Protein 1TWY (pdb70)

Secondary structure (DSSP, 8-state):
-EEEEEE-HHHHH--HHHHHHHHH-TT-EEEEEES-HHHHHHHHHTTS-SB---SPPPTTT--TT-EEEEEEEEEEEEEE-TT----EE-HHHHHHHHHTS--BGGGGTS-S-B-EEEEE-TT-HHHHHHHH---EEEETTEEEE-S-TTSEEESS---HHHHH-TTEEEEEEGGG--TTSEE-EETTB---HHHHHTT-S--EEEEEEEE-TTT--HHHHHHHHHHHSHHHHHHHHHTT---/-EEEEE-HHHHH--HHHHHHHHH-TT--EEEEE--HHHHHHHHHTTS-SB---S---TTT--TTEEEEEEEEEEEEEEE-TT----EE-HHHHHHHHHTS--BGGGGTS-S-BPEEEEE-TT-HHHHHHHH---B----B-S-TTPEEESS---HHHHH-TTEEEEEEGGG--TTSEEEEETTB---HHHHHTT-SSSEEEEEEEEE-SS--HHHHHHHHHHTSHHHHHHHHHTT---/-EEEEEE-HHHHH--HHHHHHHHH-TT-EEEEEES-HHHHHHHHHTTS-SB---SPPPTTT--TTEEEEEEEEEEEEEEE-TT----EE-HHHHHHHHHTS--BGGGGTS-S-BPEEEEE-TT-HHHHHHHH---EEEETTEEEE-S-TT-EEESS---HHHHH-TTEEEEEEGGG--TTSEE-EETTB---HHHHHTT--S-EEEEEEEEESSS--HHHHHHHHHHTSHHHHHHHHHTT---/-EEEEEE-HHHHH--HHHHHHHHH-TTSEEEEEES-HHHHHHHHHTTS-SB---SPPPTTT--TT-EEEEEEEEEEEEEE-TT----EE-HHHHHHHHHTS--BGGGGTS-S-BPEEEEE-TT-HHHHHHHH---EEESSSSEEE-S-TTPEEESS---HHHHH-TTEEEEEEGGG--TTSEE-EETTB---HHHHHTTSS--EEEEEEEE-TTT--HHHHHHHHHHHSHHHHHHHHHTT---/-EEEEE-HHHHH--HHHHHHHHH-TTS-EEEEE--HHHHHHHHHTTS-SB---SPPPTTT--TT-EEEEEEEEEEEEEE-TT----EE-HHHHHHHHHTS--BGGGGTS-S-B-EEEEE-TT-HHHHHHHH---EEEETTEEEE-S-TTPEEESS---HHHHH-TTEEEEEEGGG--TTSEEEEETTB---HHHHHTTSS--EEEEEEEE-GGGS-HHHHHHHHHHTSHHHHHHHHHTT---/--EEEEE-HHHHH--HHHHHHHHH-TT--EEEEE--HHHHHHHHHTTS-SB---SPPPTTT--TTEEEEEEEEEEEEEEE-TT----EE-HHHHHHHHHTS--BGGGGTS-S-B-EEEEE-TT-HHHHHHHH---EE----EE-S-TT-EEESS---HHHHH-TTEEEEEEGGG--TTSEE-EETTB---HHHHHHT--S-EEEEEEEEETTTS-HHHHHHHHHHTSHHHHHHHHHTT---/-EEEEEE-HHHHH--HHHHHHHHH-TT-EEEEEES-HHHHHHHHHTTS-SB---SPPPTTT--TTEEEEEEEEEEEEEEE-TT----EE-HHHHHHHHHTS--BGGGGTS-S-B-EEEEE-TT-HHHHHHHH---EEE-SSSEEE-S-TTPEEESS---HHHHH-TTEEEEEEGGG--TTSEEEEETTB---HHHHHTT--S-EEEEEEEEETTT--HHHHHHHHHHTSHHHHHHHHHTT---/-EEEEEE-HHHHH--HHHHHHHHH-TT-EEEEEE--HHHHHHHHHTTS-SB---SPPPTTT--TT-EEEEEEEEEEEEEE-TT----EE-HHHHHHHHHTS--BGGGGTS-S-B-EEEEE-TT-HHHHHHHH---EEE-SS-EEE-S-TTPEEESS---HHHHT-TTEEEEEEGGG--TTSEE-EETTB---HHHHHHTSS--EEEEEEEE-STTS-HHHHHHHHHHHSHHHHHHHHHTT---

Sequence (1936 aa):
SEITISGSTSVARIDVLAEKYNQQHPETYVAVQGVGSTAGISLLKKGVADIATSRYLTESEAQNTLHTFTLAFDGLAIVVNQANPVTNLTREQLYGIYKGQITNWKQVGGNDQKIAVVTREASSGTRYSFESLGLTKTVKDREVSDVAPTALVVNSNSKTLVNHNTQAVGFISIGSVDKSVKAIQFEKADPTSDNIAKHTYQLSRPFLILHYSDNADEQTKEFIAFLKSESAKKLIVEYGYIPEITISGSTSVARIDVLAEKYNQQHPETYVAVQGVGSTAGISLLKKGVADIATSRYLTESEAQNTLHTFTLAFDGLAIVVNQANPVTNLTREQLYGIYKGQITNWKQVGGNDQKIAVVTREASSGTRYSFESLGLTKREVSDVAPTALVVNSNSKTLVNHNTQAVGFISIGSVDKSVKAIQFEKADPTSDNIAKHTYQLSRPFLILHYSDNADEQTKEFIAFLKSESAKKLIVEYGYIPSEITISGSTSVARIDVLAEKYNQQHPETYVAVQGVGSTAGISLLKKGVADIATSRYLTESEAQNTLHTFTLAFDGLAIVVNQANPVTNLTREQLYGIYKGQITNWKQVGGNDQKIAVVTREASSGTRYSFESLGLTKTVKDREVSDVAPTALVVNSNSKTLVNHNTQAVGFISIGSVDKSVKAIQFEKADPTSDNIAKHTYQLSRPFLILHYSDNADEQTKEFIAFLKSESAKKLIVEYGYIPSEITISGSTSVARIDVLAEKYNQQHPETYVAVQGVGSTAGISLLKKGVADIATSRYLTESEAQNTLHTFTLAFDGLAIVVNQANPVTNLTREQLYGIYKGQITNWKQVGGNDQKIAVVTREASSGTRYSFESLGLTKTVKDREVSDVAPTALVVNSNSKTLVNHNTQAVGFISIGSVDKSVKAIQFEKADPTSDNIAKHTYQLSRPFLILHYSDNADEQTKEFIAFLKSESAKKLIVEYGYIPEITISGSTSVARIDVLAEKYNQQHPETYVAVQGVGSTAGISLLKKGVADIATSRYLTESEAQNTLHTFTLAFDGLAIVVNQANPVTNLTREQLYGIYKGQITNWKQVGGNDQKIAVVTREASSGTRYSFESLGLTKTVKDREVSDVAPTALVVNSNSKTLVNHNTQAVGFISIGSVDKSVKAIQFEKADPTSDNIAKHTYQLSRPFLILHYSDNADEQTKEFIAFLKSESAKKLIVEYGYIPSEITISGSTSVARIDVLAEKYNQQHPETYVAVQGVGSTAGISLLKKGVADIATSRYLTESEAQNTLHTFTLAFDGLAIVVNQANPVTNLTREQLYGIYKGQITNWKQVGGNDQKIAVVTREASSGTRYSFESLGLTKTDREVSDVAPTALVVNSNSKTLVNHNTQAVGFISIGSVDKSVKAIQFEKADPTSDNIAKHTYQLSRPFLILHYSDNADEQTKEFIAFLKSESAKKLIVEYGYIPSEITISGSTSVARIDVLAEKYNQQHPETYVAVQGVGSTAGISLLKKGVADIATSRYLTESEAQNTLHTFTLAFDGLAIVVNQANPVTNLTREQLYGIYKGQITNWKQVGGNDQKIAVVTREASSGTRYSFESLGLTKTVKDREVSDVAPTALVVNSNSKTLVNHNTQAVGFISIGSVDKSVKAIQFEKADPTSDNIAKHTYQLSRPFLILHYSDNADEQTKEFIAFLKSESAKKLIVEYGYIPSEITISGSTSVARIDVLAEKYNQQHPETYVAVQGVGSTAGISLLKKGVADIATSRYLTESEAQNTLHTFTLAFDGLAIVVNQANPVTNLTREQLYGIYKGQITNWKQVGGNDQKIAVVTREASSGTRYSFESLGLTKTVKDREVSDVAPTALVVNSNSKTLVNHNTQAVGFISIGSVDKSVKAIQFEKADPTSDNIAKHTYQLSRPFLILHYSDNADEQTKEFIAFLKSESAKKLIVEYGYIP

Foldseek 3Di:
DEAEEEAAPVVLVLCVLQVVVCVVVVPYHYHYYHDHQVVRLVCQVVVNHQKYHFADDDPVSDDPLKDKDFLFKWFKFKWAAPPWPDFEDEPVRVLCVQLVNDFAVVVVPTDGDGAAEAAEDPPDPLRVLQCVLPQWDDDPHDTHGNGDPSHHYDHALPLPVRLVDNRYMYMHTLVSDDPSIDTHAYVPDGPDQVCVQVCVRPGMTTDMMIHRCPPHDDVSVVSVVSSVDPVNVVSCVVVPTHD/DAEEEAAPVVLVLCVLQVVVCVVDVVDHYHYYHQHQVVRLVCQVVVNHQKYAFADDDPVSDDPQKDKDFLFKWFKFKWAAPPWPDFEDEPVRVLCVQLCNDFAPVVVPTDGDGAAAEEEDPSHRSRVLVCRLPQWDVTHGNGHPSHHYDHDLPLVVRLVDNRYMYMDTPVSDDPSIDTHAYVPDDRDQVCQVVVVRSSMTTDMMIHRPVPRDVVRVVSVVSSVDPVVVVSCVVSPTHD/DEAEEEAAPVVLVLCVLQVVVCVVDVVYHYDYYHDHQVVFLVCQVVVNHQKYHFADDDPVSDDPQKDKDFLFKWFKFKWAEPPWPAFEDEPVRVVCVFLPNDQASVVVVTDGDGAAEEEEDQRHRLRVLVCVLPQWDDDVPDIGGSTPPRHHYDHDQPLPVRLPDNRYMYMHIPVPDDVSIRTHAYNPDGNDQVCVQVVNHSGMTTDMMIHRPPPDDDVRVVSVVSSVDPVVSVSCVVVPTHD/DEQEEEAAPVVLVLCVLQVVVCVVCVVYHYHYYHDHQVVRLVCQVVVNHFKYHFADDDPVSDDPLKDKDFLFKWFKFKWAAPVWPAFEDEPVRVQCLFLCNQFAPVVVPTDGDGAAEEAEDPPDVLRVLQCVLPQWDDDPRDTDGNGHPRHHYDHDQPLVVRLVDNRYIYMHTPVPDDPSIDTHAYVPDDPDLVCVVVCVRPRMTTDMMIHRPVPHDDVSVVSVVSSVDPVVSVSCVVVPTHD/DAEEEAAPVLLVLCVLQVVVCVVCVVDHYHYYHDHQVVFLVCQVVVNHFKYHFADDDPVSDDVLKDKDFLFKWFKFKWAEPPWPDFEDEPVRVVCVFLCNDFACVVVPTDGGGAAAEEEDPPDPLRVLVCVLPQFDDDPNDTHGNTHPRHHYDHDLPLVVRLVDNRYIYMHTPVPDDVSIGTHAYVPDDPDQVCVVVCVRPGMTTDMMIHSAPPGDPVSNVSVVSSVDPVNSVSCVVVPTHD/DEAEEEAAPVVLVLCVLQVVVCVVCVPYGYHYYHQHQVVRLVCQVVVNHFKYAFADDDPVSDDPLKDKDFLFKWFKFKWAAPVWPDAEDEPVRVLCVFLPNDFAVVVVPTDGDGAAEEEEDPSHRLRVQQCRLPQWDDVPTHGNTHPRHHYDHDQPLPVRLVDNRYMYMDTQVPDDPSIDTHAYVPDGGDLVCVQVVNGSRMTTDMMMHRPVPDDDVNVVSVVSSVDPVVVVSCVVVPTHD/DEAEEEAAPVVLVLCVLQVVVCVVDVVYHYHYYHQHQVVFLVCQVVVNHQKYAFADDDPLSDDPLKDKDFLFKWFKFKWAAPPWPDFEDEPVRVVCVQLVNDFAVVVRPTDGGGAAEEEEDPSHRQRVLQCRLPQWDDDDSDTDGNGHPSHHYDHDLPLPVRLVDNRYMYMDTPVSDDPSIDTHAYVPDGRDLVCVQVVVRSRMTTDMMIHRVVDDDPVNVVSVVSSVDVVVVVSCVVSPTHD/DEAEEEAAPVLLVLCVLQVVVCVVPVPYHYHYYHDHHVVFLVCQVVVNHQKYHFADDDPVSDDDLKDKDFLFKWFKFKWAAPPWPDFEDEPVRVLCQFLVNDFAPVVVPTDGDGAAEEEEDPVDPLRVLQCVLPQFDADPNDTHGNTHPRHHYDHAQPLPVRLVDNRYMYMDTPLSDDPSIDTHAYVPDDPDQVCVQVCVRPGITTDMMMHSVVDRDPVSVVSVVSSVDPVVVVSCVVSPTHD

Organism: Vibrio cholerae serotype O1 (strain ATCC 39315 / El Tor Inaba N16961) (NCBI:txid243277)

B-factor: mean 27.37, std 11.43, range [10.33, 90.45]

Radius of gyration: 48.94 Å; Cα contacts (8 Å, |Δi|>4): 3921; chains: 8; bounding box: 122×74×130 Å

CATH classification: 3.40.190.10 (+1 more: 3.40.190.10)

Solvent-accessible surface area: 88658 Å² total

Structure (mmCIF, N/CA/C/O backbone):
data_1TWY
#
_entry.id   1TWY
#
_cell.length_a   84.630
_cell.length_b   103.932
_cell.length_c   126.687
_cell.angle_alpha   90.00
_cell.angle_beta   102.35
_cell.angle_gamma   90.00
#
_symmetry.space_group_name_H-M   'P 1 21 1'
#
loop_
_entity.id
_entity.type
_entity.pdbx_description
1 polymer 'ABC transporter, periplasmic substrate-binding protein'
2 non-polymer 'PHOSPHATE ION'
3 non-polymer 'MAGNESIUM ION'
4 water water
#
loop_
_atom_site.group_PDB
_atom_site.id
_atom_site.type_symbol
_atom_site.label_atom_id
_atom_site.label_alt_id
_atom_site.label_comp_id
_atom_site.label_asym_id
_atom_site.label_entity_id
_atom_site.label_seq_id
_atom_site.pdbx_PDB_ins_code
_atom_site.Cartn_x
_atom_site.Cartn_y
_atom_site.Cartn_z
_atom_site.occupancy
_atom_site.B_iso_or_equiv
_atom_site.auth_seq_id
_atom_site.auth_comp_id
_atom_site.auth_asym_id
_atom_site.auth_atom_id
_atom_site.pdbx_PDB_model_num
ATOM 1 N N . SER A 1 28 ? 46.601 3.715 35.092 1.00 46.16 28 SER A N 1
ATOM 2 C CA . SER A 1 28 ? 47.138 4.707 36.057 1.00 46.60 28 SER A CA 1
ATOM 3 C C . SER A 1 28 ? 45.994 5.419 36.805 1.00 40.64 28 SER A C 1
ATOM 4 O O . SER A 1 28 ? 44.813 5.137 36.598 1.00 35.53 28 SER A O 1
ATOM 7 N N . GLU A 1 29 ? 46.344 6.319 37.704 1.00 36.75 29 GLU A N 1
ATOM 8 C CA . GLU A 1 29 ? 45.313 6.995 38.543 1.00 36.90 29 GLU A CA 1
ATOM 9 C C . GLU A 1 29 ? 45.646 8.501 38.542 1.00 31.66 29 GLU A C 1
ATOM 10 O O . GLU A 1 29 ? 46.782 8.828 38.561 1.00 32.95 29 GLU A O 1
ATOM 16 N N . ILE A 1 30 ? 44.637 9.369 38.434 1.00 30.77 30 ILE A N 1
ATOM 17 C CA . ILE A 1 30 ? 44.805 10.812 38.484 1.00 30.99 30 ILE A CA 1
ATOM 18 C C . ILE A 1 30 ? 43.876 11.191 39.624 1.00 29.34 30 ILE A C 1
ATOM 19 O O . ILE A 1 30 ? 42.787 10.725 39.685 1.00 31.28 30 ILE A O 1
ATOM 24 N N . THR A 1 31 ? 44.312 12.076 40.479 1.00 25.41 31 THR A N 1
ATOM 25 C CA . THR A 1 31 ? 43.477 12.486 41.634 1.00 25.80 31 THR A CA 1
ATOM 26 C C . THR A 1 31 ? 43.251 13.962 41.429 1.00 22.05 31 THR A C 1
ATOM 27 O O . THR A 1 31 ? 44.217 14.727 41.325 1.00 22.25 31 THR A O 1
ATOM 31 N N . ILE A 1 32 ? 41.989 14.395 41.333 1.00 22.83 32 ILE A N 1
ATOM 32 C CA . ILE A 1 32 ? 41.706 15.797 41.247 1.00 20.76 32 ILE A CA 1
ATOM 33 C C . ILE A 1 32 ? 40.886 16.136 42.506 1.00 20.22 32 ILE A C 1
ATOM 34 O O . ILE A 1 32 ? 39.826 15.556 42.715 1.00 19.70 32 ILE A O 1
ATOM 39 N N . SER A 1 33 ? 41.339 17.119 43.259 1.00 17.57 33 SER A N 1
ATOM 40 C CA . SER A 1 33 ? 40.808 17.406 44.590 1.00 16.21 33 SER A CA 1
ATOM 41 C C . SER A 1 33 ? 40.428 18.813 44.716 1.00 17.82 33 SER A C 1
ATOM 42 O O . SER A 1 33 ? 41.131 19.704 44.254 1.00 16.48 33 SER A O 1
ATOM 45 N N . GLY A 1 34 ? 39.369 19.050 45.507 1.00 16.47 34 GLY A N 1
ATOM 46 C CA . GLY A 1 34 ? 39.045 20.383 45.968 1.00 17.64 34 GLY A CA 1
ATOM 47 C C . GLY A 1 34 ? 37.550 20.651 46.014 1.00 15.19 34 GLY A C 1
ATOM 48 O O . GLY A 1 34 ? 36.769 19.845 46.496 1.00 16.34 34 GLY A O 1
ATOM 49 N N . SER A 1 35 ? 37.220 21.769 45.467 1.00 16.09 35 SER A N 1
ATOM 50 C CA . SER A 1 35 ? 35.889 22.286 45.410 1.00 14.46 35 SER A CA 1
ATOM 51 C C . SER A 1 35 ? 34.784 21.317 45.136 1.00 17.05 35 SER A C 1
ATOM 52 O O . SER A 1 35 ? 34.782 20.605 44.147 1.00 18.17 35 SER A O 1
ATOM 55 N N . THR A 1 36 ? 33.816 21.311 46.069 1.00 18.95 36 THR A N 1
ATOM 56 C CA . THR A 1 36 ? 32.651 20.500 45.887 1.00 18.76 36 THR A CA 1
ATOM 57 C C . THR A 1 36 ? 31.732 21.163 44.858 1.00 18.49 36 THR A C 1
ATOM 58 O O . THR A 1 36 ? 30.998 20.423 44.263 1.00 23.15 36 THR A O 1
ATOM 62 N N . SER A 1 37 ? 31.783 22.449 44.722 1.00 21.45 37 SER A N 1
ATOM 63 C CA . SER A 1 37 ? 31.052 23.165 43.616 1.00 21.49 37 SER A CA 1
ATOM 64 C C . SER A 1 37 ? 31.529 22.616 42.234 1.00 22.43 37 SER A C 1
ATOM 65 O O . SER A 1 37 ? 30.732 22.181 41.387 1.00 22.98 37 SER A O 1
ATOM 68 N N . VAL A 1 38 ? 32.827 22.597 42.025 1.00 19.43 38 VAL A N 1
ATOM 69 C CA . VAL A 1 38 ? 33.422 22.105 40.774 1.00 19.57 38 VAL A CA 1
ATOM 70 C C . VAL A 1 38 ? 33.241 20.649 40.658 1.00 19.92 38 VAL A C 1
ATOM 71 O O . VAL A 1 38 ? 33.093 20.085 39.558 1.00 19.03 38 VAL A O 1
ATOM 75 N N . ALA A 1 39 ? 33.182 19.882 41.736 1.00 17.90 39 ALA A N 1
ATOM 76 C CA . ALA A 1 39 ? 33.131 18.435 41.648 1.00 18.73 39 ALA A CA 1
ATOM 77 C C . ALA A 1 39 ? 31.802 17.950 40.972 1.00 19.06 39 ALA A C 1
ATOM 78 O O . ALA A 1 39 ? 31.788 16.911 40.414 1.00 24.98 39 ALA A O 1
ATOM 80 N N . ARG A 1 40 ? 30.744 18.689 41.107 1.00 25.51 40 ARG A N 1
ATOM 81 C CA . ARG A 1 40 ? 29.403 18.370 40.488 1.00 24.47 40 ARG A CA 1
ATOM 82 C C . ARG A 1 40 ? 29.635 18.198 38.953 1.00 22.50 40 ARG A C 1
ATOM 83 O O . ARG A 1 40 ? 29.415 17.142 38.377 1.00 31.25 40 ARG A O 1
ATOM 91 N N . ILE A 1 41 ? 30.323 19.126 38.327 1.00 21.33 41 ILE A N 1
ATOM 92 C CA . ILE A 1 41 ? 30.574 18.974 36.871 1.00 22.96 41 ILE A CA 1
ATOM 93 C C . ILE A 1 41 ? 31.766 18.089 36.598 1.00 25.13 41 ILE A C 1
ATOM 94 O O . ILE A 1 41 ? 31.771 17.337 35.652 1.00 20.35 41 ILE A O 1
ATOM 107 N N . ASP A 1 43 ? 32.616 15.382 38.113 1.00 22.71 43 ASP A N 1
ATOM 108 C CA . ASP A 1 43 ? 32.181 14.002 38.095 1.00 23.71 43 ASP A CA 1
ATOM 109 C C . ASP A 1 43 ? 31.701 13.530 36.684 1.00 27.11 43 ASP A C 1
ATOM 110 O O . ASP A 1 43 ? 32.052 12.476 36.176 1.00 26.35 43 ASP A O 1
ATOM 115 N N . VAL A 1 44 ? 30.954 14.386 36.037 1.00 25.06 44 VAL A N 1
ATOM 116 C CA . VAL A 1 44 ? 30.577 14.116 34.625 1.00 23.40 44 VAL A CA 1
ATOM 117 C C . VAL A 1 44 ? 31.737 14.117 33.640 1.00 26.82 44 VAL A C 1
ATOM 118 O O . VAL A 1 44 ? 31.835 13.237 32.772 1.00 27.51 44 VAL A O 1
ATOM 122 N N . LEU A 1 45 ? 32.643 15.053 33.769 1.00 22.53 45 LEU A N 1
ATOM 123 C CA . LEU A 1 45 ? 33.762 15.135 32.840 1.00 23.96 45 LEU A CA 1
ATOM 124 C C . LEU A 1 45 ? 34.627 13.892 32.981 1.00 24.99 45 LEU A C 1
ATOM 125 O O . LEU A 1 45 ? 35.155 13.372 32.018 1.00 28.29 45 LEU A O 1
ATOM 130 N N . ALA A 1 46 ? 34.876 13.511 34.225 1.00 24.42 46 ALA A N 1
ATOM 131 C CA . ALA A 1 46 ? 35.725 12.368 34.529 1.00 26.00 46 ALA A CA 1
ATOM 132 C C . ALA A 1 46 ? 35.101 11.073 33.906 1.00 33.28 46 ALA A C 1
ATOM 133 O O . ALA A 1 46 ? 35.780 10.322 33.194 1.00 33.81 46 ALA A O 1
ATOM 135 N N . GLU A 1 47 ? 33.824 10.846 34.195 1.00 34.94 47 GLU A N 1
ATOM 136 C CA . GLU A 1 47 ? 33.143 9.656 33.652 1.00 39.60 47 GLU A CA 1
ATOM 137 C C . GLU A 1 47 ? 33.242 9.656 32.109 1.00 36.40 47 GLU A C 1
ATOM 138 O O . GLU A 1 47 ? 33.560 8.641 31.504 1.00 35.78 47 GLU A O 1
ATOM 144 N N . LYS A 1 48 ? 33.085 10.808 31.458 1.00 35.02 48 LYS A N 1
ATOM 145 C CA . LYS A 1 48 ? 33.320 10.903 30.026 1.00 36.72 48 LYS A CA 1
ATOM 146 C C . LYS A 1 48 ? 34.754 10.516 29.637 1.00 38.21 48 LYS A C 1
ATOM 147 O O . LYS A 1 48 ? 34.973 9.783 28.674 1.00 39.20 48 LYS A O 1
ATOM 153 N N . TYR A 1 49 ? 35.743 11.037 30.345 1.00 37.64 49 TYR A N 1
ATOM 154 C CA . TYR A 1 49 ? 37.114 10.808 29.921 1.00 35.23 49 TYR A CA 1
ATOM 155 C C . TYR A 1 49 ? 37.467 9.308 30.099 1.00 39.55 49 TYR A C 1
ATOM 156 O O . TYR A 1 49 ? 38.253 8.764 29.298 1.00 39.13 49 TYR A O 1
ATOM 165 N N . ASN A 1 50 ? 36.863 8.671 31.106 1.00 41.25 50 ASN A N 1
ATOM 166 C CA . ASN A 1 50 ? 37.093 7.254 31.453 1.00 48.06 50 ASN A CA 1
ATOM 167 C C . ASN A 1 50 ? 36.537 6.320 30.367 1.00 52.58 50 ASN A C 1
ATOM 168 O O . ASN A 1 50 ? 37.223 5.401 29.946 1.00 55.53 50 ASN A O 1
ATOM 173 N N . GLN A 1 51 ? 35.332 6.591 29.869 1.00 57.01 51 GLN A N 1
ATOM 174 C CA . GLN A 1 51 ? 34.830 5.926 28.655 1.00 58.99 51 GLN A CA 1
ATOM 175 C C . GLN A 1 51 ? 35.903 5.813 27.544 1.00 58.00 51 GLN A C 1
ATOM 176 O O . GLN A 1 51 ? 36.090 4.743 26.964 1.00 59.85 51 GLN A O 1
ATOM 182 N N . GLN A 1 52 ? 36.600 6.899 27.245 1.00 52.24 52 GLN A N 1
ATOM 183 C CA . GLN A 1 52 ? 37.601 6.884 26.176 1.00 51.89 52 GLN A CA 1
ATOM 184 C C . GLN A 1 52 ? 38.975 6.388 26.659 1.00 48.97 52 GLN A C 1
ATOM 185 O O . GLN A 1 52 ? 39.793 5.972 25.837 1.00 51.20 52 GLN A O 1
ATOM 191 N N . HIS A 1 53 ? 39.234 6.404 27.979 1.00 41.20 53 HIS A N 1
ATOM 192 C CA . HIS A 1 53 ? 40.515 5.933 28.557 1.00 39.00 53 HIS A CA 1
ATOM 193 C C . HIS A 1 53 ? 40.272 4.968 29.751 1.00 37.41 53 HIS A C 1
ATOM 194 O O . HIS A 1 53 ? 40.458 5.372 30.952 1.00 35.02 53 HIS A O 1
ATOM 201 N N . PRO A 1 54 ? 39.755 3.768 29.479 1.00 38.14 54 PRO A N 1
ATOM 202 C CA . PRO A 1 54 ? 39.216 2.903 30.549 1.00 39.56 54 PRO A CA 1
ATOM 203 C C . PRO A 1 54 ? 40.240 2.437 31.561 1.00 41.78 54 PRO A C 1
ATOM 204 O O . PRO A 1 54 ? 39.884 2.196 32.702 1.00 44.29 54 PRO A O 1
ATOM 208 N N . GLU A 1 55 ? 41.513 2.433 31.198 1.00 43.91 55 GLU A N 1
ATOM 209 C CA . GLU A 1 55 ? 42.542 2.155 32.213 1.00 45.93 55 GLU A CA 1
ATOM 210 C C . GLU A 1 55 ? 43.047 3.341 33.104 1.00 44.33 55 GLU A C 1
ATOM 211 O O . GLU A 1 55 ? 44.022 3.165 33.889 1.00 45.39 55 GLU A O 1
ATOM 217 N N . THR A 1 56 ? 42.414 4.522 33.081 1.00 41.52 56 THR A N 1
ATOM 218 C CA . THR A 1 56 ? 42.881 5.543 34.042 1.00 37.46 56 THR A CA 1
ATOM 219 C C . THR A 1 56 ? 41.739 6.014 34.885 1.00 38.41 56 THR A C 1
ATOM 220 O O . THR A 1 56 ? 40.747 6.496 34.342 1.00 41.84 56 THR A O 1
ATOM 224 N N . TYR A 1 57 ? 41.807 5.737 36.185 1.00 37.33 57 TYR A N 1
ATOM 225 C CA . TYR A 1 57 ? 40.737 6.093 37.041 1.00 40.75 57 TYR A CA 1
ATOM 226 C C . TYR A 1 57 ? 41.024 7.575 37.442 1.00 37.14 57 TYR A C 1
ATOM 227 O O . TYR A 1 57 ? 42.140 7.914 37.869 1.00 38.40 57 TYR A O 1
ATOM 236 N N . VAL A 1 58 ? 40.038 8.442 37.226 1.00 34.68 58 VAL A N 1
ATOM 237 C CA . VAL A 1 58 ? 40.095 9.799 37.728 1.00 30.59 58 VAL A CA 1
ATOM 238 C C . VAL A 1 58 ? 39.292 9.840 39.024 1.00 32.17 58 VAL A C 1
ATOM 239 O O . VAL A 1 58 ? 38.068 9.744 39.045 1.00 35.75 58 VAL A O 1
ATOM 243 N N . ALA A 1 59 ? 39.991 10.018 40.102 1.00 30.56 59 ALA A N 1
ATOM 244 C CA . ALA A 1 59 ? 39.389 10.150 41.419 1.00 31.30 59 ALA A CA 1
ATOM 245 C C . ALA A 1 59 ? 39.031 11.620 41.693 1.00 28.87 59 ALA A C 1
ATOM 246 O O . ALA A 1 59 ? 39.953 12.441 41.853 1.00 27.82 59 ALA A O 1
ATOM 248 N N . VAL A 1 60 ? 37.745 11.92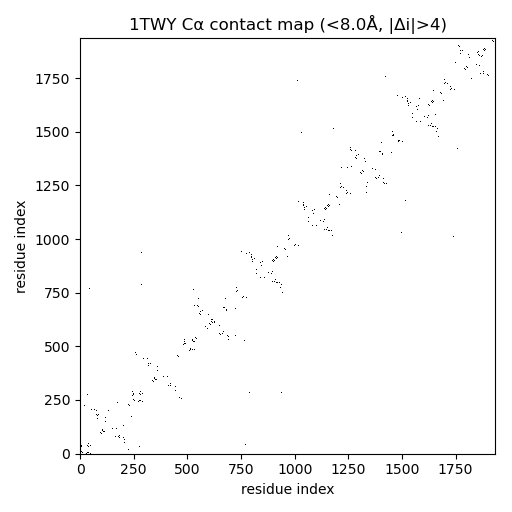2 41.824 1.00 26.34 60 VAL A N 1
ATOM 249 C CA . VAL A 1 60 ? 37.303 13.273 42.019 1.00 23.95 60 VAL A CA 1
ATOM 250 C C . VAL A 1 60 ? 37.027 13.363 43.499 1.00 24.73 60 VAL A C 1
ATOM 251 O O . VAL A 1 60 ? 36.132 12.701 43.993 1.00 24.44 60 VAL A O 1
ATOM 255 N N . GLN A 1 61 ? 37.699 14.260 44.180 1.00 21.01 61 GLN A N 1
ATOM 256 C CA . GLN A 1 61 ? 37.632 14.331 45.611 1.00 21.47 61 GLN A CA 1
ATOM 257 C C . GLN A 1 61 ? 37.080 15.653 46.033 1.00 21.81 61 GLN A C 1
ATOM 258 O O . GLN A 1 61 ? 37.778 16.645 46.035 1.00 21.79 61 GLN A O 1
ATOM 264 N N . GLY A 1 62 ? 35.843 15.643 46.500 1.00 20.32 62 GLY A N 1
ATOM 265 C CA . GLY A 1 62 ? 35.214 16.888 46.862 1.00 22.29 62 GLY A CA 1
ATOM 266 C C . GLY A 1 62 ? 35.456 17.142 48.326 1.00 21.36 62 GLY A C 1
ATOM 267 O O . GLY A 1 62 ? 34.763 16.560 49.238 1.00 22.58 62 GLY A O 1
ATOM 268 N N . VAL A 1 63 ? 36.456 17.993 48.611 1.00 21.43 63 VAL A N 1
ATOM 269 C CA . VAL A 1 63 ? 36.885 18.343 49.986 1.00 21.70 63 VAL A CA 1
ATOM 270 C C . VAL A 1 63 ? 36.930 19.822 50.259 1.00 18.28 63 VAL A C 1
ATOM 271 O O . VAL A 1 63 ? 37.467 20.229 51.340 1.00 20.25 63 VAL A O 1
ATOM 275 N N . GLY A 1 64 ? 36.477 20.640 49.315 1.00 15.45 64 GLY A N 1
ATOM 276 C CA . GLY A 1 64 ? 36.507 22.061 49.438 1.00 15.25 64 GLY A CA 1
ATOM 277 C C . GLY A 1 64 ? 37.771 22.679 48.827 1.00 17.93 64 GLY A C 1
ATOM 278 O O . GLY A 1 64 ? 38.774 21.971 48.768 1.00 18.53 64 GLY A O 1
ATOM 279 N N . SER A 1 65 ? 37.680 23.937 48.381 1.00 17.91 65 SER A N 1
ATOM 280 C CA . SER A 1 65 ? 38.720 24.611 47.554 1.00 17.47 65 SER A CA 1
ATOM 281 C C . SER A 1 65 ? 40.050 24.629 48.342 1.00 18.49 65 SER A C 1
ATOM 282 O O . SER A 1 65 ? 41.066 24.302 47.883 1.00 19.16 65 SER A O 1
ATOM 285 N N . THR A 1 66 ? 39.965 24.975 49.601 1.00 19.93 66 THR A N 1
ATOM 286 C CA . THR A 1 66 ? 41.155 25.108 50.412 1.00 21.71 66 THR A CA 1
ATOM 287 C C . THR A 1 66 ? 41.935 23.787 50.656 1.00 21.41 66 THR A C 1
ATOM 288 O O . THR A 1 66 ? 43.146 23.793 50.457 1.00 20.35 66 THR A O 1
ATOM 292 N N . ALA A 1 67 ? 41.248 22.666 50.972 1.00 18.28 67 ALA A N 1
ATOM 293 C CA . ALA A 1 67 ? 41.876 21.367 51.161 1.00 18.01 67 ALA A CA 1
ATOM 294 C C . ALA A 1 67 ? 42.451 20.927 49.828 1.00 22.85 67 ALA A C 1
ATOM 295 O O . ALA A 1 67 ? 43.476 20.320 49.770 1.00 21.82 67 ALA A O 1
ATOM 297 N N . GLY A 1 68 ? 41.725 21.209 48.730 1.00 18.82 68 GLY A N 1
ATOM 298 C CA . GLY A 1 68 ? 42.237 20.863 47.436 1.00 17.26 68 GLY A CA 1
ATOM 299 C C . GLY A 1 68 ? 43.598 21.492 47.137 1.00 19.46 68 GLY A C 1
ATOM 300 O O . GLY A 1 68 ? 44.441 20.732 46.652 1.00 21.98 68 GLY A O 1
ATOM 301 N N . ILE A 1 69 ? 43.727 22.785 47.340 1.00 20.47 69 ILE A N 1
ATOM 302 C CA . ILE A 1 69 ? 44.996 23.497 47.162 1.00 19.91 69 ILE A CA 1
ATOM 303 C C . ILE A 1 69 ? 46.054 22.800 48.015 1.00 22.39 69 ILE A C 1
ATOM 304 O O . ILE A 1 69 ? 47.141 22.533 47.525 1.00 23.51 69 ILE A O 1
ATOM 309 N N . SER A 1 70 ? 45.747 22.527 49.275 1.00 20.46 70 SER A N 1
ATOM 310 C CA . SER A 1 70 ? 46.730 21.897 50.163 1.00 22.74 70 SER A CA 1
ATOM 311 C C . SER A 1 70 ? 47.166 20.533 49.681 1.00 21.76 70 SER A C 1
ATOM 312 O O . SER A 1 70 ? 48.364 20.214 49.702 1.00 22.89 70 SER A O 1
ATOM 315 N N . LEU A 1 71 ? 46.211 19.706 49.255 1.00 20.12 71 LEU A N 1
ATOM 316 C CA . LEU A 1 71 ? 46.511 18.397 48.744 1.00 19.19 71 LEU A CA 1
ATOM 317 C C . LEU A 1 71 ? 47.405 18.413 47.514 1.00 22.72 71 LEU A C 1
ATOM 318 O O . LEU A 1 71 ? 48.227 17.550 47.320 1.00 22.47 71 LEU A O 1
ATOM 323 N N . LEU A 1 72 ? 47.155 19.348 46.621 1.00 20.77 72 LEU A N 1
ATOM 324 C CA . LEU A 1 72 ? 48.021 19.527 45.439 1.00 20.17 72 LEU A CA 1
ATOM 325 C C . LEU A 1 72 ? 49.420 19.986 45.840 1.00 21.28 72 LEU A C 1
ATOM 326 O O . LEU A 1 72 ? 50.398 19.440 45.282 1.00 23.20 72 LEU A O 1
ATOM 331 N N . LYS A 1 73 ? 49.501 20.907 46.811 1.00 22.78 73 LYS A N 1
ATOM 332 C CA . LYS A 1 73 ? 50.833 21.455 47.243 1.00 23.35 73 LYS A CA 1
ATOM 333 C C . LYS A 1 73 ? 51.618 20.400 48.002 1.00 28.70 73 LYS A C 1
ATOM 334 O O . LYS A 1 73 ? 52.869 20.367 47.897 1.00 30.00 73 LYS A O 1
ATOM 340 N N . LYS A 1 74 ? 50.934 19.433 48.605 1.00 27.21 74 LYS A N 1
ATOM 341 C CA . LYS A 1 74 ? 51.623 18.318 49.308 1.00 27.42 74 LYS A CA 1
ATOM 342 C C . LYS A 1 74 ? 51.914 17.200 48.336 1.00 28.59 74 LYS A C 1
ATOM 343 O O . LYS A 1 74 ? 52.440 16.131 48.687 1.00 27.43 74 LYS A O 1
ATOM 349 N N . GLY A 1 75 ? 51.531 17.347 47.084 1.00 28.77 75 GLY A N 1
ATOM 350 C CA . GLY A 1 75 ? 51.847 16.321 46.132 1.00 23.99 75 GLY A CA 1
ATOM 351 C C . GLY A 1 75 ? 51.049 15.070 46.195 1.00 28.86 75 GLY A C 1
ATOM 352 O O . GLY A 1 75 ? 51.375 14.069 45.574 1.00 31.24 75 GLY A O 1
ATOM 353 N N . VAL A 1 76 ? 49.899 15.137 46.895 1.00 23.57 76 VAL A N 1
ATOM 354 C CA . VAL A 1 76 ? 48.984 14.021 46.955 1.00 24.32 76 VAL A CA 1
ATOM 355 C C . VAL A 1 76 ? 47.671 14.178 46.212 1.00 30.93 76 VAL A C 1
ATOM 356 O O . VAL A 1 76 ? 46.762 13.373 46.485 1.00 39.21 76 VAL A O 1
ATOM 360 N N . ALA A 1 77 ? 47.483 15.303 45.494 1.00 21.25 77 ALA A N 1
ATOM 361 C CA . ALA A 1 77 ? 46.608 15.444 44.332 1.00 23.99 77 ALA A CA 1
ATOM 362 C C . ALA A 1 77 ? 47.436 15.811 43.088 1.00 25.84 77 ALA A C 1
ATOM 363 O O . ALA A 1 77 ? 48.434 16.479 43.231 1.00 26.27 77 ALA A O 1
ATOM 365 N N . ASP A 1 78 ? 47.008 15.393 41.886 1.00 20.93 78 ASP A N 1
ATOM 366 C CA . ASP A 1 78 ? 47.592 15.782 40.640 1.00 22.63 78 ASP A CA 1
ATOM 367 C C . ASP A 1 78 ? 47.047 17.112 40.133 1.00 24.79 78 ASP A C 1
ATOM 368 O O . ASP A 1 78 ? 47.745 17.858 39.445 1.00 21.90 78 ASP A O 1
ATOM 373 N N . ILE A 1 79 ? 45.766 17.371 40.467 1.00 20.70 79 ILE A N 1
ATOM 374 C CA . ILE A 1 79 ? 45.049 18.535 40.039 1.00 19.74 79 ILE A CA 1
ATOM 375 C C . ILE A 1 79 ? 44.266 19.101 41.175 1.00 18.74 79 ILE A C 1
ATOM 376 O O . ILE A 1 79 ? 43.706 18.314 41.863 1.00 19.46 79 ILE A O 1
ATOM 381 N N . ALA A 1 80 ? 44.153 20.400 41.368 1.00 17.38 80 ALA A N 1
ATOM 382 C CA . ALA A 1 80 ? 43.176 20.879 42.322 1.00 19.92 80 ALA A CA 1
ATOM 383 C C . ALA A 1 80 ? 42.063 21.612 41.532 1.00 19.75 80 ALA A C 1
ATOM 384 O O . ALA A 1 80 ? 42.237 22.130 40.433 1.00 17.68 80 ALA A O 1
ATOM 394 N N . THR A 1 82 ? 39.080 24.710 42.358 1.00 16.14 82 THR A N 1
ATOM 395 C CA . THR A 1 82 ? 38.573 25.704 43.299 1.00 16.60 82 THR A CA 1
ATOM 396 C C . THR A 1 82 ? 37.380 26.385 42.695 1.00 17.53 82 THR A C 1
ATOM 397 O O . THR A 1 82 ? 37.206 26.441 41.528 1.00 19.53 82 THR A O 1
ATOM 401 N N . SER A 1 83 ? 36.527 26.949 43.560 1.00 17.46 83 SER A N 1
ATOM 402 C CA . SER A 1 83 ? 35.468 27.832 43.171 1.00 16.44 83 SER A CA 1
ATOM 403 C C . SER A 1 83 ? 35.652 29.299 43.545 1.00 18.12 83 SER A C 1
ATOM 404 O O . SER A 1 83 ? 34.680 30.080 43.732 1.00 19.75 83 SER A O 1
ATOM 407 N N . ARG A 1 84 ? 36.891 29.710 43.681 1.00 19.40 84 ARG A N 1
ATOM 408 C CA . ARG A 1 84 ? 37.311 31.058 44.042 1.00 19.78 84 ARG A CA 1
ATOM 409 C C . ARG A 1 84 ? 38.687 31.281 43.548 1.00 19.61 84 ARG A C 1
ATOM 410 O O . ARG A 1 84 ? 39.414 30.321 43.264 1.00 21.11 84 ARG A O 1
ATOM 418 N N . TYR A 1 85 ? 39.053 32.538 43.330 1.00 22.85 85 TYR A N 1
ATOM 419 C CA . TYR A 1 85 ? 40.431 32.862 43.018 1.00 26.83 85 TYR A CA 1
ATOM 420 C C . TYR A 1 85 ? 41.313 32.579 44.253 1.00 24.03 85 TYR A C 1
ATOM 421 O O . TYR A 1 85 ? 40.849 32.502 45.400 1.00 22.71 85 TYR A O 1
ATOM 430 N N . LEU A 1 86 ? 42.583 32.383 43.968 1.00 30.04 86 LEU A N 1
ATOM 431 C CA . LEU A 1 86 ? 43.592 32.075 44.977 1.00 31.62 86 LEU A CA 1
ATOM 432 C C . LEU A 1 86 ? 43.984 33.426 45.609 1.00 34.76 86 LEU A C 1
ATOM 433 O O . LEU A 1 86 ? 43.906 34.503 44.978 1.00 31.44 86 LEU A O 1
ATOM 438 N N . THR A 1 87 ? 44.370 33.353 46.859 1.00 35.41 87 THR A N 1
ATOM 439 C CA . THR A 1 87 ? 44.954 34.532 47.549 1.00 37.39 87 THR A CA 1
ATOM 440 C C . THR A 1 87 ? 46.426 34.727 47.147 1.00 42.29 87 THR A C 1
ATOM 441 O O . THR A 1 87 ? 47.093 33.882 46.479 1.00 37.96 87 THR A O 1
ATOM 445 N N . GLU A 1 88 ? 46.930 35.878 47.561 1.00 46.36 88 GLU A N 1
ATOM 446 C CA . GLU A 1 88 ? 48.337 36.192 47.501 1.00 48.92 88 GLU A CA 1
ATOM 447 C C . GLU A 1 88 ? 49.161 35.054 48.045 1.00 45.63 88 GLU A C 1
ATOM 448 O O . GLU A 1 88 ? 50.058 34.566 47.367 1.00 44.27 88 GLU A O 1
ATOM 454 N N . SER A 1 89 ? 48.819 34.598 49.254 1.00 44.42 89 SER A N 1
ATOM 455 C CA . SER A 1 89 ? 49.594 33.560 49.965 1.00 45.66 89 SER A CA 1
ATOM 456 C C . SER A 1 89 ? 49.523 32.175 49.332 1.00 41.42 89 SER A C 1
ATOM 457 O O . SER A 1 89 ? 50.382 31.302 49.579 1.00 44.68 89 SER A O 1
ATOM 460 N N . GLU A 1 90 ? 48.481 31.944 48.525 1.00 34.09 90 GLU A N 1
ATOM 461 C CA . GLU A 1 90 ? 48.273 30.621 47.918 1.00 30.99 90 GLU A CA 1
ATOM 462 C C . GLU A 1 90 ? 48.994 30.521 46.583 1.00 30.00 90 GLU A C 1
ATOM 463 O O . GLU A 1 90 ? 49.301 29.431 46.105 1.00 33.16 90 GLU A O 1
ATOM 469 N N . ALA A 1 91 ? 49.213 31.672 45.971 1.00 36.85 91 ALA A N 1
ATOM 470 C CA . ALA A 1 91 ? 49.859 31.787 44.689 1.00 34.27 91 ALA A CA 1
ATOM 471 C C . ALA A 1 91 ? 51.244 31.254 44.815 1.00 31.85 91 ALA A C 1
ATOM 472 O O . ALA A 1 91 ? 51.865 31.365 45.870 1.00 30.45 91 ALA A O 1
ATOM 474 N N . GLN A 1 92 ? 51.625 30.451 43.865 1.00 30.57 92 GLN A N 1
ATOM 475 C CA . GLN A 1 92 ? 52.996 29.883 43.799 1.00 34.90 92 GLN A CA 1
ATOM 476 C C . GLN A 1 92 ? 53.492 30.037 42.391 1.00 35.36 92 GLN A C 1
ATOM 477 O O . GLN A 1 92 ? 52.758 29.937 41.419 1.00 35.53 92 GLN A O 1
ATOM 483 N N . ASN A 1 93 ? 54.774 30.330 42.256 1.00 39.25 93 ASN A N 1
ATOM 484 C CA . ASN A 1 93 ? 55.245 30.756 40.948 1.00 38.78 93 ASN A CA 1
ATOM 485 C C . ASN A 1 93 ? 55.079 29.670 39.844 1.00 33.29 93 ASN A C 1
ATOM 486 O O . ASN A 1 93 ? 54.821 29.992 38.676 1.00 38.91 93 ASN A O 1
ATOM 491 N N . THR A 1 94 ? 55.203 28.396 40.221 1.00 28.83 94 THR A N 1
ATOM 492 C CA . THR A 1 94 ? 55.126 27.269 39.262 1.00 24.93 94 THR A CA 1
ATOM 493 C C . THR A 1 94 ? 53.725 26.583 39.183 1.00 24.36 94 THR A C 1
ATOM 494 O O . THR A 1 94 ? 53.585 25.588 38.501 1.00 23.93 94 THR A O 1
ATOM 498 N N . LEU A 1 95 ? 52.824 27.073 40.003 1.00 29.58 95 LEU A N 1
ATOM 499 C CA . LEU A 1 95 ? 51.434 26.666 39.961 1.00 32.88 95 LEU A CA 1
ATOM 500 C C . LEU A 1 95 ? 50.840 27.292 38.759 1.00 32.79 95 LEU A C 1
ATOM 501 O O . LEU A 1 95 ? 50.985 28.480 38.573 1.00 37.87 95 LEU A O 1
ATOM 506 N N . HIS A 1 96 ? 50.205 26.515 37.924 1.00 27.68 96 HIS A N 1
ATOM 507 C CA . HIS A 1 96 ? 49.420 27.057 36.853 1.00 27.79 96 HIS A CA 1
ATOM 508 C C . HIS A 1 96 ? 47.905 26.895 37.107 1.00 22.13 96 HIS A C 1
ATOM 509 O O . HIS A 1 96 ? 47.457 25.893 37.691 1.00 23.49 96 HIS A O 1
ATOM 516 N N . THR A 1 97 ? 47.185 27.890 36.602 1.00 22.95 97 THR A N 1
ATOM 517 C CA . THR A 1 97 ? 45.753 28.019 36.802 1.00 22.91 97 THR A CA 1
ATOM 518 C C . THR A 1 97 ? 45.100 28.273 35.499 1.00 25.37 97 THR A C 1
ATOM 519 O O . THR A 1 97 ? 45.611 29.058 34.674 1.00 23.32 97 THR A O 1
ATOM 523 N N . PHE A 1 98 ? 43.956 27.666 35.246 1.00 20.52 98 PHE A N 1
ATOM 524 C CA . PHE A 1 98 ? 43.101 28.166 34.183 1.00 18.94 98 PHE A CA 1
ATOM 525 C C . PHE A 1 98 ? 41.663 28.080 34.578 1.00 21.32 98 PHE A C 1
ATOM 526 O O . PHE A 1 98 ? 41.330 27.390 35.537 1.00 19.67 98 PHE A O 1
ATOM 534 N N . THR A 1 99 ? 40.851 28.852 33.896 1.00 21.71 99 THR A N 1
ATOM 535 C CA . THR A 1 99 ? 39.435 28.964 34.276 1.00 21.90 99 THR A CA 1
ATOM 536 C C . THR A 1 99 ? 38.640 27.979 33.469 1.00 21.05 99 THR A C 1
ATOM 537 O O . THR A 1 99 ? 38.563 28.109 32.224 1.00 23.10 99 THR A O 1
ATOM 541 N N . LEU A 1 100 ? 38.052 26.985 34.122 1.00 17.44 100 LEU A N 1
ATOM 542 C CA . LEU A 1 100 ? 37.228 26.032 33.465 1.00 16.97 100 LEU A CA 1
ATOM 543 C C . LEU A 1 100 ? 35.883 26.601 33.036 1.00 19.61 100 LEU A C 1
ATOM 544 O O . LEU A 1 100 ? 35.344 26.257 31.962 1.00 20.77 100 LEU A O 1
ATOM 549 N N . ALA A 1 101 ? 35.301 27.423 33.903 1.00 18.15 101 ALA A N 1
ATOM 550 C CA . ALA A 1 101 ? 33.978 27.998 33.682 1.00 17.36 101 ALA A CA 1
ATOM 551 C C . ALA A 1 101 ? 33.687 29.057 34.686 1.00 18.50 101 ALA A C 1
ATOM 552 O O . ALA A 1 101 ? 34.426 29.201 35.630 1.00 17.41 101 ALA A O 1
ATOM 554 N N . PHE A 1 102 ? 32.599 29.799 34.509 1.00 18.60 102 PHE A N 1
ATOM 555 C CA . PHE A 1 102 ? 32.065 30.673 35.543 1.00 19.57 102 PHE A CA 1
ATOM 556 C C . PHE A 1 102 ? 30.744 30.124 35.955 1.00 22.04 102 PHE A C 1
ATOM 557 O O . PHE A 1 102 ? 30.067 29.436 35.235 1.00 17.98 102 PHE A O 1
ATOM 565 N N . ASP A 1 103 ? 30.393 30.367 37.218 1.00 17.47 103 ASP A N 1
ATOM 566 C CA . ASP A 1 103 ? 29.094 29.913 37.713 1.00 17.56 103 ASP A CA 1
ATOM 567 C C . ASP A 1 103 ? 28.414 31.114 38.331 1.00 20.74 103 ASP A C 1
ATOM 568 O O . ASP A 1 103 ? 29.025 31.900 38.987 1.00 23.99 103 ASP A O 1
ATOM 573 N N . GLY A 1 104 ? 27.201 31.403 38.000 1.00 19.66 104 GLY A N 1
ATOM 574 C CA . GLY A 1 104 ? 26.623 32.673 38.412 1.00 18.81 104 GLY A CA 1
ATOM 575 C C . GLY A 1 104 ? 25.553 32.453 39.522 1.00 21.86 104 GLY A C 1
ATOM 576 O O . GLY A 1 104 ? 25.084 31.308 39.738 1.00 19.47 104 GLY A O 1
ATOM 577 N N . LEU A 1 105 ? 25.296 33.507 40.283 1.00 16.08 105 LEU A N 1
ATOM 578 C CA . LEU A 1 105 ? 24.262 33.550 41.277 1.00 18.04 105 LEU A CA 1
ATOM 579 C C . LEU A 1 105 ? 23.248 34.588 40.879 1.00 20.71 105 LEU A C 1
ATOM 580 O O . LEU A 1 105 ? 23.637 35.659 40.405 1.00 19.76 105 LEU A O 1
ATOM 585 N N . ALA A 1 106 ? 21.978 34.317 41.149 1.00 16.06 106 ALA A N 1
ATOM 586 C CA . ALA A 1 106 ? 20.883 35.278 40.973 1.00 13.77 106 ALA A CA 1
ATOM 587 C C . ALA A 1 106 ? 20.299 35.671 42.278 1.00 14.49 106 ALA A C 1
ATOM 588 O O . ALA A 1 106 ? 20.213 34.873 43.185 1.00 15.81 106 ALA A O 1
ATOM 590 N N . ILE A 1 107 ? 19.956 36.916 42.377 1.00 14.25 107 ILE A N 1
ATOM 591 C CA . ILE A 1 107 ? 19.148 37.377 43.520 1.00 15.53 107 ILE A CA 1
ATOM 592 C C . ILE A 1 107 ? 17.692 37.332 43.140 1.00 14.36 107 ILE A C 1
ATOM 593 O O . ILE A 1 107 ? 17.269 37.848 42.100 1.00 14.68 107 ILE A O 1
ATOM 598 N N . VAL A 1 108 ? 16.888 36.729 44.000 1.00 14.70 108 VAL A N 1
ATOM 599 C CA . VAL A 1 108 ? 15.534 36.457 43.686 1.00 13.15 108 VAL A CA 1
ATOM 600 C C . VAL A 1 108 ? 14.586 37.091 44.691 1.00 16.60 108 VAL A C 1
ATOM 601 O O . VAL A 1 108 ? 14.876 37.055 45.885 1.00 17.58 108 VAL A O 1
ATOM 605 N N . VAL A 1 109 ? 13.488 37.660 44.206 1.00 16.74 109 VAL A N 1
ATOM 606 C CA . VAL A 1 109 ? 12.416 38.175 45.014 1.00 16.63 109 VAL A CA 1
ATOM 607 C C . VAL A 1 109 ? 11.073 37.627 44.583 1.00 16.91 109 VAL A C 1
ATOM 608 O O . VAL A 1 109 ? 10.979 37.013 43.498 1.00 15.42 109 VAL A O 1
ATOM 612 N N . ASN A 1 110 ? 10.070 37.871 45.385 1.00 16.65 110 ASN A N 1
ATOM 613 C CA . ASN A 1 110 ? 8.699 37.404 45.047 1.00 15.42 110 ASN A CA 1
ATOM 614 C C . ASN A 1 110 ? 8.193 38.219 43.843 1.00 18.78 110 ASN A C 1
ATOM 615 O O . ASN A 1 110 ? 8.506 39.420 43.661 1.00 20.18 110 ASN A O 1
ATOM 620 N N . GLN A 1 111 ? 7.498 37.506 42.915 1.00 19.07 111 GLN A N 1
ATOM 621 C CA . GLN A 1 111 ? 6.932 38.174 41.743 1.00 19.81 111 GLN A CA 1
ATOM 622 C C . GLN A 1 111 ? 6.221 39.529 42.010 1.00 18.04 111 GLN A C 1
ATOM 623 O O . GLN A 1 111 ? 6.246 40.355 41.123 1.00 24.01 111 GLN A O 1
ATOM 629 N N . ALA A 1 112 ? 5.578 39.662 43.142 1.00 22.50 112 ALA A N 1
ATOM 630 C CA . ALA A 1 112 ? 4.858 40.856 43.497 1.00 19.30 112 ALA A CA 1
ATOM 631 C C . ALA A 1 112 ? 5.762 42.013 43.859 1.00 24.13 112 ALA A C 1
ATOM 632 O O . ALA A 1 112 ? 5.356 43.188 43.817 1.00 25.08 112 ALA A O 1
ATOM 634 N N . ASN A 1 113 ? 6.981 41.715 44.248 1.00 20.23 113 ASN A N 1
ATOM 635 C CA . ASN A 1 113 ? 7.886 42.792 44.670 1.00 19.13 113 ASN A CA 1
ATOM 636 C C . ASN A 1 113 ? 8.253 43.734 43.514 1.00 19.79 113 ASN A C 1
ATOM 637 O O . ASN A 1 113 ? 8.757 43.356 42.497 1.00 19.26 113 ASN A O 1
ATOM 642 N N . PRO A 1 114 ? 7.965 45.057 43.636 1.00 19.13 114 PRO A N 1
ATOM 643 C CA . PRO A 1 114 ? 8.308 45.975 42.543 1.00 23.66 114 PRO A CA 1
ATOM 644 C C . PRO A 1 114 ? 9.764 46.227 42.259 1.00 22.63 114 PRO A C 1
ATOM 645 O O . PRO A 1 114 ? 10.083 46.766 41.189 1.00 24.19 114 PRO A O 1
ATOM 649 N N . VAL A 1 115 ? 10.637 45.893 43.204 1.00 22.67 115 VAL A N 1
ATOM 650 C CA . VAL A 1 115 ? 12.051 46.099 43.038 1.00 20.64 115 VAL A CA 1
ATOM 651 C C . VAL A 1 115 ? 12.545 45.306 41.829 1.00 25.04 115 VAL A C 1
ATOM 652 O O . VAL A 1 115 ? 12.159 44.139 41.593 1.00 23.17 115 VAL A O 1
ATOM 656 N N . THR A 1 116 ? 13.328 45.987 41.032 1.00 21.73 116 THR A N 1
ATOM 657 C CA . THR A 1 116 ? 13.922 45.408 39.848 1.00 22.31 116 THR A CA 1
ATOM 658 C C . THR A 1 116 ? 15.449 45.274 39.862 1.00 19.56 116 THR A C 1
ATOM 659 O O . THR A 1 116 ? 16.025 44.778 38.880 1.00 20.86 116 THR A O 1
ATOM 663 N N . ASN A 1 117 ? 16.121 45.887 40.869 1.00 18.23 117 ASN A N 1
ATOM 664 C CA . ASN A 1 117 ? 17.527 46.046 40.888 1.00 19.01 117 ASN A CA 1
ATOM 665 C C . ASN A 1 117 ? 17.968 46.290 42.318 1.00 19.56 117 ASN A C 1
ATOM 666 O O . ASN A 1 117 ? 17.201 46.851 43.085 1.00 23.07 117 ASN A O 1
ATOM 671 N N . LEU A 1 118 ? 19.141 45.785 42.699 1.00 17.36 118 LEU A N 1
ATOM 672 C CA . LEU A 1 118 ? 19.781 46.217 43.943 1.00 19.24 118 LEU A CA 1
ATOM 673 C C . LEU A 1 118 ? 21.182 46.496 43.664 1.00 21.58 118 LEU A C 1
ATOM 674 O O . LEU A 1 118 ? 21.775 45.833 42.786 1.00 24.01 118 LEU A O 1
ATOM 679 N N . THR A 1 119 ? 21.724 47.537 44.318 1.00 24.67 119 THR A N 1
ATOM 680 C CA . THR A 1 119 ? 23.170 47.745 44.250 1.00 25.66 119 THR A CA 1
ATOM 681 C C . THR A 1 119 ? 23.873 46.883 45.269 1.00 23.14 119 THR A C 1
ATOM 682 O O . THR A 1 119 ? 23.269 46.296 46.152 1.00 22.14 119 THR A O 1
ATOM 686 N N . ARG A 1 120 ? 25.194 46.855 45.153 1.00 26.55 120 ARG A N 1
ATOM 687 C CA . ARG A 1 120 ? 26.031 46.195 46.157 1.00 25.04 120 ARG A CA 1
ATOM 688 C C . ARG A 1 120 ? 25.775 46.705 47.562 1.00 19.44 120 ARG A C 1
ATOM 689 O O . ARG A 1 120 ? 25.595 45.907 48.501 1.00 20.16 120 ARG A O 1
ATOM 697 N N . GLU A 1 121 ? 25.765 48.033 47.773 1.00 23.78 121 GLU A N 1
ATOM 698 C CA . GLU A 1 121 ? 25.520 48.489 49.093 1.00 26.34 121 GLU A CA 1
ATOM 699 C C . GLU A 1 121 ? 24.179 48.205 49.630 1.00 23.11 121 GLU A C 1
ATOM 700 O O . GLU A 1 121 ? 24.055 47.932 50.814 1.00 21.16 121 GLU A O 1
ATOM 706 N N . GLN A 1 122 ? 23.139 48.246 48.798 1.00 22.47 122 GLN A N 1
ATOM 707 C CA . GLN A 1 122 ? 21.823 47.836 49.252 1.00 20.70 122 GLN A CA 1
ATOM 708 C C . GLN A 1 122 ? 21.779 46.404 49.671 1.00 18.39 122 GLN A C 1
ATOM 709 O O . GLN A 1 122 ? 21.310 46.066 50.710 1.00 18.48 122 GLN A O 1
ATOM 715 N N . LEU A 1 123 ? 22.247 45.520 48.807 1.00 18.72 123 LEU A N 1
ATOM 716 C CA . LEU A 1 123 ? 22.235 44.100 49.201 1.00 16.95 123 LEU A CA 1
ATOM 717 C C . LEU A 1 123 ? 23.073 43.813 50.357 1.00 16.74 123 LEU A C 1
ATOM 718 O O . LEU A 1 123 ? 22.701 43.026 51.203 1.00 18.53 123 LEU A O 1
ATOM 723 N N . TYR A 1 124 ? 24.238 44.417 50.471 1.00 18.63 124 TYR A N 1
ATOM 724 C CA . TYR A 1 124 ? 25.045 44.238 51.663 1.00 17.98 124 TYR A CA 1
ATOM 725 C C . TYR A 1 124 ? 24.309 44.677 52.909 1.00 16.96 124 TYR A C 1
ATOM 726 O O . TYR A 1 124 ? 24.241 43.978 53.939 1.00 15.36 124 TYR A O 1
ATOM 735 N N . GLY A 1 125 ? 23.788 45.898 52.853 1.00 17.11 125 GLY A N 1
ATOM 736 C CA . GLY A 1 125 ? 22.960 46.343 53.947 1.00 14.92 125 GLY A CA 1
ATOM 737 C C . GLY A 1 125 ? 21.773 45.566 54.390 1.00 16.44 125 GLY A C 1
ATOM 738 O O . GLY A 1 125 ? 21.504 45.356 55.614 1.00 16.27 125 GLY A O 1
ATOM 739 N N . ILE A 1 126 ? 21.107 44.963 53.390 1.00 19.02 126 ILE A N 1
ATOM 740 C CA . ILE A 1 126 ? 20.029 44.047 53.731 1.00 18.74 126 ILE A CA 1
ATOM 741 C C . ILE A 1 126 ? 20.492 42.759 54.457 1.00 16.81 126 ILE A C 1
ATOM 742 O O . ILE A 1 126 ? 20.018 42.395 55.518 1.00 17.55 126 ILE A O 1
ATOM 747 N N . TYR A 1 127 ? 21.540 42.132 53.934 1.00 18.78 127 TYR A N 1
ATOM 748 C CA . TYR A 1 127 ? 22.092 40.915 54.544 1.00 18.81 127 TYR A CA 1
ATOM 749 C C . TYR A 1 127 ? 22.741 41.176 55.880 1.00 21.00 127 TYR A C 1
ATOM 750 O O . TYR A 1 127 ? 22.746 40.309 56.719 1.00 20.03 127 TYR A O 1
ATOM 759 N N . LYS A 1 128 ? 23.194 42.434 56.130 1.00 18.29 128 LYS A N 1
ATOM 760 C CA . LYS A 1 128 ? 23.735 42.763 57.427 1.00 19.66 128 LYS A CA 1
ATOM 761 C C . LYS A 1 128 ? 22.697 43.073 58.460 1.00 19.95 128 LYS A C 1
ATOM 762 O O . LYS A 1 128 ? 23.050 43.102 59.626 1.00 26.90 128 LYS A O 1
ATOM 768 N N . GLY A 1 129 ? 21.486 43.319 58.074 1.00 18.38 129 GLY A N 1
ATOM 769 C CA . GLY A 1 129 ? 20.405 43.656 58.921 1.00 21.02 129 GLY A CA 1
ATOM 770 C C . GLY A 1 129 ? 20.354 45.182 59.160 1.00 19.85 129 GLY A C 1
ATOM 771 O O . GLY A 1 129 ? 19.526 45.624 59.980 1.00 22.51 129 GLY A O 1
ATOM 772 N N . GLN A 1 130 ? 21.109 45.940 58.400 1.00 21.76 130 GLN A N 1
ATOM 773 C CA . GLN A 1 130 ? 21.107 47.405 58.489 1.00 23.10 130 GLN A CA 1
ATOM 774 C C . GLN A 1 130 ? 19.928 48.020 57.759 1.00 21.91 130 GLN A C 1
ATOM 775 O O . GLN A 1 130 ? 19.326 49.012 58.202 1.00 22.89 130 GLN A O 1
ATOM 781 N N . ILE A 1 131 ? 19.520 47.400 56.670 1.00 21.76 131 ILE A N 1
ATOM 782 C CA . ILE A 1 131 ? 18.369 47.816 55.898 1.00 22.11 131 ILE A CA 1
ATOM 783 C C . ILE A 1 131 ? 17.276 46.787 56.133 1.00 24.16 131 ILE A C 1
ATOM 784 O O . ILE A 1 131 ? 17.471 45.618 55.824 1.00 21.75 131 ILE A O 1
ATOM 789 N N . THR A 1 132 ? 16.142 47.165 56.729 1.00 17.09 132 THR A N 1
ATOM 790 C CA . THR A 1 132 ? 15.177 46.188 57.210 1.00 16.24 132 THR A CA 1
ATOM 791 C C . THR A 1 132 ? 13.745 46.282 56.570 1.00 17.21 132 THR A C 1
ATOM 792 O O . THR A 1 132 ? 12.917 45.401 56.840 1.00 20.83 132 THR A O 1
ATOM 796 N N . ASN A 1 133 ? 13.527 47.283 55.738 1.00 17.76 133 ASN A N 1
ATOM 797 C CA . ASN A 1 133 ? 12.219 47.485 55.075 1.00 20.29 133 ASN A CA 1
ATOM 798 C C . ASN A 1 133 ? 12.427 47.734 53.655 1.00 17.13 133 ASN A C 1
ATOM 799 O O . ASN A 1 133 ? 13.331 48.475 53.203 1.00 20.91 133 ASN A O 1
ATOM 804 N N . TRP A 1 134 ? 11.619 47.101 52.778 1.00 18.99 134 TRP A N 1
ATOM 805 C CA . TRP A 1 134 ? 11.709 47.250 51.360 1.00 18.55 134 TRP A CA 1
ATOM 806 C C . TRP A 1 134 ? 11.567 48.681 50.855 1.00 17.32 134 TRP A C 1
ATOM 807 O O . TRP A 1 134 ? 12.078 49.003 49.874 1.00 20.19 134 TRP A O 1
ATOM 818 N N . LYS A 1 135 ? 10.887 49.517 51.614 1.00 21.68 135 LYS A N 1
ATOM 819 C CA . LYS A 1 135 ? 10.700 50.928 51.218 1.00 24.44 135 LYS A CA 1
ATOM 820 C C . LYS A 1 135 ? 12.032 51.644 51.121 1.00 20.70 135 LYS A C 1
ATOM 821 O O . LYS A 1 135 ? 12.210 52.526 50.301 1.00 23.97 135 LYS A O 1
ATOM 827 N N . GLN A 1 136 ? 12.982 51.211 51.935 1.00 22.24 136 GLN A N 1
ATOM 828 C CA . GLN A 1 136 ? 14.334 51.753 51.903 1.00 24.56 136 GLN A CA 1
ATOM 829 C C . GLN A 1 136 ? 15.081 51.545 50.573 1.00 27.86 136 GLN A C 1
ATOM 830 O O . GLN A 1 136 ? 16.021 52.310 50.226 1.00 28.43 136 GLN A O 1
ATOM 836 N N . VAL A 1 137 ? 14.684 50.522 49.786 1.00 25.52 137 VAL A N 1
ATOM 837 C CA . VAL A 1 137 ? 15.379 50.249 48.526 1.00 23.84 137 VAL A CA 1
ATOM 838 C C . VAL A 1 137 ? 14.427 50.283 47.340 1.00 28.83 137 VAL A C 1
ATOM 839 O O . VAL A 1 137 ? 14.588 49.521 46.369 1.00 26.51 137 VAL A O 1
ATOM 843 N N . GLY A 1 138 ? 13.390 51.114 47.490 1.00 30.40 138 GLY A N 1
ATOM 844 C CA . GLY A 1 138 ? 12.469 51.468 46.408 1.00 33.63 138 GLY A CA 1
ATOM 845 C C . GLY A 1 138 ? 11.272 50.547 46.248 1.00 31.81 138 GLY A C 1
ATOM 846 O O . GLY A 1 138 ? 10.569 50.584 45.226 1.00 33.73 138 GLY A O 1
ATOM 847 N N . GLY A 1 139 ? 11.037 49.719 47.255 1.00 25.58 139 GLY A N 1
ATOM 848 C CA . GLY A 1 139 ? 9.886 48.820 47.347 1.00 22.46 139 GLY A CA 1
ATOM 849 C C . GLY A 1 139 ? 8.715 49.253 48.180 1.00 26.96 139 GLY A C 1
ATOM 850 O O . GLY A 1 139 ? 8.601 50.455 48.539 1.00 26.59 139 GLY A O 1
ATOM 851 N N . ASN A 1 140 ? 7.874 48.285 48.516 1.00 26.93 140 ASN A N 1
ATOM 852 C CA . ASN A 1 140 ? 6.749 48.466 49.428 1.00 24.71 140 ASN A CA 1
ATOM 853 C C . ASN A 1 140 ? 7.202 48.688 50.846 1.00 28.22 140 ASN A C 1
ATOM 854 O O . ASN A 1 140 ? 8.298 48.299 51.240 1.00 24.62 140 ASN A O 1
ATOM 859 N N . ASP A 1 141 ? 6.315 49.279 51.629 1.00 24.82 141 ASP A N 1
ATOM 860 C CA . ASP A 1 141 ? 6.477 49.285 53.061 1.00 21.63 141 ASP A CA 1
ATOM 861 C C . ASP A 1 141 ? 6.208 47.933 53.735 1.00 27.33 141 ASP A C 1
ATOM 862 O O . ASP A 1 141 ? 5.092 47.514 54.116 1.00 28.08 141 ASP A O 1
ATOM 867 N N . GLN A 1 142 ? 7.275 47.185 53.911 1.00 22.17 142 GLN A N 1
ATOM 868 C CA . GLN A 1 142 ? 7.156 45.826 54.411 1.00 22.56 142 GLN A CA 1
ATOM 869 C C . GLN A 1 142 ? 8.560 45.376 54.855 1.00 19.08 142 GLN A C 1
ATOM 870 O O . GLN A 1 142 ? 9.507 45.629 54.179 1.00 20.13 142 GLN A O 1
ATOM 876 N N . LYS A 1 143 ? 8.603 44.773 56.024 1.00 21.41 143 LYS A N 1
ATOM 877 C CA . LYS A 1 143 ? 9.772 44.225 56.653 1.00 19.80 143 LYS A CA 1
ATOM 878 C C . LYS A 1 143 ? 10.350 43.151 55.733 1.00 16.70 143 LYS A C 1
ATOM 879 O O . LYS A 1 143 ? 9.631 42.226 55.245 1.00 19.83 143 LYS A O 1
ATOM 885 N N . ILE A 1 144 ? 11.649 43.269 55.526 1.00 18.24 144 ILE A N 1
ATOM 886 C CA . ILE A 1 144 ? 12.409 42.253 54.729 1.00 18.63 144 ILE A CA 1
ATOM 887 C C . ILE A 1 144 ? 12.599 40.924 55.461 1.00 19.35 144 ILE A C 1
ATOM 888 O O . ILE A 1 144 ? 12.999 40.873 56.637 1.00 22.74 144 ILE A O 1
ATOM 893 N N . ALA A 1 145 ? 12.300 39.799 54.793 1.00 15.72 145 ALA A N 1
ATOM 894 C CA . ALA A 1 145 ? 12.740 38.468 55.358 1.00 14.81 145 ALA A CA 1
ATOM 895 C C . ALA A 1 145 ? 13.982 38.064 54.511 1.00 17.20 145 ALA A C 1
ATOM 896 O O . ALA A 1 145 ? 13.868 37.933 53.271 1.00 18.43 145 ALA A O 1
ATOM 898 N N . VAL A 1 146 ? 15.117 38.037 55.130 1.00 17.22 146 VAL A N 1
ATOM 899 C CA . VAL A 1 146 ? 16.388 37.692 54.458 1.00 14.99 146 VAL A CA 1
ATOM 900 C C . VAL A 1 146 ? 16.491 36.219 54.538 1.00 15.53 146 VAL A C 1
ATOM 901 O O . VAL A 1 146 ? 16.470 35.664 55.557 1.00 16.29 146 VAL A O 1
ATOM 905 N N . VAL A 1 147 ? 16.744 35.557 53.412 1.00 15.43 147 VAL A N 1
ATOM 906 C CA . VAL A 1 147 ? 16.895 34.106 53.295 1.00 17.39 147 VAL A CA 1
ATOM 907 C C . VAL A 1 147 ? 18.298 33.775 52.773 1.00 13.83 147 VAL A C 1
ATOM 908 O O . VAL A 1 147 ? 18.823 34.396 51.862 1.00 14.56 147 VAL A O 1
ATOM 912 N N . THR A 1 148 ? 18.914 32.754 53.405 1.00 13.03 148 THR A N 1
ATOM 913 C CA . THR A 1 148 ? 20.189 32.297 53.134 1.00 15.34 148 THR A CA 1
ATOM 914 C C . THR A 1 148 ? 20.217 30.754 53.028 1.00 14.42 148 THR A C 1
ATOM 915 O O . THR A 1 148 ? 19.149 30.131 53.201 1.00 13.19 148 THR A O 1
ATOM 919 N N . ARG A 1 149 ? 21.330 30.149 52.855 1.00 15.21 149 ARG A N 1
ATOM 920 C CA . ARG A 1 149 ? 21.493 28.710 52.783 1.00 15.81 149 ARG A CA 1
ATOM 921 C C . ARG A 1 149 ? 22.206 28.229 54.072 1.00 16.10 149 ARG A C 1
ATOM 922 O O . ARG A 1 149 ? 22.639 29.031 54.928 1.00 17.34 149 ARG A O 1
ATOM 930 N N . GLU A 1 150 ? 22.288 26.909 54.177 1.00 14.97 150 GLU A N 1
ATOM 931 C CA . GLU A 1 150 ? 22.945 26.282 55.273 1.00 17.33 150 GLU A CA 1
ATOM 932 C C . GLU A 1 150 ? 24.433 26.668 55.339 1.00 15.06 150 GLU A C 1
ATOM 933 O O . GLU A 1 150 ? 25.069 26.963 54.324 1.00 15.80 150 GLU A O 1
ATOM 939 N N . ALA A 1 151 ? 25.013 26.425 56.522 1.00 18.46 151 ALA A N 1
ATOM 940 C CA . ALA A 1 151 ? 26.334 26.820 56.847 1.00 19.74 151 ALA A CA 1
ATOM 941 C C . ALA A 1 151 ? 27.378 26.198 55.985 1.00 21.49 151 ALA A C 1
ATOM 942 O O . ALA A 1 151 ? 28.349 26.862 55.604 1.00 26.14 151 ALA A O 1
ATOM 944 N N . SER A 1 152 ? 27.120 24.956 55.590 1.00 20.18 152 SER A N 1
ATOM 945 C CA . SER A 1 152 ? 28.044 24.153 54.758 1.00 24.08 152 SER A CA 1
ATOM 946 C C . SER A 1 152 ? 27.880 24.429 53.263 1.00 21.71 152 SER A C 1
ATOM 947 O O . SER A 1 152 ? 28.606 23.912 52.431 1.00 25.39 152 SER A O 1
ATOM 950 N N . SER A 1 153 ? 26.938 25.251 52.877 1.00 19.53 153 SER A N 1
ATOM 951 C CA . SER A 1 153 ? 26.707 25.523 51.431 1.00 18.08 153 SER A CA 1
ATOM 952 C C . SER A 1 153 ? 27.752 26.288 50.730 1.00 17.70 153 SER A C 1
ATOM 953 O O . SER A 1 153 ? 28.122 27.398 51.137 1.00 19.13 153 SER A O 1
ATOM 956 N N . GLY A 1 154 ? 28.251 25.684 49.630 1.00 19.35 154 GLY A N 1
ATOM 957 C CA . GLY A 1 154 ? 29.132 26.393 48.728 1.00 19.80 154 GLY A CA 1
ATOM 958 C C . GLY A 1 154 ? 28.593 27.660 48.124 1.00 17.25 154 GLY A C 1
ATOM 959 O O . GLY A 1 154 ? 29.345 28.652 47.879 1.00 19.78 154 GLY A O 1
ATOM 960 N N . THR A 1 155 ? 27.297 27.639 47.793 1.00 18.10 155 THR A N 1
ATOM 961 C CA . THR A 1 155 ? 26.662 28.763 47.208 1.00 17.97 155 THR A CA 1
ATOM 962 C C . THR A 1 155 ? 26.646 29.932 48.210 1.00 16.71 155 THR A C 1
ATOM 963 O O . THR A 1 155 ? 26.955 31.062 47.849 1.00 19.82 155 THR A O 1
ATOM 967 N N . ARG A 1 156 ? 26.353 29.569 49.422 1.00 16.19 156 ARG A N 1
ATOM 968 C CA . ARG A 1 156 ? 26.377 30.601 50.552 1.00 14.16 156 ARG A CA 1
ATOM 969 C C . ARG A 1 156 ? 27.771 31.184 50.705 1.00 19.14 156 ARG A C 1
ATOM 970 O O . ARG A 1 156 ? 27.908 32.435 50.852 1.00 18.52 156 ARG A O 1
ATOM 978 N N . TYR A 1 157 ? 28.803 30.338 50.681 1.00 18.98 157 TYR A N 1
ATOM 979 C CA . TYR A 1 157 ? 30.153 30.817 50.893 1.00 19.90 157 TYR A CA 1
ATOM 980 C C . TYR A 1 157 ? 30.522 31.805 49.788 1.00 17.37 157 TYR A C 1
ATOM 981 O O . TYR A 1 157 ? 31.075 32.864 50.056 1.00 18.07 157 TYR A O 1
ATOM 990 N N . SER A 1 158 ? 30.244 31.473 48.537 1.00 17.79 158 SER A N 1
ATOM 991 C CA . SER A 1 158 ? 30.534 32.362 47.394 1.00 18.23 158 SER A CA 1
ATOM 992 C C . SER A 1 158 ? 29.694 33.606 47.471 1.00 16.08 158 SER A C 1
ATOM 993 O O . SER A 1 158 ? 30.204 34.620 47.220 1.00 19.25 158 SER A O 1
ATOM 996 N N . PHE A 1 159 ? 28.440 33.530 47.852 1.00 16.74 159 PHE A N 1
ATOM 997 C CA . PHE A 1 159 ? 27.603 34.767 47.924 1.00 14.92 159 PHE A CA 1
ATOM 998 C C . PHE A 1 159 ? 28.223 35.740 48.982 1.00 16.97 159 PHE A C 1
ATOM 999 O O . PHE A 1 159 ? 28.382 36.917 48.729 1.00 18.95 159 PHE A O 1
ATOM 1007 N N . GLU A 1 160 ? 28.549 35.166 50.090 1.00 17.93 160 GLU A N 1
ATOM 1008 C CA . GLU A 1 160 ? 29.155 35.974 51.163 1.00 16.79 160 GLU A CA 1
ATOM 1009 C C . GLU A 1 160 ? 30.508 36.475 50.831 1.00 17.55 160 GLU A C 1
ATOM 1010 O O . GLU A 1 160 ? 30.783 37.687 51.064 1.00 20.10 160 GLU A O 1
ATOM 1016 N N . SER A 1 161 ? 31.301 35.691 50.120 1.00 17.81 161 SER A N 1
ATOM 1017 C CA . SER A 1 161 ? 32.598 36.194 49.690 1.00 20.39 161 SER A CA 1
ATOM 1018 C C . SER A 1 161 ? 32.482 37.329 48.665 1.00 18.63 161 SER A C 1
ATOM 1019 O O . SER A 1 161 ? 33.082 38.427 48.818 1.00 19.59 161 SER A O 1
ATOM 1022 N N . LEU A 1 162 ? 31.577 37.167 47.715 1.00 18.93 162 LEU A N 1
ATOM 1023 C CA . LEU A 1 162 ? 31.350 38.179 46.691 1.00 22.35 162 LEU A CA 1
ATOM 1024 C C . LEU A 1 162 ? 30.820 39.509 47.298 1.00 22.84 162 LEU A C 1
ATOM 1025 O O . LEU A 1 162 ? 31.184 40.589 46.826 1.00 22.93 162 LEU A O 1
ATOM 1038 N N . GLY A 1 164 ? 31.237 40.611 50.488 1.00 19.29 164 GLY A N 1
ATOM 1039 C CA . GLY A 1 164 ? 32.019 41.102 51.620 1.00 17.91 164 GLY A CA 1
ATOM 1040 C C . GLY A 1 164 ? 31.297 40.878 52.945 1.00 17.37 164 GLY A C 1
ATOM 1041 O O . GLY A 1 164 ? 31.472 41.589 53.975 1.00 19.00 164 GLY A O 1
ATOM 1042 N N . LEU A 1 165 ? 30.489 39.857 52.991 1.00 14.92 165 LEU A N 1
ATOM 1043 C CA . LEU A 1 165 ? 29.671 39.499 54.126 1.00 15.73 165 LEU A CA 1
ATOM 1044 C C . LEU A 1 165 ? 30.306 38.457 55.056 1.00 18.62 165 LEU A C 1
ATOM 1045 O O . LEU A 1 165 ? 29.593 37.726 55.701 1.00 21.52 165 LEU A O 1
ATOM 1050 N N . THR A 1 166 ? 31.610 38.383 55.129 1.00 16.09 166 THR A N 1
ATOM 1051 C CA . THR A 1 166 ? 32.251 37.645 56.160 1.00 18.02 166 THR A CA 1
ATOM 1052 C C . THR A 1 166 ? 33.089 38.665 56.962 1.00 20.48 166 THR A C 1
ATOM 1053 O O . THR A 1 166 ? 33.239 39.790 56.554 1.00 19.50 166 THR A O 1
ATOM 1057 N N . 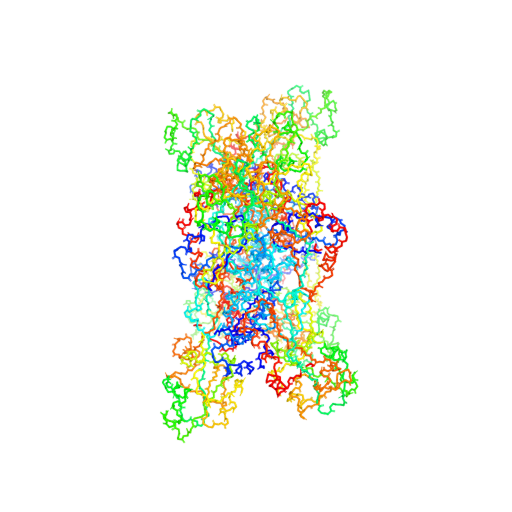LYS A 1 167 ? 33.515 38.191 58.101 1.00 19.57 167 LYS A N 1
ATOM 1058 C CA . LYS A 1 167 ? 34.407 39.017 58.957 1.00 21.59 167 LYS A CA 1
ATOM 1059 C C . LYS A 1 167 ? 35.508 38.144 59.485 1.00 23.60 167 LYS A C 1
ATOM 1060 O O . LYS A 1 167 ? 35.295 36.960 59.787 1.00 20.91 167 LYS A O 1
ATOM 1066 N N . THR A 1 168 ? 36.680 38.740 59.669 1.00 17.20 168 THR A N 1
ATOM 1067 C CA . THR A 1 168 ? 37.794 38.044 60.220 1.00 18.43 168 THR A CA 1
ATOM 1068 C C . THR A 1 168 ? 37.677 37.909 61.729 1.00 21.91 168 THR A C 1
ATOM 1069 O O . THR A 1 168 ? 37.460 38.885 62.487 1.00 18.22 168 THR A O 1
ATOM 1073 N N . VAL A 1 169 ? 37.828 36.684 62.233 1.00 19.34 169 VAL A N 1
ATOM 1074 C CA . VAL A 1 169 ? 37.783 36.402 63.663 1.00 20.78 169 VAL A CA 1
ATOM 1075 C C . VAL A 1 169 ? 39.031 35.557 63.896 1.00 29.53 169 VAL A C 1
ATOM 1076 O O . VAL A 1 169 ? 39.079 34.360 63.511 1.00 29.67 169 VAL A O 1
ATOM 1080 N N . LYS A 1 170 ? 40.033 36.168 64.545 1.00 25.73 170 LYS A N 1
ATOM 1081 C CA . LYS A 1 170 ? 41.326 35.533 64.702 1.00 30.67 170 LYS A CA 1
ATOM 1082 C C . LYS A 1 170 ? 41.840 35.055 63.359 1.00 30.31 170 LYS A C 1
ATOM 1083 O O . LYS A 1 170 ? 42.256 35.837 62.467 1.00 34.13 170 LYS A O 1
ATOM 1089 N N . ASP A 1 171 ? 41.853 33.729 63.150 1.00 37.47 171 ASP A N 1
ATOM 1090 C CA . ASP A 1 171 ? 42.519 33.195 61.973 1.00 39.76 171 ASP A CA 1
ATOM 1091 C C . ASP A 1 171 ? 41.563 32.711 60.888 1.00 33.27 171 ASP A C 1
ATOM 1092 O O . ASP A 1 171 ? 42.014 32.118 59.908 1.00 35.67 171 ASP A O 1
ATOM 1097 N N . ARG A 1 172 ? 40.276 32.999 60.998 1.00 30.64 172 ARG A N 1
ATOM 1098 C CA . ARG A 1 172 ? 39.310 32.538 59.939 1.00 32.37 172 ARG A CA 1
ATOM 1099 C C . ARG A 1 172 ? 38.303 33.588 59.574 1.00 31.00 172 ARG A C 1
ATOM 1100 O O . ARG A 1 172 ? 38.170 34.568 60.342 1.00 27.56 172 ARG A O 1
ATOM 1108 N N . GLU A 1 173 ? 37.523 33.360 58.506 1.00 25.88 173 GLU A N 1
ATOM 1109 C CA . GLU A 1 173 ? 36.415 34.191 58.112 1.00 27.52 173 GLU A CA 1
ATOM 1110 C C . GLU A 1 173 ? 35.223 33.539 58.759 1.00 27.73 173 GLU A C 1
ATOM 1111 O O . GLU A 1 173 ? 35.130 32.286 58.797 1.00 32.93 173 GLU A O 1
ATOM 1117 N N . VAL A 1 174 ? 34.324 34.321 59.309 1.00 20.03 174 VAL A N 1
ATOM 1118 C CA . VAL A 1 174 ? 33.090 33.901 59.864 1.00 22.58 174 VAL A CA 1
ATOM 1119 C C . VAL A 1 174 ? 31.970 34.640 59.136 1.00 24.67 174 VAL A C 1
ATOM 1120 O O . VAL A 1 174 ? 32.119 35.822 58.755 1.00 21.96 174 VAL A O 1
ATOM 1124 N N . SER A 1 175 ? 30.819 34.003 58.953 1.00 21.04 175 SER A N 1
ATOM 1125 C CA . SER A 1 175 ? 29.720 34.704 58.318 1.00 20.53 175 SER A CA 1
ATOM 1126 C C . SER A 1 175 ? 29.310 35.947 59.128 1.00 22.19 175 SER A C 1
ATOM 1127 O O . SER A 1 175 ? 29.124 35.879 60.343 1.00 20.84 175 SER A O 1
ATOM 1130 N N . ASP A 1 176 ? 29.051 37.038 58.394 1.00 17.07 176 ASP A N 1
ATOM 1131 C CA . ASP A 1 176 ? 28.685 38.323 59.030 1.00 18.13 176 ASP A CA 1
ATOM 1132 C C . ASP A 1 176 ? 27.241 38.698 58.655 1.00 18.54 176 ASP A C 1
ATOM 1133 O O . ASP A 1 176 ? 26.761 39.829 58.887 1.00 20.66 176 ASP A O 1
ATOM 1138 N N . VAL A 1 177 ? 26.489 37.745 58.146 1.00 19.32 177 VAL A N 1
ATOM 1139 C CA . VAL A 1 177 ? 25.074 37.905 57.863 1.00 20.29 177 VAL A CA 1
ATOM 1140 C C . VAL A 1 177 ? 24.346 37.891 59.181 1.00 17.27 177 VAL A C 1
ATOM 1141 O O . VAL A 1 177 ? 24.609 37.093 60.086 1.00 22.59 177 VAL A O 1
ATOM 1145 N N . ALA A 1 178 ? 23.431 38.784 59.251 1.00 21.69 178 ALA A N 1
ATOM 1146 C CA . ALA A 1 178 ? 22.636 38.901 60.479 1.00 25.45 178 ALA A CA 1
ATOM 1147 C C . ALA A 1 178 ? 21.975 37.593 60.854 1.00 29.38 178 ALA A C 1
ATOM 1148 O O . ALA A 1 178 ? 21.377 36.975 60.051 1.00 21.94 178 ALA A O 1
ATOM 1150 N N . PRO A 1 179 ? 22.062 37.138 62.072 1.00 27.32 179 PRO A N 1
ATOM 1151 C CA . PRO A 1 179 ? 21.592 35.790 62.357 1.00 28.90 179 PRO A CA 1
ATOM 1152 C C . PRO A 1 179 ? 20.048 35.716 62.423 1.00 25.63 179 PRO A C 1
ATOM 1153 O O . PRO A 1 179 ? 19.533 34.640 62.604 1.00 27.65 179 PRO A O 1
ATOM 1157 N N . THR A 1 180 ? 19.346 36.814 62.215 1.00 24.62 180 THR A N 1
ATOM 1158 C CA . THR A 1 180 ? 17.915 36.778 61.911 1.00 24.29 180 THR A CA 1
ATOM 1159 C C . THR A 1 180 ? 17.571 36.249 60.482 1.00 21.29 180 THR A C 1
ATOM 1160 O O . THR A 1 180 ? 16.391 35.986 60.173 1.00 23.79 180 THR A O 1
ATOM 1164 N N . ALA A 1 181 ? 18.588 36.063 59.652 1.00 17.36 181 ALA A N 1
ATOM 1165 C CA . ALA A 1 181 ? 18.330 35.447 58.332 1.00 17.37 181 ALA A CA 1
ATOM 1166 C C . ALA A 1 181 ? 17.756 34.045 58.493 1.00 16.47 181 ALA A C 1
ATOM 1167 O O . ALA A 1 181 ? 18.088 33.315 59.413 1.00 22.78 181 ALA A O 1
ATOM 1169 N N . LEU A 1 182 ? 16.897 33.646 57.562 1.00 15.57 182 LEU A N 1
ATOM 1170 C CA . LEU A 1 182 ? 16.296 32.298 57.609 1.00 16.14 182 LEU A CA 1
ATOM 1171 C C . LEU A 1 182 ? 17.095 31.406 56.701 1.00 19.14 182 LEU A C 1
ATOM 1172 O O . LEU A 1 182 ? 17.548 31.779 55.639 1.00 18.74 182 LEU A O 1
ATOM 1177 N N . VAL A 1 183 ? 17.293 30.204 57.153 1.00 16.29 183 VAL A N 1
ATOM 1178 C CA . VAL A 1 183 ? 18.079 29.239 56.386 1.00 14.40 183 VAL A CA 1
ATOM 1179 C C . VAL A 1 183 ? 17.151 28.239 55.717 1.00 14.33 183 VAL A C 1
ATOM 1180 O O . VAL A 1 183 ? 16.264 27.653 56.340 1.00 16.47 183 VAL A O 1
ATOM 1184 N N . VAL A 1 184 ? 17.452 28.014 54.455 1.00 14.85 184 VAL A N 1
ATOM 1185 C CA . VAL A 1 184 ? 16.895 26.904 53.653 1.00 13.73 184 VAL A CA 1
ATOM 1186 C C . VAL A 1 184 ? 18.035 26.067 53.093 1.00 14.08 184 VAL A C 1
ATOM 1187 O O . VAL A 1 184 ? 19.185 26.470 53.102 1.00 15.40 184 VAL A O 1
ATOM 1191 N N . ASN A 1 185 ? 17.703 24.857 52.613 1.00 18.15 185 ASN A N 1
ATOM 1192 C CA . ASN A 1 185 ? 18.714 23.847 52.346 1.00 16.56 185 ASN A CA 1
ATOM 1193 C C . ASN A 1 185 ? 18.827 23.376 50.877 1.00 16.54 185 ASN A C 1
ATOM 1194 O O . ASN A 1 185 ? 19.549 22.387 50.629 1.00 18.20 185 ASN A O 1
ATOM 1199 N N . SER A 1 186 ? 18.266 24.143 49.958 1.00 16.01 186 SER A N 1
ATOM 1200 C CA . SER A 1 186 ? 18.430 23.900 48.524 1.00 17.70 186 SER A CA 1
ATOM 1201 C C . SER A 1 186 ? 17.944 25.054 47.733 1.00 17.78 186 SER A C 1
ATOM 1202 O O . SER A 1 186 ? 17.108 25.893 48.192 1.00 14.41 186 SER A O 1
ATOM 1205 N N . ASN A 1 187 ? 18.316 25.116 46.434 1.00 14.70 187 ASN A N 1
ATOM 1206 C CA . ASN A 1 187 ? 17.741 26.044 45.509 1.00 18.56 187 ASN A CA 1
ATOM 1207 C C . ASN A 1 187 ? 16.264 25.898 45.410 1.00 17.62 187 ASN A C 1
ATOM 1208 O O . ASN A 1 187 ? 15.516 26.863 45.295 1.00 16.66 187 ASN A O 1
ATOM 1213 N N . SER A 1 188 ? 15.779 24.618 45.411 1.00 15.20 188 SER A N 1
ATOM 1214 C CA . SER A 1 188 ? 14.392 24.389 45.258 1.00 16.39 188 SER A CA 1
ATOM 1215 C C . SER A 1 188 ? 13.546 25.011 46.394 1.00 13.92 188 SER A C 1
ATOM 1216 O O . SER A 1 188 ? 12.516 25.615 46.170 1.00 16.75 188 SER A O 1
ATOM 1236 N N . LYS A 1 191 ? 13.515 28.866 46.201 1.00 13.80 191 LYS A N 1
ATOM 1237 C CA . LYS A 1 191 ? 12.497 29.347 45.339 1.00 17.66 191 LYS A CA 1
ATOM 1238 C C . LYS A 1 191 ? 11.083 29.184 45.908 1.00 14.37 191 LYS A C 1
ATOM 1239 O O . LYS A 1 191 ? 10.372 30.127 45.793 1.00 16.40 191 LYS A O 1
ATOM 1245 N N . THR A 1 192 ? 10.767 28.044 46.497 1.00 16.74 192 THR A N 1
ATOM 1246 C CA . THR A 1 192 ? 9.448 27.859 47.094 1.00 15.61 192 THR A CA 1
ATOM 1247 C C . THR A 1 192 ? 9.224 28.886 48.193 1.00 14.47 192 THR A C 1
ATOM 1248 O O . THR A 1 192 ? 8.114 29.461 48.265 1.00 15.83 192 THR A O 1
ATOM 1252 N N . LEU A 1 193 ? 10.215 29.114 49.030 1.00 16.31 193 LEU A N 1
ATOM 1253 C CA . LEU A 1 193 ? 10.067 30.132 50.083 1.00 17.65 193 LEU A CA 1
ATOM 1254 C C . LEU A 1 193 ? 9.832 31.483 49.560 1.00 15.78 193 LEU A C 1
ATOM 1255 O O . LEU A 1 193 ? 8.877 32.211 49.961 1.00 18.86 193 LEU A O 1
ATOM 1260 N N . VAL A 1 194 ? 10.631 31.919 48.583 1.00 14.27 194 VAL A N 1
ATOM 1261 C CA . VAL A 1 194 ? 10.479 33.213 47.954 1.00 15.22 194 VAL A CA 1
ATOM 1262 C C . VAL A 1 194 ? 9.106 33.334 47.304 1.00 15.79 194 VAL A C 1
ATOM 1263 O O . VAL A 1 194 ? 8.439 34.331 47.351 1.00 15.02 194 VAL A O 1
ATOM 1267 N N . ASN A 1 195 ? 8.725 32.296 46.506 1.00 13.85 195 ASN A N 1
ATOM 1268 C CA . ASN A 1 195 ? 7.433 32.230 45.813 1.00 13.60 195 ASN A CA 1
ATOM 1269 C C . ASN A 1 195 ? 6.203 32.420 46.658 1.00 13.70 195 ASN A C 1
ATOM 1270 O O . ASN A 1 195 ? 5.245 32.975 46.276 1.00 16.65 195 ASN A O 1
ATOM 1275 N N . HIS A 1 196 ? 6.341 32.047 47.905 1.00 15.72 196 HIS A N 1
ATOM 1276 C CA . HIS A 1 196 ? 5.241 32.087 48.872 1.00 17.95 196 HIS A CA 1
ATOM 1277 C C . HIS A 1 196 ? 5.274 33.218 49.896 1.00 21.20 196 HIS A C 1
ATOM 1278 O O . HIS A 1 196 ? 4.339 33.304 50.693 1.00 20.68 196 HIS A O 1
ATOM 1285 N N . ASN A 1 197 ? 6.288 34.088 49.792 1.00 15.32 197 ASN A N 1
ATOM 1286 C CA . ASN A 1 197 ? 6.460 35.191 50.737 1.00 14.21 197 ASN A CA 1
ATOM 1287 C C . ASN A 1 197 ? 6.857 36.424 50.033 1.00 13.43 197 ASN A C 1
ATOM 1288 O O . ASN A 1 197 ? 8.011 36.608 49.679 1.00 15.24 197 ASN A O 1
ATOM 1293 N N . THR A 1 198 ? 5.917 37.344 49.880 1.00 16.95 198 THR A N 1
ATOM 1294 C CA . THR A 1 198 ? 6.111 38.662 49.256 1.00 16.43 198 THR A CA 1
ATOM 1295 C C . THR A 1 198 ? 7.322 39.451 49.818 1.00 19.55 198 THR A C 1
ATOM 1296 O O . THR A 1 198 ? 7.947 40.198 49.116 1.00 20.54 198 THR A O 1
ATOM 1300 N N . GLN A 1 199 ? 7.619 39.208 51.114 1.00 18.08 199 GLN A N 1
ATOM 1301 C CA . GLN A 1 199 ? 8.680 39.921 51.819 1.00 19.42 199 GLN A CA 1
ATOM 1302 C C . GLN A 1 199 ? 10.082 39.372 51.601 1.00 20.61 199 GLN A C 1
ATOM 1303 O O . GLN A 1 199 ? 11.019 39.991 52.035 1.00 17.71 199 GLN A O 1
ATOM 1309 N N . ALA A 1 200 ? 10.239 38.178 50.992 1.00 16.84 200 ALA A N 1
ATOM 1310 C CA . ALA A 1 200 ? 11.509 37.519 51.047 1.00 15.26 200 ALA A CA 1
ATOM 1311 C C . ALA A 1 200 ? 12.462 37.888 49.907 1.00 16.47 200 ALA A C 1
ATOM 1312 O O . ALA A 1 200 ? 12.088 38.290 48.817 1.00 16.46 200 ALA A O 1
ATOM 1314 N N . VAL A 1 201 ? 13.746 37.823 50.240 1.00 15.81 201 VAL A N 1
ATOM 1315 C CA . VAL A 1 201 ? 14.836 37.883 49.293 1.00 17.27 201 VAL A CA 1
ATOM 1316 C C . VAL A 1 201 ? 15.769 36.802 49.553 1.00 16.59 201 VAL A C 1
ATOM 1317 O O . VAL A 1 201 ? 16.030 36.337 50.707 1.00 15.61 201 VAL A O 1
ATOM 1321 N N . GLY A 1 202 ? 16.285 36.280 48.441 1.00 13.45 202 GLY A N 1
ATOM 1322 C CA . GLY A 1 202 ? 17.242 35.223 48.551 1.00 18.52 202 GLY A CA 1
ATOM 1323 C C . GLY A 1 202 ? 18.148 35.159 47.328 1.00 13.93 202 GLY A C 1
ATOM 1324 O O . GLY A 1 202 ? 18.154 36.053 46.512 1.00 16.73 202 GLY A O 1
ATOM 1325 N N . PHE A 1 203 ? 18.979 34.128 47.304 1.00 16.54 203 PHE A N 1
ATOM 1326 C CA . PHE A 1 203 ? 19.979 33.887 46.197 1.00 13.85 203 PHE A CA 1
ATOM 1327 C C . PHE A 1 203 ? 19.892 32.413 45.819 1.00 14.10 203 PHE A C 1
ATOM 1328 O O . PHE A 1 203 ? 19.676 31.523 46.667 1.00 15.52 203 PHE A O 1
ATOM 1336 N N . ILE A 1 204 ? 20.108 32.134 44.559 1.00 15.97 204 ILE A N 1
ATOM 1337 C CA . ILE A 1 204 ? 20.103 30.770 43.992 1.00 17.85 204 ILE A CA 1
ATOM 1338 C C . ILE A 1 204 ? 21.110 30.735 42.854 1.00 16.14 204 ILE A C 1
ATOM 1339 O O . ILE A 1 204 ? 21.511 31.745 42.271 1.00 17.55 204 ILE A O 1
ATOM 1344 N N . SER A 1 205 ? 21.583 29.542 42.547 1.00 17.35 205 SER A N 1
ATOM 1345 C CA . SER A 1 205 ? 22.376 29.347 41.334 1.00 19.33 205 SER A CA 1
ATOM 1346 C C . SER A 1 205 ? 21.603 29.848 40.095 1.00 17.48 205 SER A C 1
ATOM 1347 O O . SER A 1 205 ? 20.401 29.656 39.958 1.00 18.46 205 SER A O 1
ATOM 1350 N N . ILE A 1 206 ? 22.304 30.546 39.180 1.00 17.78 206 ILE A N 1
ATOM 1351 C CA . ILE A 1 206 ? 21.643 31.211 38.108 1.00 19.18 206 ILE A CA 1
ATOM 1352 C C . ILE A 1 206 ? 20.878 30.250 37.194 1.00 18.30 206 ILE A C 1
ATOM 1353 O O . ILE A 1 206 ? 19.768 30.572 36.733 1.00 21.39 206 ILE A O 1
ATOM 1358 N N . GLY A 1 207 ? 21.390 29.032 37.093 1.00 20.64 207 GLY A N 1
ATOM 1359 C CA . GLY A 1 207 ? 20.744 27.960 36.328 1.00 22.47 207 GLY A CA 1
ATOM 1360 C C . GLY A 1 207 ? 19.437 27.477 36.892 1.00 21.61 207 GLY A C 1
ATOM 1361 O O . GLY A 1 207 ? 18.584 26.989 36.136 1.00 23.25 207 GLY A O 1
ATOM 1362 N N . SER A 1 208 ? 19.229 27.679 38.198 1.00 20.29 208 SER A N 1
ATOM 1363 C CA . SER A 1 208 ? 17.989 27.255 38.861 1.00 17.49 208 SER A CA 1
ATOM 1364 C C . SER A 1 208 ? 16.893 28.234 38.714 1.00 15.73 208 SER A C 1
ATOM 1365 O O . SER A 1 208 ? 15.779 27.932 39.090 1.00 18.21 208 SER A O 1
ATOM 1368 N N . VAL A 1 209 ? 17.118 29.455 38.186 1.00 17.70 209 VAL A N 1
ATOM 1369 C CA . VAL A 1 209 ? 16.060 30.392 37.967 1.00 19.28 209 VAL A CA 1
ATOM 1370 C C . VAL A 1 209 ? 14.909 29.852 37.183 1.00 18.67 209 VAL A C 1
ATOM 1371 O O . VAL A 1 209 ? 15.149 29.257 36.105 1.00 19.41 209 VAL A O 1
ATOM 1375 N N . ASP A 1 210 ? 13.710 30.011 37.672 1.00 17.48 210 ASP A N 1
ATOM 1376 C CA . ASP A 1 210 ? 12.515 29.673 36.870 1.00 20.54 210 ASP A CA 1
ATOM 1377 C C . ASP A 1 210 ? 11.435 30.668 37.102 1.00 20.08 210 ASP A C 1
ATOM 1378 O O . ASP A 1 210 ? 11.670 31.695 37.784 1.00 18.49 210 ASP A O 1
ATOM 1383 N N . LYS A 1 211 ? 10.265 30.470 36.524 1.00 17.85 211 LYS A N 1
ATOM 1384 C CA . LYS A 1 211 ? 9.239 31.499 36.597 1.00 18.52 211 LYS A CA 1
ATOM 1385 C C . LYS A 1 211 ? 8.541 31.635 37.930 1.00 18.23 211 LYS A C 1
ATOM 1386 O O . LYS A 1 211 ? 7.690 32.514 38.017 1.00 21.67 211 LYS A O 1
ATOM 1392 N N . SER A 1 212 ? 8.950 30.792 38.889 1.00 15.92 212 SER A N 1
ATOM 1393 C CA . SER A 1 212 ? 8.250 30.872 40.210 1.00 21.22 212 SER A CA 1
ATOM 1394 C C . SER A 1 212 ? 8.757 32.077 41.048 1.00 18.90 212 SER A C 1
ATOM 1395 O O . SER A 1 212 ? 8.181 32.370 42.051 1.00 19.41 212 SER A O 1
ATOM 1398 N N . VAL A 1 213 ? 9.860 32.637 40.642 1.00 18.41 213 VAL A N 1
ATOM 1399 C CA . VAL A 1 213 ? 10.547 33.747 41.336 1.00 18.53 213 VAL A CA 1
ATOM 1400 C C . VAL A 1 213 ? 10.961 34.814 40.309 1.00 18.67 213 VAL A C 1
ATOM 1401 O O . VAL A 1 213 ? 10.961 34.529 39.101 1.00 21.73 213 VAL A O 1
ATOM 1405 N N . LYS A 1 214 ? 11.253 36.016 40.795 1.00 17.35 214 LYS A N 1
ATOM 1406 C CA . LYS A 1 214 ? 11.726 37.099 39.926 1.00 19.59 214 LYS A CA 1
ATOM 1407 C C . LYS A 1 214 ? 13.244 37.309 40.227 1.00 19.18 214 LYS A C 1
ATOM 1408 O O . LYS A 1 214 ? 13.572 37.726 41.353 1.00 17.76 214 LYS A O 1
ATOM 1414 N N . ALA A 1 215 ? 14.099 37.053 39.277 1.00 19.34 215 ALA A N 1
ATOM 1415 C CA . ALA A 1 215 ? 15.484 37.325 39.382 1.00 17.62 215 ALA A CA 1
ATOM 1416 C C . ALA A 1 215 ? 15.693 38.785 39.055 1.00 19.61 215 ALA A C 1
ATOM 1417 O O . ALA A 1 215 ? 15.146 39.259 38.075 1.00 22.04 215 ALA A O 1
ATOM 1419 N N . ILE A 1 216 ? 16.375 39.532 39.893 1.00 19.93 216 ILE A N 1
ATOM 1420 C CA . ILE A 1 216 ? 16.535 40.971 39.672 1.00 16.49 216 ILE A CA 1
ATOM 1421 C C . ILE A 1 216 ? 17.941 41.323 39.203 1.00 19.73 216 ILE A C 1
ATOM 1422 O O . ILE A 1 216 ? 18.870 40.493 39.161 1.00 18.69 216 ILE A O 1
ATOM 1427 N N . GLN A 1 217 ? 18.118 42.553 38.729 1.00 20.90 217 GLN A N 1
ATOM 1428 C CA . GLN A 1 217 ? 19.451 43.018 38.383 1.00 19.19 217 GLN A CA 1
ATOM 1429 C C . GLN A 1 217 ? 20.306 43.220 39.614 1.00 17.04 217 GLN A C 1
ATOM 1430 O O . GLN A 1 217 ? 19.815 43.480 40.707 1.00 18.07 217 GLN A O 1
ATOM 1436 N N . PHE A 1 218 ? 21.599 43.162 39.396 1.00 21.81 218 PHE A N 1
ATOM 1437 C CA . PHE A 1 218 ? 22.619 43.565 40.348 1.00 20.45 218 PHE A CA 1
ATOM 1438 C C . PHE A 1 218 ? 23.468 44.651 39.712 1.00 21.84 218 PHE A C 1
ATOM 1439 O O . PHE A 1 218 ? 24.099 44.426 38.646 1.00 22.50 218 PHE A O 1
ATOM 1447 N N . GLU A 1 219 ? 23.499 45.824 40.357 1.00 24.22 219 GLU A N 1
ATOM 1448 C CA . GLU A 1 219 ? 24.157 47.035 39.802 1.00 28.10 219 GLU A CA 1
ATOM 1449 C C . GLU A 1 219 ? 23.700 47.256 38.369 1.00 23.14 219 GLU A C 1
ATOM 1450 O O . GLU A 1 219 ? 24.495 47.513 37.483 1.00 26.41 219 GLU A O 1
ATOM 1456 N N . LYS A 1 220 ? 22.387 47.142 38.161 1.00 24.06 220 LYS A N 1
ATOM 1457 C CA . LYS A 1 220 ? 21.718 47.400 36.894 1.00 26.86 220 LYS A CA 1
ATOM 1458 C C . LYS A 1 220 ? 22.077 46.434 35.738 1.00 27.76 220 LYS A C 1
ATOM 1459 O O . LYS A 1 220 ? 21.531 46.580 34.617 1.00 29.88 220 LYS A O 1
ATOM 1465 N N . ALA A 1 221 ? 22.794 45.354 36.039 1.00 22.33 221 ALA A N 1
ATOM 1466 C CA . ALA A 1 221 ? 23.120 44.350 35.026 1.00 25.21 221 ALA A CA 1
ATOM 1467 C C . ALA A 1 221 ? 22.160 43.185 35.187 1.00 24.90 221 ALA A C 1
ATOM 1468 O O . ALA A 1 221 ? 21.936 42.695 36.323 1.00 20.42 221 ALA A O 1
ATOM 1470 N N . ASP A 1 222 ? 21.645 42.690 34.059 1.00 23.79 222 ASP A N 1
ATOM 1471 C CA . ASP A 1 222 ? 20.738 41.555 34.113 1.00 22.49 222 ASP A CA 1
ATOM 1472 C C . ASP A 1 222 ? 21.546 40.282 34.372 1.00 24.91 222 ASP A C 1
ATOM 1473 O O . ASP A 1 222 ? 22.688 40.169 33.931 1.00 24.26 222 ASP A O 1
ATOM 1478 N N . PRO A 1 223 ? 20.939 39.340 35.091 1.00 25.06 223 PRO A N 1
ATOM 1479 C CA . PRO A 1 223 ? 21.574 38.045 35.362 1.00 27.38 223 PRO A CA 1
ATOM 1480 C C . PRO A 1 223 ? 21.482 37.063 34.217 1.00 29.13 223 PRO A C 1
ATOM 1481 O O . PRO A 1 223 ? 20.539 36.229 34.172 1.00 33.49 223 PRO A O 1
ATOM 1485 N N . THR A 1 224 ? 22.413 37.234 33.301 1.00 28.03 224 THR A N 1
ATOM 1486 C CA . THR A 1 224 ? 22.510 36.464 32.042 1.00 29.04 224 THR A CA 1
ATOM 1487 C C . THR A 1 224 ? 23.864 35.851 31.855 1.00 28.93 224 THR A C 1
ATOM 1488 O O . THR A 1 224 ? 24.851 36.369 32.343 1.00 25.27 224 THR A O 1
ATOM 1492 N N . SER A 1 225 ? 23.865 34.783 31.040 1.00 32.01 225 SER A N 1
ATOM 1493 C CA . SER A 1 225 ? 25.084 34.097 30.658 1.00 30.87 225 SER A CA 1
ATOM 1494 C C . SER A 1 225 ? 26.062 35.042 29.991 1.00 27.20 225 SER A C 1
ATOM 1495 O O . SER A 1 225 ? 27.195 35.164 30.425 1.00 25.79 225 SER A O 1
ATOM 1498 N N . ASP A 1 226 ? 25.575 35.762 28.975 1.00 28.19 226 ASP A N 1
ATOM 1499 C CA . ASP A 1 226 ? 26.385 36.787 28.351 1.00 31.38 226 ASP A CA 1
ATOM 1500 C C . ASP A 1 226 ? 26.986 37.855 29.239 1.00 25.37 226 ASP A C 1
ATOM 1501 O O . ASP A 1 226 ? 28.173 38.133 29.152 1.00 28.13 226 ASP A O 1
ATOM 1506 N N . ASN A 1 227 ? 26.207 38.354 30.213 1.00 25.76 227 ASN A N 1
ATOM 1507 C CA . ASN A 1 227 ? 26.726 39.375 31.137 1.00 25.10 227 ASN A CA 1
ATOM 1508 C C . ASN A 1 227 ? 27.751 38.806 32.141 1.00 20.91 227 ASN A C 1
ATOM 1509 O O . ASN A 1 227 ? 28.670 39.490 32.561 1.00 25.00 227 ASN A O 1
ATOM 1514 N N . ILE A 1 228 ? 27.655 37.494 32.425 1.00 24.57 228 ILE A N 1
ATOM 1515 C CA . ILE A 1 228 ? 28.593 36.901 33.288 1.00 23.68 228 ILE A CA 1
ATOM 1516 C C . ILE A 1 228 ? 29.931 36.754 32.541 1.00 27.71 228 ILE A C 1
ATOM 1517 O O . ILE A 1 228 ? 30.947 37.049 33.091 1.00 30.84 228 ILE A O 1
ATOM 1522 N N . ALA A 1 229 ? 29.833 36.390 31.272 1.00 31.31 229 ALA A N 1
ATOM 1523 C CA . ALA A 1 229 ? 30.961 35.982 30.413 1.00 33.37 229 ALA A CA 1
ATOM 1524 C C . ALA A 1 229 ? 31.788 37.199 30.114 1.00 40.26 229 ALA A C 1
ATOM 1525 O O . ALA A 1 229 ? 32.984 37.066 29.883 1.00 43.66 229 ALA A O 1
ATOM 1527 N N . LYS A 1 230 ? 31.130 38.364 30.106 1.00 41.47 230 LYS A N 1
ATOM 1528 C CA . LYS A 1 230 ? 31.728 39.701 29.902 1.00 43.51 230 LYS A CA 1
ATOM 1529 C C . LYS A 1 230 ? 32.022 40.448 31.218 1.00 42.71 230 LYS A C 1
ATOM 1530 O O . LYS A 1 230 ? 32.539 41.596 31.239 1.00 39.42 230 LYS A O 1
ATOM 1536 N N . HIS A 1 231 ? 31.690 39.818 32.333 1.00 37.17 231 HIS A N 1
ATOM 1537 C CA . HIS A 1 231 ? 31.868 40.435 33.636 1.00 40.77 231 HIS A CA 1
ATOM 1538 C C . HIS A 1 231 ? 31.084 41.744 33.840 1.00 33.72 231 HIS A C 1
ATOM 1539 O O . HIS A 1 231 ? 31.430 42.515 34.713 1.00 35.69 231 HIS A O 1
ATOM 1546 N N . THR A 1 232 ? 29.993 41.953 33.132 1.00 31.17 232 THR A N 1
ATOM 1547 C CA . THR A 1 232 ? 29.147 43.097 33.453 1.00 31.53 232 THR A CA 1
ATOM 1548 C C . THR A 1 232 ? 28.242 42.750 34.622 1.00 30.75 232 THR A C 1
ATOM 1549 O O . THR A 1 232 ? 27.916 43.588 35.407 1.00 30.03 232 THR A O 1
ATOM 1553 N N . TYR A 1 233 ? 27.858 41.480 34.730 1.00 28.40 233 TYR A N 1
ATOM 1554 C CA . TYR A 1 233 ? 27.158 41.005 35.936 1.00 23.03 233 TYR A CA 1
ATOM 1555 C C . TYR A 1 233 ? 28.161 40.464 36.957 1.00 20.08 233 TYR A C 1
ATOM 1556 O O . TYR A 1 233 ? 28.887 39.542 36.676 1.00 24.87 233 TYR A O 1
ATOM 1565 N N . GLN A 1 234 ? 28.191 41.045 38.139 1.00 20.63 234 GLN A N 1
ATOM 1566 C CA . GLN A 1 234 ? 29.258 40.836 39.073 1.00 20.13 234 GLN A CA 1
ATOM 1567 C C . GLN A 1 234 ? 29.136 39.499 39.881 1.00 21.43 234 GLN A C 1
ATOM 1568 O O . GLN A 1 234 ? 30.143 39.094 40.439 1.00 23.53 234 GLN A O 1
ATOM 1574 N N . LEU A 1 235 ? 27.924 38.884 40.042 1.00 19.70 235 LEU A N 1
ATOM 1575 C CA . LEU A 1 235 ? 27.734 37.858 40.980 1.00 17.93 235 LEU A CA 1
ATOM 1576 C C . LEU A 1 235 ? 28.007 36.495 40.337 1.00 16.81 235 LEU A C 1
ATOM 1577 O O . LEU A 1 235 ? 27.153 35.741 39.907 1.00 17.82 235 LEU A O 1
ATOM 1582 N N . SER A 1 236 ? 29.283 36.243 40.165 1.00 17.59 236 SER A N 1
ATOM 1583 C CA . SER A 1 236 ? 29.702 34.996 39.590 1.00 18.12 236 SER A CA 1
ATOM 1584 C C . SER A 1 236 ? 31.008 34.591 40.242 1.00 19.12 236 SER A C 1
ATOM 1585 O O . SER A 1 236 ? 31.725 35.373 40.840 1.00 23.01 236 SER A O 1
ATOM 1588 N N . ARG A 1 237 ? 31.314 33.331 40.137 1.00 18.98 237 ARG A N 1
ATOM 1589 C CA . ARG A 1 237 ? 32.530 32.835 40.734 1.00 19.16 237 ARG A CA 1
ATOM 1590 C C . ARG A 1 237 ? 33.204 31.945 39.694 1.00 18.43 237 ARG A C 1
ATOM 1591 O O . ARG A 1 237 ? 32.528 31.371 38.856 1.00 20.21 237 ARG A O 1
ATOM 1599 N N . PRO A 1 238 ? 34.533 31.895 39.718 1.00 19.75 238 PRO A N 1
ATOM 1600 C CA . PRO A 1 238 ? 35.274 31.053 38.811 1.00 17.84 238 PRO A CA 1
ATOM 1601 C C . PRO A 1 238 ? 35.342 29.601 39.232 1.00 18.82 238 PRO A C 1
ATOM 1602 O O . PRO A 1 238 ? 35.434 29.370 40.476 1.00 18.00 238 PRO A O 1
ATOM 1606 N N . PHE A 1 239 ? 35.336 28.642 38.300 1.00 16.58 239 PHE A N 1
ATOM 1607 C CA . PHE A 1 239 ? 35.755 27.290 38.586 1.00 15.80 239 PHE A CA 1
ATOM 1608 C C . PHE A 1 239 ? 37.173 27.202 38.015 1.00 19.30 239 PHE A C 1
ATOM 1609 O O . PHE A 1 239 ? 37.322 27.245 36.815 1.00 19.24 239 PHE A O 1
ATOM 1617 N N . LEU A 1 240 ? 38.201 27.192 38.860 1.00 16.89 240 LEU A N 1
ATOM 1618 C CA . LEU A 1 240 ? 39.593 27.090 38.452 1.00 15.81 240 LEU A CA 1
ATOM 1619 C C . LEU A 1 240 ? 40.118 25.730 38.592 1.00 16.90 240 LEU A C 1
ATOM 1620 O O . LEU A 1 240 ? 39.803 24.895 39.493 1.00 19.06 240 LEU A O 1
ATOM 1625 N N . ILE A 1 241 ? 41.031 25.399 37.698 1.00 16.14 241 ILE A N 1
ATOM 1626 C CA . ILE A 1 241 ? 41.776 24.169 37.660 1.00 16.83 241 ILE A CA 1
ATOM 1627 C C . ILE A 1 241 ? 43.285 24.553 37.822 1.00 16.36 241 ILE A C 1
ATOM 1628 O O . ILE A 1 241 ? 43.779 25.405 37.085 1.00 19.19 241 ILE A O 1
ATOM 1633 N N . LEU A 1 242 ? 43.896 23.920 38.813 1.00 17.18 242 LEU A N 1
ATOM 1634 C CA . LEU A 1 242 ? 45.292 24.181 39.231 1.00 19.46 242 LEU A CA 1
ATOM 1635 C C . LEU A 1 242 ? 46.095 22.909 39.011 1.00 16.95 242 LEU A C 1
ATOM 1636 O O . LEU A 1 242 ? 45.703 21.812 39.347 1.00 17.61 242 LEU A O 1
ATOM 1641 N N . HIS A 1 243 ? 47.333 23.074 38.510 1.00 18.62 243 HIS A N 1
ATOM 1642 C CA . HIS A 1 243 ? 48.218 21.910 38.279 1.00 20.93 243 HIS A CA 1
ATOM 1643 C C . HIS A 1 243 ? 49.616 22.443 37.999 1.00 23.29 243 HIS A C 1
ATOM 1644 O O . HIS A 1 243 ? 49.768 23.618 37.813 1.00 20.15 243 HIS A O 1
ATOM 1651 N N . TYR A 1 244 ? 50.617 21.585 38.090 1.00 29.75 244 TYR A N 1
ATOM 1652 C CA . TYR A 1 244 ? 52.027 22.023 37.835 1.00 30.50 244 TYR A CA 1
ATOM 1653 C C . TYR A 1 244 ? 52.392 21.750 36.389 1.00 39.47 244 TYR A C 1
ATOM 1654 O O . TYR A 1 244 ? 52.863 20.704 36.079 1.00 45.48 244 TYR A O 1
ATOM 1663 N N . SER A 1 245 ? 52.106 22.693 35.502 1.00 48.36 245 SER A N 1
ATOM 1664 C CA . SER A 1 245 ? 52.114 22.401 34.039 1.00 54.56 245 SER A CA 1
ATOM 1665 C C . SER A 1 245 ? 53.429 21.733 33.601 1.00 61.18 245 SER A C 1
ATOM 1666 O O . SER A 1 245 ? 53.444 20.785 32.777 1.00 63.88 245 SER A O 1
ATOM 1669 N N . ASP A 1 246 ? 54.509 22.218 34.209 1.00 63.53 246 ASP A N 1
ATOM 1670 C CA . ASP A 1 246 ? 55.852 21.757 33.907 1.00 65.94 246 ASP A CA 1
ATOM 1671 C C . ASP A 1 246 ? 56.075 20.357 34.518 1.00 65.15 246 ASP A C 1
ATOM 1672 O O . ASP A 1 246 ? 56.205 19.355 33.766 1.00 67.82 246 ASP A O 1
ATOM 1677 N N . ASN A 1 247 ? 56.025 20.274 35.851 1.00 60.31 247 ASN A N 1
ATOM 1678 C CA . ASN A 1 247 ? 56.438 19.077 36.564 1.00 59.18 247 ASN A CA 1
ATOM 1679 C C . ASN A 1 247 ? 55.326 18.008 36.597 1.00 54.44 247 ASN A C 1
ATOM 1680 O O . ASN A 1 247 ? 55.388 17.100 37.398 1.00 55.34 247 ASN A O 1
ATOM 1685 N N . ALA A 1 248 ? 54.355 18.072 35.683 1.00 54.30 248 ALA A N 1
ATOM 1686 C CA . ALA A 1 248 ? 53.282 17.053 35.655 1.00 51.59 248 ALA A CA 1
ATOM 1687 C C . ALA A 1 248 ? 53.569 15.868 34.698 1.00 49.33 248 ALA A C 1
ATOM 1688 O O . ALA A 1 248 ? 54.178 16.019 33.623 1.00 46.83 248 ALA A O 1
ATOM 1690 N N . ASP A 1 249 ? 53.120 14.690 35.120 1.00 49.34 249 ASP A N 1
ATOM 1691 C CA . ASP A 1 249 ? 53.234 13.480 34.302 1.00 48.66 249 ASP A CA 1
ATOM 1692 C C . ASP A 1 249 ? 52.280 13.532 33.108 1.00 51.00 249 ASP A C 1
ATOM 1693 O O . ASP A 1 249 ? 51.368 14.409 33.035 1.00 45.32 249 ASP A O 1
ATOM 1698 N N . GLU A 1 250 ? 52.451 12.608 32.165 1.00 47.90 250 GLU A N 1
ATOM 1699 C CA . GLU A 1 250 ? 51.665 12.645 30.935 1.00 49.39 250 GLU A CA 1
ATOM 1700 C C . GLU A 1 250 ? 50.156 12.375 31.112 1.00 45.00 250 GLU A C 1
ATOM 1701 O O . GLU A 1 250 ? 49.340 12.939 30.376 1.00 45.44 250 GLU A O 1
ATOM 1707 N N . GLN A 1 251 ? 49.769 11.480 32.021 1.00 43.32 251 GLN A N 1
ATOM 1708 C CA . GLN A 1 251 ? 48.338 11.181 32.198 1.00 43.69 251 GLN A CA 1
ATOM 1709 C C . GLN A 1 251 ? 47.633 12.500 32.673 1.00 35.70 251 GLN A C 1
ATOM 1710 O O . GLN A 1 251 ? 46.590 12.838 32.152 1.00 36.00 251 GLN A O 1
ATOM 1716 N N . THR A 1 252 ? 48.215 13.201 33.637 1.00 35.21 252 THR A N 1
ATOM 1717 C CA . THR A 1 252 ? 47.756 14.537 34.050 1.00 33.42 252 THR A CA 1
ATOM 1718 C C . THR A 1 252 ? 47.650 15.509 32.827 1.00 30.68 252 THR A C 1
ATOM 1719 O O . THR A 1 252 ? 46.587 16.118 32.588 1.00 25.94 252 THR A O 1
ATOM 1723 N N . LYS A 1 253 ? 48.694 15.625 32.002 1.00 32.11 253 LYS A N 1
ATOM 1724 C CA . LYS A 1 253 ? 48.625 16.533 30.855 1.00 33.34 253 LYS A CA 1
ATOM 1725 C C . LYS A 1 253 ? 47.490 16.158 29.877 1.00 32.47 253 LYS A C 1
ATOM 1726 O O . LYS A 1 253 ? 46.762 16.993 29.380 1.00 30.12 253 LYS A O 1
ATOM 1732 N N . GLU A 1 254 ? 47.290 14.877 29.641 1.00 29.61 254 GLU A N 1
ATOM 1733 C CA . GLU A 1 254 ? 46.211 14.409 28.832 1.00 31.38 254 GLU A CA 1
ATOM 1734 C C . GLU A 1 254 ? 44.794 14.737 29.410 1.00 26.57 254 GLU A C 1
ATOM 1735 O O . GLU A 1 254 ? 43.893 15.111 28.659 1.00 29.60 254 GLU A O 1
ATOM 1741 N N . PHE A 1 255 ? 44.626 14.601 30.707 1.00 26.78 255 PHE A N 1
ATOM 1742 C CA . PHE A 1 255 ? 43.333 14.987 31.292 1.00 27.56 255 PHE A CA 1
ATOM 1743 C C . PHE A 1 255 ? 43.123 16.526 31.206 1.00 21.23 255 PHE A C 1
ATOM 1744 O O . PHE A 1 255 ? 41.988 17.015 30.865 1.00 23.95 255 PHE A O 1
ATOM 1752 N N . ILE A 1 256 ? 44.150 17.284 31.490 1.00 24.00 256 ILE A N 1
ATOM 1753 C CA . ILE A 1 256 ? 44.089 18.751 31.355 1.00 23.29 256 ILE A CA 1
ATOM 1754 C C . ILE A 1 256 ? 43.720 19.187 29.934 1.00 23.10 256 ILE A C 1
ATOM 1755 O O . ILE A 1 256 ? 42.754 19.990 29.707 1.00 23.04 256 ILE A O 1
ATOM 1760 N N . ALA A 1 257 ? 44.389 18.609 28.927 1.00 25.00 257 ALA A N 1
ATOM 1761 C CA . ALA A 1 257 ? 43.915 18.808 27.562 1.00 24.99 257 ALA A CA 1
ATOM 1762 C C . ALA A 1 257 ? 42.438 18.551 27.244 1.00 24.60 257 ALA A C 1
ATOM 1763 O O . ALA A 1 257 ? 41.766 19.351 26.574 1.00 24.98 257 ALA A O 1
ATOM 1765 N N . PHE A 1 258 ? 41.968 17.428 27.703 1.00 24.42 258 PHE A N 1
ATOM 1766 C CA . PHE A 1 258 ? 40.560 17.108 27.583 1.00 24.59 258 PHE A CA 1
ATOM 1767 C C . PHE A 1 258 ? 39.643 18.205 28.223 1.00 20.85 258 PHE A C 1
ATOM 1768 O O . PHE A 1 258 ? 38.596 18.529 27.714 1.00 19.41 258 PHE A O 1
ATOM 1776 N N . LEU A 1 259 ? 40.076 18.771 29.367 1.00 21.50 259 LEU A N 1
ATOM 1777 C CA . LEU A 1 259 ? 39.285 19.761 30.057 1.00 20.25 259 LEU A CA 1
ATOM 1778 C C . LEU A 1 259 ? 39.169 21.023 29.254 1.00 22.23 259 LEU A C 1
ATOM 1779 O O . LEU A 1 259 ? 38.248 21.785 29.397 1.00 24.86 259 LEU A O 1
ATOM 1784 N N . LYS A 1 260 ? 40.091 21.198 28.313 1.00 22.50 260 LYS A N 1
ATOM 1785 C CA . LYS A 1 260 ? 40.147 22.329 27.431 1.00 18.29 260 LYS A CA 1
ATOM 1786 C C . LYS A 1 260 ? 39.535 22.104 26.040 1.00 20.88 260 LYS A C 1
ATOM 1787 O O . LYS A 1 260 ? 39.370 23.009 25.272 1.00 24.97 260 LYS A O 1
ATOM 1793 N N . SER A 1 261 ? 39.077 20.881 25.838 1.00 19.39 261 SER A N 1
ATOM 1794 C CA . SER A 1 261 ? 38.536 20.411 24.580 1.00 21.26 261 SER A CA 1
ATOM 1795 C C . SER A 1 261 ? 37.043 20.794 24.393 1.00 22.83 261 SER A C 1
ATOM 1796 O O . SER A 1 261 ? 36.246 21.042 25.331 1.00 21.36 261 SER A O 1
ATOM 1799 N N . GLU A 1 262 ? 36.607 20.817 23.138 1.00 17.99 262 GLU A N 1
ATOM 1800 C CA . GLU A 1 262 ? 35.245 21.124 22.877 1.00 20.97 262 GLU A CA 1
ATOM 1801 C C . GLU A 1 262 ? 34.278 20.170 23.501 1.00 18.71 262 GLU A C 1
ATOM 1802 O O . GLU A 1 262 ? 33.198 20.584 23.869 1.00 18.24 262 GLU A O 1
ATOM 1808 N N . SER A 1 263 ? 34.625 18.866 23.543 1.00 18.17 263 SER A N 1
ATOM 1809 C CA . SER A 1 263 ? 33.765 17.833 24.090 1.00 21.43 263 SER A CA 1
ATOM 1810 C C . SER A 1 263 ? 33.455 18.087 25.589 1.00 16.92 263 SER A C 1
ATOM 1811 O O . SER A 1 263 ? 32.314 18.042 26.003 1.00 19.44 263 SER A O 1
ATOM 1814 N N . ALA A 1 264 ? 34.484 18.560 26.248 1.00 19.41 264 ALA A N 1
ATOM 1815 C CA . ALA A 1 264 ? 34.328 18.953 27.647 1.00 19.57 264 ALA A CA 1
ATOM 1816 C C . ALA A 1 264 ? 33.520 20.260 27.793 1.00 21.36 264 ALA A C 1
ATOM 1817 O O . ALA A 1 264 ? 32.580 20.390 28.580 1.00 17.93 264 ALA A O 1
ATOM 1819 N N . LYS A 1 265 ? 33.859 21.255 27.008 1.00 17.37 265 LYS A N 1
ATOM 1820 C CA . LYS A 1 265 ? 33.120 22.551 27.040 1.00 15.39 265 LYS A CA 1
ATOM 1821 C C . LYS A 1 265 ? 31.582 22.459 26.752 1.00 15.57 265 LYS A C 1
ATOM 1822 O O . LYS A 1 265 ? 30.754 23.076 27.394 1.00 19.71 265 LYS A O 1
ATOM 1828 N N . LYS A 1 266 ? 31.262 21.555 25.785 1.00 17.41 266 LYS A N 1
ATOM 1829 C CA . LYS A 1 266 ? 29.892 21.292 25.367 1.00 15.98 266 LYS A CA 1
ATOM 1830 C C . LYS A 1 266 ? 29.140 20.820 26.692 1.00 14.45 266 LYS A C 1
ATOM 1831 O O . LYS A 1 266 ? 28.002 21.283 26.953 1.00 18.35 266 LYS A O 1
ATOM 1837 N N . LEU A 1 267 ? 29.832 19.898 27.375 1.00 17.30 267 LEU A N 1
ATOM 1838 C CA . LEU A 1 267 ? 29.221 19.332 28.606 1.00 20.89 267 LEU A CA 1
ATOM 1839 C C . LEU A 1 267 ? 29.100 20.394 29.658 1.00 20.07 267 LEU A C 1
ATOM 1840 O O . LEU A 1 267 ? 28.011 20.585 30.296 1.00 19.22 267 LEU A O 1
ATOM 1845 N N . ILE A 1 268 ? 30.140 21.174 29.824 1.00 18.10 268 ILE A N 1
ATOM 1846 C CA . ILE A 1 268 ? 30.126 22.299 30.816 1.00 18.93 268 ILE A CA 1
ATOM 1847 C C . ILE A 1 268 ? 28.957 23.265 30.587 1.00 19.70 268 ILE A C 1
ATOM 1848 O O . ILE A 1 268 ? 28.212 23.566 31.527 1.00 18.62 268 ILE A O 1
ATOM 1853 N N . VAL A 1 269 ? 28.782 23.744 29.337 1.00 17.43 269 VAL A N 1
ATOM 1854 C CA . VAL A 1 269 ? 27.746 24.643 28.913 1.00 17.68 269 VAL A CA 1
ATOM 1855 C C . VAL A 1 269 ? 26.344 24.043 29.120 1.00 18.51 269 VAL A C 1
ATOM 1856 O O . VAL A 1 269 ? 25.394 24.721 29.546 1.00 22.10 269 VAL A O 1
ATOM 1860 N N . GLU A 1 270 ? 26.210 22.796 28.743 1.00 18.98 270 GLU A N 1
ATOM 1861 C CA . GLU A 1 270 ? 24.933 22.188 28.817 1.00 18.55 270 GLU A CA 1
ATOM 1862 C C . GLU A 1 270 ? 24.434 22.063 30.215 1.00 19.86 270 GLU A C 1
ATOM 1863 O O . GLU A 1 270 ? 23.213 22.097 30.421 1.00 22.35 270 GLU A O 1
ATOM 1869 N N . TYR A 1 271 ? 25.349 21.932 31.166 1.00 18.92 271 TYR A N 1
ATOM 1870 C CA . TYR A 1 271 ? 24.935 21.940 32.610 1.00 18.86 271 TYR A CA 1
ATOM 1871 C C . TYR A 1 271 ? 24.715 23.315 33.238 1.00 22.02 271 TYR A C 1
ATOM 1872 O O . TYR A 1 271 ? 24.380 23.461 34.452 1.00 23.98 271 TYR A O 1
ATOM 1881 N N . GLY A 1 272 ? 24.771 24.354 32.458 1.00 23.86 272 GLY A N 1
ATOM 1882 C CA . GLY A 1 272 ? 24.451 25.724 32.900 1.00 23.03 272 GLY A CA 1
ATOM 1883 C C . GLY A 1 272 ? 25.641 26.493 33.375 1.00 21.79 272 GLY A C 1
ATOM 1884 O O . GLY A 1 272 ? 25.435 27.599 33.850 1.00 25.41 272 GLY A O 1
ATOM 1885 N N . TYR A 1 273 ? 26.888 26.036 33.105 1.00 17.12 273 TYR A N 1
ATOM 1886 C CA . TYR A 1 273 ? 28.010 26.863 33.493 1.00 17.52 273 TYR A CA 1
ATOM 1887 C C . TYR A 1 273 ? 28.422 27.699 32.292 1.00 22.02 273 TYR A C 1
ATOM 1888 O O . TYR A 1 273 ? 27.960 27.428 31.170 1.00 24.10 273 TYR A O 1
ATOM 1897 N N . ILE A 1 274 ? 29.235 28.693 32.491 1.00 18.62 274 ILE A N 1
ATOM 1898 C CA . ILE A 1 274 ? 29.443 29.791 31.494 1.00 18.22 274 ILE A CA 1
ATOM 1899 C C . ILE A 1 274 ? 30.880 29.852 31.037 1.00 19.28 274 ILE A C 1
ATOM 1900 O O . ILE A 1 274 ? 31.840 29.874 31.814 1.00 18.94 274 ILE A O 1
ATOM 1913 N N . PRO A 1 276 ? 34.211 31.496 29.842 1.00 28.35 276 PRO A N 1
ATOM 1914 C CA . PRO A 1 276 ? 34.874 32.817 29.927 1.00 33.36 276 PRO A CA 1
ATOM 1915 C C . PRO A 1 276 ? 34.875 33.615 28.594 1.00 31.88 276 PRO A C 1
ATOM 1916 O O . PRO A 1 276 ? 35.150 32.766 27.737 1.00 31.26 276 PRO A O 1
ATOM 1920 N N . GLU B 1 29 ? 43.148 26.217 65.107 1.00 37.60 29 GLU B N 1
ATOM 1921 C CA . GLU B 1 29 ? 41.923 25.512 64.588 1.00 41.79 29 GLU B CA 1
ATOM 1922 C C . GLU B 1 29 ? 42.052 23.984 64.793 1.00 39.21 29 GLU B C 1
ATOM 1923 O O . GLU B 1 29 ? 43.090 23.436 64.480 1.00 42.74 29 GLU B O 1
ATOM 1929 N N . ILE B 1 30 ? 41.029 23.302 65.327 1.00 26.66 30 ILE B N 1
ATOM 1930 C CA . ILE B 1 30 ? 40.940 21.829 65.243 1.00 25.41 30 ILE B CA 1
ATOM 1931 C C . ILE B 1 30 ? 40.027 21.446 64.089 1.00 23.81 30 ILE B C 1
ATOM 1932 O O . ILE B 1 30 ? 38.884 21.851 64.092 1.00 27.67 30 ILE B O 1
ATOM 1937 N N . THR B 1 31 ? 40.486 20.608 63.163 1.00 23.00 31 THR B N 1
ATOM 1938 C CA . THR B 1 31 ? 39.761 20.322 61.934 1.00 22.32 31 THR B CA 1
ATOM 1939 C C . THR B 1 31 ? 39.266 18.876 62.127 1.00 21.79 31 THR B C 1
ATOM 1940 O O . THR B 1 31 ? 40.115 17.974 62.264 1.00 21.87 31 THR B O 1
ATOM 1944 N N . ILE B 1 32 ? 37.944 18.701 62.145 1.00 18.43 32 ILE B N 1
ATOM 1945 C CA . ILE B 1 32 ? 37.381 17.314 62.198 1.00 17.47 32 ILE B CA 1
ATOM 1946 C C . ILE B 1 32 ? 36.553 17.065 60.951 1.00 19.19 32 ILE B C 1
ATOM 1947 O O . ILE B 1 32 ? 35.661 17.856 60.668 1.00 19.61 32 ILE B O 1
ATOM 1952 N N . SER B 1 33 ? 36.911 16.024 60.201 1.00 16.74 33 SER B N 1
ATOM 1953 C CA . SER B 1 33 ? 36.467 15.790 58.874 1.00 18.88 33 SER B CA 1
ATOM 1954 C C . SER B 1 33 ? 36.019 14.385 58.673 1.00 17.97 33 SER B C 1
ATOM 1955 O O . SER B 1 33 ? 36.637 13.398 59.201 1.00 18.32 33 SER B O 1
ATOM 1958 N N . GLY B 1 34 ? 34.919 14.221 57.958 1.00 15.68 34 GLY B N 1
ATOM 1959 C CA . GLY B 1 34 ? 34.494 12.898 57.596 1.00 14.64 34 GLY B CA 1
ATOM 1960 C C . GLY B 1 34 ? 33.036 12.787 57.322 1.00 16.87 34 GLY B C 1
ATOM 1961 O O . GLY B 1 34 ? 32.391 13.650 56.719 1.00 16.26 34 GLY B O 1
ATOM 1962 N N . SER B 1 35 ? 32.483 11.618 57.664 1.00 15.80 35 SER B N 1
ATOM 1963 C CA . SER B 1 35 ? 31.128 11.311 57.361 1.00 15.73 35 SER B CA 1
ATOM 1964 C C . SER B 1 35 ? 30.131 12.437 57.584 1.00 14.22 35 SER B C 1
ATOM 1965 O O . SER B 1 35 ? 30.094 13.054 58.645 1.00 15.66 35 SER B O 1
ATOM 1968 N N . THR B 1 36 ? 29.277 12.701 56.591 1.00 17.21 36 THR B N 1
ATOM 1969 C CA . THR B 1 36 ? 28.230 13.678 56.698 1.00 15.82 36 THR B CA 1
ATOM 1970 C C . THR B 1 36 ? 27.145 13.340 57.714 1.00 13.22 36 THR B C 1
ATOM 1971 O O . THR B 1 36 ? 26.535 14.205 58.316 1.00 22.10 36 THR B O 1
ATOM 1975 N N . SER B 1 37 ? 26.972 12.045 57.940 1.00 17.26 37 SER B N 1
ATOM 1976 C CA . SER B 1 37 ? 25.972 11.623 58.945 1.00 15.92 37 SER B CA 1
ATOM 1977 C C . SER B 1 37 ? 26.476 11.965 60.297 1.00 16.93 37 SER B C 1
ATOM 1978 O O . SER B 1 37 ? 25.697 12.367 61.131 1.00 19.87 37 SER B O 1
ATOM 1981 N N . VAL B 1 38 ? 27.787 11.856 60.508 1.00 16.45 38 VAL B N 1
ATOM 1982 C CA . VAL B 1 38 ? 28.313 12.247 61.792 1.00 16.28 38 VAL B CA 1
ATOM 1983 C C . VAL B 1 38 ? 28.422 13.763 61.920 1.00 17.92 38 VAL B C 1
ATOM 1984 O O . VAL B 1 38 ? 28.219 14.327 62.949 1.00 15.57 38 VAL B O 1
ATOM 1988 N N . ALA B 1 39 ? 28.740 14.421 60.804 1.00 20.19 39 ALA B N 1
ATOM 1989 C CA . ALA B 1 39 ? 28.932 15.865 60.798 1.00 20.47 39 ALA B CA 1
ATOM 1990 C C . ALA B 1 39 ? 27.686 16.570 61.214 1.00 20.42 39 ALA B C 1
ATOM 1991 O O . ALA B 1 39 ? 27.761 17.554 61.848 1.00 21.38 39 ALA B O 1
ATOM 1993 N N . ARG B 1 40 ? 26.521 15.960 60.937 1.00 20.18 40 ARG B N 1
ATOM 1994 C CA . ARG B 1 40 ? 25.259 16.570 61.274 1.00 21.04 40 ARG B CA 1
ATOM 1995 C C . ARG B 1 40 ? 25.140 16.777 62.735 1.00 20.08 40 ARG B C 1
ATOM 1996 O O . ARG B 1 40 ? 24.707 17.802 63.115 1.00 25.00 40 ARG B O 1
ATOM 2004 N N . ILE B 1 41 ? 25.473 15.784 63.578 1.00 21.29 41 ILE B N 1
ATOM 2005 C CA . ILE B 1 41 ? 25.490 15.937 65.029 1.00 19.22 41 ILE B CA 1
ATOM 2006 C C . ILE B 1 41 ? 26.765 16.672 65.531 1.00 19.45 41 ILE B C 1
ATOM 2007 O O . ILE B 1 41 ? 26.744 17.398 66.507 1.00 21.92 41 ILE B O 1
ATOM 2020 N N . ASP B 1 43 ? 28.179 19.150 64.188 1.00 20.87 43 ASP B N 1
ATOM 2021 C CA . ASP B 1 43 ? 27.967 20.658 64.135 1.00 21.88 43 ASP B CA 1
ATOM 2022 C C . ASP B 1 43 ? 27.418 21.173 65.447 1.00 27.89 43 ASP B C 1
ATOM 2023 O O . ASP B 1 43 ? 27.847 22.224 65.970 1.00 24.44 43 ASP B O 1
ATOM 2028 N N . VAL B 1 44 ? 26.464 20.427 66.019 1.00 23.48 44 VAL B N 1
ATOM 2029 C CA . VAL B 1 44 ? 25.872 20.785 67.297 1.00 25.09 44 VAL B CA 1
ATOM 2030 C C . VAL B 1 44 ? 26.902 20.712 68.447 1.00 25.76 44 VAL B C 1
ATOM 2031 O O . VAL B 1 44 ? 26.977 21.645 69.319 1.00 25.46 44 VAL B O 1
ATOM 2035 N N . LEU B 1 45 ? 27.706 19.646 68.497 1.00 22.14 45 LEU B N 1
ATOM 2036 C CA . LEU B 1 45 ? 28.656 19.463 69.567 1.00 23.87 45 LEU B CA 1
ATOM 2037 C C . LEU B 1 45 ? 29.734 20.526 69.499 1.00 25.03 45 LEU B C 1
ATOM 2038 O O . LEU B 1 45 ? 30.170 21.087 70.484 1.00 25.89 45 LEU B O 1
ATOM 2043 N N . ALA B 1 46 ? 30.153 20.842 68.283 1.00 22.36 46 ALA B N 1
ATOM 2044 C CA . ALA B 1 46 ? 31.230 21.749 68.111 1.00 28.18 46 ALA B CA 1
ATOM 2045 C C . ALA B 1 46 ? 30.733 23.178 68.472 1.00 29.39 46 ALA B C 1
ATOM 2046 O O . ALA B 1 46 ? 31.509 23.932 69.099 1.00 29.51 46 ALA B O 1
ATOM 2048 N N . GLU B 1 47 ? 29.524 23.541 68.063 1.00 29.21 47 GLU B N 1
ATOM 2049 C CA . GLU B 1 47 ? 29.009 24.862 68.423 1.00 32.23 47 GLU B CA 1
ATOM 2050 C C . GLU B 1 47 ? 28.966 24.999 69.969 1.00 35.48 47 GLU B C 1
ATOM 2051 O O . GLU B 1 47 ? 29.387 26.021 70.508 1.00 34.59 47 GLU B O 1
ATOM 2057 N N . LYS B 1 48 ? 28.525 23.973 70.686 1.00 32.55 48 LYS B N 1
ATOM 2058 C CA . LYS B 1 48 ? 28.564 23.998 72.165 1.00 36.00 48 LYS B CA 1
ATOM 2059 C C . LYS B 1 48 ? 29.983 24.223 72.655 1.00 37.65 48 LYS B C 1
ATOM 2060 O O . LYS B 1 48 ? 30.260 25.159 73.415 1.00 34.94 48 LYS B O 1
ATOM 2066 N N . TYR B 1 49 ? 30.898 23.357 72.226 1.00 33.52 49 TYR B N 1
ATOM 2067 C CA . TYR B 1 49 ? 32.256 23.417 72.662 1.00 29.29 49 TYR B CA 1
ATOM 2068 C C . TYR B 1 49 ? 32.865 24.794 72.367 1.00 35.40 49 TYR B C 1
ATOM 2069 O O . TYR B 1 49 ? 33.468 25.384 73.242 1.00 39.23 49 TYR B O 1
ATOM 2078 N N . ASN B 1 50 ? 32.787 25.236 71.127 1.00 37.59 50 ASN B N 1
ATOM 2079 C CA . ASN B 1 50 ? 33.344 26.515 70.679 1.00 39.97 50 ASN B CA 1
ATOM 2080 C C . ASN B 1 50 ? 32.888 27.649 71.625 1.00 46.67 50 ASN B C 1
ATOM 2081 O O . ASN B 1 50 ? 33.674 28.518 71.980 1.00 43.62 50 ASN B O 1
ATOM 2086 N N . GLN B 1 51 ? 31.653 27.571 72.091 1.00 49.73 51 GLN B N 1
ATOM 2087 C CA . GLN B 1 51 ? 31.167 28.575 73.020 1.00 55.71 51 GLN B CA 1
ATOM 2088 C C . GLN B 1 51 ? 31.906 28.560 74.379 1.00 57.48 51 GLN B C 1
ATOM 2089 O O . GLN B 1 51 ? 32.330 29.601 74.844 1.00 59.85 51 GLN B O 1
ATOM 2095 N N . GLN B 1 52 ? 32.101 27.392 74.984 1.00 58.76 52 GLN B N 1
ATOM 2096 C CA . GLN B 1 52 ? 32.804 27.255 76.271 1.00 59.86 52 GLN B CA 1
ATOM 2097 C C . GLN B 1 52 ? 34.366 27.271 76.176 1.00 57.90 52 GLN B C 1
ATOM 2098 O O . GLN B 1 52 ? 35.064 27.227 77.209 1.00 59.65 52 GLN B O 1
ATOM 2104 N N . HIS B 1 53 ? 34.921 27.333 74.968 1.00 51.85 53 HIS B N 1
ATOM 2105 C CA . HIS B 1 53 ? 36.381 27.351 74.796 1.00 50.18 53 HIS B CA 1
ATOM 2106 C C . HIS B 1 53 ? 36.734 28.328 73.688 1.00 46.80 53 HIS B C 1
ATOM 2107 O O . HIS B 1 53 ? 37.142 27.928 72.587 1.00 41.84 53 HIS B O 1
ATOM 2114 N N . PRO B 1 54 ? 36.563 29.618 73.972 1.00 48.81 54 PRO B N 1
ATOM 2115 C CA . PRO B 1 54 ? 37.015 30.694 73.052 1.00 45.66 54 PRO B CA 1
ATOM 2116 C C . PRO B 1 54 ? 38.482 30.650 72.594 1.00 44.79 54 PRO B C 1
ATOM 2117 O O . PRO B 1 54 ? 38.845 31.267 71.601 1.00 40.09 54 PRO B O 1
ATOM 2121 N N . GLU B 1 55 ? 39.343 29.947 73.309 1.00 43.04 55 GLU B N 1
ATOM 2122 C CA . GLU B 1 55 ? 40.763 29.961 72.938 1.00 48.10 55 GLU B CA 1
ATOM 2123 C C . GLU B 1 55 ? 41.003 29.257 71.588 1.00 46.16 55 GLU B C 1
ATOM 2124 O O . GLU B 1 55 ? 41.989 29.516 70.895 1.00 48.15 55 GLU B O 1
ATOM 2130 N N . THR B 1 56 ? 40.075 28.371 71.224 1.00 45.70 56 THR B N 1
ATOM 2131 C CA . THR B 1 56 ? 40.226 27.553 70.039 1.00 42.83 56 THR B CA 1
ATOM 2132 C C . THR B 1 56 ? 38.978 27.608 69.135 1.00 39.91 56 THR B C 1
ATOM 2133 O O . THR B 1 56 ? 38.011 28.331 69.421 1.00 41.99 56 THR B O 1
ATOM 2137 N N . TYR B 1 57 ? 39.029 26.909 68.004 1.00 32.43 57 TYR B N 1
ATOM 2138 C CA . TYR B 1 57 ? 37.841 26.787 67.169 1.00 29.01 57 TYR B CA 1
ATOM 2139 C C . TYR B 1 57 ? 37.836 25.400 66.554 1.00 27.46 57 TYR B C 1
ATOM 2140 O O . TYR B 1 57 ? 38.859 25.013 65.935 1.00 29.38 57 TYR B O 1
ATOM 2149 N N . VAL B 1 58 ? 36.708 24.702 66.715 1.00 26.65 58 VAL B N 1
ATOM 2150 C CA . VAL B 1 58 ? 36.519 23.414 66.024 1.00 24.44 58 VAL B CA 1
ATOM 2151 C C . VAL B 1 58 ? 35.759 23.599 64.742 1.00 24.24 58 VAL B C 1
ATOM 2152 O O . VAL B 1 58 ? 34.610 24.063 64.727 1.00 25.69 58 VAL B O 1
ATOM 2156 N N . ALA B 1 59 ? 36.359 23.202 63.660 1.00 19.41 59 ALA B N 1
ATOM 2157 C CA . ALA B 1 59 ? 35.776 23.284 62.356 1.00 22.88 59 ALA B CA 1
ATOM 2158 C C . ALA B 1 59 ? 35.393 21.855 61.886 1.00 21.05 59 ALA B C 1
ATOM 2159 O O . ALA B 1 59 ? 36.242 20.993 61.801 1.00 22.21 59 ALA B O 1
ATOM 2161 N N . VAL B 1 60 ? 34.167 21.720 61.495 1.00 17.74 60 VAL B N 1
ATOM 2162 C CA . VAL B 1 60 ? 33.579 20.440 61.088 1.00 19.11 60 VAL B CA 1
ATOM 2163 C C . VAL B 1 60 ? 33.379 20.409 59.612 1.00 20.16 60 VAL B C 1
ATOM 2164 O O . VAL B 1 60 ? 32.661 21.313 59.051 1.00 21.19 60 VAL B O 1
ATOM 2168 N N . GLN B 1 61 ? 33.915 19.385 58.915 1.00 17.93 61 GLN B N 1
ATOM 2169 C CA . GLN B 1 61 ? 33.872 19.236 57.483 1.00 19.05 61 GLN B CA 1
ATOM 2170 C C . GLN B 1 61 ? 33.138 17.916 57.168 1.00 20.94 61 GLN B C 1
ATOM 2171 O O . GLN B 1 61 ? 33.693 16.803 57.390 1.00 19.70 61 GLN B O 1
ATOM 2177 N N . GLY B 1 62 ? 31.958 17.992 56.537 1.00 17.04 62 GLY B N 1
ATOM 2178 C CA . GLY B 1 62 ? 31.306 16.779 56.113 1.00 18.00 62 GLY B CA 1
ATOM 2179 C C . GLY B 1 62 ? 31.707 16.423 54.679 1.00 20.64 62 GLY B C 1
ATOM 2180 O O . GLY B 1 62 ? 31.156 17.031 53.709 1.00 22.61 62 GLY B O 1
ATOM 2181 N N . VAL B 1 63 ? 32.590 15.461 54.568 1.00 16.89 63 VAL B N 1
ATOM 2182 C CA . VAL B 1 63 ? 33.174 15.062 53.254 1.00 14.31 63 VAL B CA 1
ATOM 2183 C C . VAL B 1 63 ? 33.061 13.591 52.938 1.00 20.30 63 VAL B C 1
ATOM 2184 O O . VAL B 1 63 ? 33.563 13.115 51.913 1.00 20.96 63 VAL B O 1
ATOM 2188 N N . GLY B 1 64 ? 32.452 12.801 53.877 1.00 18.72 64 GLY B N 1
ATOM 2189 C CA . GLY B 1 64 ? 32.476 11.360 53.749 1.00 19.23 64 GLY B CA 1
ATOM 2190 C C . GLY B 1 64 ? 33.552 10.668 54.531 1.00 18.45 64 GLY B C 1
ATOM 2191 O O . GLY B 1 64 ? 34.637 11.188 54.782 1.00 18.45 64 GLY B O 1
ATOM 2192 N N . SER B 1 65 ? 33.222 9.445 55.001 1.00 16.88 65 SER B N 1
ATOM 2193 C CA . SER B 1 65 ? 34.141 8.653 55.847 1.00 18.01 65 SER B CA 1
ATOM 2194 C C . SER B 1 65 ? 35.458 8.426 55.178 1.00 18.48 65 SER B C 1
ATOM 2195 O O . SER B 1 65 ? 36.498 8.591 55.823 1.00 19.51 65 SER B O 1
ATOM 2198 N N . THR B 1 66 ? 35.411 8.007 53.924 1.00 18.40 66 THR B N 1
ATOM 2199 C CA . THR B 1 66 ? 36.634 7.659 53.196 1.00 20.99 66 THR B CA 1
ATOM 2200 C C . THR B 1 66 ? 37.595 8.869 53.095 1.00 20.95 66 THR B C 1
ATOM 2201 O O . THR B 1 66 ? 38.772 8.732 53.404 1.00 24.84 66 THR B O 1
ATOM 2205 N N . ALA B 1 67 ? 37.015 9.985 52.655 1.00 20.50 67 ALA B N 1
ATOM 2206 C CA . ALA B 1 67 ? 37.791 11.212 52.530 1.00 23.75 67 ALA B CA 1
ATOM 2207 C C . ALA B 1 67 ? 38.282 11.651 53.880 1.00 19.63 67 ALA B C 1
ATOM 2208 O O . ALA B 1 67 ? 39.425 12.133 54.011 1.00 22.43 67 ALA B O 1
ATOM 2210 N N . GLY B 1 68 ? 37.500 11.510 54.934 1.00 19.76 68 GLY B N 1
ATOM 2211 C CA . GLY B 1 68 ? 37.899 11.962 56.232 1.00 16.02 68 GLY B CA 1
ATOM 2212 C C . GLY B 1 68 ? 39.122 11.178 56.797 1.00 19.19 68 GLY B C 1
ATOM 2213 O O . GLY B 1 68 ? 40.124 11.761 57.297 1.00 19.12 68 GLY B O 1
ATOM 2214 N N . ILE B 1 69 ? 39.126 9.878 56.528 1.00 18.84 69 ILE B N 1
ATOM 2215 C CA . ILE B 1 69 ? 40.260 9.047 56.896 1.00 22.88 69 ILE B CA 1
ATOM 2216 C C . ILE B 1 69 ? 41.516 9.518 56.125 1.00 21.27 69 ILE B C 1
ATOM 2217 O O . ILE B 1 69 ? 42.613 9.589 56.711 1.00 26.08 69 ILE B O 1
ATOM 2222 N N . SER B 1 70 ? 41.317 9.825 54.833 1.00 22.00 70 SER B N 1
ATOM 2223 C CA . SER B 1 70 ? 42.433 10.216 53.947 1.00 28.17 70 SER B CA 1
ATOM 2224 C C . SER B 1 70 ? 42.980 11.558 54.378 1.00 22.24 70 SER B C 1
ATOM 2225 O O . SER B 1 70 ? 44.233 11.736 54.467 1.00 23.68 70 SER B O 1
ATOM 2228 N N . LEU B 1 71 ? 42.095 12.490 54.725 1.00 22.17 71 LEU B N 1
ATOM 2229 C CA . LEU B 1 71 ? 42.515 13.841 55.127 1.00 23.56 71 LEU B CA 1
ATOM 2230 C C . LEU B 1 71 ? 43.275 13.781 56.449 1.00 22.93 71 LEU B C 1
ATOM 2231 O O . LEU B 1 71 ? 44.208 14.561 56.724 1.00 21.24 71 LEU B O 1
ATOM 2236 N N . LEU B 1 72 ? 42.851 12.871 57.332 1.00 20.64 72 LEU B N 1
ATOM 2237 C CA . LEU B 1 72 ? 43.596 12.584 58.555 1.00 20.86 72 LEU B CA 1
ATOM 2238 C C . LEU B 1 72 ? 44.981 12.054 58.273 1.00 22.70 72 LEU B C 1
ATOM 2239 O O . LEU B 1 72 ? 45.954 12.590 58.841 1.00 20.15 72 LEU B O 1
ATOM 2244 N N . LYS B 1 73 ? 45.100 11.068 57.431 1.00 22.49 73 LYS B N 1
ATOM 2245 C CA . LYS B 1 73 ? 46.434 10.451 57.191 1.00 23.23 73 LYS B CA 1
ATOM 2246 C C . LYS B 1 73 ? 47.389 11.387 56.459 1.00 28.99 73 LYS B C 1
ATOM 2247 O O . LYS B 1 73 ? 48.621 11.305 56.732 1.00 26.03 73 LYS B O 1
ATOM 2253 N N . LYS B 1 74 ? 46.823 12.302 55.663 1.00 23.10 74 LYS B N 1
ATOM 2254 C CA . LYS B 1 74 ? 47.630 13.251 54.878 1.00 22.63 74 LYS B CA 1
ATOM 2255 C C . LYS B 1 74 ? 47.903 14.529 55.656 1.00 23.46 74 LYS B C 1
ATOM 2256 O O . LYS B 1 74 ? 48.560 15.403 55.156 1.00 30.07 74 LYS B O 1
ATOM 2262 N N . GLY B 1 75 ? 47.426 14.649 56.898 1.00 22.19 75 GLY B N 1
ATOM 2263 C CA . GLY B 1 75 ? 47.687 15.802 57.773 1.00 23.28 75 GLY B CA 1
ATOM 2264 C C . GLY B 1 75 ? 46.853 17.052 57.515 1.00 25.14 75 GLY B C 1
ATOM 2265 O O . GLY B 1 75 ? 47.121 18.129 58.073 1.00 30.57 75 GLY B O 1
ATOM 2266 N N . VAL B 1 76 ? 45.747 16.874 56.804 1.00 22.28 76 VAL B N 1
ATOM 2267 C CA . VAL B 1 76 ? 44.842 17.940 56.473 1.00 19.45 76 VAL B CA 1
ATOM 2268 C C . VAL B 1 76 ? 43.733 18.125 57.560 1.00 23.96 76 VAL B C 1
ATOM 2269 O O . VAL B 1 76 ? 43.292 19.230 57.794 1.00 29.19 76 VAL B O 1
ATOM 2273 N N . ALA B 1 77 ? 43.337 17.023 58.245 1.00 20.19 77 ALA B N 1
ATOM 2274 C CA . ALA B 1 77 ? 42.380 17.063 59.316 1.00 19.83 77 ALA B CA 1
ATOM 2275 C C . ALA B 1 77 ? 43.115 16.545 60.510 1.00 17.15 77 ALA B C 1
ATOM 2276 O O . ALA B 1 77 ? 44.057 15.739 60.349 1.00 21.11 77 ALA B O 1
ATOM 2278 N N . ASP B 1 78 ? 42.729 17.000 61.655 1.00 18.57 78 ASP B N 1
ATOM 2279 C CA . ASP B 1 78 ? 43.256 16.578 62.961 1.00 17.91 78 ASP B CA 1
ATOM 2280 C C . ASP B 1 78 ? 42.513 15.328 63.519 1.00 20.68 78 ASP B C 1
ATOM 2281 O O . ASP B 1 78 ? 43.083 14.529 64.270 1.00 19.62 78 ASP B O 1
ATOM 2286 N N . ILE B 1 79 ? 41.224 15.226 63.142 1.00 21.37 79 ILE B N 1
ATOM 2287 C CA . ILE B 1 79 ? 40.339 14.155 63.652 1.00 20.81 79 ILE B CA 1
ATOM 2288 C C . ILE B 1 79 ? 39.478 13.718 62.479 1.00 18.86 79 ILE B C 1
ATOM 2289 O O . ILE B 1 79 ? 38.982 14.559 61.751 1.00 20.10 79 ILE B O 1
ATOM 2294 N N . ALA B 1 80 ? 39.273 12.414 62.284 1.00 15.49 80 ALA B N 1
ATOM 2295 C CA . ALA B 1 80 ? 38.319 11.861 61.309 1.00 19.00 80 ALA B CA 1
ATOM 2296 C C . ALA B 1 80 ? 37.055 11.388 62.018 1.00 14.88 80 ALA B C 1
ATOM 2297 O O . ALA B 1 80 ? 37.089 11.006 63.185 1.00 16.08 80 ALA B O 1
ATOM 2307 N N . THR B 1 82 ? 33.813 8.733 61.024 1.00 16.86 82 THR B N 1
ATOM 2308 C CA . THR B 1 82 ? 33.221 7.817 60.048 1.00 13.45 82 THR B CA 1
ATOM 2309 C C . THR B 1 82 ? 31.870 7.264 60.563 1.00 16.92 82 THR B C 1
ATOM 2310 O O . THR B 1 82 ? 31.592 7.370 61.750 1.00 17.00 82 THR B O 1
ATOM 2314 N N . SER B 1 83 ? 31.151 6.629 59.667 1.00 17.24 83 SER B N 1
ATOM 2315 C CA . SER B 1 83 ? 29.862 6.010 59.948 1.00 16.34 83 SER B CA 1
ATOM 2316 C C . SER B 1 83 ? 29.927 4.551 59.508 1.00 17.28 83 SER B C 1
ATOM 2317 O O . SER B 1 83 ? 28.922 3.889 59.123 1.00 23.20 83 SER B O 1
ATOM 2320 N N . ARG B 1 84 ? 31.105 4.060 59.611 1.00 17.64 84 ARG B N 1
ATOM 2321 C CA . ARG B 1 84 ? 31.430 2.680 59.277 1.00 22.14 84 ARG B CA 1
ATOM 2322 C C . ARG B 1 84 ? 32.723 2.257 59.921 1.00 22.55 84 ARG B C 1
ATOM 2323 O O . ARG B 1 84 ? 33.561 3.067 60.289 1.00 19.57 84 ARG B O 1
ATOM 2331 N N . TYR B 1 85 ? 32.971 0.937 60.076 1.00 22.07 85 TYR B N 1
ATOM 2332 C CA . TYR B 1 85 ? 34.299 0.515 60.499 1.00 21.63 85 TYR B CA 1
ATOM 2333 C C . TYR B 1 85 ? 35.398 0.648 59.438 1.00 22.58 85 TYR B C 1
ATOM 2334 O O . TYR B 1 85 ? 35.094 0.650 58.256 1.00 28.17 85 TYR B O 1
ATOM 2343 N N . LEU B 1 86 ? 36.593 0.821 59.904 1.00 28.28 86 LEU B N 1
ATOM 2344 C CA . LEU B 1 86 ? 37.771 0.969 59.011 1.00 27.13 86 LEU B CA 1
ATOM 2345 C C . LEU B 1 86 ? 38.044 -0.334 58.356 1.00 35.28 86 LEU B C 1
ATOM 2346 O O . LEU B 1 86 ? 37.941 -1.377 59.034 1.00 36.28 86 LEU B O 1
ATOM 2351 N N . THR B 1 87 ? 38.395 -0.311 57.072 1.00 38.18 87 THR B N 1
ATOM 2352 C CA . THR B 1 87 ? 38.888 -1.554 56.456 1.00 41.31 87 THR B CA 1
ATOM 2353 C C . THR B 1 87 ? 40.306 -1.884 56.902 1.00 38.28 87 THR B C 1
ATOM 2354 O O . THR B 1 87 ? 41.007 -1.129 57.641 1.00 37.45 87 THR B O 1
ATOM 2358 N N . GLU B 1 88 ? 40.799 -3.050 56.492 1.00 44.13 88 GLU B N 1
ATOM 2359 C CA . GLU B 1 88 ? 42.136 -3.442 56.939 1.00 45.54 88 GLU B CA 1
ATOM 2360 C C . GLU B 1 88 ? 43.300 -2.499 56.454 1.00 42.99 88 GLU B C 1
ATOM 2361 O O . GLU B 1 88 ? 44.227 -2.196 57.239 1.00 43.94 88 GLU B O 1
ATOM 2367 N N . SER B 1 89 ? 43.229 -2.000 55.213 1.00 46.10 89 SER B N 1
ATOM 2368 C CA . SER B 1 89 ? 44.233 -1.006 54.706 1.00 45.12 89 SER B CA 1
ATOM 2369 C C . SER B 1 89 ? 44.200 0.301 55.474 1.00 42.24 89 SER B C 1
ATOM 2370 O O . SER B 1 89 ? 45.221 0.952 55.664 1.00 42.84 89 SER B O 1
ATOM 2373 N N . GLU B 1 90 ? 43.013 0.693 55.931 1.00 42.17 90 GLU B N 1
ATOM 2374 C CA . GLU B 1 90 ? 42.880 1.964 56.668 1.00 35.33 90 GLU B CA 1
ATOM 2375 C C . GLU B 1 90 ? 43.373 1.899 58.104 1.00 32.37 90 GLU B C 1
ATOM 2376 O O . GLU B 1 90 ? 43.932 2.862 58.652 1.00 29.74 90 GLU B O 1
ATOM 2382 N N . ALA B 1 91 ? 43.232 0.727 58.762 1.00 32.06 91 ALA B N 1
ATOM 2383 C CA . ALA B 1 91 ? 43.621 0.639 60.194 1.00 37.30 91 ALA B CA 1
ATOM 2384 C C . ALA B 1 91 ? 45.109 0.902 60.416 1.00 32.29 91 ALA B C 1
ATOM 2385 O O . ALA B 1 91 ? 45.905 0.546 59.584 1.00 37.74 91 ALA B O 1
ATOM 2387 N N . GLN B 1 92 ? 45.456 1.604 61.483 1.00 32.30 92 GLN B N 1
ATOM 2388 C CA . GLN B 1 92 ? 46.817 1.767 61.927 1.00 30.23 92 GLN B CA 1
ATOM 2389 C C . GLN B 1 92 ? 46.951 1.622 63.428 1.00 34.32 92 GLN B C 1
ATOM 2390 O O . GLN B 1 92 ? 46.144 2.163 64.226 1.00 34.47 92 GLN B O 1
ATOM 2396 N N . ASN B 1 93 ? 48.069 1.022 63.821 1.00 33.44 93 ASN B N 1
ATOM 2397 C CA . ASN B 1 93 ? 48.437 0.929 65.209 1.00 34.55 93 ASN B CA 1
ATOM 2398 C C . ASN B 1 93 ? 48.492 2.199 65.991 1.00 31.30 93 ASN B C 1
ATOM 2399 O O . ASN B 1 93 ? 48.202 2.167 67.177 1.00 29.89 93 ASN B O 1
ATOM 2404 N N . THR B 1 94 ? 48.876 3.319 65.341 1.00 28.79 94 THR B N 1
ATOM 2405 C CA . THR B 1 94 ? 48.961 4.608 65.949 1.00 31.95 94 THR B CA 1
ATOM 2406 C C . THR B 1 94 ? 47.599 5.387 65.901 1.00 24.71 94 THR B C 1
ATOM 2407 O O . THR B 1 94 ? 47.476 6.374 66.628 1.00 27.15 94 THR B O 1
ATOM 2411 N N . LEU B 1 95 ? 46.586 4.858 65.222 1.00 24.91 95 LEU B N 1
ATOM 2412 C CA . LEU B 1 95 ? 45.212 5.562 65.245 1.00 22.57 95 LEU B CA 1
ATOM 2413 C C . LEU B 1 95 ? 44.483 5.116 66.493 1.00 26.37 95 LEU B C 1
ATOM 2414 O O . LEU B 1 95 ? 44.512 3.926 66.787 1.00 27.11 95 LEU B O 1
ATOM 2419 N N . HIS B 1 96 ? 43.994 6.055 67.257 1.00 23.58 96 HIS B N 1
ATOM 2420 C CA . HIS B 1 96 ? 43.040 5.852 68.332 1.00 22.83 96 HIS B CA 1
ATOM 2421 C C . HIS B 1 96 ? 41.600 5.948 67.679 1.00 25.05 96 HIS B C 1
ATOM 2422 O O . HIS B 1 96 ? 41.352 6.815 66.826 1.00 21.98 96 HIS B O 1
ATOM 2429 N N . THR B 1 97 ? 40.734 5.038 68.098 1.00 19.95 97 THR B N 1
ATOM 2430 C CA . THR B 1 97 ? 39.318 5.016 67.681 1.00 20.55 97 THR B CA 1
ATOM 2431 C C . THR B 1 97 ? 38.501 4.959 68.919 1.00 21.13 97 THR B C 1
ATOM 2432 O O . THR B 1 97 ? 38.794 4.148 69.803 1.00 23.31 97 THR B O 1
ATOM 2436 N N . PHE B 1 98 ? 37.435 5.761 69.018 1.00 16.65 98 PHE B N 1
ATOM 2437 C CA . PHE B 1 98 ? 36.378 5.496 69.937 1.00 15.49 98 PHE B CA 1
ATOM 2438 C C . PHE B 1 98 ? 35.048 5.675 69.221 1.00 19.76 98 PHE B C 1
ATOM 2439 O O . PHE B 1 98 ? 34.978 6.255 68.142 1.00 20.06 98 PHE B O 1
ATOM 2447 N N . THR B 1 99 ? 34.010 5.122 69.823 1.00 17.47 99 THR B N 1
ATOM 2448 C CA . THR B 1 99 ? 32.654 5.223 69.298 1.00 16.54 99 THR B CA 1
ATOM 2449 C C . THR B 1 99 ? 31.896 6.319 69.967 1.00 18.07 99 THR B C 1
ATOM 2450 O O . THR B 1 99 ? 31.654 6.305 71.139 1.00 19.38 99 THR B O 1
ATOM 2454 N N . LEU B 1 100 ? 31.577 7.392 69.186 1.00 17.34 100 LEU B N 1
ATOM 2455 C CA . LEU B 1 100 ? 30.725 8.463 69.630 1.00 18.53 100 LEU B CA 1
ATOM 2456 C C . LEU B 1 100 ? 29.289 8.115 70.010 1.00 15.56 100 LEU B C 1
ATOM 2457 O O . LEU B 1 100 ? 28.748 8.581 71.024 1.00 18.10 100 LEU B O 1
ATOM 2462 N N . ALA B 1 101 ? 28.749 7.241 69.185 1.00 16.00 101 ALA B N 1
ATOM 2463 C CA . ALA B 1 101 ? 27.380 6.823 69.221 1.00 18.37 101 ALA B CA 1
ATOM 2464 C C . ALA B 1 101 ? 27.160 5.747 68.227 1.00 14.58 101 ALA B C 1
ATOM 2465 O O . ALA B 1 101 ? 28.004 5.488 67.358 1.00 17.09 101 ALA B O 1
ATOM 2467 N N . PHE B 1 102 ? 25.964 5.163 68.296 1.00 16.16 102 PHE B N 1
ATOM 2468 C CA . PHE B 1 102 ? 25.431 4.287 67.282 1.00 16.97 102 PHE B CA 1
ATOM 2469 C C . PHE B 1 102 ? 24.177 4.838 66.628 1.00 16.21 102 PHE B C 1
ATOM 2470 O O . PHE B 1 102 ? 23.557 5.714 67.238 1.00 16.86 102 PHE B O 1
ATOM 2478 N N . ASP B 1 103 ? 23.925 4.440 65.382 1.00 14.56 103 ASP B N 1
ATOM 2479 C CA . ASP B 1 103 ? 22.652 4.769 64.723 1.00 17.25 103 ASP B CA 1
ATOM 2480 C C . ASP B 1 103 ? 22.135 3.550 64.045 1.00 17.57 103 ASP B C 1
ATOM 2481 O O . ASP B 1 103 ? 22.873 2.516 63.914 1.00 21.02 103 ASP B O 1
ATOM 2486 N N . GLY B 1 104 ? 20.832 3.569 63.849 1.00 17.03 104 GLY B N 1
ATOM 2487 C CA . GLY B 1 104 ? 20.168 2.458 63.188 1.00 18.01 104 GLY B CA 1
ATOM 2488 C C . GLY B 1 104 ? 19.637 2.889 61.824 1.00 18.65 104 GLY B C 1
ATOM 2489 O O . GLY B 1 104 ? 19.116 4.008 61.752 1.00 19.12 104 GLY B O 1
ATOM 2490 N N . LEU B 1 105 ? 19.728 2.023 60.831 1.00 17.29 105 LEU B N 1
ATOM 2491 C CA . LEU B 1 105 ? 19.060 2.226 59.504 1.00 17.22 105 LEU B CA 1
ATOM 2492 C C . LEU B 1 105 ? 17.787 1.375 59.438 1.00 18.61 105 LEU B C 1
ATOM 2493 O O . LEU B 1 105 ? 17.838 0.172 59.613 1.00 17.90 105 LEU B O 1
ATOM 2498 N N . ALA B 1 106 ? 16.638 2.011 59.289 1.00 14.80 106 ALA B N 1
ATOM 2499 C CA . ALA B 1 106 ? 15.347 1.349 59.142 1.00 14.52 106 ALA B CA 1
ATOM 2500 C C . ALA B 1 106 ? 15.149 1.036 57.667 1.00 15.55 106 ALA B C 1
ATOM 2501 O O . ALA B 1 106 ? 15.511 1.839 56.763 1.00 15.74 106 ALA B O 1
ATOM 2503 N N . ILE B 1 107 ? 14.571 -0.143 57.348 1.00 14.79 107 ILE B N 1
ATOM 2504 C CA . ILE B 1 107 ? 14.009 -0.390 56.095 1.00 12.48 107 ILE B CA 1
ATOM 2505 C C . ILE B 1 107 ? 12.541 0.015 56.067 1.00 15.84 107 ILE B C 1
ATOM 2506 O O . ILE B 1 107 ? 11.787 -0.342 56.953 1.00 14.30 107 ILE B O 1
ATOM 2511 N N . VAL B 1 108 ? 12.146 0.827 55.045 1.00 14.23 108 VAL B N 1
ATOM 2512 C CA . VAL B 1 108 ? 10.801 1.359 55.012 1.00 15.05 108 VAL B CA 1
ATOM 2513 C C . VAL B 1 108 ? 10.106 0.961 53.729 1.00 13.95 108 VAL B C 1
ATOM 2514 O O . VAL B 1 108 ? 10.705 0.841 52.660 1.00 17.12 108 VAL B O 1
ATOM 2518 N N . VAL B 1 109 ? 8.789 0.704 53.858 1.00 17.18 109 VAL B N 1
ATOM 2519 C CA . VAL B 1 109 ? 7.919 0.368 52.771 1.00 16.90 109 VAL B CA 1
ATOM 2520 C C . VAL B 1 109 ? 6.677 1.235 52.914 1.00 15.97 109 VAL B C 1
ATOM 2521 O O . VAL B 1 109 ? 6.465 1.922 53.903 1.00 16.09 109 VAL B O 1
ATOM 2525 N N . ASN B 1 110 ? 5.859 1.138 51.844 1.00 18.60 110 ASN B N 1
ATOM 2526 C CA . ASN B 1 110 ? 4.572 1.812 51.882 1.00 17.19 110 ASN B CA 1
ATOM 2527 C C . ASN B 1 110 ? 3.636 1.140 52.893 1.00 18.93 110 ASN B C 1
ATOM 2528 O O . ASN B 1 110 ? 3.722 -0.016 53.167 1.00 19.18 110 ASN B O 1
ATOM 2533 N N . GLN B 1 111 ? 2.861 1.955 53.502 1.00 19.14 111 GLN B N 1
ATOM 2534 C CA . GLN B 1 111 ? 1.931 1.487 54.524 1.00 22.11 111 GLN B CA 1
ATOM 2535 C C . GLN B 1 111 ? 1.038 0.318 54.098 1.00 21.62 111 GLN B C 1
ATOM 2536 O O . GLN B 1 111 ? 0.692 -0.476 54.971 1.00 22.95 111 GLN B O 1
ATOM 2542 N N . ALA B 1 112 ? 0.736 0.195 52.807 1.00 22.15 112 ALA B N 1
ATOM 2543 C CA . ALA B 1 112 ? -0.136 -0.837 52.327 1.00 24.11 112 ALA B CA 1
ATOM 2544 C C . ALA B 1 112 ? 0.616 -2.146 52.081 1.00 30.32 112 ALA B C 1
ATOM 2545 O O . ALA B 1 112 ? 0.016 -3.171 51.648 1.00 25.86 112 ALA B O 1
ATOM 2547 N N . ASN B 1 113 ? 1.957 -2.138 52.248 1.00 24.02 113 ASN B N 1
ATOM 2548 C CA . ASN B 1 113 ? 2.714 -3.318 51.916 1.00 21.60 113 ASN B CA 1
ATOM 2549 C C . ASN B 1 113 ? 2.589 -4.326 53.059 1.00 20.67 113 ASN B C 1
ATOM 2550 O O . ASN B 1 113 ? 2.838 -3.961 54.212 1.00 20.16 113 ASN B O 1
ATOM 2555 N N . PRO B 1 114 ? 2.109 -5.553 52.755 1.00 23.04 114 PRO B N 1
ATOM 2556 C CA . PRO B 1 114 ? 1.863 -6.462 53.893 1.00 26.97 114 PRO B CA 1
ATOM 2557 C C . PRO B 1 114 ? 3.172 -7.064 54.465 1.00 27.62 114 PRO B C 1
ATOM 2558 O O . PRO B 1 114 ? 3.077 -7.603 55.533 1.00 24.46 114 PRO B O 1
ATOM 2562 N N . VAL B 1 115 ? 4.323 -6.933 53.803 1.00 22.50 115 VAL B N 1
ATOM 2563 C CA . VAL B 1 115 ? 5.597 -7.431 54.340 1.00 27.01 115 VAL B CA 1
ATOM 2564 C C . VAL B 1 115 ? 5.941 -6.767 55.678 1.00 23.36 115 VAL B C 1
ATOM 2565 O O . VAL B 1 115 ? 5.608 -5.567 55.909 1.00 21.45 115 VAL B O 1
ATOM 2569 N N . THR B 1 116 ? 6.386 -7.591 56.640 1.00 21.43 116 THR B N 1
ATOM 2570 C CA . THR B 1 116 ? 6.656 -7.091 58.012 1.00 23.03 116 THR B CA 1
ATOM 2571 C C . THR B 1 116 ? 8.146 -7.267 58.407 1.00 18.23 116 THR B C 1
ATOM 2572 O O . THR B 1 116 ? 8.542 -6.808 59.449 1.00 21.46 116 THR B O 1
ATOM 2576 N N . ASN B 1 117 ? 8.834 -8.019 57.579 1.00 19.31 117 ASN B N 1
ATOM 2577 C CA . ASN B 1 117 ? 10.196 -8.500 57.770 1.00 17.99 117 ASN B CA 1
ATOM 2578 C C . ASN B 1 117 ? 10.881 -8.825 56.503 1.00 22.34 117 ASN B C 1
ATOM 2579 O O . ASN B 1 117 ? 10.297 -9.392 55.538 1.00 21.83 117 ASN B O 1
ATOM 2584 N N . LEU B 1 118 ? 12.163 -8.545 56.508 1.00 18.91 118 LEU B N 1
ATOM 2585 C CA . LEU B 1 118 ? 13.076 -9.098 55.513 1.00 17.54 118 LEU B CA 1
ATOM 2586 C C . LEU B 1 118 ? 14.344 -9.681 56.089 1.00 17.69 118 LEU B C 1
ATOM 2587 O O . LEU B 1 118 ? 14.875 -9.064 57.053 1.00 19.04 118 LEU B O 1
ATOM 2592 N N . THR B 1 119 ? 14.905 -10.752 55.466 1.00 19.76 119 THR B N 1
ATOM 2593 C CA . THR B 1 119 ? 16.171 -11.270 55.952 1.00 21.22 119 THR B CA 1
ATOM 2594 C C . THR B 1 119 ? 17.288 -10.575 55.206 1.00 20.22 119 THR B C 1
ATOM 2595 O O . THR B 1 119 ? 17.035 -9.789 54.244 1.00 21.25 119 THR B O 1
ATOM 2599 N N . ARG B 1 120 ? 18.571 -10.752 55.587 1.00 19.35 120 ARG B N 1
ATOM 2600 C CA . ARG B 1 120 ? 19.667 -10.256 54.818 1.00 19.71 120 ARG B CA 1
ATOM 2601 C C . ARG B 1 120 ? 19.672 -10.773 53.401 1.00 23.39 120 ARG B C 1
ATOM 2602 O O . ARG B 1 120 ? 19.834 -10.001 52.468 1.00 20.50 120 ARG B O 1
ATOM 2610 N N . GLU B 1 121 ? 19.465 -12.076 53.219 1.00 22.99 121 GLU B N 1
ATOM 2611 C CA . GLU B 1 121 ? 19.473 -12.608 51.856 1.00 26.55 121 GLU B CA 1
ATOM 2612 C C . GLU B 1 121 ? 18.426 -11.920 50.948 1.00 20.89 121 GLU B C 1
ATOM 2613 O O . GLU B 1 121 ? 18.726 -11.612 49.789 1.00 24.27 121 GLU B O 1
ATOM 2624 N N . GLN B 1 122 ? 17.242 -11.742 51.482 1.00 19.38 122 GLN B N 1
ATOM 2625 C CA . GLN B 1 122 ? 16.169 -11.115 50.751 1.00 18.07 122 GLN B CA 1
ATOM 2626 C C . GLN B 1 122 ? 16.463 -9.646 50.442 1.00 24.39 122 GLN B C 1
ATOM 2627 O O . GLN B 1 122 ? 16.353 -9.229 49.286 1.00 21.72 122 GLN B O 1
ATOM 2633 N N . LEU B 1 123 ? 16.830 -8.874 51.457 1.00 19.59 123 LEU B N 1
ATOM 2634 C CA . LEU B 1 123 ? 17.191 -7.448 51.149 1.00 19.88 123 LEU B CA 1
ATOM 2635 C C . LEU B 1 123 ? 18.355 -7.273 50.250 1.00 22.73 123 LEU B C 1
ATOM 2636 O O . LEU B 1 123 ? 18.351 -6.406 49.397 1.00 20.33 123 LEU B O 1
ATOM 2641 N N . TYR B 1 124 ? 19.374 -8.098 50.369 1.00 19.39 124 TYR B N 1
ATOM 2642 C CA . TYR B 1 124 ? 20.538 -8.050 49.460 1.00 21.14 124 TYR B CA 1
ATOM 2643 C C . TYR B 1 124 ? 20.101 -8.360 47.993 1.00 21.96 124 TYR B C 1
ATOM 2644 O O . TYR B 1 124 ? 20.457 -7.660 47.066 1.00 22.33 124 TYR B O 1
ATOM 2653 N N . GLY B 1 125 ? 19.258 -9.348 47.848 1.00 20.74 125 GLY B N 1
ATOM 2654 C CA . GLY B 1 125 ? 18.723 -9.833 46.569 1.00 26.47 125 GLY B CA 1
ATOM 2655 C C . GLY B 1 125 ? 17.876 -8.727 45.917 1.00 26.10 125 GLY B C 1
ATOM 2656 O O . GLY B 1 125 ? 17.996 -8.427 44.760 1.00 20.17 125 GLY B O 1
ATOM 2657 N N . ILE B 1 126 ? 17.100 -8.054 46.743 1.00 21.87 126 ILE B N 1
ATOM 2658 C CA . ILE B 1 126 ? 16.324 -6.867 46.261 1.00 22.61 126 ILE B CA 1
ATOM 2659 C C . ILE B 1 126 ? 17.248 -5.774 45.801 1.00 21.08 126 ILE B C 1
ATOM 2660 O O . ILE B 1 126 ? 17.059 -5.304 44.708 1.00 21.35 126 ILE B O 1
ATOM 2665 N N . TYR B 1 127 ? 18.239 -5.331 46.581 1.00 19.37 127 TYR B N 1
ATOM 2666 C CA . TYR B 1 127 ? 19.086 -4.158 46.256 1.00 20.29 127 TYR B CA 1
ATOM 2667 C C . TYR B 1 127 ? 20.077 -4.458 45.150 1.00 20.35 127 TYR B C 1
ATOM 2668 O O . TYR B 1 127 ? 20.495 -3.614 44.457 1.00 23.82 127 TYR B O 1
ATOM 2677 N N . LYS B 1 128 ? 20.392 -5.759 44.954 1.00 20.86 128 LYS B N 1
ATOM 2678 C CA . LYS B 1 128 ? 21.148 -6.210 43.813 1.00 22.60 128 LYS B CA 1
ATOM 2679 C C . LYS B 1 128 ? 20.328 -6.297 42.519 1.00 20.66 128 LYS B C 1
ATOM 2680 O O . LYS B 1 128 ? 20.892 -6.440 41.460 1.00 27.45 128 LYS B O 1
ATOM 2686 N N . GLY B 1 129 ? 19.033 -6.321 42.586 1.00 23.08 129 GLY B N 1
ATOM 2687 C CA . GLY B 1 129 ? 18.217 -6.394 41.433 1.00 22.59 129 GLY B CA 1
ATOM 2688 C C . GLY B 1 129 ? 17.851 -7.826 41.038 1.00 29.62 129 GLY B C 1
ATOM 2689 O O . GLY B 1 129 ? 17.142 -7.996 40.030 1.00 29.82 129 GLY B O 1
ATOM 2690 N N . GLN B 1 130 ? 18.323 -8.828 41.809 1.00 24.53 130 GLN B N 1
ATOM 2691 C CA . GLN B 1 130 ? 18.032 -10.252 41.647 1.00 26.64 130 GLN B CA 1
ATOM 2692 C C . GLN B 1 130 ? 16.594 -10.621 41.961 1.00 29.46 130 GLN B C 1
ATOM 2693 O O . GLN B 1 130 ? 16.001 -11.396 41.224 1.00 31.67 130 GLN B O 1
ATOM 2699 N N . ILE B 1 131 ? 16.005 -10.089 43.044 1.00 25.20 131 ILE B N 1
ATOM 2700 C CA . ILE B 1 131 ? 14.677 -10.357 43.439 1.00 22.46 131 ILE B CA 1
ATOM 2701 C C . ILE B 1 131 ? 13.839 -9.171 42.982 1.00 26.36 131 ILE B C 1
ATOM 2702 O O . ILE B 1 131 ? 14.113 -8.069 43.430 1.00 25.08 131 ILE B O 1
ATOM 2707 N N . THR B 1 132 ? 12.892 -9.368 42.080 1.00 27.19 132 THR B N 1
ATOM 2708 C CA . THR B 1 132 ? 12.275 -8.229 41.375 1.00 26.69 132 THR B CA 1
ATOM 2709 C C . THR B 1 132 ? 10.835 -7.989 41.736 1.00 25.31 132 THR B C 1
ATOM 2710 O O . THR B 1 132 ? 10.250 -6.973 41.331 1.00 25.52 132 THR B O 1
ATOM 2714 N N . ASN B 1 133 ? 10.200 -8.914 42.420 1.00 25.48 133 ASN B N 1
ATOM 2715 C CA . ASN B 1 133 ? 8.828 -8.880 42.767 1.00 25.86 133 ASN B CA 1
ATOM 2716 C C . ASN B 1 133 ? 8.551 -9.151 44.217 1.00 26.35 133 ASN B C 1
ATOM 2717 O O . ASN B 1 133 ? 9.090 -10.083 44.796 1.00 24.82 133 ASN B O 1
ATOM 2722 N N . TRP B 1 134 ? 7.749 -8.315 44.824 1.00 24.79 134 TRP B N 1
ATOM 2723 C CA . TRP B 1 134 ? 7.281 -8.480 46.221 1.00 24.42 134 TRP B CA 1
ATOM 2724 C C . TRP B 1 134 ? 6.797 -9.931 46.509 1.00 27.19 134 TRP B C 1
ATOM 2725 O O . TRP B 1 134 ? 6.952 -10.391 47.628 1.00 21.93 134 TRP B O 1
ATOM 2736 N N . LYS B 1 135 ? 6.195 -10.616 45.514 1.00 25.80 135 LYS B N 1
ATOM 2737 C CA . LYS B 1 135 ? 5.673 -11.971 45.775 1.00 29.51 135 LYS B CA 1
ATOM 2738 C C . LYS B 1 135 ? 6.840 -12.893 46.234 1.00 24.84 135 LYS B C 1
ATOM 2739 O O . LYS B 1 135 ? 6.637 -13.868 46.982 1.00 30.43 135 LYS B O 1
ATOM 2745 N N . GLN B 1 136 ? 8.050 -12.630 45.804 1.00 24.44 136 GLN B N 1
ATOM 2746 C CA . GLN B 1 136 ? 9.166 -13.510 46.079 1.00 28.84 136 GLN B CA 1
ATOM 2747 C C . GLN B 1 136 ? 9.641 -13.468 47.534 1.00 26.82 136 GLN B C 1
ATOM 2748 O O . GLN B 1 136 ? 10.445 -14.337 47.969 1.00 24.63 136 GLN B O 1
ATOM 2754 N N . VAL B 1 137 ? 9.243 -12.413 48.228 1.00 23.44 137 VAL B N 1
ATOM 2755 C CA . VAL B 1 137 ? 9.417 -12.289 49.663 1.00 23.49 137 VAL B CA 1
ATOM 2756 C C . VAL B 1 137 ? 8.154 -12.187 50.493 1.00 30.11 137 VAL B C 1
ATOM 2757 O O . VAL B 1 137 ? 8.162 -11.593 51.569 1.00 32.92 137 VAL B O 1
ATOM 2761 N N . GLY B 1 138 ? 7.035 -12.797 50.059 1.00 33.44 138 GLY B N 1
ATOM 2762 C CA . GLY B 1 138 ? 5.819 -12.885 50.844 1.00 35.63 138 GLY B CA 1
ATOM 2763 C C . GLY B 1 138 ? 4.802 -11.777 50.710 1.00 33.77 138 GLY B C 1
ATOM 2764 O O . GLY B 1 138 ? 3.902 -11.678 51.519 1.00 36.37 138 GLY B O 1
ATOM 2765 N N . GLY B 1 139 ? 5.022 -10.857 49.761 1.00 27.16 139 GLY B N 1
ATOM 2766 C CA . GLY B 1 139 ? 4.108 -9.725 49.643 1.00 26.59 139 GLY B CA 1
ATOM 2767 C C . GLY B 1 139 ? 3.212 -9.924 48.420 1.00 29.81 139 GLY B C 1
ATOM 2768 O O . GLY B 1 139 ? 2.984 -11.053 47.917 1.00 31.31 139 GLY B O 1
ATOM 2769 N N . ASN B 1 140 ? 2.769 -8.806 47.893 1.00 26.98 140 ASN B N 1
ATOM 2770 C CA . ASN B 1 140 ? 1.808 -8.817 46.778 1.00 27.27 140 ASN B CA 1
ATOM 2771 C C . ASN B 1 140 ? 2.534 -9.032 45.491 1.00 26.05 140 ASN B C 1
ATOM 2772 O O . ASN B 1 140 ? 3.711 -8.907 45.377 1.00 29.65 140 ASN B O 1
ATOM 2777 N N . ASP B 1 141 ? 1.797 -9.482 44.479 1.00 28.34 141 ASP B N 1
ATOM 2778 C CA . ASP B 1 141 ? 2.378 -9.653 43.216 1.00 22.07 141 ASP B CA 1
ATOM 2779 C C . ASP B 1 141 ? 2.534 -8.286 42.465 1.00 27.02 141 ASP B C 1
ATOM 2780 O O . ASP B 1 141 ? 1.580 -7.678 41.915 1.00 27.55 141 ASP B O 1
ATOM 2785 N N . GLN B 1 142 ? 3.742 -7.758 42.570 1.00 24.79 142 GLN B N 1
ATOM 2786 C CA . GLN B 1 142 ? 4.080 -6.380 42.075 1.00 26.71 142 GLN B CA 1
ATOM 2787 C C . GLN B 1 142 ? 5.582 -6.157 41.989 1.00 24.35 142 GLN B C 1
ATOM 2788 O O . GLN B 1 142 ? 6.328 -6.546 42.949 1.00 25.54 142 GLN B O 1
ATOM 2794 N N . LYS B 1 143 ? 6.053 -5.566 40.898 1.00 23.65 143 LYS B N 1
ATOM 2795 C CA . LYS B 1 143 ? 7.481 -5.324 40.674 1.00 19.63 143 LYS B CA 1
ATOM 2796 C C . LYS B 1 143 ? 7.965 -4.326 41.716 1.00 18.28 143 LYS B C 1
ATOM 2797 O O . LYS B 1 143 ? 7.261 -3.416 42.019 1.00 21.29 143 LYS B O 1
ATOM 2803 N N . ILE B 1 144 ? 9.104 -4.612 42.299 1.00 19.96 144 ILE B N 1
ATOM 2804 C CA . ILE B 1 144 ? 9.662 -3.744 43.361 1.00 20.45 144 ILE B CA 1
ATOM 2805 C C . ILE B 1 144 ? 10.328 -2.480 42.672 1.00 18.30 144 ILE B C 1
ATOM 2806 O O . ILE B 1 144 ? 11.035 -2.616 41.717 1.00 22.13 144 ILE B O 1
ATOM 2811 N N . ALA B 1 145 ? 10.138 -1.292 43.296 1.00 18.09 145 ALA B N 1
ATOM 2812 C CA . ALA B 1 145 ? 10.979 -0.143 43.002 1.00 19.54 145 ALA B CA 1
ATOM 2813 C C . ALA B 1 145 ? 11.994 0.018 44.153 1.00 16.64 145 ALA B C 1
ATOM 2814 O O . ALA B 1 145 ? 11.546 0.146 45.313 1.00 17.92 145 ALA B O 1
ATOM 2816 N N . VAL B 1 146 ? 13.251 -0.138 43.817 1.00 16.14 146 VAL B N 1
ATOM 2817 C CA . VAL B 1 146 ? 14.404 -0.049 44.754 1.00 13.11 146 VAL B CA 1
ATOM 2818 C C . VAL B 1 146 ? 14.793 1.408 44.904 1.00 15.32 146 VAL B C 1
ATOM 2819 O O . VAL B 1 146 ? 15.190 2.018 43.910 1.00 19.37 146 VAL B O 1
ATOM 2823 N N . VAL B 1 147 ? 14.692 1.978 46.073 1.00 16.37 147 VAL B N 1
ATOM 2824 C CA . VAL B 1 147 ? 15.081 3.381 46.231 1.00 16.77 147 VAL B CA 1
ATOM 2825 C C . VAL B 1 147 ? 16.347 3.485 47.111 1.00 17.99 147 VAL B C 1
ATOM 2826 O O . VAL B 1 147 ? 16.512 2.753 48.106 1.00 16.08 147 VAL B O 1
ATOM 2830 N N . THR B 1 148 ? 17.234 4.361 46.712 1.00 16.43 148 THR B N 1
ATOM 2831 C CA . THR B 1 148 ? 18.472 4.615 47.435 1.00 15.76 148 THR B CA 1
ATOM 2832 C C . THR B 1 148 ? 18.718 6.093 47.551 1.00 14.40 148 THR B C 1
ATOM 2833 O O . THR B 1 148 ? 17.882 6.860 47.154 1.00 15.75 148 THR B O 1
ATOM 2837 N N . ARG B 1 149 ? 19.846 6.509 48.133 1.00 14.47 149 ARG B N 1
ATOM 2838 C CA . ARG B 1 149 ? 20.249 7.863 48.271 1.00 12.89 149 ARG B CA 1
ATOM 2839 C C . ARG B 1 149 ? 21.317 8.249 47.265 1.00 15.48 149 ARG B C 1
ATOM 2840 O O . ARG B 1 149 ? 21.791 7.450 46.552 1.00 18.10 149 ARG B O 1
ATOM 2848 N N . GLU B 1 150 ? 21.597 9.532 47.217 1.00 19.61 150 GLU B N 1
ATOM 2849 C CA . GLU B 1 150 ? 22.588 10.102 46.373 1.00 19.18 150 GLU B CA 1
ATOM 2850 C C . GLU B 1 150 ? 23.950 9.528 46.672 1.00 21.90 150 GLU B C 1
ATOM 2851 O O . GLU B 1 150 ? 24.279 9.037 47.753 1.00 19.95 150 GLU B O 1
ATOM 2857 N N . ALA B 1 151 ? 24.831 9.712 45.717 1.00 20.39 151 ALA B N 1
ATOM 2858 C CA . ALA B 1 151 ? 26.185 9.142 45.751 1.00 25.26 151 ALA B CA 1
ATOM 2859 C C . ALA B 1 151 ? 27.050 9.547 46.975 1.00 23.75 151 ALA B C 1
ATOM 2860 O O . ALA B 1 151 ? 27.853 8.768 47.485 1.00 28.32 151 ALA B O 1
ATOM 2862 N N . SER B 1 152 ? 26.814 10.730 47.469 1.00 21.10 152 SER B N 1
ATOM 2863 C CA . SER B 1 152 ? 27.527 11.338 48.628 1.00 22.65 152 SER B CA 1
ATOM 2864 C C . SER B 1 152 ? 26.880 11.057 49.968 1.00 21.79 152 SER B C 1
ATOM 2865 O O . SER B 1 152 ? 27.275 11.579 51.000 1.00 22.47 152 SER B O 1
ATOM 2868 N N . SER B 1 153 ? 25.771 10.312 49.977 1.00 19.53 153 SER B N 1
ATOM 2869 C CA . SER B 1 153 ? 25.033 10.162 51.235 1.00 17.99 153 SER B CA 1
ATOM 2870 C C . SER B 1 153 ? 25.741 9.190 52.160 1.00 17.84 153 SER B C 1
ATOM 2871 O O . SER B 1 153 ? 26.057 8.068 51.744 1.00 17.49 153 SER B O 1
ATOM 2874 N N . GLY B 1 154 ? 25.933 9.609 53.392 1.00 16.37 154 GLY B N 1
ATOM 2875 C CA . GLY B 1 154 ? 26.504 8.794 54.494 1.00 17.77 154 GLY B CA 1
ATOM 2876 C C . GLY B 1 154 ? 25.566 7.632 54.793 1.00 16.45 154 GLY B C 1
ATOM 2877 O O . GLY B 1 154 ? 26.050 6.557 55.066 1.00 18.62 154 GLY B O 1
ATOM 2878 N N . THR B 1 155 ? 24.247 7.880 54.771 1.00 17.11 155 THR B N 1
ATOM 2879 C CA . THR B 1 155 ? 23.284 6.808 54.958 1.00 14.39 155 THR B CA 1
ATOM 2880 C C . THR B 1 155 ? 23.559 5.672 53.961 1.00 16.45 155 THR B C 1
ATOM 2881 O O . THR B 1 155 ? 23.580 4.483 54.278 1.00 17.58 155 THR B O 1
ATOM 2885 N N . ARG B 1 156 ? 23.726 6.043 52.692 1.00 16.10 156 ARG B N 1
ATOM 2886 C CA . ARG B 1 156 ? 23.912 5.076 51.679 1.00 16.31 156 ARG B CA 1
ATOM 2887 C C . ARG B 1 156 ? 25.252 4.371 51.823 1.00 16.12 156 ARG B C 1
ATOM 2888 O O . ARG B 1 156 ? 25.362 3.142 51.607 1.00 15.62 156 ARG B O 1
ATOM 2896 N N . TYR B 1 157 ? 26.312 5.117 52.098 1.00 17.92 157 TYR B N 1
ATOM 2897 C CA . TYR B 1 157 ? 27.641 4.468 52.324 1.00 20.41 157 TYR B CA 1
ATOM 2898 C C . TYR B 1 157 ? 27.506 3.422 53.457 1.00 18.56 157 TYR B C 1
ATOM 2899 O O . TYR B 1 157 ? 27.990 2.288 53.318 1.00 21.21 157 TYR B O 1
ATOM 2908 N N . SER B 1 158 ? 26.820 3.793 54.572 1.00 19.14 158 SER B N 1
ATOM 2909 C CA . SER B 1 158 ? 26.685 2.857 55.707 1.00 22.37 158 SER B CA 1
ATOM 2910 C C . SER B 1 158 ? 25.885 1.660 55.354 1.00 22.88 158 SER B C 1
ATOM 2911 O O . SER B 1 158 ? 26.257 0.543 55.649 1.00 23.33 158 SER B O 1
ATOM 2914 N N . PHE B 1 159 ? 24.745 1.875 54.695 1.00 18.25 159 PHE B N 1
ATOM 2915 C CA . PHE B 1 159 ? 23.898 0.791 54.195 1.00 16.72 159 PHE B CA 1
ATOM 2916 C C . PHE B 1 159 ? 24.606 -0.172 53.320 1.00 20.61 159 PHE B C 1
ATOM 2917 O O . PHE B 1 159 ? 24.543 -1.398 53.570 1.00 18.40 159 PHE B O 1
ATOM 2925 N N . GLU B 1 160 ? 25.343 0.349 52.344 1.00 19.05 160 GLU B N 1
ATOM 2926 C CA . GLU B 1 160 ? 25.987 -0.574 51.382 1.00 18.61 160 GLU B CA 1
ATOM 2927 C C . GLU B 1 160 ? 27.130 -1.346 52.124 1.00 18.52 160 GLU B C 1
ATOM 2928 O O . GLU B 1 160 ? 27.300 -2.510 51.870 1.00 23.60 160 GLU B O 1
ATOM 2934 N N . SER B 1 161 ? 27.773 -0.705 53.081 1.00 20.23 161 SER B N 1
ATOM 2935 C CA . SER B 1 161 ? 28.796 -1.405 53.877 1.00 21.85 161 SER B CA 1
ATOM 2936 C C . SER B 1 161 ? 28.197 -2.560 54.696 1.00 24.17 161 SER B C 1
ATOM 2937 O O . SER B 1 161 ? 28.615 -3.754 54.614 1.00 26.62 161 SER B O 1
ATOM 2940 N N . LEU B 1 162 ? 27.144 -2.243 55.426 1.00 22.42 162 LEU B N 1
ATOM 2941 C CA . LEU B 1 162 ? 26.448 -3.263 56.254 1.00 21.72 162 LEU B CA 1
ATOM 2942 C C . LEU B 1 162 ? 25.934 -4.430 55.447 1.00 24.75 162 LEU B C 1
ATOM 2943 O O . LEU B 1 162 ? 25.966 -5.573 55.864 1.00 24.60 162 LEU B O 1
ATOM 2956 N N . GLY B 1 164 ? 27.032 -5.456 52.353 1.00 27.01 164 GLY B N 1
ATOM 2957 C CA . GLY B 1 164 ? 27.927 -6.034 51.370 1.00 25.76 164 GLY B CA 1
ATOM 2958 C C . GLY B 1 164 ? 27.587 -5.703 49.944 1.00 26.19 164 GLY B C 1
ATOM 2959 O O . GLY B 1 164 ? 27.750 -6.526 49.008 1.00 27.22 164 GLY B O 1
ATOM 2960 N N . LEU B 1 165 ? 27.023 -4.498 49.776 1.00 26.46 165 LEU B N 1
ATOM 2961 C CA . LEU B 1 165 ? 26.622 -4.049 48.427 1.00 29.60 165 LEU B CA 1
ATOM 2962 C C . LEU B 1 165 ? 27.687 -3.261 47.694 1.00 34.16 165 LEU B C 1
ATOM 2963 O O . LEU B 1 165 ? 27.363 -2.437 46.839 1.00 34.08 165 LEU B O 1
ATOM 2968 N N . THR B 1 166 ? 28.956 -3.471 48.010 1.00 33.67 166 THR B N 1
ATOM 2969 C CA . THR B 1 166 ? 30.055 -2.872 47.227 1.00 33.81 166 THR B CA 1
ATOM 2970 C C . THR B 1 166 ? 30.958 -3.977 46.698 1.00 39.03 166 THR B C 1
ATOM 2971 O O . THR B 1 166 ? 30.873 -5.102 47.153 1.00 39.85 166 THR B O 1
ATOM 2975 N N . LYS B 1 167 ? 31.830 -3.607 45.748 1.00 39.81 167 LYS B N 1
ATOM 2976 C CA . LYS B 1 167 ? 32.993 -4.395 45.319 1.00 44.22 167 LYS B CA 1
ATOM 2977 C C . LYS B 1 167 ? 34.275 -3.630 45.681 1.00 50.25 167 LYS B C 1
ATOM 2978 O O . LYS B 1 167 ? 34.408 -2.441 45.326 1.00 46.22 167 LYS B O 1
ATOM 2984 N N . ARG B 1 172 ? 39.734 0.778 47.219 1.00 54.35 172 ARG B N 1
ATOM 2985 C CA . ARG B 1 172 ? 38.545 1.476 46.721 1.00 54.63 172 ARG B CA 1
ATOM 2986 C C . ARG B 1 172 ? 37.298 0.559 46.654 1.00 52.37 172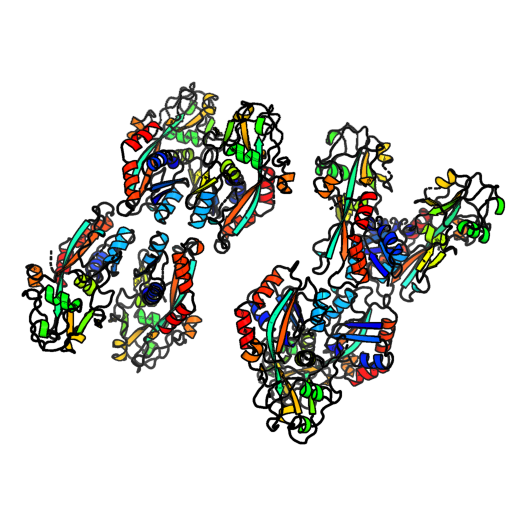 ARG B C 1
ATOM 2987 O O . ARG B 1 172 ? 37.307 -0.475 45.956 1.00 53.78 172 ARG B O 1
ATOM 2995 N N . GLU B 1 173 ? 36.237 0.914 47.405 1.00 43.71 173 GLU B N 1
ATOM 2996 C CA . GLU B 1 173 ? 34.937 0.230 47.331 1.00 38.45 173 GLU B CA 1
ATOM 2997 C C . GLU B 1 173 ? 34.018 0.976 46.375 1.00 36.95 173 GLU B C 1
ATOM 2998 O O . GLU B 1 173 ? 33.918 2.203 46.469 1.00 34.92 173 GLU B O 1
ATOM 3004 N N . VAL B 1 174 ? 33.350 0.257 45.480 1.00 33.36 174 VAL B N 1
ATOM 3005 C CA . VAL B 1 174 ? 32.470 0.858 44.488 1.00 37.11 174 VAL B CA 1
ATOM 3006 C C . VAL B 1 174 ? 31.035 0.315 44.695 1.00 36.76 174 VAL B C 1
ATOM 3007 O O . VAL B 1 174 ? 30.882 -0.909 44.809 1.00 36.97 174 VAL B O 1
ATOM 3011 N N . SER B 1 175 ? 29.987 1.168 44.658 1.00 34.32 175 SER B N 1
ATOM 3012 C CA . SER B 1 175 ? 28.577 0.667 44.764 1.00 33.15 175 SER B CA 1
ATOM 3013 C C . SER B 1 175 ? 28.219 -0.443 43.777 1.00 31.13 175 SER B C 1
ATOM 3014 O O . SER B 1 175 ? 28.460 -0.275 42.558 1.00 32.10 175 SER B O 1
ATOM 3017 N N . ASP B 1 176 ? 27.666 -1.540 44.253 1.00 27.61 176 ASP B N 1
ATOM 3018 C CA . ASP B 1 176 ? 27.171 -2.675 43.505 1.00 29.28 176 ASP B CA 1
ATOM 3019 C C . ASP B 1 176 ? 25.600 -2.908 43.510 1.00 32.36 176 ASP B C 1
ATOM 3020 O O . ASP B 1 176 ? 25.071 -3.970 43.195 1.00 30.79 176 ASP B O 1
ATOM 3025 N N . VAL B 1 177 ? 24.861 -1.863 43.858 1.00 30.85 177 VAL B N 1
ATOM 3026 C CA . VAL B 1 177 ? 23.404 -1.850 43.863 1.00 27.22 177 VAL B CA 1
ATOM 3027 C C . VAL B 1 177 ? 22.903 -1.830 42.413 1.00 23.53 177 VAL B C 1
ATOM 3028 O O . VAL B 1 177 ? 23.588 -1.280 41.570 1.00 27.20 177 VAL B O 1
ATOM 3032 N N . ALA B 1 178 ? 21.826 -2.526 42.141 1.00 28.46 178 ALA B N 1
ATOM 3033 C CA . ALA B 1 178 ? 21.097 -2.553 40.830 1.00 30.14 178 ALA B CA 1
ATOM 3034 C C . ALA B 1 178 ? 21.132 -1.188 40.129 1.00 30.56 178 ALA B C 1
ATOM 3035 O O . ALA B 1 178 ? 20.693 -0.245 40.718 1.00 24.83 178 ALA B O 1
ATOM 3037 N N . PRO B 1 179 ? 21.602 -1.047 38.890 1.00 34.92 179 PRO B N 1
ATOM 3038 C CA . PRO B 1 179 ? 21.587 0.282 38.280 1.00 33.83 179 PRO B CA 1
ATOM 3039 C C . PRO B 1 179 ? 20.146 0.700 37.998 1.00 30.71 179 PRO B C 1
ATOM 3040 O O . PRO B 1 179 ? 19.971 1.876 37.711 1.00 33.76 179 PRO B O 1
ATOM 3044 N N . THR B 1 180 ? 19.137 -0.159 38.149 1.00 27.03 180 THR B N 1
ATOM 3045 C CA . THR B 1 180 ? 17.748 0.344 38.090 1.00 23.00 180 THR B CA 1
ATOM 3046 C C . THR B 1 180 ? 17.183 0.986 39.380 1.00 20.24 180 THR B C 1
ATOM 3047 O O . THR B 1 180 ? 16.004 1.426 39.440 1.00 19.87 180 THR B O 1
ATOM 3051 N N . ALA B 1 181 ? 17.955 0.961 40.459 1.00 21.97 181 ALA B N 1
ATOM 3052 C CA . ALA B 1 181 ? 17.611 1.694 41.707 1.00 20.18 181 ALA B CA 1
ATOM 3053 C C . ALA B 1 181 ? 17.341 3.187 41.396 1.00 20.24 181 ALA B C 1
ATOM 3054 O O . ALA B 1 181 ? 17.878 3.775 40.448 1.00 24.71 181 ALA B O 1
ATOM 3056 N N . LEU B 1 182 ? 16.371 3.702 42.103 1.00 18.37 182 LEU B N 1
ATOM 3057 C CA . LEU B 1 182 ? 16.015 5.123 42.006 1.00 18.85 182 LEU B CA 1
ATOM 3058 C C . LEU B 1 182 ? 16.689 5.899 43.086 1.00 18.38 182 LEU B C 1
ATOM 3059 O O . LEU B 1 182 ? 16.606 5.562 44.241 1.00 20.13 182 LEU B O 1
ATOM 3064 N N . VAL B 1 183 ? 17.242 7.025 42.725 1.00 14.14 183 VAL B N 1
ATOM 3065 C CA . VAL B 1 183 ? 17.911 7.868 43.688 1.00 14.49 183 VAL B CA 1
ATOM 3066 C C . VAL B 1 183 ? 17.029 9.014 44.129 1.00 14.93 183 VAL B C 1
ATOM 3067 O O . VAL B 1 183 ? 16.422 9.695 43.315 1.00 15.76 183 VAL B O 1
ATOM 3071 N N . VAL B 1 184 ? 16.922 9.210 45.462 1.00 13.05 184 VAL B N 1
ATOM 3072 C CA . VAL B 1 184 ? 16.437 10.406 46.090 1.00 15.84 184 VAL B CA 1
ATOM 3073 C C . VAL B 1 184 ? 17.536 11.011 46.971 1.00 14.49 184 VAL B C 1
ATOM 3074 O O . VAL B 1 184 ? 18.550 10.448 47.210 1.00 14.81 184 VAL B O 1
ATOM 3078 N N . ASN B 1 185 ? 17.366 12.278 47.299 1.00 16.03 185 ASN B N 1
ATOM 3079 C CA . ASN B 1 185 ? 18.427 13.079 47.866 1.00 14.11 185 ASN B CA 1
ATOM 3080 C C . ASN B 1 185 ? 18.208 13.625 49.243 1.00 15.29 185 ASN B C 1
ATOM 3081 O O . ASN B 1 185 ? 19.007 14.518 49.688 1.00 16.31 185 ASN B O 1
ATOM 3086 N N . SER B 1 186 ? 17.251 12.993 49.994 1.00 14.68 186 SER B N 1
ATOM 3087 C CA . SER B 1 186 ? 16.980 13.434 51.374 1.00 15.95 186 SER B CA 1
ATOM 3088 C C . SER B 1 186 ? 16.098 12.413 51.991 1.00 17.24 186 SER B C 1
ATOM 3089 O O . SER B 1 186 ? 15.444 11.646 51.263 1.00 15.85 186 SER B O 1
ATOM 3092 N N . ASN B 1 187 ? 16.134 12.346 53.309 1.00 16.95 187 ASN B N 1
ATOM 3093 C CA . ASN B 1 187 ? 15.156 11.573 54.066 1.00 16.03 187 ASN B CA 1
ATOM 3094 C C . ASN B 1 187 ? 13.758 11.985 53.728 1.00 14.82 187 ASN B C 1
ATOM 3095 O O . ASN B 1 187 ? 12.864 11.153 53.662 1.00 16.04 187 ASN B O 1
ATOM 3100 N N . SER B 1 188 ? 13.498 13.277 53.636 1.00 14.23 188 SER B N 1
ATOM 3101 C CA . SER B 1 188 ? 12.160 13.822 53.376 1.00 14.81 188 SER B CA 1
ATOM 3102 C C . SER B 1 188 ? 11.621 13.273 52.078 1.00 14.07 188 SER B C 1
ATOM 3103 O O . SER B 1 188 ? 10.538 12.773 51.989 1.00 16.95 188 SER B O 1
ATOM 3122 N N . LYS B 1 191 ? 10.925 9.401 52.149 1.00 13.97 191 LYS B N 1
ATOM 3123 C CA . LYS B 1 191 ? 9.655 9.134 52.752 1.00 15.04 191 LYS B CA 1
ATOM 3124 C C . LYS B 1 191 ? 8.504 9.509 51.778 1.00 12.95 191 LYS B C 1
ATOM 3125 O O . LYS B 1 191 ? 7.565 8.763 51.670 1.00 14.64 191 LYS B O 1
ATOM 3131 N N . THR B 1 192 ? 8.591 10.686 51.129 1.00 14.79 192 THR B N 1
ATOM 3132 C CA . THR B 1 192 ? 7.542 11.042 50.246 1.00 15.55 192 THR B CA 1
ATOM 3133 C C . THR B 1 192 ? 7.465 10.109 49.079 1.00 14.97 192 THR B C 1
ATOM 3134 O O . THR B 1 192 ? 6.338 9.692 48.699 1.00 17.67 192 THR B O 1
ATOM 3138 N N . LEU B 1 193 ? 8.565 9.645 48.554 1.00 14.50 193 LEU B N 1
ATOM 3139 C CA . LEU B 1 193 ? 8.494 8.660 47.436 1.00 15.01 193 LEU B CA 1
ATOM 3140 C C . LEU B 1 193 ? 7.884 7.309 47.838 1.00 15.77 193 LEU B C 1
ATOM 3141 O O . LEU B 1 193 ? 7.007 6.769 47.184 1.00 16.60 193 LEU B O 1
ATOM 3146 N N . VAL B 1 194 ? 8.310 6.801 49.008 1.00 15.09 194 VAL B N 1
ATOM 3147 C CA . VAL B 1 194 ? 7.759 5.585 49.528 1.00 14.62 194 VAL B CA 1
ATOM 3148 C C . VAL B 1 194 ? 6.258 5.762 49.842 1.00 16.40 194 VAL B C 1
ATOM 3149 O O . VAL B 1 194 ? 5.483 4.912 49.466 1.00 17.10 194 VAL B O 1
ATOM 3153 N N . ASN B 1 195 ? 5.876 6.847 50.493 1.00 16.40 195 ASN B N 1
ATOM 3154 C CA . ASN B 1 195 ? 4.493 7.154 50.815 1.00 15.36 195 ASN B CA 1
ATOM 3155 C C . ASN B 1 195 ? 3.645 7.137 49.582 1.00 18.66 195 ASN B C 1
ATOM 3156 O O . ASN B 1 195 ? 2.485 6.703 49.662 1.00 18.98 195 ASN B O 1
ATOM 3161 N N . HIS B 1 196 ? 4.198 7.583 48.437 1.00 15.68 196 HIS B N 1
ATOM 3162 C CA . HIS B 1 196 ? 3.355 7.659 47.244 1.00 17.19 196 HIS B CA 1
ATOM 3163 C C . HIS B 1 196 ? 3.417 6.464 46.268 1.00 16.38 196 HIS B C 1
ATOM 3164 O O . HIS B 1 196 ? 2.777 6.467 45.193 1.00 20.39 196 HIS B O 1
ATOM 3171 N N . ASN B 1 197 ? 4.210 5.437 46.559 1.00 15.33 197 ASN B N 1
ATOM 3172 C CA . ASN B 1 197 ? 4.458 4.350 45.644 1.00 17.27 197 ASN B CA 1
ATOM 3173 C C . ASN B 1 197 ? 4.347 3.030 46.422 1.00 19.59 197 ASN B C 1
ATOM 3174 O O . ASN B 1 197 ? 5.265 2.656 47.196 1.00 18.62 197 ASN B O 1
ATOM 3179 N N . THR B 1 198 ? 3.201 2.340 46.213 1.00 20.14 198 THR B N 1
ATOM 3180 C CA . THR B 1 198 ? 3.004 1.125 46.921 1.00 20.83 198 THR B CA 1
ATOM 3181 C C . THR B 1 198 ? 4.090 0.151 46.679 1.00 17.25 198 THR B C 1
ATOM 3182 O O . THR B 1 198 ? 4.293 -0.718 47.605 1.00 20.79 198 THR B O 1
ATOM 3186 N N . GLN B 1 199 ? 4.782 0.169 45.576 1.00 15.41 199 GLN B N 1
ATOM 3187 C CA . GLN B 1 199 ? 5.857 -0.791 45.209 1.00 17.24 199 GLN B CA 1
ATOM 3188 C C . GLN B 1 199 ? 7.262 -0.558 45.836 1.00 17.22 199 GLN B C 1
ATOM 3189 O O . GLN B 1 199 ? 8.198 -1.346 45.602 1.00 18.86 199 GLN B O 1
ATOM 3195 N N . ALA B 1 200 ? 7.455 0.607 46.479 1.00 15.48 200 ALA B N 1
ATOM 3196 C CA . ALA B 1 200 ? 8.777 1.016 46.791 1.00 13.72 200 ALA B CA 1
ATOM 3197 C C . ALA B 1 200 ? 9.316 0.490 48.113 1.00 16.05 200 ALA B C 1
ATOM 3198 O O . ALA B 1 200 ? 8.576 0.235 49.039 1.00 16.92 200 ALA B O 1
ATOM 3200 N N . VAL B 1 201 ? 10.622 0.324 48.140 1.00 14.19 201 VAL B N 1
ATOM 3201 C CA . VAL B 1 201 ? 11.357 0.019 49.381 1.00 14.40 201 VAL B CA 1
ATOM 3202 C C . VAL B 1 201 ? 12.523 1.018 49.481 1.00 14.92 201 VAL B C 1
ATOM 3203 O O . VAL B 1 201 ? 13.135 1.345 48.465 1.00 15.45 201 VAL B O 1
ATOM 3207 N N . GLY B 1 202 ? 12.834 1.478 50.650 1.00 16.62 202 GLY B N 1
ATOM 3208 C CA . GLY B 1 202 ? 14.024 2.303 50.935 1.00 14.89 202 GLY B CA 1
ATOM 3209 C C . GLY B 1 202 ? 14.607 2.144 52.286 1.00 18.03 202 GLY B C 1
ATOM 3210 O O . GLY B 1 202 ? 14.208 1.223 52.987 1.00 15.08 202 GLY B O 1
ATOM 3211 N N . PHE B 1 203 ? 15.548 2.966 52.670 1.00 14.33 203 PHE B N 1
ATOM 3212 C CA . PHE B 1 203 ? 16.210 2.894 53.952 1.00 13.84 203 PHE B CA 1
ATOM 3213 C C . PHE B 1 203 ? 16.386 4.355 54.412 1.00 14.61 203 PHE B C 1
ATOM 3214 O O . PHE B 1 203 ? 16.564 5.288 53.629 1.00 15.63 203 PHE B O 1
ATOM 3222 N N . ILE B 1 204 ? 16.477 4.486 55.683 1.00 16.93 204 ILE B N 1
ATOM 3223 C CA . ILE B 1 204 ? 16.473 5.777 56.354 1.00 15.34 204 ILE B CA 1
ATOM 3224 C C . ILE B 1 204 ? 16.984 5.580 57.790 1.00 14.80 204 ILE B C 1
ATOM 3225 O O . ILE B 1 204 ? 16.707 4.575 58.503 1.00 15.76 204 ILE B O 1
ATOM 3230 N N . SER B 1 205 ? 17.730 6.588 58.307 1.00 15.64 205 SER B N 1
ATOM 3231 C CA . SER B 1 205 ? 18.113 6.610 59.695 1.00 17.58 205 SER B CA 1
ATOM 3232 C C . SER B 1 205 ? 16.910 6.606 60.585 1.00 17.50 205 SER B C 1
ATOM 3233 O O . SER B 1 205 ? 15.908 7.301 60.358 1.00 15.92 205 SER B O 1
ATOM 3236 N N . ILE B 1 206 ? 16.929 5.785 61.618 1.00 17.57 206 ILE B N 1
ATOM 3237 C CA . ILE B 1 206 ? 15.746 5.594 62.330 1.00 16.78 206 ILE B CA 1
ATOM 3238 C C . ILE B 1 206 ? 15.091 6.813 62.944 1.00 14.60 206 ILE B C 1
ATOM 3239 O O . ILE B 1 206 ? 13.820 6.845 63.131 1.00 15.97 206 ILE B O 1
ATOM 3244 N N . GLY B 1 207 ? 15.887 7.734 63.422 1.00 18.97 207 GLY B N 1
ATOM 3245 C CA . GLY B 1 207 ? 15.341 8.937 64.021 1.00 21.76 207 GLY B CA 1
ATOM 3246 C C . GLY B 1 207 ? 14.502 9.757 63.062 1.00 18.74 207 GLY B C 1
ATOM 3247 O O . GLY B 1 207 ? 13.633 10.474 63.483 1.00 18.07 207 GLY B O 1
ATOM 3248 N N . SER B 1 208 ? 14.623 9.469 61.767 1.00 18.34 208 SER B N 1
ATOM 3249 C CA . SER B 1 208 ? 13.916 10.245 60.776 1.00 17.69 208 SER B CA 1
ATOM 3250 C C . SER B 1 208 ? 12.718 9.492 60.239 1.00 16.63 208 SER B C 1
ATOM 3251 O O . SER B 1 208 ? 11.970 10.021 59.412 1.00 18.57 208 SER B O 1
ATOM 3254 N N . VAL B 1 209 ? 12.406 8.289 60.749 1.00 16.13 209 VAL B N 1
ATOM 3255 C CA . VAL B 1 209 ? 11.129 7.613 60.497 1.00 15.02 209 VAL B CA 1
ATOM 3256 C C . VAL B 1 209 ? 9.928 8.354 61.042 1.00 14.24 209 VAL B C 1
ATOM 3257 O O . VAL B 1 209 ? 10.036 8.973 62.139 1.00 20.59 209 VAL B O 1
ATOM 3261 N N . ASP B 1 210 ? 8.862 8.481 60.247 1.00 15.73 210 ASP B N 1
ATOM 3262 C CA . ASP B 1 210 ? 7.596 9.021 60.729 1.00 17.04 210 ASP B CA 1
ATOM 3263 C C . ASP B 1 210 ? 6.460 8.150 60.192 1.00 15.51 210 ASP B C 1
ATOM 3264 O O . ASP B 1 210 ? 6.724 7.115 59.544 1.00 17.42 210 ASP B O 1
ATOM 3269 N N . LYS B 1 211 ? 5.216 8.500 60.446 1.00 20.86 211 LYS B N 1
ATOM 3270 C CA . LYS B 1 211 ? 4.092 7.644 60.101 1.00 20.52 211 LYS B CA 1
ATOM 3271 C C . LYS B 1 211 ? 3.712 7.659 58.646 1.00 18.99 211 LYS B C 1
ATOM 3272 O O . LYS B 1 211 ? 2.725 6.948 58.157 1.00 21.42 211 LYS B O 1
ATOM 3278 N N . SER B 1 212 ? 4.450 8.435 57.825 1.00 16.86 212 SER B N 1
ATOM 3279 C CA . SER B 1 212 ? 4.154 8.418 56.366 1.00 17.13 212 SER B CA 1
ATOM 3280 C C . SER B 1 212 ? 4.639 7.136 55.692 1.00 17.73 212 SER B C 1
ATOM 3281 O O . SER B 1 212 ? 4.326 6.899 54.549 1.00 18.16 212 SER B O 1
ATOM 3284 N N . VAL B 1 213 ? 5.529 6.415 56.384 1.00 17.48 213 VAL B N 1
ATOM 3285 C CA . VAL B 1 213 ? 6.045 5.141 55.861 1.00 15.69 213 VAL B CA 1
ATOM 3286 C C . VAL B 1 213 ? 5.977 4.105 56.940 1.00 18.36 213 VAL B C 1
ATOM 3287 O O . VAL B 1 213 ? 5.692 4.441 58.064 1.00 16.37 213 VAL B O 1
ATOM 3291 N N . LYS B 1 214 ? 6.168 2.884 56.583 1.00 18.39 214 LYS B N 1
ATOM 3292 C CA . LYS B 1 214 ? 6.156 1.712 57.513 1.00 17.76 214 LYS B CA 1
ATOM 3293 C C . LYS B 1 214 ? 7.534 1.090 57.586 1.00 18.45 214 LYS B C 1
ATOM 3294 O O . LYS B 1 214 ? 8.055 0.603 56.603 1.00 18.45 214 LYS B O 1
ATOM 3300 N N . ALA B 1 215 ? 8.098 1.180 58.768 1.00 18.15 215 ALA B N 1
ATOM 3301 C CA . ALA B 1 215 ? 9.363 0.546 59.069 1.00 17.08 215 ALA B CA 1
ATOM 3302 C C . ALA B 1 215 ? 9.040 -0.960 59.341 1.00 17.18 215 ALA B C 1
ATOM 3303 O O . ALA B 1 215 ? 8.099 -1.279 60.004 1.00 23.79 215 ALA B O 1
ATOM 3305 N N . ILE B 1 216 ? 9.812 -1.829 58.721 1.00 16.18 216 ILE B N 1
ATOM 3306 C CA . ILE B 1 216 ? 9.703 -3.234 58.959 1.00 15.48 216 ILE B CA 1
ATOM 3307 C C . ILE B 1 216 ? 10.885 -3.792 59.763 1.00 18.09 216 ILE B C 1
ATOM 3308 O O . ILE B 1 216 ? 11.904 -3.130 60.007 1.00 17.07 216 ILE B O 1
ATOM 3313 N N . GLN B 1 217 ? 10.742 -5.041 60.183 1.00 18.82 217 GLN B N 1
ATOM 3314 C CA . GLN B 1 217 ? 11.847 -5.710 60.777 1.00 18.13 217 GLN B CA 1
ATOM 3315 C C . GLN B 1 217 ? 12.913 -6.148 59.811 1.00 15.06 217 GLN B C 1
ATOM 3316 O O . GLN B 1 217 ? 12.684 -6.357 58.612 1.00 18.10 217 GLN B O 1
ATOM 3322 N N . PHE B 1 218 ? 14.180 -6.205 60.283 1.00 16.78 218 PHE B N 1
ATOM 3323 C CA . PHE B 1 218 ? 15.275 -6.807 59.559 1.00 14.28 218 PHE B CA 1
ATOM 3324 C C . PHE B 1 218 ? 15.736 -8.029 60.414 1.00 15.28 218 PHE B C 1
ATOM 3325 O O . PHE B 1 218 ? 16.023 -7.888 61.577 1.00 17.62 218 PHE B O 1
ATOM 3333 N N . GLU B 1 219 ? 15.669 -9.195 59.793 1.00 17.03 219 GLU B N 1
ATOM 3334 C CA . GLU B 1 219 ? 15.985 -10.468 60.511 1.00 17.72 219 GLU B CA 1
ATOM 3335 C C . GLU B 1 219 ? 15.268 -10.529 61.827 1.00 19.17 219 GLU B C 1
ATOM 3336 O O . GLU B 1 219 ? 15.814 -10.873 62.895 1.00 18.84 219 GLU B O 1
ATOM 3342 N N . LYS B 1 220 ? 13.967 -10.223 61.785 1.00 17.43 220 LYS B N 1
ATOM 3343 C CA . LYS B 1 220 ? 13.065 -10.321 62.894 1.00 20.03 220 LYS B CA 1
ATOM 3344 C C . LYS B 1 220 ? 13.275 -9.385 64.057 1.00 21.23 220 LYS B C 1
ATOM 3345 O O . LYS B 1 220 ? 12.659 -9.525 65.120 1.00 25.88 220 LYS B O 1
ATOM 3351 N N . ALA B 1 221 ? 14.115 -8.340 63.862 1.00 16.64 221 ALA B N 1
ATOM 3352 C CA . ALA B 1 221 ? 14.289 -7.340 64.864 1.00 15.79 221 ALA B CA 1
ATOM 3353 C C . ALA B 1 221 ? 13.843 -5.966 64.392 1.00 15.08 221 ALA B C 1
ATOM 3354 O O . ALA B 1 221 ? 14.069 -5.610 63.298 1.00 18.36 221 ALA B O 1
ATOM 3356 N N . ASP B 1 222 ? 13.221 -5.262 65.303 1.00 19.31 222 ASP B N 1
ATOM 3357 C CA . ASP B 1 222 ? 12.958 -3.865 65.054 1.00 22.92 222 ASP B CA 1
ATOM 3358 C C . ASP B 1 222 ? 14.108 -2.937 65.421 1.00 21.89 222 ASP B C 1
ATOM 3359 O O . ASP B 1 222 ? 14.975 -3.205 66.258 1.00 20.95 222 ASP B O 1
ATOM 3364 N N . PRO B 1 223 ? 14.208 -1.751 64.762 1.00 27.57 223 PRO B N 1
ATOM 3365 C CA . PRO B 1 223 ? 15.270 -0.810 65.052 1.00 27.44 223 PRO B CA 1
ATOM 3366 C C . PRO B 1 223 ? 15.105 0.019 66.316 1.00 22.31 223 PRO B C 1
ATOM 3367 O O . PRO B 1 223 ? 15.154 1.246 66.323 1.00 30.06 223 PRO B O 1
ATOM 3371 N N . THR B 1 224 ? 14.827 -0.610 67.427 1.00 23.62 224 THR B N 1
ATOM 3372 C CA . THR B 1 224 ? 14.680 0.107 68.653 1.00 23.24 224 THR B CA 1
ATOM 3373 C C . THR B 1 224 ? 16.072 0.466 69.223 1.00 26.43 224 THR B C 1
ATOM 3374 O O . THR B 1 224 ? 17.067 -0.167 68.900 1.00 25.02 224 THR B O 1
ATOM 3378 N N . SER B 1 225 ? 16.109 1.419 70.141 1.00 25.23 225 SER B N 1
ATOM 3379 C CA . SER B 1 225 ? 17.296 1.810 70.841 1.00 22.37 225 SER B CA 1
ATOM 3380 C C . SER B 1 225 ? 17.966 0.619 71.532 1.00 23.92 225 SER B C 1
ATOM 3381 O O . SER B 1 225 ? 19.179 0.422 71.347 1.00 25.33 225 SER B O 1
ATOM 3384 N N . ASP B 1 226 ? 17.133 -0.205 72.147 1.00 21.81 226 ASP B N 1
ATOM 3385 C CA . ASP B 1 226 ? 17.650 -1.274 72.950 1.00 22.89 226 ASP B CA 1
ATOM 3386 C C . ASP B 1 226 ? 18.241 -2.295 71.974 1.00 20.47 226 ASP B C 1
ATOM 3387 O O . ASP B 1 226 ? 19.299 -2.797 72.208 1.00 23.67 226 ASP B O 1
ATOM 3392 N N . ASN B 1 227 ? 17.589 -2.542 70.848 1.00 23.16 227 ASN B N 1
ATOM 3393 C CA . ASN B 1 227 ? 18.080 -3.547 69.932 1.00 19.40 227 ASN B CA 1
ATOM 3394 C C . ASN B 1 227 ? 19.361 -3.103 69.302 1.00 21.13 227 ASN B C 1
ATOM 3395 O O . ASN B 1 227 ? 20.256 -3.924 69.017 1.00 20.67 227 ASN B O 1
ATOM 3400 N N . ILE B 1 228 ? 19.460 -1.762 69.069 1.00 19.95 228 ILE B N 1
ATOM 3401 C CA . ILE B 1 228 ? 20.742 -1.196 68.567 1.00 18.64 228 ILE B CA 1
ATOM 3402 C C . ILE B 1 228 ? 21.862 -1.277 69.581 1.00 20.00 228 ILE B C 1
ATOM 3403 O O . ILE B 1 228 ? 22.945 -1.803 69.267 1.00 19.74 228 ILE B O 1
ATOM 3408 N N . ALA B 1 229 ? 21.602 -0.791 70.770 1.00 19.40 229 ALA B N 1
ATOM 3409 C CA . ALA B 1 229 ? 22.582 -0.778 71.846 1.00 19.76 229 ALA B CA 1
ATOM 3410 C C . ALA B 1 229 ? 23.129 -2.160 72.156 1.00 24.42 229 ALA B C 1
ATOM 3411 O O . ALA B 1 229 ? 24.339 -2.284 72.353 1.00 27.84 229 ALA B O 1
ATOM 3413 N N . LYS B 1 230 ? 22.240 -3.147 72.173 1.00 22.13 230 LYS B N 1
ATOM 3414 C CA . LYS B 1 230 ? 22.541 -4.539 72.532 1.00 24.72 230 LYS B CA 1
ATOM 3415 C C . LYS B 1 230 ? 23.162 -5.375 71.386 1.00 21.20 230 LYS B C 1
ATOM 3416 O O . LYS B 1 230 ? 23.539 -6.527 71.606 1.00 23.21 230 LYS B O 1
ATOM 3422 N N . HIS B 1 231 ? 23.232 -4.781 70.197 1.00 20.06 231 HIS B N 1
ATOM 3423 C CA . HIS B 1 231 ? 23.795 -5.356 68.998 1.00 21.74 231 HIS B CA 1
ATOM 3424 C C . HIS B 1 231 ? 22.925 -6.534 68.484 1.00 21.54 231 HIS B C 1
ATOM 3425 O O . HIS B 1 231 ? 23.464 -7.480 67.938 1.00 25.08 231 HIS B O 1
ATOM 3432 N N . THR B 1 232 ? 21.610 -6.486 68.702 1.00 19.00 232 THR B N 1
ATOM 3433 C CA . THR B 1 232 ? 20.633 -7.398 68.077 1.00 17.74 232 THR B CA 1
ATOM 3434 C C . THR B 1 232 ? 20.201 -6.971 66.660 1.00 19.16 232 THR B C 1
ATOM 3435 O O . THR B 1 232 ? 20.074 -7.735 65.734 1.00 20.22 232 THR B O 1
ATOM 3439 N N . TYR B 1 233 ? 20.060 -5.647 66.522 1.00 17.75 233 TYR B N 1
ATOM 3440 C CA . TYR B 1 233 ? 19.608 -5.067 65.235 1.00 17.17 233 TYR B CA 1
ATOM 3441 C C . TYR B 1 233 ? 20.796 -4.913 64.345 1.00 17.29 233 TYR B C 1
ATOM 3442 O O . TYR B 1 233 ? 21.763 -4.273 64.709 1.00 17.85 233 TYR B O 1
ATOM 3451 N N . GLN B 1 234 ? 20.749 -5.582 63.208 1.00 13.34 234 GLN B N 1
ATOM 3452 C CA . GLN B 1 234 ? 21.863 -5.894 62.368 1.00 13.62 234 GLN B CA 1
ATOM 3453 C C . GLN B 1 234 ? 22.118 -4.740 61.380 1.00 18.41 234 GLN B C 1
ATOM 3454 O O . GLN B 1 234 ? 22.978 -4.850 60.512 1.00 25.27 234 GLN B O 1
ATOM 3460 N N . LEU B 1 235 ? 21.255 -3.766 61.334 1.00 16.06 235 LEU B N 1
ATOM 3461 C CA . LEU B 1 235 ? 21.588 -2.580 60.421 1.00 16.66 235 LEU B CA 1
ATOM 3462 C C . LEU B 1 235 ? 21.909 -1.384 61.283 1.00 16.13 235 LEU B C 1
ATOM 3463 O O . LEU B 1 235 ? 21.325 -0.259 61.144 1.00 16.58 235 LEU B O 1
ATOM 3468 N N . SER B 1 236 ? 22.787 -1.598 62.260 1.00 17.23 236 SER B N 1
ATOM 3469 C CA . SER B 1 236 ? 23.310 -0.575 63.116 1.00 16.36 236 SER B CA 1
ATOM 3470 C C . SER B 1 236 ? 24.629 -0.171 62.596 1.00 18.55 236 SER B C 1
ATOM 3471 O O . SER B 1 236 ? 25.358 -0.983 62.194 1.00 23.21 236 SER B O 1
ATOM 3474 N N . ARG B 1 237 ? 24.942 1.127 62.668 1.00 18.72 237 ARG B N 1
ATOM 3475 C CA . ARG B 1 237 ? 26.191 1.678 62.239 1.00 18.49 237 ARG B CA 1
ATOM 3476 C C . ARG B 1 237 ? 26.816 2.404 63.383 1.00 16.93 237 ARG B C 1
ATOM 3477 O O . ARG B 1 237 ? 26.147 3.060 64.161 1.00 17.03 237 ARG B O 1
ATOM 3485 N N . PRO B 1 238 ? 28.126 2.345 63.449 1.00 15.98 238 PRO B N 1
ATOM 3486 C CA . PRO B 1 238 ? 28.847 3.122 64.447 1.00 15.34 238 PRO B CA 1
ATOM 3487 C C . PRO B 1 238 ? 29.053 4.552 63.928 1.00 18.51 238 PRO B C 1
ATOM 3488 O O . PRO B 1 238 ? 29.198 4.764 62.713 1.00 17.72 238 PRO B O 1
ATOM 3492 N N . PHE B 1 239 ? 29.145 5.483 64.817 1.00 16.86 239 PHE B N 1
ATOM 3493 C CA . PHE B 1 239 ? 29.792 6.800 64.534 1.00 16.57 239 PHE B CA 1
ATOM 3494 C C . PHE B 1 239 ? 31.173 6.780 65.230 1.00 16.49 239 PHE B C 1
ATOM 3495 O O . PHE B 1 239 ? 31.199 6.921 66.415 1.00 16.35 239 PHE B O 1
ATOM 3503 N N . LEU B 1 240 ? 32.257 6.669 64.472 1.00 16.02 240 LEU B N 1
ATOM 3504 C CA . LEU B 1 240 ? 33.612 6.538 65.025 1.00 15.61 240 LEU B CA 1
ATOM 3505 C C . LEU B 1 240 ? 34.315 7.917 64.946 1.00 19.29 240 LEU B C 1
ATOM 3506 O O . LEU B 1 240 ? 34.138 8.654 63.931 1.00 16.03 240 LEU B O 1
ATOM 3511 N N . ILE B 1 241 ? 35.156 8.139 65.919 1.00 16.92 241 ILE B N 1
ATOM 3512 C CA . ILE B 1 241 ? 36.116 9.268 65.975 1.00 16.68 241 ILE B CA 1
ATOM 3513 C C . ILE B 1 241 ? 37.496 8.757 66.007 1.00 22.46 241 ILE B C 1
ATOM 3514 O O . ILE B 1 241 ? 37.802 7.881 66.771 1.00 17.64 241 ILE B O 1
ATOM 3519 N N . LEU B 1 242 ? 38.329 9.168 65.059 1.00 15.66 242 LEU B N 1
ATOM 3520 C CA . LEU B 1 242 ? 39.758 8.699 64.976 1.00 17.29 242 LEU B CA 1
ATOM 3521 C C . LEU B 1 242 ? 40.732 9.844 65.045 1.00 20.42 242 LEU B C 1
ATOM 3522 O O . LEU B 1 242 ? 40.492 10.938 64.512 1.00 20.51 242 LEU B O 1
ATOM 3527 N N . HIS B 1 243 ? 41.839 9.621 65.713 1.00 19.83 243 HIS B N 1
ATOM 3528 C CA . HIS B 1 243 ? 42.915 10.608 65.686 1.00 19.63 243 HIS B CA 1
ATOM 3529 C C . HIS B 1 243 ? 44.223 9.963 66.123 1.00 25.20 243 HIS B C 1
ATOM 3530 O O . HIS B 1 243 ? 44.240 8.825 66.573 1.00 19.33 243 HIS B O 1
ATOM 3537 N N . TYR B 1 244 ? 45.322 10.655 65.874 1.00 26.32 244 TYR B N 1
ATOM 3538 C CA . TYR B 1 244 ? 46.682 10.121 66.247 1.00 24.92 244 TYR B CA 1
ATOM 3539 C C . TYR B 1 244 ? 46.951 10.544 67.664 1.00 27.01 244 TYR B C 1
ATOM 3540 O O . TYR B 1 244 ? 47.252 11.660 67.948 1.00 28.60 244 TYR B O 1
ATOM 3549 N N . SER B 1 245 ? 46.662 9.624 68.582 1.00 33.03 245 SER B N 1
ATOM 3550 C CA . SER B 1 245 ? 46.752 9.803 70.009 1.00 38.28 245 SER B CA 1
ATOM 3551 C C . SER B 1 245 ? 48.216 10.063 70.442 1.00 42.97 245 SER B C 1
ATOM 3552 O O . SER B 1 245 ? 48.435 10.927 71.237 1.00 46.76 245 SER B O 1
ATOM 3555 N N . ASP B 1 246 ? 49.187 9.333 69.892 1.00 49.34 246 ASP B N 1
ATOM 3556 C CA . ASP B 1 246 ? 50.612 9.623 70.224 1.00 57.42 246 ASP B CA 1
ATOM 3557 C C . ASP B 1 246 ? 50.836 11.056 69.698 1.00 59.37 246 ASP B C 1
ATOM 3558 O O . ASP B 1 246 ? 50.376 11.381 68.605 1.00 62.61 246 ASP B O 1
ATOM 3563 N N . ASN B 1 247 ? 51.540 11.906 70.433 1.00 63.65 247 ASN B N 1
ATOM 3564 C CA . ASN B 1 247 ? 51.702 13.315 70.017 1.00 66.02 247 ASN B CA 1
ATOM 3565 C C . ASN B 1 247 ? 50.361 13.975 69.502 1.00 65.48 247 ASN B C 1
ATOM 3566 O O . ASN B 1 247 ? 50.128 14.210 68.289 1.00 67.05 247 ASN B O 1
ATOM 3571 N N . ALA B 1 248 ? 49.465 14.221 70.453 1.00 59.98 248 ALA B N 1
ATOM 3572 C CA . ALA B 1 248 ? 48.249 14.958 70.189 1.00 54.89 248 ALA B CA 1
ATOM 3573 C C . ALA B 1 248 ? 48.412 16.229 70.971 1.00 53.42 248 ALA B C 1
ATOM 3574 O O . ALA B 1 248 ? 48.674 16.155 72.150 1.00 51.59 248 ALA B O 1
ATOM 3576 N N . ASP B 1 249 ? 48.352 17.363 70.267 1.00 54.52 249 ASP B N 1
ATOM 3577 C CA . ASP B 1 249 ? 48.171 18.716 70.823 1.00 55.60 249 ASP B CA 1
ATOM 3578 C C . ASP B 1 249 ? 47.291 18.663 72.065 1.00 53.00 249 ASP B C 1
ATOM 3579 O O . ASP B 1 249 ? 46.445 17.791 72.174 1.00 52.74 249 ASP B O 1
ATOM 3584 N N . GLU B 1 250 ? 47.418 19.601 72.990 1.00 52.56 250 GLU B N 1
ATOM 3585 C CA . GLU B 1 250 ? 46.557 19.561 74.197 1.00 52.81 250 GLU B CA 1
ATOM 3586 C C . GLU B 1 250 ? 45.140 20.052 73.878 1.00 50.88 250 GLU B C 1
ATOM 3587 O O . GLU B 1 250 ? 44.178 19.779 74.621 1.00 47.06 250 GLU B O 1
ATOM 3593 N N . GLN B 1 251 ? 45.033 20.828 72.808 1.00 51.48 251 GLN B N 1
ATOM 3594 C CA . GLN B 1 251 ? 43.746 21.351 72.349 1.00 50.61 251 GLN B CA 1
ATOM 3595 C C . GLN B 1 251 ? 42.881 20.182 71.858 1.00 44.42 251 GLN B C 1
ATOM 3596 O O . GLN B 1 251 ? 41.680 20.127 72.178 1.00 44.73 251 GLN B O 1
ATOM 3602 N N . THR B 1 252 ? 43.511 19.306 71.066 1.00 43.01 252 THR B N 1
ATOM 3603 C CA . THR B 1 252 ? 42.871 18.100 70.511 1.00 38.42 252 THR B CA 1
ATOM 3604 C C . THR B 1 252 ? 42.362 17.177 71.668 1.00 40.42 252 THR B C 1
ATOM 3605 O O . THR B 1 252 ? 41.201 16.672 71.633 1.00 33.08 252 THR B O 1
ATOM 3609 N N . LYS B 1 253 ? 43.165 17.023 72.731 1.00 36.24 253 LYS B N 1
ATOM 3610 C CA . LYS B 1 253 ? 42.773 16.174 73.856 1.00 34.01 253 LYS B CA 1
ATOM 3611 C C . LYS B 1 253 ? 41.585 16.725 74.575 1.00 34.30 253 LYS B C 1
ATOM 3612 O O . LYS B 1 253 ? 40.646 15.996 74.924 1.00 34.06 253 LYS B O 1
ATOM 3618 N N . GLU B 1 254 ? 41.592 18.020 74.790 1.00 33.79 254 GLU B N 1
ATOM 3619 C CA . GLU B 1 254 ? 40.532 18.592 75.549 1.00 35.00 254 GLU B CA 1
ATOM 3620 C C . GLU B 1 254 ? 39.184 18.381 74.789 1.00 32.19 254 GLU B C 1
ATOM 3621 O O . GLU B 1 254 ? 38.168 18.118 75.446 1.00 29.74 254 GLU B O 1
ATOM 3627 N N . PHE B 1 255 ? 39.236 18.533 73.472 1.00 31.08 255 PHE B N 1
ATOM 3628 C CA . PHE B 1 255 ? 38.057 18.330 72.598 1.00 31.91 255 PHE B CA 1
ATOM 3629 C C . PHE B 1 255 ? 37.613 16.877 72.559 1.00 27.90 255 PHE B C 1
ATOM 3630 O O . PHE B 1 255 ? 36.395 16.629 72.728 1.00 27.63 255 PHE B O 1
ATOM 3638 N N . ILE B 1 256 ? 38.551 15.967 72.347 1.00 32.21 256 ILE B N 1
ATOM 3639 C CA . ILE B 1 256 ? 38.286 14.521 72.356 1.00 26.85 256 ILE B CA 1
ATOM 3640 C C . ILE B 1 256 ? 37.602 14.213 73.694 1.00 23.60 256 ILE B C 1
ATOM 3641 O O . ILE B 1 256 ? 36.565 13.519 73.765 1.00 23.00 256 ILE B O 1
ATOM 3646 N N . ALA B 1 257 ? 38.104 14.779 74.792 1.00 29.51 257 ALA B N 1
ATOM 3647 C CA . ALA B 1 257 ? 37.516 14.515 76.113 1.00 32.16 257 ALA B CA 1
ATOM 3648 C C . ALA B 1 257 ? 36.114 14.967 76.229 1.00 26.03 257 ALA B C 1
ATOM 3649 O O . ALA B 1 257 ? 35.248 14.289 76.757 1.00 31.20 257 ALA B O 1
ATOM 3651 N N . PHE B 1 258 ? 35.847 16.147 75.694 1.00 27.75 258 PHE B N 1
ATOM 3652 C CA . PHE B 1 258 ? 34.486 16.627 75.593 1.00 24.72 258 PHE B CA 1
ATOM 3653 C C . PHE B 1 258 ? 33.527 15.659 74.800 1.00 23.60 258 PHE B C 1
ATOM 3654 O O . PHE B 1 258 ? 32.388 15.486 75.184 1.00 26.49 258 PHE B O 1
ATOM 3662 N N . LEU B 1 259 ? 33.983 15.128 73.668 1.00 22.80 259 LEU B N 1
ATOM 3663 C CA . LEU B 1 259 ? 33.143 14.264 72.866 1.00 25.65 259 LEU B CA 1
ATOM 3664 C C . LEU B 1 259 ? 32.699 12.992 73.657 1.00 27.53 259 LEU B C 1
ATOM 3665 O O . LEU B 1 259 ? 31.655 12.371 73.333 1.00 27.46 259 LEU B O 1
ATOM 3670 N N . LYS B 1 260 ? 33.499 12.624 74.658 1.00 29.46 260 LYS B N 1
ATOM 3671 C CA . LYS B 1 260 ? 33.202 11.491 75.574 1.00 30.55 260 LYS B CA 1
ATOM 3672 C C . LYS B 1 260 ? 32.410 11.898 76.864 1.00 32.70 260 LYS B C 1
ATOM 3673 O O . LYS B 1 260 ? 31.982 11.022 77.659 1.00 34.02 260 LYS B O 1
ATOM 3679 N N . SER B 1 261 ? 32.188 13.193 77.078 1.00 32.68 261 SER B N 1
ATOM 3680 C CA . SER B 1 261 ? 31.556 13.690 78.303 1.00 32.22 261 SER B CA 1
ATOM 3681 C C . SER B 1 261 ? 30.097 13.425 78.385 1.00 32.47 261 SER B C 1
ATOM 3682 O O . SER B 1 261 ? 29.421 13.264 77.368 1.00 28.76 261 SER B O 1
ATOM 3685 N N . GLU B 1 262 ? 29.542 13.589 79.584 1.00 34.38 262 GLU B N 1
ATOM 3686 C CA . GLU B 1 262 ? 28.074 13.456 79.753 1.00 38.03 262 GLU B CA 1
ATOM 3687 C C . GLU B 1 262 ? 27.310 14.549 79.054 1.00 34.43 262 GLU B C 1
ATOM 3688 O O . GLU B 1 262 ? 26.204 14.291 78.558 1.00 31.66 262 GLU B O 1
ATOM 3694 N N . SER B 1 263 ? 27.877 15.741 78.956 1.00 31.23 263 SER B N 1
ATOM 3695 C CA . SER B 1 263 ? 27.170 16.818 78.243 1.00 36.43 263 SER B CA 1
ATOM 3696 C C . SER B 1 263 ? 27.045 16.502 76.740 1.00 31.98 263 SER B C 1
ATOM 3697 O O . SER B 1 263 ? 25.975 16.747 76.136 1.00 33.96 263 SER B O 1
ATOM 3700 N N . ALA B 1 264 ? 28.125 15.981 76.151 1.00 32.56 264 ALA B N 1
ATOM 3701 C CA . ALA B 1 264 ? 28.035 15.538 74.735 1.00 28.00 264 ALA B CA 1
ATOM 3702 C C . ALA B 1 264 ? 27.026 14.411 74.537 1.00 25.70 264 ALA B C 1
ATOM 3703 O O . ALA B 1 264 ? 26.176 14.486 73.653 1.00 25.73 264 ALA B O 1
ATOM 3705 N N . LYS B 1 265 ? 27.090 13.383 75.412 1.00 26.43 265 LYS B N 1
ATOM 3706 C CA . LYS B 1 265 ? 26.190 12.241 75.378 1.00 27.52 265 LYS B CA 1
ATOM 3707 C C . LYS B 1 265 ? 24.725 12.643 75.497 1.00 26.21 265 LYS B C 1
ATOM 3708 O O . LYS B 1 265 ? 23.871 12.124 74.789 1.00 29.94 265 LYS B O 1
ATOM 3714 N N . LYS B 1 266 ? 24.440 13.641 76.303 1.00 25.60 266 LYS B N 1
ATOM 3715 C CA . LYS B 1 266 ? 23.090 14.117 76.460 1.00 30.23 266 LYS B CA 1
ATOM 3716 C C . LYS B 1 266 ? 22.567 14.662 75.138 1.00 27.22 266 LYS B C 1
ATOM 3717 O O . LYS B 1 266 ? 21.436 14.376 74.731 1.00 26.41 266 LYS B O 1
ATOM 3723 N N . LEU B 1 267 ? 23.409 15.405 74.438 1.00 25.39 267 LEU B N 1
ATOM 3724 C CA . LEU B 1 267 ? 22.969 15.953 73.193 1.00 23.67 267 LEU B CA 1
ATOM 3725 C C . LEU B 1 267 ? 22.767 14.921 72.119 1.00 24.03 267 LEU B C 1
ATOM 3726 O O . LEU B 1 267 ? 21.791 14.953 71.398 1.00 24.16 267 LEU B O 1
ATOM 3731 N N . ILE B 1 268 ? 23.745 14.036 72.006 1.00 23.32 268 ILE B N 1
ATOM 3732 C CA . ILE B 1 268 ? 23.732 12.985 71.008 1.00 22.96 268 ILE B CA 1
ATOM 3733 C C . ILE B 1 268 ? 22.401 12.207 71.116 1.00 17.27 268 ILE B C 1
ATOM 3734 O O . ILE B 1 268 ? 21.769 11.848 70.142 1.00 20.25 268 ILE B O 1
ATOM 3739 N N . VAL B 1 269 ? 22.020 11.890 72.342 1.00 22.95 269 VAL B N 1
ATOM 3740 C CA . VAL B 1 269 ? 20.811 11.110 72.559 1.00 23.98 269 VAL B CA 1
ATOM 3741 C C . VAL B 1 269 ? 19.570 11.957 72.315 1.00 24.10 269 VAL B C 1
ATOM 3742 O O . VAL B 1 269 ? 18.636 11.459 71.678 1.00 23.52 269 VAL B O 1
ATOM 3746 N N . GLU B 1 270 ? 19.587 13.253 72.687 1.00 23.68 270 GLU B N 1
ATOM 3747 C CA . GLU B 1 270 ? 18.463 14.215 72.369 1.00 30.03 270 GLU B CA 1
ATOM 3748 C C . GLU B 1 270 ? 18.188 14.261 70.887 1.00 28.52 270 GLU B C 1
ATOM 3749 O O . GLU B 1 270 ? 17.008 14.330 70.442 1.00 28.56 270 GLU B O 1
ATOM 3759 N N . TYR B 1 271 ? 19.280 14.191 70.118 1.00 24.29 271 TYR B N 1
ATOM 3760 C CA . TYR B 1 271 ? 19.197 14.221 68.663 1.00 23.32 271 TYR B CA 1
ATOM 3761 C C . TYR B 1 271 ? 18.876 12.878 67.954 1.00 20.33 271 TYR B C 1
ATOM 3762 O O . TYR B 1 271 ? 18.695 12.780 66.717 1.00 22.34 271 TYR B O 1
ATOM 3771 N N . GLY B 1 272 ? 18.695 11.819 68.723 1.00 21.55 272 GLY B N 1
ATOM 3772 C CA . GLY B 1 272 ? 18.179 10.579 68.159 1.00 26.50 272 GLY B CA 1
ATOM 3773 C C . GLY B 1 272 ? 19.158 9.410 68.017 1.00 23.26 272 GLY B C 1
ATOM 3774 O O . GLY B 1 272 ? 18.791 8.326 67.474 1.00 22.81 272 GLY B O 1
ATOM 3775 N N . TYR B 1 273 ? 20.392 9.639 68.427 1.00 19.56 273 TYR B N 1
ATOM 3776 C CA . TYR B 1 273 ? 21.404 8.605 68.368 1.00 22.70 273 TYR B CA 1
ATOM 3777 C C . TYR B 1 273 ? 21.473 7.821 69.670 1.00 22.79 273 TYR B C 1
ATOM 3778 O O . TYR B 1 273 ? 20.828 8.161 70.713 1.00 26.10 273 TYR B O 1
ATOM 3787 N N . ILE B 1 274 ? 22.187 6.711 69.565 1.00 20.46 274 ILE B N 1
ATOM 3788 C CA . ILE B 1 274 ? 22.177 5.659 70.594 1.00 22.04 274 ILE B CA 1
ATOM 3789 C C . ILE B 1 274 ? 23.492 5.489 71.296 1.00 23.11 274 ILE B C 1
ATOM 3790 O O . ILE B 1 274 ? 24.533 5.341 70.699 1.00 19.80 274 ILE B O 1
ATOM 3803 N N . PRO B 1 276 ? 26.118 3.201 73.572 1.00 38.20 276 PRO B N 1
ATOM 3804 C CA . PRO B 1 276 ? 26.508 1.809 73.794 1.00 41.90 276 PRO B CA 1
ATOM 3805 C C . PRO B 1 276 ? 25.700 0.879 74.762 1.00 43.04 276 PRO B C 1
ATOM 3806 O O . PRO B 1 276 ? 25.228 1.112 75.891 1.00 42.32 276 PRO B O 1
ATOM 3810 N N . SER C 1 28 ? 63.391 40.270 49.019 1.00 52.71 28 SER C N 1
ATOM 3811 C CA . SER C 1 28 ? 63.400 38.902 49.636 1.00 51.70 28 SER C CA 1
ATOM 3812 C C . SER C 1 28 ? 64.482 38.059 48.914 1.00 48.24 28 SER C C 1
ATOM 3813 O O . SER C 1 28 ? 65.258 38.631 48.124 1.00 49.01 28 SER C O 1
ATOM 3816 N N . GLU C 1 29 ? 64.472 36.742 49.153 1.00 46.47 29 GLU C N 1
ATOM 3817 C CA . GLU C 1 29 ? 65.497 35.778 48.687 1.00 43.73 29 GLU C CA 1
ATOM 3818 C C . GLU C 1 29 ? 65.224 35.237 47.278 1.00 40.40 29 GLU C C 1
ATOM 3819 O O . GLU C 1 29 ? 64.148 34.744 47.028 1.00 43.84 29 GLU C O 1
ATOM 3825 N N . ILE C 1 30 ? 66.196 35.391 46.377 1.00 32.10 30 ILE C N 1
ATOM 3826 C CA . ILE C 1 30 ? 66.169 34.909 44.979 1.00 33.82 30 ILE C CA 1
ATOM 3827 C C . ILE C 1 30 ? 67.146 33.743 45.094 1.00 32.40 30 ILE C C 1
ATOM 3828 O O . ILE C 1 30 ? 68.269 33.970 45.444 1.00 36.36 30 ILE C O 1
ATOM 3833 N N . THR C 1 31 ? 66.712 32.549 44.778 1.00 25.24 31 THR C N 1
ATOM 3834 C CA . THR C 1 31 ? 67.538 31.352 44.831 1.00 30.33 31 THR C CA 1
ATOM 3835 C C . THR C 1 31 ? 67.986 30.928 43.421 1.00 22.12 31 THR C C 1
ATOM 3836 O O . THR C 1 31 ? 67.124 30.692 42.524 1.00 24.99 31 THR C O 1
ATOM 3840 N N . ILE C 1 32 ? 69.308 30.850 43.241 1.00 21.95 32 ILE C N 1
ATOM 3841 C CA . ILE C 1 32 ? 69.880 30.373 41.973 1.00 20.22 32 ILE C CA 1
ATOM 3842 C C . ILE C 1 32 ? 70.626 29.132 42.327 1.00 21.20 32 ILE C C 1
ATOM 3843 O O . ILE C 1 32 ? 71.506 29.147 43.191 1.00 23.17 32 ILE C O 1
ATOM 3848 N N . SER C 1 33 ? 70.275 28.050 41.713 1.00 20.70 33 SER C N 1
ATOM 3849 C CA . SER C 1 33 ? 70.822 26.718 42.106 1.00 21.35 33 SER C CA 1
ATOM 3850 C C . SER C 1 33 ? 71.285 25.922 40.893 1.00 23.16 33 SER C C 1
ATOM 3851 O O . SER C 1 33 ? 70.628 25.959 39.807 1.00 19.84 33 SER C O 1
ATOM 3854 N N . GLY C 1 34 ? 72.337 25.089 41.085 1.00 23.06 34 GLY C N 1
ATOM 3855 C CA . GLY C 1 34 ? 72.806 24.290 39.980 1.00 20.65 34 GLY C CA 1
ATOM 3856 C C . GLY C 1 34 ? 74.293 23.961 39.991 1.00 21.98 34 GLY C C 1
ATOM 3857 O O . GLY C 1 34 ? 74.868 23.778 41.027 1.00 20.03 34 GLY C O 1
ATOM 3858 N N . SER C 1 35 ? 74.846 23.898 38.823 1.00 23.27 35 SER C N 1
ATOM 3859 C CA . SER C 1 35 ? 76.264 23.527 38.609 1.00 20.42 35 SER C CA 1
ATOM 3860 C C . SER C 1 35 ? 77.203 24.212 39.544 1.00 20.30 35 SER C C 1
ATOM 3861 O O . SER C 1 35 ? 77.179 25.414 39.668 1.00 18.83 35 SER C O 1
ATOM 3864 N N . THR C 1 36 ? 78.087 23.399 40.162 1.00 21.94 36 THR C N 1
ATOM 3865 C CA . THR C 1 36 ? 79.066 23.975 41.101 1.00 23.39 36 THR C CA 1
ATOM 3866 C C . THR C 1 36 ? 80.176 24.763 40.388 1.00 24.87 36 THR C C 1
ATOM 3867 O O . THR C 1 36 ? 80.687 25.749 40.944 1.00 25.70 36 THR C O 1
ATOM 3874 N N . SER C 1 37 ? 80.471 24.432 39.087 1.00 22.36 37 SER C N 1
ATOM 3875 C CA . SER C 1 37 ? 81.356 25.302 38.318 1.00 22.64 37 SER C CA 1
ATOM 3876 C C . SER C 1 37 ? 80.833 26.701 38.041 1.00 23.57 37 SER C C 1
ATOM 3877 O O . SER C 1 37 ? 81.517 27.698 38.178 1.00 27.14 37 SER C O 1
ATOM 3880 N N . VAL C 1 38 ? 79.554 26.768 37.728 1.00 21.63 38 VAL C N 1
ATOM 3881 C CA . VAL C 1 38 ? 78.921 28.059 37.533 1.00 21.57 38 VAL C CA 1
ATOM 3882 C C . VAL C 1 38 ? 78.832 28.769 38.873 1.00 18.06 38 VAL C C 1
ATOM 3883 O O . VAL C 1 38 ? 78.943 29.943 38.956 1.00 21.35 38 VAL C O 1
ATOM 3887 N N . ALA C 1 39 ? 78.488 28.022 39.893 1.00 22.27 39 ALA C N 1
ATOM 3888 C CA . ALA C 1 39 ? 78.419 28.658 41.225 1.00 25.40 39 ALA C CA 1
ATOM 3889 C C . ALA C 1 39 ? 79.661 29.453 41.609 1.00 24.79 39 ALA C C 1
ATOM 3890 O O . ALA C 1 39 ? 79.549 30.491 42.321 1.00 27.35 39 ALA C O 1
ATOM 3892 N N . ARG C 1 40 ? 80.825 28.928 41.286 1.00 28.09 40 ARG C N 1
ATOM 3893 C CA . ARG C 1 40 ? 82.090 29.624 41.577 1.00 27.89 40 ARG C CA 1
ATOM 3894 C C . ARG C 1 40 ? 82.114 31.090 41.116 1.00 29.15 40 ARG C C 1
ATOM 3895 O O . ARG C 1 40 ? 82.501 31.992 41.853 1.00 26.65 40 ARG C O 1
ATOM 3903 N N . ILE C 1 41 ? 81.718 31.345 39.886 1.00 22.73 41 ILE C N 1
ATOM 3904 C CA . ILE C 1 41 ? 81.690 32.712 39.385 1.00 24.85 41 ILE C CA 1
ATOM 3905 C C . ILE C 1 41 ? 80.400 33.433 39.800 1.00 22.09 41 ILE C C 1
ATOM 3906 O O . ILE C 1 41 ? 80.442 34.611 40.100 1.00 22.34 41 ILE C O 1
ATOM 3919 N N . ASP C 1 43 ? 78.962 33.220 42.647 1.00 23.63 43 ASP C N 1
ATOM 3920 C CA . ASP C 1 43 ? 79.270 33.845 43.961 1.00 23.85 43 ASP C CA 1
ATOM 3921 C C . ASP C 1 43 ? 79.785 35.281 43.857 1.00 23.21 43 ASP C C 1
ATOM 3922 O O . ASP C 1 43 ? 79.402 36.169 44.566 1.00 23.22 43 ASP C O 1
ATOM 3927 N N . VAL C 1 44 ? 80.627 35.503 42.896 1.00 24.52 44 VAL C N 1
ATOM 3928 C CA . VAL C 1 44 ? 81.266 36.813 42.727 1.00 24.31 44 VAL C CA 1
ATOM 3929 C C . VAL C 1 44 ? 80.221 37.799 42.187 1.00 29.28 44 VAL C C 1
ATOM 3930 O O . VAL C 1 44 ? 80.137 38.959 42.590 1.00 29.38 44 VAL C O 1
ATOM 3934 N N . LEU C 1 45 ? 79.527 37.375 41.150 1.00 28.38 45 LEU C N 1
ATOM 3935 C CA . LEU C 1 45 ? 78.424 38.139 40.570 1.00 23.59 45 LEU C CA 1
ATOM 3936 C C . LEU C 1 45 ? 77.355 38.507 41.619 1.00 28.47 45 LEU C C 1
ATOM 3937 O O . LEU C 1 45 ? 76.960 39.686 41.745 1.00 27.95 45 LEU C O 1
ATOM 3942 N N . ALA C 1 46 ? 76.879 37.529 42.340 1.00 28.08 46 ALA C N 1
ATOM 3943 C CA . ALA C 1 46 ? 75.843 37.753 43.362 1.00 30.48 46 ALA C CA 1
ATOM 3944 C C . ALA C 1 46 ? 76.325 38.676 44.489 1.00 32.97 46 ALA C C 1
ATOM 3945 O O . ALA C 1 46 ? 75.565 39.519 45.025 1.00 33.78 46 ALA C O 1
ATOM 3947 N N . GLU C 1 47 ? 77.586 38.581 44.864 1.00 31.21 47 GLU C N 1
ATOM 3948 C CA . GLU C 1 47 ? 78.070 39.377 46.016 1.00 32.54 47 GLU C CA 1
ATOM 3949 C C . GLU C 1 47 ? 78.031 40.871 45.589 1.00 34.18 47 GLU C C 1
ATOM 3950 O O . GLU C 1 47 ? 77.635 41.739 46.359 1.00 35.88 47 GLU C O 1
ATOM 3956 N N . LYS C 1 48 ? 78.409 41.133 44.346 1.00 38.79 48 LYS C N 1
ATOM 3957 C CA . LYS C 1 48 ? 78.350 42.468 43.739 1.00 42.19 48 LYS C CA 1
ATOM 3958 C C . LYS C 1 48 ? 76.895 42.973 43.708 1.00 39.01 48 LYS C C 1
ATOM 3959 O O . LYS C 1 48 ? 76.626 44.073 44.198 1.00 37.71 48 LYS C O 1
ATOM 3965 N N . TYR C 1 49 ? 75.970 42.179 43.189 1.00 33.92 49 TYR C N 1
ATOM 3966 C CA . TYR C 1 49 ? 74.570 42.571 43.100 1.00 32.58 49 TYR C CA 1
ATOM 3967 C C . TYR C 1 49 ? 73.977 42.842 44.480 1.00 35.58 49 TYR C C 1
ATOM 3968 O O . TYR C 1 49 ? 73.325 43.884 44.730 1.00 33.11 49 TYR C O 1
ATOM 3977 N N . ASN C 1 50 ? 74.177 41.891 45.377 1.00 32.22 50 ASN C N 1
ATOM 3978 C CA . ASN C 1 50 ? 73.749 42.041 46.758 1.00 34.58 50 ASN C CA 1
ATOM 3979 C C . ASN C 1 50 ? 74.270 43.303 47.436 1.00 39.07 50 ASN C C 1
ATOM 3980 O O . ASN C 1 50 ? 73.565 43.867 48.298 1.00 41.84 50 ASN C O 1
ATOM 3985 N N . GLN C 1 51 ? 75.478 43.731 47.092 1.00 41.84 51 GLN C N 1
ATOM 3986 C CA . GLN C 1 51 ? 76.078 44.941 47.690 1.00 45.79 51 GLN C CA 1
ATOM 3987 C C . GLN C 1 51 ? 75.276 46.159 47.244 1.00 46.74 51 GLN C C 1
ATOM 3988 O O . GLN C 1 51 ? 74.974 47.044 48.023 1.00 42.99 51 GLN C O 1
ATOM 3994 N N . GLN C 1 52 ? 74.939 46.148 45.964 1.00 46.09 52 GLN C N 1
ATOM 3995 C CA . GLN C 1 52 ? 74.242 47.218 45.302 1.00 47.41 52 GLN C CA 1
ATOM 3996 C C . GLN C 1 52 ? 72.695 47.110 45.452 1.00 48.94 52 GLN C C 1
ATOM 3997 O O . GLN C 1 52 ? 72.010 48.041 45.078 1.00 51.39 52 GLN C O 1
ATOM 4003 N N . HIS C 1 53 ? 72.139 46.035 46.032 1.00 49.34 53 HIS C N 1
ATOM 4004 C CA . HIS C 1 53 ? 70.672 45.878 46.161 1.00 51.47 53 HIS C CA 1
ATOM 4005 C C . HIS C 1 53 ? 70.209 45.395 47.539 1.00 56.06 53 HIS C C 1
ATOM 4006 O O . HIS C 1 53 ? 69.898 44.204 47.715 1.00 55.03 53 HIS C O 1
ATOM 4013 N N . PRO C 1 54 ? 70.098 46.300 48.509 1.00 58.34 54 PRO C N 1
ATOM 4014 C CA . PRO C 1 54 ? 69.606 45.919 49.850 1.00 59.49 54 PRO C CA 1
ATOM 4015 C C . PRO C 1 54 ? 68.133 45.407 49.908 1.00 58.73 54 PRO C C 1
ATOM 4016 O O . PRO C 1 54 ? 67.752 44.794 50.883 1.00 60.87 54 PRO C O 1
ATOM 4020 N N . GLU C 1 55 ? 67.316 45.640 48.890 1.00 58.24 55 GLU C N 1
ATOM 4021 C CA . GLU C 1 55 ? 65.931 45.099 48.888 1.00 58.76 55 GLU C CA 1
ATOM 4022 C C . GLU C 1 55 ? 65.850 43.560 48.675 1.00 55.22 55 GLU C C 1
ATOM 4023 O O . GLU C 1 55 ? 64.883 42.891 49.055 1.00 52.99 55 GLU C O 1
ATOM 4029 N N . THR C 1 56 ? 66.887 42.995 48.067 1.00 52.12 56 THR C N 1
ATOM 4030 C CA . THR C 1 56 ? 66.882 41.568 47.723 1.00 49.65 56 THR C CA 1
ATOM 4031 C C . THR C 1 56 ? 68.162 40.911 48.245 1.00 43.84 56 THR C C 1
ATOM 4032 O O . THR C 1 56 ? 69.109 41.626 48.620 1.00 39.87 56 THR C O 1
ATOM 4036 N N . TYR C 1 57 ? 68.167 39.585 48.292 1.00 39.77 57 TYR C N 1
ATOM 4037 C CA . TYR C 1 57 ? 69.357 38.767 48.540 1.00 37.94 57 TYR C CA 1
ATOM 4038 C C . TYR C 1 57 ? 69.322 37.636 47.554 1.00 32.27 57 TYR C C 1
ATOM 4039 O O . TYR C 1 57 ? 68.367 36.856 47.578 1.00 32.21 57 TYR C O 1
ATOM 4048 N N . VAL C 1 58 ? 70.361 37.529 46.701 1.00 31.07 58 VAL C N 1
ATOM 4049 C CA . VAL C 1 58 ? 70.622 36.315 45.890 1.00 30.51 58 VAL C CA 1
ATOM 4050 C C . VAL C 1 58 ? 71.438 35.226 46.651 1.00 26.36 58 VAL C C 1
ATOM 4051 O O . VAL C 1 58 ? 72.567 35.499 47.120 1.00 31.30 58 VAL C O 1
ATOM 4055 N N . ALA C 1 59 ? 70.816 34.058 46.822 1.00 24.31 59 ALA C N 1
ATOM 4056 C CA . ALA C 1 59 ? 71.404 32.866 47.447 1.00 25.17 59 ALA C CA 1
ATOM 4057 C C . ALA C 1 59 ? 71.833 31.886 46.311 1.00 23.44 59 ALA C C 1
ATOM 4058 O O . ALA C 1 59 ? 70.999 31.465 45.577 1.00 25.53 59 ALA C O 1
ATOM 4060 N N . VAL C 1 60 ? 73.103 31.487 46.323 1.00 23.98 60 VAL C N 1
ATOM 4061 C CA . VAL C 1 60 ? 73.758 30.715 45.255 1.00 21.76 60 VAL C CA 1
ATOM 4062 C C . VAL C 1 60 ? 74.005 29.344 45.816 1.00 21.41 60 VAL C C 1
ATOM 4063 O O . VAL C 1 60 ? 74.640 29.209 46.885 1.00 24.75 60 VAL C O 1
ATOM 4067 N N . GLN C 1 61 ? 73.484 28.307 45.157 1.00 18.90 61 GLN C N 1
ATOM 4068 C CA . GLN C 1 61 ? 73.549 26.960 45.677 1.00 22.36 61 GLN C CA 1
ATOM 4069 C C . GLN C 1 61 ? 74.222 26.066 44.614 1.00 22.24 61 GLN C C 1
ATOM 4070 O O . GLN C 1 61 ? 73.625 25.771 43.588 1.00 21.65 61 GLN C O 1
ATOM 4081 N N . GLY C 1 62 ? 75.431 25.592 44.935 1.00 19.74 62 GLY C N 1
ATOM 4082 C CA . GLY C 1 62 ? 76.118 24.650 44.112 1.00 20.22 62 GLY C CA 1
ATOM 4083 C C . GLY C 1 62 ? 75.786 23.240 44.358 1.00 18.72 62 GLY C C 1
ATOM 4084 O O . GLY C 1 62 ? 76.385 22.613 45.276 1.00 23.35 62 GLY C O 1
ATOM 4085 N N . VAL C 1 63 ? 74.834 22.690 43.613 1.00 20.42 63 VAL C N 1
ATOM 4086 C CA . VAL C 1 63 ? 74.330 21.314 43.825 1.00 19.38 63 VAL C CA 1
ATOM 4087 C C . VAL C 1 63 ? 74.383 20.401 42.619 1.00 21.57 63 VAL C C 1
ATOM 4088 O O . VAL C 1 63 ? 73.927 19.238 42.668 1.00 22.14 63 VAL C O 1
ATOM 4092 N N . GLY C 1 64 ? 74.988 20.903 41.527 1.00 21.65 64 GLY C N 1
ATOM 4093 C CA . GLY C 1 64 ? 75.026 20.171 40.261 1.00 18.67 64 GLY C CA 1
ATOM 4094 C C . GLY C 1 64 ? 73.906 20.561 39.339 1.00 22.86 64 GLY C C 1
ATOM 4095 O O . GLY C 1 64 ? 72.843 21.020 39.742 1.00 22.33 64 GLY C O 1
ATOM 4096 N N . SER C 1 65 ? 74.176 20.511 38.041 1.00 25.09 65 SER C N 1
ATOM 4097 C CA . SER C 1 65 ? 73.197 20.998 37.037 1.00 20.05 65 SER C CA 1
ATOM 4098 C C . SER C 1 65 ? 71.848 20.242 37.130 1.00 20.55 65 SER C C 1
ATOM 4099 O O . SER C 1 65 ? 70.830 20.862 36.996 1.00 23.30 65 SER C O 1
ATOM 4102 N N . THR C 1 66 ? 71.914 18.940 37.228 1.00 23.36 66 THR C N 1
ATOM 4103 C CA . THR C 1 66 ? 70.698 18.088 37.200 1.00 28.12 66 THR C CA 1
ATOM 4104 C C . THR C 1 66 ? 69.821 18.444 38.406 1.00 31.32 66 THR C C 1
ATOM 4105 O O . THR C 1 66 ? 68.642 18.704 38.184 1.00 27.69 66 THR C O 1
ATOM 4109 N N . ALA C 1 67 ? 70.406 18.571 39.600 1.00 29.65 67 ALA C N 1
ATOM 4110 C CA . ALA C 1 67 ? 69.669 19.045 40.768 1.00 27.42 67 ALA C CA 1
ATOM 4111 C C . ALA C 1 67 ? 69.100 20.435 40.628 1.00 28.61 67 ALA C C 1
ATOM 4112 O O . ALA C 1 67 ? 68.014 20.711 41.091 1.00 30.07 67 ALA C O 1
ATOM 4114 N N . GLY C 1 68 ? 69.852 21.341 40.054 1.00 21.73 68 GLY C N 1
ATOM 4115 C CA . GLY C 1 68 ? 69.430 22.701 39.834 1.00 20.95 68 GLY C CA 1
ATOM 4116 C C . GLY C 1 68 ? 68.149 22.747 38.924 1.00 27.18 68 GLY C C 1
ATOM 4117 O O . GLY C 1 68 ? 67.176 23.453 39.238 1.00 27.73 68 GLY C O 1
ATOM 4118 N N . ILE C 1 69 ? 68.181 22.046 37.787 1.00 25.86 69 ILE C N 1
ATOM 4119 C CA . ILE C 1 69 ? 67.030 21.932 36.938 1.00 24.98 69 ILE C CA 1
ATOM 4120 C C . ILE C 1 69 ? 65.796 21.403 37.716 1.00 29.94 69 ILE C C 1
ATOM 4121 O O . ILE C 1 69 ? 64.726 22.018 37.605 1.00 30.13 69 ILE C O 1
ATOM 4126 N N . SER C 1 70 ? 65.985 20.342 38.533 1.00 23.08 70 SER C N 1
ATOM 4127 C CA . SER C 1 70 ? 64.933 19.692 39.251 1.00 28.00 70 SER C CA 1
ATOM 4128 C C . SER C 1 70 ? 64.402 20.636 40.361 1.00 31.59 70 SER C C 1
ATOM 4129 O O . SER C 1 70 ? 63.189 20.734 40.563 1.00 31.02 70 SER C O 1
ATOM 4132 N N . LEU C 1 71 ? 65.270 21.346 41.056 1.00 28.47 71 LEU C N 1
ATOM 4133 C CA . LEU C 1 71 ? 64.799 22.363 42.020 1.00 28.57 71 LEU C CA 1
ATOM 4134 C C . LEU C 1 71 ? 64.039 23.528 41.353 1.00 28.79 71 LEU C C 1
ATOM 4135 O O . LEU C 1 71 ? 63.113 24.126 41.963 1.00 26.69 71 LEU C O 1
ATOM 4140 N N . LEU C 1 72 ? 64.494 23.955 40.181 1.00 25.92 72 LEU C N 1
ATOM 4141 C CA . LEU C 1 72 ? 63.787 24.990 39.459 1.00 27.21 72 LEU C CA 1
ATOM 4142 C C . LEU C 1 72 ? 62.361 24.483 39.157 1.00 28.92 72 LEU C C 1
ATOM 4143 O O . LEU C 1 72 ? 61.386 25.217 39.396 1.00 29.16 72 LEU C O 1
ATOM 4148 N N . LYS C 1 73 ? 62.283 23.240 38.706 1.00 24.45 73 LYS C N 1
ATOM 4149 C CA . LYS C 1 73 ? 60.991 22.737 38.145 1.00 26.71 73 LYS C CA 1
ATOM 4150 C C . LYS C 1 73 ? 60.079 22.487 39.305 1.00 27.16 73 LYS C C 1
ATOM 4151 O O . LYS C 1 73 ? 58.827 22.506 39.132 1.00 29.01 73 LYS C O 1
ATOM 4157 N N . LYS C 1 74 ? 60.646 22.329 40.489 1.00 26.22 74 LYS C N 1
ATOM 4158 C CA . LYS C 1 74 ? 59.799 21.937 41.635 1.00 27.62 74 LYS C CA 1
ATOM 4159 C C . LYS C 1 74 ? 59.467 23.130 42.477 1.00 27.31 74 LYS C C 1
ATOM 4160 O O . LYS C 1 74 ? 58.909 22.979 43.552 1.00 31.92 74 LYS C O 1
ATOM 4166 N N . GLY C 1 75 ? 59.827 24.331 42.024 1.00 25.93 75 GLY C N 1
ATOM 4167 C CA . GLY C 1 75 ? 59.510 25.539 42.748 1.00 29.88 75 GLY C CA 1
ATOM 4168 C C . GLY C 1 75 ? 60.419 25.864 43.918 1.00 31.93 75 GLY C C 1
ATOM 4169 O O . GLY C 1 75 ? 60.200 26.839 44.657 1.00 33.98 75 GLY C O 1
ATOM 4170 N N . VAL C 1 76 ? 61.513 25.097 44.068 1.00 27.68 76 VAL C N 1
ATOM 4171 C CA . VAL C 1 76 ? 62.454 25.374 45.118 1.00 27.73 76 VAL C CA 1
ATOM 4172 C C . VAL C 1 76 ? 63.457 26.454 44.749 1.00 26.00 76 VAL C C 1
ATOM 4173 O O . VAL C 1 76 ? 63.715 27.318 45.512 1.00 29.81 76 VAL C O 1
ATOM 4177 N N . ALA C 1 77 ? 64.007 26.429 43.523 1.00 24.41 77 ALA C N 1
ATOM 4178 C CA . ALA C 1 77 ? 64.803 27.525 43.025 1.00 24.12 77 ALA C CA 1
ATOM 4179 C C . ALA C 1 77 ? 64.054 28.390 42.024 1.00 23.05 77 ALA C C 1
ATOM 4180 O O . ALA C 1 77 ? 63.162 27.877 41.326 1.00 28.16 77 ALA C O 1
ATOM 4182 N N . ASP C 1 78 ? 64.474 29.663 41.977 1.00 22.60 78 ASP C N 1
ATOM 4183 C CA . ASP C 1 78 ? 63.967 30.687 41.102 1.00 25.54 78 ASP C CA 1
ATOM 4184 C C . ASP C 1 78 ? 64.693 30.633 39.800 1.00 24.35 78 ASP C C 1
ATOM 4185 O O . ASP C 1 78 ? 64.154 31.029 38.736 1.00 25.36 78 ASP C O 1
ATOM 4190 N N . ILE C 1 79 ? 65.947 30.144 39.850 1.00 23.70 79 ILE C N 1
ATOM 4191 C CA . ILE C 1 79 ? 66.800 30.253 38.607 1.00 24.80 79 ILE C CA 1
ATOM 4192 C C . ILE C 1 79 ? 67.707 29.072 38.712 1.00 22.30 79 ILE C C 1
ATOM 4193 O O . ILE C 1 79 ? 68.182 28.759 39.807 1.00 22.42 79 ILE C O 1
ATOM 4198 N N . ALA C 1 80 ? 67.904 28.375 37.615 1.00 21.03 80 ALA C N 1
ATOM 4199 C CA . ALA C 1 80 ? 68.861 27.258 37.565 1.00 21.42 80 ALA C CA 1
ATOM 4200 C C . ALA C 1 80 ? 70.105 27.610 36.744 1.00 21.15 80 ALA C C 1
ATOM 4201 O O . ALA C 1 80 ? 70.109 28.447 35.844 1.00 22.68 80 ALA C O 1
ATOM 4211 N N . THR C 1 82 ? 73.448 25.694 34.818 1.00 22.07 82 THR C N 1
ATOM 4212 C CA . THR C 1 82 ? 73.971 24.424 34.384 1.00 19.85 82 THR C CA 1
ATOM 4213 C C . THR C 1 82 ? 75.301 24.687 33.650 1.00 20.63 82 THR C C 1
ATOM 4214 O O . THR C 1 82 ? 75.637 25.833 33.189 1.00 18.16 82 THR C O 1
ATOM 4218 N N . SER C 1 83 ? 76.039 23.588 33.566 1.00 21.75 83 SER C N 1
ATOM 4219 C CA . SER C 1 83 ? 77.291 23.564 32.824 1.00 20.81 83 SER C CA 1
ATOM 4220 C C . SER C 1 83 ? 77.207 22.581 31.695 1.00 25.94 83 SER C C 1
ATOM 4221 O O . SER C 1 83 ? 78.202 21.896 31.334 1.00 24.48 83 SER C O 1
ATOM 4224 N N . ARG C 1 84 ? 75.996 22.534 31.132 1.00 26.77 84 ARG C N 1
ATOM 4225 C CA . ARG C 1 84 ? 75.667 21.604 30.065 1.00 30.49 84 ARG C CA 1
ATOM 4226 C C . ARG C 1 84 ? 74.325 21.974 29.479 1.00 33.83 84 ARG C C 1
ATOM 4227 O O . ARG C 1 84 ? 73.525 22.645 30.090 1.00 26.88 84 ARG C O 1
ATOM 4235 N N . TYR C 1 85 ? 74.123 21.590 28.214 1.00 33.52 85 TYR C N 1
ATOM 4236 C CA . TYR C 1 85 ? 72.868 21.840 27.540 1.00 34.45 85 TYR C CA 1
ATOM 4237 C C . TYR C 1 85 ? 71.801 20.903 28.062 1.00 34.75 85 TYR C C 1
ATOM 4238 O O . TYR C 1 85 ? 72.105 19.867 28.592 1.00 27.44 85 TYR C O 1
ATOM 4247 N N . LEU C 1 86 ? 70.555 21.337 27.954 1.00 38.25 86 LEU C N 1
ATOM 4248 C CA . LEU C 1 86 ? 69.429 20.538 28.427 1.00 40.38 86 LEU C CA 1
ATOM 4249 C C . LEU C 1 86 ? 69.172 19.421 27.427 1.00 39.40 86 LEU C C 1
ATOM 4250 O O . LEU C 1 86 ? 69.276 19.632 26.211 1.00 36.29 86 LEU C O 1
ATOM 4255 N N . THR C 1 87 ? 68.851 18.256 27.965 1.00 38.39 87 THR C N 1
ATOM 4256 C CA . THR C 1 87 ? 68.323 17.116 27.200 1.00 44.63 87 THR C CA 1
ATOM 4257 C C . THR C 1 87 ? 66.911 17.413 26.670 1.00 42.60 87 THR C C 1
ATOM 4258 O O . THR C 1 87 ? 66.225 18.336 27.152 1.00 38.35 87 THR C O 1
ATOM 4262 N N . GLU C 1 88 ? 66.479 16.618 25.689 1.00 47.36 88 GLU C N 1
ATOM 4263 C CA . GLU C 1 88 ? 65.099 16.715 25.137 1.00 51.09 88 GLU C CA 1
ATOM 4264 C C . GLU C 1 88 ? 64.055 16.695 26.256 1.00 46.09 88 GLU C C 1
ATOM 4265 O O . GLU C 1 88 ? 63.155 17.498 26.254 1.00 47.78 88 GLU C O 1
ATOM 4271 N N . SER C 1 89 ? 64.203 15.800 27.221 1.00 46.02 89 SER C N 1
ATOM 4272 C CA . SER C 1 89 ? 63.216 15.633 28.284 1.00 44.97 89 SER C CA 1
ATOM 4273 C C . SER C 1 89 ? 63.162 16.814 29.294 1.00 45.47 89 SER C C 1
ATOM 4274 O O . SER C 1 89 ? 62.073 17.242 29.714 1.00 46.01 89 SER C O 1
ATOM 4277 N N . GLU C 1 90 ? 64.321 17.353 29.671 1.00 40.01 90 GLU C N 1
ATOM 4278 C CA . GLU C 1 90 ? 64.404 18.583 30.450 1.00 40.72 90 GLU C CA 1
ATOM 4279 C C . GLU C 1 90 ? 63.856 19.851 29.755 1.00 38.88 90 GLU C C 1
ATOM 4280 O O . GLU C 1 90 ? 63.381 20.762 30.422 1.00 42.51 90 GLU C O 1
ATOM 4286 N N . ALA C 1 91 ? 63.900 19.904 28.420 1.00 42.17 91 ALA C N 1
ATOM 4287 C CA . ALA C 1 91 ? 63.506 21.111 27.679 1.00 44.30 91 ALA C CA 1
ATOM 4288 C C . ALA C 1 91 ? 62.014 21.448 27.816 1.00 41.97 91 ALA C C 1
ATOM 4289 O O . ALA C 1 91 ? 61.210 20.561 28.022 1.00 46.38 91 ALA C O 1
ATOM 4291 N N . GLN C 1 92 ? 61.672 22.730 27.730 1.00 43.09 92 GLN C N 1
ATOM 4292 C CA . GLN C 1 92 ? 60.300 23.234 27.886 1.00 46.53 92 GLN C CA 1
ATOM 4293 C C . GLN C 1 92 ? 60.199 24.543 27.159 1.00 47.56 92 GLN C C 1
ATOM 4294 O O . GLN C 1 92 ? 61.120 25.356 27.306 1.00 45.54 92 GLN C O 1
ATOM 4300 N N . ASN C 1 93 ? 59.088 24.821 26.433 1.00 50.40 93 ASN C N 1
ATOM 4301 C CA . ASN C 1 93 ? 59.040 26.076 25.629 1.00 50.40 93 ASN C CA 1
ATOM 4302 C C . ASN C 1 93 ? 58.957 27.273 26.569 1.00 46.10 93 ASN C C 1
ATOM 4303 O O . ASN C 1 93 ? 59.426 28.368 26.209 1.00 46.02 93 ASN C O 1
ATOM 4308 N N . THR C 1 94 ? 58.415 27.045 27.774 1.00 40.31 94 THR C N 1
ATOM 4309 C CA . THR C 1 94 ? 58.333 28.086 28.837 1.00 39.94 94 THR C CA 1
ATOM 4310 C C . THR C 1 94 ? 59.614 28.400 29.684 1.00 37.81 94 THR C C 1
ATOM 4311 O O . THR C 1 94 ? 59.668 29.422 30.445 1.00 37.76 94 THR C O 1
ATOM 4315 N N . LEU C 1 95 ? 60.622 27.553 29.592 1.00 39.88 95 LEU C N 1
ATOM 4316 C CA . LEU C 1 95 ? 61.936 27.882 30.262 1.00 40.58 95 LEU C CA 1
ATOM 4317 C C . LEU C 1 95 ? 62.730 28.863 29.396 1.00 37.12 95 LEU C C 1
ATOM 4318 O O . LEU C 1 95 ? 62.953 28.583 28.236 1.00 44.34 95 LEU C O 1
ATOM 4323 N N . HIS C 1 96 ? 63.075 30.051 29.867 1.00 33.83 96 HIS C N 1
ATOM 4324 C CA . HIS C 1 96 ? 63.968 30.918 29.096 1.00 29.58 96 HIS C CA 1
ATOM 4325 C C . HIS C 1 96 ? 65.387 30.423 29.432 1.00 32.61 96 HIS C C 1
ATOM 4326 O O . HIS C 1 96 ? 65.631 30.084 30.613 1.00 30.77 96 HIS C O 1
ATOM 4333 N N . THR C 1 97 ? 66.215 30.214 28.402 1.00 29.93 97 THR C N 1
ATOM 4334 C CA . THR C 1 97 ? 67.666 29.864 28.650 1.00 30.19 97 THR C CA 1
ATOM 4335 C C . THR C 1 97 ? 68.532 30.848 27.935 1.00 32.83 97 THR C C 1
ATOM 4336 O O . THR C 1 97 ? 68.239 31.175 26.773 1.00 34.31 97 THR C O 1
ATOM 4340 N N . PHE C 1 98 ? 69.583 31.338 28.586 1.00 30.14 98 PHE C N 1
ATOM 4341 C CA . PHE C 1 98 ? 70.602 32.081 27.860 1.00 29.12 98 PHE C CA 1
ATOM 4342 C C . PHE C 1 98 ? 71.994 31.538 28.287 1.00 35.24 98 PHE C C 1
ATOM 4343 O O . PHE C 1 98 ? 72.147 30.844 29.329 1.00 26.11 98 PHE C O 1
ATOM 4351 N N . THR C 1 99 ? 72.999 31.792 27.458 1.00 27.64 99 THR C N 1
ATOM 4352 C CA . THR C 1 99 ? 74.361 31.407 27.791 1.00 27.09 99 THR C CA 1
ATOM 4353 C C . THR C 1 99 ? 75.108 32.583 28.440 1.00 24.25 99 THR C C 1
ATOM 4354 O O . THR C 1 99 ? 75.191 33.734 27.903 1.00 28.01 99 THR C O 1
ATOM 4358 N N . LEU C 1 100 ? 75.526 32.339 29.685 1.00 28.96 100 LEU C N 1
ATOM 4359 C CA . LEU C 1 100 ? 76.258 33.336 30.431 1.00 23.44 100 LEU C CA 1
ATOM 4360 C C . LEU C 1 100 ? 77.716 33.392 29.987 1.00 24.54 100 LEU C C 1
ATOM 4361 O O . LEU C 1 100 ? 78.325 34.472 29.981 1.00 24.24 100 LEU C O 1
ATOM 4366 N N . ALA C 1 101 ? 78.246 32.200 29.728 1.00 23.25 101 ALA C N 1
ATOM 4367 C CA . ALA C 1 101 ? 79.698 32.018 29.447 1.00 24.92 101 ALA C CA 1
ATOM 4368 C C . ALA C 1 101 ? 79.984 30.630 28.952 1.00 23.07 101 ALA C C 1
ATOM 4369 O O . ALA C 1 101 ? 79.156 29.703 29.011 1.00 20.71 101 ALA C O 1
ATOM 4371 N N . PHE C 1 102 ? 81.253 30.441 28.550 1.00 22.34 102 PHE C N 1
ATOM 4372 C CA . PHE C 1 102 ? 81.758 29.115 28.283 1.00 18.67 102 PHE C CA 1
ATOM 4373 C C . PHE C 1 102 ? 83.013 28.857 29.198 1.00 16.94 102 PHE C C 1
ATOM 4374 O O . PHE C 1 102 ? 83.749 29.784 29.589 1.00 20.36 102 PHE C O 1
ATOM 4382 N N . ASP C 1 103 ? 83.309 27.602 29.483 1.00 18.21 103 ASP C N 1
ATOM 4383 C CA . ASP C 1 103 ? 84.623 27.220 29.961 1.00 19.68 103 ASP C CA 1
ATOM 4384 C C . ASP C 1 103 ? 85.072 26.036 29.164 1.00 19.31 103 ASP C C 1
ATOM 4385 O O . ASP C 1 103 ? 84.428 25.671 28.149 1.00 21.38 103 ASP C O 1
ATOM 4394 N N . GLY C 1 104 ? 86.193 25.446 29.518 1.00 17.40 104 GLY C N 1
ATOM 4395 C CA . GLY C 1 104 ? 86.604 24.236 28.824 1.00 21.54 104 GLY C CA 1
ATOM 4396 C C . GLY C 1 104 ? 87.548 23.386 29.662 1.00 14.83 104 GLY C C 1
ATOM 4397 O O . GLY C 1 104 ? 87.884 23.751 30.797 1.00 16.41 104 GLY C O 1
ATOM 4398 N N . LEU C 1 105 ? 87.815 22.233 29.117 1.00 14.01 105 LEU C N 1
ATOM 4399 C CA . LEU C 1 105 ? 88.567 21.160 29.747 1.00 12.97 105 LEU C CA 1
ATOM 4400 C C . LEU C 1 105 ? 89.800 20.876 28.948 1.00 14.10 105 LEU C C 1
ATOM 4401 O O . LEU C 1 105 ? 89.759 20.983 27.711 1.00 17.49 105 LEU C O 1
ATOM 4406 N N . ALA C 1 106 ? 90.894 20.632 29.623 1.00 11.56 106 ALA C N 1
ATOM 4407 C CA . ALA C 1 106 ? 92.137 20.191 29.073 1.00 10.38 106 ALA C CA 1
ATOM 4408 C C . ALA C 1 106 ? 92.423 18.785 29.492 1.00 14.93 106 ALA C C 1
ATOM 4409 O O . ALA C 1 106 ? 92.352 18.422 30.648 1.00 13.39 106 ALA C O 1
ATOM 4411 N N . ILE C 1 107 ? 92.796 17.892 28.566 1.00 13.09 107 ILE C N 1
ATOM 4412 C CA . ILE C 1 107 ? 93.365 16.614 28.892 1.00 12.97 107 ILE C CA 1
ATOM 4413 C C . ILE C 1 107 ? 94.839 16.769 29.186 1.00 13.31 107 ILE C C 1
ATOM 4414 O O . ILE C 1 107 ? 95.557 17.484 28.517 1.00 13.63 107 ILE C O 1
ATOM 4419 N N . VAL C 1 108 ? 95.253 16.260 30.320 1.00 12.85 108 VAL C N 1
ATOM 4420 C CA . VAL C 1 108 ? 96.607 16.364 30.811 1.00 13.02 108 VAL C CA 1
ATOM 4421 C C . VAL C 1 108 ? 97.328 15.041 31.011 1.00 13.19 108 VAL C C 1
ATOM 4422 O O . VAL C 1 108 ? 96.701 14.070 31.398 1.00 13.84 108 VAL C O 1
ATOM 4426 N N . VAL C 1 109 ? 98.600 15.075 30.717 1.00 12.07 109 VAL C N 1
ATOM 4427 C CA . VAL C 1 109 ? 99.498 13.967 30.930 1.00 14.66 109 VAL C CA 1
ATOM 4428 C C . VAL C 1 109 ? 100.734 14.459 31.733 1.00 11.80 109 VAL C C 1
ATOM 4429 O O . VAL C 1 109 ? 100.968 15.646 31.922 1.00 15.14 109 VAL C O 1
ATOM 4433 N N . ASN C 1 110 ? 101.554 13.490 32.120 1.00 14.63 110 ASN C N 1
ATOM 4434 C CA . ASN C 1 110 ? 102.817 13.786 32.684 1.00 14.44 110 ASN C CA 1
ATOM 4435 C C . ASN C 1 110 ? 103.804 14.362 31.689 1.00 15.82 110 ASN C C 1
ATOM 4436 O O . ASN C 1 110 ? 103.759 13.971 30.564 1.00 15.53 110 ASN C O 1
ATOM 4441 N N . GLN C 1 111 ? 104.613 15.287 32.134 1.00 15.70 111 GLN C N 1
ATOM 4442 C CA . GLN C 1 111 ? 105.555 15.998 31.228 1.00 16.08 111 GLN C CA 1
ATOM 4443 C C . GLN C 1 111 ? 106.494 15.038 30.575 1.00 17.36 111 GLN C C 1
ATOM 4444 O O . GLN C 1 111 ? 106.985 15.345 29.465 1.00 19.38 111 GLN C O 1
ATOM 4450 N N . ALA C 1 112 ? 106.743 13.870 31.170 1.00 15.70 112 ALA C N 1
ATOM 4451 C CA . ALA C 1 112 ? 107.595 12.857 30.498 1.00 18.56 112 ALA C CA 1
ATOM 4452 C C . ALA C 1 112 ? 106.898 12.133 29.340 1.00 20.37 112 ALA C C 1
ATOM 4453 O O . ALA C 1 112 ? 107.503 11.368 28.545 1.00 23.85 112 ALA C O 1
ATOM 4455 N N . ASN C 1 113 ? 105.573 12.227 29.243 1.00 18.86 113 ASN C N 1
ATOM 4456 C CA . ASN C 1 113 ? 104.832 11.467 28.226 1.00 17.37 113 ASN C CA 1
ATOM 4457 C C . ASN C 1 113 ? 104.984 12.223 26.868 1.00 19.72 113 ASN C C 1
ATOM 4458 O O . ASN C 1 113 ? 104.718 13.376 26.794 1.00 18.39 113 ASN C O 1
ATOM 4463 N N . PRO C 1 114 ? 105.501 11.572 25.854 1.00 18.17 114 PRO C N 1
ATOM 4464 C CA . PRO C 1 114 ? 105.730 12.262 24.591 1.00 20.62 114 PRO C CA 1
ATOM 4465 C C . PRO C 1 114 ? 104.495 12.638 23.792 1.00 24.16 114 PRO C C 1
ATOM 4466 O O . PRO C 1 114 ? 104.673 13.520 22.964 1.00 21.89 114 PRO C O 1
ATOM 4470 N N . VAL C 1 115 ? 103.344 12.096 24.159 1.00 21.32 115 VAL C N 1
ATOM 4471 C CA . VAL C 1 115 ? 102.042 12.339 23.450 1.00 22.04 115 VAL C CA 1
ATOM 4472 C C . VAL C 1 115 ? 101.733 13.794 23.511 1.00 25.75 115 VAL C C 1
ATOM 4473 O O . VAL C 1 115 ? 101.884 14.424 24.565 1.00 20.34 115 VAL C O 1
ATOM 4477 N N . THR C 1 116 ? 101.371 14.388 22.348 1.00 23.06 116 THR C N 1
ATOM 4478 C CA . THR C 1 116 ? 101.009 15.823 22.263 1.00 18.62 116 THR C CA 1
ATOM 4479 C C . THR C 1 116 ? 99.548 16.110 21.854 1.00 16.98 116 THR C C 1
ATOM 4480 O O . THR C 1 116 ? 99.206 17.324 21.770 1.00 21.17 116 THR C O 1
ATOM 4484 N N . ASN C 1 117 ? 98.861 15.077 21.575 1.00 18.23 117 ASN C N 1
ATOM 4485 C CA . ASN C 1 117 ? 97.535 15.066 20.948 1.00 23.35 117 ASN C CA 1
ATOM 4486 C C . ASN C 1 117 ? 96.889 13.773 21.060 1.00 21.04 117 ASN C C 1
ATOM 4487 O O . ASN C 1 117 ? 97.533 12.718 21.033 1.00 26.63 117 ASN C O 1
ATOM 4492 N N . LEU C 1 118 ? 95.577 13.767 21.236 1.00 19.69 118 LEU C N 1
ATOM 4493 C CA . LEU C 1 118 ? 94.704 12.646 21.169 1.00 17.19 118 LEU C CA 1
ATOM 4494 C C . LEU C 1 118 ? 93.513 12.887 20.249 1.00 26.07 118 LEU C C 1
ATOM 4495 O O . LEU C 1 118 ? 92.822 13.909 20.305 1.00 22.37 118 LEU C O 1
ATOM 4500 N N . THR C 1 119 ? 93.275 11.930 19.350 1.00 23.68 119 THR C N 1
ATOM 4501 C CA . THR C 1 119 ? 92.080 12.036 18.536 1.00 26.72 119 THR C CA 1
ATOM 4502 C C . THR C 1 119 ? 90.956 11.661 19.413 1.00 21.97 119 THR C C 1
ATOM 4503 O O . THR C 1 119 ? 91.130 11.115 20.519 1.00 28.78 119 THR C O 1
ATOM 4507 N N . ARG C 1 120 ? 89.781 12.064 19.022 1.00 25.49 120 ARG C N 1
ATOM 4508 C CA . ARG C 1 120 ? 88.598 11.604 19.700 1.00 17.35 120 ARG C CA 1
ATOM 4509 C C . ARG C 1 120 ? 88.473 10.023 19.969 1.00 27.05 120 ARG C C 1
ATOM 4510 O O . ARG C 1 120 ? 88.074 9.594 21.042 1.00 24.67 120 ARG C O 1
ATOM 4518 N N . GLU C 1 121 ? 88.792 9.203 18.964 1.00 25.52 121 GLU C N 1
ATOM 4519 C CA . GLU C 1 121 ? 88.769 7.776 19.151 1.00 29.20 121 GLU C CA 1
ATOM 4520 C C . GLU C 1 121 ? 89.819 7.324 20.182 1.00 23.19 121 GLU C C 1
ATOM 4521 O O . GLU C 1 121 ? 89.498 6.380 20.870 1.00 26.88 121 GLU C O 1
ATOM 4527 N N . GLN C 1 122 ? 91.047 7.912 20.153 1.00 25.01 122 GLN C N 1
ATOM 4528 C CA . GLN C 1 122 ? 92.181 7.628 21.114 1.00 17.20 122 GLN C CA 1
ATOM 4529 C C . GLN C 1 122 ? 91.726 7.925 22.525 1.00 22.79 122 GLN C C 1
ATOM 4530 O O . GLN C 1 122 ? 91.641 7.049 23.455 1.00 21.80 122 GLN C O 1
ATOM 4536 N N . LEU C 1 123 ? 91.227 9.126 22.702 1.00 22.13 123 LEU C N 1
ATOM 4537 C CA . LEU C 1 123 ? 90.727 9.498 24.058 1.00 21.38 123 LEU C CA 1
ATOM 4538 C C . LEU C 1 123 ? 89.595 8.731 24.571 1.00 23.17 123 LEU C C 1
ATOM 4539 O O . LEU C 1 123 ? 89.485 8.284 25.723 1.00 22.22 123 LEU C O 1
ATOM 4544 N N . TYR C 1 124 ? 88.661 8.466 23.685 1.00 24.66 124 TYR C N 1
ATOM 4545 C CA . TYR C 1 124 ? 87.622 7.648 24.130 1.00 15.60 124 TYR C CA 1
ATOM 4546 C C . TYR C 1 124 ? 88.032 6.174 24.481 1.00 20.87 124 TYR C C 1
ATOM 4547 O O . TYR C 1 124 ? 87.507 5.600 25.409 1.00 23.14 124 TYR C O 1
ATOM 4556 N N . GLY C 1 125 ? 88.880 5.596 23.604 1.00 23.66 125 GLY C N 1
ATOM 4557 C CA . GLY C 1 125 ? 89.448 4.288 23.821 1.00 21.22 125 GLY C CA 1
ATOM 4558 C C . GLY C 1 125 ? 90.178 4.184 25.177 1.00 23.40 125 GLY C C 1
ATOM 4559 O O . GLY C 1 125 ? 90.080 3.182 25.882 1.00 24.33 125 GLY C O 1
ATOM 4560 N N . ILE C 1 126 ? 90.896 5.239 25.473 1.00 23.20 126 ILE C N 1
ATOM 4561 C CA . ILE C 1 126 ? 91.616 5.270 26.789 1.00 23.22 126 ILE C CA 1
ATOM 4562 C C . ILE C 1 126 ? 90.632 5.251 27.934 1.00 19.28 126 ILE C C 1
ATOM 4563 O O . ILE C 1 126 ? 90.694 4.428 28.939 1.00 22.41 126 ILE C O 1
ATOM 4568 N N . TYR C 1 127 ? 89.729 6.232 28.022 1.00 19.57 127 TYR C N 1
ATOM 4569 C CA . TYR C 1 127 ? 88.790 6.307 29.074 1.00 20.08 127 TYR C CA 1
ATOM 4570 C C . TYR C 1 127 ? 87.793 5.220 29.255 1.00 23.42 127 TYR C C 1
ATOM 4571 O O . TYR C 1 127 ? 87.362 4.961 30.337 1.00 21.47 127 TYR C O 1
ATOM 4580 N N . LYS C 1 128 ? 87.448 4.537 28.148 1.00 22.42 128 LYS C N 1
ATOM 4581 C CA . LYS C 1 128 ? 86.655 3.379 28.195 1.00 26.31 128 LYS C CA 1
ATOM 4582 C C . LYS C 1 128 ? 87.396 2.200 28.842 1.00 21.97 128 LYS C C 1
ATOM 4583 O O . LYS C 1 128 ? 86.711 1.352 29.367 1.00 24.84 128 LYS C O 1
ATOM 4589 N N . GLY C 1 129 ? 88.699 2.191 28.795 1.00 23.33 129 GLY C N 1
ATOM 4590 C CA . GLY C 1 129 ? 89.483 1.054 29.279 1.00 25.69 129 GLY C CA 1
ATOM 4591 C C . GLY C 1 129 ? 89.891 0.113 28.127 1.00 27.04 129 GLY C C 1
ATOM 4592 O O . GLY C 1 129 ? 90.377 -0.961 28.438 1.00 24.31 129 GLY C O 1
ATOM 4593 N N . GLN C 1 130 ? 89.696 0.472 26.844 1.00 27.28 130 GLN C N 1
ATOM 4594 C CA . GLN C 1 130 ? 90.147 -0.345 25.676 1.00 23.21 130 GLN C CA 1
ATOM 4595 C C . GLN C 1 130 ? 91.581 -0.218 25.185 1.00 28.15 130 GLN C C 1
ATOM 4596 O O . GLN C 1 130 ? 92.157 -1.211 24.647 1.00 27.02 130 GLN C O 1
ATOM 4602 N N . ILE C 1 131 ? 92.179 0.973 25.285 1.00 18.83 131 ILE C N 1
ATOM 4603 C CA . ILE C 1 131 ? 93.539 1.236 24.927 1.00 21.52 131 ILE C CA 1
ATOM 4604 C C . ILE C 1 131 ? 94.197 1.360 26.302 1.00 24.39 131 ILE C C 1
ATOM 4605 O O . ILE C 1 131 ? 93.836 2.285 27.064 1.00 23.50 131 ILE C O 1
ATOM 4610 N N . THR C 1 132 ? 95.058 0.388 26.622 1.00 26.63 132 THR C N 1
ATOM 4611 C CA . THR C 1 132 ? 95.655 0.233 27.971 1.00 23.26 132 THR C CA 1
ATOM 4612 C C . THR C 1 132 ? 97.115 0.561 28.009 1.00 26.50 132 THR C C 1
ATOM 4613 O O . THR C 1 132 ? 97.630 0.580 29.115 1.00 26.98 132 THR C O 1
ATOM 4617 N N . ASN C 1 133 ? 97.813 0.808 26.902 1.00 20.95 133 ASN C N 1
ATOM 4618 C CA . ASN C 1 133 ? 99.189 1.176 26.872 1.00 25.28 133 ASN C CA 1
ATOM 4619 C C . ASN C 1 133 ? 99.438 2.402 25.996 1.00 25.59 133 ASN C C 1
ATOM 4620 O O . ASN C 1 133 ? 99.048 2.435 24.841 1.00 24.98 133 ASN C O 1
ATOM 4625 N N . TRP C 1 134 ? 100.273 3.296 26.461 1.00 20.97 134 TRP C N 1
ATOM 4626 C CA . TRP C 1 134 ? 100.614 4.459 25.773 1.00 16.95 134 TRP C CA 1
ATOM 4627 C C . TRP C 1 134 ? 101.266 4.236 24.359 1.00 22.25 134 TRP C C 1
ATOM 4628 O O . TRP C 1 134 ? 101.161 5.115 23.472 1.00 23.22 134 TRP C O 1
ATOM 4639 N N . LYS C 1 135 ? 101.880 3.057 24.144 1.00 25.71 135 LYS C N 1
ATOM 4640 C CA . LYS C 1 135 ? 102.493 2.787 22.844 1.00 30.15 135 LYS C CA 1
ATOM 4641 C C . LYS C 1 135 ? 101.465 2.694 21.764 1.00 31.56 135 LYS C C 1
ATOM 4642 O O . LYS C 1 135 ? 101.741 2.999 20.585 1.00 28.93 135 LYS C O 1
ATOM 4648 N N . GLN C 1 136 ? 100.280 2.299 22.123 1.00 26.43 136 GLN C N 1
ATOM 4649 C CA . GLN C 1 136 ? 99.226 2.273 21.172 1.00 26.92 136 GLN C CA 1
ATOM 4650 C C . GLN C 1 136 ? 98.796 3.633 20.575 1.00 27.24 136 GLN C C 1
ATOM 4651 O O . GLN C 1 136 ? 98.063 3.654 19.550 1.00 31.56 136 GLN C O 1
ATOM 4657 N N . VAL C 1 137 ? 99.288 4.733 21.150 1.00 26.99 137 VAL C N 1
ATOM 4658 C CA . VAL C 1 137 ? 98.915 6.054 20.699 1.00 24.31 137 VAL C CA 1
ATOM 4659 C C . VAL C 1 137 ? 100.133 6.878 20.507 1.00 31.92 137 VAL C C 1
ATOM 4660 O O . VAL C 1 137 ? 100.058 8.068 20.644 1.00 33.75 137 VAL C O 1
ATOM 4664 N N . GLY C 1 138 ? 101.265 6.232 20.219 1.00 27.56 138 GLY C N 1
ATOM 4665 C CA . GLY C 1 138 ? 102.530 6.895 19.921 1.00 33.98 138 GLY C CA 1
ATOM 4666 C C . GLY C 1 138 ? 103.340 7.242 21.115 1.00 33.18 138 GLY C C 1
ATOM 4667 O O . GLY C 1 138 ? 104.259 8.092 21.050 1.00 41.82 138 GLY C O 1
ATOM 4668 N N . GLY C 1 139 ? 102.942 6.696 22.265 1.00 30.94 139 GLY C N 1
ATOM 4669 C CA . GLY C 1 139 ? 103.686 6.955 23.486 1.00 28.62 139 GLY C CA 1
ATOM 4670 C C . GLY C 1 139 ? 104.780 5.928 23.777 1.00 31.15 139 GLY C C 1
ATOM 4671 O O . GLY C 1 139 ? 105.213 5.094 22.941 1.00 27.95 139 GLY C O 1
ATOM 4672 N N . ASN C 1 140 ? 105.211 5.996 25.019 1.00 29.15 140 ASN C N 1
ATOM 4673 C CA . ASN C 1 140 ? 106.024 4.973 25.609 1.00 30.35 140 ASN C CA 1
ATOM 4674 C C . ASN C 1 140 ? 105.285 3.701 25.922 1.00 27.60 140 ASN C C 1
ATOM 4675 O O . ASN C 1 140 ? 104.045 3.511 25.931 1.00 29.59 140 ASN C O 1
ATOM 4680 N N . ASP C 1 141 ? 106.106 2.654 26.101 1.00 31.54 141 ASP C N 1
ATOM 4681 C CA . ASP C 1 141 ? 105.505 1.350 26.314 1.00 27.10 141 ASP C CA 1
ATOM 4682 C C . ASP C 1 141 ? 105.242 1.194 27.833 1.00 29.21 141 ASP C C 1
ATOM 4683 O O . ASP C 1 141 ? 106.176 0.996 28.604 1.00 28.38 141 ASP C O 1
ATOM 4688 N N . GLN C 1 142 ? 103.989 1.393 28.232 1.00 23.71 142 GLN C N 1
ATOM 4689 C CA . GLN C 1 142 ? 103.652 1.708 29.658 1.00 25.96 142 GLN C CA 1
ATOM 4690 C C . GLN C 1 142 ? 102.187 1.663 29.820 1.00 23.13 142 GLN C C 1
ATOM 4691 O O . GLN C 1 142 ? 101.477 2.300 29.061 1.00 24.83 142 GLN C O 1
ATOM 4697 N N . LYS C 1 143 ? 101.728 0.892 30.771 1.00 21.80 143 LYS C N 1
ATOM 4698 C CA . LYS C 1 143 ? 100.320 0.756 31.086 1.00 20.34 143 LYS C CA 1
ATOM 4699 C C . LYS C 1 143 ? 99.671 2.098 31.548 1.00 21.33 143 LYS C C 1
ATOM 4700 O O . LYS C 1 143 ? 100.267 2.806 32.364 1.00 21.42 143 LYS C O 1
ATOM 4706 N N . ILE C 1 144 ? 98.498 2.406 30.936 1.00 18.88 144 ILE C N 1
ATOM 4707 C CA . ILE C 1 144 ? 97.828 3.689 31.291 1.00 18.41 144 ILE C CA 1
ATOM 4708 C C . ILE C 1 144 ? 97.112 3.631 32.606 1.00 14.86 144 ILE C C 1
ATOM 4709 O O . ILE C 1 144 ? 96.405 2.745 32.968 1.00 18.24 144 ILE C O 1
ATOM 4714 N N . ALA C 1 145 ? 97.328 4.659 33.478 1.00 18.26 145 ALA C N 1
ATOM 4715 C CA . ALA C 1 145 ? 96.464 4.898 34.595 1.00 17.55 145 ALA C CA 1
ATOM 4716 C C . ALA C 1 145 ? 95.451 6.040 34.249 1.00 16.14 145 ALA C C 1
ATOM 4717 O O . ALA C 1 145 ? 95.871 7.174 33.956 1.00 17.45 145 ALA C O 1
ATOM 4719 N N . VAL C 1 146 ? 94.225 5.677 34.269 1.00 15.13 146 VAL C N 1
ATOM 4720 C CA . VAL C 1 146 ? 93.070 6.553 33.921 1.00 16.55 146 VAL C CA 1
ATOM 4721 C C . VAL C 1 146 ? 92.532 7.220 35.171 1.00 13.48 146 VAL C C 1
ATOM 4722 O O . VAL C 1 146 ? 92.096 6.583 36.081 1.00 16.07 146 VAL C O 1
ATOM 4726 N N . VAL C 1 147 ? 92.557 8.550 35.183 1.00 14.05 147 VAL C N 1
ATOM 4727 C CA . VAL C 1 147 ? 92.175 9.302 36.331 1.00 12.38 147 VAL C CA 1
ATOM 4728 C C . VAL C 1 147 ? 90.970 10.188 36.049 1.00 13.53 147 VAL C C 1
ATOM 4729 O O . VAL C 1 147 ? 90.941 10.815 34.967 1.00 16.48 147 VAL C O 1
ATOM 4733 N N . THR C 1 148 ? 90.025 10.104 36.904 1.00 14.72 148 THR C N 1
ATOM 4734 C CA . THR C 1 148 ? 88.814 10.902 36.821 1.00 14.94 148 THR C CA 1
ATOM 4735 C C . THR C 1 148 ? 88.559 11.598 38.122 1.00 13.51 148 THR C C 1
ATOM 4736 O O . THR C 1 148 ? 89.260 11.455 39.092 1.00 17.39 148 THR C O 1
ATOM 4740 N N . ARG C 1 149 ? 87.447 12.326 38.158 1.00 17.09 149 ARG C N 1
ATOM 4741 C CA . ARG C 1 149 ? 86.995 12.965 39.305 1.00 15.30 149 ARG C CA 1
ATOM 4742 C C . ARG C 1 149 ? 85.919 12.144 40.072 1.00 17.35 149 ARG C C 1
ATOM 4743 O O . ARG C 1 149 ? 85.402 11.128 39.582 1.00 18.17 149 ARG C O 1
ATOM 4751 N N . GLU C 1 150 ? 85.563 12.713 41.194 1.00 20.40 150 GLU C N 1
ATOM 4752 C CA . GLU C 1 150 ? 84.496 12.222 42.095 1.00 20.46 150 GLU C CA 1
ATOM 4753 C C . GLU C 1 150 ? 83.157 12.203 41.396 1.00 26.87 150 GLU C C 1
ATOM 4754 O O . GLU C 1 150 ? 82.907 12.952 40.446 1.00 25.88 150 GLU C O 1
ATOM 4760 N N . ALA C 1 151 ? 82.333 11.267 41.836 1.00 25.36 151 ALA C N 1
ATOM 4761 C CA . ALA C 1 151 ? 81.053 10.979 41.107 1.00 28.96 151 ALA C CA 1
ATOM 4762 C C . ALA C 1 151 ? 80.099 12.206 40.989 1.00 29.41 151 ALA C C 1
ATOM 4763 O O . ALA C 1 151 ? 79.323 12.292 40.038 1.00 33.62 151 ALA C O 1
ATOM 4765 N N . SER C 1 152 ? 80.205 13.164 41.871 1.00 26.61 152 SER C N 1
ATOM 4766 C CA . SER C 1 152 ? 79.398 14.380 41.780 1.00 36.45 152 SER C CA 1
ATOM 4767 C C . SER C 1 152 ? 80.091 15.535 41.078 1.00 35.95 152 SER C C 1
ATOM 4768 O O . SER C 1 152 ? 79.677 16.693 41.183 1.00 37.33 152 SER C O 1
ATOM 4771 N N . SER C 1 153 ? 81.182 15.261 40.359 1.00 27.35 153 SER C N 1
ATOM 4772 C CA . SER C 1 153 ? 81.864 16.350 39.672 1.00 27.54 153 SER C CA 1
ATOM 4773 C C . SER C 1 153 ? 81.204 16.695 38.349 1.00 21.76 153 SER C C 1
ATOM 4774 O O . SER C 1 153 ? 81.019 15.849 37.471 1.00 26.47 153 SER C O 1
ATOM 4777 N N . GLY C 1 154 ? 80.800 17.970 38.194 1.00 27.43 154 GLY C N 1
ATOM 4778 C CA . GLY C 1 154 ? 80.258 18.470 36.939 1.00 28.52 154 GLY C CA 1
ATOM 4779 C C . GLY C 1 154 ? 81.248 18.507 35.789 1.00 21.43 154 GLY C C 1
ATOM 4780 O O . GLY C 1 154 ? 80.888 18.259 34.641 1.00 26.17 154 GLY C O 1
ATOM 4781 N N . THR C 1 155 ? 82.498 18.680 36.164 1.00 28.11 155 THR C N 1
ATOM 4782 C CA . THR C 1 155 ? 83.575 18.535 35.226 1.00 24.46 155 THR C CA 1
ATOM 4783 C C . THR C 1 155 ? 83.603 17.081 34.658 1.00 17.99 155 THR C C 1
ATOM 4784 O O . THR C 1 155 ? 83.764 16.891 33.429 1.00 20.73 155 THR C O 1
ATOM 4788 N N . ARG C 1 156 ? 83.509 16.100 35.561 1.00 21.38 156 ARG C N 1
ATOM 4789 C CA . ARG C 1 156 ? 83.436 14.731 35.060 1.00 22.02 156 ARG C CA 1
ATOM 4790 C C . ARG C 1 156 ? 82.150 14.454 34.146 1.00 18.88 156 ARG C C 1
ATOM 4791 O O . ARG C 1 156 ? 82.259 13.815 33.120 1.00 21.63 156 ARG C O 1
ATOM 4799 N N . TYR C 1 157 ? 81.016 14.924 34.615 1.00 23.25 157 TYR C N 1
ATOM 4800 C CA . TYR C 1 157 ? 79.697 14.753 33.910 1.00 29.86 157 TYR C CA 1
ATOM 4801 C C . TYR C 1 157 ? 79.810 15.366 32.457 1.00 23.02 157 TYR C C 1
ATOM 4802 O O . TYR C 1 157 ? 79.628 14.670 31.428 1.00 26.55 157 TYR C O 1
ATOM 4811 N N . SER C 1 158 ? 80.425 16.524 32.394 1.00 26.32 158 SER C N 1
ATOM 4812 C CA . SER C 1 158 ? 80.742 17.142 31.088 1.00 25.72 158 SER C CA 1
ATOM 4813 C C . SER C 1 158 ? 81.643 16.377 30.178 1.00 20.62 158 SER C C 1
ATOM 4814 O O . SER C 1 158 ? 81.399 16.215 28.960 1.00 23.71 158 SER C O 1
ATOM 4817 N N . PHE C 1 159 ? 82.810 15.989 30.768 1.00 18.67 159 PHE C N 1
ATOM 4818 C CA . PHE C 1 159 ? 83.741 15.220 30.106 1.00 21.98 159 PHE C CA 1
ATOM 4819 C C . PHE C 1 159 ? 83.041 14.009 29.476 1.00 18.39 159 PHE C C 1
ATOM 4820 O O . PHE C 1 159 ? 83.295 13.747 28.362 1.00 22.34 159 PHE C O 1
ATOM 4828 N N . GLU C 1 160 ? 82.356 13.236 30.266 1.00 20.36 160 GLU C N 1
ATOM 4829 C CA . GLU C 1 160 ? 81.797 11.943 29.815 1.00 21.01 160 GLU C CA 1
ATOM 4830 C C . GLU C 1 160 ? 80.701 12.153 28.749 1.00 25.80 160 GLU C C 1
ATOM 4831 O O . GLU C 1 160 ? 80.618 11.425 27.794 1.00 24.40 160 GLU C O 1
ATOM 4837 N N . SER C 1 161 ? 79.999 13.243 28.880 1.00 24.60 161 SER C N 1
ATOM 4838 C CA . SER C 1 161 ? 79.087 13.710 27.809 1.00 28.62 161 SER C CA 1
ATOM 4839 C C . SER C 1 161 ? 79.685 14.058 26.445 1.00 27.37 161 SER C C 1
ATOM 4840 O O . SER C 1 161 ? 79.256 13.491 25.362 1.00 28.28 161 SER C O 1
ATOM 4843 N N . LEU C 1 162 ? 80.778 14.834 26.460 1.00 23.72 162 LEU C N 1
ATOM 4844 C CA . LEU C 1 162 ? 81.430 15.225 25.282 1.00 25.55 162 LEU C CA 1
ATOM 4845 C C . LEU C 1 162 ? 81.990 14.002 24.613 1.00 28.75 162 LEU C C 1
ATOM 4846 O O . LEU C 1 162 ? 82.053 13.968 23.383 1.00 30.80 162 LEU C O 1
ATOM 4859 N N . GLY C 1 164 ? 81.055 10.673 25.064 1.00 25.17 164 GLY C N 1
ATOM 4860 C CA . GLY C 1 164 ? 80.072 9.617 24.846 1.00 31.40 164 GLY C CA 1
ATOM 4861 C C . GLY C 1 164 ? 80.400 8.466 25.711 1.00 33.20 164 GLY C C 1
ATOM 4862 O O . GLY C 1 164 ? 80.107 7.341 25.393 1.00 31.52 164 GLY C O 1
ATOM 4863 N N . LEU C 1 165 ? 80.937 8.798 26.883 1.00 26.73 165 LEU C N 1
ATOM 4864 C CA . LEU C 1 165 ? 81.368 7.817 27.838 1.00 25.42 165 LEU C CA 1
ATOM 4865 C C . LEU C 1 165 ? 80.326 7.562 28.894 1.00 25.96 165 LEU C C 1
ATOM 4866 O O . LEU C 1 165 ? 80.650 7.443 30.054 1.00 30.99 165 LEU C O 1
ATOM 4871 N N . THR C 1 166 ? 79.074 7.330 28.508 1.00 26.65 166 THR C N 1
ATOM 4872 C CA . THR C 1 166 ? 78.041 6.953 29.478 1.00 25.96 166 THR C CA 1
ATOM 4873 C C . THR C 1 166 ? 77.271 5.775 28.868 1.00 23.38 166 THR C C 1
ATOM 4874 O O . THR C 1 166 ? 77.468 5.441 27.697 1.00 29.01 166 THR C O 1
ATOM 4878 N N . LYS C 1 167 ? 76.501 5.143 29.702 1.00 24.51 167 LYS C N 1
ATOM 4879 C CA . LYS C 1 167 ? 75.695 3.972 29.329 1.00 24.36 167 LYS C CA 1
ATOM 4880 C C . LYS C 1 167 ? 74.396 4.102 30.052 1.00 27.89 167 LYS C C 1
ATOM 4881 O O . LYS C 1 167 ? 74.305 4.773 31.065 1.00 27.93 167 LYS C O 1
ATOM 4887 N N . THR C 1 168 ? 73.355 3.376 29.582 1.00 26.47 168 THR C N 1
ATOM 4888 C CA . THR C 1 168 ? 72.133 3.361 30.377 1.00 25.52 168 THR C CA 1
ATOM 4889 C C . THR C 1 168 ? 71.974 2.152 31.217 1.00 28.04 168 THR C C 1
ATOM 4890 O O . THR C 1 168 ? 72.431 1.066 30.860 1.00 28.53 168 THR C O 1
ATOM 4894 N N . VAL C 1 169 ? 71.268 2.348 32.331 1.00 26.07 169 VAL C N 1
ATOM 4895 C CA . VAL C 1 169 ? 70.847 1.296 33.233 1.00 28.08 169 VAL C CA 1
ATOM 4896 C C . VAL C 1 169 ? 69.372 1.621 33.584 1.00 30.76 169 VAL C C 1
ATOM 4897 O O . VAL C 1 169 ? 69.062 2.644 34.202 1.00 30.87 169 VAL C O 1
ATOM 4901 N N . LYS C 1 170 ? 68.462 0.734 33.199 1.00 31.29 170 LYS C N 1
ATOM 4902 C CA . LYS C 1 170 ? 67.024 1.052 33.201 1.00 33.16 170 LYS C CA 1
ATOM 4903 C C . LYS C 1 170 ? 66.850 2.374 32.560 1.00 28.01 170 LYS C C 1
ATOM 4904 O O . LYS C 1 170 ? 67.372 2.634 31.438 1.00 28.96 170 LYS C O 1
ATOM 4910 N N . ASP C 1 171 ? 66.151 3.268 33.235 1.00 25.45 171 ASP C N 1
ATOM 4911 C CA . ASP C 1 171 ? 65.887 4.610 32.749 1.00 25.70 171 ASP C CA 1
ATOM 4912 C C . ASP C 1 171 ? 66.858 5.663 33.272 1.00 31.44 171 ASP C C 1
ATOM 4913 O O . ASP C 1 171 ? 66.592 6.880 33.179 1.00 35.48 171 ASP C O 1
ATOM 4918 N N . ARG C 1 172 ? 67.998 5.194 33.762 1.00 34.33 172 ARG C N 1
ATOM 4919 C CA . ARG C 1 172 ? 69.022 6.095 34.232 1.00 35.36 172 ARG C CA 1
ATOM 4920 C C . ARG C 1 172 ? 70.284 6.041 33.375 1.00 32.06 172 ARG C C 1
ATOM 4921 O O . ARG C 1 172 ? 70.506 5.138 32.603 1.00 32.62 172 ARG C O 1
ATOM 4929 N N . GLU C 1 173 ? 71.070 7.095 33.475 1.00 23.19 173 GLU C N 1
ATOM 4930 C CA . GLU C 1 173 ? 72.340 7.215 32.749 1.00 29.13 173 GLU C CA 1
ATOM 4931 C C . GLU C 1 173 ? 73.443 7.183 33.819 1.00 29.78 173 GLU C C 1
ATOM 4932 O O . GLU C 1 173 ? 73.364 7.889 34.838 1.00 30.39 173 GLU C O 1
ATOM 4938 N N . VAL C 1 174 ? 74.454 6.353 33.554 1.00 25.76 174 VAL C N 1
ATOM 4939 C CA . VAL C 1 174 ? 75.597 6.202 34.492 1.00 26.88 174 VAL C CA 1
ATOM 4940 C C . VAL C 1 174 ? 76.902 6.307 33.730 1.00 26.29 174 VAL C C 1
ATOM 4941 O O . VAL C 1 174 ? 76.937 6.173 32.537 1.00 24.22 174 VAL C O 1
ATOM 4945 N N . SER C 1 175 ? 78.037 6.513 34.433 1.00 22.45 175 SER C N 1
ATOM 4946 C CA . SER C 1 175 ? 79.307 6.455 33.815 1.00 19.43 175 SER C CA 1
ATOM 4947 C C . SER C 1 175 ? 79.703 5.174 33.163 1.00 18.71 175 SER C C 1
ATOM 4948 O O . SER C 1 175 ? 79.546 4.143 33.771 1.00 27.97 175 SER C O 1
ATOM 4951 N N . ASP C 1 176 ? 80.325 5.242 31.977 1.00 22.31 176 ASP C N 1
ATOM 4952 C CA . ASP C 1 176 ? 80.935 4.028 31.367 1.00 23.04 176 ASP C CA 1
ATOM 4953 C C . ASP C 1 176 ? 82.460 4.023 31.401 1.00 21.28 176 ASP C C 1
ATOM 4954 O O . ASP C 1 176 ? 83.139 3.408 30.544 1.00 25.81 176 ASP C O 1
ATOM 4959 N N . VAL C 1 177 ? 83.009 4.899 32.260 1.00 26.05 177 VAL C N 1
ATOM 4960 C CA . VAL C 1 177 ? 84.474 4.986 32.449 1.00 22.89 177 VAL C CA 1
ATOM 4961 C C . VAL C 1 177 ? 85.018 3.638 32.879 1.00 22.13 177 VAL C C 1
ATOM 4962 O O . VAL C 1 177 ? 84.290 2.902 33.561 1.00 22.35 177 VAL C O 1
ATOM 4966 N N . ALA C 1 178 ? 86.194 3.303 32.380 1.00 24.00 178 ALA C N 1
ATOM 4967 C CA . ALA C 1 178 ? 86.933 2.113 32.798 1.00 26.28 178 ALA C CA 1
ATOM 4968 C C . ALA C 1 178 ? 86.713 1.780 34.271 1.00 29.16 178 ALA C C 1
ATOM 4969 O O . ALA C 1 178 ? 86.825 2.618 35.249 1.00 26.17 178 ALA C O 1
ATOM 4971 N N . PRO C 1 179 ? 86.338 0.519 34.508 1.00 26.58 179 PRO C N 1
ATOM 4972 C CA . PRO C 1 179 ? 86.075 0.069 35.870 1.00 23.05 179 PRO C CA 1
ATOM 4973 C C . PRO C 1 179 ? 87.326 0.197 36.791 1.00 22.32 179 PRO C C 1
ATOM 4974 O O . PRO C 1 179 ? 87.123 0.248 38.003 1.00 25.59 179 PRO C O 1
ATOM 4978 N N . THR C 1 180 ? 88.497 0.334 36.203 1.00 21.88 180 THR C N 1
ATOM 4979 C CA . THR C 1 180 ? 89.736 0.370 37.010 1.00 22.33 180 THR C CA 1
ATOM 4980 C C . THR C 1 180 ? 90.238 1.874 37.119 1.00 20.75 180 THR C C 1
ATOM 4981 O O . THR C 1 180 ? 91.372 2.094 37.520 1.00 18.47 180 THR C O 1
ATOM 4985 N N . ALA C 1 181 ? 89.431 2.838 36.679 1.00 21.28 181 ALA C N 1
ATOM 4986 C CA . ALA C 1 181 ? 89.835 4.238 36.779 1.00 19.56 181 ALA C CA 1
ATOM 4987 C C . ALA C 1 181 ? 90.065 4.611 38.288 1.00 18.95 181 ALA C C 1
ATOM 4988 O O . ALA C 1 181 ? 89.456 4.051 39.243 1.00 21.65 181 ALA C O 1
ATOM 4990 N N . LEU C 1 182 ? 90.946 5.583 38.488 1.00 15.22 182 LEU C N 1
ATOM 4991 C CA . LEU C 1 182 ? 91.230 6.107 39.783 1.00 15.52 182 LEU C CA 1
ATOM 4992 C C . LEU C 1 182 ? 90.530 7.522 39.923 1.00 16.65 182 LEU C C 1
ATOM 4993 O O . LEU C 1 182 ? 90.529 8.276 38.968 1.00 18.78 182 LEU C O 1
ATOM 4998 N N . VAL C 1 183 ? 89.944 7.733 41.099 1.00 15.48 183 VAL C N 1
ATOM 4999 C CA . VAL C 1 183 ? 89.210 8.919 41.449 1.00 12.88 183 VAL C CA 1
ATOM 5000 C C . VAL C 1 183 ? 90.125 9.861 42.301 1.00 14.69 183 VAL C C 1
ATOM 5001 O O . VAL C 1 183 ? 90.698 9.438 43.301 1.00 16.94 183 VAL C O 1
ATOM 5005 N N . VAL C 1 184 ? 90.193 11.127 41.884 1.00 15.15 184 VAL C N 1
ATOM 5006 C CA . VAL C 1 184 ? 90.667 12.176 42.807 1.00 13.21 184 VAL C CA 1
ATOM 5007 C C . VAL C 1 184 ? 89.524 13.174 43.023 1.00 17.94 184 VAL C C 1
ATOM 5008 O O . VAL C 1 184 ? 88.555 13.213 42.273 1.00 18.95 184 VAL C O 1
ATOM 5012 N N . ASN C 1 185 ? 89.681 14.051 44.017 1.00 18.89 185 ASN C N 1
ATOM 5013 C CA . ASN C 1 185 ? 88.497 14.874 44.449 1.00 17.98 185 ASN C CA 1
ATOM 5014 C C . ASN C 1 185 ? 88.611 16.344 44.239 1.00 19.88 185 ASN C C 1
ATOM 5015 O O . ASN C 1 185 ? 87.750 17.126 44.774 1.00 22.42 185 ASN C O 1
ATOM 5020 N N . SER C 1 186 ? 89.599 16.755 43.470 1.00 18.98 186 SER C N 1
ATOM 5021 C CA . SER C 1 186 ? 89.725 18.136 43.103 1.00 22.94 186 SER C CA 1
ATOM 5022 C C . SER C 1 186 ? 90.541 18.261 41.925 1.00 21.54 186 SER C C 1
ATOM 5023 O O . SER C 1 186 ? 91.430 17.430 41.553 1.00 19.73 186 SER C O 1
ATOM 5026 N N . ASN C 1 187 ? 90.348 19.348 41.279 1.00 20.05 187 ASN C N 1
ATOM 5027 C CA . ASN C 1 187 ? 91.250 19.735 40.294 1.00 19.53 187 ASN C CA 1
ATOM 5028 C C . ASN C 1 187 ? 92.734 19.806 40.636 1.00 20.03 187 ASN C C 1
ATOM 5029 O O . ASN C 1 187 ? 93.685 19.410 39.959 1.00 18.05 187 ASN C O 1
ATOM 5034 N N . SER C 1 188 ? 93.001 20.382 41.845 1.00 16.82 188 SER C N 1
ATOM 5035 C CA . SER C 1 188 ? 94.325 20.425 42.223 1.00 15.17 188 SER C CA 1
ATOM 5036 C C . SER C 1 188 ? 95.014 19.074 42.454 1.00 12.69 188 SER C C 1
ATOM 5037 O O . SER C 1 188 ? 96.167 18.856 42.204 1.00 15.81 188 SER C O 1
ATOM 5057 N N . LYS C 1 191 ? 95.943 17.452 39.132 1.00 14.72 191 LYS C N 1
ATOM 5058 C CA . LYS C 1 191 ? 97.248 17.869 38.724 1.00 16.24 191 LYS C CA 1
ATOM 5059 C C . LYS C 1 191 ? 98.374 17.222 39.465 1.00 17.25 191 LYS C C 1
ATOM 5060 O O . LYS C 1 191 ? 99.392 16.755 38.890 1.00 14.87 191 LYS C O 1
ATOM 5066 N N . THR C 1 192 ? 98.312 17.172 40.833 1.00 15.51 192 THR C N 1
ATOM 5067 C CA . THR C 1 192 ? 99.380 16.616 41.497 1.00 14.93 192 THR C CA 1
ATOM 5068 C C . THR C 1 192 ? 99.599 15.130 41.229 1.00 15.18 192 THR C C 1
ATOM 5069 O O . THR C 1 192 ? 100.753 14.644 41.145 1.00 14.98 192 THR C O 1
ATOM 5073 N N . LEU C 1 193 ? 98.497 14.410 41.058 1.00 14.52 193 LEU C N 1
ATOM 5074 C CA . LEU C 1 193 ? 98.544 12.980 40.684 1.00 12.08 193 LEU C CA 1
ATOM 5075 C C . LEU C 1 193 ? 99.174 12.725 39.320 1.00 14.90 193 LEU C C 1
ATOM 5076 O O . LEU C 1 193 ? 100.168 11.966 39.191 1.00 15.54 193 LEU C O 1
ATOM 5081 N N . VAL C 1 194 ? 98.761 13.558 38.379 1.00 12.47 194 VAL C N 1
ATOM 5082 C CA . VAL C 1 194 ? 99.428 13.458 37.076 1.00 11.46 194 VAL C CA 1
ATOM 5083 C C . VAL C 1 194 ? 100.861 13.803 37.157 1.00 10.58 194 VAL C C 1
ATOM 5084 O O . VAL C 1 194 ? 101.682 13.191 36.492 1.00 14.45 194 VAL C O 1
ATOM 5088 N N . ASN C 1 195 ? 101.200 14.847 37.887 1.00 13.23 195 ASN C N 1
ATOM 5089 C CA . ASN C 1 195 ? 102.579 15.346 38.002 1.00 15.61 195 ASN C CA 1
ATOM 5090 C C . ASN C 1 195 ? 103.554 14.285 38.528 1.00 14.58 195 ASN C C 1
ATOM 5091 O O . ASN C 1 195 ? 104.696 14.252 38.222 1.00 16.62 195 ASN C O 1
ATOM 5096 N N . HIS C 1 196 ? 103.036 13.414 39.421 1.00 14.22 196 HIS C N 1
ATOM 5097 C CA . HIS C 1 196 ? 103.830 12.389 40.045 1.00 17.04 196 HIS C CA 1
ATOM 5098 C C . HIS C 1 196 ? 103.832 11.006 39.366 1.00 14.27 196 HIS C C 1
ATOM 5099 O O . HIS C 1 196 ? 104.486 10.098 39.857 1.00 17.49 196 HIS C O 1
ATOM 5106 N N . ASN C 1 197 ? 103.015 10.819 38.315 1.00 13.94 197 ASN C N 1
ATOM 5107 C CA . ASN C 1 197 ? 102.849 9.519 37.696 1.00 15.92 197 ASN C CA 1
ATOM 5108 C C . ASN C 1 197 ? 102.960 9.577 36.220 1.00 17.38 197 ASN C C 1
ATOM 5109 O O . ASN C 1 197 ? 102.046 10.045 35.548 1.00 16.94 197 ASN C O 1
ATOM 5114 N N . THR C 1 198 ? 104.062 9.035 35.735 1.00 17.72 198 THR C N 1
ATOM 5115 C CA . THR C 1 198 ? 104.365 9.137 34.312 1.00 17.12 198 THR C CA 1
ATOM 5116 C C . THR C 1 198 ? 103.291 8.503 33.471 1.00 18.45 198 THR C C 1
ATOM 5117 O O . THR C 1 198 ? 103.143 8.897 32.288 1.00 18.06 198 THR C O 1
ATOM 5121 N N . GLN C 1 199 ? 102.592 7.514 33.987 1.00 16.40 199 GLN C N 1
ATOM 5122 C CA . GLN C 1 199 ? 101.559 6.686 33.309 1.00 16.41 199 GLN C CA 1
ATOM 5123 C C . GLN C 1 199 ? 100.178 7.329 33.234 1.00 14.40 199 GLN C C 1
ATOM 5124 O O . GLN C 1 199 ? 99.265 6.778 32.622 1.00 16.50 199 GLN C O 1
ATOM 5130 N N . ALA C 1 200 ? 99.994 8.412 33.972 1.00 15.70 200 ALA C N 1
ATOM 5131 C CA . ALA C 1 200 ? 98.646 8.916 34.212 1.00 14.97 200 ALA C CA 1
ATOM 5132 C C . ALA C 1 200 ? 98.102 9.772 33.079 1.00 14.78 200 ALA C C 1
ATOM 5133 O O . ALA C 1 200 ? 98.799 10.585 32.460 1.00 17.92 200 ALA C O 1
ATOM 5135 N N . VAL C 1 201 ? 96.775 9.653 32.908 1.00 15.29 201 VAL C N 1
ATOM 5136 C CA . VAL C 1 201 ? 96.026 10.640 32.102 1.00 15.41 201 VAL C CA 1
ATOM 5137 C C . VAL C 1 201 ? 94.899 11.212 32.933 1.00 15.86 201 VAL C C 1
ATOM 5138 O O . VAL C 1 201 ? 94.276 10.527 33.711 1.00 15.66 201 VAL C O 1
ATOM 5142 N N . GLY C 1 202 ? 94.707 12.521 32.836 1.00 16.05 202 GLY C N 1
ATOM 5143 C CA . GLY C 1 202 ? 93.624 13.209 33.540 1.00 16.65 202 GLY C CA 1
ATOM 5144 C C . GLY C 1 202 ? 92.925 14.285 32.784 1.00 14.33 202 GLY C C 1
ATOM 5145 O O . GLY C 1 202 ? 93.258 14.558 31.595 1.00 13.75 202 GLY C O 1
ATOM 5146 N N . PHE C 1 203 ? 91.983 15.008 33.369 1.00 11.19 203 PHE C N 1
ATOM 5147 C CA . PHE C 1 203 ? 91.364 16.148 32.723 1.00 11.96 203 PHE C CA 1
ATOM 5148 C C . PHE C 1 203 ? 91.155 17.204 33.854 1.00 13.56 203 PHE C C 1
ATOM 5149 O O . PHE C 1 203 ? 90.829 16.841 35.009 1.00 13.94 203 PHE C O 1
ATOM 5157 N N . ILE C 1 204 ? 91.353 18.481 33.505 1.00 12.98 204 ILE C N 1
ATOM 5158 C CA . ILE C 1 204 ? 91.256 19.618 34.379 1.00 13.24 204 ILE C CA 1
ATOM 5159 C C . ILE C 1 204 ? 90.632 20.768 33.624 1.00 14.33 204 ILE C C 1
ATOM 5160 O O . ILE C 1 204 ? 90.635 20.799 32.351 1.00 14.90 204 ILE C O 1
ATOM 5165 N N . SER C 1 205 ? 90.168 21.739 34.368 1.00 13.92 205 SER C N 1
ATOM 5166 C CA . SER C 1 205 ? 89.724 22.986 33.761 1.00 15.80 205 SER C CA 1
ATOM 5167 C C . SER C 1 205 ? 90.863 23.730 33.125 1.00 13.83 205 SER C C 1
ATOM 5168 O O . SER C 1 205 ? 91.992 23.722 33.581 1.00 14.98 205 SER C O 1
ATOM 5171 N N . ILE C 1 206 ? 90.590 24.345 31.951 1.00 13.54 206 ILE C N 1
ATOM 5172 C CA . ILE C 1 206 ? 91.616 25.020 31.271 1.00 14.76 206 ILE C CA 1
ATOM 5173 C C . ILE C 1 206 ? 92.331 26.066 32.109 1.00 17.72 206 ILE C C 1
ATOM 5174 O O . ILE C 1 206 ? 93.532 26.139 32.064 1.00 18.43 206 ILE C O 1
ATOM 5179 N N . GLY C 1 207 ? 91.541 26.759 32.857 1.00 18.52 207 GLY C N 1
ATOM 5180 C CA . GLY C 1 207 ? 92.013 27.834 33.739 1.00 19.92 207 GLY C CA 1
ATOM 5181 C C . GLY C 1 207 ? 93.037 27.323 34.771 1.00 20.53 207 GLY C C 1
ATOM 5182 O O . GLY C 1 207 ? 93.833 28.121 35.285 1.00 22.90 207 GLY C O 1
ATOM 5183 N N . SER C 1 208 ? 93.046 26.009 35.042 1.00 15.37 208 SER C N 1
ATOM 5184 C CA . SER C 1 208 ? 93.989 25.432 35.982 1.00 17.16 208 SER C CA 1
ATOM 5185 C C . SER C 1 208 ? 95.299 24.935 35.436 1.00 15.47 208 SER C C 1
ATOM 5186 O O . SER C 1 208 ? 96.159 24.454 36.196 1.00 16.09 208 SER C O 1
ATOM 5189 N N . VAL C 1 209 ? 95.436 24.893 34.121 1.00 16.60 209 VAL C N 1
ATOM 5190 C CA . VAL C 1 209 ? 96.612 24.360 33.517 1.00 17.52 209 VAL C CA 1
ATOM 5191 C C . VAL C 1 209 ? 97.846 25.190 34.004 1.00 17.68 209 VAL C C 1
ATOM 5192 O O . VAL C 1 209 ? 97.774 26.457 34.069 1.00 19.43 209 VAL C O 1
ATOM 5196 N N . ASP C 1 210 ? 98.909 24.524 34.393 1.00 16.93 210 ASP C N 1
ATOM 5197 C CA . ASP C 1 210 ? 100.183 25.206 34.720 1.00 17.12 210 ASP C CA 1
ATOM 5198 C C . ASP C 1 210 ? 101.282 24.248 34.380 1.00 15.95 210 ASP C C 1
ATOM 5199 O O . ASP C 1 210 ? 100.954 23.190 33.735 1.00 19.09 210 ASP C O 1
ATOM 5204 N N . LYS C 1 211 ? 102.501 24.576 34.671 1.00 16.19 211 LYS C N 1
ATOM 5205 C CA . LYS C 1 211 ? 103.631 23.757 34.262 1.00 19.32 211 LYS C CA 1
ATOM 5206 C C . LYS C 1 211 ? 103.827 22.471 35.032 1.00 19.91 211 LYS C C 1
ATOM 5207 O O . LYS C 1 211 ? 104.744 21.716 34.716 1.00 22.79 211 LYS C O 1
ATOM 5213 N N . SER C 1 212 ? 103.002 22.202 36.003 1.00 16.21 212 SER C N 1
ATOM 5214 C CA . SER C 1 212 ? 103.072 20.923 36.631 1.00 15.48 212 SER C CA 1
ATOM 5215 C C . SER C 1 212 ? 102.557 19.730 35.797 1.00 17.99 212 SER C C 1
ATOM 5216 O O . SER C 1 212 ? 102.825 18.615 36.151 1.00 17.03 212 SER C O 1
ATOM 5219 N N . VAL C 1 213 ? 101.794 20.018 34.768 1.00 14.97 213 VAL C N 1
ATOM 5220 C CA . VAL C 1 213 ? 101.207 18.989 33.907 1.00 12.64 213 VAL C CA 1
ATOM 5221 C C . VAL C 1 213 ? 101.434 19.448 32.445 1.00 13.98 213 VAL C C 1
ATOM 5222 O O . VAL C 1 213 ? 101.737 20.554 32.132 1.00 17.65 213 VAL C O 1
ATOM 5226 N N . LYS C 1 214 ? 101.310 18.481 31.588 1.00 15.14 214 LYS C N 1
ATOM 5227 C CA . LYS C 1 214 ? 101.344 18.756 30.101 1.00 14.39 214 LYS C CA 1
ATOM 5228 C C . LYS C 1 214 ? 99.932 18.622 29.554 1.00 12.44 214 LYS C C 1
ATOM 5229 O O . LYS C 1 214 ? 99.354 17.586 29.478 1.00 14.88 214 LYS C O 1
ATOM 5235 N N . ALA C 1 215 ? 99.397 19.765 29.123 1.00 14.58 215 ALA C N 1
ATOM 5236 C CA . ALA C 1 215 ? 98.123 19.854 28.454 1.00 16.22 215 ALA C CA 1
ATOM 5237 C C . ALA C 1 215 ? 98.349 19.495 26.958 1.00 15.04 215 ALA C C 1
ATOM 5238 O O . ALA C 1 215 ? 99.306 20.020 26.387 1.00 20.72 215 ALA C O 1
ATOM 5240 N N . ILE C 1 216 ? 97.580 18.594 26.517 1.00 13.96 216 ILE C N 1
ATOM 5241 C CA . ILE C 1 216 ? 97.674 18.088 25.122 1.00 16.69 216 ILE C CA 1
ATOM 5242 C C . ILE C 1 216 ? 96.487 18.576 24.255 1.00 17.78 216 ILE C C 1
ATOM 5243 O O . ILE C 1 216 ? 95.429 19.019 24.722 1.00 15.36 216 ILE C O 1
ATOM 5248 N N . GLN C 1 217 ? 96.734 18.482 22.955 1.00 17.92 217 GLN C N 1
ATOM 5249 C CA . GLN C 1 217 ? 95.674 18.737 22.028 1.00 16.22 217 GLN C CA 1
ATOM 5250 C C . GLN C 1 217 ? 94.598 17.707 22.029 1.00 14.07 217 GLN C C 1
ATOM 5251 O O . GLN C 1 217 ? 94.794 16.575 22.329 1.00 16.96 217 GLN C O 1
ATOM 5257 N N . PHE C 1 218 ? 93.338 18.082 21.632 1.00 14.58 218 PHE C N 1
ATOM 5258 C CA . PHE C 1 218 ? 92.270 17.258 21.316 1.00 13.25 218 PHE C CA 1
ATOM 5259 C C . PHE C 1 218 ? 91.885 17.493 19.851 1.00 16.23 218 PHE C C 1
ATOM 5260 O O . PHE C 1 218 ? 91.612 18.619 19.448 1.00 16.66 218 PHE C O 1
ATOM 5268 N N . GLU C 1 219 ? 92.019 16.464 19.070 1.00 18.22 219 GLU C N 1
ATOM 5269 C CA . GLU C 1 219 ? 91.805 16.593 17.556 1.00 16.73 219 GLU C CA 1
ATOM 5270 C C . GLU C 1 219 ? 92.650 17.678 16.988 1.00 18.90 219 GLU C C 1
ATOM 5271 O O . GLU C 1 219 ? 92.167 18.446 16.145 1.00 19.02 219 GLU C O 1
ATOM 5277 N N . LYS C 1 220 ? 93.931 17.770 17.399 1.00 18.69 220 LYS C N 1
ATOM 5278 C CA . LYS C 1 220 ? 94.914 18.747 16.917 1.00 19.95 220 LYS C CA 1
ATOM 5279 C C . LYS C 1 220 ? 94.778 20.168 17.324 1.00 16.12 220 LYS C C 1
ATOM 5280 O O . LYS C 1 220 ? 95.672 21.008 17.161 1.00 24.21 220 LYS C O 1
ATOM 5286 N N . ALA C 1 221 ? 93.703 20.465 18.184 1.00 14.73 221 ALA C N 1
ATOM 5287 C CA . ALA C 1 221 ? 93.540 21.790 18.675 1.00 15.93 221 ALA C CA 1
ATOM 5288 C C . ALA C 1 221 ? 93.993 22.051 20.137 1.00 13.51 221 ALA C C 1
ATOM 5289 O O . ALA C 1 221 ? 93.777 21.160 20.969 1.00 18.08 221 ALA C O 1
ATOM 5291 N N . ASP C 1 222 ? 94.719 23.095 20.335 1.00 15.49 222 ASP C N 1
ATOM 5292 C CA . ASP C 1 222 ? 95.213 23.369 21.670 1.00 16.31 222 ASP C CA 1
ATOM 5293 C C . ASP C 1 222 ? 94.064 23.714 22.590 1.00 16.70 222 ASP C C 1
ATOM 5294 O O . ASP C 1 222 ? 93.139 24.427 22.222 1.00 16.01 222 ASP C O 1
ATOM 5299 N N . PRO C 1 223 ? 94.167 23.238 23.859 1.00 16.13 223 PRO C N 1
ATOM 5300 C CA . PRO C 1 223 ? 93.138 23.457 24.861 1.00 16.51 223 PRO C CA 1
ATOM 5301 C C . PRO C 1 223 ? 93.321 24.814 25.523 1.00 18.57 223 PRO C C 1
ATOM 5302 O O . PRO C 1 223 ? 93.689 24.984 26.710 1.00 17.40 223 PRO C O 1
ATOM 5306 N N . THR C 1 224 ? 92.970 25.830 24.756 1.00 16.43 224 THR C N 1
ATOM 5307 C CA . THR C 1 224 ? 92.928 27.190 25.260 1.00 17.32 224 THR C CA 1
ATOM 5308 C C . THR C 1 224 ? 91.625 27.923 25.216 1.00 13.57 224 THR C C 1
ATOM 5309 O O . THR C 1 224 ? 90.751 27.585 24.404 1.00 15.19 224 THR C O 1
ATOM 5313 N N . SER C 1 225 ? 91.471 28.929 26.044 1.00 17.66 225 SER C N 1
ATOM 5314 C CA . SER C 1 225 ? 90.284 29.791 26.075 1.00 18.45 225 SER C CA 1
ATOM 5315 C C . SER C 1 225 ? 90.103 30.502 24.710 1.00 14.98 225 SER C C 1
ATOM 5316 O O . SER C 1 225 ? 88.946 30.558 24.252 1.00 17.13 225 SER C O 1
ATOM 5319 N N . ASP C 1 226 ? 91.220 30.822 24.095 1.00 18.08 226 ASP C N 1
ATOM 5320 C CA . ASP C 1 226 ? 91.150 31.547 22.826 1.00 18.25 226 ASP C CA 1
ATOM 5321 C C . ASP C 1 226 ? 90.606 30.627 21.734 1.00 20.61 226 ASP C C 1
ATOM 5322 O O . ASP C 1 226 ? 89.756 31.074 20.927 1.00 17.30 226 ASP C O 1
ATOM 5327 N N . ASN C 1 227 ? 90.977 29.333 21.781 1.00 16.38 227 ASN C N 1
ATOM 5328 C CA . ASN C 1 227 ? 90.413 28.374 20.843 1.00 14.23 227 ASN C CA 1
ATOM 5329 C C . ASN C 1 227 ? 88.980 28.047 21.073 1.00 16.58 227 ASN C C 1
ATOM 5330 O O . ASN C 1 227 ? 88.221 27.707 20.146 1.00 17.04 227 ASN C O 1
ATOM 5335 N N . ILE C 1 228 ? 88.511 28.174 22.306 1.00 16.65 228 ILE C N 1
ATOM 5336 C CA . ILE C 1 228 ? 87.090 28.024 22.521 1.00 16.54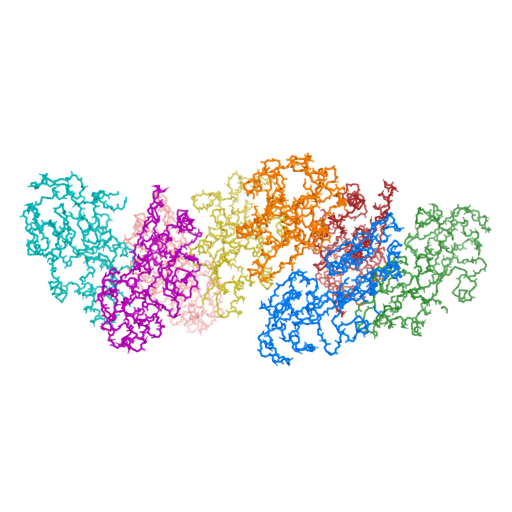 228 ILE C CA 1
ATOM 5337 C C . ILE C 1 228 ? 86.354 29.245 21.976 1.00 17.39 228 ILE C C 1
ATOM 5338 O O . ILE C 1 228 ? 85.292 29.100 21.369 1.00 18.31 228 ILE C O 1
ATOM 5343 N N . ALA C 1 229 ? 86.899 30.435 22.196 1.00 15.72 229 ALA C N 1
ATOM 5344 C CA . ALA C 1 229 ? 86.331 31.658 21.682 1.00 19.06 229 ALA C CA 1
ATOM 5345 C C . ALA C 1 229 ? 86.171 31.578 20.156 1.00 18.90 229 ALA C C 1
ATOM 5346 O O . ALA C 1 229 ? 85.106 31.966 19.640 1.00 23.64 229 ALA C O 1
ATOM 5348 N N . LYS C 1 230 ? 87.180 31.014 19.497 1.00 17.61 230 LYS C N 1
ATOM 5349 C CA . LYS C 1 230 ? 87.277 30.915 17.987 1.00 16.30 230 LYS C CA 1
ATOM 5350 C C . LYS C 1 230 ? 86.469 29.683 17.471 1.00 17.98 230 LYS C C 1
ATOM 5351 O O . LYS C 1 230 ? 86.287 29.474 16.252 1.00 21.31 230 LYS C O 1
ATOM 5357 N N . HIS C 1 231 ? 86.031 28.792 18.381 1.00 15.89 231 HIS C N 1
ATOM 5358 C CA . HIS C 1 231 ? 85.240 27.620 18.041 1.00 18.23 231 HIS C CA 1
ATOM 5359 C C . HIS C 1 231 ? 86.106 26.630 17.245 1.00 18.20 231 HIS C C 1
ATOM 5360 O O . HIS C 1 231 ? 85.557 25.933 16.397 1.00 18.11 231 HIS C O 1
ATOM 5373 N N . THR C 1 232 ? 87.367 26.478 17.637 1.00 15.67 232 THR C N 1
ATOM 5374 C CA . THR C 1 232 ? 88.233 25.423 17.067 1.00 15.62 232 THR C CA 1
ATOM 5375 C C . THR C 1 232 ? 88.547 24.252 18.000 1.00 14.01 232 THR C C 1
ATOM 5376 O O . THR C 1 232 ? 88.957 23.254 17.530 1.00 16.52 232 THR C O 1
ATOM 5380 N N . TYR C 1 233 ? 88.215 24.399 19.303 1.00 14.78 233 TYR C N 1
ATOM 5381 C CA . TYR C 1 233 ? 88.600 23.346 20.252 1.00 16.07 233 TYR C CA 1
ATOM 5382 C C . TYR C 1 233 ? 87.321 22.794 20.859 1.00 15.97 233 TYR C C 1
ATOM 5383 O O . TYR C 1 233 ? 86.417 23.592 21.272 1.00 17.75 233 TYR C O 1
ATOM 5392 N N . GLN C 1 234 ? 87.148 21.466 20.844 1.00 14.37 234 GLN C N 1
ATOM 5393 C CA . GLN C 1 234 ? 85.905 20.778 21.077 1.00 15.23 234 GLN C CA 1
ATOM 5394 C C . GLN C 1 234 ? 85.465 20.568 22.546 1.00 15.08 234 GLN C C 1
ATOM 5395 O O . GLN C 1 234 ? 84.285 20.379 22.770 1.00 16.64 234 GLN C O 1
ATOM 5401 N N . LEU C 1 235 ? 86.405 20.591 23.474 1.00 15.55 235 LEU C N 1
ATOM 5402 C CA . LEU C 1 235 ? 86.047 20.201 24.854 1.00 13.61 235 LEU C CA 1
ATOM 5403 C C . LEU C 1 235 ? 85.681 21.442 25.654 1.00 15.77 235 LEU C C 1
ATOM 5404 O O . LEU C 1 235 ? 86.390 21.833 26.565 1.00 16.71 235 LEU C O 1
ATOM 5409 N N . SER C 1 236 ? 84.585 22.050 25.292 1.00 17.79 236 SER C N 1
ATOM 5410 C CA . SER C 1 236 ? 84.092 23.247 25.949 1.00 16.55 236 SER C CA 1
ATOM 5411 C C . SER C 1 236 ? 82.735 22.918 26.547 1.00 16.75 236 SER C C 1
ATOM 5412 O O . SER C 1 236 ? 82.120 21.884 26.245 1.00 20.37 236 SER C O 1
ATOM 5415 N N . ARG C 1 237 ? 82.298 23.807 27.418 1.00 19.88 237 ARG C N 1
ATOM 5416 C CA . ARG C 1 237 ? 81.023 23.631 28.164 1.00 21.25 237 ARG C CA 1
ATOM 5417 C C . ARG C 1 237 ? 80.368 24.977 28.228 1.00 24.44 237 ARG C C 1
ATOM 5418 O O . ARG C 1 237 ? 81.019 25.980 28.572 1.00 18.56 237 ARG C O 1
ATOM 5426 N N . PRO C 1 238 ? 79.058 25.041 27.992 1.00 20.52 238 PRO C N 1
ATOM 5427 C CA . PRO C 1 238 ? 78.313 26.244 28.243 1.00 19.36 238 PRO C CA 1
ATOM 5428 C C . PRO C 1 238 ? 77.956 26.387 29.730 1.00 17.58 238 PRO C C 1
ATOM 5429 O O . PRO C 1 238 ? 77.826 25.351 30.357 1.00 20.43 238 PRO C O 1
ATOM 5433 N N . PHE C 1 239 ? 77.861 27.604 30.159 1.00 21.12 239 PHE C N 1
ATOM 5434 C CA . PHE C 1 239 ? 77.271 27.969 31.482 1.00 18.88 239 PHE C CA 1
ATOM 5435 C C . PHE C 1 239 ? 75.903 28.536 31.057 1.00 19.31 239 PHE C C 1
ATOM 5436 O O . PHE C 1 239 ? 75.827 29.648 30.559 1.00 20.76 239 PHE C O 1
ATOM 5444 N N . LEU C 1 240 ? 74.820 27.846 31.376 1.00 22.27 240 LEU C N 1
ATOM 5445 C CA . LEU C 1 240 ? 73.481 28.243 30.984 1.00 19.93 240 LEU C CA 1
ATOM 5446 C C . LEU C 1 240 ? 72.739 28.731 32.214 1.00 22.11 240 LEU C C 1
ATOM 5447 O O . LEU C 1 240 ? 72.948 28.197 33.325 1.00 23.18 240 LEU C O 1
ATOM 5452 N N . ILE C 1 241 ? 71.901 29.729 32.007 1.00 22.87 241 ILE C N 1
ATOM 5453 C CA . ILE C 1 241 ? 71.063 30.246 33.111 1.00 19.26 241 ILE C CA 1
ATOM 5454 C C . ILE C 1 241 ? 69.612 30.057 32.659 1.00 26.35 241 ILE C C 1
ATOM 5455 O O . ILE C 1 241 ? 69.251 30.488 31.543 1.00 28.58 241 ILE C O 1
ATOM 5460 N N . LEU C 1 242 ? 68.804 29.487 33.527 1.00 26.12 242 LEU C N 1
ATOM 5461 C CA . LEU C 1 242 ? 67.440 29.079 33.176 1.00 25.27 242 LEU C CA 1
ATOM 5462 C C . LEU C 1 242 ? 66.506 29.718 34.170 1.00 25.87 242 LEU C C 1
ATOM 5463 O O . LEU C 1 242 ? 66.698 29.667 35.397 1.00 25.46 242 LEU C O 1
ATOM 5468 N N . HIS C 1 243 ? 65.392 30.246 33.616 1.00 26.74 243 HIS C N 1
ATOM 5469 C CA . HIS C 1 243 ? 64.283 30.616 34.478 1.00 26.35 243 HIS C CA 1
ATOM 5470 C C . HIS C 1 243 ? 62.958 30.635 33.668 1.00 31.10 243 HIS C C 1
ATOM 5471 O O . HIS C 1 243 ? 62.916 30.500 32.432 1.00 28.93 243 HIS C O 1
ATOM 5478 N N . TYR C 1 244 ? 61.856 30.680 34.398 1.00 31.86 244 TYR C N 1
ATOM 5479 C CA . TYR C 1 244 ? 60.541 30.743 33.741 1.00 30.66 244 TYR C CA 1
ATOM 5480 C C . TYR C 1 244 ? 60.196 32.149 33.489 1.00 34.30 244 TYR C C 1
ATOM 5481 O O . TYR C 1 244 ? 59.868 32.856 34.435 1.00 35.15 244 TYR C O 1
ATOM 5490 N N . SER C 1 245 ? 60.317 32.570 32.222 1.00 43.41 245 SER C N 1
ATOM 5491 C CA . SER C 1 245 ? 60.216 33.989 31.824 1.00 52.09 245 SER C CA 1
ATOM 5492 C C . SER C 1 245 ? 58.791 34.526 32.083 1.00 56.62 245 SER C C 1
ATOM 5493 O O . SER C 1 245 ? 58.594 35.698 32.484 1.00 51.39 245 SER C O 1
ATOM 5496 N N . ASP C 1 246 ? 57.835 33.609 31.905 1.00 62.95 246 ASP C N 1
ATOM 5497 C CA . ASP C 1 246 ? 56.416 33.934 31.822 1.00 68.37 246 ASP C CA 1
ATOM 5498 C C . ASP C 1 246 ? 55.875 34.379 33.168 1.00 71.51 246 ASP C C 1
ATOM 5499 O O . ASP C 1 246 ? 55.247 35.432 33.251 1.00 71.72 246 ASP C O 1
ATOM 5504 N N . ASN C 1 247 ? 56.144 33.602 34.215 1.00 74.33 247 ASN C N 1
ATOM 5505 C CA . ASN C 1 247 ? 55.666 33.936 35.563 1.00 79.07 247 ASN C CA 1
ATOM 5506 C C . ASN C 1 247 ? 56.876 34.370 36.411 1.00 79.12 247 ASN C C 1
ATOM 5507 O O . ASN C 1 247 ? 57.481 33.562 37.156 1.00 77.51 247 ASN C O 1
ATOM 5512 N N . ALA C 1 248 ? 57.238 35.647 36.255 1.00 77.40 248 ALA C N 1
ATOM 5513 C CA . ALA C 1 248 ? 58.521 36.149 36.728 1.00 74.74 248 ALA C CA 1
ATOM 5514 C C . ALA C 1 248 ? 58.321 37.456 37.426 1.00 73.28 248 ALA C C 1
ATOM 5515 O O . ALA C 1 248 ? 57.928 38.417 36.783 1.00 71.62 248 ALA C O 1
ATOM 5517 N N . ASP C 1 249 ? 58.593 37.504 38.730 1.00 73.57 249 ASP C N 1
ATOM 5518 C CA . ASP C 1 249 ? 58.442 38.756 39.479 1.00 74.38 249 ASP C CA 1
ATOM 5519 C C . ASP C 1 249 ? 59.693 39.642 39.386 1.00 73.12 249 ASP C C 1
ATOM 5520 O O . ASP C 1 249 ? 60.771 39.181 39.013 1.00 71.93 249 ASP C O 1
ATOM 5525 N N . GLU C 1 250 ? 59.530 40.911 39.753 1.00 70.93 250 GLU C N 1
ATOM 5526 C CA . GLU C 1 250 ? 60.453 41.967 39.344 1.00 70.18 250 GLU C CA 1
ATOM 5527 C C . GLU C 1 250 ? 61.862 41.853 39.938 1.00 65.76 250 GLU C C 1
ATOM 5528 O O . GLU C 1 250 ? 62.807 42.480 39.429 1.00 61.06 250 GLU C O 1
ATOM 5534 N N . GLN C 1 251 ? 61.994 41.072 41.008 1.00 59.34 251 GLN C N 1
ATOM 5535 C CA . GLN C 1 251 ? 63.293 40.902 41.664 1.00 56.73 251 GLN C CA 1
ATOM 5536 C C . GLN C 1 251 ? 64.177 40.014 40.778 1.00 51.85 251 GLN C C 1
ATOM 5537 O O . GLN C 1 251 ? 65.324 40.353 40.454 1.00 48.62 251 GLN C O 1
ATOM 5543 N N . THR C 1 252 ? 63.604 38.878 40.388 1.00 46.08 252 THR C N 1
ATOM 5544 C CA . THR C 1 252 ? 64.257 37.915 39.534 1.00 43.55 252 THR C CA 1
ATOM 5545 C C . THR C 1 252 ? 64.629 38.535 38.216 1.00 42.93 252 THR C C 1
ATOM 5546 O O . THR C 1 252 ? 65.764 38.345 37.733 1.00 37.50 252 THR C O 1
ATOM 5550 N N . LYS C 1 253 ? 63.703 39.305 37.658 1.00 39.29 253 LYS C N 1
ATOM 5551 C CA . LYS C 1 253 ? 63.901 39.906 36.322 1.00 38.58 253 LYS C CA 1
ATOM 5552 C C . LYS C 1 253 ? 65.083 40.890 36.381 1.00 40.29 253 LYS C C 1
ATOM 5553 O O . LYS C 1 253 ? 65.876 40.971 35.460 1.00 40.81 253 LYS C O 1
ATOM 5559 N N . GLU C 1 254 ? 65.169 41.635 37.465 1.00 36.36 254 GLU C N 1
ATOM 5560 C CA . GLU C 1 254 ? 66.240 42.596 37.700 1.00 36.08 254 GLU C CA 1
ATOM 5561 C C . GLU C 1 254 ? 67.627 41.904 37.730 1.00 36.20 254 GLU C C 1
ATOM 5562 O O . GLU C 1 254 ? 68.649 42.476 37.312 1.00 38.90 254 GLU C O 1
ATOM 5568 N N . PHE C 1 255 ? 67.649 40.736 38.354 1.00 36.87 255 PHE C N 1
ATOM 5569 C CA . PHE C 1 255 ? 68.910 40.003 38.548 1.00 34.83 255 PHE C CA 1
ATOM 5570 C C . PHE C 1 255 ? 69.367 39.407 37.218 1.00 32.99 255 PHE C C 1
ATOM 5571 O O . PHE C 1 255 ? 70.556 39.506 36.867 1.00 31.16 255 PHE C O 1
ATOM 5579 N N . ILE C 1 256 ? 68.412 38.851 36.461 1.00 32.39 256 ILE C N 1
ATOM 5580 C CA . ILE C 1 256 ? 68.677 38.284 35.152 1.00 32.50 256 ILE C CA 1
ATOM 5581 C C . ILE C 1 256 ? 69.201 39.368 34.224 1.00 30.43 256 ILE C C 1
ATOM 5582 O O . ILE C 1 256 ? 70.160 39.155 33.461 1.00 34.14 256 ILE C O 1
ATOM 5587 N N . ALA C 1 257 ? 68.645 40.575 34.347 1.00 32.47 257 ALA C N 1
ATOM 5588 C CA . ALA C 1 257 ? 69.162 41.684 33.537 1.00 31.58 257 ALA C CA 1
ATOM 5589 C C . ALA C 1 257 ? 70.590 42.015 33.926 1.00 33.24 257 ALA C C 1
ATOM 5590 O O . ALA C 1 257 ? 71.425 42.292 33.063 1.00 33.63 257 ALA C O 1
ATOM 5592 N N . PHE C 1 258 ? 70.879 42.003 35.224 1.00 32.63 258 PHE C N 1
ATOM 5593 C CA . PHE C 1 258 ? 72.227 42.253 35.724 1.00 31.17 258 PHE C CA 1
ATOM 5594 C C . PHE C 1 258 ? 73.188 41.199 35.109 1.00 31.20 258 PHE C C 1
ATOM 5595 O O . PHE C 1 258 ? 74.297 41.519 34.719 1.00 34.13 258 PHE C O 1
ATOM 5603 N N . LEU C 1 259 ? 72.743 39.967 35.013 1.00 28.69 259 LEU C N 1
ATOM 5604 C CA . LEU C 1 259 ? 73.635 38.872 34.515 1.00 31.68 259 LEU C CA 1
ATOM 5605 C C . LEU C 1 259 ? 73.979 39.050 33.015 1.00 35.28 259 LEU C C 1
ATOM 5606 O O . LEU C 1 259 ? 74.987 38.508 32.453 1.00 32.23 259 LEU C O 1
ATOM 5611 N N . LYS C 1 260 ? 73.126 39.795 32.341 1.00 33.46 260 LYS C N 1
ATOM 5612 C CA . LYS C 1 260 ? 73.301 40.041 30.913 1.00 34.44 260 LYS C CA 1
ATOM 5613 C C . LYS C 1 260 ? 73.989 41.405 30.724 1.00 37.75 260 LYS C C 1
ATOM 5614 O O . LYS C 1 260 ? 74.270 41.807 29.606 1.00 41.44 260 LYS C O 1
ATOM 5620 N N . SER C 1 261 ? 74.280 42.094 31.826 1.00 35.96 261 SER C N 1
ATOM 5621 C CA . SER C 1 261 ? 74.864 43.452 31.816 1.00 38.31 261 SER C CA 1
ATOM 5622 C C . SER C 1 261 ? 76.364 43.492 31.537 1.00 39.16 261 SER C C 1
ATOM 5623 O O . SER C 1 261 ? 77.057 42.525 31.706 1.00 36.82 261 SER C O 1
ATOM 5626 N N . GLU C 1 262 ? 76.835 44.637 31.056 1.00 38.80 262 GLU C N 1
ATOM 5627 C CA . GLU C 1 262 ? 78.223 44.866 30.723 1.00 40.99 262 GLU C CA 1
ATOM 5628 C C . GLU C 1 262 ? 79.126 44.669 31.945 1.00 43.69 262 GLU C C 1
ATOM 5629 O O . GLU C 1 262 ? 80.243 44.116 31.821 1.00 37.22 262 GLU C O 1
ATOM 5635 N N . SER C 1 263 ? 78.666 45.158 33.110 1.00 42.72 263 SER C N 1
ATOM 5636 C CA . SER C 1 263 ? 79.464 44.995 34.355 1.00 42.91 263 SER C CA 1
ATOM 5637 C C . SER C 1 263 ? 79.636 43.511 34.800 1.00 39.67 263 SER C C 1
ATOM 5638 O O . SER C 1 263 ? 80.708 43.106 35.256 1.00 38.02 263 SER C O 1
ATOM 5641 N N . ALA C 1 264 ? 78.583 42.715 34.637 1.00 37.73 264 ALA C N 1
ATOM 5642 C CA . ALA C 1 264 ? 78.690 41.295 34.913 1.00 36.17 264 ALA C CA 1
ATOM 5643 C C . ALA C 1 264 ? 79.700 40.662 33.925 1.00 35.16 264 ALA C C 1
ATOM 5644 O O . ALA C 1 264 ? 80.620 39.947 34.356 1.00 30.64 264 ALA C O 1
ATOM 5646 N N . LYS C 1 265 ? 79.605 41.002 32.626 1.00 31.86 265 LYS C N 1
ATOM 5647 C CA . LYS C 1 265 ? 80.431 40.329 31.612 1.00 33.42 265 LYS C CA 1
ATOM 5648 C C . LYS C 1 265 ? 81.929 40.667 31.853 1.00 32.58 265 LYS C C 1
ATOM 5649 O O . LYS C 1 265 ? 82.797 39.845 31.658 1.00 35.75 265 LYS C O 1
ATOM 5655 N N . LYS C 1 266 ? 82.213 41.890 32.252 1.00 30.97 266 LYS C N 1
ATOM 5656 C CA . LYS C 1 266 ? 83.598 42.273 32.591 1.00 37.24 266 LYS C CA 1
ATOM 5657 C C . LYS C 1 266 ? 84.201 41.357 33.664 1.00 32.36 266 LYS C C 1
ATOM 5658 O O . LYS C 1 266 ? 85.363 40.934 33.568 1.00 33.44 266 LYS C O 1
ATOM 5664 N N . LEU C 1 267 ? 83.387 41.041 34.672 1.00 30.99 267 LEU C N 1
ATOM 5665 C CA . LEU C 1 267 ? 83.817 40.173 35.771 1.00 30.28 267 LEU C CA 1
ATOM 5666 C C . LEU C 1 267 ? 83.975 38.765 35.314 1.00 30.59 267 LEU C C 1
ATOM 5667 O O . LEU C 1 267 ? 84.969 38.133 35.658 1.00 31.05 267 LEU C O 1
ATOM 5672 N N . ILE C 1 268 ? 83.023 38.262 34.518 1.00 26.48 268 ILE C N 1
ATOM 5673 C CA . ILE C 1 268 ? 83.115 36.946 33.910 1.00 29.00 268 ILE C CA 1
ATOM 5674 C C . ILE C 1 268 ? 84.427 36.768 33.149 1.00 27.81 268 ILE C C 1
ATOM 5675 O O . ILE C 1 268 ? 85.065 35.719 33.312 1.00 25.54 268 ILE C O 1
ATOM 5680 N N . VAL C 1 269 ? 84.825 37.772 32.370 1.00 29.52 269 VAL C N 1
ATOM 5681 C CA . VAL C 1 269 ? 86.016 37.649 31.521 1.00 33.26 269 VAL C CA 1
ATOM 5682 C C . VAL C 1 269 ? 87.260 37.700 32.408 1.00 35.80 269 VAL C C 1
ATOM 5683 O O . VAL C 1 269 ? 88.163 36.841 32.312 1.00 39.97 269 VAL C O 1
ATOM 5687 N N . GLU C 1 270 ? 87.265 38.669 33.310 1.00 34.26 270 GLU C N 1
ATOM 5688 C CA . GLU C 1 270 ? 88.325 38.769 34.321 1.00 34.31 270 GLU C CA 1
ATOM 5689 C C . GLU C 1 270 ? 88.679 37.511 35.072 1.00 30.82 270 GLU C C 1
ATOM 5690 O O . GLU C 1 270 ? 89.852 37.280 35.377 1.00 35.70 270 GLU C O 1
ATOM 5696 N N . TYR C 1 271 ? 87.685 36.689 35.375 1.00 31.48 271 TYR C N 1
ATOM 5697 C CA . TYR C 1 271 ? 87.899 35.490 36.179 1.00 30.23 271 TYR C CA 1
ATOM 5698 C C . TYR C 1 271 ? 88.209 34.262 35.342 1.00 30.34 271 TYR C C 1
ATOM 5699 O O . TYR C 1 271 ? 88.270 33.143 35.897 1.00 36.03 271 TYR C O 1
ATOM 5708 N N . GLY C 1 272 ? 88.306 34.418 34.025 1.00 29.16 272 GLY C N 1
ATOM 5709 C CA . GLY C 1 272 ? 88.866 33.416 33.136 1.00 32.23 272 GLY C CA 1
ATOM 5710 C C . GLY C 1 272 ? 87.885 32.659 32.270 1.00 32.39 272 GLY C C 1
ATOM 5711 O O . GLY C 1 272 ? 88.244 31.631 31.692 1.00 34.96 272 GLY C O 1
ATOM 5712 N N . TYR C 1 273 ? 86.666 33.154 32.143 1.00 28.33 273 TYR C N 1
ATOM 5713 C CA . TYR C 1 273 ? 85.650 32.513 31.316 1.00 27.68 273 TYR C CA 1
ATOM 5714 C C . TYR C 1 273 ? 85.489 33.238 29.979 1.00 28.34 273 TYR C C 1
ATOM 5715 O O . TYR C 1 273 ? 85.951 34.335 29.771 1.00 30.10 273 TYR C O 1
ATOM 5724 N N . ILE C 1 274 ? 84.812 32.595 29.057 1.00 28.16 274 ILE C N 1
ATOM 5725 C CA . ILE C 1 274 ? 84.768 32.993 27.687 1.00 25.44 274 ILE C CA 1
ATOM 5726 C C . ILE C 1 274 ? 83.358 33.550 27.406 1.00 26.66 274 ILE C C 1
ATOM 5727 O O . ILE C 1 274 ? 82.402 32.916 27.723 1.00 29.47 274 ILE C O 1
ATOM 5740 N N . PRO C 1 276 ? 79.968 34.303 25.291 1.00 36.48 276 PRO C N 1
ATOM 5741 C CA . PRO C 1 276 ? 79.216 33.657 24.196 1.00 40.94 276 PRO C CA 1
ATOM 5742 C C . PRO C 1 276 ? 79.061 34.481 22.890 1.00 36.30 276 PRO C C 1
ATOM 5743 O O . PRO C 1 276 ? 79.356 35.692 23.002 1.00 42.18 276 PRO C O 1
ATOM 5747 N N . SER D 1 28 ? 59.281 3.979 40.326 1.00 59.24 28 SER D N 1
ATOM 5748 C CA . SER D 1 28 ? 59.681 3.130 41.478 1.00 59.24 28 SER D CA 1
ATOM 5749 C C . SER D 1 28 ? 61.069 3.538 42.008 1.00 59.14 28 SER D C 1
ATOM 5750 O O . SER D 1 28 ? 61.852 2.652 42.481 1.00 59.33 28 SER D O 1
ATOM 5753 N N . GLU D 1 29 ? 61.405 4.837 41.917 1.00 53.41 29 GLU D N 1
ATOM 5754 C CA . GLU D 1 29 ? 62.557 5.346 42.694 1.00 50.10 29 GLU D CA 1
ATOM 5755 C C . GLU D 1 29 ? 62.096 5.711 44.133 1.00 45.16 29 GLU D C 1
ATOM 5756 O O . GLU D 1 29 ? 60.947 6.150 44.332 1.00 39.87 29 GLU D O 1
ATOM 5762 N N . ILE D 1 30 ? 62.944 5.409 45.129 1.00 36.67 30 ILE D N 1
ATOM 5763 C CA . ILE D 1 30 ? 62.801 5.965 46.477 1.00 35.60 30 ILE D CA 1
ATOM 5764 C C . ILE D 1 30 ? 63.708 7.209 46.483 1.00 31.33 30 ILE D C 1
ATOM 5765 O O . ILE D 1 30 ? 64.905 7.116 46.287 1.00 35.13 30 ILE D O 1
ATOM 5770 N N . THR D 1 31 ? 63.136 8.362 46.720 1.00 32.07 31 THR D N 1
ATOM 5771 C CA . THR D 1 31 ? 63.908 9.616 46.634 1.00 28.62 31 THR D CA 1
ATOM 5772 C C . THR D 1 31 ? 64.186 10.135 48.054 1.00 27.57 31 THR D C 1
ATOM 5773 O O . THR D 1 31 ? 63.261 10.361 48.818 1.00 28.40 31 THR D O 1
ATOM 5777 N N . ILE D 1 32 ? 65.454 10.196 48.458 1.00 24.36 32 ILE D N 1
ATOM 5778 C CA . ILE D 1 32 ? 65.760 10.799 49.740 1.00 22.92 32 ILE D CA 1
ATOM 5779 C C . ILE D 1 32 ? 66.612 11.989 49.483 1.00 24.49 32 ILE D C 1
ATOM 5780 O O . ILE D 1 32 ? 67.673 11.890 48.815 1.00 23.00 32 ILE D O 1
ATOM 5785 N N . SER D 1 33 ? 66.179 13.085 50.089 1.00 22.27 33 SER D N 1
ATOM 5786 C CA . SER D 1 33 ? 66.600 14.406 49.653 1.00 19.74 33 SER D CA 1
ATOM 5787 C C . SER D 1 33 ? 66.991 15.187 50.861 1.00 19.92 33 SER D C 1
ATOM 5788 O O . SER D 1 33 ? 66.316 15.195 51.872 1.00 19.84 33 SER D O 1
ATOM 5791 N N . GLY D 1 34 ? 68.056 15.965 50.702 1.00 18.45 34 GLY D N 1
ATOM 5792 C CA . GLY D 1 34 ? 68.366 16.991 51.641 1.00 17.40 34 GLY D CA 1
ATOM 5793 C C . GLY D 1 34 ? 69.843 17.107 51.983 1.00 21.25 34 GLY D C 1
ATOM 5794 O O . GLY D 1 34 ? 70.632 17.303 51.091 1.00 19.25 34 GLY D O 1
ATOM 5795 N N . SER D 1 35 ? 70.148 17.168 53.270 1.00 16.98 35 SER D N 1
ATOM 5796 C CA . SER D 1 35 ? 71.471 17.527 53.762 1.00 17.53 35 SER D CA 1
ATOM 5797 C C . SER D 1 35 ? 72.629 16.812 52.987 1.00 14.89 35 SER D C 1
ATOM 5798 O O . SER D 1 35 ? 72.643 15.582 52.808 1.00 20.17 35 SER D O 1
ATOM 5801 N N . THR D 1 36 ? 73.568 17.670 52.580 1.00 20.65 36 THR D N 1
ATOM 5802 C CA . THR D 1 36 ? 74.810 17.200 51.933 1.00 20.22 36 THR D CA 1
ATOM 5803 C C . THR D 1 36 ? 75.676 16.587 52.975 1.00 18.98 36 THR D C 1
ATOM 5804 O O . THR D 1 36 ? 76.319 15.633 52.656 1.00 25.45 36 THR D O 1
ATOM 5808 N N . SER D 1 37 ? 75.582 17.054 54.196 1.00 21.05 37 SER D N 1
ATOM 5809 C CA . SER D 1 37 ? 76.347 16.412 55.286 1.00 23.29 37 SER D CA 1
ATOM 5810 C C . SER D 1 37 ? 75.944 14.917 55.440 1.00 23.77 37 SER D C 1
ATOM 5811 O O . SER D 1 37 ? 76.764 14.015 55.378 1.00 26.71 37 SER D O 1
ATOM 5814 N N . VAL D 1 38 ? 74.639 14.614 55.560 1.00 20.14 38 VAL D N 1
ATOM 5815 C CA . VAL D 1 38 ? 74.148 13.255 55.632 1.00 18.38 38 VAL D CA 1
ATOM 5816 C C . VAL D 1 38 ? 74.351 12.467 54.345 1.00 20.68 38 VAL D C 1
ATOM 5817 O O . VAL D 1 38 ? 74.402 11.254 54.360 1.00 24.30 38 VAL D O 1
ATOM 5821 N N . ALA D 1 39 ? 74.291 13.152 53.213 1.00 21.79 39 ALA D N 1
ATOM 5822 C CA . ALA D 1 39 ? 74.376 12.437 51.906 1.00 20.88 39 ALA D CA 1
ATOM 5823 C C . ALA D 1 39 ? 75.673 11.595 51.795 1.00 23.30 39 ALA D C 1
ATOM 5824 O O . ALA D 1 39 ? 75.698 10.612 51.095 1.00 26.65 39 ALA D O 1
ATOM 5826 N N . ARG D 1 40 ? 76.687 12.050 52.490 1.00 30.00 40 ARG D N 1
ATOM 5827 C CA . ARG D 1 40 ? 78.050 11.435 52.410 1.00 32.89 40 ARG D CA 1
ATOM 5828 C C . ARG D 1 40 ? 77.928 10.029 52.939 1.00 31.77 40 ARG D C 1
ATOM 5829 O O . ARG D 1 40 ? 78.352 9.083 52.266 1.00 31.23 40 ARG D O 1
ATOM 5837 N N . ILE D 1 41 ? 77.262 9.852 54.077 1.00 29.55 41 ILE D N 1
ATOM 5838 C CA . ILE D 1 41 ? 77.029 8.496 54.557 1.00 25.40 41 ILE D CA 1
ATOM 5839 C C . ILE D 1 41 ? 75.867 7.822 53.947 1.00 25.61 41 ILE D C 1
ATOM 5840 O O . ILE D 1 41 ? 75.839 6.654 53.747 1.00 28.57 41 ILE D O 1
ATOM 5853 N N . ASP D 1 43 ? 75.065 7.923 50.770 1.00 29.36 43 ASP D N 1
ATOM 5854 C CA . ASP D 1 43 ? 75.442 7.372 49.486 1.00 30.45 43 ASP D CA 1
ATOM 5855 C C . ASP D 1 43 ? 75.863 5.913 49.719 1.00 31.34 43 ASP D C 1
ATOM 5856 O O . ASP D 1 43 ? 75.544 5.027 48.943 1.00 31.59 43 ASP D O 1
ATOM 5861 N N . VAL D 1 44 ? 76.539 5.675 50.835 1.00 29.90 44 VAL D N 1
ATOM 5862 C CA . VAL D 1 44 ? 77.031 4.313 51.138 1.00 33.93 44 VAL D CA 1
ATOM 5863 C C . VAL D 1 44 ? 75.935 3.418 51.572 1.00 36.80 44 VAL D C 1
ATOM 5864 O O . VAL D 1 44 ? 75.824 2.266 51.111 1.00 35.42 44 VAL D O 1
ATOM 5868 N N . LEU D 1 45 ? 75.084 3.908 52.474 1.00 30.31 45 LEU D N 1
ATOM 5869 C CA . LEU D 1 45 ? 73.940 3.112 52.819 1.00 31.32 45 LEU D CA 1
ATOM 5870 C C . LEU D 1 45 ? 73.022 2.803 51.635 1.00 32.77 45 LEU D C 1
ATOM 5871 O O . LEU D 1 45 ? 72.421 1.711 51.598 1.00 33.87 45 LEU D O 1
ATOM 5876 N N . ALA D 1 46 ? 72.820 3.767 50.715 1.00 33.52 46 ALA D N 1
ATOM 5877 C CA . ALA D 1 46 ? 71.946 3.525 49.548 1.00 30.16 46 ALA D CA 1
ATOM 5878 C C . ALA D 1 46 ? 72.637 2.569 48.559 1.00 34.79 46 ALA D C 1
ATOM 5879 O O . ALA D 1 46 ? 71.965 1.826 47.856 1.00 32.97 46 ALA D O 1
ATOM 5881 N N . GLU D 1 47 ? 73.955 2.651 48.458 1.00 39.36 47 GLU D N 1
ATOM 5882 C CA . GLU D 1 47 ? 74.714 1.740 47.578 1.00 41.92 47 GLU D CA 1
ATOM 5883 C C . GLU D 1 47 ? 74.403 0.309 48.084 1.00 42.24 47 GLU D C 1
ATOM 5884 O O . GLU D 1 47 ? 73.984 -0.503 47.302 1.00 41.39 47 GLU D O 1
ATOM 5890 N N . LYS D 1 48 ? 74.526 0.055 49.390 1.00 40.51 48 LYS D N 1
ATOM 5891 C CA . LYS D 1 48 ? 74.297 -1.270 49.964 1.00 43.34 48 LYS D CA 1
ATOM 5892 C C . LYS D 1 48 ? 72.865 -1.802 49.747 1.00 44.88 48 LYS D C 1
ATOM 5893 O O . LYS D 1 48 ? 72.652 -2.906 49.261 1.00 44.77 48 LYS D O 1
ATOM 5899 N N . TYR D 1 49 ? 71.869 -1.006 50.107 1.00 42.06 49 TYR D N 1
ATOM 5900 C CA . TYR D 1 49 ? 70.497 -1.386 49.892 1.00 38.65 49 TYR D CA 1
ATOM 5901 C C . TYR D 1 49 ? 70.198 -1.589 48.418 1.00 40.92 49 TYR D C 1
ATOM 5902 O O . TYR D 1 49 ? 69.362 -2.435 48.069 1.00 44.13 49 TYR D O 1
ATOM 5911 N N . ASN D 1 50 ? 70.845 -0.840 47.537 1.00 42.67 50 ASN D N 1
ATOM 5912 C CA . ASN D 1 50 ? 70.509 -0.930 46.103 1.00 44.12 50 ASN D CA 1
ATOM 5913 C C . ASN D 1 50 ? 70.998 -2.275 45.521 1.00 49.54 50 ASN D C 1
ATOM 5914 O O . ASN D 1 50 ? 70.367 -2.841 44.604 1.00 50.54 50 ASN D O 1
ATOM 5919 N N . GLN D 1 51 ? 72.114 -2.750 46.074 1.00 51.67 51 GLN D N 1
ATOM 5920 C CA . GLN D 1 51 ? 72.718 -4.048 45.749 1.00 56.58 51 GLN D CA 1
ATOM 5921 C C . GLN D 1 51 ? 71.833 -5.213 46.267 1.00 56.87 51 GLN D C 1
ATOM 5922 O O . GLN D 1 51 ? 71.851 -6.289 45.695 1.00 56.70 51 GLN D O 1
ATOM 5928 N N . GLN D 1 52 ? 71.070 -5.004 47.344 1.00 56.57 52 GLN D N 1
ATOM 5929 C CA . GLN D 1 52 ? 70.152 -6.046 47.858 1.00 57.78 52 GLN D CA 1
ATOM 5930 C C . GLN D 1 52 ? 68.671 -5.895 47.422 1.00 57.52 52 GLN D C 1
ATOM 5931 O O . GLN D 1 52 ? 67.846 -6.786 47.633 1.00 57.53 52 GLN D O 1
ATOM 5937 N N . HIS D 1 53 ? 68.314 -4.786 46.803 1.00 56.38 53 HIS D N 1
ATOM 5938 C CA . HIS D 1 53 ? 66.931 -4.608 46.407 1.00 60.07 53 HIS D CA 1
ATOM 5939 C C . HIS D 1 53 ? 66.966 -4.057 44.971 1.00 63.01 53 HIS D C 1
ATOM 5940 O O . HIS D 1 53 ? 66.720 -2.866 44.713 1.00 64.63 53 HIS D O 1
ATOM 5947 N N . PRO D 1 54 ? 67.328 -4.948 44.032 1.00 65.10 54 PRO D N 1
ATOM 5948 C CA . PRO D 1 54 ? 67.423 -4.579 42.610 1.00 63.90 54 PRO D CA 1
ATOM 5949 C C . PRO D 1 54 ? 66.082 -4.219 42.002 1.00 62.59 54 PRO D C 1
ATOM 5950 O O . PRO D 1 54 ? 66.063 -3.599 40.954 1.00 63.39 54 PRO D O 1
ATOM 5954 N N . GLU D 1 55 ? 64.987 -4.624 42.634 1.00 63.93 55 GLU D N 1
ATOM 5955 C CA . GLU D 1 55 ? 63.648 -4.232 42.193 1.00 67.77 55 GLU D CA 1
ATOM 5956 C C . GLU D 1 55 ? 63.480 -2.697 42.195 1.00 67.90 55 GLU D C 1
ATOM 5957 O O . GLU D 1 55 ? 62.804 -2.111 41.337 1.00 70.06 55 GLU D O 1
ATOM 5963 N N . THR D 1 56 ? 64.129 -2.046 43.150 1.00 65.85 56 THR D N 1
ATOM 5964 C CA . THR D 1 56 ? 63.974 -0.608 43.338 1.00 63.15 56 THR D CA 1
ATOM 5965 C C . THR D 1 56 ? 65.315 0.140 43.166 1.00 57.19 56 THR D C 1
ATOM 5966 O O . THR D 1 56 ? 66.313 -0.438 42.735 1.00 57.50 56 THR D O 1
ATOM 5970 N N . TYR D 1 57 ? 65.309 1.433 43.464 1.00 47.77 57 TYR D N 1
ATOM 5971 C CA . TYR D 1 57 ? 66.523 2.238 43.432 1.00 45.68 57 TYR D CA 1
ATOM 5972 C C . TYR D 1 57 ? 66.350 3.466 44.341 1.00 40.32 57 TYR D C 1
ATOM 5973 O O . TYR D 1 57 ? 65.347 4.184 44.245 1.00 42.70 57 TYR D O 1
ATOM 5982 N N . VAL D 1 58 ? 67.273 3.628 45.276 1.00 41.44 58 VAL D N 1
ATOM 5983 C CA . VAL D 1 58 ? 67.268 4.754 46.203 1.00 37.35 58 VAL D CA 1
ATOM 5984 C C . VAL D 1 58 ? 68.116 5.804 45.568 1.00 35.98 58 VAL D C 1
ATOM 5985 O O . VAL D 1 58 ? 69.294 5.574 45.399 1.00 36.06 58 VAL D O 1
ATOM 5989 N N . ALA D 1 59 ? 67.497 6.944 45.223 1.00 30.23 59 ALA D N 1
ATOM 5990 C CA . ALA D 1 59 ? 68.183 8.105 44.691 1.00 28.80 59 ALA D CA 1
ATOM 5991 C C . ALA D 1 59 ? 68.467 9.030 45.888 1.00 29.69 59 ALA D C 1
ATOM 5992 O O . ALA D 1 59 ? 67.558 9.377 46.602 1.00 28.52 59 ALA D O 1
ATOM 5994 N N . VAL D 1 60 ? 69.709 9.397 46.079 1.00 24.73 60 VAL D N 1
ATOM 5995 C CA . VAL D 1 60 ? 70.133 10.335 47.166 1.00 21.46 60 VAL D CA 1
ATOM 5996 C C . VAL D 1 60 ? 70.364 11.663 46.549 1.00 29.33 60 VAL D C 1
ATOM 5997 O O . VAL D 1 60 ? 71.204 11.826 45.628 1.00 29.86 60 VAL D O 1
ATOM 6001 N N . GLN D 1 61 ? 69.620 12.638 47.000 1.00 21.34 61 GLN D N 1
ATOM 6002 C CA . GLN D 1 61 ? 69.749 13.995 46.421 1.00 21.37 61 GLN D CA 1
ATOM 6003 C C . GLN D 1 61 ? 70.330 14.970 47.467 1.00 24.96 61 GLN D C 1
ATOM 6004 O O . GLN D 1 61 ? 69.630 15.362 48.443 1.00 22.48 61 GLN D O 1
ATOM 6010 N N . GLY D 1 62 ? 71.583 15.373 47.282 1.00 23.07 62 GLY D N 1
ATOM 6011 C CA . GLY D 1 62 ? 72.219 16.325 48.185 1.00 21.73 62 GLY D CA 1
ATOM 6012 C C . GLY D 1 62 ? 71.923 17.803 47.799 1.00 22.18 62 GLY D C 1
ATOM 6013 O O . GLY D 1 62 ? 72.614 18.345 46.852 1.00 24.61 62 GLY D O 1
ATOM 6014 N N . VAL D 1 63 ? 70.878 18.417 48.375 1.00 19.32 63 VAL D N 1
ATOM 6015 C CA . VAL D 1 63 ? 70.452 19.722 48.069 1.00 21.37 63 VAL D CA 1
ATOM 6016 C C . VAL D 1 63 ? 70.374 20.622 49.289 1.00 21.40 63 VAL D C 1
ATOM 6017 O O . VAL D 1 63 ? 69.880 21.717 49.190 1.00 22.22 63 VAL D O 1
ATOM 6021 N N . GLY D 1 64 ? 70.850 20.141 50.464 1.00 19.97 64 GLY D N 1
ATOM 6022 C CA . GLY D 1 64 ? 70.795 20.859 51.677 1.00 20.36 64 GLY D CA 1
ATOM 6023 C C . GLY D 1 64 ? 69.559 20.552 52.506 1.00 19.61 64 GLY D C 1
ATOM 6024 O O . GLY D 1 64 ? 68.518 20.148 51.927 1.00 21.53 64 GLY D O 1
ATOM 6025 N N . SER D 1 65 ? 69.689 20.681 53.827 1.00 17.13 65 SER D N 1
ATOM 6026 C CA . SER D 1 65 ? 68.625 20.379 54.775 1.00 17.35 65 SER D CA 1
ATOM 6027 C C . SER D 1 65 ? 67.296 21.095 54.456 1.00 18.62 65 SER D C 1
ATOM 6028 O O . SER D 1 65 ? 66.271 20.450 54.481 1.00 22.24 65 SER D O 1
ATOM 6031 N N . THR D 1 66 ? 67.360 22.392 54.256 1.00 18.88 66 THR D N 1
ATOM 6032 C CA . THR D 1 66 ? 66.181 23.203 54.036 1.00 20.71 66 THR D CA 1
ATOM 6033 C C . THR D 1 66 ? 65.451 22.762 52.785 1.00 20.61 66 THR D C 1
ATOM 6034 O O . THR D 1 66 ? 64.251 22.460 52.844 1.00 21.07 66 THR D O 1
ATOM 6038 N N . ALA D 1 67 ? 66.157 22.684 51.613 1.00 21.59 67 ALA D N 1
ATOM 6039 C CA . ALA D 1 67 ? 65.509 22.111 50.440 1.00 20.29 67 ALA D CA 1
ATOM 6040 C C . ALA D 1 67 ? 64.969 20.740 50.609 1.00 18.04 67 ALA D C 1
ATOM 6041 O O . ALA D 1 67 ? 63.920 20.416 50.032 1.00 22.34 67 ALA D O 1
ATOM 6043 N N . GLY D 1 68 ? 65.595 19.867 51.405 1.00 19.10 68 GLY D N 1
ATOM 6044 C CA . GLY D 1 68 ? 65.147 18.480 51.500 1.00 18.28 68 GLY D CA 1
ATOM 6045 C C . GLY D 1 68 ? 63.760 18.530 52.211 1.00 20.42 68 GLY D C 1
ATOM 6046 O O . GLY D 1 68 ? 62.867 17.811 51.815 1.00 21.27 68 GLY D O 1
ATOM 6047 N N . ILE D 1 69 ? 63.664 19.324 53.266 1.00 20.24 69 ILE D N 1
ATOM 6048 C CA . ILE D 1 69 ? 62.372 19.392 54.003 1.00 20.98 69 ILE D CA 1
ATOM 6049 C C . ILE D 1 69 ? 61.324 19.850 53.011 1.00 21.34 69 ILE D C 1
ATOM 6050 O O . ILE D 1 69 ? 60.246 19.296 53.039 1.00 22.62 69 ILE D O 1
ATOM 6055 N N . SER D 1 70 ? 61.621 20.853 52.209 1.00 23.06 70 SER D N 1
ATOM 6056 C CA . SER D 1 70 ? 60.667 21.413 51.244 1.00 24.31 70 SER D CA 1
ATOM 6057 C C . SER D 1 70 ? 60.250 20.347 50.263 1.00 25.64 70 SER D C 1
ATOM 6058 O O . SER D 1 70 ? 59.046 20.130 49.988 1.00 25.80 70 SER D O 1
ATOM 6061 N N . LEU D 1 71 ? 61.198 19.565 49.728 1.00 22.05 71 LEU D N 1
ATOM 6062 C CA . LEU D 1 71 ? 60.788 18.594 48.750 1.00 22.38 71 LEU D CA 1
ATOM 6063 C C . LEU D 1 71 ? 59.925 17.492 49.346 1.00 27.40 71 LEU D C 1
ATOM 6064 O O . LEU D 1 71 ? 59.072 16.957 48.703 1.00 23.79 71 LEU D O 1
ATOM 6069 N N . LEU D 1 72 ? 60.225 17.051 50.549 1.00 21.59 72 LEU D N 1
ATOM 6070 C CA . LEU D 1 72 ? 59.393 16.075 51.228 1.00 21.91 72 LEU D CA 1
ATOM 6071 C C . LEU D 1 72 ? 57.914 16.601 51.418 1.00 24.95 72 LEU D C 1
ATOM 6072 O O . LEU D 1 72 ? 56.959 15.827 51.211 1.00 25.58 72 LEU D O 1
ATOM 6077 N N . LYS D 1 73 ? 57.802 17.840 51.863 1.00 23.79 73 LYS D N 1
ATOM 6078 C CA . LYS D 1 73 ? 56.469 18.448 52.107 1.00 26.34 73 LYS D CA 1
ATOM 6079 C C . LYS D 1 73 ? 55.717 18.677 50.817 1.00 30.06 73 LYS D C 1
ATOM 6080 O O . LYS D 1 73 ? 54.504 18.809 50.834 1.00 27.71 73 LYS D O 1
ATOM 6086 N N . LYS D 1 74 ? 56.432 18.782 49.707 1.00 25.62 74 LYS D N 1
ATOM 6087 C CA . LYS D 1 74 ? 55.834 18.991 48.417 1.00 27.49 74 LYS D CA 1
ATOM 6088 C C . LYS D 1 74 ? 55.532 17.682 47.806 1.00 27.55 74 LYS D C 1
ATOM 6089 O O . LYS D 1 74 ? 54.965 17.621 46.720 1.00 29.31 74 LYS D O 1
ATOM 6095 N N . GLY D 1 75 ? 55.889 16.594 48.476 1.00 27.17 75 GLY D N 1
ATOM 6096 C CA . GLY D 1 75 ? 55.687 15.248 47.978 1.00 26.49 75 GLY D CA 1
ATOM 6097 C C . GLY D 1 75 ? 56.553 14.760 46.820 1.00 31.57 75 GLY D C 1
ATOM 6098 O O . GLY D 1 75 ? 56.295 13.711 46.210 1.00 31.52 75 GLY D O 1
ATOM 6099 N N . VAL D 1 76 ? 57.631 15.500 46.553 1.00 27.67 76 VAL D N 1
ATOM 6100 C CA . VAL D 1 76 ? 58.565 15.059 45.570 1.00 32.28 76 VAL D CA 1
ATOM 6101 C C . VAL D 1 76 ? 59.562 14.044 46.159 1.00 35.68 76 VAL D C 1
ATOM 6102 O O . VAL D 1 76 ? 59.995 13.133 45.496 1.00 42.04 76 VAL D O 1
ATOM 6106 N N . ALA D 1 77 ? 60.003 14.268 47.374 1.00 26.90 77 ALA D N 1
ATOM 6107 C CA . ALA D 1 77 ? 60.951 13.345 48.014 1.00 25.90 77 ALA D CA 1
ATOM 6108 C C . ALA D 1 77 ? 60.103 12.416 48.851 1.00 23.92 77 ALA D C 1
ATOM 6109 O O . ALA D 1 77 ? 59.060 12.868 49.400 1.00 25.63 77 ALA D O 1
ATOM 6111 N N . ASP D 1 78 ? 60.547 11.169 49.019 1.00 25.29 78 ASP D N 1
ATOM 6112 C CA . ASP D 1 78 ? 59.889 10.275 49.946 1.00 25.81 78 ASP D CA 1
ATOM 6113 C C . ASP D 1 78 ? 60.379 10.394 51.355 1.00 24.83 78 ASP D C 1
ATOM 6114 O O . ASP D 1 78 ? 59.667 10.073 52.282 1.00 28.83 78 ASP D O 1
ATOM 6119 N N . ILE D 1 79 ? 61.645 10.838 51.515 1.00 23.42 79 ILE D N 1
ATOM 6120 C CA . ILE D 1 79 ? 62.296 10.876 52.810 1.00 21.45 79 ILE D CA 1
ATOM 6121 C C . ILE D 1 79 ? 63.260 12.115 52.711 1.00 21.40 79 ILE D C 1
ATOM 6122 O O . ILE D 1 79 ? 63.784 12.395 51.650 1.00 26.16 79 ILE D O 1
ATOM 6127 N N . ALA D 1 80 ? 63.380 12.849 53.782 1.00 19.75 80 ALA D N 1
ATOM 6128 C CA . ALA D 1 80 ? 64.306 13.951 53.909 1.00 22.75 80 ALA D CA 1
ATOM 6129 C C . ALA D 1 80 ? 65.384 13.654 54.957 1.00 22.42 80 ALA D C 1
ATOM 6130 O O . ALA D 1 80 ? 65.195 12.837 55.894 1.00 18.48 80 ALA D O 1
ATOM 6140 N N . THR D 1 82 ? 68.284 15.804 57.290 1.00 15.87 82 THR D N 1
ATOM 6141 C CA . THR D 1 82 ? 68.755 17.067 57.777 1.00 18.95 82 THR D CA 1
ATOM 6142 C C . THR D 1 82 ? 70.004 16.874 58.680 1.00 16.81 82 THR D C 1
ATOM 6143 O O . THR D 1 82 ? 70.217 15.849 59.319 1.00 20.27 82 THR D O 1
ATOM 6147 N N . SER D 1 83 ? 70.824 17.911 58.706 1.00 19.04 83 SER D N 1
ATOM 6148 C CA . SER D 1 83 ? 71.972 17.960 59.620 1.00 18.36 83 SER D CA 1
ATOM 6149 C C . SER D 1 83 ? 71.718 18.924 60.749 1.00 22.12 83 SER D C 1
ATOM 6150 O O . SER D 1 83 ? 72.660 19.451 61.357 1.00 23.84 83 SER D O 1
ATOM 6153 N N . ARG D 1 84 ? 70.447 19.150 61.117 1.00 22.86 84 ARG D N 1
ATOM 6154 C CA . ARG D 1 84 ? 70.095 20.172 62.133 1.00 20.13 84 ARG D CA 1
ATOM 6155 C C . ARG D 1 84 ? 68.685 19.749 62.629 1.00 20.66 84 ARG D C 1
ATOM 6156 O O . ARG D 1 84 ? 67.969 19.035 61.891 1.00 21.08 84 ARG D O 1
ATOM 6164 N N . TYR D 1 85 ? 68.289 20.218 63.818 1.00 24.53 85 TYR D N 1
ATOM 6165 C CA . TYR D 1 85 ? 66.912 20.101 64.232 1.00 26.15 85 TYR D CA 1
ATOM 6166 C C . TYR D 1 85 ? 65.994 20.994 63.416 1.00 24.91 85 TYR D C 1
ATOM 6167 O O . TYR D 1 85 ? 66.375 22.011 62.824 1.00 23.20 85 TYR D O 1
ATOM 6176 N N . LEU D 1 86 ? 64.722 20.609 63.455 1.00 27.31 86 LEU D N 1
ATOM 6177 C CA . LEU D 1 86 ? 63.698 21.356 62.772 1.00 28.48 86 LEU D CA 1
ATOM 6178 C C . LEU D 1 86 ? 63.252 22.503 63.677 1.00 32.54 86 LEU D C 1
ATOM 6179 O O . LEU D 1 86 ? 63.284 22.396 64.911 1.00 35.96 86 LEU D O 1
ATOM 6184 N N . THR D 1 87 ? 62.855 23.592 63.051 1.00 34.33 87 THR D N 1
ATOM 6185 C CA . THR D 1 87 ? 62.239 24.706 63.784 1.00 35.86 87 THR D CA 1
ATOM 6186 C C . THR D 1 87 ? 60.798 24.409 64.071 1.00 41.56 87 THR D C 1
ATOM 6187 O O . THR D 1 87 ? 60.192 23.556 63.408 1.00 37.20 87 THR D O 1
ATOM 6191 N N . GLU D 1 88 ? 60.206 25.200 64.989 1.00 44.51 88 GLU D N 1
ATOM 6192 C CA . GLU D 1 88 ? 58.807 24.985 65.362 1.00 47.97 88 GLU D CA 1
ATOM 6193 C C . GLU D 1 88 ? 57.980 25.030 64.099 1.00 44.07 88 GLU D C 1
ATOM 6194 O O . GLU D 1 88 ? 57.107 24.205 63.932 1.00 41.20 88 GLU D O 1
ATOM 6200 N N . SER D 1 89 ? 58.312 25.982 63.225 1.00 42.75 89 SER D N 1
ATOM 6201 C CA . SER D 1 89 ? 57.601 26.267 61.977 1.00 42.04 89 SER D CA 1
ATOM 6202 C C . SER D 1 89 ? 57.689 25.177 60.924 1.00 39.65 89 SER D C 1
ATOM 6203 O O . SER D 1 89 ? 56.738 24.957 60.146 1.00 40.31 89 SER D O 1
ATOM 6206 N N . GLU D 1 90 ? 58.808 24.453 60.918 1.00 32.69 90 GLU D N 1
ATOM 6207 C CA . GLU D 1 90 ? 58.997 23.306 60.046 1.00 27.15 90 GLU D CA 1
ATOM 6208 C C . GLU D 1 90 ? 58.273 22.032 60.520 1.00 25.62 90 GLU D C 1
ATOM 6209 O O . GLU D 1 90 ? 57.994 21.121 59.742 1.00 28.46 90 GLU D O 1
ATOM 6215 N N . ALA D 1 91 ? 58.058 21.916 61.846 1.00 28.95 91 ALA D N 1
ATOM 6216 C CA . ALA D 1 91 ? 57.419 20.708 62.381 1.00 30.29 91 ALA D CA 1
ATOM 6217 C C . ALA D 1 91 ? 55.981 20.581 61.820 1.00 29.44 91 ALA D C 1
ATOM 6218 O O . ALA D 1 91 ? 55.341 21.572 61.489 1.00 30.49 91 ALA D O 1
ATOM 6220 N N . GLN D 1 92 ? 55.604 19.360 61.540 1.00 27.81 92 GLN D N 1
ATOM 6221 C CA . GLN D 1 92 ? 54.261 18.990 61.103 1.00 28.40 92 GLN D CA 1
ATOM 6222 C C . GLN D 1 92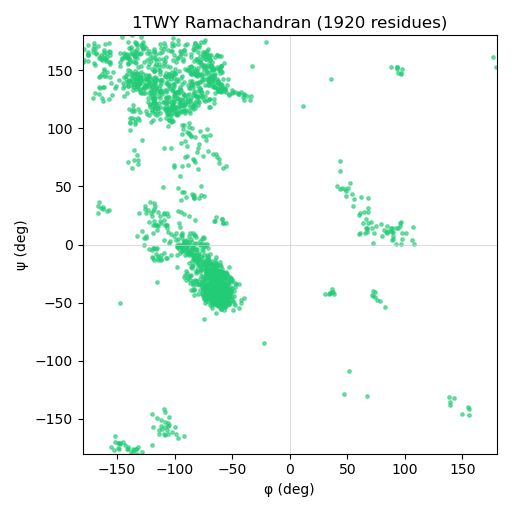 ? 53.794 17.841 61.966 1.00 31.79 92 GLN D C 1
ATOM 6223 O O . GLN D 1 92 ? 54.559 16.923 62.310 1.00 29.37 92 GLN D O 1
ATOM 6229 N N . ASN D 1 93 ? 52.511 17.826 62.265 1.00 33.63 93 ASN D N 1
ATOM 6230 C CA . ASN D 1 93 ? 52.024 16.815 63.187 1.00 35.66 93 ASN D CA 1
ATOM 6231 C C . ASN D 1 93 ? 52.222 15.361 62.696 1.00 29.88 93 ASN D C 1
ATOM 6232 O O . ASN D 1 93 ? 52.480 14.504 63.520 1.00 34.31 93 ASN D O 1
ATOM 6237 N N . THR D 1 94 ? 52.096 15.088 61.391 1.00 29.26 94 THR D N 1
ATOM 6238 C CA . THR D 1 94 ? 52.178 13.748 60.828 1.00 26.74 94 THR D CA 1
ATOM 6239 C C . THR D 1 94 ? 53.589 13.457 60.287 1.00 27.35 94 THR D C 1
ATOM 6240 O O . THR D 1 94 ? 53.796 12.437 59.668 1.00 25.78 94 THR D O 1
ATOM 6244 N N . LEU D 1 95 ? 54.489 14.398 60.508 1.00 26.01 95 LEU D N 1
ATOM 6245 C CA . LEU D 1 95 ? 55.880 14.205 60.022 1.00 28.57 95 LEU D CA 1
ATOM 6246 C C . LEU D 1 95 ? 56.645 13.455 61.062 1.00 28.25 95 LEU D C 1
ATOM 6247 O O . LEU D 1 95 ? 56.694 13.910 62.182 1.00 34.00 95 LEU D O 1
ATOM 6252 N N . HIS D 1 96 ? 57.224 12.303 60.729 1.00 26.84 96 HIS D N 1
ATOM 6253 C CA . HIS D 1 96 ? 57.994 11.628 61.751 1.00 24.21 96 HIS D CA 1
ATOM 6254 C C . HIS D 1 96 ? 59.517 11.903 61.566 1.00 24.37 96 HIS D C 1
ATOM 6255 O O . HIS D 1 96 ? 59.931 11.966 60.458 1.00 26.86 96 HIS D O 1
ATOM 6262 N N . THR D 1 97 ? 60.243 11.963 62.684 1.00 25.11 97 THR D N 1
ATOM 6263 C CA . THR D 1 97 ? 61.699 12.172 62.689 1.00 25.28 97 THR D CA 1
ATOM 6264 C C . THR D 1 97 ? 62.387 11.142 63.524 1.00 29.79 97 THR D C 1
ATOM 6265 O O . THR D 1 97 ? 61.869 10.782 64.618 1.00 25.01 97 THR D O 1
ATOM 6269 N N . PHE D 1 98 ? 63.536 10.630 63.055 1.00 25.48 98 PHE D N 1
ATOM 6270 C CA . PHE D 1 98 ? 64.443 9.933 63.997 1.00 26.11 98 PHE D CA 1
ATOM 6271 C C . PHE D 1 98 ? 65.840 10.396 63.737 1.00 26.14 98 PHE D C 1
ATOM 6272 O O . PHE D 1 98 ? 66.156 10.850 62.584 1.00 24.75 98 PHE D O 1
ATOM 6280 N N . THR D 1 99 ? 66.686 10.142 64.705 1.00 23.73 99 THR D N 1
ATOM 6281 C CA . THR D 1 99 ? 68.084 10.546 64.635 1.00 23.35 99 THR D CA 1
ATOM 6282 C C . THR D 1 99 ? 68.887 9.361 64.200 1.00 23.87 99 THR D C 1
ATOM 6283 O O . THR D 1 99 ? 68.928 8.346 64.944 1.00 29.34 99 THR D O 1
ATOM 6287 N N . LEU D 1 100 ? 69.457 9.425 62.970 1.00 25.08 100 LEU D N 1
ATOM 6288 C CA . LEU D 1 100 ? 70.302 8.380 62.415 1.00 25.71 100 LEU D CA 1
ATOM 6289 C C . LEU D 1 100 ? 71.648 8.294 63.137 1.00 23.08 100 LEU D C 1
ATOM 6290 O O . LEU D 1 100 ? 72.202 7.199 63.368 1.00 28.86 100 LEU D O 1
ATOM 6295 N N . ALA D 1 101 ? 72.174 9.448 63.491 1.00 25.20 101 ALA D N 1
ATOM 6296 C CA . ALA D 1 101 ? 73.528 9.561 64.046 1.00 25.97 101 ALA D CA 1
ATOM 6297 C C . ALA D 1 101 ? 73.816 10.956 64.469 1.00 27.25 101 ALA D C 1
ATOM 6298 O O . ALA D 1 101 ? 73.076 11.873 64.177 1.00 24.33 101 ALA D O 1
ATOM 6300 N N . PHE D 1 102 ? 74.876 11.142 65.244 1.00 24.43 102 PHE D N 1
ATOM 6301 C CA . PHE D 1 102 ? 75.431 12.463 65.515 1.00 21.78 102 PHE D CA 1
ATOM 6302 C C . PHE D 1 102 ? 76.768 12.548 64.811 1.00 20.60 102 PHE D C 1
ATOM 6303 O O . PHE D 1 102 ? 77.412 11.551 64.621 1.00 25.40 102 PHE D O 1
ATOM 6311 N N . ASP D 1 103 ? 77.115 13.761 64.498 1.00 20.65 103 ASP D N 1
ATOM 6312 C CA . ASP D 1 103 ? 78.411 14.100 63.915 1.00 20.03 103 ASP D CA 1
ATOM 6313 C C . ASP D 1 103 ? 79.023 15.164 64.757 1.00 21.20 103 ASP D C 1
ATOM 6314 O O . ASP D 1 103 ? 78.397 16.180 65.118 1.00 23.50 103 ASP D O 1
ATOM 6319 N N . GLY D 1 104 ? 80.287 15.007 65.082 1.00 19.48 104 GLY D N 1
ATOM 6320 C CA . GLY D 1 104 ? 80.954 15.945 65.935 1.00 18.96 104 GLY D CA 1
ATOM 6321 C C . GLY D 1 104 ? 82.002 16.827 65.270 1.00 18.76 104 GLY D C 1
ATOM 6322 O O . GLY D 1 104 ? 82.518 16.435 64.227 1.00 21.88 104 GLY D O 1
ATOM 6323 N N . LEU D 1 105 ? 82.263 17.962 65.846 1.00 20.68 105 LEU D N 1
ATOM 6324 C CA . LEU D 1 105 ? 83.269 18.870 65.393 1.00 22.67 105 LEU D CA 1
ATOM 6325 C C . LEU D 1 105 ? 84.288 18.991 66.509 1.00 28.17 105 LEU D C 1
ATOM 6326 O O . LEU D 1 105 ? 83.941 19.213 67.669 1.00 22.23 105 LEU D O 1
ATOM 6331 N N . ALA D 1 106 ? 85.568 18.984 66.145 1.00 21.90 106 ALA D N 1
ATOM 6332 C CA . ALA D 1 106 ? 86.690 19.168 67.060 1.00 18.57 106 ALA D CA 1
ATOM 6333 C C . ALA D 1 106 ? 87.269 20.556 66.850 1.00 19.89 106 ALA D C 1
ATOM 6334 O O . ALA D 1 106 ? 87.371 21.038 65.671 1.00 18.87 106 ALA D O 1
ATOM 6336 N N . ILE D 1 107 ? 87.616 21.291 67.902 1.00 19.09 107 ILE D N 1
ATOM 6337 C CA . ILE D 1 107 ? 88.309 22.545 67.799 1.00 19.33 107 ILE D CA 1
ATOM 6338 C C . ILE D 1 107 ? 89.775 22.158 67.882 1.00 19.68 107 ILE D C 1
ATOM 6339 O O . ILE D 1 107 ? 90.120 21.403 68.780 1.00 19.38 107 ILE D O 1
ATOM 6344 N N . VAL D 1 108 ? 90.589 22.603 66.943 1.00 17.46 108 VAL D N 1
ATOM 6345 C CA . VAL D 1 108 ? 91.975 22.223 66.912 1.00 18.68 108 VAL D CA 1
ATOM 6346 C C . VAL D 1 108 ? 92.867 23.427 66.894 1.00 14.38 108 VAL D C 1
ATOM 6347 O O . VAL D 1 108 ? 92.559 24.454 66.401 1.00 17.92 108 VAL D O 1
ATOM 6351 N N . VAL D 1 109 ? 94.000 23.206 67.564 1.00 16.89 109 VAL D N 1
ATOM 6352 C CA . VAL D 1 109 ? 95.107 24.100 67.636 1.00 17.78 109 VAL D CA 1
ATOM 6353 C C . VAL D 1 109 ? 96.402 23.409 67.250 1.00 14.70 109 VAL D C 1
ATOM 6354 O O . VAL D 1 109 ? 96.470 22.205 67.080 1.00 17.47 109 VAL D O 1
ATOM 6358 N N . ASN D 1 110 ? 97.453 24.167 67.038 1.00 18.38 110 ASN D N 1
ATOM 6359 C CA . ASN D 1 110 ? 98.745 23.554 66.789 1.00 16.96 110 ASN D CA 1
ATOM 6360 C C . ASN D 1 110 ? 99.266 22.771 68.001 1.00 16.47 110 ASN D C 1
ATOM 6361 O O . ASN D 1 110 ? 98.967 23.194 69.200 1.00 18.34 110 ASN D O 1
ATOM 6366 N N . GLN D 1 111 ? 100.000 21.681 67.866 1.00 19.14 111 GLN D N 1
ATOM 6367 C CA . GLN D 1 111 ? 100.490 20.909 68.978 1.00 17.82 111 GLN D CA 1
ATOM 6368 C C . GLN D 1 111 ? 101.318 21.679 70.003 1.00 19.08 111 GLN D C 1
ATOM 6369 O O . GLN D 1 111 ? 101.353 21.278 71.195 1.00 22.04 111 GLN D O 1
ATOM 6375 N N . ALA D 1 112 ? 101.917 22.776 69.596 1.00 19.65 112 ALA D N 1
ATOM 6376 C CA . ALA D 1 112 ? 102.766 23.627 70.484 1.00 22.10 112 ALA D CA 1
ATOM 6377 C C . ALA D 1 112 ? 101.939 24.540 71.376 1.00 25.22 112 ALA D C 1
ATOM 6378 O O . ALA D 1 112 ? 102.457 25.100 72.343 1.00 24.57 112 ALA D O 1
ATOM 6380 N N . ASN D 1 113 ? 100.691 24.783 71.009 1.00 21.35 113 ASN D N 1
ATOM 6381 C CA . ASN D 1 113 ? 99.773 25.658 71.781 1.00 16.81 113 ASN D CA 1
ATOM 6382 C C . ASN D 1 113 ? 99.397 24.948 73.117 1.00 18.96 113 ASN D C 1
ATOM 6383 O O . ASN D 1 113 ? 98.897 23.791 73.191 1.00 20.73 113 ASN D O 1
ATOM 6388 N N . PRO D 1 114 ? 99.780 25.625 74.225 1.00 21.26 114 PRO D N 1
ATOM 6389 C CA . PRO D 1 114 ? 99.532 25.107 75.565 1.00 27.46 114 PRO D CA 1
ATOM 6390 C C . PRO D 1 114 ? 98.043 25.127 76.018 1.00 23.37 114 PRO D C 1
ATOM 6391 O O . PRO D 1 114 ? 97.781 24.382 76.983 1.00 25.10 114 PRO D O 1
ATOM 6395 N N . VAL D 1 115 ? 97.158 25.779 75.302 1.00 23.95 115 VAL D N 1
ATOM 6396 C CA . VAL D 1 115 ? 95.699 25.822 75.625 1.00 25.61 115 VAL D CA 1
ATOM 6397 C C . VAL D 1 115 ? 95.138 24.426 75.534 1.00 24.62 115 VAL D C 1
ATOM 6398 O O . VAL D 1 115 ? 95.458 23.660 74.596 1.00 27.83 115 VAL D O 1
ATOM 6402 N N . THR D 1 116 ? 94.320 24.018 76.545 1.00 25.44 116 THR D N 1
ATOM 6403 C CA . THR D 1 116 ? 93.706 22.702 76.486 1.00 24.58 116 THR D CA 1
ATOM 6404 C C . THR D 1 116 ? 92.167 22.739 76.446 1.00 19.98 116 THR D C 1
ATOM 6405 O O . THR D 1 116 ? 91.562 21.752 76.338 1.00 24.56 116 THR D O 1
ATOM 6409 N N . ASN D 1 117 ? 91.620 23.926 76.533 1.00 22.86 117 ASN D N 1
ATOM 6410 C CA . ASN D 1 117 ? 90.202 24.197 76.619 1.00 21.94 117 ASN D CA 1
ATOM 6411 C C . ASN D 1 117 ? 89.818 25.553 76.280 1.00 22.32 117 ASN D C 1
ATOM 6412 O O . ASN D 1 117 ? 90.575 26.520 76.443 1.00 27.45 117 ASN D O 1
ATOM 6417 N N . LEU D 1 118 ? 88.570 25.672 75.765 1.00 23.79 118 LEU D N 1
ATOM 6418 C CA . LEU D 1 118 ? 88.005 26.967 75.542 1.00 24.69 118 LEU D CA 1
ATOM 6419 C C . LEU D 1 118 ? 86.599 26.885 76.034 1.00 24.31 118 LEU D C 1
ATOM 6420 O O . LEU D 1 118 ? 85.997 25.870 75.812 1.00 24.86 118 LEU D O 1
ATOM 6425 N N . THR D 1 119 ? 86.162 27.952 76.734 1.00 30.22 119 THR D N 1
ATOM 6426 C CA . THR D 1 119 ? 84.746 28.152 76.991 1.00 31.42 119 THR D CA 1
ATOM 6427 C C . THR D 1 119 ? 84.008 28.559 75.724 1.00 29.84 119 THR D C 1
ATOM 6428 O O . THR D 1 119 ? 84.612 29.078 74.782 1.00 25.30 119 THR D O 1
ATOM 6432 N N . ARG D 1 120 ? 82.681 28.478 75.816 1.00 30.51 120 ARG D N 1
ATOM 6433 C CA . ARG D 1 120 ? 81.828 29.021 74.759 1.00 27.92 120 ARG D CA 1
ATOM 6434 C C . ARG D 1 120 ? 82.076 30.459 74.541 1.00 28.19 120 ARG D C 1
ATOM 6435 O O . ARG D 1 120 ? 82.236 30.924 73.394 1.00 23.93 120 ARG D O 1
ATOM 6443 N N . GLU D 1 121 ? 82.124 31.258 75.607 1.00 26.74 121 GLU D N 1
ATOM 6444 C CA . GLU D 1 121 ? 82.401 32.665 75.386 1.00 27.49 121 GLU D CA 1
ATOM 6445 C C . GLU D 1 121 ? 83.750 32.969 74.705 1.00 21.92 121 GLU D C 1
ATOM 6446 O O . GLU D 1 121 ? 83.821 33.945 73.970 1.00 24.52 121 GLU D O 1
ATOM 6452 N N . GLN D 1 122 ? 84.790 32.201 75.057 1.00 26.25 122 GLN D N 1
ATOM 6453 C CA . GLN D 1 122 ? 86.121 32.442 74.545 1.00 26.27 122 GLN D CA 1
ATOM 6454 C C . GLN D 1 122 ? 86.154 32.071 73.039 1.00 22.55 122 GLN D C 1
ATOM 6455 O O . GLN D 1 122 ? 86.536 32.884 72.234 1.00 25.77 122 GLN D O 1
ATOM 6461 N N . LEU D 1 123 ? 85.534 30.953 72.717 1.00 24.48 123 LEU D N 1
ATOM 6462 C CA . LEU D 1 123 ? 85.552 30.482 71.300 1.00 22.19 123 LEU D CA 1
ATOM 6463 C C . LEU D 1 123 ? 84.751 31.464 70.447 1.00 25.23 123 LEU D C 1
ATOM 6464 O O . LEU D 1 123 ? 85.160 31.826 69.330 1.00 22.98 123 LEU D O 1
ATOM 6469 N N . TYR D 1 124 ? 83.598 31.931 70.970 1.00 23.50 124 TYR D N 1
ATOM 6470 C CA . TYR D 1 124 ? 82.827 32.942 70.318 1.00 20.22 124 TYR D CA 1
ATOM 6471 C C . TYR D 1 124 ? 83.567 34.200 70.055 1.00 21.76 124 TYR D C 1
ATOM 6472 O O . TYR D 1 124 ? 83.527 34.750 68.939 1.00 22.96 124 TYR D O 1
ATOM 6481 N N . GLY D 1 125 ? 84.233 34.703 71.113 1.00 23.03 125 GLY D N 1
ATOM 6482 C CA . GLY D 1 125 ? 84.940 35.976 71.040 1.00 23.44 125 GLY D CA 1
ATOM 6483 C C . GLY D 1 125 ? 86.122 35.893 70.053 1.00 20.76 125 GLY D C 1
ATOM 6484 O O . GLY D 1 125 ? 86.345 36.863 69.341 1.00 23.22 125 GLY D O 1
ATOM 6485 N N . ILE D 1 126 ? 86.796 34.779 70.061 1.00 23.12 126 ILE D N 1
ATOM 6486 C CA . ILE D 1 126 ? 87.885 34.454 69.107 1.00 22.44 126 ILE D CA 1
ATOM 6487 C C . ILE D 1 126 ? 87.309 34.473 67.678 1.00 24.91 126 ILE D C 1
ATOM 6488 O O . ILE D 1 126 ? 87.791 35.195 66.798 1.00 23.41 126 ILE D O 1
ATOM 6493 N N . TYR D 1 127 ? 86.261 33.699 67.428 1.00 26.10 127 TYR D N 1
ATOM 6494 C CA . TYR D 1 127 ? 85.711 33.685 66.069 1.00 25.52 127 TYR D CA 1
ATOM 6495 C C . TYR D 1 127 ? 85.045 34.991 65.596 1.00 27.78 127 TYR D C 1
ATOM 6496 O O . TYR D 1 127 ? 85.038 35.290 64.424 1.00 26.52 127 TYR D O 1
ATOM 6505 N N . LYS D 1 128 ? 84.465 35.808 66.504 1.00 26.02 128 LYS D N 1
ATOM 6506 C CA . LYS D 1 128 ? 84.097 37.191 66.155 1.00 25.79 128 LYS D CA 1
ATOM 6507 C C . LYS D 1 128 ? 85.187 38.134 65.906 1.00 25.57 128 LYS D C 1
ATOM 6508 O O . LYS D 1 128 ? 84.950 39.176 65.339 1.00 32.72 128 LYS D O 1
ATOM 6514 N N . GLY D 1 129 ? 86.393 37.885 66.413 1.00 23.21 129 GLY D N 1
ATOM 6515 C CA . GLY D 1 129 ? 87.449 38.848 66.189 1.00 28.22 129 GLY D CA 1
ATOM 6516 C C . GLY D 1 129 ? 87.615 39.785 67.385 1.00 25.25 129 GLY D C 1
ATOM 6517 O O . GLY D 1 129 ? 88.464 40.641 67.349 1.00 28.00 129 GLY D O 1
ATOM 6518 N N . GLN D 1 130 ? 86.866 39.521 68.438 1.00 24.44 130 GLN D N 1
ATOM 6519 C CA . GLN D 1 130 ? 87.001 40.332 69.675 1.00 29.95 130 GLN D CA 1
ATOM 6520 C C . GLN D 1 130 ? 88.212 39.903 70.522 1.00 28.19 130 GLN D C 1
ATOM 6521 O O . GLN D 1 130 ? 88.917 40.776 71.050 1.00 34.51 130 GLN D O 1
ATOM 6527 N N . ILE D 1 131 ? 88.457 38.626 70.676 1.00 25.67 131 ILE D N 1
ATOM 6528 C CA . ILE D 1 131 ? 89.582 38.129 71.459 1.00 22.35 131 ILE D CA 1
ATOM 6529 C C . ILE D 1 131 ? 90.697 37.915 70.400 1.00 30.14 131 ILE D C 1
ATOM 6530 O O . ILE D 1 131 ? 90.439 37.185 69.450 1.00 28.68 131 ILE D O 1
ATOM 6535 N N . THR D 1 132 ? 91.847 38.547 70.513 1.00 25.52 132 THR D N 1
ATOM 6536 C CA . THR D 1 132 ? 92.811 38.607 69.388 1.00 25.99 132 THR D CA 1
ATOM 6537 C C . THR D 1 132 ? 94.153 37.947 69.673 1.00 24.64 132 THR D C 1
ATOM 6538 O O . THR D 1 132 ? 95.020 37.764 68.751 1.00 26.46 132 THR D O 1
ATOM 6542 N N . ASN D 1 133 ? 94.394 37.668 70.917 1.00 23.65 133 ASN D N 1
ATOM 6543 C CA . ASN D 1 133 ? 95.630 37.190 71.439 1.00 24.04 133 ASN D CA 1
ATOM 6544 C C . ASN D 1 133 ? 95.433 36.010 72.299 1.00 23.42 133 ASN D C 1
ATOM 6545 O O . ASN D 1 133 ? 94.566 35.962 73.215 1.00 25.71 133 ASN D O 1
ATOM 6550 N N . TRP D 1 134 ? 96.243 34.991 72.098 1.00 21.43 134 TRP D N 1
ATOM 6551 C CA . TRP D 1 134 ? 96.185 33.796 72.860 1.00 19.51 134 TRP D CA 1
ATOM 6552 C C . TRP D 1 134 ? 96.311 34.052 74.425 1.00 20.01 134 TRP D C 1
ATOM 6553 O O . TRP D 1 134 ? 95.771 33.240 75.205 1.00 23.71 134 TRP D O 1
ATOM 6564 N N . LYS D 1 135 ? 97.042 35.091 74.755 1.00 25.94 135 LYS D N 1
ATOM 6565 C CA . LYS D 1 135 ? 97.246 35.434 76.192 1.00 31.12 135 LYS D CA 1
ATOM 6566 C C . LYS D 1 135 ? 95.911 35.740 76.859 1.00 34.03 135 LYS D C 1
ATOM 6567 O O . LYS D 1 135 ? 95.791 35.502 78.033 1.00 28.84 135 LYS D O 1
ATOM 6573 N N . GLN D 1 136 ? 94.898 36.182 76.091 1.00 31.35 136 GLN D N 1
ATOM 6574 C CA . GLN D 1 136 ? 93.574 36.489 76.647 1.00 30.76 136 GLN D CA 1
ATOM 6575 C C . GLN D 1 136 ? 92.858 35.271 77.136 1.00 32.16 136 GLN D C 1
ATOM 6576 O O . GLN D 1 136 ? 91.901 35.398 77.888 1.00 35.10 136 GLN D O 1
ATOM 6582 N N . VAL D 1 137 ? 93.287 34.089 76.700 1.00 29.70 137 VAL D N 1
ATOM 6583 C CA . VAL D 1 137 ? 92.676 32.841 77.027 1.00 24.66 137 VAL D CA 1
ATOM 6584 C C . VAL D 1 137 ? 93.624 31.923 77.678 1.00 30.26 137 VAL D C 1
ATOM 6585 O O . VAL D 1 137 ? 93.374 30.721 77.719 1.00 33.61 137 VAL D O 1
ATOM 6589 N N . GLY D 1 138 ? 94.708 32.465 78.222 1.00 33.60 138 GLY D N 1
ATOM 6590 C CA . GLY D 1 138 ? 95.636 31.621 78.979 1.00 37.46 138 GLY D CA 1
ATOM 6591 C C . GLY D 1 138 ? 96.777 30.962 78.220 1.00 39.83 138 GLY D C 1
ATOM 6592 O O . GLY D 1 138 ? 97.501 30.105 78.768 1.00 45.08 138 GLY D O 1
ATOM 6593 N N . GLY D 1 139 ? 96.986 31.377 76.977 1.00 30.43 139 GLY D N 1
ATOM 6594 C CA . GLY D 1 139 ? 98.117 30.894 76.214 1.00 31.30 139 GLY D CA 1
ATOM 6595 C C . GLY D 1 139 ? 99.254 31.890 76.049 1.00 33.00 139 GLY D C 1
ATOM 6596 O O . GLY D 1 139 ? 99.405 32.926 76.766 1.00 29.09 139 GLY D O 1
ATOM 6597 N N . ASN D 1 140 ? 100.095 31.579 75.089 1.00 31.78 140 ASN D N 1
ATOM 6598 C CA . ASN D 1 140 ? 101.204 32.463 74.710 1.00 33.24 140 ASN D CA 1
ATOM 6599 C C . ASN D 1 140 ? 100.784 33.896 74.223 1.00 30.46 140 ASN D C 1
ATOM 6600 O O . ASN D 1 140 ? 99.686 34.147 73.703 1.00 26.12 140 ASN D O 1
ATOM 6605 N N . ASP D 1 141 ? 101.691 34.861 74.388 1.00 26.48 141 ASP D N 1
ATOM 6606 C CA . ASP D 1 141 ? 101.547 36.176 73.801 1.00 28.63 141 ASP D CA 1
ATOM 6607 C C . ASP D 1 141 ? 101.772 36.139 72.284 1.00 30.59 141 ASP D C 1
ATOM 6608 O O . ASP D 1 141 ? 102.913 36.274 71.756 1.00 30.46 141 ASP D O 1
ATOM 6613 N N . GLN D 1 142 ? 100.688 35.930 71.576 1.00 27.16 142 GLN D N 1
ATOM 6614 C CA . GLN D 1 142 ? 100.754 35.725 70.131 1.00 27.76 142 GLN D CA 1
ATOM 6615 C C . GLN D 1 142 ? 99.397 35.974 69.549 1.00 22.98 142 GLN D C 1
ATOM 6616 O O . GLN D 1 142 ? 98.422 35.500 70.059 1.00 22.26 142 GLN D O 1
ATOM 6622 N N . LYS D 1 143 ? 99.311 36.699 68.452 1.00 24.43 143 LYS D N 1
ATOM 6623 C CA . LYS D 1 143 ? 98.044 37.075 67.867 1.00 23.41 143 LYS D CA 1
ATOM 6624 C C . LYS D 1 143 ? 97.436 35.785 67.335 1.00 23.30 143 LYS D C 1
ATOM 6625 O O . LYS D 1 143 ? 98.158 35.008 66.763 1.00 21.91 143 LYS D O 1
ATOM 6631 N N . ILE D 1 144 ? 96.148 35.643 67.447 1.00 18.53 144 ILE D N 1
ATOM 6632 C CA . ILE D 1 144 ? 95.458 34.439 66.895 1.00 18.70 144 ILE D CA 1
ATOM 6633 C C . ILE D 1 144 ? 95.220 34.576 65.413 1.00 19.09 144 ILE D C 1
ATOM 6634 O O . ILE D 1 144 ? 94.809 35.600 64.907 1.00 20.27 144 ILE D O 1
ATOM 6639 N N . ALA D 1 145 ? 95.438 33.460 64.661 1.00 19.15 145 ALA D N 1
ATOM 6640 C CA . ALA D 1 145 ? 94.868 33.329 63.320 1.00 19.95 145 ALA D CA 1
ATOM 6641 C C . ALA D 1 145 ? 93.646 32.419 63.439 1.00 17.41 145 ALA D C 1
ATOM 6642 O O . ALA D 1 145 ? 93.774 31.261 63.803 1.00 21.71 145 ALA D O 1
ATOM 6644 N N . VAL D 1 146 ? 92.514 32.961 63.086 1.00 15.98 146 VAL D N 1
ATOM 6645 C CA . VAL D 1 146 ? 91.221 32.304 63.054 1.00 16.68 146 VAL D CA 1
ATOM 6646 C C . VAL D 1 146 ? 91.035 31.711 61.650 1.00 15.96 146 VAL D C 1
ATOM 6647 O O . VAL D 1 146 ? 90.981 32.414 60.654 1.00 20.40 146 VAL D O 1
ATOM 6651 N N . VAL D 1 147 ? 90.814 30.406 61.646 1.00 15.82 147 VAL D N 1
ATOM 6652 C CA . VAL D 1 147 ? 90.632 29.693 60.348 1.00 17.24 147 VAL D CA 1
ATOM 6653 C C . VAL D 1 147 ? 89.196 29.087 60.251 1.00 15.13 147 VAL D C 1
ATOM 6654 O O . VAL D 1 147 ? 88.662 28.549 61.204 1.00 17.29 147 VAL D O 1
ATOM 6658 N N . THR D 1 148 ? 88.584 29.241 59.089 1.00 15.35 148 THR D N 1
ATOM 6659 C CA . THR D 1 148 ? 87.246 28.744 58.806 1.00 15.50 148 THR D CA 1
ATOM 6660 C C . THR D 1 148 ? 87.240 28.098 57.453 1.00 17.51 148 THR D C 1
ATOM 6661 O O . THR D 1 148 ? 88.259 28.087 56.789 1.00 16.32 148 THR D O 1
ATOM 6665 N N . ARG D 1 149 ? 86.079 27.615 57.087 1.00 18.92 149 ARG D N 1
ATOM 6666 C CA . ARG D 1 149 ? 85.879 26.890 55.842 1.00 17.33 149 ARG D CA 1
ATOM 6667 C C . ARG D 1 149 ? 85.266 27.781 54.822 1.00 19.28 149 ARG D C 1
ATOM 6668 O O . ARG D 1 149 ? 84.862 28.849 55.120 1.00 17.95 149 ARG D O 1
ATOM 6676 N N . GLU D 1 150 ? 85.191 27.286 53.581 1.00 15.99 150 GLU D N 1
ATOM 6677 C CA . GLU D 1 150 ? 84.519 27.991 52.540 1.00 19.06 150 GLU D CA 1
ATOM 6678 C C . GLU D 1 150 ? 83.065 28.259 52.823 1.00 19.04 150 GLU D C 1
ATOM 6679 O O . GLU D 1 150 ? 82.413 27.489 53.622 1.00 18.80 150 GLU D O 1
ATOM 6685 N N . ALA D 1 151 ? 82.568 29.327 52.193 1.00 20.83 151 ALA D N 1
ATOM 6686 C CA . ALA D 1 151 ? 81.208 29.778 52.454 1.00 21.79 151 ALA D CA 1
ATOM 6687 C C . ALA D 1 151 ? 80.157 28.702 52.317 1.00 22.33 151 ALA D C 1
ATOM 6688 O O . ALA D 1 151 ? 79.173 28.681 53.033 1.00 27.84 151 ALA D O 1
ATOM 6690 N N . SER D 1 152 ? 80.333 27.818 51.369 1.00 23.52 152 SER D N 1
ATOM 6691 C CA . SER D 1 152 ? 79.333 26.768 51.132 1.00 28.60 152 SER D CA 1
ATOM 6692 C C . SER D 1 152 ? 79.506 25.491 51.999 1.00 30.28 152 SER D C 1
ATOM 6693 O O . SER D 1 152 ? 78.807 24.501 51.828 1.00 30.41 152 SER D O 1
ATOM 6696 N N . SER D 1 153 ? 80.400 25.530 52.999 1.00 21.00 153 SER D N 1
ATOM 6697 C CA . SER D 1 153 ? 80.701 24.357 53.738 1.00 22.75 153 SER D CA 1
ATOM 6698 C C . SER D 1 153 ? 79.612 24.069 54.801 1.00 22.61 153 SER D C 1
ATOM 6699 O O . SER D 1 153 ? 79.302 24.974 55.633 1.00 19.21 153 SER D O 1
ATOM 6702 N N . GLY D 1 154 ? 79.077 22.842 54.781 1.00 19.57 154 GLY D N 1
ATOM 6703 C CA . GLY D 1 154 ? 78.023 22.493 55.741 1.00 24.01 154 GLY D CA 1
ATOM 6704 C C . GLY D 1 154 ? 78.649 22.465 57.149 1.00 21.26 154 GLY D C 1
ATOM 6705 O O . GLY D 1 154 ? 78.010 22.760 58.131 1.00 21.44 154 GLY D O 1
ATOM 6706 N N . THR D 1 155 ? 79.930 22.088 57.225 1.00 19.42 155 THR D N 1
ATOM 6707 C CA . THR D 1 155 ? 80.608 22.013 58.512 1.00 22.04 155 THR D CA 1
ATOM 6708 C C . THR D 1 155 ? 80.699 23.410 59.115 1.00 21.99 155 THR D C 1
ATOM 6709 O O . THR D 1 155 ? 80.423 23.618 60.291 1.00 22.11 155 THR D O 1
ATOM 6713 N N . ARG D 1 156 ? 81.005 24.391 58.295 1.00 16.03 156 ARG D N 1
ATOM 6714 C CA . ARG D 1 156 ? 81.058 25.810 58.752 1.00 20.78 156 ARG D CA 1
ATOM 6715 C C . ARG D 1 156 ? 79.653 26.262 59.224 1.00 19.88 156 ARG D C 1
ATOM 6716 O O . ARG D 1 156 ? 79.507 26.826 60.291 1.00 18.83 156 ARG D O 1
ATOM 6724 N N . TYR D 1 157 ? 78.641 25.972 58.409 1.00 19.79 157 TYR D N 1
ATOM 6725 C CA . TYR D 1 157 ? 77.250 26.385 58.734 1.00 19.80 157 TYR D CA 1
ATOM 6726 C C . TYR D 1 157 ? 76.857 25.833 60.095 1.00 17.71 157 TYR D C 1
ATOM 6727 O O . TYR D 1 157 ? 76.327 26.566 60.956 1.00 21.09 157 TYR D O 1
ATOM 6736 N N . SER D 1 158 ? 77.203 24.604 60.320 1.00 21.39 158 SER D N 1
ATOM 6737 C CA . SER D 1 158 ? 76.825 24.039 61.598 1.00 17.99 158 SER D CA 1
ATOM 6738 C C . SER D 1 158 ? 77.593 24.626 62.758 1.00 21.15 158 SER D C 1
ATOM 6739 O O . SER D 1 158 ? 77.017 24.741 63.884 1.00 24.51 158 SER D O 1
ATOM 6742 N N . PHE D 1 159 ? 78.883 24.759 62.580 1.00 20.46 159 PHE D N 1
ATOM 6743 C CA . PHE D 1 159 ? 79.722 25.378 63.577 1.00 20.67 159 PHE D CA 1
ATOM 6744 C C . PHE D 1 159 ? 79.174 26.757 63.964 1.00 22.16 159 PHE D C 1
ATOM 6745 O O . PHE D 1 159 ? 79.105 27.054 65.127 1.00 22.25 159 PHE D O 1
ATOM 6753 N N . GLU D 1 160 ? 78.863 27.604 62.968 1.00 19.62 160 GLU D N 1
ATOM 6754 C CA . GLU D 1 160 ? 78.402 28.974 63.156 1.00 18.27 160 GLU D CA 1
ATOM 6755 C C . GLU D 1 160 ? 77.021 28.909 63.881 1.00 20.59 160 GLU D C 1
ATOM 6756 O O . GLU D 1 160 ? 76.781 29.679 64.751 1.00 23.94 160 GLU D O 1
ATOM 6762 N N . SER D 1 161 ? 76.216 27.904 63.570 1.00 22.46 161 SER D N 1
ATOM 6763 C CA . SER D 1 161 ? 74.890 27.789 64.213 1.00 23.55 161 SER D CA 1
ATOM 6764 C C . SER D 1 161 ? 75.036 27.402 65.693 1.00 26.44 161 SER D C 1
ATOM 6765 O O . SER D 1 161 ? 74.391 28.011 66.564 1.00 26.08 161 SER D O 1
ATOM 6768 N N . LEU D 1 162 ? 75.943 26.496 65.954 1.00 24.70 162 LEU D N 1
ATOM 6769 C CA . LEU D 1 162 ? 76.173 25.942 67.302 1.00 25.67 162 LEU D CA 1
ATOM 6770 C C . LEU D 1 162 ? 76.687 27.050 68.186 1.00 30.46 162 LEU D C 1
ATOM 6771 O O . LEU D 1 162 ? 76.379 27.117 69.379 1.00 27.71 162 LEU D O 1
ATOM 6784 N N . GLY D 1 164 ? 76.360 30.405 67.620 1.00 24.77 164 GLY D N 1
ATOM 6785 C CA . GLY D 1 164 ? 75.697 31.664 67.487 1.00 25.26 164 GLY D CA 1
ATOM 6786 C C . GLY D 1 164 ? 76.436 32.752 66.753 1.00 25.81 164 GLY D C 1
ATOM 6787 O O . GLY D 1 164 ? 76.262 33.905 66.945 1.00 27.21 164 GLY D O 1
ATOM 6788 N N . LEU D 1 165 ? 77.270 32.322 65.792 1.00 23.81 165 LEU D N 1
ATOM 6789 C CA . LEU D 1 165 ? 78.088 33.212 65.029 1.00 24.57 165 LEU D CA 1
ATOM 6790 C C . LEU D 1 165 ? 77.410 33.655 63.775 1.00 27.71 165 LEU D C 1
ATOM 6791 O O . LEU D 1 165 ? 78.017 33.718 62.701 1.00 29.17 165 LEU D O 1
ATOM 6796 N N . THR D 1 166 ? 76.148 34.024 63.866 1.00 28.84 166 THR D N 1
ATOM 6797 C CA . THR D 1 166 ? 75.502 34.681 62.777 1.00 26.36 166 THR D CA 1
ATOM 6798 C C . THR D 1 166 ? 74.943 35.981 63.297 1.00 31.42 166 THR D C 1
ATOM 6799 O O . THR D 1 166 ? 74.990 36.254 64.513 1.00 32.69 166 THR D O 1
ATOM 6803 N N . LYS D 1 167 ? 74.529 36.773 62.327 1.00 29.74 167 LYS D N 1
ATOM 6804 C CA . LYS D 1 167 ? 73.920 38.105 62.544 1.00 36.37 167 LYS D CA 1
ATOM 6805 C C . LYS D 1 167 ? 72.790 38.257 61.560 1.00 38.36 167 LYS D C 1
ATOM 6806 O O . LYS D 1 167 ? 72.760 37.579 60.518 1.00 37.89 167 LYS D O 1
ATOM 6812 N N . THR D 1 168 ? 71.838 39.135 61.902 1.00 40.27 168 THR D N 1
ATOM 6813 C CA . THR D 1 168 ? 70.652 39.320 61.089 1.00 44.64 168 THR D CA 1
ATOM 6814 C C . THR D 1 168 ? 70.846 40.499 60.119 1.00 41.88 168 THR D C 1
ATOM 6815 O O . THR D 1 168 ? 71.207 41.581 60.514 1.00 43.54 168 THR D O 1
ATOM 6819 N N . VAL D 1 169 ? 70.684 40.260 58.841 1.00 46.91 169 VAL D N 1
ATOM 6820 C CA . VAL D 1 169 ? 70.832 41.312 57.865 1.00 51.11 169 VAL D CA 1
ATOM 6821 C C . VAL D 1 169 ? 69.653 41.198 56.885 1.00 56.33 169 VAL D C 1
ATOM 6822 O O . VAL D 1 169 ? 69.610 40.290 56.049 1.00 52.27 169 VAL D O 1
ATOM 6826 N N . LYS D 1 170 ? 68.686 42.122 57.011 1.00 60.68 170 LYS D N 1
ATOM 6827 C CA . LYS D 1 170 ? 67.429 42.036 56.234 1.00 62.44 170 LYS D CA 1
ATOM 6828 C C . LYS D 1 170 ? 66.722 40.689 56.359 1.00 59.41 170 LYS D C 1
ATOM 6829 O O . LYS D 1 170 ? 66.431 40.032 55.336 1.00 58.34 170 LYS D O 1
ATOM 6835 N N . ASP D 1 171 ? 66.496 40.269 57.602 1.00 57.45 171 ASP D N 1
ATOM 6836 C CA . ASP D 1 171 ? 65.658 39.100 57.908 1.00 57.10 171 ASP D CA 1
ATOM 6837 C C . ASP D 1 171 ? 66.161 37.755 57.415 1.00 53.85 171 ASP D C 1
ATOM 6838 O O . ASP D 1 171 ? 65.387 36.797 57.186 1.00 51.72 171 ASP D O 1
ATOM 6843 N N . ARG D 1 172 ? 67.493 37.699 57.305 1.00 50.43 172 ARG D N 1
ATOM 6844 C CA . ARG D 1 172 ? 68.241 36.496 57.010 1.00 47.81 172 ARG D CA 1
ATOM 6845 C C . ARG D 1 172 ? 69.483 36.529 57.904 1.00 39.59 172 ARG D C 1
ATOM 6846 O O . ARG D 1 172 ? 70.006 37.589 58.143 1.00 41.06 172 ARG D O 1
ATOM 6854 N N . GLU D 1 173 ? 69.893 35.380 58.422 1.00 40.10 173 GLU D N 1
ATOM 6855 C CA . GLU D 1 173 ? 71.153 35.201 59.115 1.00 36.46 173 GLU D CA 1
ATOM 6856 C C . GLU D 1 173 ? 72.258 35.152 58.110 1.00 38.15 173 GLU D C 1
ATOM 6857 O O . GLU D 1 173 ? 72.125 34.619 57.034 1.00 39.41 173 GLU D O 1
ATOM 6863 N N . VAL D 1 174 ? 73.373 35.735 58.476 1.00 32.55 174 VAL D N 1
ATOM 6864 C CA . VAL D 1 174 ? 74.543 35.772 57.654 1.00 33.87 174 VAL D CA 1
ATOM 6865 C C . VAL D 1 174 ? 75.661 35.482 58.614 1.00 26.21 174 VAL D C 1
ATOM 6866 O O . VAL D 1 174 ? 75.536 35.709 59.843 1.00 29.51 174 VAL D O 1
ATOM 6870 N N . SER D 1 175 ? 76.818 35.124 58.074 1.00 28.17 175 SER D N 1
ATOM 6871 C CA . SER D 1 175 ? 77.932 34.755 58.945 1.00 25.91 175 SER D CA 1
ATOM 6872 C C . SER D 1 175 ? 78.460 36.069 59.662 1.00 23.15 175 SER D C 1
ATOM 6873 O O . SER D 1 175 ? 78.627 37.078 59.056 1.00 28.16 175 SER D O 1
ATOM 6876 N N . ASP D 1 176 ? 78.746 35.939 60.944 1.00 28.73 176 ASP D N 1
ATOM 6877 C CA . ASP D 1 176 ? 79.308 36.953 61.778 1.00 31.18 176 ASP D CA 1
ATOM 6878 C C . ASP D 1 176 ? 80.712 36.632 62.238 1.00 29.95 176 ASP D C 1
ATOM 6879 O O . ASP D 1 176 ? 81.241 37.277 63.198 1.00 30.17 176 ASP D O 1
ATOM 6884 N N . VAL D 1 177 ? 81.387 35.719 61.517 1.00 25.24 177 VAL D N 1
ATOM 6885 C CA . VAL D 1 177 ? 82.823 35.541 61.792 1.00 24.07 177 VAL D CA 1
ATOM 6886 C C . VAL D 1 177 ? 83.622 36.779 61.429 1.00 22.23 177 VAL D C 1
ATOM 6887 O O . VAL D 1 177 ? 83.289 37.482 60.497 1.00 31.29 177 VAL D O 1
ATOM 6891 N N . ALA D 1 178 ? 84.727 36.962 62.138 1.00 24.18 178 ALA D N 1
ATOM 6892 C CA . ALA D 1 178 ? 85.679 38.023 61.908 1.00 29.65 178 ALA D CA 1
ATOM 6893 C C . ALA D 1 178 ? 85.937 38.164 60.422 1.00 31.60 178 ALA D C 1
ATOM 6894 O O . ALA D 1 178 ? 86.297 37.189 59.830 1.00 25.69 178 ALA D O 1
ATOM 6896 N N . PRO D 1 179 ? 85.858 39.357 59.856 1.00 38.88 179 PRO D N 1
ATOM 6897 C CA . PRO D 1 179 ? 86.237 39.608 58.458 1.00 40.72 179 PRO D CA 1
ATOM 6898 C C . PRO D 1 179 ? 87.710 39.242 58.068 1.00 33.62 179 PRO D C 1
ATOM 6899 O O . PRO D 1 179 ? 88.025 38.921 56.931 1.00 36.82 179 PRO D O 1
ATOM 6903 N N . THR D 1 180 ? 88.568 39.225 59.070 1.00 27.96 180 THR D N 1
ATOM 6904 C CA . THR D 1 180 ? 89.971 38.804 58.941 1.00 26.04 180 THR D CA 1
ATOM 6905 C C . THR D 1 180 ? 90.169 37.293 59.131 1.00 21.13 180 THR D C 1
ATOM 6906 O O . THR D 1 180 ? 91.310 36.825 59.138 1.00 24.79 180 THR D O 1
ATOM 6910 N N . ALA D 1 181 ? 89.125 36.500 59.237 1.00 18.03 181 ALA D N 1
ATOM 6911 C CA . ALA D 1 181 ? 89.322 35.020 59.355 1.00 20.93 181 ALA D CA 1
ATOM 6912 C C . ALA D 1 181 ? 89.919 34.525 58.002 1.00 19.11 181 ALA D C 1
ATOM 6913 O O . ALA D 1 181 ? 89.671 35.124 56.992 1.00 24.36 181 ALA D O 1
ATOM 6915 N N . LEU D 1 182 ? 90.695 33.475 58.060 1.00 17.20 182 LEU D N 1
ATOM 6916 C CA . LEU D 1 182 ? 91.291 32.855 56.889 1.00 16.15 182 LEU D CA 1
ATOM 6917 C C . LEU D 1 182 ? 90.396 31.683 56.521 1.00 15.93 182 LEU D C 1
ATOM 6918 O O . LEU D 1 182 ? 90.086 30.769 57.333 1.00 17.95 182 LEU D O 1
ATOM 6923 N N . VAL D 1 183 ? 90.074 31.639 55.231 1.00 16.43 183 VAL D N 1
ATOM 6924 C CA . VAL D 1 183 ? 89.279 30.550 54.694 1.00 16.13 183 VAL D CA 1
ATOM 6925 C C . VAL D 1 183 ? 90.199 29.488 53.990 1.00 16.08 183 VAL D C 1
ATOM 6926 O O . VAL D 1 183 ? 91.036 29.808 53.155 1.00 18.26 183 VAL D O 1
ATOM 6930 N N . VAL D 1 184 ? 89.992 28.239 54.343 1.00 14.68 184 VAL D N 1
ATOM 6931 C CA . VAL D 1 184 ? 90.536 27.031 53.626 1.00 15.27 184 VAL D CA 1
ATOM 6932 C C . VAL D 1 184 ? 89.361 26.242 53.080 1.00 13.00 184 VAL D C 1
ATOM 6933 O O . VAL D 1 184 ? 88.223 26.424 53.492 1.00 14.90 184 VAL D O 1
ATOM 6937 N N . ASN D 1 185 ? 89.606 25.464 52.037 1.00 17.41 185 ASN D N 1
ATOM 6938 C CA . ASN D 1 185 ? 88.512 24.866 51.246 1.00 17.26 185 ASN D CA 1
ATOM 6939 C C . ASN D 1 185 ? 88.280 23.434 51.418 1.00 17.95 185 ASN D C 1
ATOM 6940 O O . ASN D 1 185 ? 87.514 22.854 50.589 1.00 18.70 185 ASN D O 1
ATOM 6945 N N . SER D 1 186 ? 88.833 22.875 52.505 1.00 14.88 186 SER D N 1
ATOM 6946 C CA . SER D 1 186 ? 88.583 21.523 52.872 1.00 18.81 186 SER D CA 1
ATOM 6947 C C . SER D 1 186 ? 88.983 21.238 54.221 1.00 14.81 186 SER D C 1
ATOM 6948 O O . SER D 1 186 ? 89.828 21.946 54.827 1.00 17.25 186 SER D O 1
ATOM 6951 N N . ASN D 1 187 ? 88.447 20.137 54.761 1.00 16.25 187 ASN D N 1
ATOM 6952 C CA . ASN D 1 187 ? 88.905 19.626 56.009 1.00 15.63 187 ASN D CA 1
ATOM 6953 C C . ASN D 1 187 ? 90.380 19.242 56.138 1.00 19.75 187 ASN D C 1
ATOM 6954 O O . ASN D 1 187 ? 91.058 19.563 57.108 1.00 18.11 187 ASN D O 1
ATOM 6959 N N . SER D 1 188 ? 90.960 18.670 55.091 1.00 16.32 188 SER D N 1
ATOM 6960 C CA . SER D 1 188 ? 92.320 18.330 55.108 1.00 14.81 188 SER D CA 1
ATOM 6961 C C . SER D 1 188 ? 93.210 19.580 55.046 1.00 12.93 188 SER D C 1
ATOM 6962 O O . SER D 1 188 ? 94.179 19.639 55.728 1.00 15.38 188 SER D O 1
ATOM 6981 N N . LYS D 1 191 ? 93.423 21.062 58.519 1.00 15.78 191 LYS D N 1
ATOM 6982 C CA . LYS D 1 191 ? 94.385 20.335 59.313 1.00 14.74 191 LYS D CA 1
ATOM 6983 C C . LYS D 1 191 ? 95.802 20.859 59.012 1.00 15.28 191 LYS D C 1
ATOM 6984 O O . LYS D 1 191 ? 96.673 21.081 59.864 1.00 15.44 191 LYS D O 1
ATOM 6990 N N . THR D 1 192 ? 96.153 20.865 57.704 1.00 16.14 192 THR D N 1
ATOM 6991 C CA . THR D 1 192 ? 97.484 21.226 57.337 1.00 16.59 192 THR D CA 1
ATOM 6992 C C . THR D 1 192 ? 97.837 22.645 57.763 1.00 13.14 192 THR D C 1
ATOM 6993 O O . THR D 1 192 ? 98.994 22.914 58.157 1.00 14.57 192 THR D O 1
ATOM 6997 N N . LEU D 1 193 ? 96.869 23.526 57.617 1.00 14.03 193 LEU D N 1
ATOM 6998 C CA . LEU D 1 193 ? 97.120 24.943 58.039 1.00 14.60 193 LEU D CA 1
ATOM 6999 C C . LEU D 1 193 ? 97.382 25.036 59.508 1.00 16.91 193 LEU D C 1
ATOM 7000 O O . LEU D 1 193 ? 98.358 25.640 59.943 1.00 16.57 193 LEU D O 1
ATOM 7005 N N . VAL D 1 194 ? 96.583 24.381 60.285 1.00 15.11 194 VAL D N 1
ATOM 7006 C CA . VAL D 1 194 ? 96.814 24.453 61.707 1.00 14.73 194 VAL D CA 1
ATOM 7007 C C . VAL D 1 194 ? 98.181 23.781 62.116 1.00 14.81 194 VAL D C 1
ATOM 7008 O O . VAL D 1 194 ? 98.946 24.249 62.984 1.00 17.54 194 VAL D O 1
ATOM 7012 N N . ASN D 1 195 ? 98.476 22.642 61.519 1.00 15.54 195 ASN D N 1
ATOM 7013 C CA . ASN D 1 195 ? 99.745 21.991 61.644 1.00 13.67 195 ASN D CA 1
ATOM 7014 C C . ASN D 1 195 ? 100.959 22.874 61.440 1.00 15.87 195 ASN D C 1
ATOM 7015 O O . ASN D 1 195 ? 101.968 22.688 62.088 1.00 16.75 195 ASN D O 1
ATOM 7020 N N . HIS D 1 196 ? 100.849 23.781 60.439 1.00 14.31 196 HIS D N 1
ATOM 7021 C CA . HIS D 1 196 ? 101.946 24.623 60.013 1.00 17.26 196 HIS D CA 1
ATOM 7022 C C . HIS D 1 196 ? 102.058 25.963 60.759 1.00 16.92 196 HIS D C 1
ATOM 7023 O O . HIS D 1 196 ? 103.012 26.706 60.528 1.00 18.71 196 HIS D O 1
ATOM 7030 N N . ASN D 1 197 ? 101.077 26.264 61.617 1.00 17.35 197 ASN D N 1
ATOM 7031 C CA . ASN D 1 197 ? 100.972 27.634 62.138 1.00 13.86 197 ASN D CA 1
ATOM 7032 C C . ASN D 1 197 ? 100.639 27.557 63.641 1.00 16.34 197 ASN D C 1
ATOM 7033 O O . ASN D 1 197 ? 99.547 27.192 64.033 1.00 18.23 197 ASN D O 1
ATOM 7038 N N . THR D 1 198 ? 101.651 27.913 64.423 1.00 18.68 198 THR D N 1
ATOM 7039 C CA . THR D 1 198 ? 101.463 27.903 65.867 1.00 18.24 198 THR D CA 1
ATOM 7040 C C . THR D 1 198 ? 100.377 28.755 66.380 1.00 18.20 198 THR D C 1
ATOM 7041 O O . THR D 1 198 ? 99.808 28.342 67.447 1.00 19.49 198 THR D O 1
ATOM 7045 N N . GLN D 1 199 ? 100.053 29.830 65.674 1.00 18.42 199 GLN D N 1
ATOM 7046 C CA . GLN D 1 199 ? 99.021 30.798 66.080 1.00 20.26 199 GLN D CA 1
ATOM 7047 C C . GLN D 1 199 ? 97.593 30.379 65.786 1.00 20.03 199 GLN D C 1
ATOM 7048 O O . GLN D 1 199 ? 96.655 31.106 66.091 1.00 18.94 199 GLN D O 1
ATOM 7054 N N . ALA D 1 200 ? 97.402 29.291 65.036 1.00 18.35 200 ALA D N 1
ATOM 7055 C CA . ALA D 1 200 ? 96.108 29.019 64.404 1.00 18.23 200 ALA D CA 1
ATOM 7056 C C . ALA D 1 200 ? 95.150 28.238 65.280 1.00 16.88 200 ALA D C 1
ATOM 7057 O O . ALA D 1 200 ? 95.538 27.368 66.082 1.00 18.76 200 ALA D O 1
ATOM 7059 N N . VAL D 1 201 ? 93.859 28.516 65.035 1.00 16.97 201 VAL D N 1
ATOM 7060 C CA . VAL D 1 201 ? 92.752 27.762 65.592 1.00 16.87 201 VAL D CA 1
ATOM 7061 C C . VAL D 1 201 ? 91.810 27.440 64.422 1.00 15.34 201 VAL D C 1
ATOM 7062 O O . VAL D 1 201 ? 91.583 28.248 63.551 1.00 18.83 201 VAL D O 1
ATOM 7066 N N . GLY D 1 202 ? 91.308 26.239 64.425 1.00 16.14 202 GLY D N 1
ATOM 7067 C CA . GLY D 1 202 ? 90.271 25.835 63.464 1.00 17.60 202 GLY D CA 1
ATOM 7068 C C . GLY D 1 202 ? 89.288 24.844 63.971 1.00 18.54 202 GLY D C 1
ATOM 7069 O O . GLY D 1 202 ? 89.332 24.469 65.155 1.00 15.94 202 GLY D O 1
ATOM 7070 N N . PHE D 1 203 ? 88.445 24.326 63.078 1.00 16.55 203 PHE D N 1
ATOM 7071 C CA . PHE D 1 203 ? 87.495 23.270 63.417 1.00 17.29 203 PHE D CA 1
ATOM 7072 C C . PHE D 1 203 ? 87.551 22.206 62.276 1.00 15.09 203 PHE D C 1
ATOM 7073 O O . PHE D 1 203 ? 87.753 22.590 61.090 1.00 17.13 203 PHE D O 1
ATOM 7081 N N . ILE D 1 204 ? 87.425 20.962 62.698 1.00 16.70 204 ILE D N 1
ATOM 7082 C CA . ILE D 1 204 ? 87.416 19.828 61.802 1.00 15.14 204 ILE D CA 1
ATOM 7083 C C . ILE D 1 204 ? 86.417 18.778 62.261 1.00 19.12 204 ILE D C 1
ATOM 7084 O O . ILE D 1 204 ? 85.912 18.755 63.381 1.00 17.54 204 ILE D O 1
ATOM 7089 N N . SER D 1 205 ? 86.091 17.866 61.349 1.00 16.97 205 SER D N 1
ATOM 7090 C CA . SER D 1 205 ? 85.236 16.747 61.698 1.00 17.85 205 SER D CA 1
ATOM 7091 C C . SER D 1 205 ? 85.962 15.870 62.685 1.00 19.64 205 SER D C 1
ATOM 7092 O O . SER D 1 205 ? 87.187 15.695 62.640 1.00 17.41 205 SER D O 1
ATOM 7095 N N . ILE D 1 206 ? 85.262 15.421 63.757 1.00 18.11 206 ILE D N 1
ATOM 7096 C CA . ILE D 1 206 ? 85.926 14.670 64.797 1.00 19.59 206 ILE D CA 1
ATOM 7097 C C . ILE D 1 206 ? 86.704 13.426 64.324 1.00 18.88 206 ILE D C 1
ATOM 7098 O O . ILE D 1 206 ? 87.798 13.165 64.832 1.00 21.98 206 ILE D O 1
ATOM 7103 N N . GLY D 1 207 ? 86.178 12.714 63.327 1.00 18.42 207 GLY D N 1
ATOM 7104 C CA . GLY D 1 207 ? 86.805 11.556 62.731 1.00 20.07 207 GLY D CA 1
ATOM 7105 C C . GLY D 1 207 ? 88.155 11.831 62.053 1.00 22.50 207 GLY D C 1
ATOM 7106 O O . GLY D 1 207 ? 88.948 10.952 61.888 1.00 21.55 207 GLY D O 1
ATOM 7107 N N . SER D 1 208 ? 88.388 13.093 61.690 1.00 17.79 208 SER D N 1
ATOM 7108 C CA . SER D 1 208 ? 89.596 13.448 60.949 1.00 16.71 208 SER D CA 1
ATOM 7109 C C . SER D 1 208 ? 90.749 13.824 61.896 1.00 18.25 208 SER D C 1
ATOM 7110 O O . SER D 1 208 ? 91.846 14.110 61.466 1.00 19.13 208 SER D O 1
ATOM 7113 N N . VAL D 1 209 ? 90.511 13.827 63.202 1.00 17.00 209 VAL D N 1
ATOM 7114 C CA . VAL D 1 209 ? 91.580 14.140 64.155 1.00 17.34 209 VAL D CA 1
ATOM 7115 C C . VAL D 1 209 ? 92.718 13.152 64.087 1.00 18.21 209 VAL D C 1
ATOM 7116 O O . VAL D 1 209 ? 92.473 11.908 63.962 1.00 19.50 209 VAL D O 1
ATOM 7120 N N . ASP D 1 210 ? 93.962 13.657 64.066 1.00 17.00 210 ASP D N 1
ATOM 7121 C CA . ASP D 1 210 ? 95.138 12.819 64.037 1.00 16.58 210 ASP D CA 1
ATOM 7122 C C . ASP D 1 210 ? 96.236 13.600 64.668 1.00 16.18 210 ASP D C 1
ATOM 7123 O O . ASP D 1 210 ? 96.035 14.717 65.146 1.00 18.71 210 ASP D O 1
ATOM 7128 N N . LYS D 1 211 ? 97.436 13.038 64.697 1.00 17.20 211 LYS D N 1
ATOM 7129 C CA . LYS D 1 211 ? 98.555 13.715 65.404 1.00 19.06 211 LYS D CA 1
ATOM 7130 C C . LYS D 1 211 ? 99.099 14.941 64.739 1.00 22.62 211 LYS D C 1
ATOM 7131 O O . LYS D 1 211 ? 99.991 15.546 65.259 1.00 27.65 211 LYS D O 1
ATOM 7137 N N . SER D 1 212 ? 98.569 15.346 63.589 1.00 18.44 212 SER D N 1
ATOM 7138 C CA . SER D 1 212 ? 99.008 16.584 62.922 1.00 20.67 212 SER D CA 1
ATOM 7139 C C . SER D 1 212 ? 98.449 17.852 63.649 1.00 17.76 212 SER D C 1
ATOM 7140 O O . SER D 1 212 ? 98.925 18.950 63.415 1.00 19.43 212 SER D O 1
ATOM 7143 N N . VAL D 1 213 ? 97.444 17.635 64.487 1.00 17.79 213 VAL D N 1
ATOM 7144 C CA . VAL D 1 213 ? 96.711 18.682 65.125 1.00 17.02 213 VAL D CA 1
ATOM 7145 C C . VAL D 1 213 ? 96.421 18.259 66.587 1.00 18.19 213 VAL D C 1
ATOM 7146 O O . VAL D 1 213 ? 96.545 17.090 66.934 1.00 20.83 213 VAL D O 1
ATOM 7150 N N . LYS D 1 214 ? 96.091 19.275 67.389 1.00 17.39 214 LYS D N 1
ATOM 7151 C CA . LYS D 1 214 ? 95.674 19.041 68.796 1.00 18.57 214 LYS D CA 1
ATOM 7152 C C . LYS D 1 214 ? 94.260 19.442 69.042 1.00 16.50 214 LYS D C 1
ATOM 7153 O O . LYS D 1 214 ? 93.920 20.620 68.905 1.00 18.52 214 LYS D O 1
ATOM 7159 N N . ALA D 1 215 ? 93.417 18.445 69.277 1.00 18.59 215 ALA D N 1
ATOM 7160 C CA . ALA D 1 215 ? 92.053 18.739 69.598 1.00 16.24 215 ALA D CA 1
ATOM 7161 C C . ALA D 1 215 ? 91.969 19.141 71.042 1.00 19.91 215 ALA D C 1
ATOM 7162 O O . ALA D 1 215 ? 92.639 18.582 71.833 1.00 25.73 215 ALA D O 1
ATOM 7164 N N . ILE D 1 216 ? 91.169 20.117 71.322 1.00 19.20 216 ILE D N 1
ATOM 7165 C CA . ILE D 1 216 ? 91.052 20.685 72.712 1.00 20.15 216 ILE D CA 1
ATOM 7166 C C . ILE D 1 216 ? 89.648 20.434 73.219 1.00 22.72 216 ILE D C 1
ATOM 7167 O O . ILE D 1 216 ? 88.728 20.001 72.500 1.00 22.66 216 ILE D O 1
ATOM 7172 N N . GLN D 1 217 ? 89.522 20.585 74.523 1.00 25.11 217 GLN D N 1
ATOM 7173 C CA . GLN D 1 217 ? 88.213 20.603 75.114 1.00 24.13 217 GLN D CA 1
ATOM 7174 C C . GLN D 1 217 ? 87.388 21.804 74.770 1.00 19.66 217 GLN D C 1
ATOM 7175 O O . GLN D 1 217 ? 87.854 22.915 74.498 1.00 20.82 217 GLN D O 1
ATOM 7181 N N . PHE D 1 218 ? 86.049 21.590 74.840 1.00 26.15 218 PHE D N 1
ATOM 7182 C CA . PHE D 1 218 ? 85.124 22.683 74.762 1.00 21.18 218 PHE D CA 1
ATOM 7183 C C . PHE D 1 218 ? 84.283 22.627 76.071 1.00 24.44 218 PHE D C 1
ATOM 7184 O O . PHE D 1 218 ? 83.766 21.567 76.293 1.00 25.29 218 PHE D O 1
ATOM 7192 N N . GLU D 1 219 ? 84.167 23.760 76.762 1.00 27.69 219 GLU D N 1
ATOM 7193 C CA . GLU D 1 219 ? 83.548 23.888 78.111 1.00 28.38 219 GLU D CA 1
ATOM 7194 C C . GLU D 1 219 ? 83.969 22.739 78.954 1.00 25.57 219 GLU D C 1
ATOM 7195 O O . GLU D 1 219 ? 83.161 21.990 79.552 1.00 34.89 219 GLU D O 1
ATOM 7201 N N . LYS D 1 220 ? 85.276 22.476 79.003 1.00 24.82 220 LYS D N 1
ATOM 7202 C CA . LYS D 1 220 ? 85.864 21.354 79.737 1.00 25.95 220 LYS D CA 1
ATOM 7203 C C . LYS D 1 220 ? 85.512 19.918 79.404 1.00 30.59 220 LYS D C 1
ATOM 7204 O O . LYS D 1 220 ? 85.985 19.013 80.054 1.00 33.16 220 LYS D O 1
ATOM 7210 N N . ALA D 1 221 ? 84.799 19.678 78.280 1.00 29.29 221 ALA D N 1
ATOM 7211 C CA . ALA D 1 221 ? 84.555 18.348 77.833 1.00 24.75 221 ALA D CA 1
ATOM 7212 C C . ALA D 1 221 ? 85.485 17.934 76.691 1.00 30.34 221 ALA D C 1
ATOM 7213 O O . ALA D 1 221 ? 85.636 18.760 75.774 1.00 25.04 221 ALA D O 1
ATOM 7215 N N . ASP D 1 222 ? 85.997 16.704 76.732 1.00 28.90 222 ASP D N 1
ATOM 7216 C CA . ASP D 1 222 ? 86.818 16.128 75.669 1.00 28.72 222 ASP D CA 1
ATOM 7217 C C . ASP D 1 222 ? 85.970 15.744 74.465 1.00 28.83 222 ASP D C 1
ATOM 7218 O O . ASP D 1 222 ? 84.847 15.232 74.582 1.00 27.46 222 ASP D O 1
ATOM 7223 N N . PRO D 1 223 ? 86.504 15.953 73.273 1.00 29.41 223 PRO D N 1
ATOM 7224 C CA . PRO D 1 223 ? 85.748 15.569 72.100 1.00 30.42 223 PRO D CA 1
ATOM 7225 C C . PRO D 1 223 ? 85.837 14.057 71.833 1.00 33.98 223 PRO D C 1
ATOM 7226 O O . PRO D 1 223 ? 86.703 13.575 71.053 1.00 36.62 223 PRO D O 1
ATOM 7230 N N . THR D 1 224 ? 84.930 13.314 72.489 1.00 31.73 224 THR D N 1
ATOM 7231 C CA . THR D 1 224 ? 84.834 11.891 72.368 1.00 31.57 224 THR D CA 1
ATOM 7232 C C . THR D 1 224 ? 83.415 11.522 71.929 1.00 32.08 224 THR D C 1
ATOM 7233 O O . THR D 1 224 ? 82.482 12.279 72.167 1.00 28.37 224 THR D O 1
ATOM 7237 N N . SER D 1 225 ? 83.289 10.332 71.372 1.00 34.54 225 SER D N 1
ATOM 7238 C CA . SER D 1 225 ? 82.004 9.761 70.991 1.00 35.91 225 SER D CA 1
ATOM 7239 C C . SER D 1 225 ? 81.082 9.677 72.167 1.00 36.56 225 SER D C 1
ATOM 7240 O O . SER D 1 225 ? 79.942 10.160 72.136 1.00 36.80 225 SER D O 1
ATOM 7243 N N . ASP D 1 226 ? 81.578 9.112 73.240 1.00 35.52 226 ASP D N 1
ATOM 7244 C CA . ASP D 1 226 ? 80.769 9.032 74.447 1.00 35.77 226 ASP D CA 1
ATOM 7245 C C . ASP D 1 226 ? 80.238 10.386 74.886 1.00 37.65 226 ASP D C 1
ATOM 7246 O O . ASP D 1 226 ? 79.045 10.526 75.143 1.00 37.55 226 ASP D O 1
ATOM 7251 N N . ASN D 1 227 ? 81.101 11.404 74.953 1.00 34.35 227 ASN D N 1
ATOM 7252 C CA . ASN D 1 227 ? 80.671 12.702 75.373 1.00 31.06 227 ASN D CA 1
ATOM 7253 C C . ASN D 1 227 ? 79.678 13.344 74.404 1.00 32.03 227 ASN D C 1
ATOM 7254 O O . ASN D 1 227 ? 78.834 14.177 74.799 1.00 34.35 227 ASN D O 1
ATOM 7259 N N . ILE D 1 228 ? 79.734 12.959 73.126 1.00 29.94 228 ILE D N 1
ATOM 7260 C CA . ILE D 1 228 ? 78.779 13.499 72.221 1.00 28.15 228 ILE D CA 1
ATOM 7261 C C . ILE D 1 228 ? 77.398 12.907 72.437 1.00 32.77 228 ILE D C 1
ATOM 7262 O O . ILE D 1 228 ? 76.441 13.646 72.468 1.00 36.65 228 ILE D O 1
ATOM 7267 N N . ALA D 1 229 ? 77.334 11.593 72.604 1.00 34.85 229 ALA D N 1
ATOM 7268 C CA . ALA D 1 229 ? 76.045 10.890 72.756 1.00 36.49 229 ALA D CA 1
ATOM 7269 C C . ALA D 1 229 ? 75.385 11.344 74.054 1.00 41.47 229 ALA D C 1
ATOM 7270 O O . ALA D 1 229 ? 74.170 11.564 74.091 1.00 39.49 229 ALA D O 1
ATOM 7272 N N . LYS D 1 230 ? 76.188 11.586 75.086 1.00 40.56 230 LYS D N 1
ATOM 7273 C CA . LYS D 1 230 ? 75.641 11.959 76.376 1.00 41.46 230 LYS D CA 1
ATOM 7274 C C . LYS D 1 230 ? 75.353 13.422 76.402 1.00 42.75 230 LYS D C 1
ATOM 7275 O O . LYS D 1 230 ? 74.800 13.897 77.363 1.00 37.21 230 LYS D O 1
ATOM 7281 N N . HIS D 1 231 ? 75.809 14.142 75.357 1.00 41.74 231 HIS D N 1
ATOM 7282 C CA . HIS D 1 231 ? 75.657 15.579 75.220 1.00 41.93 231 HIS D CA 1
ATOM 7283 C C . HIS D 1 231 ? 76.432 16.412 76.265 1.00 37.59 231 HIS D C 1
ATOM 7284 O O . HIS D 1 231 ? 76.142 17.579 76.422 1.00 37.98 231 HIS D O 1
ATOM 7291 N N . THR D 1 232 ? 77.473 15.840 76.870 1.00 30.19 232 THR D N 1
ATOM 7292 C CA . THR D 1 232 ? 78.411 16.638 77.630 1.00 34.42 232 THR D CA 1
ATOM 7293 C C . THR D 1 232 ? 79.319 17.466 76.734 1.00 31.46 232 THR D C 1
ATOM 7294 O O . THR D 1 232 ? 79.612 18.614 77.075 1.00 31.70 232 THR D O 1
ATOM 7298 N N . TYR D 1 233 ? 79.687 16.920 75.569 1.00 32.68 233 TYR D N 1
ATOM 7299 C CA . TYR D 1 233 ? 80.460 17.688 74.546 1.00 26.53 233 TYR D CA 1
ATOM 7300 C C . TYR D 1 233 ? 79.471 18.289 73.569 1.00 23.79 233 TYR D C 1
ATOM 7301 O O . TYR D 1 233 ? 78.802 17.532 72.889 1.00 27.03 233 TYR D O 1
ATOM 7310 N N . GLN D 1 234 ? 79.360 19.612 73.537 1.00 25.31 234 GLN D N 1
ATOM 7311 C CA . GLN D 1 234 ? 78.230 20.304 72.859 1.00 26.45 234 GLN D CA 1
ATOM 7312 C C . GLN D 1 234 ? 78.388 20.518 71.355 1.00 27.71 234 GLN D C 1
ATOM 7313 O O . GLN D 1 234 ? 77.437 20.830 70.690 1.00 26.28 234 GLN D O 1
ATOM 7319 N N . LEU D 1 235 ? 79.617 20.404 70.852 1.00 27.75 235 LEU D N 1
ATOM 7320 C CA . LEU D 1 235 ? 79.872 20.647 69.410 1.00 24.43 235 LEU D CA 1
ATOM 7321 C C . LEU D 1 235 ? 79.554 19.439 68.519 1.00 24.59 235 LEU D C 1
ATOM 7322 O O . LEU D 1 235 ? 80.415 18.672 68.051 1.00 22.64 235 LEU D O 1
ATOM 7327 N N . SER D 1 236 ? 78.251 19.171 68.394 1.00 24.74 236 SER D N 1
ATOM 7328 C CA . SER D 1 236 ? 77.751 18.077 67.601 1.00 23.68 236 SER D CA 1
ATOM 7329 C C . SER D 1 236 ? 76.461 18.583 66.938 1.00 22.06 236 SER D C 1
ATOM 7330 O O . SER D 1 236 ? 75.917 19.704 67.228 1.00 24.12 236 SER D O 1
ATOM 7333 N N . ARG D 1 237 ? 76.153 17.823 65.921 1.00 23.20 237 ARG D N 1
ATOM 7334 C CA . ARG D 1 237 ? 74.904 18.003 65.182 1.00 24.95 237 ARG D CA 1
ATOM 7335 C C . ARG D 1 237 ? 74.281 16.657 64.843 1.00 17.64 237 ARG D C 1
ATOM 7336 O O . ARG D 1 237 ? 74.885 15.633 64.651 1.00 20.00 237 ARG D O 1
ATOM 7344 N N . PRO D 1 238 ? 72.927 16.650 64.773 1.00 18.82 238 PRO D N 1
ATOM 7345 C CA . PRO D 1 238 ? 72.160 15.484 64.451 1.00 20.34 238 PRO D CA 1
ATOM 7346 C C . PRO D 1 238 ? 72.141 15.260 62.972 1.00 18.68 238 PRO D C 1
ATOM 7347 O O . PRO D 1 238 ? 72.046 16.239 62.252 1.00 20.99 238 PRO D O 1
ATOM 7351 N N . PHE D 1 239 ? 72.106 14.008 62.618 1.00 18.35 239 PHE D N 1
ATOM 7352 C CA . PHE D 1 239 ? 71.676 13.599 61.323 1.00 20.18 239 PHE D CA 1
ATOM 7353 C C . PHE D 1 239 ? 70.248 13.047 61.471 1.00 19.36 239 PHE D C 1
ATOM 7354 O O . PHE D 1 239 ? 70.109 11.896 61.903 1.00 21.49 239 PHE D O 1
ATOM 7362 N N . LEU D 1 240 ? 69.251 13.784 60.989 1.00 20.03 240 LEU D N 1
ATOM 7363 C CA . LEU D 1 240 ? 67.847 13.360 61.132 1.00 21.20 240 LEU D CA 1
ATOM 7364 C C . LEU D 1 240 ? 67.322 12.791 59.830 1.00 19.79 240 LEU D C 1
ATOM 7365 O O . LEU D 1 240 ? 67.666 13.229 58.712 1.00 21.39 240 LEU D O 1
ATOM 7370 N N . ILE D 1 241 ? 66.471 11.801 59.998 1.00 22.34 241 ILE D N 1
ATOM 7371 C CA . ILE D 1 241 ? 65.678 11.276 58.940 1.00 22.47 241 ILE D CA 1
ATOM 7372 C C . ILE D 1 241 ? 64.185 11.571 59.157 1.00 20.68 241 ILE D C 1
ATOM 7373 O O . ILE D 1 241 ? 63.664 11.320 60.257 1.00 23.54 241 ILE D O 1
ATOM 7378 N N . LEU D 1 242 ? 63.585 12.185 58.138 1.00 20.54 242 LEU D N 1
ATOM 7379 C CA . LEU D 1 242 ? 62.144 12.572 58.138 1.00 23.59 242 LEU D CA 1
ATOM 7380 C C . LEU D 1 242 ? 61.319 11.860 57.121 1.00 20.72 242 LEU D C 1
ATOM 7381 O O . LEU D 1 242 ? 61.693 11.682 55.994 1.00 20.62 242 LEU D O 1
ATOM 7386 N N . HIS D 1 243 ? 60.083 11.501 57.460 1.00 24.89 243 HIS D N 1
ATOM 7387 C CA . HIS D 1 243 ? 59.219 10.839 56.489 1.00 26.16 243 HIS D CA 1
ATOM 7388 C C . HIS D 1 243 ? 57.799 10.816 57.077 1.00 26.33 243 HIS D C 1
ATOM 7389 O O . HIS D 1 243 ? 57.638 11.102 58.253 1.00 28.00 243 HIS D O 1
ATOM 7396 N N . TYR D 1 244 ? 56.851 10.479 56.222 1.00 29.83 244 TYR D N 1
ATOM 7397 C CA . TYR D 1 244 ? 55.433 10.363 56.632 1.00 34.78 244 TYR D CA 1
ATOM 7398 C C . TYR D 1 244 ? 54.994 8.944 56.797 1.00 38.25 244 TYR D C 1
ATOM 7399 O O . TYR D 1 244 ? 54.397 8.441 55.877 1.00 45.05 244 TYR D O 1
ATOM 7408 N N . SER D 1 245 ? 55.237 8.305 57.940 1.00 43.94 245 SER D N 1
ATOM 7409 C CA . SER D 1 245 ? 54.831 6.895 58.061 1.00 49.51 245 SER D CA 1
ATOM 7410 C C . SER D 1 245 ? 53.302 6.718 57.834 1.00 51.20 245 SER D C 1
ATOM 7411 O O . SER D 1 245 ? 52.833 5.733 57.237 1.00 52.47 245 SER D O 1
ATOM 7414 N N . ASP D 1 246 ? 52.530 7.687 58.314 1.00 52.38 246 ASP D N 1
ATOM 7415 C CA . ASP D 1 246 ? 51.063 7.609 58.251 1.00 52.18 246 ASP D CA 1
ATOM 7416 C C . ASP D 1 246 ? 50.508 7.729 56.811 1.00 50.27 246 ASP D C 1
ATOM 7417 O O . ASP D 1 246 ? 49.373 7.306 56.544 1.00 44.91 246 ASP D O 1
ATOM 7422 N N . ASN D 1 247 ? 51.295 8.309 55.893 1.00 41.82 247 ASN D N 1
ATOM 7423 C CA . ASN D 1 247 ? 50.929 8.292 54.483 1.00 42.63 247 ASN D CA 1
ATOM 7424 C C . ASN D 1 247 ? 51.960 7.552 53.566 1.00 37.13 247 ASN D C 1
ATOM 7425 O O . ASN D 1 247 ? 51.782 7.580 52.325 1.00 44.43 247 ASN D O 1
ATOM 7430 N N . ALA D 1 248 ? 52.952 6.834 54.097 1.00 39.68 248 ALA D N 1
ATOM 7431 C CA . ALA D 1 248 ? 54.041 6.331 53.210 1.00 41.64 248 ALA D CA 1
ATOM 7432 C C . ALA D 1 248 ? 53.746 5.014 52.512 1.00 44.27 248 ALA D C 1
ATOM 7433 O O . ALA D 1 248 ? 53.086 4.157 53.065 1.00 44.09 248 ALA D O 1
ATOM 7435 N N . ASP D 1 249 ? 54.320 4.872 51.317 1.00 45.72 249 ASP D N 1
ATOM 7436 C CA . ASP D 1 249 ? 54.157 3.682 50.494 1.00 47.88 249 ASP D CA 1
ATOM 7437 C C . ASP D 1 249 ? 55.073 2.591 51.025 1.00 46.47 249 ASP D C 1
ATOM 7438 O O . ASP D 1 249 ? 55.867 2.830 51.927 1.00 43.12 249 ASP D O 1
ATOM 7443 N N . GLU D 1 250 ? 54.943 1.379 50.503 1.00 49.07 250 GLU D N 1
ATOM 7444 C CA . GLU D 1 250 ? 55.607 0.243 51.138 1.00 52.56 250 GLU D CA 1
ATOM 7445 C C . GLU D 1 250 ? 57.128 0.246 50.991 1.00 48.21 250 GLU D C 1
ATOM 7446 O O . GLU D 1 250 ? 57.839 0.003 52.000 1.00 40.82 250 GLU D O 1
ATOM 7452 N N . GLN D 1 251 ? 57.629 0.510 49.772 1.00 45.39 251 GLN D N 1
ATOM 7453 C CA . GLN D 1 251 ? 59.103 0.509 49.551 1.00 46.71 251 GLN D CA 1
ATOM 7454 C C . GLN D 1 251 ? 59.863 1.598 50.403 1.00 42.93 251 GLN D C 1
ATOM 7455 O O . GLN D 1 251 ? 60.975 1.377 50.893 1.00 40.45 251 GLN D O 1
ATOM 7461 N N . THR D 1 252 ? 59.201 2.741 50.623 1.00 40.45 252 THR D N 1
ATOM 7462 C CA . THR D 1 252 ? 59.710 3.803 51.495 1.00 38.92 252 THR D CA 1
ATOM 7463 C C . THR D 1 252 ? 59.795 3.273 52.923 1.00 38.26 252 THR D C 1
ATOM 7464 O O . THR D 1 252 ? 60.863 3.338 53.548 1.00 43.22 252 THR D O 1
ATOM 7468 N N . LYS D 1 253 ? 58.731 2.676 53.432 1.00 41.70 253 LYS D N 1
ATOM 7469 C CA . LYS D 1 253 ? 58.779 2.093 54.787 1.00 43.81 253 LYS D CA 1
ATOM 7470 C C . LYS D 1 253 ? 59.889 1.068 54.921 1.00 42.91 253 LYS D C 1
ATOM 7471 O O . LYS D 1 253 ? 60.507 0.905 55.992 1.00 41.96 253 LYS D O 1
ATOM 7477 N N . GLU D 1 254 ? 60.125 0.345 53.843 1.00 42.35 254 GLU D N 1
ATOM 7478 C CA . GLU D 1 254 ? 61.119 -0.697 53.880 1.00 43.52 254 GLU D CA 1
ATOM 7479 C C . GLU D 1 254 ? 62.528 -0.138 53.944 1.00 39.89 254 GLU D C 1
ATOM 7480 O O . GLU D 1 254 ? 63.370 -0.628 54.697 1.00 40.74 254 GLU D O 1
ATOM 7486 N N . PHE D 1 255 ? 62.797 0.899 53.164 1.00 37.74 255 PHE D N 1
ATOM 7487 C CA . PHE D 1 255 ? 64.108 1.573 53.301 1.00 35.00 255 PHE D CA 1
ATOM 7488 C C . PHE D 1 255 ? 64.283 2.192 54.688 1.00 30.45 255 PHE D C 1
ATOM 7489 O O . PHE D 1 255 ? 65.343 2.139 55.256 1.00 34.38 255 PHE D O 1
ATOM 7497 N N . ILE D 1 256 ? 63.244 2.791 55.261 1.00 30.64 256 ILE D N 1
ATOM 7498 C CA . ILE D 1 256 ? 63.351 3.402 56.565 1.00 33.10 256 ILE D CA 1
ATOM 7499 C C . ILE D 1 256 ? 63.703 2.284 57.542 1.00 31.46 256 ILE D C 1
ATOM 7500 O O . ILE D 1 256 ? 64.535 2.438 58.406 1.00 33.86 256 ILE D O 1
ATOM 7505 N N . ALA D 1 257 ? 63.073 1.134 57.396 1.00 36.67 257 ALA D N 1
ATOM 7506 C CA . ALA D 1 257 ? 63.400 0.012 58.303 1.00 40.25 257 ALA D CA 1
ATOM 7507 C C . ALA D 1 257 ? 64.883 -0.386 58.221 1.00 36.93 257 ALA D C 1
ATOM 7508 O O . ALA D 1 257 ? 65.501 -0.604 59.243 1.00 37.23 257 ALA D O 1
ATOM 7510 N N . PHE D 1 258 ? 65.459 -0.406 57.014 1.00 38.76 258 PHE D N 1
ATOM 7511 C CA . PHE D 1 258 ? 66.908 -0.682 56.837 1.00 37.74 258 PHE D CA 1
ATOM 7512 C C . PHE D 1 258 ? 67.797 0.369 57.501 1.00 38.02 258 PHE D C 1
ATOM 7513 O O . PHE D 1 258 ? 68.804 0.029 58.146 1.00 40.30 258 PHE D O 1
ATOM 7521 N N . LEU D 1 259 ? 67.418 1.653 57.403 1.00 31.15 259 LEU D N 1
ATOM 7522 C CA . LEU D 1 259 ? 68.196 2.661 58.110 1.00 30.19 259 LEU D CA 1
ATOM 7523 C C . LEU D 1 259 ? 68.234 2.468 59.594 1.00 30.12 259 LEU D C 1
ATOM 7524 O O . LEU D 1 259 ? 69.141 2.973 60.243 1.00 33.70 259 LEU D O 1
ATOM 7529 N N . LYS D 1 260 ? 67.237 1.767 60.135 1.00 32.73 260 LYS D N 1
ATOM 7530 C CA . LYS D 1 260 ? 67.204 1.531 61.603 1.00 40.03 260 LYS D CA 1
ATOM 7531 C C . LYS D 1 260 ? 67.829 0.183 62.011 1.00 42.22 260 LYS D C 1
ATOM 7532 O O . LYS D 1 260 ? 67.982 -0.069 63.196 1.00 38.26 260 LYS D O 1
ATOM 7538 N N . SER D 1 261 ? 68.161 -0.647 61.016 1.00 45.88 261 SER D N 1
ATOM 7539 C CA . SER D 1 261 ? 68.778 -1.972 61.211 1.00 45.86 261 SER D CA 1
ATOM 7540 C C . SER D 1 261 ? 70.190 -1.939 61.759 1.00 44.60 261 SER D C 1
ATOM 7541 O O . SER D 1 261 ? 70.980 -0.967 61.588 1.00 41.98 261 SER D O 1
ATOM 7544 N N . GLU D 1 262 ? 70.527 -3.035 62.443 1.00 43.82 262 GLU D N 1
ATOM 7545 C CA . GLU D 1 262 ? 71.855 -3.218 63.028 1.00 42.15 262 GLU D CA 1
ATOM 7546 C C . GLU D 1 262 ? 72.976 -3.085 61.974 1.00 40.69 262 GLU D C 1
ATOM 7547 O O . GLU D 1 262 ? 74.012 -2.488 62.273 1.00 40.15 262 GLU D O 1
ATOM 7553 N N . SER D 1 263 ? 72.766 -3.589 60.759 1.00 41.70 263 SER D N 1
ATOM 7554 C CA . SER D 1 263 ? 73.796 -3.495 59.703 1.00 44.44 263 SER D CA 1
ATOM 7555 C C . SER D 1 263 ? 74.044 -2.033 59.305 1.00 41.69 263 SER D C 1
ATOM 7556 O O . SER D 1 263 ? 75.179 -1.612 59.223 1.00 42.48 263 SER D O 1
ATOM 7559 N N . ALA D 1 264 ? 72.971 -1.302 59.029 1.00 44.47 264 ALA D N 1
ATOM 7560 C CA . ALA D 1 264 ? 73.095 0.152 58.854 1.00 43.01 264 ALA D CA 1
ATOM 7561 C C . ALA D 1 264 ? 73.878 0.795 59.970 1.00 39.11 264 ALA D C 1
ATOM 7562 O O . ALA D 1 264 ? 74.819 1.538 59.709 1.00 38.43 264 ALA D O 1
ATOM 7564 N N . LYS D 1 265 ? 73.535 0.518 61.229 1.00 39.57 265 LYS D N 1
ATOM 7565 C CA . LYS D 1 265 ? 74.189 1.212 62.328 1.00 35.30 265 LYS D CA 1
ATOM 7566 C C . LYS D 1 265 ? 75.654 0.875 62.441 1.00 34.13 265 LYS D C 1
ATOM 7567 O O . LYS D 1 265 ? 76.448 1.725 62.876 1.00 34.39 265 LYS D O 1
ATOM 7573 N N . LYS D 1 266 ? 76.016 -0.370 62.142 1.00 41.41 266 LYS D N 1
ATOM 7574 C CA . LYS D 1 266 ? 77.425 -0.815 62.207 1.00 41.22 266 LYS D CA 1
ATOM 7575 C C . LYS D 1 266 ? 78.232 0.016 61.190 1.00 38.50 266 LYS D C 1
ATOM 7576 O O . LYS D 1 266 ? 79.280 0.587 61.495 1.00 31.49 266 LYS D O 1
ATOM 7582 N N . LEU D 1 267 ? 77.715 0.051 59.970 1.00 40.28 267 LEU D N 1
ATOM 7583 C CA . LEU D 1 267 ? 78.286 0.899 58.911 1.00 41.40 267 LEU D CA 1
ATOM 7584 C C . LEU D 1 267 ? 78.454 2.339 59.323 1.00 37.14 267 LEU D C 1
ATOM 7585 O O . LEU D 1 267 ? 79.452 2.923 59.036 1.00 32.78 267 LEU D O 1
ATOM 7590 N N . ILE D 1 268 ? 77.457 2.898 60.027 1.00 33.89 268 ILE D N 1
ATOM 7591 C CA . ILE D 1 268 ? 77.445 4.312 60.381 1.00 33.63 268 ILE D CA 1
ATOM 7592 C C . ILE D 1 268 ? 78.582 4.606 61.312 1.00 29.65 268 ILE D C 1
ATOM 7593 O O . ILE D 1 268 ? 79.264 5.651 61.226 1.00 30.53 268 ILE D O 1
ATOM 7598 N N . VAL D 1 269 ? 78.774 3.721 62.300 1.00 30.47 269 VAL D N 1
ATOM 7599 C CA . VAL D 1 269 ? 79.855 3.910 63.290 1.00 30.51 269 VAL D CA 1
ATOM 7600 C C . VAL D 1 269 ? 81.302 3.759 62.708 1.00 31.12 269 VAL D C 1
ATOM 7601 O O . VAL D 1 269 ? 82.158 4.537 63.051 1.00 33.13 269 VAL D O 1
ATOM 7605 N N . GLU D 1 270 ? 81.499 2.795 61.818 1.00 37.78 270 GLU D N 1
ATOM 7606 C CA . GLU D 1 270 ? 82.768 2.614 61.077 1.00 40.37 270 GLU D CA 1
ATOM 7607 C C . GLU D 1 270 ? 83.230 3.898 60.401 1.00 42.22 270 GLU D C 1
ATOM 7608 O O . GLU D 1 270 ? 84.446 4.215 60.379 1.00 37.30 270 GLU D O 1
ATOM 7614 N N . TYR D 1 271 ? 82.248 4.647 59.851 1.00 38.88 271 TYR D N 1
ATOM 7615 C CA . TYR D 1 271 ? 82.570 5.783 58.968 1.00 34.44 271 TYR D CA 1
ATOM 7616 C C . TYR D 1 271 ? 82.728 7.012 59.816 1.00 33.38 271 TYR D C 1
ATOM 7617 O O . TYR D 1 271 ? 82.991 8.104 59.296 1.00 42.57 271 TYR D O 1
ATOM 7626 N N . GLY D 1 272 ? 82.631 6.827 61.156 1.00 33.80 272 GLY D N 1
ATOM 7627 C CA . GLY D 1 272 ? 83.018 7.787 62.176 1.00 29.79 272 GLY D CA 1
ATOM 7628 C C . GLY D 1 272 ? 81.934 8.670 62.766 1.00 31.74 272 GLY D C 1
ATOM 7629 O O . GLY D 1 272 ? 82.225 9.766 63.304 1.00 32.81 272 GLY D O 1
ATOM 7630 N N . TYR D 1 273 ? 80.671 8.209 62.599 1.00 30.79 273 TYR D N 1
ATOM 7631 C CA . TYR D 1 273 ? 79.521 8.908 63.146 1.00 32.29 273 TYR D CA 1
ATOM 7632 C C . TYR D 1 273 ? 79.205 8.191 64.461 1.00 34.51 273 TYR D C 1
ATOM 7633 O O . TYR D 1 273 ? 79.587 7.043 64.635 1.00 34.36 273 TYR D O 1
ATOM 7642 N N . ILE D 1 274 ? 78.474 8.876 65.311 1.00 30.32 274 ILE D N 1
ATOM 7643 C CA . ILE D 1 274 ? 78.168 8.457 66.662 1.00 31.39 274 ILE D CA 1
ATOM 7644 C C . ILE D 1 274 ? 76.712 8.049 66.811 1.00 33.25 274 ILE D C 1
ATOM 7645 O O . ILE D 1 274 ? 75.790 8.782 66.376 1.00 31.47 274 ILE D O 1
ATOM 7658 N N . PRO D 1 276 ? 73.140 7.450 68.795 1.00 28.12 276 PRO D N 1
ATOM 7659 C CA . PRO D 1 276 ? 72.422 7.941 69.959 1.00 37.63 276 PRO D CA 1
ATOM 7660 C C . PRO D 1 276 ? 72.364 6.753 70.967 1.00 30.88 276 PRO D C 1
ATOM 7661 O O . PRO D 1 276 ? 72.359 7.305 72.092 1.00 41.09 276 PRO D O 1
ATOM 7665 N N . GLU E 1 29 ? 31.616 11.605 113.689 1.00 47.39 29 GLU E N 1
ATOM 7666 C CA . GLU E 1 29 ? 30.538 12.651 113.709 1.00 46.36 29 GLU E CA 1
ATOM 7667 C C . GLU E 1 29 ? 30.815 13.946 112.881 1.00 40.58 29 GLU E C 1
ATOM 7668 O O . GLU E 1 29 ? 31.877 14.540 113.022 1.00 41.39 29 GLU E O 1
ATOM 7674 N N . ILE E 1 30 ? 29.811 14.394 112.107 1.00 38.66 30 ILE E N 1
ATOM 7675 C CA . ILE E 1 30 ? 29.930 15.461 111.091 1.00 36.00 30 ILE E CA 1
ATOM 7676 C C . ILE E 1 30 ? 29.031 16.607 111.526 1.00 29.97 30 ILE E C 1
ATOM 7677 O O . ILE E 1 30 ? 27.797 16.452 111.607 1.00 33.89 30 ILE E O 1
ATOM 7682 N N . THR E 1 31 ? 29.615 17.757 111.838 1.00 27.17 31 THR E N 1
ATOM 7683 C CA . THR E 1 31 ? 28.796 18.897 112.242 1.00 26.33 31 THR E CA 1
ATOM 7684 C C . THR E 1 31 ? 28.597 19.891 111.096 1.00 21.19 31 THR E C 1
ATOM 7685 O O . THR E 1 31 ? 29.563 20.440 110.562 1.00 21.55 31 THR E O 1
ATOM 7689 N N . ILE E 1 32 ? 27.327 20.148 110.768 1.00 21.04 32 ILE E N 1
ATOM 7690 C CA . ILE E 1 32 ? 26.950 21.166 109.733 1.00 18.81 32 ILE E CA 1
ATOM 7691 C C . ILE E 1 32 ? 26.110 22.257 110.371 1.00 22.09 32 ILE E C 1
ATOM 7692 O O . ILE E 1 32 ? 25.070 21.966 111.007 1.00 23.74 32 ILE E O 1
ATOM 7697 N N . SER E 1 33 ? 26.595 23.509 110.331 1.00 16.41 33 SER E N 1
ATOM 7698 C CA . SER E 1 33 ? 26.149 24.578 111.175 1.00 15.37 33 SER E CA 1
ATOM 7699 C C . SER E 1 33 ? 25.815 25.829 110.425 1.00 17.73 33 SER E C 1
ATOM 7700 O O . SER E 1 33 ? 26.470 26.084 109.412 1.00 18.91 33 SER E O 1
ATOM 7703 N N . GLY E 1 34 ? 24.751 26.517 110.838 1.00 17.56 34 GLY E N 1
ATOM 7704 C CA . GLY E 1 34 ? 24.468 27.836 110.328 1.00 18.52 34 GLY E CA 1
ATOM 7705 C C . GLY E 1 34 ? 22.967 27.990 110.069 1.00 19.64 34 GLY E C 1
ATOM 7706 O O . GLY E 1 34 ? 22.179 27.740 110.946 1.00 21.41 34 GLY E O 1
ATOM 7707 N N . SER E 1 35 ? 22.663 28.571 108.907 1.00 18.61 35 SER E N 1
ATOM 7708 C CA . SER E 1 35 ? 21.300 29.024 108.527 1.00 19.52 35 SER E CA 1
ATOM 7709 C C . SER E 1 35 ? 20.154 28.119 109.006 1.00 19.05 35 SER E C 1
ATOM 7710 O O . SER E 1 35 ? 20.113 26.972 108.687 1.00 18.42 35 SER E O 1
ATOM 7713 N N . THR E 1 36 ? 19.179 28.749 109.674 1.00 20.34 36 THR E N 1
ATOM 7714 C CA . THR E 1 36 ? 18.008 27.994 110.163 1.00 25.62 36 THR E CA 1
ATOM 7715 C C . THR E 1 36 ? 17.050 27.742 108.988 1.00 23.05 36 THR E C 1
ATOM 7716 O O . THR E 1 36 ? 16.363 26.748 109.016 1.00 23.01 36 THR E O 1
ATOM 7720 N N . SER E 1 37 ? 17.130 28.584 107.961 1.00 22.19 37 SER E N 1
ATOM 7721 C CA . SER E 1 37 ? 16.404 28.388 106.721 1.00 27.01 37 SER E CA 1
ATOM 7722 C C . SER E 1 37 ? 16.891 27.104 106.043 1.00 26.09 37 SER E C 1
ATOM 7723 O O . SER E 1 37 ? 16.116 26.223 105.703 1.00 22.79 37 SER E O 1
ATOM 7726 N N . VAL E 1 38 ? 18.209 26.961 105.867 1.00 20.30 38 VAL E N 1
ATOM 7727 C CA . VAL E 1 38 ? 18.738 25.804 105.251 1.00 18.52 38 VAL E CA 1
ATOM 7728 C C . VAL E 1 38 ? 18.541 24.556 106.110 1.00 20.44 38 VAL E C 1
ATOM 7729 O O . VAL E 1 38 ? 18.382 23.452 105.647 1.00 23.77 38 VAL E O 1
ATOM 7733 N N . ALA E 1 39 ? 18.572 24.705 107.411 1.00 18.50 39 ALA E N 1
ATOM 7734 C CA . ALA E 1 39 ? 18.482 23.555 108.254 1.00 20.70 39 ALA E CA 1
ATOM 7735 C C . ALA E 1 39 ? 17.136 22.918 108.134 1.00 19.49 39 ALA E C 1
ATOM 7736 O O . ALA E 1 39 ? 17.044 21.803 108.423 1.00 24.22 39 ALA E O 1
ATOM 7738 N N . ARG E 1 40 ? 16.129 23.625 107.708 1.00 24.65 40 ARG E N 1
ATOM 7739 C CA . ARG E 1 40 ? 14.842 22.873 107.502 1.00 29.64 40 ARG E CA 1
ATOM 7740 C C . ARG E 1 40 ? 14.962 21.703 106.563 1.00 30.45 40 ARG E C 1
ATOM 7741 O O . ARG E 1 40 ? 14.506 20.566 106.859 1.00 27.78 40 ARG E O 1
ATOM 7749 N N . ILE E 1 41 ? 15.614 21.922 105.436 1.00 27.06 41 ILE E N 1
ATOM 7750 C CA . ILE E 1 41 ? 15.828 20.832 104.500 1.00 25.22 41 ILE E CA 1
ATOM 7751 C C . ILE E 1 41 ? 17.014 19.997 104.838 1.00 25.04 41 ILE E C 1
ATOM 7752 O O . ILE E 1 41 ? 17.064 18.838 104.543 1.00 26.90 41 ILE E O 1
ATOM 7765 N N . ASP E 1 43 ? 17.823 19.049 107.764 1.00 24.59 43 ASP E N 1
ATOM 7766 C CA . ASP E 1 43 ? 17.373 18.050 108.720 1.00 25.03 43 ASP E CA 1
ATOM 7767 C C . ASP E 1 43 ? 16.925 16.740 107.977 1.00 25.99 43 ASP E C 1
ATOM 7768 O O . ASP E 1 43 ? 17.309 15.610 108.316 1.00 24.72 43 ASP E O 1
ATOM 7773 N N . VAL E 1 44 ? 16.238 16.922 106.854 1.00 28.50 44 VAL E N 1
ATOM 7774 C CA . VAL E 1 44 ? 15.737 15.802 106.021 1.00 29.36 44 VAL E CA 1
ATOM 7775 C C . VAL E 1 44 ? 16.823 15.010 105.302 1.00 30.59 44 VAL E C 1
ATOM 7776 O O . VAL E 1 44 ? 16.872 13.766 105.369 1.00 27.55 44 VAL E O 1
ATOM 7780 N N . LEU E 1 45 ? 17.809 15.720 104.747 1.00 26.29 45 LEU E N 1
ATOM 7781 C CA . LEU E 1 45 ? 18.914 15.146 104.065 1.00 30.01 45 LEU E CA 1
ATOM 7782 C C . LEU E 1 45 ? 19.779 14.378 105.032 1.00 26.35 45 LEU E C 1
ATOM 7783 O O . LEU E 1 45 ? 20.204 13.309 104.750 1.00 28.58 45 LEU E O 1
ATOM 7788 N N . ALA E 1 46 ? 20.044 14.996 106.204 1.00 28.19 46 ALA E N 1
ATOM 7789 C CA . ALA E 1 46 ? 20.836 14.376 107.224 1.00 27.17 46 ALA E CA 1
ATOM 7790 C C . ALA E 1 46 ? 20.153 13.121 107.789 1.00 27.16 46 ALA E C 1
ATOM 7791 O O . ALA E 1 46 ? 20.847 12.149 108.010 1.00 28.97 46 ALA E O 1
ATOM 7793 N N . GLU E 1 47 ? 18.837 13.166 107.967 1.00 32.00 47 GLU E N 1
ATOM 7794 C CA . GLU E 1 47 ? 18.092 11.964 108.447 1.00 36.09 47 GLU E CA 1
ATOM 7795 C C . GLU E 1 47 ? 18.300 10.820 107.490 1.00 33.76 47 GLU E C 1
ATOM 7796 O O . GLU E 1 47 ? 18.556 9.698 107.903 1.00 34.01 47 GLU E O 1
ATOM 7802 N N . LYS E 1 48 ? 18.236 11.103 106.206 1.00 33.22 48 LYS E N 1
ATOM 7803 C CA . LYS E 1 48 ? 18.402 10.058 105.198 1.00 35.52 48 LYS E CA 1
ATOM 7804 C C . LYS E 1 48 ? 19.827 9.499 105.222 1.00 35.26 48 LYS E C 1
ATOM 7805 O O . LYS E 1 48 ? 20.026 8.298 105.330 1.00 35.59 48 LYS E O 1
ATOM 7811 N N . TYR E 1 49 ? 20.842 10.362 105.194 1.00 30.78 49 TYR E N 1
ATOM 7812 C CA . TYR E 1 49 ? 22.247 9.918 105.247 1.00 29.58 49 TYR E CA 1
ATOM 7813 C C . TYR E 1 49 ? 22.546 9.135 106.531 1.00 32.49 49 TYR E C 1
ATOM 7814 O O . TYR E 1 49 ? 23.275 8.121 106.526 1.00 34.50 49 TYR E O 1
ATOM 7823 N N . ASN E 1 50 ? 22.032 9.625 107.655 1.00 32.12 50 ASN E N 1
ATOM 7824 C CA . ASN E 1 50 ? 22.240 8.981 108.963 1.00 31.73 50 ASN E CA 1
ATOM 7825 C C . ASN E 1 50 ? 21.736 7.508 109.018 1.00 36.40 50 ASN E C 1
ATOM 7826 O O . ASN E 1 50 ? 22.465 6.647 109.522 1.00 40.04 50 ASN E O 1
ATOM 7831 N N . GLN E 1 51 ? 20.559 7.258 108.442 1.00 36.27 51 GLN E N 1
ATOM 7832 C CA . GLN E 1 51 ? 20.002 5.877 108.183 1.00 41.87 51 GLN E CA 1
ATOM 7833 C C . GLN E 1 51 ? 20.850 4.974 107.292 1.00 42.46 51 GLN E C 1
ATOM 7834 O O . GLN E 1 51 ? 20.986 3.779 107.563 1.00 44.51 51 GLN E O 1
ATOM 7840 N N . GLN E 1 52 ? 21.361 5.556 106.207 1.00 41.30 52 GLN E N 1
ATOM 7841 C CA . GLN E 1 52 ? 22.272 4.889 105.295 1.00 41.84 52 GLN E CA 1
ATOM 7842 C C . GLN E 1 52 ? 23.662 4.736 105.924 1.00 42.31 52 GLN E C 1
ATOM 7843 O O . GLN E 1 52 ? 24.437 3.938 105.457 1.00 44.05 52 GLN E O 1
ATOM 7849 N N . HIS E 1 53 ? 23.994 5.492 106.977 1.00 39.22 53 HIS E N 1
ATOM 7850 C CA . HIS E 1 53 ? 25.355 5.545 107.488 1.00 40.03 53 HIS E CA 1
ATOM 7851 C C . HIS E 1 53 ? 25.329 5.494 109.001 1.00 45.77 53 HIS E C 1
ATOM 7852 O O . HIS E 1 53 ? 25.772 6.463 109.652 1.00 41.98 53 HIS E O 1
ATOM 7859 N N . PRO E 1 54 ? 24.876 4.352 109.569 1.00 44.99 54 PRO E N 1
ATOM 7860 C CA . PRO E 1 54 ? 24.664 4.245 111.030 1.00 45.10 54 PRO E CA 1
ATOM 7861 C C . PRO E 1 54 ? 25.987 4.287 111.802 1.00 45.17 54 PRO E C 1
ATOM 7862 O O . PRO E 1 54 ? 26.025 4.498 112.988 1.00 44.32 54 PRO E O 1
ATOM 7866 N N . GLU E 1 55 ? 27.092 4.120 111.101 1.00 48.52 55 GLU E N 1
ATOM 7867 C CA . GLU E 1 55 ? 28.428 4.213 111.700 1.00 51.46 55 GLU E CA 1
ATOM 7868 C C . GLU E 1 55 ? 28.877 5.664 111.992 1.00 48.78 55 GLU E C 1
ATOM 7869 O O . GLU E 1 55 ? 29.911 5.894 112.580 1.00 49.27 55 GLU E O 1
ATOM 7875 N N . THR E 1 56 ? 28.097 6.647 111.578 1.00 51.75 56 THR E N 1
ATOM 7876 C CA . THR E 1 56 ? 28.495 8.050 111.688 1.00 50.49 56 THR E CA 1
ATOM 7877 C C . THR E 1 56 ? 27.230 8.808 112.094 1.00 47.72 56 THR E C 1
ATOM 7878 O O . THR E 1 56 ? 26.188 8.175 112.222 1.00 48.06 56 THR E O 1
ATOM 7882 N N . TYR E 1 57 ? 27.294 10.114 112.386 1.00 41.70 57 TYR E N 1
ATOM 7883 C CA . TYR E 1 57 ? 26.057 10.902 112.622 1.00 40.95 57 TYR E CA 1
ATOM 7884 C C . TYR E 1 57 ? 26.293 12.274 112.067 1.00 40.46 57 TYR E C 1
ATOM 7885 O O . TYR E 1 57 ? 27.338 12.847 112.303 1.00 46.87 57 TYR E O 1
ATOM 7894 N N . VAL E 1 58 ? 25.323 12.802 111.338 1.00 38.14 58 VAL E N 1
ATOM 7895 C CA . VAL E 1 58 ? 25.398 14.162 110.879 1.00 31.68 58 VAL E CA 1
ATOM 7896 C C . VAL E 1 58 ? 24.513 14.981 111.751 1.00 31.09 58 VAL E C 1
ATOM 7897 O O . VAL E 1 58 ? 23.274 14.831 111.784 1.00 33.32 58 VAL E O 1
ATOM 7901 N N . ALA E 1 59 ? 25.178 15.870 112.453 1.00 25.07 59 ALA E N 1
ATOM 7902 C CA . ALA E 1 59 ? 24.551 16.826 113.337 1.00 23.87 59 ALA E CA 1
ATOM 7903 C C . ALA E 1 59 ? 24.272 18.155 112.648 1.00 28.18 59 ALA E C 1
ATOM 7904 O O . ALA E 1 59 ? 25.180 18.752 112.111 1.00 30.60 59 ALA E O 1
ATOM 7906 N N . VAL E 1 60 ? 23.023 18.576 112.675 1.00 23.94 60 VAL E N 1
ATOM 7907 C CA . VAL E 1 60 ? 22.592 19.833 112.050 1.00 24.27 60 VAL E CA 1
ATOM 7908 C C . VAL E 1 60 ? 22.290 20.885 113.098 1.00 27.60 60 VAL E C 1
ATOM 7909 O O . VAL E 1 60 ? 21.417 20.693 113.946 1.00 25.51 60 VAL E O 1
ATOM 7913 N N . GLN E 1 61 ? 22.976 22.039 113.034 1.00 23.77 61 GLN E N 1
ATOM 7914 C CA . GLN E 1 61 ? 22.948 23.041 114.074 1.00 25.21 61 GLN E CA 1
ATOM 7915 C C . GLN E 1 61 ? 22.423 24.295 113.460 1.00 26.12 61 GLN E C 1
ATOM 7916 O O . GLN E 1 61 ? 23.127 25.006 112.758 1.00 21.80 61 GLN E O 1
ATOM 7922 N N . GLY E 1 62 ? 21.172 24.635 113.771 1.00 23.66 62 GLY E N 1
ATOM 7923 C CA . GLY E 1 62 ? 20.573 25.836 113.277 1.00 21.22 62 GLY E CA 1
ATOM 7924 C C . GLY E 1 62 ? 20.812 27.014 114.170 1.00 23.18 62 GLY E C 1
ATOM 7925 O O . GLY E 1 62 ? 20.125 27.193 115.216 1.00 23.02 62 GLY E O 1
ATOM 7926 N N . VAL E 1 63 ? 21.841 27.793 113.801 1.00 20.19 63 VAL E N 1
ATOM 7927 C CA . VAL E 1 63 ? 22.314 28.943 114.541 1.00 20.74 63 VAL E CA 1
ATOM 7928 C C . VAL E 1 63 ? 22.471 30.247 113.806 1.00 21.19 63 VAL E C 1
ATOM 7929 O O . VAL E 1 63 ? 22.899 31.303 114.415 1.00 19.79 63 VAL E O 1
ATOM 7933 N N . GLY E 1 64 ? 21.938 30.290 112.595 1.00 20.58 64 GLY E N 1
ATOM 7934 C CA . GLY E 1 64 ? 22.004 31.462 111.820 1.00 19.43 64 GLY E CA 1
ATOM 7935 C C . GLY E 1 64 ? 23.229 31.427 110.902 1.00 20.00 64 GLY E C 1
ATOM 7936 O O . GLY E 1 64 ? 24.295 30.794 111.281 1.00 19.04 64 GLY E O 1
ATOM 7937 N N . SER E 1 65 ? 23.139 32.127 109.771 1.00 20.92 65 SER E N 1
ATOM 7938 C CA . SER E 1 65 ? 24.204 32.112 108.750 1.00 20.22 65 SER E CA 1
ATOM 7939 C C . SER E 1 65 ? 25.550 32.593 109.291 1.00 16.18 65 SER E C 1
ATOM 7940 O O . SER E 1 65 ? 26.568 31.926 109.076 1.00 18.41 65 SER E O 1
ATOM 7943 N N . THR E 1 66 ? 25.509 33.691 110.063 1.00 18.86 66 THR E N 1
ATOM 7944 C CA . THR E 1 66 ? 26.719 34.294 110.489 1.00 20.76 66 THR E CA 1
ATOM 7945 C C . THR E 1 66 ? 27.475 33.436 111.483 1.00 17.83 66 THR E C 1
ATOM 7946 O O . THR E 1 66 ? 28.713 33.281 111.357 1.00 20.65 66 THR E O 1
ATOM 7950 N N . ALA E 1 67 ? 26.753 32.855 112.432 1.00 18.90 67 ALA E N 1
ATOM 7951 C CA . ALA E 1 67 ? 27.408 31.977 113.402 1.00 18.60 67 ALA E CA 1
ATOM 7952 C C . ALA E 1 67 ? 27.924 30.688 112.757 1.00 18.59 67 ALA E C 1
ATOM 7953 O O . ALA E 1 67 ? 28.989 30.172 113.164 1.00 21.50 67 ALA E O 1
ATOM 7955 N N . GLY E 1 68 ? 27.267 30.202 111.718 1.00 19.76 68 GLY E N 1
ATOM 7956 C CA . GLY E 1 68 ? 27.685 29.061 110.986 1.00 17.99 68 GLY E CA 1
ATOM 7957 C C . GLY E 1 68 ? 29.086 29.273 110.348 1.00 20.45 68 GLY E C 1
ATOM 7958 O O . GLY E 1 68 ? 29.938 28.420 110.416 1.00 20.35 68 GLY E O 1
ATOM 7959 N N . ILE E 1 69 ? 29.269 30.404 109.703 1.00 23.30 69 ILE E N 1
ATOM 7960 C CA . ILE E 1 69 ? 30.533 30.710 109.085 1.00 21.47 69 ILE E CA 1
ATOM 7961 C C . ILE E 1 69 ? 31.593 30.774 110.181 1.00 21.90 69 ILE E C 1
ATOM 7962 O O . ILE E 1 69 ? 32.711 30.275 109.998 1.00 23.37 69 ILE E O 1
ATOM 7967 N N . SER E 1 70 ? 31.305 31.460 111.244 1.00 20.44 70 SER E N 1
ATOM 7968 C CA . SER E 1 70 ? 32.249 31.567 112.389 1.00 20.04 70 SER E CA 1
ATOM 7969 C C . SER E 1 70 ? 32.682 30.201 112.941 1.00 20.27 70 SER E C 1
ATOM 7970 O O . SER E 1 70 ? 33.849 29.931 113.103 1.00 20.69 70 SER E O 1
ATOM 7973 N N . LEU E 1 71 ? 31.715 29.304 113.102 1.00 20.81 71 LEU E N 1
ATOM 7974 C CA . LEU E 1 71 ? 31.980 28.002 113.665 1.00 19.98 71 LEU E CA 1
ATOM 7975 C C . LEU E 1 71 ? 32.835 27.178 112.756 1.00 20.84 71 LEU E C 1
ATOM 7976 O O . LEU E 1 71 ? 33.717 26.464 113.190 1.00 22.60 71 LEU E O 1
ATOM 7981 N N . LEU E 1 72 ? 32.628 27.282 111.448 1.00 18.01 72 LEU E N 1
ATOM 7982 C CA . LEU E 1 72 ? 33.471 26.567 110.473 1.00 18.29 72 LEU E CA 1
ATOM 7983 C C . LEU E 1 72 ? 34.925 27.142 110.471 1.00 19.05 72 LEU E C 1
ATOM 7984 O O . LEU E 1 72 ? 35.867 26.375 110.453 1.00 20.64 72 LEU E O 1
ATOM 7989 N N . LYS E 1 73 ? 35.067 28.461 110.533 1.00 19.37 73 LYS E N 1
ATOM 7990 C CA . LYS E 1 73 ? 36.352 29.075 110.497 1.00 21.72 73 LYS E CA 1
ATOM 7991 C C . LYS E 1 73 ? 37.112 28.718 111.765 1.00 28.73 73 LYS E C 1
ATOM 7992 O O . LYS E 1 73 ? 38.345 28.659 111.728 1.00 24.96 73 LYS E O 1
ATOM 7998 N N . LYS E 1 74 ? 36.382 28.523 112.860 1.00 23.37 74 LYS E N 1
ATOM 7999 C CA . LYS E 1 74 ? 36.965 28.064 114.124 1.00 24.46 74 LYS E CA 1
ATOM 8000 C C . LYS E 1 74 ? 37.291 26.570 114.231 1.00 26.12 74 LYS E C 1
ATOM 8001 O O . LYS E 1 74 ? 37.778 26.141 115.303 1.00 25.87 74 LYS E O 1
ATOM 8007 N N . GLY E 1 75 ? 37.036 25.766 113.204 1.00 22.92 75 GLY E N 1
ATOM 8008 C CA . GLY E 1 75 ? 37.260 24.339 113.193 1.00 25.44 75 GLY E CA 1
ATOM 8009 C C . GLY E 1 75 ? 36.286 23.541 114.002 1.00 28.26 75 GLY E C 1
ATOM 8010 O O . GLY E 1 75 ? 36.573 22.380 114.183 1.00 33.39 75 GLY E O 1
ATOM 8011 N N . VAL E 1 76 ? 35.186 24.143 114.501 1.00 24.80 76 VAL E N 1
ATOM 8012 C CA . VAL E 1 76 ? 34.154 23.478 115.258 1.00 23.57 76 VAL E CA 1
ATOM 8013 C C . VAL E 1 76 ? 33.118 22.813 114.363 1.00 31.12 76 VAL E C 1
ATOM 8014 O O . VAL E 1 76 ? 32.689 21.655 114.640 1.00 37.55 76 VAL E O 1
ATOM 8018 N N . ALA E 1 77 ? 32.733 23.448 113.261 1.00 22.38 77 ALA E N 1
ATOM 8019 C CA . ALA E 1 77 ? 31.838 22.807 112.349 1.00 22.90 77 ALA E CA 1
ATOM 8020 C C . ALA E 1 77 ? 32.648 22.311 111.179 1.00 22.27 77 ALA E C 1
ATOM 8021 O O . ALA E 1 77 ? 33.648 22.905 110.851 1.00 26.94 77 ALA E O 1
ATOM 8023 N N . ASP E 1 78 ? 32.206 21.200 110.588 1.00 21.55 78 ASP E N 1
ATOM 8024 C CA . ASP E 1 78 ? 32.810 20.675 109.394 1.00 20.27 78 ASP E CA 1
ATOM 8025 C C . ASP E 1 78 ? 32.333 21.397 108.099 1.00 23.13 78 ASP E C 1
ATOM 8026 O O . ASP E 1 78 ? 33.015 21.410 107.112 1.00 24.02 78 ASP E O 1
ATOM 8031 N N . ILE E 1 79 ? 31.093 21.872 108.112 1.00 22.41 79 ILE E N 1
ATOM 8032 C CA . ILE E 1 79 ? 30.392 22.425 106.913 1.00 21.87 79 ILE E CA 1
ATOM 8033 C C . ILE E 1 79 ? 29.576 23.502 107.451 1.00 19.44 79 ILE E C 1
ATOM 8034 O O . ILE E 1 79 ? 29.045 23.333 108.602 1.00 19.17 79 ILE E O 1
ATOM 8039 N N . ALA E 1 80 ? 29.497 24.642 106.776 1.00 18.77 80 ALA E N 1
ATOM 8040 C CA . ALA E 1 80 ? 28.563 25.719 107.161 1.00 21.07 80 ALA E CA 1
ATOM 8041 C C . ALA E 1 80 ? 27.464 25.860 106.111 1.00 21.37 80 ALA E C 1
ATOM 8042 O O . ALA E 1 80 ? 27.627 25.479 104.973 1.00 20.95 80 ALA E O 1
ATOM 8052 N N . THR E 1 82 ? 24.554 28.710 104.676 1.00 17.37 82 THR E N 1
ATOM 8053 C CA . THR E 1 82 ? 24.078 30.098 104.760 1.00 19.13 82 THR E CA 1
ATOM 8054 C C . THR E 1 82 ? 22.821 30.224 103.804 1.00 20.72 82 THR E C 1
ATOM 8055 O O . THR E 1 82 ? 22.734 29.466 102.859 1.00 19.63 82 THR E O 1
ATOM 8059 N N . SER E 1 83 ? 22.008 31.239 104.082 1.00 19.47 83 SER E N 1
ATOM 8060 C CA . SER E 1 83 ? 20.848 31.587 103.290 1.00 20.89 83 SER E CA 1
ATOM 8061 C C . SER E 1 83 ? 21.083 32.926 102.621 1.00 22.35 83 SER E C 1
ATOM 8062 O O . SER E 1 83 ? 20.174 33.667 102.226 1.00 22.24 83 SER E O 1
ATOM 8065 N N . ARG E 1 84 ? 22.332 33.276 102.423 1.00 21.98 84 ARG E N 1
ATOM 8066 C CA . ARG E 1 84 ? 22.726 34.545 101.808 1.00 20.37 84 ARG E CA 1
ATOM 8067 C C . ARG E 1 84 ? 24.149 34.402 101.246 1.00 24.32 84 ARG E C 1
ATOM 8068 O O . ARG E 1 84 ? 24.866 33.501 101.662 1.00 24.06 84 ARG E O 1
ATOM 8076 N N . TYR E 1 85 ? 24.536 35.284 100.340 1.00 25.08 85 TYR E N 1
ATOM 8077 C CA . TYR E 1 85 ? 25.889 35.239 99.826 1.00 24.60 85 TYR E CA 1
ATOM 8078 C C . TYR E 1 85 ? 26.849 35.778 100.875 1.00 24.05 85 TYR E C 1
ATOM 8079 O O . TYR E 1 85 ? 26.425 36.526 101.798 1.00 23.42 85 TYR E O 1
ATOM 8088 N N . LEU E 1 86 ? 28.146 35.473 100.714 1.00 25.46 86 LEU E N 1
ATOM 8089 C CA . LEU E 1 86 ? 29.158 35.916 101.664 1.00 28.64 86 LEU E CA 1
ATOM 8090 C C . LEU E 1 86 ? 29.595 37.287 101.265 1.00 29.78 86 LEU E C 1
ATOM 8091 O O . LEU E 1 86 ? 29.659 37.564 100.055 1.00 29.53 86 LEU E O 1
ATOM 8096 N N . THR E 1 87 ? 29.930 38.083 102.279 1.00 31.50 87 THR E N 1
ATOM 8097 C CA . THR E 1 87 ? 30.558 39.394 102.094 1.00 35.58 87 THR E CA 1
ATOM 8098 C C . THR E 1 87 ? 32.043 39.194 101.719 1.00 38.28 87 THR E C 1
ATOM 8099 O O . THR E 1 87 ? 32.599 38.096 101.835 1.00 34.80 87 THR E O 1
ATOM 8103 N N . GLU E 1 88 ? 32.669 40.265 101.242 1.00 39.59 88 GLU E N 1
ATOM 8104 C CA . GLU E 1 88 ? 34.110 40.252 100.982 1.00 46.32 88 GLU E CA 1
ATOM 8105 C C . GLU E 1 88 ? 34.931 39.881 102.229 1.00 42.71 88 GLU E C 1
ATOM 8106 O O . GLU E 1 88 ? 35.869 39.102 102.148 1.00 39.72 88 GLU E O 1
ATOM 8112 N N . SER E 1 89 ? 34.566 40.464 103.374 1.00 47.27 89 SER E N 1
ATOM 8113 C CA . SER E 1 89 ? 35.227 40.189 104.648 1.00 45.24 89 SER E CA 1
ATOM 8114 C C . SER E 1 89 ? 35.081 38.724 105.035 1.00 42.08 89 SER E C 1
ATOM 8115 O O . SER E 1 89 ? 35.957 38.128 105.640 1.00 46.49 89 SER E O 1
ATOM 8118 N N . GLU E 1 90 ? 33.998 38.085 104.623 1.00 33.30 90 GLU E N 1
ATOM 8119 C CA . GLU E 1 90 ? 33.807 36.674 104.914 1.00 30.78 90 GLU E CA 1
ATOM 8120 C C . GLU E 1 90 ? 34.526 35.637 103.982 1.00 29.06 90 GLU E C 1
ATOM 8121 O O . GLU E 1 90 ? 34.737 34.490 104.362 1.00 27.95 90 GLU E O 1
ATOM 8127 N N . ALA E 1 91 ? 34.838 36.021 102.743 1.00 27.95 91 ALA E N 1
ATOM 8128 C CA . ALA E 1 91 ? 35.454 35.125 101.771 1.00 31.85 91 ALA E CA 1
ATOM 8129 C C . ALA E 1 91 ? 36.847 34.786 102.314 1.00 28.06 91 ALA E C 1
ATOM 8130 O O . ALA E 1 91 ? 37.424 35.587 103.052 1.00 32.87 91 ALA E O 1
ATOM 8132 N N . GLN E 1 92 ? 37.274 33.561 102.036 1.00 28.20 92 GLN E N 1
ATOM 8133 C CA . GLN E 1 92 ? 38.634 33.070 102.361 1.00 34.35 92 GLN E CA 1
ATOM 8134 C C . GLN E 1 92 ? 39.050 32.262 101.164 1.00 33.83 92 GLN E C 1
ATOM 8135 O O . GLN E 1 92 ? 38.237 31.545 100.626 1.00 34.45 92 GLN E O 1
ATOM 8141 N N . ASN E 1 93 ? 40.300 32.318 100.713 1.00 36.79 93 ASN E N 1
ATOM 8142 C CA . ASN E 1 93 ? 40.628 31.574 99.465 1.00 35.12 93 ASN E CA 1
ATOM 8143 C C . ASN E 1 93 ? 40.526 30.012 99.466 1.00 33.50 93 ASN E C 1
ATOM 8144 O O . ASN E 1 93 ? 40.203 29.394 98.408 1.00 37.99 93 ASN E O 1
ATOM 8149 N N . THR E 1 94 ? 40.776 29.351 100.614 1.00 29.03 94 THR E N 1
ATOM 8150 C CA . THR E 1 94 ? 40.591 27.872 100.671 1.00 29.33 94 THR E CA 1
ATOM 8151 C C . THR E 1 94 ? 39.194 27.454 101.127 1.00 27.34 94 THR E C 1
ATOM 8152 O O . THR E 1 94 ? 38.962 26.262 101.299 1.00 28.59 94 THR E O 1
ATOM 8156 N N . LEU E 1 95 ? 38.320 28.409 101.359 1.00 29.17 95 LEU E N 1
ATOM 8157 C CA . LEU E 1 95 ? 36.922 28.044 101.670 1.00 24.78 95 LEU E CA 1
ATOM 8158 C C . LEU E 1 95 ? 36.272 27.942 100.326 1.00 30.53 95 LEU E C 1
ATOM 8159 O O . LEU E 1 95 ? 36.493 28.794 99.479 1.00 33.99 95 LEU E O 1
ATOM 8164 N N . HIS E 1 96 ? 35.516 26.902 100.141 1.00 27.44 96 HIS E N 1
ATOM 8165 C CA . HIS E 1 96 ? 34.792 26.615 98.931 1.00 27.69 96 HIS E CA 1
ATOM 8166 C C . HIS E 1 96 ? 33.289 26.606 99.189 1.00 23.93 96 HIS E C 1
ATOM 8167 O O . HIS E 1 96 ? 32.799 26.301 100.290 1.00 23.21 96 HIS E O 1
ATOM 8174 N N . THR E 1 97 ? 32.589 27.099 98.160 1.00 26.10 97 THR E N 1
ATOM 8175 C CA . THR E 1 97 ? 31.133 27.445 98.314 1.00 25.70 97 THR E CA 1
ATOM 8176 C C . THR E 1 97 ? 30.447 26.777 97.157 1.00 23.87 97 THR E C 1
ATOM 8177 O O . THR E 1 97 ? 30.906 26.722 95.969 1.00 24.34 97 THR E O 1
ATOM 8181 N N . PHE E 1 98 ? 29.350 26.109 97.438 1.00 22.97 98 PHE E N 1
ATOM 8182 C CA . PHE E 1 98 ? 28.454 25.705 96.362 1.00 21.88 98 PHE E CA 1
ATOM 8183 C C . PHE E 1 98 ? 26.984 26.049 96.663 1.00 23.62 98 PHE E C 1
ATOM 8184 O O . PHE E 1 98 ? 26.618 26.092 97.836 1.00 21.89 98 PHE E O 1
ATOM 8192 N N . THR E 1 99 ? 26.159 26.253 95.630 1.00 23.76 99 THR E N 1
ATOM 8193 C CA . THR E 1 99 ? 24.703 26.426 95.772 1.00 21.20 99 THR E CA 1
ATOM 8194 C C . THR E 1 99 ? 23.949 25.128 95.779 1.00 24.78 99 THR E C 1
ATOM 8195 O O . THR E 1 99 ? 23.853 24.401 94.803 1.00 24.61 99 THR E O 1
ATOM 8199 N N . LEU E 1 100 ? 23.346 24.797 96.939 1.00 23.29 100 LEU E N 1
ATOM 8200 C CA . LEU E 1 100 ? 22.531 23.616 97.101 1.00 22.79 100 LEU E CA 1
ATOM 8201 C C . LEU E 1 100 ? 21.151 23.794 96.432 1.00 20.76 100 LEU E C 1
ATOM 8202 O O . LEU E 1 100 ? 20.649 22.907 95.817 1.00 23.04 100 LEU E O 1
ATOM 8207 N N . ALA E 1 101 ? 20.670 25.000 96.550 1.00 21.33 101 ALA E N 1
ATOM 8208 C CA . ALA E 1 101 ? 19.322 25.404 96.113 1.00 20.53 101 ALA E CA 1
ATOM 8209 C C . ALA E 1 101 ? 19.097 26.833 96.169 1.00 18.99 101 ALA E C 1
ATOM 8210 O O . ALA E 1 101 ? 19.789 27.609 96.767 1.00 19.80 101 ALA E O 1
ATOM 8212 N N . PHE E 1 102 ? 18.017 27.233 95.508 1.00 20.28 102 PHE E N 1
ATOM 8213 C CA . PHE E 1 102 ? 17.413 28.564 95.769 1.00 20.63 102 PHE E CA 1
ATOM 8214 C C . PHE E 1 102 ? 16.013 28.433 96.431 1.00 19.07 102 PHE E C 1
ATOM 8215 O O . PHE E 1 102 ? 15.378 27.352 96.327 1.00 19.91 102 PHE E O 1
ATOM 8223 N N . ASP E 1 103 ? 15.721 29.444 97.239 1.00 22.80 103 ASP E N 1
ATOM 8224 C CA . ASP E 1 103 ? 14.435 29.521 97.904 1.00 23.89 103 ASP E CA 1
ATOM 8225 C C . ASP E 1 103 ? 13.807 30.849 97.489 1.00 22.40 103 ASP E C 1
ATOM 8226 O O . ASP E 1 103 ? 14.395 31.944 97.511 1.00 24.83 103 ASP E O 1
ATOM 8231 N N . GLY E 1 104 ? 12.493 30.812 97.161 1.00 22.09 104 GLY E N 1
ATOM 8232 C CA . GLY E 1 104 ? 11.880 32.009 96.679 1.00 21.24 104 GLY E CA 1
ATOM 8233 C C . GLY E 1 104 ? 10.812 32.598 97.610 1.00 17.54 104 GLY E C 1
ATOM 8234 O O . GLY E 1 104 ? 10.339 31.901 98.564 1.00 19.85 104 GLY E O 1
ATOM 8235 N N . LEU E 1 105 ? 10.598 33.909 97.471 1.00 19.55 105 LEU E N 1
ATOM 8236 C CA . LEU E 1 105 ? 9.623 34.669 98.208 1.00 19.95 105 LEU E CA 1
ATOM 8237 C C . LEU E 1 105 ? 8.564 35.143 97.183 1.00 24.04 105 LEU E C 1
ATOM 8238 O O . LEU E 1 105 ? 8.897 35.537 96.054 1.00 23.67 105 LEU E O 1
ATOM 8243 N N . ALA E 1 106 ? 7.275 35.007 97.535 1.00 17.90 106 ALA E N 1
ATOM 8244 C CA . ALA E 1 106 ? 6.200 35.585 96.759 1.00 17.06 106 ALA E CA 1
ATOM 8245 C C . ALA E 1 106 ? 5.648 36.788 97.463 1.00 20.68 106 ALA E C 1
ATOM 8246 O O . ALA E 1 106 ? 5.505 36.757 98.732 1.00 19.35 106 ALA E O 1
ATOM 8248 N N . ILE E 1 107 ? 5.233 37.817 96.704 1.00 17.60 107 ILE E N 1
ATOM 8249 C CA . ILE E 1 107 ? 4.574 38.997 97.275 1.00 17.64 107 ILE E CA 1
ATOM 8250 C C . ILE E 1 107 ? 3.095 38.605 97.042 1.00 19.96 107 ILE E C 1
ATOM 8251 O O . ILE E 1 107 ? 2.729 38.246 95.907 1.00 18.84 107 ILE E O 1
ATOM 8256 N N . VAL E 1 108 ? 2.278 38.731 98.084 1.00 17.56 108 VAL E N 1
ATOM 8257 C CA . VAL E 1 108 ? 0.883 38.319 98.032 1.00 16.90 108 VAL E CA 1
ATOM 8258 C C . VAL E 1 108 ? -0.028 39.482 98.390 1.00 15.37 108 VAL E C 1
ATOM 8259 O O . VAL E 1 108 ? 0.296 40.312 99.274 1.00 16.49 108 VAL E O 1
ATOM 8263 N N . VAL E 1 109 ? -1.169 39.521 97.669 1.00 16.04 109 VAL E N 1
ATOM 8264 C CA . VAL E 1 109 ? -2.273 40.403 97.989 1.00 16.21 109 VAL E CA 1
ATOM 8265 C C . VAL E 1 109 ? -3.541 39.567 98.078 1.00 15.39 109 VAL E C 1
ATOM 8266 O O . VAL E 1 109 ? -3.605 38.367 97.812 1.00 17.51 109 VAL E O 1
ATOM 8270 N N . ASN E 1 110 ? -4.620 40.253 98.498 1.00 19.19 110 ASN E N 1
ATOM 8271 C CA . ASN E 1 110 ? -5.936 39.632 98.573 1.00 19.94 110 ASN E CA 1
ATOM 8272 C C . ASN E 1 110 ? -6.420 39.327 97.160 1.00 18.33 110 ASN E C 1
ATOM 8273 O O . ASN E 1 110 ? -6.082 40.190 96.233 1.00 18.42 110 ASN E O 1
ATOM 8278 N N . GLN E 1 111 ? -7.171 38.216 96.973 1.00 19.96 111 GLN E N 1
ATOM 8279 C CA . GLN E 1 111 ? -7.717 37.769 95.704 1.00 19.10 111 GLN E CA 1
ATOM 8280 C C . GLN E 1 111 ? -8.485 38.893 94.999 1.00 20.55 111 GLN E C 1
ATOM 8281 O O . GLN E 1 111 ? -8.359 38.994 93.758 1.00 23.12 111 GLN E O 1
ATOM 8287 N N . ALA E 1 112 ? -9.124 39.794 95.742 1.00 22.05 112 ALA E N 1
ATOM 8288 C CA . ALA E 1 112 ? -9.941 40.858 95.108 1.00 22.85 112 ALA E CA 1
ATOM 8289 C C . ALA E 1 112 ? -9.122 42.054 94.687 1.00 24.92 112 ALA E C 1
ATOM 8290 O O . ALA E 1 112 ? -9.636 42.990 94.027 1.00 28.84 112 ALA E O 1
ATOM 8292 N N . ASN E 1 113 ? -7.852 42.144 95.120 1.00 20.20 113 ASN E N 1
ATOM 8293 C CA . ASN E 1 113 ? -6.962 43.226 94.678 1.00 20.76 113 ASN E CA 1
ATOM 8294 C C . ASN E 1 113 ? -6.582 43.094 93.179 1.00 20.56 113 ASN E C 1
ATOM 8295 O O . ASN E 1 113 ? -6.022 42.124 92.736 1.00 22.94 113 ASN E O 1
ATOM 8300 N N . PRO E 1 114 ? -6.960 44.091 92.370 1.00 21.19 114 PRO E N 1
ATOM 8301 C CA . PRO E 1 114 ? -6.674 43.948 90.935 1.00 22.28 114 PRO E CA 1
ATOM 8302 C C . PRO E 1 114 ? -5.195 44.146 90.527 1.00 21.04 114 PRO E C 1
ATOM 8303 O O . PRO E 1 114 ? -4.906 43.852 89.375 1.00 24.19 114 PRO E O 1
ATOM 8307 N N . VAL E 1 115 ? -4.314 44.596 91.402 1.00 19.26 115 VAL E N 1
ATOM 8308 C CA . VAL E 1 115 ? -2.875 44.758 91.099 1.00 21.58 115 VAL E CA 1
ATOM 8309 C C . VAL E 1 115 ? -2.329 43.416 90.720 1.00 20.48 115 VAL E C 1
ATOM 8310 O O . VAL E 1 115 ? -2.642 42.357 91.338 1.00 23.46 115 VAL E O 1
ATOM 8314 N N . THR E 1 116 ? -1.513 43.379 89.647 1.00 23.75 116 THR E N 1
ATOM 8315 C CA . THR E 1 116 ? -0.920 42.161 89.216 1.00 21.47 116 THR E CA 1
ATOM 8316 C C . THR E 1 116 ? 0.618 42.186 89.257 1.00 19.62 116 THR E C 1
ATOM 8317 O O . THR E 1 116 ? 1.222 41.170 88.919 1.00 21.46 116 THR E O 1
ATOM 8321 N N . ASN E 1 117 ? 1.177 43.307 89.617 1.00 24.37 117 ASN E N 1
ATOM 8322 C CA . ASN E 1 117 ? 2.658 43.581 89.547 1.00 25.36 117 ASN E CA 1
ATOM 8323 C C . ASN E 1 117 ? 3.051 44.695 90.379 1.00 24.93 117 ASN E C 1
ATOM 8324 O O . ASN E 1 117 ? 2.313 45.654 90.475 1.00 25.29 117 ASN E O 1
ATOM 8329 N N . LEU E 1 118 ? 4.241 44.645 90.976 1.00 22.36 118 LEU E N 1
ATOM 8330 C CA . LEU E 1 118 ? 4.831 45.777 91.625 1.00 22.79 118 LEU E CA 1
ATOM 8331 C C . LEU E 1 118 ? 6.246 45.832 91.154 1.00 24.54 118 LEU E C 1
ATOM 8332 O O . LEU E 1 118 ? 6.869 44.804 90.970 1.00 24.54 118 LEU E O 1
ATOM 8337 N N . THR E 1 119 ? 6.706 47.029 90.881 1.00 26.39 119 THR E N 1
ATOM 8338 C CA . THR E 1 119 ? 8.150 47.241 90.636 1.00 28.09 119 THR E CA 1
ATOM 8339 C C . THR E 1 119 ? 8.893 47.361 91.968 1.00 24.96 119 THR E C 1
ATOM 8340 O O . THR E 1 119 ? 8.312 47.457 93.071 1.00 26.60 119 THR E O 1
ATOM 8344 N N . ARG E 1 120 ? 10.219 47.416 91.894 1.00 25.64 120 ARG E N 1
ATOM 8345 C CA . ARG E 1 120 ? 11.039 47.627 93.065 1.00 24.39 120 ARG E CA 1
ATOM 8346 C C . ARG E 1 120 ? 10.743 48.905 93.742 1.00 25.68 120 ARG E C 1
ATOM 8347 O O . ARG E 1 120 ? 10.630 48.972 94.924 1.00 23.14 120 ARG E O 1
ATOM 8355 N N . GLU E 1 121 ? 10.558 49.995 92.987 1.00 23.42 121 GLU E N 1
ATOM 8356 C CA . GLU E 1 121 ? 10.438 51.284 93.601 1.00 24.73 121 GLU E CA 1
ATOM 8357 C C . GLU E 1 121 ? 9.089 51.259 94.372 1.00 18.03 121 GLU E C 1
ATOM 8358 O O . GLU E 1 121 ? 8.959 51.840 95.374 1.00 22.78 121 GLU E O 1
ATOM 8364 N N . GLN E 1 122 ? 8.099 50.601 93.801 1.00 22.60 122 GLN E N 1
ATOM 8365 C CA . GLN E 1 122 ? 6.779 50.652 94.357 1.00 22.77 122 GLN E CA 1
ATOM 8366 C C . GLN E 1 122 ? 6.711 49.767 95.644 1.00 22.72 122 GLN E C 1
ATOM 8367 O O . GLN E 1 122 ? 6.229 50.253 96.684 1.00 24.04 122 GLN E O 1
ATOM 8373 N N . LEU E 1 123 ? 7.242 48.556 95.524 1.00 23.80 123 LEU E N 1
ATOM 8374 C CA . LEU E 1 123 ? 7.278 47.638 96.725 1.00 23.55 123 LEU E CA 1
ATOM 8375 C C . LEU E 1 123 ? 8.100 48.293 97.827 1.00 22.50 123 LEU E C 1
ATOM 8376 O O . LEU E 1 123 ? 7.779 48.204 98.985 1.00 22.09 123 LEU E O 1
ATOM 8381 N N . TYR E 1 124 ? 9.244 48.871 97.525 1.00 21.14 124 TYR E N 1
ATOM 8382 C CA . TYR E 1 124 ? 9.984 49.633 98.490 1.00 19.11 124 TYR E CA 1
ATOM 8383 C C . TYR E 1 124 ? 9.250 50.713 99.147 1.00 22.04 124 TYR E C 1
ATOM 8384 O O . TYR E 1 124 ? 9.265 50.844 100.362 1.00 25.34 124 TYR E O 1
ATOM 8393 N N . GLY E 1 125 ? 8.597 51.562 98.297 1.00 24.47 125 GLY E N 1
ATOM 8394 C CA . GLY E 1 125 ? 7.858 52.679 98.812 1.00 23.15 125 GLY E CA 1
ATOM 8395 C C . GLY E 1 125 ? 6.698 52.194 99.715 1.00 21.81 125 GLY E C 1
ATOM 8396 O O . GLY E 1 125 ? 6.478 52.803 100.783 1.00 24.87 125 GLY E O 1
ATOM 8397 N N . ILE E 1 126 ? 6.089 51.106 99.333 1.00 22.16 126 ILE E N 1
ATOM 8398 C CA . ILE E 1 126 ? 5.000 50.528 100.174 1.00 22.84 126 ILE E CA 1
ATOM 8399 C C . ILE E 1 126 ? 5.573 50.106 101.511 1.00 22.14 126 ILE E C 1
ATOM 8400 O O . ILE E 1 126 ? 5.014 50.512 102.597 1.00 22.44 126 ILE E O 1
ATOM 8405 N N . TYR E 1 127 ? 6.638 49.322 101.500 1.00 23.70 127 TYR E N 1
ATOM 8406 C CA . TYR E 1 127 ? 7.236 48.886 102.774 1.00 24.89 127 TYR E CA 1
ATOM 8407 C C . TYR E 1 127 ? 7.867 49.931 103.662 1.00 25.00 127 TYR E C 1
ATOM 8408 O O . TYR E 1 127 ? 7.923 49.795 104.911 1.00 25.10 127 TYR E O 1
ATOM 8417 N N . LYS E 1 128 ? 8.325 51.066 103.072 1.00 25.41 128 LYS E N 1
ATOM 8418 C CA . LYS E 1 128 ? 8.797 52.188 103.867 1.00 27.70 128 LYS E CA 1
ATOM 8419 C C . LYS E 1 128 ? 7.680 53.065 104.431 1.00 25.88 128 LYS E C 1
ATOM 8420 O O . LYS E 1 128 ? 7.931 53.958 105.303 1.00 29.86 128 LYS E O 1
ATOM 8426 N N . GLY E 1 129 ? 6.474 52.906 103.884 1.00 23.22 129 GLY E N 1
ATOM 8427 C CA . GLY E 1 129 ? 5.297 53.615 104.321 1.00 24.38 129 GLY E CA 1
ATOM 8428 C C . GLY E 1 129 ? 5.167 54.990 103.564 1.00 24.80 129 GLY E C 1
ATOM 8429 O O . GLY E 1 129 ? 4.351 55.839 103.944 1.00 28.02 129 GLY E O 1
ATOM 8430 N N . GLN E 1 130 ? 5.934 55.127 102.494 1.00 31.69 130 GLN E N 1
ATOM 8431 C CA . GLN E 1 130 ? 5.897 56.319 101.595 1.00 32.05 130 GLN E CA 1
ATOM 8432 C C . GLN E 1 130 ? 4.675 56.340 100.652 1.00 28.84 130 GLN E C 1
ATOM 8433 O O . GLN E 1 130 ? 4.009 57.376 100.517 1.00 30.57 130 GLN E O 1
ATOM 8439 N N . ILE E 1 131 ? 4.352 55.178 100.096 1.00 24.82 131 ILE E N 1
ATOM 8440 C CA . ILE E 1 131 ? 3.196 54.898 99.253 1.00 25.39 131 ILE E CA 1
ATOM 8441 C C . ILE E 1 131 ? 2.191 54.229 100.123 1.00 28.34 131 ILE E C 1
ATOM 8442 O O . ILE E 1 131 ? 2.416 53.076 100.582 1.00 27.27 131 ILE E O 1
ATOM 8447 N N . THR E 1 132 ? 1.077 54.925 100.303 1.00 25.52 132 THR E N 1
ATOM 8448 C CA . THR E 1 132 ? 0.064 54.595 101.322 1.00 24.74 132 THR E CA 1
ATOM 8449 C C . THR E 1 132 ? -1.285 54.094 100.810 1.00 25.14 132 THR E C 1
ATOM 8450 O O . THR E 1 132 ? -2.079 53.576 101.619 1.00 24.23 132 THR E O 1
ATOM 8454 N N . ASN E 1 133 ? -1.572 54.226 99.527 1.00 21.91 133 ASN E N 1
ATOM 8455 C CA . ASN E 1 133 ? -2.864 53.917 99.027 1.00 21.74 133 ASN E CA 1
ATOM 8456 C C . ASN E 1 133 ? -2.703 53.110 97.734 1.00 19.23 133 ASN E C 1
ATOM 8457 O O . ASN E 1 133 ? -1.898 53.457 96.881 1.00 22.92 133 ASN E O 1
ATOM 8462 N N . TRP E 1 134 ? -3.454 52.046 97.567 1.00 20.11 134 TRP E N 1
ATOM 8463 C CA . TRP E 1 134 ? -3.333 51.180 96.417 1.00 15.53 134 TRP E CA 1
ATOM 8464 C C . TRP E 1 134 ? -3.531 51.969 95.062 1.00 19.63 134 TRP E C 1
ATOM 8465 O O . TRP E 1 134 ? -3.092 51.466 94.022 1.00 20.65 134 TRP E O 1
ATOM 8476 N N . LYS E 1 135 ? -4.241 53.097 95.108 1.00 20.84 135 LYS E N 1
ATOM 8477 C CA . LYS E 1 135 ? -4.521 53.740 93.800 1.00 25.37 135 LYS E CA 1
ATOM 8478 C C . LYS E 1 135 ? -3.230 54.323 93.281 1.00 28.54 135 LYS E C 1
ATOM 8479 O O . LYS E 1 135 ? -3.088 54.539 92.072 1.00 31.97 135 LYS E O 1
ATOM 8485 N N . GLN E 1 136 ? -2.257 54.544 94.170 1.00 25.95 136 GLN E N 1
ATOM 8486 C CA . GLN E 1 136 ? -0.961 55.039 93.709 1.00 25.99 136 GLN E CA 1
ATOM 8487 C C . GLN E 1 136 ? -0.187 54.034 92.848 1.00 29.29 136 GLN E C 1
ATOM 8488 O O . GLN E 1 136 ? 0.737 54.408 92.141 1.00 31.09 136 GLN E O 1
ATOM 8494 N N . VAL E 1 137 ? -0.479 52.749 92.968 1.00 25.34 137 VAL E N 1
ATOM 8495 C CA . VAL E 1 137 ? 0.159 51.718 92.189 1.00 26.04 137 VAL E CA 1
ATOM 8496 C C . VAL E 1 137 ? -0.787 50.976 91.309 1.00 28.30 137 VAL E C 1
ATOM 8497 O O . VAL E 1 137 ? -0.582 49.839 90.968 1.00 29.29 137 VAL E O 1
ATOM 8501 N N . GLY E 1 138 ? -1.820 51.659 90.792 1.00 28.44 138 GLY E N 1
ATOM 8502 C CA . GLY E 1 138 ? -2.695 51.047 89.779 1.00 27.29 138 GLY E CA 1
ATOM 8503 C C . GLY E 1 138 ? -3.906 50.263 90.299 1.00 27.30 138 GLY E C 1
ATOM 8504 O O . GLY E 1 138 ? -4.604 49.622 89.560 1.00 29.19 138 GLY E O 1
ATOM 8505 N N . GLY E 1 139 ? -4.103 50.283 91.613 1.00 24.14 139 GLY E N 1
ATOM 8506 C CA . GLY E 1 139 ? -5.244 49.629 92.214 1.00 25.67 139 GLY E CA 1
ATOM 8507 C C . GLY E 1 139 ? -6.373 50.537 92.690 1.00 24.29 139 GLY E C 1
ATOM 8508 O O . GLY E 1 139 ? -6.632 51.581 92.141 1.00 23.35 139 GLY E O 1
ATOM 8509 N N . ASN E 1 140 ? -7.136 50.023 93.654 1.00 25.39 140 ASN E N 1
ATOM 8510 C CA . ASN E 1 140 ? -8.312 50.671 94.207 1.00 22.09 140 ASN E CA 1
ATOM 8511 C C . ASN E 1 140 ? -7.924 51.737 95.128 1.00 24.32 140 ASN E C 1
ATOM 8512 O O . ASN E 1 140 ? -6.824 51.776 95.601 1.00 26.40 140 ASN E O 1
ATOM 8517 N N . ASP E 1 141 ? -8.809 52.737 95.312 1.00 23.05 141 ASP E N 1
ATOM 8518 C CA . ASP E 1 141 ? -8.657 53.739 96.331 1.00 25.79 141 ASP E CA 1
ATOM 8519 C C . ASP E 1 141 ? -8.907 53.151 97.712 1.00 26.38 141 ASP E C 1
ATOM 8520 O O . ASP E 1 141 ? -10.054 52.977 98.170 1.00 25.61 141 ASP E O 1
ATOM 8525 N N . GLN E 1 142 ? -7.809 52.829 98.402 1.00 21.85 142 GLN E N 1
ATOM 8526 C CA . GLN E 1 142 ? -7.875 52.065 99.668 1.00 20.91 142 GLN E CA 1
ATOM 8527 C C . GLN E 1 142 ? -6.500 52.133 100.280 1.00 20.98 142 GLN E C 1
ATOM 8528 O O . GLN E 1 142 ? -5.511 51.854 99.645 1.00 24.08 142 GLN E O 1
ATOM 8534 N N . LYS E 1 143 ? -6.422 52.483 101.570 1.00 18.69 143 LYS E N 1
ATOM 8535 C CA . LYS E 1 143 ? -5.163 52.578 102.238 1.00 18.17 143 LYS E CA 1
ATOM 8536 C C . LYS E 1 143 ? -4.569 51.166 102.458 1.00 23.28 143 LYS E C 1
ATOM 8537 O O . LYS E 1 143 ? -5.320 50.185 102.687 1.00 24.66 143 LYS E O 1
ATOM 8543 N N . ILE E 1 144 ? -3.271 51.091 102.270 1.00 21.64 144 ILE E N 1
ATOM 8544 C CA . ILE E 1 144 ? -2.570 49.764 102.263 1.00 23.93 144 ILE E CA 1
ATOM 8545 C C . ILE E 1 144 ? -2.264 49.411 103.739 1.00 16.76 144 ILE E C 1
ATOM 8546 O O . ILE E 1 144 ? -1.846 50.248 104.513 1.00 22.82 144 ILE E O 1
ATOM 8551 N N . ALA E 1 145 ? -2.454 48.123 104.069 1.00 19.59 145 ALA E N 1
ATOM 8552 C CA . ALA E 1 145 ? -1.990 47.498 105.327 1.00 19.16 145 ALA E CA 1
ATOM 8553 C C . ALA E 1 145 ? -0.730 46.670 104.929 1.00 15.03 145 ALA E C 1
ATOM 8554 O O . ALA E 1 145 ? -0.840 45.747 104.074 1.00 18.54 145 ALA E O 1
ATOM 8556 N N . VAL E 1 146 ? 0.444 47.129 105.402 1.00 18.01 146 VAL E N 1
ATOM 8557 C CA . VAL E 1 146 ? 1.726 46.528 105.201 1.00 16.48 146 VAL E CA 1
ATOM 8558 C C . VAL E 1 146 ? 1.928 45.437 106.234 1.00 16.06 146 VAL E C 1
ATOM 8559 O O . VAL E 1 146 ? 1.861 45.785 107.417 1.00 18.73 146 VAL E O 1
ATOM 8563 N N . VAL E 1 147 ? 2.094 44.231 105.808 1.00 16.79 147 VAL E N 1
ATOM 8564 C CA . VAL E 1 147 ? 2.279 43.107 106.741 1.00 16.05 147 VAL E CA 1
ATOM 8565 C C . VAL E 1 147 ? 3.732 42.549 106.613 1.00 14.09 147 VAL E C 1
ATOM 8566 O O . VAL E 1 147 ? 4.217 42.294 105.515 1.00 17.68 147 VAL E O 1
ATOM 8570 N N . THR E 1 148 ? 4.319 42.260 107.753 1.00 16.94 148 THR E N 1
ATOM 8571 C CA . THR E 1 148 ? 5.635 41.670 107.831 1.00 14.47 148 THR E CA 1
ATOM 8572 C C . THR E 1 148 ? 5.662 40.562 108.876 1.00 19.11 148 THR E C 1
ATOM 8573 O O . THR E 1 148 ? 4.628 40.237 109.440 1.00 16.44 148 THR E O 1
ATOM 8577 N N . ARG E 1 149 ? 6.811 39.944 109.042 1.00 18.07 149 ARG E N 1
ATOM 8578 C CA . ARG E 1 149 ? 6.973 38.852 109.978 1.00 16.00 149 ARG E CA 1
ATOM 8579 C C . ARG E 1 149 ? 7.673 39.334 111.253 1.00 17.54 149 ARG E C 1
ATOM 8580 O O . ARG E 1 149 ? 8.013 40.479 111.368 1.00 17.52 149 ARG E O 1
ATOM 8588 N N . GLU E 1 150 ? 7.774 38.447 112.268 1.00 16.80 150 GLU E N 1
ATOM 8589 C CA . GLU E 1 150 ? 8.388 38.697 113.514 1.00 17.74 150 GLU E CA 1
ATOM 8590 C C . GLU E 1 150 ? 9.895 39.074 113.337 1.00 19.83 150 GLU E C 1
ATOM 8591 O O . GLU E 1 150 ? 10.489 38.717 112.339 1.00 18.47 150 GLU E O 1
ATOM 8597 N N . ALA E 1 151 ? 10.430 39.815 114.260 1.00 21.61 151 ALA E N 1
ATOM 8598 C CA . ALA E 1 151 ? 11.809 40.368 114.183 1.00 21.91 151 ALA E CA 1
ATOM 8599 C C . ALA E 1 151 ? 12.876 39.293 113.895 1.00 21.97 151 ALA E C 1
ATOM 8600 O O . ALA E 1 151 ? 13.819 39.588 113.153 1.00 23.77 151 ALA E O 1
ATOM 8602 N N . SER E 1 152 ? 12.643 38.070 114.372 1.00 20.48 152 SER E N 1
ATOM 8603 C CA . SER E 1 152 ? 13.623 37.031 114.258 1.00 23.46 152 SER E CA 1
ATOM 8604 C C . SER E 1 152 ? 13.436 36.188 113.049 1.00 21.44 152 SER E C 1
ATOM 8605 O O . SER E 1 152 ? 14.133 35.185 112.899 1.00 22.08 152 SER E O 1
ATOM 8608 N N . SER E 1 153 ? 12.501 36.538 112.185 1.00 18.14 153 SER E N 1
ATOM 8609 C CA . SER E 1 153 ? 12.159 35.729 111.087 1.00 17.14 153 SER E CA 1
ATOM 8610 C C . SER E 1 153 ? 13.291 35.867 109.984 1.00 17.07 153 SER E C 1
ATOM 8611 O O . SER E 1 153 ? 13.558 36.934 109.518 1.00 20.26 153 SER E O 1
ATOM 8614 N N . GLY E 1 154 ? 13.787 34.729 109.561 1.00 18.92 154 GLY E N 1
ATOM 8615 C CA . GLY E 1 154 ? 14.784 34.684 108.485 1.00 22.11 154 GLY E CA 1
ATOM 8616 C C . GLY E 1 154 ? 14.213 35.094 107.173 1.00 20.67 154 GLY E C 1
ATOM 8617 O O . GLY E 1 154 ? 14.952 35.629 106.330 1.00 20.06 154 GLY E O 1
ATOM 8618 N N . THR E 1 155 ? 12.915 34.788 106.984 1.00 20.39 155 THR E N 1
ATOM 8619 C CA . THR E 1 155 ? 12.210 35.213 105.778 1.00 19.32 155 THR E CA 1
ATOM 8620 C C . THR E 1 155 ? 12.178 36.712 105.731 1.00 19.58 155 THR E C 1
ATOM 8621 O O . THR E 1 155 ? 12.482 37.324 104.656 1.00 19.34 155 THR E O 1
ATOM 8625 N N . ARG E 1 156 ? 11.824 37.367 106.845 1.00 18.21 156 ARG E N 1
ATOM 8626 C CA . ARG E 1 156 ? 11.812 38.823 106.862 1.00 19.07 156 ARG E CA 1
ATOM 8627 C C . ARG E 1 156 ? 13.219 39.349 106.600 1.00 18.40 156 ARG E C 1
ATOM 8628 O O . ARG E 1 156 ? 13.400 40.305 105.885 1.00 16.43 156 ARG E O 1
ATOM 8636 N N . TYR E 1 157 ? 14.255 38.711 107.169 1.00 20.29 157 TYR E N 1
ATOM 8637 C CA . TYR E 1 157 ? 15.616 39.206 107.042 1.00 21.38 157 TYR E CA 1
ATOM 8638 C C . TYR E 1 157 ? 16.027 39.180 105.545 1.00 16.46 157 TYR E C 1
ATOM 8639 O O . TYR E 1 157 ? 16.499 40.177 105.031 1.00 19.11 157 TYR E O 1
ATOM 8648 N N . SER E 1 158 ? 15.705 38.110 104.895 1.00 19.19 158 SER E N 1
ATOM 8649 C CA . SER E 1 158 ? 16.003 37.981 103.465 1.00 21.76 158 SER E CA 1
ATOM 8650 C C . SER E 1 158 ? 15.204 38.938 102.604 1.00 20.83 158 SER E C 1
ATOM 8651 O O . SER E 1 158 ? 15.722 39.570 101.674 1.00 22.55 158 SER E O 1
ATOM 8654 N N . PHE E 1 159 ? 13.904 39.097 102.967 1.00 19.22 159 PHE E N 1
ATOM 8655 C CA . PHE E 1 159 ? 13.071 40.102 102.239 1.00 21.67 159 PHE E CA 1
ATOM 8656 C C . PHE E 1 159 ? 13.675 41.467 102.339 1.00 22.22 159 PHE E C 1
ATOM 8657 O O . PHE E 1 159 ? 13.780 42.169 101.341 1.00 21.12 159 PHE E O 1
ATOM 8665 N N . GLU E 1 160 ? 13.998 41.901 103.554 1.00 16.80 160 GLU E N 1
ATOM 8666 C CA . GLU E 1 160 ? 14.498 43.245 103.762 1.00 16.09 160 GLU E CA 1
ATOM 8667 C C . GLU E 1 160 ? 15.864 43.514 103.117 1.00 20.87 160 GLU E C 1
ATOM 8668 O O . GLU E 1 160 ? 16.123 44.595 102.647 1.00 23.33 160 GLU E O 1
ATOM 8674 N N . SER E 1 161 ? 16.666 42.469 103.084 1.00 20.84 161 SER E N 1
ATOM 8675 C CA . SER E 1 161 ? 17.975 42.517 102.457 1.00 21.76 161 SER E CA 1
ATOM 8676 C C . SER E 1 161 ? 17.786 42.662 100.909 1.00 20.26 161 SER E C 1
ATOM 8677 O O . SER E 1 161 ? 18.366 43.616 100.311 1.00 20.92 161 SER E O 1
ATOM 8680 N N . LEU E 1 162 ? 16.936 41.826 100.325 1.00 22.89 162 LEU E N 1
ATOM 8681 C CA . LEU E 1 162 ? 16.614 41.900 98.891 1.00 22.32 162 LEU E CA 1
ATOM 8682 C C . LEU E 1 162 ? 16.123 43.290 98.535 1.00 24.06 162 LEU E C 1
ATOM 8683 O O . LEU E 1 162 ? 16.391 43.805 97.492 1.00 26.83 162 LEU E O 1
ATOM 8696 N N . GLY E 1 164 ? 16.489 46.294 100.230 1.00 23.06 164 GLY E N 1
ATOM 8697 C CA . GLY E 1 164 ? 17.168 47.484 100.721 1.00 27.21 164 GLY E CA 1
ATOM 8698 C C . GLY E 1 164 ? 16.362 48.153 101.796 1.00 26.94 164 GLY E C 1
ATOM 8699 O O . GLY E 1 164 ? 16.521 49.324 102.005 1.00 29.84 164 GLY E O 1
ATOM 8700 N N . LEU E 1 165 ? 15.515 47.388 102.543 1.00 24.10 165 LEU E N 1
ATOM 8701 C CA . LEU E 1 165 ? 14.707 47.931 103.631 1.00 23.01 165 LEU E CA 1
ATOM 8702 C C . LEU E 1 165 ? 15.403 47.889 104.997 1.00 26.38 165 LEU E C 1
ATOM 8703 O O . LEU E 1 165 ? 14.763 47.628 106.013 1.00 32.08 165 LEU E O 1
ATOM 8708 N N . THR E 1 166 ? 16.708 48.197 105.020 1.00 24.70 166 THR E N 1
ATOM 8709 C CA . THR E 1 166 ? 17.480 48.308 106.234 1.00 25.84 166 THR E CA 1
ATOM 8710 C C . THR E 1 166 ? 18.237 49.590 106.238 1.00 29.05 166 THR E C 1
ATOM 8711 O O . THR E 1 166 ? 18.379 50.204 105.186 1.00 26.97 166 THR E O 1
ATOM 8715 N N . LYS E 1 167 ? 18.717 49.971 107.433 1.00 31.55 167 LYS E N 1
ATOM 8716 C CA . LYS E 1 167 ? 19.634 51.099 107.696 1.00 33.98 167 LYS E CA 1
ATOM 8717 C C . LYS E 1 167 ? 20.861 50.592 108.469 1.00 34.65 167 LYS E C 1
ATOM 8718 O O . LYS E 1 167 ? 20.714 49.815 109.402 1.00 32.52 167 LYS E O 1
ATOM 8724 N N . THR E 1 168 ? 22.072 51.033 108.124 1.00 29.15 168 THR E N 1
ATOM 8725 C CA . THR E 1 168 ? 23.289 50.574 108.741 1.00 32.49 168 THR E CA 1
ATOM 8726 C C . THR E 1 168 ? 23.514 51.363 110.068 1.00 35.73 168 THR E C 1
ATOM 8727 O O . THR E 1 168 ? 23.551 52.589 110.054 1.00 38.43 168 THR E O 1
ATOM 8731 N N . VAL E 1 169 ? 23.570 50.651 111.205 1.00 30.75 169 VAL E N 1
ATOM 8732 C CA . VAL E 1 169 ? 23.910 51.255 112.522 1.00 27.10 169 VAL E CA 1
ATOM 8733 C C . VAL E 1 169 ? 24.962 50.376 113.165 1.00 29.59 169 VAL E C 1
ATOM 8734 O O . VAL E 1 169 ? 24.686 49.199 113.497 1.00 26.98 169 VAL E O 1
ATOM 8738 N N . LYS E 1 170 ? 26.146 50.928 113.374 1.00 26.70 170 LYS E N 1
ATOM 8739 C CA . LYS E 1 170 ? 27.234 50.193 114.029 1.00 32.85 170 LYS E CA 1
ATOM 8740 C C . LYS E 1 170 ? 27.435 48.713 113.561 1.00 31.62 170 LYS E C 1
ATOM 8741 O O . LYS E 1 170 ? 27.179 47.709 114.366 1.00 33.25 170 LYS E O 1
ATOM 8747 N N . ASP E 1 171 ? 27.783 48.543 112.295 1.00 36.91 171 ASP E N 1
ATOM 8748 C CA . ASP E 1 171 ? 28.054 47.210 111.755 1.00 39.38 171 ASP E CA 1
ATOM 8749 C C . ASP E 1 171 ? 26.843 46.264 111.765 1.00 39.85 171 ASP E C 1
ATOM 8750 O O . ASP E 1 171 ? 27.027 45.016 111.749 1.00 39.10 171 ASP E O 1
ATOM 8755 N N . ARG E 1 172 ? 25.630 46.820 111.882 1.00 40.15 172 ARG E N 1
ATOM 8756 C CA . ARG E 1 172 ? 24.419 46.025 111.911 1.00 36.57 172 ARG E CA 1
ATOM 8757 C C . ARG E 1 172 ? 23.376 46.659 110.939 1.00 34.89 172 ARG E C 1
ATOM 8758 O O . ARG E 1 172 ? 23.196 47.850 110.930 1.00 27.57 172 ARG E O 1
ATOM 8766 N N . GLU E 1 173 ? 22.692 45.881 110.121 1.00 34.05 173 GLU E N 1
ATOM 8767 C CA . GLU E 1 173 ? 21.547 46.403 109.367 1.00 32.12 173 GLU E CA 1
ATOM 8768 C C . GLU E 1 173 ? 20.344 46.273 110.225 1.00 27.66 173 GLU E C 1
ATOM 8769 O O . GLU E 1 173 ? 19.972 45.163 110.654 1.00 29.34 173 GLU E O 1
ATOM 8775 N N . VAL E 1 174 ? 19.750 47.408 110.531 1.00 27.40 174 VAL E N 1
ATOM 8776 C CA . VAL E 1 174 ? 18.502 47.486 111.255 1.00 26.58 174 VAL E CA 1
ATOM 8777 C C . VAL E 1 174 ? 17.310 47.579 110.300 1.00 28.67 174 VAL E C 1
ATOM 8778 O O . VAL E 1 174 ? 17.379 48.223 109.271 1.00 27.55 174 VAL E O 1
ATOM 8782 N N . SER E 1 175 ? 16.194 46.943 110.645 1.00 27.90 175 SER E N 1
ATOM 8783 C CA . SER E 1 175 ? 14.988 46.993 109.887 1.00 25.10 175 SER E CA 1
ATOM 8784 C C . SER E 1 175 ? 14.540 48.488 109.703 1.00 23.07 175 SER E C 1
ATOM 8785 O O . SER E 1 175 ? 14.491 49.269 110.652 1.00 31.15 175 SER E O 1
ATOM 8788 N N . ASP E 1 176 ? 14.189 48.807 108.491 1.00 25.75 176 ASP E N 1
ATOM 8789 C CA . ASP E 1 176 ? 13.727 50.150 108.127 1.00 31.72 176 ASP E CA 1
ATOM 8790 C C . ASP E 1 176 ? 12.327 50.189 107.581 1.00 34.86 176 ASP E C 1
ATOM 8791 O O . ASP E 1 176 ? 11.994 51.083 106.803 1.00 34.42 176 ASP E O 1
ATOM 8796 N N . VAL E 1 177 ? 11.498 49.208 107.921 1.00 28.97 177 VAL E N 1
ATOM 8797 C CA . VAL E 1 177 ? 10.146 49.222 107.420 1.00 30.06 177 VAL E CA 1
ATOM 8798 C C . VAL E 1 177 ? 9.331 50.208 108.220 1.00 23.99 177 VAL E C 1
ATOM 8799 O O . VAL E 1 177 ? 9.723 50.620 109.279 1.00 31.06 177 VAL E O 1
ATOM 8803 N N . ALA E 1 178 ? 8.244 50.621 107.581 1.00 27.85 178 ALA E N 1
ATOM 8804 C CA . ALA E 1 178 ? 7.214 51.509 108.109 1.00 26.38 178 ALA E CA 1
ATOM 8805 C C . ALA E 1 178 ? 6.969 51.151 109.538 1.00 29.13 178 ALA E C 1
ATOM 8806 O O . ALA E 1 178 ? 6.769 49.975 109.823 1.00 26.81 178 ALA E O 1
ATOM 8808 N N . PRO E 1 179 ? 6.991 52.105 110.439 1.00 35.61 179 PRO E N 1
ATOM 8809 C CA . PRO E 1 179 ? 6.702 51.814 111.841 1.00 38.76 179 PRO E CA 1
ATOM 8810 C C . PRO E 1 179 ? 5.247 51.346 112.049 1.00 34.94 179 PRO E C 1
ATOM 8811 O O . PRO E 1 179 ? 4.931 50.909 113.113 1.00 37.62 179 PRO E O 1
ATOM 8815 N N . THR E 1 180 ? 4.371 51.550 111.076 1.00 29.70 180 THR E N 1
ATOM 8816 C CA . THR E 1 180 ? 2.975 51.055 111.158 1.00 26.44 180 THR E CA 1
ATOM 8817 C C . THR E 1 180 ? 2.720 49.696 110.523 1.00 23.75 180 THR E C 1
ATOM 8818 O O . THR E 1 180 ? 1.555 49.255 110.394 1.00 22.08 180 THR E O 1
ATOM 8822 N N . ALA E 1 181 ? 3.785 48.985 110.103 1.00 20.95 181 ALA E N 1
ATOM 8823 C CA . ALA E 1 181 ? 3.583 47.652 109.508 1.00 21.19 181 ALA E CA 1
ATOM 8824 C C . ALA E 1 181 ? 3.075 46.735 110.643 1.00 19.12 181 ALA E C 1
ATOM 8825 O O . ALA E 1 181 ? 3.257 47.073 111.840 1.00 22.23 181 ALA E O 1
ATOM 8827 N N . LEU E 1 182 ? 2.313 45.814 110.219 1.00 18.76 182 LEU E N 1
ATOM 8828 C CA . LEU E 1 182 ? 1.678 44.787 111.079 1.00 19.37 182 LEU E CA 1
ATOM 8829 C C . LEU E 1 182 ? 2.530 43.548 111.053 1.00 17.80 182 LEU E C 1
ATOM 8830 O O . LEU E 1 182 ? 2.856 43.025 110.015 1.00 20.07 182 LEU E O 1
ATOM 8835 N N . VAL E 1 183 ? 2.834 43.024 112.224 1.00 15.80 183 VAL E N 1
ATOM 8836 C CA . VAL E 1 183 ? 3.597 41.776 112.334 1.00 15.92 183 VAL E CA 1
ATOM 8837 C C . VAL E 1 183 ? 2.647 40.570 112.542 1.00 15.24 183 VAL E C 1
ATOM 8838 O O . VAL E 1 183 ? 1.814 40.638 113.409 1.00 17.25 183 VAL E O 1
ATOM 8842 N N . VAL E 1 184 ? 2.859 39.525 111.779 1.00 15.04 184 VAL E N 1
ATOM 8843 C CA . VAL E 1 184 ? 2.355 38.194 112.087 1.00 16.15 184 VAL E CA 1
ATOM 8844 C C . VAL E 1 184 ? 3.534 37.258 112.311 1.00 17.20 184 VAL E C 1
ATOM 8845 O O . VAL E 1 184 ? 4.698 37.577 112.011 1.00 15.98 184 VAL E O 1
ATOM 8849 N N . ASN E 1 185 ? 3.251 36.172 113.020 1.00 19.21 185 ASN E N 1
ATOM 8850 C CA . ASN E 1 185 ? 4.320 35.328 113.584 1.00 19.45 185 ASN E CA 1
ATOM 8851 C C . ASN E 1 185 ? 4.551 34.044 112.928 1.00 18.29 185 ASN E C 1
ATOM 8852 O O . ASN E 1 185 ? 5.309 33.173 113.511 1.00 18.86 185 ASN E O 1
ATOM 8857 N N . SER E 1 186 ? 3.990 33.898 111.738 1.00 16.79 186 SER E N 1
ATOM 8858 C CA . SER E 1 186 ? 4.153 32.783 110.893 1.00 18.93 186 SER E CA 1
ATOM 8859 C C . SER E 1 186 ? 3.770 32.983 109.463 1.00 20.94 186 SER E C 1
ATOM 8860 O O . SER E 1 186 ? 2.969 33.874 109.071 1.00 19.81 186 SER E O 1
ATOM 8863 N N . ASN E 1 187 ? 4.332 32.114 108.630 1.00 19.64 187 ASN E N 1
ATOM 8864 C CA . ASN E 1 187 ? 3.953 32.125 107.234 1.00 18.81 187 ASN E CA 1
ATOM 8865 C C . ASN E 1 187 ? 2.454 31.854 107.014 1.00 22.31 187 ASN E C 1
ATOM 8866 O O . ASN E 1 187 ? 1.751 32.426 106.182 1.00 18.87 187 ASN E O 1
ATOM 8871 N N . SER E 1 188 ? 1.932 30.936 107.807 1.00 17.63 188 SER E N 1
ATOM 8872 C CA . SER E 1 188 ? 0.528 30.588 107.709 1.00 15.15 188 SER E CA 1
ATOM 8873 C C . SER E 1 188 ? -0.379 31.721 108.127 1.00 13.35 188 SER E C 1
ATOM 8874 O O . SER E 1 188 ? -1.434 31.966 107.468 1.00 16.17 188 SER E O 1
ATOM 8894 N N . LYS E 1 191 ? -0.602 34.287 105.356 1.00 14.08 191 LYS E N 1
ATOM 8895 C CA . LYS E 1 191 ? -1.569 33.980 104.376 1.00 15.85 191 LYS E CA 1
ATOM 8896 C C . LYS E 1 191 ? -3.006 34.319 104.874 1.00 15.67 191 LYS E C 1
ATOM 8897 O O . LYS E 1 191 ? -3.809 34.832 104.172 1.00 17.57 191 LYS E O 1
ATOM 8903 N N . THR E 1 192 ? -3.333 33.859 106.109 1.00 17.00 192 THR E N 1
ATOM 8904 C CA . THR E 1 192 ? -4.688 34.086 106.637 1.00 16.33 192 THR E CA 1
ATOM 8905 C C . THR E 1 192 ? -5.027 35.597 106.723 1.00 15.82 192 THR E C 1
ATOM 8906 O O . THR E 1 192 ? -6.143 35.999 106.378 1.00 15.77 192 THR E O 1
ATOM 8910 N N . LEU E 1 193 ? -4.087 36.367 107.141 1.00 16.12 193 LEU E N 1
ATOM 8911 C CA . LEU E 1 193 ? -4.264 37.806 107.301 1.00 17.45 193 LEU E CA 1
ATOM 8912 C C . LEU E 1 193 ? -4.564 38.448 105.927 1.00 18.08 193 LEU E C 1
ATOM 8913 O O . LEU E 1 193 ? -5.478 39.226 105.730 1.00 17.54 193 LEU E O 1
ATOM 8918 N N . VAL E 1 194 ? -3.755 38.079 104.983 1.00 14.49 194 VAL E N 1
ATOM 8919 C CA . VAL E 1 194 ? -3.962 38.532 103.581 1.00 16.49 194 VAL E CA 1
ATOM 8920 C C . VAL E 1 194 ? -5.326 38.147 103.046 1.00 19.14 194 VAL E C 1
ATOM 8921 O O . VAL E 1 194 ? -6.032 39.003 102.481 1.00 18.38 194 VAL E O 1
ATOM 8925 N N . ASN E 1 195 ? -5.700 36.890 103.285 1.00 17.36 195 ASN E N 1
ATOM 8926 C CA . ASN E 1 195 ? -6.936 36.294 102.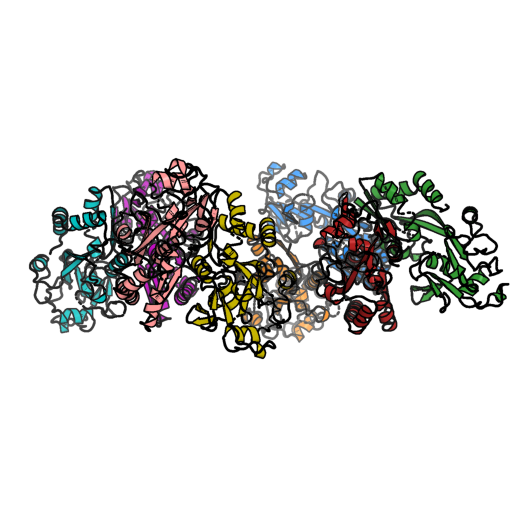848 1.00 17.49 195 ASN E CA 1
ATOM 8927 C C . ASN E 1 195 ? -8.137 37.050 103.411 1.00 17.09 195 ASN E C 1
ATOM 8928 O O . ASN E 1 195 ? -9.135 37.212 102.674 1.00 20.34 195 ASN E O 1
ATOM 8933 N N . HIS E 1 196 ? -8.018 37.559 104.640 1.00 19.00 196 HIS E N 1
ATOM 8934 C CA . HIS E 1 196 ? -9.159 38.207 105.370 1.00 19.29 196 HIS E CA 1
ATOM 8935 C C . HIS E 1 196 ? -9.185 39.764 105.154 1.00 21.14 196 HIS E C 1
ATOM 8936 O O . HIS E 1 196 ? -10.081 40.452 105.588 1.00 17.89 196 HIS E O 1
ATOM 8943 N N . ASN E 1 197 ? -8.211 40.334 104.445 1.00 17.91 197 ASN E N 1
ATOM 8944 C CA . ASN E 1 197 ? -8.089 41.766 104.391 1.00 17.95 197 ASN E CA 1
ATOM 8945 C C . ASN E 1 197 ? -7.755 42.272 103.005 1.00 19.03 197 ASN E C 1
ATOM 8946 O O . ASN E 1 197 ? -6.606 42.155 102.509 1.00 18.57 197 ASN E O 1
ATOM 8951 N N . THR E 1 198 ? -8.776 42.830 102.389 1.00 17.48 198 THR E N 1
ATOM 8952 C CA . THR E 1 198 ? -8.624 43.303 101.014 1.00 18.11 198 THR E CA 1
ATOM 8953 C C . THR E 1 198 ? -7.509 44.330 100.835 1.00 15.88 198 THR E C 1
ATOM 8954 O O . THR E 1 198 ? -6.955 44.446 99.691 1.00 18.72 198 THR E O 1
ATOM 8958 N N . GLN E 1 199 ? -7.106 45.095 101.844 1.00 15.76 199 GLN E N 1
ATOM 8959 C CA . GLN E 1 199 ? -6.135 46.176 101.771 1.00 14.94 199 GLN E CA 1
ATOM 8960 C C . GLN E 1 199 ? -4.670 45.652 101.954 1.00 18.31 199 GLN E C 1
ATOM 8961 O O . GLN E 1 199 ? -3.760 46.468 101.972 1.00 18.67 199 GLN E O 1
ATOM 8967 N N . ALA E 1 200 ? -4.508 44.357 102.319 1.00 15.52 200 ALA E N 1
ATOM 8968 C CA . ALA E 1 200 ? -3.191 43.859 102.763 1.00 15.42 200 ALA E CA 1
ATOM 8969 C C . ALA E 1 200 ? -2.236 43.459 101.649 1.00 15.06 200 ALA E C 1
ATOM 8970 O O . ALA E 1 200 ? -2.609 42.880 100.641 1.00 19.26 200 ALA E O 1
ATOM 8972 N N . VAL E 1 201 ? -0.960 43.689 101.963 1.00 16.77 201 VAL E N 1
ATOM 8973 C CA . VAL E 1 201 ? 0.094 43.081 101.169 1.00 16.99 201 VAL E CA 1
ATOM 8974 C C . VAL E 1 201 ? 1.077 42.398 102.143 1.00 16.83 201 VAL E C 1
ATOM 8975 O O . VAL E 1 201 ? 1.286 42.903 103.251 1.00 17.87 201 VAL E O 1
ATOM 8979 N N . GLY E 1 202 ? 1.627 41.265 101.730 1.00 17.13 202 GLY E N 1
ATOM 8980 C CA . GLY E 1 202 ? 2.671 40.605 102.490 1.00 16.05 202 GLY E CA 1
ATOM 8981 C C . GLY E 1 202 ? 3.599 39.782 101.623 1.00 17.42 202 GLY E C 1
ATOM 8982 O O . GLY E 1 202 ? 3.523 39.862 100.383 1.00 16.44 202 GLY E O 1
ATOM 8983 N N . PHE E 1 203 ? 4.375 38.907 102.247 1.00 17.72 203 PHE E N 1
ATOM 8984 C CA . PHE E 1 203 ? 5.333 38.055 101.573 1.00 17.73 203 PHE E CA 1
ATOM 8985 C C . PHE E 1 203 ? 5.321 36.724 102.302 1.00 15.27 203 PHE E C 1
ATOM 8986 O O . PHE E 1 203 ? 5.270 36.664 103.566 1.00 16.65 203 PHE E O 1
ATOM 8994 N N . ILE E 1 204 ? 5.477 35.700 101.493 1.00 15.90 204 ILE E N 1
ATOM 8995 C CA . ILE E 1 204 ? 5.425 34.290 101.934 1.00 13.64 204 ILE E CA 1
ATOM 8996 C C . ILE E 1 204 ? 6.459 33.448 101.122 1.00 18.34 204 ILE E C 1
ATOM 8997 O O . ILE E 1 204 ? 6.937 33.880 100.065 1.00 17.25 204 ILE E O 1
ATOM 9002 N N . SER E 1 205 ? 6.736 32.252 101.637 1.00 18.83 205 SER E N 1
ATOM 9003 C CA . SER E 1 205 ? 7.574 31.309 100.892 1.00 20.21 205 SER E CA 1
ATOM 9004 C C . SER E 1 205 ? 6.820 30.905 99.690 1.00 18.12 205 SER E C 1
ATOM 9005 O O . SER E 1 205 ? 5.576 30.715 99.682 1.00 17.33 205 SER E O 1
ATOM 9008 N N . ILE E 1 206 ? 7.504 30.825 98.531 1.00 19.78 206 ILE E N 1
ATOM 9009 C CA . ILE E 1 206 ? 6.812 30.540 97.303 1.00 21.39 206 ILE E CA 1
ATOM 9010 C C . ILE E 1 206 ? 6.098 29.180 97.262 1.00 22.96 206 ILE E C 1
ATOM 9011 O O . ILE E 1 206 ? 5.051 29.076 96.689 1.00 22.14 206 ILE E O 1
ATOM 9016 N N . GLY E 1 207 ? 6.620 28.178 97.979 1.00 21.94 207 GLY E N 1
ATOM 9017 C CA . GLY E 1 207 ? 6.010 26.875 98.090 1.00 20.15 207 GLY E CA 1
ATOM 9018 C C . GLY E 1 207 ? 4.666 26.866 98.840 1.00 19.58 207 GLY E C 1
ATOM 9019 O O . GLY E 1 207 ? 3.842 26.067 98.639 1.00 19.88 207 GLY E O 1
ATOM 9020 N N . SER E 1 208 ? 4.455 27.933 99.567 1.00 17.17 208 SER E N 1
ATOM 9021 C CA . SER E 1 208 ? 3.220 28.040 100.317 1.00 16.03 208 SER E CA 1
ATOM 9022 C C . SER E 1 208 ? 2.083 28.761 99.666 1.00 19.57 208 SER E C 1
ATOM 9023 O O . SER E 1 208 ? 1.010 28.836 100.245 1.00 17.24 208 SER E O 1
ATOM 9026 N N . VAL E 1 209 ? 2.294 29.274 98.458 1.00 18.82 209 VAL E N 1
ATOM 9027 C CA . VAL E 1 209 ? 1.206 29.918 97.698 1.00 18.75 209 VAL E CA 1
ATOM 9028 C C . VAL E 1 209 ? 0.104 28.917 97.476 1.00 16.74 209 VAL E C 1
ATOM 9029 O O . VAL E 1 209 ? 0.295 27.706 97.100 1.00 20.18 209 VAL E O 1
ATOM 9033 N N . ASP E 1 210 ? -1.139 29.321 97.759 1.00 18.19 210 ASP E N 1
ATOM 9034 C CA . ASP E 1 210 ? -2.318 28.518 97.444 1.00 17.96 210 ASP E CA 1
ATOM 9035 C C . ASP E 1 210 ? -3.469 29.496 97.138 1.00 18.14 210 ASP E C 1
ATOM 9036 O O . ASP E 1 210 ? -3.241 30.723 97.139 1.00 20.45 210 ASP E O 1
ATOM 9041 N N . LYS E 1 211 ? -4.713 29.012 96.996 1.00 20.12 211 LYS E N 1
ATOM 9042 C CA . LYS E 1 211 ? -5.814 29.896 96.532 1.00 18.01 211 LYS E CA 1
ATOM 9043 C C . LYS E 1 211 ? -6.333 30.817 97.564 1.00 23.38 211 LYS E C 1
ATOM 9044 O O . LYS E 1 211 ? -7.174 31.654 97.305 1.00 26.42 211 LYS E O 1
ATOM 9050 N N . SER E 1 212 ? -5.722 30.830 98.719 1.00 19.59 212 SER E N 1
ATOM 9051 C CA . SER E 1 212 ? -6.174 31.776 99.724 1.00 20.18 212 SER E CA 1
ATOM 9052 C C . SER E 1 212 ? -5.588 33.097 99.519 1.00 19.70 212 SER E C 1
ATOM 9053 O O . SER E 1 212 ? -6.009 34.049 100.182 1.00 22.11 212 SER E O 1
ATOM 9056 N N . VAL E 1 213 ? -4.542 33.189 98.664 1.00 16.72 213 VAL E N 1
ATOM 9057 C CA . VAL E 1 213 ? -3.805 34.466 98.480 1.00 16.39 213 VAL E CA 1
ATOM 9058 C C . VAL E 1 213 ? -3.521 34.561 96.969 1.00 15.40 213 VAL E C 1
ATOM 9059 O O . VAL E 1 213 ? -3.704 33.598 96.234 1.00 18.54 213 VAL E O 1
ATOM 9063 N N . LYS E 1 214 ? -3.255 35.797 96.548 1.00 15.61 214 LYS E N 1
ATOM 9064 C CA . LYS E 1 214 ? -2.894 36.008 95.136 1.00 18.64 214 LYS E CA 1
ATOM 9065 C C . LYS E 1 214 ? -1.423 36.506 95.071 1.00 15.22 214 LYS E C 1
ATOM 9066 O O . LYS E 1 214 ? -1.097 37.617 95.521 1.00 16.64 214 LYS E O 1
ATOM 9072 N N . ALA E 1 215 ? -0.550 35.696 94.428 1.00 18.34 215 ALA E N 1
ATOM 9073 C CA . ALA E 1 215 ? 0.843 36.018 94.277 1.00 18.06 215 ALA E CA 1
ATOM 9074 C C . ALA E 1 215 ? 0.905 36.927 93.021 1.00 17.89 215 ALA E C 1
ATOM 9075 O O . ALA E 1 215 ? 0.137 36.680 92.045 1.00 23.20 215 ALA E O 1
ATOM 9077 N N . ILE E 1 216 ? 1.678 37.964 93.113 1.00 17.38 216 ILE E N 1
ATOM 9078 C CA . ILE E 1 216 ? 1.820 38.872 92.014 1.00 17.20 216 ILE E CA 1
ATOM 9079 C C . ILE E 1 216 ? 3.252 38.829 91.408 1.00 22.40 216 ILE E C 1
ATOM 9080 O O . ILE E 1 216 ? 4.207 38.277 91.985 1.00 22.80 216 ILE E O 1
ATOM 9085 N N . GLN E 1 217 ? 3.391 39.553 90.270 1.00 20.97 217 GLN E N 1
ATOM 9086 C CA . GLN E 1 217 ? 4.711 39.796 89.706 1.00 19.32 217 GLN E CA 1
ATOM 9087 C C . GLN E 1 217 ? 5.540 40.757 90.462 1.00 17.09 217 GLN E C 1
ATOM 9088 O O . GLN E 1 217 ? 5.062 41.749 91.091 1.00 20.32 217 GLN E O 1
ATOM 9094 N N . PHE E 1 218 ? 6.874 40.542 90.351 1.00 21.39 218 PHE E N 1
ATOM 9095 C CA . PHE E 1 218 ? 7.836 41.468 90.764 1.00 19.64 218 PHE E CA 1
ATOM 9096 C C . PHE E 1 218 ? 8.657 41.913 89.556 1.00 19.80 218 PHE E C 1
ATOM 9097 O O . PHE E 1 218 ? 9.170 41.055 88.903 1.00 24.42 218 PHE E O 1
ATOM 9105 N N . GLU E 1 219 ? 8.681 43.231 89.321 1.00 22.45 219 GLU E N 1
ATOM 9106 C CA . GLU E 1 219 ? 9.272 43.790 88.063 1.00 27.98 219 GLU E CA 1
ATOM 9107 C C . GLU E 1 219 ? 8.843 42.966 86.835 1.00 26.01 219 GLU E C 1
ATOM 9108 O O . GLU E 1 219 ? 9.662 42.536 86.010 1.00 30.48 219 GLU E O 1
ATOM 9114 N N . LYS E 1 220 ? 7.570 42.683 86.742 1.00 25.81 220 LYS E N 1
ATOM 9115 C CA . LYS E 1 220 ? 6.967 41.951 85.627 1.00 25.24 220 LYS E CA 1
ATOM 9116 C C . LYS E 1 220 ? 7.341 40.523 85.459 1.00 26.51 220 LYS E C 1
ATOM 9117 O O . LYS E 1 220 ? 6.976 39.882 84.498 1.00 30.95 220 LYS E O 1
ATOM 9123 N N . ALA E 1 221 ? 8.004 39.953 86.438 1.00 20.36 221 ALA E N 1
ATOM 9124 C CA . ALA E 1 221 ? 8.277 38.561 86.337 1.00 18.38 221 ALA E CA 1
ATOM 9125 C C . ALA E 1 221 ? 7.387 37.780 87.301 1.00 23.62 221 ALA E C 1
ATOM 9126 O O . ALA E 1 221 ? 7.281 38.153 88.460 1.00 22.87 221 ALA E O 1
ATOM 9128 N N . ASP E 1 222 ? 6.878 36.662 86.836 1.00 22.82 222 ASP E N 1
ATOM 9129 C CA . ASP E 1 222 ? 6.141 35.701 87.671 1.00 24.52 222 ASP E CA 1
ATOM 9130 C C . ASP E 1 222 ? 7.074 35.022 88.650 1.00 22.74 222 ASP E C 1
ATOM 9131 O O . ASP E 1 222 ? 8.218 34.654 88.336 1.00 23.88 222 ASP E O 1
ATOM 9136 N N . PRO E 1 223 ? 6.557 34.769 89.840 1.00 26.93 223 PRO E N 1
ATOM 9137 C CA . PRO E 1 223 ? 7.327 34.017 90.867 1.00 27.73 223 PRO E CA 1
ATOM 9138 C C . PRO E 1 223 ? 7.254 32.505 90.608 1.00 27.33 223 PRO E C 1
ATOM 9139 O O . PRO E 1 223 ? 6.393 31.780 91.177 1.00 31.51 223 PRO E O 1
ATOM 9143 N N . THR E 1 224 ? 8.062 32.025 89.662 1.00 24.21 224 THR E N 1
ATOM 9144 C CA . THR E 1 224 ? 8.111 30.620 89.351 1.00 21.07 224 THR E CA 1
ATOM 9145 C C . THR E 1 224 ? 9.540 30.096 89.552 1.00 20.65 224 THR E C 1
ATOM 9146 O O . THR E 1 224 ? 10.492 30.884 89.543 1.00 27.22 224 THR E O 1
ATOM 9150 N N . SER E 1 225 ? 9.658 28.778 89.692 1.00 22.76 225 SER E N 1
ATOM 9151 C CA . SER E 1 225 ? 10.941 28.083 89.782 1.00 27.30 225 SER E CA 1
ATOM 9152 C C . SER E 1 225 ? 11.864 28.404 88.609 1.00 30.22 225 SER E C 1
ATOM 9153 O O . SER E 1 225 ? 13.054 28.780 88.805 1.00 27.96 225 SER E O 1
ATOM 9156 N N . ASP E 1 226 ? 11.299 28.425 87.401 1.00 32.00 226 ASP E N 1
ATOM 9157 C CA . ASP E 1 226 ? 12.152 28.667 86.254 1.00 33.87 226 ASP E CA 1
ATOM 9158 C C . ASP E 1 226 ? 12.648 30.065 86.230 1.00 28.64 226 ASP E C 1
ATOM 9159 O O . ASP E 1 226 ? 13.830 30.276 86.047 1.00 31.23 226 ASP E O 1
ATOM 9164 N N . ASN E 1 227 ? 11.848 31.081 86.589 1.00 24.84 227 ASN E N 1
ATOM 9165 C CA . ASN E 1 227 ? 12.362 32.399 86.584 1.00 22.13 227 ASN E CA 1
ATOM 9166 C C . ASN E 1 227 ? 13.384 32.644 87.761 1.00 20.74 227 ASN E C 1
ATOM 9167 O O . ASN E 1 227 ? 14.201 33.639 87.733 1.00 26.54 227 ASN E O 1
ATOM 9172 N N . ILE E 1 228 ? 13.220 31.880 88.849 1.00 21.88 228 ILE E N 1
ATOM 9173 C CA . ILE E 1 228 ? 14.167 32.091 89.900 1.00 23.75 228 ILE E CA 1
ATOM 9174 C C . ILE E 1 228 ? 15.542 31.597 89.483 1.00 25.97 228 ILE E C 1
ATOM 9175 O O . ILE E 1 228 ? 16.563 32.289 89.696 1.00 26.39 228 ILE E O 1
ATOM 9180 N N . ALA E 1 229 ? 15.542 30.415 88.902 1.00 24.85 229 ALA E N 1
ATOM 9181 C CA . ALA E 1 229 ? 16.778 29.837 88.461 1.00 30.10 229 ALA E CA 1
ATOM 9182 C C . ALA E 1 229 ? 17.523 30.690 87.401 1.00 33.58 229 ALA E C 1
ATOM 9183 O O . ALA E 1 229 ? 18.779 30.757 87.437 1.00 34.18 229 ALA E O 1
ATOM 9185 N N . LYS E 1 230 ? 16.796 31.406 86.524 1.00 33.23 230 LYS E N 1
ATOM 9186 C CA . LYS E 1 230 ? 17.393 32.386 85.590 1.00 34.84 230 LYS E CA 1
ATOM 9187 C C . LYS E 1 230 ? 17.636 33.745 86.104 1.00 35.02 230 LYS E C 1
ATOM 9188 O O . LYS E 1 230 ? 18.180 34.627 85.378 1.00 34.27 230 LYS E O 1
ATOM 9194 N N . HIS E 1 231 ? 17.238 33.989 87.364 1.00 31.41 231 HIS E N 1
ATOM 9195 C CA . HIS E 1 231 ? 17.324 35.299 87.978 1.00 31.23 231 HIS E CA 1
ATOM 9196 C C . HIS E 1 231 ? 16.633 36.434 87.222 1.00 28.13 231 HIS E C 1
ATOM 9197 O O . HIS E 1 231 ? 17.010 37.587 87.378 1.00 33.88 231 HIS E O 1
ATOM 9204 N N . THR E 1 232 ? 15.532 36.087 86.554 1.00 31.69 232 THR E N 1
ATOM 9205 C CA . THR E 1 232 ? 14.621 37.089 86.008 1.00 34.60 232 THR E CA 1
ATOM 9206 C C . THR E 1 232 ? 13.521 37.474 87.039 1.00 30.10 232 THR E C 1
ATOM 9207 O O . THR E 1 232 ? 13.020 38.589 86.986 1.00 32.34 232 THR E O 1
ATOM 9211 N N . TYR E 1 233 ? 13.242 36.594 87.999 1.00 29.10 233 TYR E N 1
ATOM 9212 C CA . TYR E 1 233 ? 12.441 36.916 89.190 1.00 23.92 233 TYR E CA 1
ATOM 9213 C C . TYR E 1 233 ? 13.467 37.040 90.304 1.00 21.56 233 TYR E C 1
ATOM 9214 O O . TYR E 1 233 ? 14.176 36.043 90.594 1.00 23.52 233 TYR E O 1
ATOM 9223 N N . GLN E 1 234 ? 13.551 38.227 90.852 1.00 22.29 234 GLN E N 1
ATOM 9224 C CA . GLN E 1 234 ? 14.668 38.603 91.698 1.00 22.52 234 GLN E CA 1
ATOM 9225 C C . GLN E 1 234 ? 14.533 38.186 93.187 1.00 25.98 234 GLN E C 1
ATOM 9226 O O . GLN E 1 234 ? 15.509 38.357 93.939 1.00 26.28 234 GLN E O 1
ATOM 9232 N N . LEU E 1 235 ? 13.309 37.879 93.629 1.00 24.67 235 LEU E N 1
ATOM 9233 C CA . LEU E 1 235 ? 13.078 37.715 95.078 1.00 19.09 235 LEU E CA 1
ATOM 9234 C C . LEU E 1 235 ? 13.326 36.250 95.446 1.00 21.32 235 LEU E C 1
ATOM 9235 O O . LEU E 1 235 ? 12.450 35.388 95.618 1.00 18.75 235 LEU E O 1
ATOM 9240 N N . SER E 1 236 ? 14.622 35.916 95.504 1.00 23.08 236 SER E N 1
ATOM 9241 C CA . SER E 1 236 ? 15.056 34.615 95.912 1.00 20.27 236 SER E CA 1
ATOM 9242 C C . SER E 1 236 ? 16.293 34.786 96.795 1.00 19.98 236 SER E C 1
ATOM 9243 O O . SER E 1 236 ? 16.895 35.861 96.873 1.00 22.43 236 SER E O 1
ATOM 9246 N N . ARG E 1 237 ? 16.644 33.667 97.427 1.00 19.27 237 ARG E N 1
ATOM 9247 C CA . ARG E 1 237 ? 17.931 33.566 98.156 1.00 22.16 237 ARG E CA 1
ATOM 9248 C C . ARG E 1 237 ? 18.573 32.242 97.969 1.00 18.61 237 ARG E C 1
ATOM 9249 O O . ARG E 1 237 ? 17.947 31.177 97.762 1.00 19.91 237 ARG E O 1
ATOM 9257 N N . PRO E 1 238 ? 19.938 32.277 98.025 1.00 22.49 238 PRO E N 1
ATOM 9258 C CA . PRO E 1 238 ? 20.690 31.027 97.880 1.00 23.72 238 PRO E CA 1
ATOM 9259 C C . PRO E 1 238 ? 20.752 30.243 99.145 1.00 19.72 238 PRO E C 1
ATOM 9260 O O . PRO E 1 238 ? 20.764 30.915 100.159 1.00 20.56 238 PRO E O 1
ATOM 9264 N N . PHE E 1 239 ? 20.754 28.936 99.061 1.00 17.39 239 PHE E N 1
ATOM 9265 C CA . PHE E 1 239 ? 21.133 28.071 100.166 1.00 18.03 239 PHE E CA 1
ATOM 9266 C C . PHE E 1 239 ? 22.571 27.594 99.835 1.00 20.27 239 PHE E C 1
ATOM 9267 O O . PHE E 1 239 ? 22.725 26.746 98.922 1.00 19.19 239 PHE E O 1
ATOM 9275 N N . LEU E 1 240 ? 23.576 28.126 100.530 1.00 19.96 240 LEU E N 1
ATOM 9276 C CA . LEU E 1 240 ? 25.000 27.828 100.208 1.00 20.59 240 LEU E CA 1
ATOM 9277 C C . LEU E 1 240 ? 25.584 26.928 101.188 1.00 23.31 240 LEU E C 1
ATOM 9278 O O . LEU E 1 240 ? 25.206 26.997 102.369 1.00 19.33 240 LEU E O 1
ATOM 9283 N N . ILE E 1 241 ? 26.438 26.023 100.687 1.00 21.60 241 ILE E N 1
ATOM 9284 C CA . ILE E 1 241 ? 27.155 25.072 101.523 1.00 18.71 241 ILE E CA 1
ATOM 9285 C C . ILE E 1 241 ? 28.642 25.450 101.424 1.00 21.60 241 ILE E C 1
ATOM 9286 O O . ILE E 1 241 ? 29.213 25.535 100.315 1.00 21.59 241 ILE E O 1
ATOM 9291 N N . LEU E 1 242 ? 29.234 25.607 102.609 1.00 23.31 242 LEU E N 1
ATOM 9292 C CA . LEU E 1 242 ? 30.652 26.048 102.720 1.00 23.15 242 LEU E CA 1
ATOM 9293 C C . LEU E 1 242 ? 31.471 24.953 103.357 1.00 21.36 242 LEU E C 1
ATOM 9294 O O . LEU E 1 242 ? 31.089 24.455 104.435 1.00 21.01 242 LEU E O 1
ATOM 9299 N N . HIS E 1 243 ? 32.659 24.644 102.804 1.00 21.36 243 HIS E N 1
ATOM 9300 C CA . HIS E 1 243 ? 33.567 23.708 103.454 1.00 22.41 243 HIS E CA 1
ATOM 9301 C C . HIS E 1 243 ? 34.966 23.909 102.908 1.00 24.94 243 HIS E C 1
ATOM 9302 O O . HIS E 1 243 ? 35.149 24.666 102.026 1.00 24.63 243 HIS E O 1
ATOM 9309 N N . TYR E 1 244 ? 35.934 23.232 103.507 1.00 26.04 244 TYR E N 1
ATOM 9310 C CA . TYR E 1 244 ? 37.311 23.392 103.052 1.00 22.83 244 TYR E CA 1
ATOM 9311 C C . TYR E 1 244 ? 37.681 22.209 102.161 1.00 32.31 244 TYR E C 1
ATOM 9312 O O . TYR E 1 244 ? 38.554 21.445 102.482 1.00 40.92 244 TYR E O 1
ATOM 9321 N N . SER E 1 245 ? 37.089 22.118 100.987 1.00 33.14 245 SER E N 1
ATOM 9322 C CA . SER E 1 245 ? 37.074 20.881 100.185 1.00 41.55 245 SER E CA 1
ATOM 9323 C C . SER E 1 245 ? 38.173 19.823 100.431 1.00 46.38 245 SER E C 1
ATOM 9324 O O . SER E 1 245 ? 37.940 18.893 101.222 1.00 48.50 245 SER E O 1
ATOM 9327 N N . ASP E 1 246 ? 39.346 19.933 99.814 1.00 44.52 246 ASP E N 1
ATOM 9328 C CA . ASP E 1 246 ? 40.354 18.887 100.062 1.00 51.12 246 ASP E CA 1
ATOM 9329 C C . ASP E 1 246 ? 40.832 18.836 101.531 1.00 45.44 246 ASP E C 1
ATOM 9330 O O . ASP E 1 246 ? 41.159 17.733 101.988 1.00 46.16 246 ASP E O 1
ATOM 9335 N N . ASN E 1 247 ? 40.887 19.986 102.263 1.00 41.79 247 ASN E N 1
ATOM 9336 C CA . ASN E 1 247 ? 41.373 19.966 103.685 1.00 39.51 247 ASN E CA 1
ATOM 9337 C C . ASN E 1 247 ? 40.403 19.383 104.730 1.00 39.41 247 ASN E C 1
ATOM 9338 O O . ASN E 1 247 ? 40.669 19.346 105.919 1.00 43.57 247 ASN E O 1
ATOM 9347 N N . ALA E 1 248 ? 39.288 18.862 104.256 1.00 40.69 248 ALA E N 1
ATOM 9348 C CA . ALA E 1 248 ? 38.349 18.242 105.161 1.00 40.10 248 ALA E CA 1
ATOM 9349 C C . ALA E 1 248 ? 38.665 16.753 105.249 1.00 37.83 248 ALA E C 1
ATOM 9350 O O . ALA E 1 248 ? 39.410 16.172 104.434 1.00 36.39 248 ALA E O 1
ATOM 9352 N N . ASP E 1 249 ? 38.051 16.139 106.241 1.00 36.89 249 ASP E N 1
ATOM 9353 C CA . ASP E 1 249 ? 38.254 14.731 106.458 1.00 36.12 249 ASP E CA 1
ATOM 9354 C C . ASP E 1 249 ? 37.403 13.927 105.506 1.00 40.28 249 ASP E C 1
ATOM 9355 O O . ASP E 1 249 ? 36.525 14.468 104.776 1.00 35.38 249 ASP E O 1
ATOM 9360 N N . GLU E 1 250 ? 37.657 12.629 105.489 1.00 40.69 250 GLU E N 1
ATOM 9361 C CA . GLU E 1 250 ? 36.909 11.750 104.630 1.00 43.81 250 GLU E CA 1
ATOM 9362 C C . GLU E 1 250 ? 35.443 11.827 104.923 1.00 37.94 250 GLU E C 1
ATOM 9363 O O . GLU E 1 250 ? 34.697 11.872 103.987 1.00 39.29 250 GLU E O 1
ATOM 9369 N N . GLN E 1 251 ? 35.014 11.888 106.179 1.00 38.21 251 GLN E N 1
ATOM 9370 C CA . GLN E 1 251 ? 33.568 11.795 106.371 1.00 33.99 251 GLN E CA 1
ATOM 9371 C C . GLN E 1 251 ? 32.828 13.058 105.944 1.00 27.98 251 GLN E C 1
ATOM 9372 O O . GLN E 1 251 ? 31.689 12.975 105.499 1.00 29.95 251 GLN E O 1
ATOM 9378 N N . THR E 1 252 ? 33.474 14.198 106.007 1.00 29.72 252 THR E N 1
ATOM 9379 C CA . THR E 1 252 ? 32.929 15.446 105.477 1.00 29.94 252 THR E CA 1
ATOM 9380 C C . THR E 1 252 ? 32.819 15.417 103.972 1.00 31.35 252 THR E C 1
ATOM 9381 O O . THR E 1 252 ? 31.753 15.724 103.410 1.00 29.38 252 THR E O 1
ATOM 9385 N N . LYS E 1 253 ? 33.888 14.992 103.316 1.00 31.09 253 LYS E N 1
ATOM 9386 C CA . LYS E 1 253 ? 33.878 14.839 101.852 1.00 33.55 253 LYS E CA 1
ATOM 9387 C C . LYS E 1 253 ? 32.790 13.880 101.349 1.00 30.72 253 LYS E C 1
ATOM 9388 O O . LYS E 1 253 ? 32.162 14.163 100.334 1.00 29.35 253 LYS E O 1
ATOM 9394 N N . GLU E 1 254 ? 32.571 12.776 102.052 1.00 32.67 254 GLU E N 1
ATOM 9395 C CA . GLU E 1 254 ? 31.488 11.836 101.743 1.00 34.18 254 GLU E CA 1
ATOM 9396 C C . GLU E 1 254 ? 30.098 12.492 101.909 1.00 32.68 254 GLU E C 1
ATOM 9397 O O . GLU E 1 254 ? 29.214 12.207 101.136 1.00 34.24 254 GLU E O 1
ATOM 9403 N N . PHE E 1 255 ? 29.904 13.335 102.949 1.00 31.44 255 PHE E N 1
ATOM 9404 C CA . PHE E 1 255 ? 28.593 13.950 103.147 1.00 27.70 255 PHE E CA 1
ATOM 9405 C C . PHE E 1 255 ? 28.400 15.028 102.046 1.00 28.03 255 PHE E C 1
ATOM 9406 O O . PHE E 1 255 ? 27.327 15.145 101.460 1.00 29.34 255 PHE E O 1
ATOM 9414 N N . ILE E 1 256 ? 29.451 15.792 101.736 1.00 30.45 256 ILE E N 1
ATOM 9415 C CA . ILE E 1 256 ? 29.407 16.781 100.662 1.00 29.59 256 ILE E CA 1
ATOM 9416 C C . ILE E 1 256 ? 29.014 16.163 99.337 1.00 30.33 256 ILE E C 1
ATOM 9417 O O . ILE E 1 256 ? 28.164 16.752 98.620 1.00 29.37 256 ILE E O 1
ATOM 9422 N N . ALA E 1 257 ? 29.604 14.993 99.032 1.00 27.90 257 ALA E N 1
ATOM 9423 C CA . ALA E 1 257 ? 29.249 14.243 97.827 1.00 31.67 257 ALA E CA 1
ATOM 9424 C C . ALA E 1 257 ? 27.796 13.877 97.827 1.00 30.58 257 ALA E C 1
ATOM 9425 O O . ALA E 1 257 ? 27.156 13.996 96.814 1.00 30.28 257 ALA E O 1
ATOM 9427 N N . PHE E 1 258 ? 27.279 13.429 98.987 1.00 28.58 258 PHE E N 1
ATOM 9428 C CA . PHE E 1 258 ? 25.869 13.115 99.101 1.00 29.42 258 PHE E CA 1
ATOM 9429 C C . PHE E 1 258 ? 25.000 14.339 98.769 1.00 32.38 258 PHE E C 1
ATOM 9430 O O . PHE E 1 258 ? 24.030 14.214 98.022 1.00 31.96 258 PHE E O 1
ATOM 9438 N N . LEU E 1 259 ? 25.373 15.526 99.265 1.00 30.68 259 LEU E N 1
ATOM 9439 C CA . LEU E 1 259 ? 24.639 16.766 98.968 1.00 25.65 259 LEU E CA 1
ATOM 9440 C C . LEU E 1 259 ? 24.639 17.139 97.498 1.00 30.35 259 LEU E C 1
ATOM 9441 O O . LEU E 1 259 ? 23.759 17.848 97.059 1.00 33.19 259 LEU E O 1
ATOM 9446 N N . LYS E 1 260 ? 25.662 16.705 96.742 1.00 30.00 260 LYS E N 1
ATOM 9447 C CA . LYS E 1 260 ? 25.738 16.962 95.291 1.00 31.75 260 LYS E CA 1
ATOM 9448 C C . LYS E 1 260 ? 25.122 15.861 94.455 1.00 36.17 260 LYS E C 1
ATOM 9449 O O . LYS E 1 260 ? 25.087 15.960 93.214 1.00 35.49 260 LYS E O 1
ATOM 9455 N N . SER E 1 261 ? 24.600 14.839 95.112 1.00 36.51 261 SER E N 1
ATOM 9456 C CA . SER E 1 261 ? 24.088 13.643 94.433 1.00 38.47 261 SER E CA 1
ATOM 9457 C C . SER E 1 261 ? 22.687 13.833 93.874 1.00 39.95 261 SER E C 1
ATOM 9458 O O . SER E 1 261 ? 21.931 14.746 94.247 1.00 36.72 261 SER E O 1
ATOM 9461 N N . GLU E 1 262 ? 22.375 12.975 92.915 1.00 40.26 262 GLU E N 1
ATOM 9462 C CA . GLU E 1 262 ? 21.043 12.946 92.351 1.00 40.32 262 GLU E CA 1
ATOM 9463 C C . GLU E 1 262 ? 20.036 12.675 93.449 1.00 35.79 262 GLU E C 1
ATOM 9464 O O . GLU E 1 262 ? 18.965 13.273 93.440 1.00 35.30 262 GLU E O 1
ATOM 9470 N N . SER E 1 263 ? 20.306 11.735 94.355 1.00 37.57 263 SER E N 1
ATOM 9471 C CA . SER E 1 263 ? 19.215 11.435 95.311 1.00 37.81 263 SER E CA 1
ATOM 9472 C C . SER E 1 263 ? 18.915 12.700 96.178 1.00 35.64 263 SER E C 1
ATOM 9473 O O . SER E 1 263 ? 17.735 13.066 96.414 1.00 34.37 263 SER E O 1
ATOM 9476 N N . ALA E 1 264 ? 19.966 13.436 96.567 1.00 34.36 264 ALA E N 1
ATOM 9477 C CA . ALA E 1 264 ? 19.726 14.645 97.359 1.00 30.51 264 ALA E CA 1
ATOM 9478 C C . ALA E 1 264 ? 18.929 15.722 96.601 1.00 30.44 264 ALA E C 1
ATOM 9479 O O . ALA E 1 264 ? 17.960 16.236 97.101 1.00 31.47 264 ALA E O 1
ATOM 9481 N N . LYS E 1 265 ? 19.327 16.092 95.369 1.00 30.23 265 LYS E N 1
ATOM 9482 C CA . LYS E 1 265 ? 18.606 17.079 94.603 1.00 29.56 265 LYS E CA 1
ATOM 9483 C C . LYS E 1 265 ? 17.072 16.777 94.408 1.00 28.10 265 LYS E C 1
ATOM 9484 O O . LYS E 1 265 ? 16.283 17.656 94.366 1.00 34.15 265 LYS E O 1
ATOM 9490 N N . LYS E 1 266 ? 16.739 15.530 94.176 1.00 33.92 266 LYS E N 1
ATOM 9491 C CA . LYS E 1 266 ? 15.358 15.071 94.006 1.00 41.09 266 LYS E CA 1
ATOM 9492 C C . LYS E 1 266 ? 14.545 15.380 95.282 1.00 42.44 266 LYS E C 1
ATOM 9493 O O . LYS E 1 266 ? 13.449 15.940 95.220 1.00 41.07 266 LYS E O 1
ATOM 9499 N N . LEU E 1 267 ? 15.123 15.086 96.437 1.00 40.01 267 LEU E N 1
ATOM 9500 C CA . LEU E 1 267 ? 14.435 15.430 97.693 1.00 36.84 267 LEU E CA 1
ATOM 9501 C C . LEU E 1 267 ? 14.303 16.939 97.791 1.00 32.32 267 LEU E C 1
ATOM 9502 O O . LEU E 1 267 ? 13.271 17.442 98.192 1.00 28.75 267 LEU E O 1
ATOM 9507 N N . ILE E 1 268 ? 15.381 17.676 97.492 1.00 27.39 268 ILE E N 1
ATOM 9508 C CA . ILE E 1 268 ? 15.343 19.093 97.583 1.00 25.47 268 ILE E CA 1
ATOM 9509 C C . ILE E 1 268 ? 14.188 19.697 96.751 1.00 29.83 268 ILE E C 1
ATOM 9510 O O . ILE E 1 268 ? 13.516 20.637 97.179 1.00 28.88 268 ILE E O 1
ATOM 9515 N N . VAL E 1 269 ? 14.022 19.274 95.490 1.00 33.17 269 VAL E N 1
ATOM 9516 C CA . VAL E 1 269 ? 12.955 19.899 94.691 1.00 34.96 269 VAL E CA 1
ATOM 9517 C C . VAL E 1 269 ? 11.546 19.503 95.187 1.00 32.59 269 VAL E C 1
ATOM 9518 O O . VAL E 1 269 ? 10.609 20.316 95.177 1.00 35.11 269 VAL E O 1
ATOM 9522 N N . GLU E 1 270 ? 11.457 18.264 95.591 1.00 33.51 270 GLU E N 1
ATOM 9523 C CA . GLU E 1 270 ? 10.245 17.687 96.171 1.00 39.60 270 GLU E CA 1
ATOM 9524 C C . GLU E 1 270 ? 9.762 18.494 97.375 1.00 41.86 270 GLU E C 1
ATOM 9525 O O . GLU E 1 270 ? 8.584 18.464 97.676 1.00 36.34 270 GLU E O 1
ATOM 9531 N N . TYR E 1 271 ? 10.663 19.228 98.073 1.00 36.79 271 TYR E N 1
ATOM 9532 C CA . TYR E 1 271 ? 10.258 19.987 99.204 1.00 30.36 271 TYR E CA 1
ATOM 9533 C C . TYR E 1 271 ? 10.043 21.419 98.867 1.00 32.60 271 TYR E C 1
ATOM 9534 O O . TYR E 1 271 ? 9.742 22.197 99.760 1.00 33.89 271 TYR E O 1
ATOM 9543 N N . GLY E 1 272 ? 10.157 21.798 97.599 1.00 31.76 272 GLY E N 1
ATOM 9544 C CA . GLY E 1 272 ? 9.791 23.132 97.168 1.00 33.26 272 GLY E CA 1
ATOM 9545 C C . GLY E 1 272 ? 10.907 24.071 96.851 1.00 32.81 272 GLY E C 1
ATOM 9546 O O . GLY E 1 272 ? 10.685 25.293 96.613 1.00 42.15 272 GLY E O 1
ATOM 9547 N N . TYR E 1 273 ? 12.141 23.552 96.923 1.00 31.98 273 TYR E N 1
ATOM 9548 C CA . TYR E 1 273 ? 13.294 24.374 96.659 1.00 30.00 273 TYR E CA 1
ATOM 9549 C C . TYR E 1 273 ? 13.616 24.143 95.173 1.00 30.34 273 TYR E C 1
ATOM 9550 O O . TYR E 1 273 ? 13.152 23.179 94.567 1.00 32.71 273 TYR E O 1
ATOM 9559 N N . ILE E 1 274 ? 14.448 25.013 94.669 1.00 30.05 274 ILE E N 1
ATOM 9560 C CA . ILE E 1 274 ? 14.746 25.158 93.279 1.00 28.56 274 ILE E CA 1
ATOM 9561 C C . ILE E 1 274 ? 16.188 24.824 92.996 1.00 29.28 274 ILE E C 1
ATOM 9562 O O . ILE E 1 274 ? 17.129 25.346 93.613 1.00 30.73 274 ILE E O 1
ATOM 9575 N N . PRO E 1 276 ? 19.605 25.145 91.036 1.00 33.82 276 PRO E N 1
ATOM 9576 C CA . PRO E 1 276 ? 20.327 26.035 90.142 1.00 30.74 276 PRO E CA 1
ATOM 9577 C C . PRO E 1 276 ? 20.445 25.402 88.687 1.00 26.80 276 PRO E C 1
ATOM 9578 O O . PRO E 1 276 ? 20.497 26.454 88.074 1.00 31.56 276 PRO E O 1
ATOM 9582 N N . SER F 1 28 ? 31.003 47.121 119.751 1.00 31.97 28 SER F N 1
ATOM 9583 C CA . SER F 1 28 ? 30.703 45.672 119.610 1.00 31.29 28 SER F CA 1
ATOM 9584 C C . SER F 1 28 ? 29.340 45.350 120.233 1.00 28.41 28 SER F C 1
ATOM 9585 O O . SER F 1 28 ? 28.761 46.093 121.017 1.00 27.96 28 SER F O 1
ATOM 9588 N N . GLU F 1 29 ? 28.837 44.208 119.857 1.00 28.93 29 GLU F N 1
ATOM 9589 C CA . GLU F 1 29 ? 27.568 43.689 120.430 1.00 28.83 29 GLU F CA 1
ATOM 9590 C C . GLU F 1 29 ? 27.766 42.808 121.645 1.00 26.49 29 GLU F C 1
ATOM 9591 O O . GLU F 1 29 ? 28.887 42.352 121.927 1.00 29.17 29 GLU F O 1
ATOM 9597 N N . ILE F 1 30 ? 26.676 42.585 122.395 1.00 20.38 30 ILE F N 1
ATOM 9598 C CA . ILE F 1 30 ? 26.633 41.588 123.470 1.00 18.05 30 ILE F CA 1
ATOM 9599 C C . ILE F 1 30 ? 25.743 40.496 122.819 1.00 21.41 30 ILE F C 1
ATOM 9600 O O . ILE F 1 30 ? 24.603 40.800 122.500 1.00 25.41 30 ILE F O 1
ATOM 9605 N N . THR F 1 31 ? 26.248 39.286 122.590 1.00 20.21 31 THR F N 1
ATOM 9606 C CA . THR F 1 31 ? 25.447 38.210 122.031 1.00 19.23 31 THR F CA 1
ATOM 9607 C C . THR F 1 31 ? 24.945 37.270 123.116 1.00 20.88 31 THR F C 1
ATOM 9608 O O . THR F 1 31 ? 25.735 36.668 123.807 1.00 19.54 31 THR F O 1
ATOM 9612 N N . ILE F 1 32 ? 23.628 37.167 123.254 1.00 17.98 32 ILE F N 1
ATOM 9613 C CA . ILE F 1 32 ? 23.023 36.249 124.213 1.00 19.57 32 ILE F CA 1
ATOM 9614 C C . ILE F 1 32 ? 22.220 35.240 123.487 1.00 17.69 32 ILE F C 1
ATOM 9615 O O . ILE F 1 32 ? 21.335 35.566 122.708 1.00 16.67 32 ILE F O 1
ATOM 9620 N N . SER F 1 33 ? 22.588 33.975 123.619 1.00 15.46 33 SER F N 1
ATOM 9621 C CA . SER F 1 33 ? 22.020 32.939 122.752 1.00 16.15 33 SER F CA 1
ATOM 9622 C C . SER F 1 33 ? 21.515 31.769 123.596 1.00 15.89 33 SER F C 1
ATOM 9623 O O . SER F 1 33 ? 22.169 31.398 124.592 1.00 17.33 33 SER F O 1
ATOM 9626 N N . GLY F 1 34 ? 20.360 31.195 123.180 1.00 14.71 34 GLY F N 1
ATOM 9627 C CA . GLY F 1 34 ? 19.848 29.977 123.828 1.00 15.83 34 GLY F CA 1
ATOM 9628 C C . GLY F 1 34 ? 18.392 29.808 123.704 1.00 15.73 34 GLY F C 1
ATOM 9629 O O . GLY F 1 34 ? 17.862 30.094 122.671 1.00 16.66 34 GLY F O 1
ATOM 9630 N N . SER F 1 35 ? 17.800 29.355 124.779 1.00 16.97 35 SER F N 1
ATOM 9631 C CA . SER F 1 35 ? 16.416 28.925 124.765 1.00 14.44 35 SER F CA 1
ATOM 9632 C C . SER F 1 35 ? 15.495 29.946 124.142 1.00 15.84 35 SER F C 1
ATOM 9633 O O . SER F 1 35 ? 15.543 31.076 124.554 1.00 15.01 35 SER F O 1
ATOM 9636 N N . THR F 1 36 ? 14.660 29.521 123.214 1.00 15.86 36 THR F N 1
ATOM 9637 C CA . THR F 1 36 ? 13.607 30.337 122.645 1.00 18.51 36 THR F CA 1
ATOM 9638 C C . THR F 1 36 ? 12.595 30.810 123.690 1.00 18.73 36 THR F C 1
ATOM 9639 O O . THR F 1 36 ? 11.944 31.875 123.515 1.00 21.09 36 THR F O 1
ATOM 9643 N N . SER F 1 37 ? 12.405 30.041 124.756 1.00 15.63 37 SER F N 1
ATOM 9644 C CA . SER F 1 37 ? 11.414 30.370 125.759 1.00 15.20 37 SER F CA 1
ATOM 9645 C C . SER F 1 37 ? 11.944 31.582 126.528 1.00 16.04 37 SER F C 1
ATOM 9646 O O . SER F 1 37 ? 11.156 32.486 126.916 1.00 21.69 37 SER F O 1
ATOM 9649 N N . VAL F 1 38 ? 13.263 31.629 126.743 1.00 15.27 38 VAL F N 1
ATOM 9650 C CA . VAL F 1 38 ? 13.865 32.776 127.485 1.00 15.54 38 VAL F CA 1
ATOM 9651 C C . VAL F 1 38 ? 13.946 33.938 126.531 1.00 16.68 38 VAL F C 1
ATOM 9652 O O . VAL F 1 38 ? 13.882 35.102 126.977 1.00 17.13 38 VAL F O 1
ATOM 9656 N N . ALA F 1 39 ? 14.091 33.665 125.246 1.00 22.03 39 ALA F N 1
ATOM 9657 C CA . ALA F 1 39 ? 14.313 34.710 124.281 1.00 20.34 39 ALA F CA 1
ATOM 9658 C C . ALA F 1 39 ? 13.111 35.635 124.203 1.00 23.01 39 ALA F C 1
ATOM 9659 O O . ALA F 1 39 ? 13.290 36.831 123.967 1.00 23.42 39 ALA F O 1
ATOM 9661 N N . ARG F 1 40 ? 11.903 35.182 124.545 1.00 24.30 40 ARG F N 1
ATOM 9662 C CA . ARG F 1 40 ? 10.731 36.046 124.436 1.00 28.40 40 ARG F CA 1
ATOM 9663 C C . ARG F 1 40 ? 10.781 37.232 125.469 1.00 30.85 40 ARG F C 1
ATOM 9664 O O . ARG F 1 40 ? 10.613 38.395 125.133 1.00 30.35 40 ARG F O 1
ATOM 9672 N N . ILE F 1 41 ? 11.091 36.958 126.726 1.00 24.59 41 ILE F N 1
ATOM 9673 C CA . ILE F 1 41 ? 11.322 37.977 127.711 1.00 23.73 41 ILE F CA 1
ATOM 9674 C C . ILE F 1 41 ? 12.661 38.621 127.498 1.00 21.48 41 ILE F C 1
ATOM 9675 O O . ILE F 1 41 ? 12.748 39.838 127.711 1.00 22.80 41 ILE F O 1
ATOM 9688 N N . ASP F 1 43 ? 13.941 39.454 124.716 1.00 21.28 43 ASP F N 1
ATOM 9689 C CA . ASP F 1 43 ? 13.723 40.568 123.737 1.00 18.95 43 ASP F CA 1
ATOM 9690 C C . ASP F 1 43 ? 13.261 41.857 124.409 1.00 23.53 43 ASP F C 1
ATOM 9691 O O . ASP F 1 43 ? 13.632 42.966 124.003 1.00 23.64 43 ASP F O 1
ATOM 9696 N N . VAL F 1 44 ? 12.349 41.703 125.339 1.00 19.72 44 VAL F N 1
ATOM 9697 C CA . VAL F 1 44 ? 11.825 42.859 126.052 1.00 24.83 44 VAL F CA 1
ATOM 9698 C C . VAL F 1 44 ? 12.884 43.543 126.869 1.00 24.98 44 VAL F C 1
ATOM 9699 O O . VAL F 1 44 ? 13.028 44.790 126.860 1.00 25.90 44 VAL F O 1
ATOM 9703 N N . LEU F 1 45 ? 13.682 42.764 127.577 1.00 21.35 45 LEU F N 1
ATOM 9704 C CA . LEU F 1 45 ? 14.767 43.230 128.394 1.00 21.55 45 LEU F CA 1
ATOM 9705 C C . LEU F 1 45 ? 15.861 43.888 127.563 1.00 23.55 45 LEU F C 1
ATOM 9706 O O . LEU F 1 45 ? 16.439 44.906 127.957 1.00 25.97 45 LEU F O 1
ATOM 9711 N N . ALA F 1 46 ? 16.174 43.297 126.466 1.00 21.98 46 ALA F N 1
ATOM 9712 C CA . ALA F 1 46 ? 17.228 43.820 125.575 1.00 25.83 46 ALA F CA 1
ATOM 9713 C C . ALA F 1 46 ? 16.770 45.143 124.961 1.00 24.15 46 ALA F C 1
ATOM 9714 O O . ALA F 1 46 ? 17.640 45.969 124.726 1.00 26.99 46 ALA F O 1
ATOM 9716 N N . GLU F 1 47 ? 15.501 45.298 124.652 1.00 26.82 47 GLU F N 1
ATOM 9717 C CA . GLU F 1 47 ? 15.000 46.571 124.062 1.00 28.09 47 GLU F CA 1
ATOM 9718 C C . GLU F 1 47 ? 15.143 47.696 125.092 1.00 29.75 47 GLU F C 1
ATOM 9719 O O . GLU F 1 47 ? 15.682 48.849 124.810 1.00 28.65 47 GLU F O 1
ATOM 9725 N N . LYS F 1 48 ? 14.808 47.411 126.321 1.00 25.56 48 LYS F N 1
ATOM 9726 C CA . LYS F 1 48 ? 15.004 48.440 127.330 1.00 23.78 48 LYS F CA 1
ATOM 9727 C C . LYS F 1 48 ? 16.464 48.798 127.473 1.00 27.83 48 LYS F C 1
ATOM 9728 O O . LYS F 1 48 ? 16.818 49.990 127.565 1.00 28.03 48 LYS F O 1
ATOM 9734 N N . TYR F 1 49 ? 17.325 47.789 127.556 1.00 24.57 49 TYR F N 1
ATOM 9735 C CA . TYR F 1 49 ? 18.720 48.023 127.783 1.00 19.88 49 TYR F CA 1
ATOM 9736 C C . TYR F 1 49 ? 19.319 48.765 126.507 1.00 19.60 49 TYR F C 1
ATOM 9737 O O . TYR F 1 49 ? 20.191 49.703 126.691 1.00 22.36 49 TYR F O 1
ATOM 9746 N N . ASN F 1 50 ? 18.905 48.358 125.313 1.00 23.59 50 ASN F N 1
ATOM 9747 C CA . ASN F 1 50 ? 19.469 48.869 124.043 1.00 22.77 50 ASN F CA 1
ATOM 9748 C C . ASN F 1 50 ? 19.125 50.348 123.920 1.00 23.53 50 ASN F C 1
ATOM 9749 O O . ASN F 1 50 ? 19.993 51.107 123.440 1.00 28.27 50 ASN F O 1
ATOM 9754 N N . GLN F 1 51 ? 17.940 50.727 124.380 1.00 29.05 51 GLN F N 1
ATOM 9755 C CA . GLN F 1 51 ? 17.499 52.169 124.388 1.00 30.49 51 GLN F CA 1
ATOM 9756 C C . GLN F 1 51 ? 18.434 52.979 125.273 1.00 32.67 51 GLN F C 1
ATOM 9757 O O . GLN F 1 51 ? 18.710 54.165 124.993 1.00 36.71 51 GLN F O 1
ATOM 9763 N N . GLN F 1 52 ? 18.836 52.410 126.392 1.00 27.58 52 GLN F N 1
ATOM 9764 C CA . GLN F 1 52 ? 19.649 53.043 127.386 1.00 28.29 52 GLN F CA 1
ATOM 9765 C C . GLN F 1 52 ? 21.105 52.999 127.158 1.00 26.13 52 GLN F C 1
ATOM 9766 O O . GLN F 1 52 ? 21.862 53.705 127.855 1.00 28.05 52 GLN F O 1
ATOM 9772 N N . HIS F 1 53 ? 21.552 52.146 126.235 1.00 24.43 53 HIS F N 1
ATOM 9773 C CA . HIS F 1 53 ? 22.946 51.896 126.055 1.00 19.22 53 HIS F CA 1
ATOM 9774 C C . HIS F 1 53 ? 23.326 51.969 124.556 1.00 26.37 53 HIS F C 1
ATOM 9775 O O . HIS F 1 53 ? 23.590 50.956 123.904 1.00 23.28 53 HIS F O 1
ATOM 9782 N N . PRO F 1 54 ? 23.427 53.185 124.053 1.00 23.19 54 PRO F N 1
ATOM 9783 C CA . PRO F 1 54 ? 23.727 53.361 122.624 1.00 19.52 54 PRO F CA 1
ATOM 9784 C C . PRO F 1 54 ? 25.059 52.844 122.229 1.00 15.70 54 PRO F C 1
ATOM 9785 O O . PRO F 1 54 ? 25.274 52.642 121.022 1.00 17.97 54 PRO F O 1
ATOM 9789 N N . GLU F 1 55 ? 25.967 52.636 123.155 1.00 19.28 55 GLU F N 1
ATOM 9790 C CA . GLU F 1 55 ? 27.370 52.225 122.866 1.00 19.54 55 GLU F CA 1
ATOM 9791 C C . GLU F 1 55 ? 27.538 50.723 122.504 1.00 18.20 55 GLU F C 1
ATOM 9792 O O . GLU F 1 55 ? 28.576 50.265 121.947 1.00 22.20 55 GLU F O 1
ATOM 9798 N N . THR F 1 56 ? 26.447 50.017 122.711 1.00 19.23 56 THR F N 1
ATOM 9799 C CA . THR F 1 56 ? 26.421 48.560 122.422 1.00 21.34 56 THR F CA 1
ATOM 9800 C C . THR F 1 56 ? 25.078 48.159 121.919 1.00 19.62 56 THR F C 1
ATOM 9801 O O . THR F 1 56 ? 24.227 48.953 121.619 1.00 19.71 56 THR F O 1
ATOM 9805 N N . TYR F 1 57 ? 24.844 46.853 121.808 1.00 23.40 57 TYR F N 1
ATOM 9806 C CA . TYR F 1 57 ? 23.586 46.345 121.268 1.00 18.46 57 TYR F CA 1
ATOM 9807 C C . TYR F 1 57 ? 23.528 44.884 121.727 1.00 20.18 57 TYR F C 1
ATOM 9808 O O . TYR F 1 57 ? 24.508 44.204 121.440 1.00 20.03 57 TYR F O 1
ATOM 9817 N N . VAL F 1 58 ? 22.442 44.507 122.436 1.00 20.71 58 VAL F N 1
ATOM 9818 C CA . VAL F 1 58 ? 22.251 43.153 122.894 1.00 20.36 58 VAL F CA 1
ATOM 9819 C C . VAL F 1 58 ? 21.486 42.514 121.752 1.00 17.96 58 VAL F C 1
ATOM 9820 O O . VAL F 1 58 ? 20.333 42.873 121.449 1.00 19.75 58 VAL F O 1
ATOM 9824 N N . ALA F 1 59 ? 22.102 41.459 121.224 1.00 18.72 59 ALA F N 1
ATOM 9825 C CA . 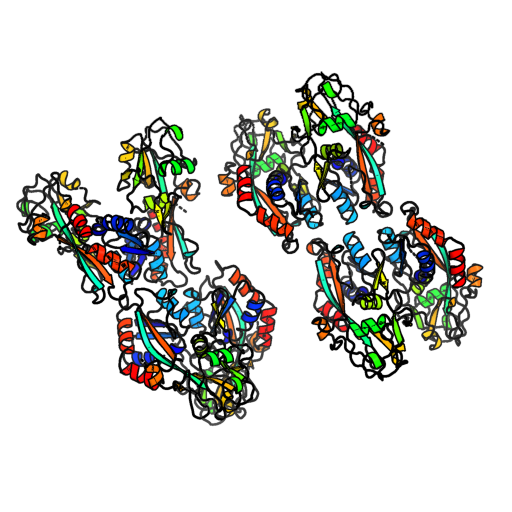ALA F 1 59 ? 21.592 40.617 120.109 1.00 17.76 59 ALA F CA 1
ATOM 9826 C C . ALA F 1 59 ? 21.138 39.328 120.727 1.00 20.54 59 ALA F C 1
ATOM 9827 O O . ALA F 1 59 ? 21.966 38.572 121.286 1.00 18.71 59 ALA F O 1
ATOM 9829 N N . VAL F 1 60 ? 19.853 39.081 120.606 1.00 18.67 60 VAL F N 1
ATOM 9830 C CA . VAL F 1 60 ? 19.197 37.968 121.383 1.00 19.03 60 VAL F CA 1
ATOM 9831 C C . VAL F 1 60 ? 18.925 36.896 120.309 1.00 21.49 60 VAL F C 1
ATOM 9832 O O . VAL F 1 60 ? 18.275 37.166 119.278 1.00 19.36 60 VAL F O 1
ATOM 9836 N N . GLN F 1 61 ? 19.510 35.694 120.459 1.00 18.53 61 GLN F N 1
ATOM 9837 C CA . GLN F 1 61 ? 19.432 34.599 119.473 1.00 17.19 61 GLN F CA 1
ATOM 9838 C C . GLN F 1 61 ? 18.707 33.381 120.074 1.00 20.55 61 GLN F C 1
ATOM 9839 O O . GLN F 1 61 ? 19.252 32.738 120.972 1.00 17.74 61 GLN F O 1
ATOM 9845 N N . GLY F 1 62 ? 17.517 33.073 119.556 1.00 17.19 62 GLY F N 1
ATOM 9846 C CA . GLY F 1 62 ? 16.723 31.952 120.085 1.00 18.60 62 GLY F CA 1
ATOM 9847 C C . GLY F 1 62 ? 17.056 30.696 119.326 1.00 18.69 62 GLY F C 1
ATOM 9848 O O . GLY F 1 62 ? 16.473 30.426 118.280 1.00 21.49 62 GLY F O 1
ATOM 9849 N N . VAL F 1 63 ? 18.054 29.984 119.788 1.00 16.76 63 VAL F N 1
ATOM 9850 C CA . VAL F 1 63 ? 18.570 28.793 119.130 1.00 18.86 63 VAL F CA 1
ATOM 9851 C C . VAL F 1 63 ? 18.411 27.509 119.901 1.00 14.99 63 VAL F C 1
ATOM 9852 O O . VAL F 1 63 ? 18.827 26.431 119.357 1.00 18.69 63 VAL F O 1
ATOM 9856 N N . GLY F 1 64 ? 17.871 27.590 121.143 1.00 16.61 64 GLY F N 1
ATOM 9857 C CA . GLY F 1 64 ? 17.728 26.433 122.061 1.00 18.79 64 GLY F CA 1
ATOM 9858 C C . GLY F 1 64 ? 18.862 26.354 123.042 1.00 16.98 64 GLY F C 1
ATOM 9859 O O . GLY F 1 64 ? 19.945 26.847 122.762 1.00 16.71 64 GLY F O 1
ATOM 9860 N N . SER F 1 65 ? 18.585 25.874 124.250 1.00 18.70 65 SER F N 1
ATOM 9861 C CA . SER F 1 65 ? 19.504 25.834 125.360 1.00 19.23 65 SER F CA 1
ATOM 9862 C C . SER F 1 65 ? 20.814 25.118 124.983 1.00 17.61 65 SER F C 1
ATOM 9863 O O . SER F 1 65 ? 21.895 25.589 125.273 1.00 17.35 65 SER F O 1
ATOM 9866 N N . THR F 1 66 ? 20.686 23.955 124.355 1.00 19.68 66 THR F N 1
ATOM 9867 C CA . THR F 1 66 ? 21.865 23.163 123.981 1.00 17.71 66 THR F CA 1
ATOM 9868 C C . THR F 1 66 ? 22.839 23.928 123.067 1.00 19.31 66 THR F C 1
ATOM 9869 O O . THR F 1 66 ? 24.092 23.951 123.339 1.00 20.04 66 THR F O 1
ATOM 9873 N N . ALA F 1 67 ? 22.258 24.524 122.035 1.00 18.82 67 ALA F N 1
ATOM 9874 C CA . ALA F 1 67 ? 22.947 25.305 121.055 1.00 23.12 67 ALA F CA 1
ATOM 9875 C C . ALA F 1 67 ? 23.593 26.521 121.695 1.00 20.31 67 ALA F C 1
ATOM 9876 O O . ALA F 1 67 ? 24.740 26.921 121.312 1.00 22.07 67 ALA F O 1
ATOM 9878 N N . GLY F 1 68 ? 22.899 27.127 122.657 1.00 16.91 68 GLY F N 1
ATOM 9879 C CA . GLY F 1 68 ? 23.355 28.363 123.302 1.00 17.44 68 GLY F CA 1
ATOM 9880 C C . GLY F 1 68 ? 24.575 28.087 124.174 1.00 20.01 68 GLY F C 1
ATOM 9881 O O . GLY F 1 68 ? 25.546 28.835 124.163 1.00 21.70 68 GLY F O 1
ATOM 9882 N N . ILE F 1 69 ? 24.512 27.017 124.953 1.00 21.84 69 ILE F N 1
ATOM 9883 C CA . ILE F 1 69 ? 25.642 26.569 125.736 1.00 21.82 69 ILE F CA 1
ATOM 9884 C C . ILE F 1 69 ? 26.796 26.281 124.758 1.00 19.97 69 ILE F C 1
ATOM 9885 O O . ILE F 1 69 ? 27.951 26.743 125.089 1.00 21.68 69 ILE F O 1
ATOM 9890 N N . SER F 1 70 ? 26.596 25.638 123.615 1.00 20.00 70 SER F N 1
ATOM 9891 C CA . SER F 1 70 ? 27.651 25.336 122.683 1.00 22.12 70 SER F CA 1
ATOM 9892 C C . SER F 1 70 ? 28.301 26.645 122.197 1.00 23.99 70 SER F C 1
ATOM 9893 O O . SER F 1 70 ? 29.517 26.785 122.136 1.00 24.89 70 SER F O 1
ATOM 9896 N N . LEU F 1 71 ? 27.472 27.590 121.810 1.00 19.98 71 LEU F N 1
ATOM 9897 C CA . LEU F 1 71 ? 27.945 28.876 121.217 1.00 20.62 71 LEU F CA 1
ATOM 9898 C C . LEU F 1 71 ? 28.729 29.697 122.263 1.00 19.94 71 LEU F C 1
ATOM 9899 O O . LEU F 1 71 ? 29.713 30.299 121.919 1.00 20.61 71 LEU F O 1
ATOM 9904 N N . LEU F 1 72 ? 28.340 29.696 123.505 1.00 18.87 72 LEU F N 1
ATOM 9905 C CA . LEU F 1 72 ? 29.042 30.310 124.617 1.00 15.76 72 LEU F CA 1
ATOM 9906 C C . LEU F 1 72 ? 30.419 29.624 124.753 1.00 20.95 72 LEU F C 1
ATOM 9907 O O . LEU F 1 72 ? 31.474 30.277 124.768 1.00 20.83 72 LEU F O 1
ATOM 9912 N N . LYS F 1 73 ? 30.481 28.303 124.813 1.00 19.97 73 LYS F N 1
ATOM 9913 C CA . LYS F 1 73 ? 31.764 27.619 125.075 1.00 21.13 73 LYS F CA 1
ATOM 9914 C C . LYS F 1 73 ? 32.722 27.823 123.911 1.00 23.18 73 LYS F C 1
ATOM 9915 O O . LYS F 1 73 ? 33.966 27.886 124.109 1.00 25.52 73 LYS F O 1
ATOM 9921 N N . LYS F 1 74 ? 32.153 27.932 122.732 1.00 22.78 74 LYS F N 1
ATOM 9922 C CA . LYS F 1 74 ? 32.920 28.137 121.532 1.00 19.65 74 LYS F CA 1
ATOM 9923 C C . LYS F 1 74 ? 33.282 29.616 121.240 1.00 21.94 74 LYS F C 1
ATOM 9924 O O . LYS F 1 74 ? 33.934 29.890 120.248 1.00 26.60 74 LYS F O 1
ATOM 9930 N N . GLY F 1 75 ? 32.844 30.547 122.058 1.00 20.50 75 GLY F N 1
ATOM 9931 C CA . GLY F 1 75 ? 33.220 31.986 121.914 1.00 19.61 75 GLY F CA 1
ATOM 9932 C C . GLY F 1 75 ? 32.381 32.793 120.937 1.00 23.94 75 GLY F C 1
ATOM 9933 O O . GLY F 1 75 ? 32.632 33.994 120.693 1.00 27.13 75 GLY F O 1
ATOM 9934 N N . VAL F 1 76 ? 31.280 32.215 120.461 1.00 25.00 76 VAL F N 1
ATOM 9935 C CA . VAL F 1 76 ? 30.358 32.880 119.518 1.00 23.30 76 VAL F CA 1
ATOM 9936 C C . VAL F 1 76 ? 29.362 33.715 120.261 1.00 24.79 76 VAL F C 1
ATOM 9937 O O . VAL F 1 76 ? 29.010 34.836 119.859 1.00 26.34 76 VAL F O 1
ATOM 9941 N N . ALA F 1 77 ? 28.898 33.197 121.388 1.00 21.66 77 ALA F N 1
ATOM 9942 C CA . ALA F 1 77 ? 28.065 34.014 122.260 1.00 22.72 77 ALA F CA 1
ATOM 9943 C C . ALA F 1 77 ? 28.816 34.444 123.475 1.00 18.55 77 ALA F C 1
ATOM 9944 O O . ALA F 1 77 ? 29.697 33.744 123.908 1.00 21.18 77 ALA F O 1
ATOM 9946 N N . ASP F 1 78 ? 28.402 35.570 124.029 1.00 20.85 78 ASP F N 1
ATOM 9947 C CA . ASP F 1 78 ? 28.902 36.059 125.267 1.00 17.19 78 ASP F CA 1
ATOM 9948 C C . ASP F 1 78 ? 28.178 35.572 126.491 1.00 22.54 78 ASP F C 1
ATOM 9949 O O . ASP F 1 78 ? 28.715 35.587 127.566 1.00 20.90 78 ASP F O 1
ATOM 9954 N N . ILE F 1 79 ? 26.898 35.274 126.349 1.00 20.76 79 ILE F N 1
ATOM 9955 C CA . ILE F 1 79 ? 26.041 34.881 127.455 1.00 18.40 79 ILE F CA 1
ATOM 9956 C C . ILE F 1 79 ? 25.129 33.755 126.821 1.00 16.41 79 ILE F C 1
ATOM 9957 O O . ILE F 1 79 ? 24.680 33.887 125.691 1.00 15.96 79 ILE F O 1
ATOM 9962 N N . ALA F 1 80 ? 24.889 32.718 127.604 1.00 17.10 80 ALA F N 1
ATOM 9963 C CA . ALA F 1 80 ? 23.901 31.728 127.214 1.00 17.21 80 ALA F CA 1
ATOM 9964 C C . ALA F 1 80 ? 22.658 31.865 128.052 1.00 13.95 80 ALA F C 1
ATOM 9965 O O . ALA F 1 80 ? 22.676 32.235 129.192 1.00 16.10 80 ALA F O 1
ATOM 9975 N N . THR F 1 82 ? 19.223 29.396 129.180 1.00 17.16 82 THR F N 1
ATOM 9976 C CA . THR F 1 82 ? 18.517 28.125 129.137 1.00 17.96 82 THR F CA 1
ATOM 9977 C C . THR F 1 82 ? 17.184 28.219 129.808 1.00 16.11 82 THR F C 1
ATOM 9978 O O . THR F 1 82 ? 16.908 29.054 130.700 1.00 18.74 82 THR F O 1
ATOM 9982 N N . SER F 1 83 ? 16.336 27.213 129.502 1.00 19.79 83 SER F N 1
ATOM 9983 C CA . SER F 1 83 ? 15.090 26.970 130.228 1.00 15.75 83 SER F CA 1
ATOM 9984 C C . SER F 1 83 ? 15.051 25.579 130.825 1.00 16.23 83 SER F C 1
ATOM 9985 O O . SER F 1 83 ? 13.967 24.993 130.996 1.00 20.46 83 SER F O 1
ATOM 9988 N N . ARG F 1 84 ? 16.230 25.164 131.263 1.00 19.81 84 ARG F N 1
ATOM 9989 C CA . ARG F 1 84 ? 16.429 23.927 131.993 1.00 19.96 84 ARG F CA 1
ATOM 9990 C C . ARG F 1 84 ? 17.701 24.002 132.753 1.00 20.12 84 ARG F C 1
ATOM 9991 O O . ARG F 1 84 ? 18.609 24.779 132.430 1.00 19.48 84 ARG F O 1
ATOM 9999 N N . TYR F 1 85 ? 17.875 23.090 133.696 1.00 18.74 85 TYR F N 1
ATOM 10000 C CA . TYR F 1 85 ? 19.135 22.997 134.361 1.00 17.58 85 TYR F CA 1
ATOM 10001 C C . TYR F 1 85 ? 20.107 22.274 133.528 1.00 18.88 85 TYR F C 1
ATOM 10002 O O . TYR F 1 85 ? 19.771 21.623 132.531 1.00 22.50 85 TYR F O 1
ATOM 10011 N N . LEU F 1 86 ? 21.378 22.481 133.743 1.00 21.37 86 LEU F N 1
ATOM 10012 C CA . LEU F 1 86 ? 22.450 21.944 132.900 1.00 23.04 86 LEU F CA 1
ATOM 10013 C C . LEU F 1 86 ? 22.728 20.449 133.242 1.00 25.69 86 LEU F C 1
ATOM 10014 O O . LEU F 1 86 ? 22.565 20.108 134.378 1.00 28.84 86 LEU F O 1
ATOM 10019 N N . THR F 1 87 ? 23.199 19.654 132.283 1.00 28.47 87 THR F N 1
ATOM 10020 C CA . THR F 1 87 ? 23.657 18.300 132.644 1.00 31.78 87 THR F CA 1
ATOM 10021 C C . THR F 1 87 ? 24.986 18.362 133.417 1.00 40.76 87 THR F C 1
ATOM 10022 O O . THR F 1 87 ? 25.711 19.383 133.453 1.00 29.41 87 THR F O 1
ATOM 10026 N N . GLU F 1 88 ? 25.287 17.228 134.056 1.00 45.54 88 GLU F N 1
ATOM 10027 C CA . GLU F 1 88 ? 26.622 16.944 134.603 1.00 49.56 88 GLU F CA 1
ATOM 10028 C C . GLU F 1 88 ? 27.752 17.337 133.621 1.00 42.38 88 GLU F C 1
ATOM 10029 O O . GLU F 1 88 ? 28.647 18.080 133.990 1.00 44.93 88 GLU F O 1
ATOM 10035 N N . SER F 1 89 ? 27.684 16.815 132.404 1.00 40.52 89 SER F N 1
ATOM 10036 C CA . SER F 1 89 ? 28.684 17.031 131.351 1.00 44.38 89 SER F CA 1
ATOM 10037 C C . SER F 1 89 ? 28.740 18.431 130.733 1.00 44.58 89 SER F C 1
ATOM 10038 O O . SER F 1 89 ? 29.703 18.726 130.042 1.00 43.49 89 SER F O 1
ATOM 10041 N N . GLU F 1 90 ? 27.697 19.257 130.960 1.00 37.37 90 GLU F N 1
ATOM 10042 C CA . GLU F 1 90 ? 27.586 20.636 130.454 1.00 35.77 90 GLU F CA 1
ATOM 10043 C C . GLU F 1 90 ? 28.180 21.591 131.494 1.00 37.56 90 GLU F C 1
ATOM 10044 O O . GLU F 1 90 ? 28.710 22.627 131.128 1.00 37.66 90 GLU F O 1
ATOM 10050 N N . ALA F 1 91 ? 28.186 21.212 132.771 1.00 37.44 91 ALA F N 1
ATOM 10051 C CA . ALA F 1 91 ? 28.711 22.059 133.845 1.00 40.19 91 ALA F CA 1
ATOM 10052 C C . ALA F 1 91 ? 30.248 22.195 133.781 1.00 38.22 91 ALA F C 1
ATOM 10053 O O . ALA F 1 91 ? 30.929 21.286 133.388 1.00 40.12 91 ALA F O 1
ATOM 10055 N N . GLN F 1 92 ? 30.754 23.383 134.077 1.00 40.79 92 GLN F N 1
ATOM 10056 C CA . GLN F 1 92 ? 32.207 23.674 134.034 1.00 40.04 92 GLN F CA 1
ATOM 10057 C C . GLN F 1 92 ? 32.444 24.464 135.312 1.00 38.15 92 GLN F C 1
ATOM 10058 O O . GLN F 1 92 ? 31.600 25.230 135.709 1.00 34.53 92 GLN F O 1
ATOM 10064 N N . ASN F 1 93 ? 33.593 24.367 135.976 1.00 41.08 93 ASN F N 1
ATOM 10065 C CA . ASN F 1 93 ? 33.699 25.219 137.189 1.00 43.98 93 ASN F CA 1
ATOM 10066 C C . ASN F 1 93 ? 33.870 26.737 136.896 1.00 39.21 93 ASN F C 1
ATOM 10067 O O . ASN F 1 93 ? 33.519 27.558 137.762 1.00 38.66 93 ASN F O 1
ATOM 10072 N N . THR F 1 94 ? 34.332 27.094 135.677 1.00 34.26 94 THR F N 1
ATOM 10073 C CA . THR F 1 94 ? 34.472 28.525 135.285 1.00 33.56 94 THR F CA 1
ATOM 10074 C C . THR F 1 94 ? 33.163 29.163 134.826 1.00 32.57 94 THR F C 1
ATOM 10075 O O . THR F 1 94 ? 33.074 30.378 134.687 1.00 29.95 94 THR F O 1
ATOM 10079 N N . LEU F 1 95 ? 32.164 28.314 134.587 1.00 35.93 95 LEU F N 1
ATOM 10080 C CA . LEU F 1 95 ? 30.833 28.824 134.161 1.00 34.01 95 LEU F CA 1
ATOM 10081 C C . LEU F 1 95 ? 30.054 29.471 135.340 1.00 30.88 95 LEU F C 1
ATOM 10082 O O . LEU F 1 95 ? 29.928 28.886 136.414 1.00 34.66 95 LEU F O 1
ATOM 10087 N N . HIS F 1 96 ? 29.613 30.712 135.236 1.00 28.92 96 HIS F N 1
ATOM 10088 C CA . HIS F 1 96 ? 28.779 31.297 136.233 1.00 26.02 96 HIS F CA 1
ATOM 10089 C C . HIS F 1 96 ? 27.299 31.101 135.765 1.00 26.91 96 HIS F C 1
ATOM 10090 O O . HIS F 1 96 ? 26.977 31.325 134.610 1.00 27.81 96 HIS F O 1
ATOM 10097 N N . THR F 1 97 ? 26.446 30.636 136.674 1.00 26.55 97 THR F N 1
ATOM 10098 C CA . THR F 1 97 ? 24.983 30.549 136.460 1.00 26.82 97 THR F CA 1
ATOM 10099 C C . THR F 1 97 ? 24.194 31.316 137.433 1.00 25.56 97 THR F C 1
ATOM 10100 O O . THR F 1 97 ? 24.511 31.265 138.639 1.00 28.10 97 THR F O 1
ATOM 10104 N N . PHE F 1 98 ? 23.132 32.036 137.038 1.00 21.10 98 PHE F N 1
ATOM 10105 C CA . PHE F 1 98 ? 22.152 32.566 137.966 1.00 24.20 98 PHE F CA 1
ATOM 10106 C C . PHE F 1 98 ? 20.775 32.376 137.370 1.00 22.97 98 PHE F C 1
ATOM 10107 O O . PHE F 1 98 ? 20.625 32.153 136.170 1.00 20.06 98 PHE F O 1
ATOM 10115 N N . THR F 1 99 ? 19.763 32.355 138.226 1.00 22.60 99 THR F N 1
ATOM 10116 C CA . THR F 1 99 ? 18.400 32.196 137.791 1.00 22.76 99 THR F CA 1
ATOM 10117 C C . THR F 1 99 ? 17.783 33.518 137.578 1.00 22.87 99 THR F C 1
ATOM 10118 O O . THR F 1 99 ? 17.649 34.344 138.499 1.00 23.54 99 THR F O 1
ATOM 10122 N N . LEU F 1 100 ? 17.363 33.767 136.359 1.00 22.98 100 LEU F N 1
ATOM 10123 C CA . LEU F 1 100 ? 16.625 34.985 136.069 1.00 21.11 100 LEU F CA 1
ATOM 10124 C C . LEU F 1 100 ? 15.179 34.988 136.558 1.00 22.21 100 LEU F C 1
ATOM 10125 O O . LEU F 1 100 ? 14.685 35.996 137.011 1.00 23.76 100 LEU F O 1
ATOM 10130 N N . ALA F 1 101 ? 14.482 33.852 136.319 1.00 20.01 101 ALA F N 1
ATOM 10131 C CA . ALA F 1 101 ? 13.092 33.705 136.617 1.00 18.88 101 ALA F CA 1
ATOM 10132 C C . ALA F 1 101 ? 12.713 32.219 136.539 1.00 19.52 101 ALA F C 1
ATOM 10133 O O . ALA F 1 101 ? 13.491 31.448 136.065 1.00 19.43 101 ALA F O 1
ATOM 10135 N N . PHE F 1 102 ? 11.493 31.893 136.968 1.00 18.61 102 PHE F N 1
ATOM 10136 C CA . PHE F 1 102 ? 10.808 30.605 136.781 1.00 15.96 102 PHE F CA 1
ATOM 10137 C C . PHE F 1 102 ? 9.595 30.840 135.964 1.00 21.70 102 PHE F C 1
ATOM 10138 O O . PHE F 1 102 ? 9.007 31.930 136.004 1.00 19.30 102 PHE F O 1
ATOM 10146 N N . ASP F 1 103 ? 9.199 29.814 135.199 1.00 19.99 103 ASP F N 1
ATOM 10147 C CA . ASP F 1 103 ? 8.000 29.840 134.387 1.00 20.69 103 ASP F CA 1
ATOM 10148 C C . ASP F 1 103 ? 7.363 28.459 134.477 1.00 20.87 103 ASP F C 1
ATOM 10149 O O . ASP F 1 103 ? 8.028 27.464 134.340 1.00 27.52 103 ASP F O 1
ATOM 10154 N N . GLY F 1 104 ? 6.092 28.377 134.763 1.00 18.66 104 GLY F N 1
ATOM 10155 C CA . GLY F 1 104 ? 5.412 27.159 134.864 1.00 20.70 104 GLY F CA 1
ATOM 10156 C C . GLY F 1 104 ? 4.825 26.610 133.555 1.00 13.52 104 GLY F C 1
ATOM 10157 O O . GLY F 1 104 ? 4.470 27.338 132.599 1.00 17.80 104 GLY F O 1
ATOM 10158 N N . LEU F 1 105 ? 4.741 25.262 133.601 1.00 13.30 105 LEU F N 1
ATOM 10159 C CA . LEU F 1 105 ? 4.009 24.482 132.609 1.00 12.25 105 LEU F CA 1
ATOM 10160 C C . LEU F 1 105 ? 2.756 23.844 133.225 1.00 14.66 105 LEU F C 1
ATOM 10161 O O . LEU F 1 105 ? 2.845 23.366 134.367 1.00 15.61 105 LEU F O 1
ATOM 10166 N N . ALA F 1 106 ? 1.675 23.793 132.512 1.00 12.74 106 ALA F N 1
ATOM 10167 C CA . ALA F 1 106 ? 0.456 23.123 132.834 1.00 15.27 106 ALA F CA 1
ATOM 10168 C C . ALA F 1 106 ? 0.229 21.925 131.888 1.00 16.04 106 ALA F C 1
ATOM 10169 O O . ALA F 1 106 ? 0.385 22.056 130.689 1.00 14.45 106 ALA F O 1
ATOM 10171 N N . ILE F 1 107 ? -0.111 20.766 132.392 1.00 12.17 107 ILE F N 1
ATOM 10172 C CA . ILE F 1 107 ? -0.693 19.743 131.596 1.00 11.06 107 ILE F CA 1
ATOM 10173 C C . ILE F 1 107 ? -2.140 20.093 131.392 1.00 14.48 107 ILE F C 1
ATOM 10174 O O . ILE F 1 107 ? -2.839 20.449 132.363 1.00 13.21 107 ILE F O 1
ATOM 10179 N N . VAL F 1 108 ? -2.601 19.970 130.168 1.00 11.52 108 VAL F N 1
ATOM 10180 C CA . VAL F 1 108 ? -3.950 20.283 129.782 1.00 11.38 108 VAL F CA 1
ATOM 10181 C C . VAL F 1 108 ? -4.625 19.118 129.138 1.00 12.96 108 VAL F C 1
ATOM 10182 O O . VAL F 1 108 ? -4.002 18.368 128.400 1.00 14.18 108 VAL F O 1
ATOM 10186 N N . VAL F 1 109 ? -5.923 18.982 129.417 1.00 12.50 109 VAL F N 1
ATOM 10187 C CA . VAL F 1 109 ? -6.766 17.948 128.843 1.00 11.32 109 VAL F CA 1
ATOM 10188 C C . VAL F 1 109 ? -8.003 18.633 128.280 1.00 14.07 109 VAL F C 1
ATOM 10189 O O . VAL F 1 109 ? -8.254 19.820 128.565 1.00 14.47 109 VAL F O 1
ATOM 10193 N N . ASN F 1 110 ? -8.814 17.907 127.566 1.00 12.89 110 ASN F N 1
ATOM 10194 C CA . ASN F 1 110 ? -10.091 18.416 127.087 1.00 14.43 110 ASN F CA 1
ATOM 10195 C C . ASN F 1 110 ? -11.041 18.684 128.299 1.00 13.73 110 ASN F C 1
ATOM 10196 O O . ASN F 1 110 ? -10.931 17.988 129.313 1.00 13.74 110 ASN F O 1
ATOM 10201 N N . GLN F 1 111 ? -11.854 19.767 128.186 1.00 14.14 111 GLN F N 1
ATOM 10202 C CA . GLN F 1 111 ? -12.738 20.101 129.285 1.00 16.97 111 GLN F CA 1
ATOM 10203 C C . GLN F 1 111 ? -13.623 18.981 129.728 1.00 15.55 111 GLN F C 1
ATOM 10204 O O . GLN F 1 111 ? -14.023 18.948 130.963 1.00 18.27 111 GLN F O 1
ATOM 10210 N N . ALA F 1 112 ? -13.928 18.071 128.813 1.00 14.53 112 ALA F N 1
ATOM 10211 C CA . ALA F 1 112 ? -14.760 16.940 129.179 1.00 17.93 112 ALA F CA 1
ATOM 10212 C C . ALA F 1 112 ? -14.056 15.832 130.032 1.00 19.06 112 ALA F C 1
ATOM 10213 O O . ALA F 1 112 ? -14.721 14.915 130.485 1.00 20.44 112 ALA F O 1
ATOM 10215 N N . ASN F 1 113 ? -12.708 15.807 130.049 1.00 15.69 113 ASN F N 1
ATOM 10216 C CA . ASN F 1 113 ? -11.985 14.727 130.621 1.00 15.04 113 ASN F CA 1
ATOM 10217 C C . ASN F 1 113 ? -12.153 14.764 132.121 1.00 14.47 113 ASN F C 1
ATOM 10218 O O . ASN F 1 113 ? -11.821 15.740 132.718 1.00 17.35 113 ASN F O 1
ATOM 10223 N N . PRO F 1 114 ? -12.608 13.696 132.776 1.00 15.52 114 PRO F N 1
ATOM 10224 C CA . PRO F 1 114 ? -12.766 13.741 134.241 1.00 17.50 114 PRO F CA 1
ATOM 10225 C C . PRO F 1 114 ? -11.505 13.720 135.025 1.00 16.74 114 PRO F C 1
ATOM 10226 O O . PRO F 1 114 ? -11.584 14.095 136.231 1.00 20.45 114 PRO F O 1
ATOM 10230 N N . VAL F 1 115 ? -10.335 13.407 134.445 1.00 17.59 115 VAL F N 1
ATOM 10231 C CA . VAL F 1 115 ? -9.061 13.408 135.199 1.00 16.24 115 VAL F CA 1
ATOM 10232 C C . VAL F 1 115 ? -8.741 14.832 135.738 1.00 14.14 115 VAL F C 1
ATOM 10233 O O . VAL F 1 115 ? -8.960 15.897 135.074 1.00 17.42 115 VAL F O 1
ATOM 10237 N N . THR F 1 116 ? -8.260 14.845 136.992 1.00 20.41 116 THR F N 1
ATOM 10238 C CA . THR F 1 116 ? -7.997 16.099 137.717 1.00 16.60 116 THR F CA 1
ATOM 10239 C C . THR F 1 116 ? -6.544 16.247 138.127 1.00 14.00 116 THR F C 1
ATOM 10240 O O . THR F 1 116 ? -6.135 17.341 138.564 1.00 16.29 116 THR F O 1
ATOM 10244 N N . ASN F 1 117 ? -5.768 15.165 137.997 1.00 16.09 117 ASN F N 1
ATOM 10245 C CA . ASN F 1 117 ? -4.420 15.122 138.548 1.00 16.76 117 ASN F CA 1
ATOM 10246 C C . ASN F 1 117 ? -3.686 14.014 137.842 1.00 15.42 117 ASN F C 1
ATOM 10247 O O . ASN F 1 117 ? -4.283 13.002 137.488 1.00 17.51 117 ASN F O 1
ATOM 10252 N N . LEU F 1 118 ? -2.383 14.186 137.695 1.00 14.52 118 LEU F N 1
ATOM 10253 C CA . LEU F 1 118 ? -1.463 13.136 137.411 1.00 14.29 118 LEU F CA 1
ATOM 10254 C C . LEU F 1 118 ? -0.299 13.173 138.361 1.00 12.80 118 LEU F C 1
ATOM 10255 O O . LEU F 1 118 ? 0.213 14.236 138.757 1.00 13.54 118 LEU F O 1
ATOM 10260 N N . THR F 1 119 ? 0.238 12.046 138.778 1.00 14.50 119 THR F N 1
ATOM 10261 C CA . THR F 1 119 ? 1.527 11.942 139.490 1.00 15.25 119 THR F CA 1
ATOM 10262 C C . THR F 1 119 ? 2.658 11.980 138.457 1.00 18.72 119 THR F C 1
ATOM 10263 O O . THR F 1 119 ? 2.384 11.850 137.250 1.00 16.29 119 THR F O 1
ATOM 10267 N N . ARG F 1 120 ? 3.868 12.125 138.941 1.00 16.96 120 ARG F N 1
ATOM 10268 C CA . ARG F 1 120 ? 5.035 12.143 138.072 1.00 14.94 120 ARG F CA 1
ATOM 10269 C C . ARG F 1 120 ? 5.072 10.802 137.280 1.00 15.73 120 ARG F C 1
ATOM 10270 O O . ARG F 1 120 ? 5.289 10.824 136.043 1.00 15.81 120 ARG F O 1
ATOM 10278 N N . GLU F 1 121 ? 4.903 9.690 137.969 1.00 16.59 121 GLU F N 1
ATOM 10279 C CA . GLU F 1 121 ? 4.936 8.382 137.334 1.00 17.83 121 GLU F CA 1
ATOM 10280 C C . GLU F 1 121 ? 3.916 8.240 136.239 1.00 19.33 121 GLU F C 1
ATOM 10281 O O . GLU F 1 121 ? 4.196 7.689 135.178 1.00 15.71 121 GLU F O 1
ATOM 10287 N N . GLN F 1 122 ? 2.723 8.747 136.479 1.00 14.30 122 GLN F N 1
ATOM 10288 C CA . GLN F 1 122 ? 1.686 8.722 135.469 1.00 14.36 122 GLN F CA 1
ATOM 10289 C C . GLN F 1 122 ? 1.991 9.572 134.254 1.00 13.59 122 GLN F C 1
ATOM 10290 O O . GLN F 1 122 ? 1.836 9.144 133.071 1.00 13.52 122 GLN F O 1
ATOM 10296 N N . LEU F 1 123 ? 2.403 10.789 134.542 1.00 13.45 123 LEU F N 1
ATOM 10297 C CA . LEU F 1 123 ? 2.616 11.740 133.385 1.00 15.06 123 LEU F CA 1
ATOM 10298 C C . LEU F 1 123 ? 3.810 11.166 132.583 1.00 13.23 123 LEU F C 1
ATOM 10299 O O . LEU F 1 123 ? 3.802 11.253 131.298 1.00 13.04 123 LEU F O 1
ATOM 10304 N N . TYR F 1 124 ? 4.840 10.662 133.246 1.00 13.71 124 TYR F N 1
ATOM 10305 C CA . TYR F 1 124 ? 5.974 10.038 132.567 1.00 13.42 124 TYR F CA 1
ATOM 10306 C C . TYR F 1 124 ? 5.488 8.915 131.689 1.00 12.98 124 TYR F C 1
ATOM 10307 O O . TYR F 1 124 ? 5.922 8.799 130.520 1.00 14.62 124 TYR F O 1
ATOM 10316 N N . GLY F 1 125 ? 4.744 7.998 132.291 1.00 15.49 125 GLY F N 1
ATOM 10317 C CA . GLY F 1 125 ? 4.265 6.817 131.613 1.00 14.76 125 GLY F CA 1
ATOM 10318 C C . GLY F 1 125 ? 3.434 7.161 130.385 1.00 16.78 125 GLY F C 1
ATOM 10319 O O . GLY F 1 125 ? 3.601 6.560 129.343 1.00 14.32 125 GLY F O 1
ATOM 10320 N N . ILE F 1 126 ? 2.638 8.234 130.462 1.00 13.91 126 ILE F N 1
ATOM 10321 C CA . ILE F 1 126 ? 1.834 8.660 129.336 1.00 12.55 126 ILE F CA 1
ATOM 10322 C C . ILE F 1 126 ? 2.746 9.213 128.235 1.00 15.13 126 ILE F C 1
ATOM 10323 O O . ILE F 1 126 ? 2.598 8.824 127.092 1.00 13.30 126 ILE F O 1
ATOM 10328 N N . TYR F 1 127 ? 3.666 10.176 128.569 1.00 14.27 127 TYR F N 1
ATOM 10329 C CA . TYR F 1 127 ? 4.477 10.813 127.521 1.00 13.35 127 TYR F CA 1
ATOM 10330 C C . TYR F 1 127 ? 5.484 9.836 126.961 1.00 14.63 127 TYR F C 1
ATOM 10331 O O . TYR F 1 127 ? 5.864 10.007 125.809 1.00 15.87 127 TYR F O 1
ATOM 10340 N N . LYS F 1 128 ? 5.903 8.837 127.738 1.00 14.30 128 LYS F N 1
ATOM 10341 C CA . LYS F 1 128 ? 6.778 7.761 127.230 1.00 16.87 128 LYS F CA 1
ATOM 10342 C C . LYS F 1 128 ? 6.049 6.834 126.237 1.00 18.59 128 LYS F C 1
ATOM 10343 O O . LYS F 1 128 ? 6.734 6.248 125.403 1.00 18.51 128 LYS F O 1
ATOM 10349 N N . GLY F 1 129 ? 4.715 6.696 126.328 1.00 15.12 129 GLY F N 1
ATOM 10350 C CA . GLY F 1 129 ? 3.873 5.825 125.538 1.00 14.54 129 GLY F CA 1
ATOM 10351 C C . GLY F 1 129 ? 3.623 4.479 126.213 1.00 17.56 129 GLY F C 1
ATOM 10352 O O . GLY F 1 129 ? 3.113 3.606 125.585 1.00 17.48 129 GLY F O 1
ATOM 10353 N N . GLN F 1 130 ? 3.934 4.407 127.494 1.00 16.02 130 GLN F N 1
ATOM 10354 C CA . GLN F 1 130 ? 3.641 3.209 128.256 1.00 15.79 130 GLN F CA 1
ATOM 10355 C C . GLN F 1 130 ? 2.211 3.107 128.745 1.00 15.92 130 GLN F C 1
ATOM 10356 O O . GLN F 1 130 ? 1.658 1.985 128.900 1.00 15.77 130 GLN F O 1
ATOM 10362 N N . ILE F 1 131 ? 1.592 4.247 129.084 1.00 15.76 131 ILE F N 1
ATOM 10363 C CA . ILE F 1 131 ? 0.229 4.299 129.621 1.00 16.02 131 ILE F CA 1
ATOM 10364 C C . ILE F 1 131 ? -0.608 4.869 128.479 1.00 17.62 131 ILE F C 1
ATOM 10365 O O . ILE F 1 131 ? -0.353 5.992 128.056 1.00 18.52 131 ILE F O 1
ATOM 10370 N N . THR F 1 132 ? -1.444 4.010 127.873 1.00 15.31 132 THR F N 1
ATOM 10371 C CA . THR F 1 132 ? -2.109 4.250 126.579 1.00 13.64 132 THR F CA 1
ATOM 10372 C C . THR F 1 132 ? -3.610 4.558 126.602 1.00 14.22 132 THR F C 1
ATOM 10373 O O . THR F 1 132 ? -4.144 4.896 125.606 1.00 18.71 132 THR F O 1
ATOM 10377 N N . ASN F 1 133 ? -4.269 4.359 127.770 1.00 15.17 133 ASN F N 1
ATOM 10378 C CA . ASN F 1 133 ? -5.694 4.550 127.897 1.00 14.74 133 ASN F CA 1
ATOM 10379 C C . ASN F 1 133 ? -5.971 5.337 129.138 1.00 15.00 133 ASN F C 1
ATOM 10380 O O . ASN F 1 133 ? -5.411 5.067 130.177 1.00 16.66 133 ASN F O 1
ATOM 10385 N N . TRP F 1 134 ? -6.844 6.355 129.042 1.00 18.55 134 TRP F N 1
ATOM 10386 C CA . TRP F 1 134 ? -7.216 7.164 130.145 1.00 17.60 134 TRP F CA 1
ATOM 10387 C C . TRP F 1 134 ? -7.735 6.350 131.317 1.00 17.53 134 TRP F C 1
ATOM 10388 O O . TRP F 1 134 ? -7.562 6.772 132.466 1.00 17.58 134 TRP F O 1
ATOM 10399 N N . LYS F 1 135 ? -8.268 5.165 131.055 1.00 17.83 135 LYS F N 1
ATOM 10400 C CA . LYS F 1 135 ? -8.726 4.328 132.190 1.00 18.79 135 LYS F CA 1
ATOM 10401 C C . LYS F 1 135 ? -7.638 3.926 133.134 1.00 16.88 135 LYS F C 1
ATOM 10402 O O . LYS F 1 135 ? -7.938 3.664 134.344 1.00 19.77 135 LYS F O 1
ATOM 10408 N N . GLN F 1 136 ? -6.409 3.838 132.664 1.00 16.73 136 GLN F N 1
ATOM 10409 C CA . GLN F 1 136 ? -5.227 3.484 133.490 1.00 18.50 136 GLN F CA 1
ATOM 10410 C C . GLN F 1 136 ? -4.932 4.520 134.567 1.00 17.14 136 GLN F C 1
ATOM 10411 O O . GLN F 1 136 ? -4.174 4.221 135.475 1.00 22.02 136 GLN F O 1
ATOM 10417 N N . VAL F 1 137 ? -5.440 5.750 134.364 1.00 16.83 137 VAL F N 1
ATOM 10418 C CA . VAL F 1 137 ? -5.195 6.864 135.318 1.00 16.70 137 VAL F CA 1
ATOM 10419 C C . VAL F 1 137 ? -6.511 7.448 135.917 1.00 24.30 137 VAL F C 1
ATOM 10420 O O . VAL F 1 137 ? -6.596 8.574 136.303 1.00 25.47 137 VAL F O 1
ATOM 10424 N N . GLY F 1 138 ? -7.524 6.623 135.971 1.00 25.40 138 GLY F N 1
ATOM 10425 C CA . GLY F 1 138 ? -8.777 7.020 136.586 1.00 27.12 138 GLY F CA 1
ATOM 10426 C C . GLY F 1 138 ? -9.794 7.675 135.657 1.00 26.86 138 GLY F C 1
ATOM 10427 O O . GLY F 1 138 ? -10.853 8.059 136.121 1.00 31.09 138 GLY F O 1
ATOM 10428 N N . GLY F 1 139 ? -9.525 7.757 134.331 1.00 16.47 139 GLY F N 1
ATOM 10429 C CA . GLY F 1 139 ? -10.467 8.328 133.409 1.00 19.20 139 GLY F CA 1
ATOM 10430 C C . GLY F 1 139 ? -11.328 7.367 132.617 1.00 19.20 139 GLY F C 1
ATOM 10431 O O . GLY F 1 139 ? -11.560 6.230 133.036 1.00 20.51 139 GLY F O 1
ATOM 10432 N N . ASN F 1 140 ? -11.794 7.848 131.516 1.00 17.34 140 ASN F N 1
ATOM 10433 C CA . ASN F 1 140 ? -12.702 7.152 130.608 1.00 17.64 140 ASN F CA 1
ATOM 10434 C C . ASN F 1 140 ? -11.901 6.097 129.844 1.00 17.61 140 ASN F C 1
ATOM 10435 O O . ASN F 1 140 ? -10.679 6.152 129.749 1.00 17.66 140 ASN F O 1
ATOM 10440 N N . ASP F 1 141 ? -12.590 5.030 129.431 1.00 20.00 141 ASP F N 1
ATOM 10441 C CA . ASP F 1 141 ? -12.038 4.076 128.493 1.00 20.62 141 ASP F CA 1
ATOM 10442 C C . ASP F 1 141 ? -11.882 4.646 127.068 1.00 20.60 141 ASP F C 1
ATOM 10443 O O . ASP F 1 141 ? -12.800 4.597 126.253 1.00 20.10 141 ASP F O 1
ATOM 10448 N N . GLN F 1 142 ? -10.662 5.164 126.795 1.00 15.99 142 GLN F N 1
ATOM 10449 C CA . GLN F 1 142 ? -10.359 5.929 125.617 1.00 16.89 142 GLN F CA 1
ATOM 10450 C C . GLN F 1 142 ? -8.863 5.982 125.453 1.00 14.39 142 GLN F C 1
ATOM 10451 O O . GLN F 1 142 ? -8.133 6.308 126.350 1.00 17.53 142 GLN F O 1
ATOM 10457 N N . LYS F 1 143 ? -8.412 5.566 124.246 1.00 13.11 143 LYS F N 1
ATOM 10458 C CA . LYS F 1 143 ? -7.038 5.753 123.937 1.00 13.54 143 LYS F CA 1
ATOM 10459 C C . LYS F 1 143 ? -6.583 7.217 123.995 1.00 12.50 143 LYS F C 1
ATOM 10460 O O . LYS F 1 143 ? -7.214 8.103 123.470 1.00 16.09 143 LYS F O 1
ATOM 10466 N N . ILE F 1 144 ? -5.400 7.351 124.588 1.00 14.00 144 ILE F N 1
ATOM 10467 C CA . ILE F 1 144 ? -4.801 8.687 124.774 1.00 12.34 144 ILE F CA 1
ATOM 10468 C C . ILE F 1 144 ? -4.158 9.129 123.473 1.00 13.88 144 ILE F C 1
ATOM 10469 O O . ILE F 1 144 ? -3.373 8.355 122.875 1.00 16.07 144 ILE F O 1
ATOM 10474 N N . ALA F 1 145 ? -4.363 10.369 123.093 1.00 13.08 145 ALA F N 1
ATOM 10475 C CA . ALA F 1 145 ? -3.528 11.071 122.096 1.00 13.89 145 ALA F CA 1
ATOM 10476 C C . ALA F 1 145 ? -2.505 11.936 122.758 1.00 15.10 145 ALA F C 1
ATOM 10477 O O . ALA F 1 145 ? -2.876 12.917 123.436 1.00 15.16 145 ALA F O 1
ATOM 10479 N N . VAL F 1 146 ? -1.233 11.572 122.611 1.00 12.41 146 VAL F N 1
ATOM 10480 C CA . VAL F 1 146 ? -0.144 12.239 123.299 1.00 11.79 146 VAL F CA 1
ATOM 10481 C C . VAL F 1 146 ? 0.334 13.346 122.389 1.00 15.33 146 VAL F C 1
ATOM 10482 O O . VAL F 1 146 ? 0.801 13.103 121.262 1.00 15.30 146 VAL F O 1
ATOM 10486 N N . VAL F 1 147 ? 0.136 14.581 122.805 1.00 12.03 147 VAL F N 1
ATOM 10487 C CA . VAL F 1 147 ? 0.472 15.741 121.956 1.00 13.94 147 VAL F CA 1
ATOM 10488 C C . VAL F 1 147 ? 1.722 16.480 122.464 1.00 12.57 147 VAL F C 1
ATOM 10489 O O . VAL F 1 147 ? 1.824 16.751 123.645 1.00 14.20 147 VAL F O 1
ATOM 10493 N N . THR F 1 148 ? 2.673 16.773 121.593 1.00 14.17 148 THR F N 1
ATOM 10494 C CA . THR F 1 148 ? 3.874 17.462 121.985 1.00 12.00 148 THR F CA 1
ATOM 10495 C C . THR F 1 148 ? 4.134 18.575 120.952 1.00 12.21 148 THR F C 1
ATOM 10496 O O . THR F 1 148 ? 3.360 18.719 120.017 1.00 13.62 148 THR F O 1
ATOM 10500 N N . ARG F 1 149 ? 5.145 19.351 121.260 1.00 13.60 149 ARG F N 1
ATOM 10501 C CA . ARG F 1 149 ? 5.572 20.456 120.366 1.00 13.93 149 ARG F CA 1
ATOM 10502 C C . ARG F 1 149 ? 6.606 20.036 119.323 1.00 16.98 149 ARG F C 1
ATOM 10503 O O . ARG F 1 149 ? 7.100 18.920 119.323 1.00 15.87 149 ARG F O 1
ATOM 10511 N N . GLU F 1 150 ? 6.906 20.944 118.412 1.00 16.55 150 GLU F N 1
ATOM 10512 C CA . GLU F 1 150 ? 7.869 20.766 117.377 1.00 15.96 150 GLU F CA 1
ATOM 10513 C C . GLU F 1 150 ? 9.242 20.578 117.997 1.00 18.73 150 GLU F C 1
ATOM 10514 O O . GLU F 1 150 ? 9.488 20.895 119.146 1.00 17.33 150 GLU F O 1
ATOM 10520 N N . ALA F 1 151 ? 10.179 20.056 117.205 1.00 17.48 151 ALA F N 1
ATOM 10521 C CA . ALA F 1 151 ? 11.432 19.679 117.768 1.00 19.41 151 ALA F CA 1
ATOM 10522 C C . ALA F 1 151 ? 12.262 20.815 118.313 1.00 18.39 151 ALA F C 1
ATOM 10523 O O . ALA F 1 151 ? 13.050 20.598 119.258 1.00 23.18 151 ALA F O 1
ATOM 10525 N N . SER F 1 152 ? 12.106 21.987 117.766 1.00 18.49 152 SER F N 1
ATOM 10526 C CA . SER F 1 152 ? 12.812 23.201 118.214 1.00 21.88 152 SER F CA 1
ATOM 10527 C C . SER F 1 152 ? 12.133 23.982 119.402 1.00 19.52 152 SER F C 1
ATOM 10528 O O . SER F 1 152 ? 12.629 25.000 119.857 1.00 20.09 152 SER F O 1
ATOM 10531 N N . SER F 1 153 ? 11.054 23.449 119.960 1.00 14.51 153 SER F N 1
ATOM 10532 C CA . SER F 1 153 ? 10.348 24.188 120.984 1.00 16.63 153 SER F CA 1
ATOM 10533 C C . SER F 1 153 ? 11.088 24.088 122.301 1.00 15.71 153 SER F C 1
ATOM 10534 O O . SER F 1 153 ? 11.354 23.013 122.806 1.00 15.53 153 SER F O 1
ATOM 10537 N N . GLY F 1 154 ? 11.227 25.230 122.917 1.00 15.20 154 GLY F N 1
ATOM 10538 C CA . GLY F 1 154 ? 11.841 25.357 124.209 1.00 15.05 154 GLY F CA 1
ATOM 10539 C C . GLY F 1 154 ? 10.864 24.813 125.265 1.00 13.69 154 GLY F C 1
ATOM 10540 O O . GLY F 1 154 ? 11.325 24.169 126.218 1.00 15.06 154 GLY F O 1
ATOM 10541 N N . THR F 1 155 ? 9.574 24.893 125.036 1.00 14.66 155 THR F N 1
ATOM 10542 C CA . THR F 1 155 ? 8.605 24.335 125.961 1.00 13.63 155 THR F CA 1
ATOM 10543 C C . THR F 1 155 ? 8.881 22.827 126.021 1.00 12.77 155 THR F C 1
ATOM 10544 O O . THR F 1 155 ? 8.908 22.244 127.058 1.00 14.46 155 THR F O 1
ATOM 10548 N N . ARG F 1 156 ? 9.010 22.231 124.855 1.00 12.20 156 ARG F N 1
ATOM 10549 C CA . ARG F 1 156 ? 9.228 20.826 124.794 1.00 13.68 156 ARG F CA 1
ATOM 10550 C C . ARG F 1 156 ? 10.572 20.433 125.403 1.00 13.11 156 ARG F C 1
ATOM 10551 O O . ARG F 1 156 ? 10.645 19.477 126.192 1.00 14.47 156 ARG F O 1
ATOM 10559 N N . TYR F 1 157 ? 11.624 21.097 125.045 1.00 14.76 157 TYR F N 1
ATOM 10560 C CA . TYR F 1 157 ? 12.889 20.791 125.700 1.00 14.67 157 TYR F CA 1
ATOM 10561 C C . TYR F 1 157 ? 12.831 20.909 127.241 1.00 14.35 157 TYR F C 1
ATOM 10562 O O . TYR F 1 157 ? 13.357 20.066 127.916 1.00 17.67 157 TYR F O 1
ATOM 10571 N N . SER F 1 158 ? 12.184 21.921 127.701 1.00 16.94 158 SER F N 1
ATOM 10572 C CA . SER F 1 158 ? 12.080 22.227 129.100 1.00 16.11 158 SER F CA 1
ATOM 10573 C C . SER F 1 158 ? 11.270 21.082 129.764 1.00 15.73 158 SER F C 1
ATOM 10574 O O . SER F 1 158 ? 11.653 20.559 130.846 1.00 17.60 158 SER F O 1
ATOM 10578 N N . PHE F 1 159 ? 10.149 20.744 129.186 1.00 14.21 159 PHE F N 1
ATOM 10579 C CA . PHE F 1 159 ? 9.275 19.683 129.707 1.00 12.11 159 PHE F CA 1
ATOM 10580 C C . PHE F 1 159 ? 10.009 18.336 129.771 1.00 14.41 159 PHE F C 1
ATOM 10581 O O . PHE F 1 159 ? 9.921 17.605 130.764 1.00 15.10 159 PHE F O 1
ATOM 10589 N N . GLU F 1 160 ? 10.706 17.983 128.699 1.00 14.59 160 GLU F N 1
ATOM 10590 C CA . GLU F 1 160 ? 11.342 16.698 128.602 1.00 12.46 160 GLU F CA 1
ATOM 10591 C C . GLU F 1 160 ? 12.456 16.697 129.654 1.00 16.06 160 GLU F C 1
ATOM 10592 O O . GLU F 1 160 ? 12.687 15.664 130.288 1.00 16.04 160 GLU F O 1
ATOM 10598 N N . SER F 1 161 ? 13.144 17.818 129.891 1.00 15.99 161 SER F N 1
ATOM 10599 C CA . SER F 1 161 ? 14.142 17.859 130.928 1.00 17.64 161 SER F CA 1
ATOM 10600 C C . SER F 1 161 ? 13.536 17.648 132.333 1.00 20.39 161 SER F C 1
ATOM 10601 O O . SER F 1 161 ? 14.058 16.818 133.136 1.00 21.73 161 SER F O 1
ATOM 10604 N N . LEU F 1 162 ? 12.477 18.326 132.648 1.00 15.85 162 LEU F N 1
ATOM 10605 C CA . LEU F 1 162 ? 11.820 18.193 133.950 1.00 18.82 162 LEU F CA 1
ATOM 10606 C C . LEU F 1 162 ? 11.406 16.770 134.194 1.00 17.98 162 LEU F C 1
ATOM 10607 O O . LEU F 1 162 ? 11.367 16.342 135.373 1.00 21.03 162 LEU F O 1
ATOM 10620 N N . GLY F 1 164 ? 12.524 13.897 132.624 1.00 18.73 164 GLY F N 1
ATOM 10621 C CA . GLY F 1 164 ? 13.531 12.893 132.307 1.00 19.97 164 GLY F CA 1
ATOM 10622 C C . GLY F 1 164 ? 13.186 12.078 131.058 1.00 19.46 164 GLY F C 1
ATOM 10623 O O . GLY F 1 164 ? 13.486 10.904 130.960 1.00 24.03 164 GLY F O 1
ATOM 10624 N N . LEU F 1 165 ? 12.509 12.721 130.096 1.00 16.26 165 LEU F N 1
ATOM 10625 C CA . LEU F 1 165 ? 11.960 12.103 128.918 1.00 16.29 165 LEU F CA 1
ATOM 10626 C C . LEU F 1 165 ? 12.932 12.208 127.803 1.00 17.43 165 LEU F C 1
ATOM 10627 O O . LEU F 1 165 ? 12.605 12.611 126.684 1.00 20.53 165 LEU F O 1
ATOM 10632 N N . THR F 1 166 ? 14.187 11.922 128.105 1.00 18.75 166 THR F N 1
ATOM 10633 C CA . THR F 1 166 ? 15.256 11.981 127.101 1.00 21.69 166 THR F CA 1
ATOM 10634 C C . THR F 1 166 ? 16.049 10.668 127.263 1.00 22.81 166 THR F C 1
ATOM 10635 O O . THR F 1 166 ? 15.884 9.919 128.239 1.00 26.27 166 THR F O 1
ATOM 10639 N N . LYS F 1 167 ? 16.843 10.381 126.251 1.00 21.99 167 LYS F N 1
ATOM 10640 C CA . LYS F 1 167 ? 17.652 9.145 126.211 1.00 24.20 167 LYS F CA 1
ATOM 10641 C C . LYS F 1 167 ? 18.950 9.494 125.456 1.00 29.19 167 LYS F C 1
ATOM 10642 O O . LYS F 1 167 ? 19.017 10.502 124.819 1.00 26.11 167 LYS F O 1
ATOM 10648 N N . THR F 1 168 ? 19.998 8.675 125.525 1.00 31.87 168 THR F N 1
ATOM 10649 C CA . THR F 1 168 ? 21.326 9.118 124.989 1.00 37.55 168 THR F CA 1
ATOM 10650 C C . THR F 1 168 ? 21.761 8.696 123.557 1.00 40.83 168 THR F C 1
ATOM 10651 O O . THR F 1 168 ? 21.305 7.672 123.061 1.00 35.75 168 THR F O 1
ATOM 10655 N N . ASP F 1 171 ? 26.812 9.768 123.368 1.00 49.26 171 ASP F N 1
ATOM 10656 C CA . ASP F 1 171 ? 26.644 11.232 123.238 1.00 52.22 171 ASP F CA 1
ATOM 10657 C C . ASP F 1 171 ? 25.252 11.629 122.735 1.00 51.10 171 ASP F C 1
ATOM 10658 O O . ASP F 1 171 ? 24.491 10.713 122.348 1.00 45.80 171 ASP F O 1
ATOM 10663 N N . ARG F 1 172 ? 25.015 12.982 122.716 1.00 51.58 172 ARG F N 1
ATOM 10664 C CA . ARG F 1 172 ? 23.704 13.770 122.676 1.00 43.42 172 ARG F CA 1
ATOM 10665 C C . ARG F 1 172 ? 22.464 13.236 123.452 1.00 39.25 172 ARG F C 1
ATOM 10666 O O . ARG F 1 172 ? 22.194 12.047 123.404 1.00 36.88 172 ARG F O 1
ATOM 10674 N N . GLU F 1 173 ? 21.683 14.143 124.041 1.00 35.05 173 GLU F N 1
ATOM 10675 C CA . GLU F 1 173 ? 20.404 13.775 124.645 1.00 33.62 173 GLU F CA 1
ATOM 10676 C C . GLU F 1 173 ? 19.445 13.832 123.454 1.00 33.26 173 GLU F C 1
ATOM 10677 O O . GLU F 1 173 ? 19.562 14.816 122.694 1.00 32.21 173 GLU F O 1
ATOM 10683 N N . VAL F 1 174 ? 18.507 12.873 123.285 1.00 23.71 174 VAL F N 1
ATOM 10684 C CA . VAL F 1 174 ? 17.487 12.999 122.252 1.00 21.79 174 VAL F CA 1
ATOM 10685 C C . VAL F 1 174 ? 16.148 12.650 122.951 1.00 16.95 174 VAL F C 1
ATOM 10686 O O . VAL F 1 174 ? 16.106 11.963 123.989 1.00 18.94 174 VAL F O 1
ATOM 10690 N N . SER F 1 175 ? 15.109 13.160 122.381 1.00 19.06 175 SER F N 1
ATOM 10691 C CA . SER F 1 175 ? 13.768 12.980 122.900 1.00 16.97 175 SER F CA 1
ATOM 10692 C C . SER F 1 175 ? 13.356 11.526 122.983 1.00 17.41 175 SER F C 1
ATOM 10693 O O . SER F 1 175 ? 13.503 10.807 122.047 1.00 20.12 175 SER F O 1
ATOM 10696 N N . ASP F 1 176 ? 12.802 11.171 124.127 1.00 17.65 176 ASP F N 1
ATOM 10697 C CA . ASP F 1 176 ? 12.261 9.803 124.382 1.00 18.91 176 ASP F CA 1
ATOM 10698 C C . ASP F 1 176 ? 10.752 9.762 124.460 1.00 15.44 176 ASP F C 1
ATOM 10699 O O . ASP F 1 176 ? 10.183 8.833 124.947 1.00 19.08 176 ASP F O 1
ATOM 10704 N N . VAL F 1 177 ? 10.094 10.770 123.878 1.00 15.14 177 VAL F N 1
ATOM 10705 C CA . VAL F 1 177 ? 8.682 10.833 123.819 1.00 16.74 177 VAL F CA 1
ATOM 10706 C C . VAL F 1 177 ? 8.134 9.613 123.022 1.00 14.77 177 VAL F C 1
ATOM 10707 O O . VAL F 1 177 ? 8.856 9.111 122.112 1.00 17.10 177 VAL F O 1
ATOM 10711 N N . ALA F 1 178 ? 6.913 9.164 123.337 1.00 15.10 178 ALA F N 1
ATOM 10712 C CA . ALA F 1 178 ? 6.247 8.121 122.589 1.00 14.34 178 ALA F CA 1
ATOM 10713 C C . ALA F 1 178 ? 6.453 8.243 121.076 1.00 16.25 178 ALA F C 1
ATOM 10714 O O . ALA F 1 178 ? 6.236 9.301 120.477 1.00 15.46 178 ALA F O 1
ATOM 10716 N N . PRO F 1 179 ? 6.888 7.179 120.384 1.00 14.36 179 PRO F N 1
ATOM 10717 C CA . PRO F 1 179 ? 7.031 7.203 118.960 1.00 15.86 179 PRO F CA 1
ATOM 10718 C C . PRO F 1 179 ? 5.823 7.579 118.162 1.00 18.46 179 PRO F C 1
ATOM 10719 O O . PRO F 1 179 ? 5.983 8.034 117.025 1.00 17.61 179 PRO F O 1
ATOM 10723 N N . THR F 1 180 ? 4.633 7.396 118.695 1.00 16.50 180 THR F N 1
ATOM 10724 C CA . THR F 1 180 ? 3.399 7.746 118.036 1.00 16.32 180 THR F CA 1
ATOM 10725 C C . THR F 1 180 ? 2.815 9.153 118.521 1.00 13.49 180 THR F C 1
ATOM 10726 O O . THR F 1 180 ? 1.651 9.400 118.254 1.00 16.50 180 THR F O 1
ATOM 10730 N N . ALA F 1 181 ? 3.553 9.935 119.278 1.00 17.09 181 ALA F N 1
ATOM 10731 C CA . ALA F 1 181 ? 3.079 11.244 119.727 1.00 16.58 181 ALA F CA 1
ATOM 10732 C C . ALA F 1 181 ? 2.732 12.034 118.466 1.00 15.51 181 ALA F C 1
ATOM 10733 O O . ALA F 1 181 ? 3.286 11.832 117.375 1.00 16.01 181 ALA F O 1
ATOM 10735 N N . LEU F 1 182 ? 1.871 13.002 118.639 1.00 13.00 182 LEU F N 1
ATOM 10736 C CA . LEU F 1 182 ? 1.439 13.938 117.629 1.00 12.31 182 LEU F CA 1
ATOM 10737 C C . LEU F 1 182 ? 2.095 15.286 117.915 1.00 14.87 182 LEU F C 1
ATOM 10738 O O . LEU F 1 182 ? 2.084 15.789 119.038 1.00 17.68 182 LEU F O 1
ATOM 10743 N N . VAL F 1 183 ? 2.749 15.843 116.925 1.00 14.08 183 VAL F N 1
ATOM 10744 C CA . VAL F 1 183 ? 3.443 17.125 117.033 1.00 14.01 183 VAL F CA 1
ATOM 10745 C C . VAL F 1 183 ? 2.601 18.252 116.516 1.00 15.12 183 VAL F C 1
ATOM 10746 O O . VAL F 1 183 ? 2.011 18.174 115.416 1.00 15.40 183 VAL F O 1
ATOM 10750 N N . VAL F 1 184 ? 2.414 19.255 117.362 1.00 13.71 184 VAL F N 1
ATOM 10751 C CA . VAL F 1 184 ? 1.896 20.583 116.912 1.00 13.24 184 VAL F CA 1
ATOM 10752 C C . VAL F 1 184 ? 2.952 21.650 116.993 1.00 14.97 184 VAL F C 1
ATOM 10753 O O . VAL F 1 184 ? 3.952 21.437 117.641 1.00 16.47 184 VAL F O 1
ATOM 10757 N N . ASN F 1 185 ? 2.792 22.783 116.257 1.00 17.61 185 ASN F N 1
ATOM 10758 C CA . ASN F 1 185 ? 3.903 23.746 116.133 1.00 16.66 185 ASN F CA 1
ATOM 10759 C C . ASN F 1 185 ? 3.814 25.065 116.839 1.00 17.90 185 ASN F C 1
ATOM 10760 O O . ASN F 1 185 ? 4.608 25.957 116.591 1.00 17.58 185 ASN F O 1
ATOM 10765 N N . SER F 1 186 ? 2.921 25.139 117.787 1.00 16.18 186 SER F N 1
ATOM 10766 C CA . SER F 1 186 ? 2.788 26.286 118.637 1.00 17.81 186 SER F CA 1
ATOM 10767 C C . SER F 1 186 ? 1.954 25.967 119.820 1.00 19.09 186 SER F C 1
ATOM 10768 O O . SER F 1 186 ? 1.121 25.012 119.902 1.00 17.12 186 SER F O 1
ATOM 10771 N N . ASN F 1 187 ? 2.139 26.805 120.762 1.00 17.93 187 ASN F N 1
ATOM 10772 C CA . ASN F 1 187 ? 1.266 26.794 121.899 1.00 18.00 187 ASN F CA 1
ATOM 10773 C C . ASN F 1 187 ? -0.237 26.989 121.630 1.00 15.85 187 ASN F C 1
ATOM 10774 O O . ASN F 1 187 ? -1.184 26.322 122.169 1.00 16.68 187 ASN F O 1
ATOM 10779 N N . SER F 1 188 ? -0.587 27.920 120.696 1.00 15.29 188 SER F N 1
ATOM 10780 C CA . SER F 1 188 ? -1.869 28.097 120.318 1.00 16.53 188 SER F CA 1
ATOM 10781 C C . SER F 1 188 ? -2.516 26.853 119.618 1.00 13.73 188 SER F C 1
ATOM 10782 O O . SER F 1 188 ? -3.649 26.504 119.877 1.00 16.16 188 SER F O 1
ATOM 10802 N N . LYS F 1 191 ? -3.309 24.208 122.286 1.00 14.04 191 LYS F N 1
ATOM 10803 C CA . LYS F 1 191 ? -4.636 24.409 122.847 1.00 14.93 191 LYS F CA 1
ATOM 10804 C C . LYS F 1 191 ? -5.790 24.033 121.969 1.00 14.91 191 LYS F C 1
ATOM 10805 O O . LYS F 1 191 ? -6.733 23.369 122.346 1.00 15.48 191 LYS F O 1
ATOM 10811 N N . THR F 1 192 ? -5.736 24.349 120.646 1.00 13.91 192 THR F N 1
ATOM 10812 C CA . THR F 1 192 ? -6.793 24.046 119.757 1.00 11.29 192 THR F CA 1
ATOM 10813 C C . THR F 1 192 ? -6.976 22.567 119.595 1.00 12.64 192 THR F C 1
ATOM 10814 O O . THR F 1 192 ? -8.062 22.087 119.574 1.00 14.93 192 THR F O 1
ATOM 10818 N N . LEU F 1 193 ? -5.874 21.847 119.539 1.00 15.34 193 LEU F N 1
ATOM 10819 C CA . LEU F 1 193 ? -5.908 20.386 119.351 1.00 14.81 193 LEU F CA 1
ATOM 10820 C C . LEU F 1 193 ? -6.539 19.735 120.568 1.00 14.77 193 LEU F C 1
ATOM 10821 O O . LEU F 1 193 ? -7.462 18.908 120.458 1.00 15.29 193 LEU F O 1
ATOM 10826 N N . VAL F 1 194 ? -6.147 20.156 121.765 1.00 14.15 194 VAL F N 1
ATOM 10827 C CA . VAL F 1 194 ? -6.697 19.574 122.977 1.00 13.72 194 VAL F CA 1
ATOM 10828 C C . VAL F 1 194 ? -8.191 19.962 123.071 1.00 13.55 194 VAL F C 1
ATOM 10829 O O . VAL F 1 194 ? -9.043 19.158 123.403 1.00 14.23 194 VAL F O 1
ATOM 10833 N N . ASN F 1 195 ? -8.500 21.224 122.728 1.00 14.65 195 ASN F N 1
ATOM 10834 C CA . ASN F 1 195 ? -9.897 21.697 122.728 1.00 14.14 195 ASN F CA 1
ATOM 10835 C C . ASN F 1 195 ? -10.852 20.862 121.924 1.00 13.60 195 ASN F C 1
ATOM 10836 O O . ASN F 1 195 ? -12.035 20.730 122.252 1.00 16.27 195 ASN F O 1
ATOM 10841 N N . HIS F 1 196 ? -10.322 20.407 120.743 1.00 14.97 196 HIS F N 1
ATOM 10842 C CA . HIS F 1 196 ? -11.138 19.719 119.775 1.00 17.55 196 HIS F CA 1
ATOM 10843 C C . HIS F 1 196 ? -11.136 18.178 119.882 1.00 15.57 196 HIS F C 1
ATOM 10844 O O . HIS F 1 196 ? -11.867 17.450 119.151 1.00 17.19 196 HIS F O 1
ATOM 10851 N N . ASN F 1 197 ? -10.366 17.630 120.825 1.00 14.86 197 ASN F N 1
ATOM 10852 C CA . ASN F 1 197 ? -10.153 16.193 120.931 1.00 12.93 197 ASN F CA 1
ATOM 10853 C C . ASN F 1 197 ? -10.220 15.690 122.334 1.00 13.14 197 ASN F C 1
ATOM 10854 O O . ASN F 1 197 ? -9.293 15.877 123.108 1.00 15.75 197 ASN F O 1
ATOM 10859 N N . THR F 1 198 ? -11.295 14.976 122.597 1.00 13.65 198 THR F N 1
ATOM 10860 C CA . THR F 1 198 ? -11.554 14.426 123.957 1.00 12.96 198 THR F CA 1
ATOM 10861 C C . THR F 1 198 ? -10.427 13.548 124.469 1.00 14.84 198 THR F C 1
ATOM 10862 O O . THR F 1 198 ? -10.204 13.510 125.692 1.00 14.31 198 THR F O 1
ATOM 10866 N N . GLN F 1 199 ? -9.721 12.920 123.560 1.00 14.01 199 GLN F N 1
ATOM 10867 C CA . GLN F 1 199 ? -8.707 11.939 123.936 1.00 14.52 199 GLN F CA 1
ATOM 10868 C C . GLN F 1 199 ? -7.336 12.572 124.250 1.00 11.56 199 GLN F C 1
ATOM 10869 O O . GLN F 1 199 ? -6.396 11.908 124.680 1.00 13.18 199 GLN F O 1
ATOM 10875 N N . ALA F 1 200 ? -7.149 13.882 124.013 1.00 11.78 200 ALA F N 1
ATOM 10876 C CA . ALA F 1 200 ? -5.836 14.464 123.979 1.00 11.86 200 ALA F CA 1
ATOM 10877 C C . ALA F 1 200 ? -5.289 14.908 125.303 1.00 12.98 200 ALA F C 1
ATOM 10878 O O . ALA F 1 200 ? -6.037 15.367 126.194 1.00 15.40 200 ALA F O 1
ATOM 10880 N N . VAL F 1 201 ? -3.980 14.817 125.439 1.00 11.78 201 VAL F N 1
ATOM 10881 C CA . VAL F 1 201 ? -3.286 15.479 126.513 1.00 13.75 201 VAL F CA 1
ATOM 10882 C C . VAL F 1 201 ? -2.161 16.314 125.907 1.00 14.79 201 VAL F C 1
ATOM 10883 O O . VAL F 1 201 ? -1.576 15.990 124.906 1.00 14.54 201 VAL F O 1
ATOM 10887 N N . GLY F 1 202 ? -1.916 17.485 126.496 1.00 14.66 202 GLY F N 1
ATOM 10888 C CA . GLY F 1 202 ? -0.888 18.384 126.024 1.00 13.89 202 GLY F CA 1
ATOM 10889 C C . GLY F 1 202 ? -0.226 19.127 127.106 1.00 10.33 202 GLY F C 1
ATOM 10890 O O . GLY F 1 202 ? -0.519 18.890 128.325 1.00 12.08 202 GLY F O 1
ATOM 10891 N N . PHE F 1 203 ? 0.754 19.959 126.814 1.00 11.09 203 PHE F N 1
ATOM 10892 C CA . PHE F 1 203 ? 1.406 20.826 127.799 1.00 11.97 203 PHE F CA 1
ATOM 10893 C C . PHE F 1 203 ? 1.625 22.230 127.169 1.00 13.79 203 PHE F C 1
ATOM 10894 O O . PHE F 1 203 ? 1.869 22.389 125.977 1.00 14.57 203 PHE F O 1
ATOM 10902 N N . ILE F 1 204 ? 1.389 23.199 127.996 1.00 13.03 204 ILE F N 1
ATOM 10903 C CA . ILE F 1 204 ? 1.506 24.620 127.667 1.00 12.38 204 ILE F CA 1
ATOM 10904 C C . ILE F 1 204 ? 2.025 25.437 128.837 1.00 16.21 204 ILE F C 1
ATOM 10905 O O . ILE F 1 204 ? 1.977 25.066 129.999 1.00 15.73 204 ILE F O 1
ATOM 10910 N N . SER F 1 205 ? 2.488 26.672 128.511 1.00 15.42 205 SER F N 1
ATOM 10911 C CA . SER F 1 205 ? 2.903 27.574 129.584 1.00 19.15 205 SER F CA 1
ATOM 10912 C C . SER F 1 205 ? 1.631 27.966 130.406 1.00 15.76 205 SER F C 1
ATOM 10913 O O . SER F 1 205 ? 0.496 28.072 129.893 1.00 14.35 205 SER F O 1
ATOM 10916 N N . ILE F 1 206 ? 1.793 28.041 131.741 1.00 16.85 206 ILE F N 1
ATOM 10917 C CA . ILE F 1 206 ? 0.696 28.371 132.565 1.00 14.67 206 ILE F CA 1
ATOM 10918 C C . ILE F 1 206 ? -0.037 29.645 132.113 1.00 16.87 206 ILE F C 1
ATOM 10919 O O . ILE F 1 206 ? -1.319 29.710 132.187 1.00 17.03 206 ILE F O 1
ATOM 10924 N N . GLY F 1 207 ? 0.766 30.626 131.731 1.00 17.16 207 GLY F N 1
ATOM 10925 C CA . GLY F 1 207 ? 0.188 31.919 131.302 1.00 19.75 207 GLY F CA 1
ATOM 10926 C C . GLY F 1 207 ? -0.810 31.836 130.154 1.00 18.28 207 GLY F C 1
ATOM 10927 O O . GLY F 1 207 ? -1.731 32.679 129.993 1.00 18.54 207 GLY F O 1
ATOM 10928 N N . SER F 1 208 ? -0.632 30.803 129.334 1.00 17.16 208 SER F N 1
ATOM 10929 C CA . SER F 1 208 ? -1.453 30.574 128.170 1.00 16.68 208 SER F CA 1
ATOM 10930 C C . SER F 1 208 ? -2.703 29.787 128.438 1.00 15.50 208 SER F C 1
ATOM 10931 O O . SER F 1 208 ? -3.609 29.663 127.596 1.00 18.11 208 SER F O 1
ATOM 10934 N N . VAL F 1 209 ? -2.912 29.289 129.667 1.00 16.29 209 VAL F N 1
ATOM 10935 C CA . VAL F 1 209 ? -4.145 28.630 129.981 1.00 15.04 209 VAL F CA 1
ATOM 10936 C C . VAL F 1 209 ? -5.365 29.533 129.858 1.00 17.16 209 VAL F C 1
ATOM 10937 O O . VAL F 1 209 ? -5.309 30.713 130.286 1.00 18.95 209 VAL F O 1
ATOM 10941 N N . ASP F 1 210 ? -6.411 29.089 129.205 1.00 15.10 210 ASP F N 1
ATOM 10942 C CA . ASP F 1 210 ? -7.672 29.766 129.129 1.00 13.93 210 ASP F CA 1
ATOM 10943 C C . ASP F 1 210 ? -8.805 28.792 129.148 1.00 13.35 210 ASP F C 1
ATOM 10944 O O . ASP F 1 210 ? -8.564 27.567 129.413 1.00 19.33 210 ASP F O 1
ATOM 10949 N N . LYS F 1 211 ? -10.020 29.241 128.932 1.00 17.27 211 LYS F N 1
ATOM 10950 C CA . LYS F 1 211 ? -11.147 28.341 129.129 1.00 18.27 211 LYS F CA 1
ATOM 10951 C C . LYS F 1 211 ? -11.343 27.358 127.955 1.00 22.98 211 LYS F C 1
ATOM 10952 O O . LYS F 1 211 ? -12.269 26.561 127.952 1.00 29.42 211 LYS F O 1
ATOM 10958 N N . SER F 1 212 ? -10.480 27.392 126.975 1.00 16.25 212 SER F N 1
ATOM 10959 C CA . SER F 1 212 ? -10.571 26.414 125.900 1.00 18.36 212 SER F CA 1
ATOM 10960 C C . SER F 1 212 ? -9.981 25.058 126.284 1.00 18.10 212 SER F C 1
ATOM 10961 O O . SER F 1 212 ? -10.201 24.104 125.582 1.00 17.44 212 SER F O 1
ATOM 10964 N N . VAL F 1 213 ? -9.246 24.999 127.358 1.00 15.83 213 VAL F N 1
ATOM 10965 C CA . VAL F 1 213 ? -8.605 23.711 127.843 1.00 14.34 213 VAL F CA 1
ATOM 10966 C C . VAL F 1 213 ? -8.744 23.618 129.330 1.00 15.64 213 VAL F C 1
ATOM 10967 O O . VAL F 1 213 ? -9.099 24.604 130.008 1.00 17.00 213 VAL F O 1
ATOM 10971 N N . LYS F 1 214 ? -8.531 22.442 129.903 1.00 14.17 214 LYS F N 1
ATOM 10972 C CA . LYS F 1 214 ? -8.568 22.180 131.327 1.00 15.40 214 LYS F CA 1
ATOM 10973 C C . LYS F 1 214 ? -7.176 21.833 131.800 1.00 15.34 214 LYS F C 1
ATOM 10974 O O . LYS F 1 214 ? -6.619 20.806 131.473 1.00 15.94 214 LYS F O 1
ATOM 10980 N N . ALA F 1 215 ? -6.600 22.714 132.616 1.00 16.20 215 ALA F N 1
ATOM 10981 C CA . ALA F 1 215 ? -5.386 22.464 133.312 1.00 15.42 215 ALA F CA 1
ATOM 10982 C C . ALA F 1 215 ? -5.591 21.582 134.514 1.00 16.17 215 ALA F C 1
ATOM 10983 O O . ALA F 1 215 ? -6.519 21.825 135.330 1.00 19.00 215 ALA F O 1
ATOM 10985 N N . ILE F 1 216 ? -4.764 20.572 134.668 1.00 15.73 216 ILE F N 1
ATOM 10986 C CA . ILE F 1 216 ? -4.871 19.624 135.801 1.00 16.53 216 ILE F CA 1
ATOM 10987 C C . ILE F 1 216 ? -3.726 19.749 136.794 1.00 14.29 216 ILE F C 1
ATOM 10988 O O . ILE F 1 216 ? -2.668 20.392 136.560 1.00 13.61 216 ILE F O 1
ATOM 10993 N N . GLN F 1 217 ? -3.911 19.149 137.960 1.00 15.88 217 GLN F N 1
ATOM 10994 C CA . GLN F 1 217 ? -2.851 19.171 138.949 1.00 16.88 217 GLN F CA 1
ATOM 10995 C C . GLN F 1 217 ? -1.705 18.269 138.590 1.00 12.29 217 GLN F C 1
ATOM 10996 O O . GLN F 1 217 ? -1.897 17.238 137.818 1.00 13.64 217 GLN F O 1
ATOM 11002 N N . PHE F 1 218 ? -0.523 18.493 139.160 1.00 13.53 218 PHE F N 1
ATOM 11003 C CA . PHE F 1 218 ? 0.598 17.637 139.097 1.00 12.21 218 PHE F CA 1
ATOM 11004 C C . PHE F 1 218 ? 0.967 17.321 140.551 1.00 15.35 218 PHE F C 1
ATOM 11005 O O . PHE F 1 218 ? 1.230 18.214 141.328 1.00 15.94 218 PHE F O 1
ATOM 11013 N N . GLU F 1 219 ? 0.981 16.049 140.889 1.00 15.25 219 GLU F N 1
ATOM 11014 C CA . GLU F 1 219 ? 1.228 15.635 142.293 1.00 16.69 219 GLU F CA 1
ATOM 11015 C C . GLU F 1 219 ? 0.354 16.411 143.235 1.00 16.90 219 GLU F C 1
ATOM 11016 O O . GLU F 1 219 ? 0.796 16.749 144.379 1.00 18.94 219 GLU F O 1
ATOM 11022 N N . LYS F 1 220 ? -0.888 16.601 142.850 1.00 16.06 220 LYS F N 1
ATOM 11023 C CA . LYS F 1 220 ? -1.973 17.209 143.644 1.00 15.63 220 LYS F CA 1
ATOM 11024 C C . LYS F 1 220 ? -1.773 18.694 143.961 1.00 19.34 220 LYS F C 1
ATOM 11025 O O . LYS F 1 220 ? -2.538 19.272 144.678 1.00 21.94 220 LYS F O 1
ATOM 11031 N N . ALA F 1 221 ? -0.821 19.382 143.273 1.00 16.54 221 ALA F N 1
ATOM 11032 C CA . ALA F 1 221 ? -0.720 20.851 143.306 1.00 15.65 221 ALA F CA 1
ATOM 11033 C C . ALA F 1 221 ? -1.299 21.486 142.060 1.00 18.15 221 ALA F C 1
ATOM 11034 O O . ALA F 1 221 ? -1.075 20.990 140.950 1.00 17.36 221 ALA F O 1
ATOM 11036 N N . ASP F 1 222 ? -2.054 22.586 142.210 1.00 17.18 222 ASP F N 1
ATOM 11037 C CA . ASP F 1 222 ? -2.636 23.280 141.091 1.00 16.15 222 ASP F CA 1
ATOM 11038 C C . ASP F 1 222 ? -1.548 23.986 140.277 1.00 15.86 222 ASP F C 1
ATOM 11039 O O . ASP F 1 222 ? -0.577 24.508 140.844 1.00 16.20 222 ASP F O 1
ATOM 11044 N N . PRO F 1 223 ? -1.705 24.000 138.947 1.00 16.67 223 PRO F N 1
ATOM 11045 C CA . PRO F 1 223 ? -0.739 24.639 138.056 1.00 18.10 223 PRO F CA 1
ATOM 11046 C C . PRO F 1 223 ? -0.892 26.117 137.861 1.00 18.05 223 PRO F C 1
ATOM 11047 O O . PRO F 1 223 ? -1.401 26.585 136.870 1.00 20.35 223 PRO F O 1
ATOM 11051 N N . THR F 1 224 ? -0.521 26.815 138.906 1.00 19.53 224 THR F N 1
ATOM 11052 C CA . THR F 1 224 ? -0.654 28.271 138.940 1.00 21.42 224 THR F CA 1
ATOM 11053 C C . THR F 1 224 ? 0.673 28.940 139.199 1.00 16.84 224 THR F C 1
ATOM 11054 O O . THR F 1 224 ? 1.554 28.395 139.838 1.00 18.15 224 THR F O 1
ATOM 11058 N N . SER F 1 225 ? 0.832 30.188 138.718 1.00 16.74 225 SER F N 1
ATOM 11059 C CA . SER F 1 225 ? 1.979 30.965 138.948 1.00 20.20 225 SER F CA 1
ATOM 11060 C C . SER F 1 225 ? 2.159 31.282 140.420 1.00 18.22 225 SER F C 1
ATOM 11061 O O . SER F 1 225 ? 3.251 31.201 140.879 1.00 20.98 225 SER F O 1
ATOM 11064 N N . ASP F 1 226 ? 1.075 31.431 141.114 1.00 22.37 226 ASP F N 1
ATOM 11065 C CA . ASP F 1 226 ? 1.292 31.636 142.556 1.00 20.83 226 ASP F CA 1
ATOM 11066 C C . ASP F 1 226 ? 1.911 30.374 143.264 1.00 22.97 226 ASP F C 1
ATOM 11067 O O . ASP F 1 226 ? 2.724 30.525 144.218 1.00 19.66 226 ASP F O 1
ATOM 11072 N N . ASN F 1 227 ? 1.551 29.177 142.828 1.00 17.77 227 ASN F N 1
ATOM 11073 C CA . ASN F 1 227 ? 2.179 27.961 143.403 1.00 15.90 227 ASN F CA 1
ATOM 11074 C C . ASN F 1 227 ? 3.625 27.789 142.922 1.00 17.93 227 ASN F C 1
ATOM 11075 O O . ASN F 1 227 ? 4.438 27.087 143.555 1.00 18.38 227 ASN F O 1
ATOM 11080 N N . ILE F 1 228 ? 3.995 28.337 141.775 1.00 17.46 228 ILE F N 1
ATOM 11081 C CA . ILE F 1 228 ? 5.397 28.418 141.389 1.00 22.16 228 ILE F CA 1
ATOM 11082 C C . ILE F 1 228 ? 6.148 29.338 142.386 1.00 18.97 228 ILE F C 1
ATOM 11083 O O . ILE F 1 228 ? 7.202 29.001 142.842 1.00 20.13 228 ILE F O 1
ATOM 11088 N N . ALA F 1 229 ? 5.551 30.477 142.744 1.00 18.45 229 ALA F N 1
ATOM 11089 C CA . ALA F 1 229 ? 6.163 31.419 143.656 1.00 22.31 229 ALA F CA 1
ATOM 11090 C C . ALA F 1 229 ? 6.298 30.803 145.083 1.00 18.17 229 ALA F C 1
ATOM 11091 O O . ALA F 1 229 ? 7.311 31.006 145.709 1.00 22.48 229 ALA F O 1
ATOM 11093 N N . LYS F 1 230 ? 5.320 30.014 145.488 1.00 19.16 230 LYS F N 1
ATOM 11094 C CA . LYS F 1 230 ? 5.329 29.335 146.831 1.00 19.36 230 LYS F CA 1
ATOM 11095 C C . LYS F 1 230 ? 6.206 28.078 146.804 1.00 20.61 230 LYS F C 1
ATOM 11096 O O . LYS F 1 230 ? 6.538 27.544 147.865 1.00 20.23 230 LYS F O 1
ATOM 11102 N N . HIS F 1 231 ? 6.619 27.601 145.614 1.00 19.74 231 HIS F N 1
ATOM 11103 C CA . HIS F 1 231 ? 7.394 26.408 145.405 1.00 21.52 231 HIS F CA 1
ATOM 11104 C C . HIS F 1 231 ? 6.646 25.196 145.877 1.00 17.68 231 HIS F C 1
ATOM 11105 O O . HIS F 1 231 ? 7.256 24.287 146.455 1.00 19.83 231 HIS F O 1
ATOM 11118 N N . THR F 1 232 ? 5.356 25.124 145.621 1.00 16.14 232 THR F N 1
ATOM 11119 C CA . THR F 1 232 ? 4.578 23.884 145.850 1.00 16.09 232 THR F CA 1
ATOM 11120 C C . THR F 1 232 ? 4.239 23.059 144.599 1.00 17.19 232 THR F C 1
ATOM 11121 O O . THR F 1 232 ? 3.817 21.941 144.695 1.00 17.71 232 THR F O 1
ATOM 11125 N N . TYR F 1 233 ? 4.510 23.607 143.428 1.00 15.74 233 TYR F N 1
ATOM 11126 C CA . TYR F 1 233 ? 4.140 22.994 142.138 1.00 14.17 233 TYR F CA 1
ATOM 11127 C C . TYR F 1 233 ? 5.405 22.717 141.329 1.00 17.75 233 TYR F C 1
ATOM 11128 O O . TYR F 1 233 ? 6.236 23.553 141.155 1.00 17.61 233 TYR F O 1
ATOM 11137 N N . GLN F 1 234 ? 5.544 21.466 140.911 1.00 14.56 234 GLN F N 1
ATOM 11138 C CA . GLN F 1 234 ? 6.813 20.944 140.442 1.00 16.93 234 GLN F CA 1
ATOM 11139 C C . GLN F 1 234 ? 7.158 21.202 138.968 1.00 15.68 234 GLN F C 1
ATOM 11140 O O . GLN F 1 234 ? 8.407 21.121 138.660 1.00 16.17 234 GLN F O 1
ATOM 11146 N N . LEU F 1 235 ? 6.170 21.493 138.148 1.00 14.80 235 LEU F N 1
ATOM 11147 C CA . LEU F 1 235 ? 6.455 21.642 136.675 1.00 17.24 235 LEU F CA 1
ATOM 11148 C C . LEU F 1 235 ? 6.833 23.101 136.438 1.00 16.41 235 LEU F C 1
ATOM 11149 O O . LEU F 1 235 ? 6.106 23.916 135.857 1.00 19.99 235 LEU F O 1
ATOM 11154 N N . SER F 1 236 ? 7.980 23.440 136.962 1.00 19.07 236 SER F N 1
ATOM 11155 C CA . SER F 1 236 ? 8.488 24.812 136.969 1.00 17.06 236 SER F CA 1
ATOM 11156 C C . SER F 1 236 ? 9.849 24.764 136.273 1.00 20.29 236 SER F C 1
ATOM 11157 O O . SER F 1 236 ? 10.719 23.928 136.575 1.00 23.25 236 SER F O 1
ATOM 11160 N N . ARG F 1 237 ? 10.010 25.602 135.260 1.00 19.40 237 ARG F N 1
ATOM 11161 C CA . ARG F 1 237 ? 11.238 25.567 134.545 1.00 16.49 237 ARG F CA 1
ATOM 11162 C C . ARG F 1 237 ? 12.095 26.797 134.891 1.00 13.95 237 ARG F C 1
ATOM 11163 O O . ARG F 1 237 ? 11.553 27.942 135.013 1.00 19.08 237 ARG F O 1
ATOM 11171 N N . PRO F 1 238 ? 13.356 26.616 135.172 1.00 17.43 238 PRO F N 1
ATOM 11172 C CA . PRO F 1 238 ? 14.219 27.768 135.427 1.00 21.22 238 PRO F CA 1
ATOM 11173 C C . PRO F 1 238 ? 14.568 28.437 134.112 1.00 16.34 238 PRO F C 1
ATOM 11174 O O . PRO F 1 238 ? 14.707 27.796 133.118 1.00 18.66 238 PRO F O 1
ATOM 11178 N N . PHE F 1 239 ? 14.683 29.748 134.152 1.00 18.05 239 PHE F N 1
ATOM 11179 C CA . PHE F 1 239 ? 15.319 30.523 133.069 1.00 16.19 239 PHE F CA 1
ATOM 11180 C C . PHE F 1 239 ? 16.739 30.867 133.616 1.00 20.09 239 PHE F C 1
ATOM 11181 O O . PHE F 1 239 ? 16.823 31.677 134.558 1.00 19.55 239 PHE F O 1
ATOM 11189 N N . LEU F 1 240 ? 17.765 30.212 133.113 1.00 18.49 240 LEU F N 1
ATOM 11190 C CA . LEU F 1 240 ? 19.154 30.383 133.631 1.00 18.42 240 LEU F CA 1
ATOM 11191 C C . LEU F 1 240 ? 19.899 31.269 132.655 1.00 17.83 240 LEU F C 1
ATOM 11192 O O . LEU F 1 240 ? 19.782 31.136 131.391 1.00 18.13 240 LEU F O 1
ATOM 11197 N N . ILE F 1 241 ? 20.788 32.065 133.207 1.00 19.47 241 ILE F N 1
ATOM 11198 C CA . ILE F 1 241 ? 21.746 32.820 132.444 1.00 18.69 241 ILE F CA 1
ATOM 11199 C C . ILE F 1 241 ? 23.146 32.379 132.833 1.00 21.40 241 ILE F C 1
ATOM 11200 O O . ILE F 1 241 ? 23.461 32.318 134.057 1.00 19.22 241 ILE F O 1
ATOM 11205 N N . LEU F 1 242 ? 23.980 32.129 131.835 1.00 19.27 242 LEU F N 1
ATOM 11206 C CA . LEU F 1 242 ? 25.299 31.540 132.006 1.00 18.97 242 LEU F CA 1
ATOM 11207 C C . LEU F 1 242 ? 26.323 32.467 131.315 1.00 21.89 242 LEU F C 1
ATOM 11208 O O . LEU F 1 242 ? 26.137 32.891 130.177 1.00 19.90 242 LEU F O 1
ATOM 11213 N N . HIS F 1 243 ? 27.452 32.733 131.980 1.00 22.05 243 HIS F N 1
ATOM 11214 C CA . HIS F 1 243 ? 28.522 33.448 131.329 1.00 20.70 243 HIS F CA 1
ATOM 11215 C C . HIS F 1 243 ? 29.825 33.079 132.058 1.00 23.90 243 HIS F C 1
ATOM 11216 O O . HIS F 1 243 ? 29.737 32.545 133.184 1.00 23.80 243 HIS F O 1
ATOM 11223 N N . TYR F 1 244 ? 30.977 33.347 131.429 1.00 22.52 244 TYR F N 1
ATOM 11224 C CA . TYR F 1 244 ? 32.290 33.171 132.089 1.00 27.16 244 TYR F CA 1
ATOM 11225 C C . TYR F 1 244 ? 32.651 34.426 132.838 1.00 29.29 244 TYR F C 1
ATOM 11226 O O . TYR F 1 244 ? 33.111 35.402 132.232 1.00 30.80 244 TYR F O 1
ATOM 11235 N N . SER F 1 245 ? 32.352 34.455 134.112 1.00 35.64 245 SER F N 1
ATOM 11236 C CA . SER F 1 245 ? 32.405 35.713 134.888 1.00 38.49 245 SER F CA 1
ATOM 11237 C C . SER F 1 245 ? 33.826 36.199 135.125 1.00 41.12 245 SER F C 1
ATOM 11238 O O . SER F 1 245 ? 34.033 37.376 135.387 1.00 44.46 245 SER F O 1
ATOM 11241 N N . ASP F 1 246 ? 34.791 35.308 134.963 1.00 35.36 246 ASP F N 1
ATOM 11242 C CA . ASP F 1 246 ? 36.210 35.676 134.952 1.00 42.73 246 ASP F CA 1
ATOM 11243 C C . ASP F 1 246 ? 36.783 36.157 133.649 1.00 43.61 246 ASP F C 1
ATOM 11244 O O . ASP F 1 246 ? 37.698 36.948 133.697 1.00 46.67 246 ASP F O 1
ATOM 11249 N N . ASN F 1 247 ? 36.316 35.596 132.526 1.00 48.64 247 ASN F N 1
ATOM 11250 C CA . ASN F 1 247 ? 36.905 35.793 131.198 1.00 51.89 247 ASN F CA 1
ATOM 11251 C C . ASN F 1 247 ? 36.133 36.879 130.408 1.00 57.69 247 ASN F C 1
ATOM 11252 O O . ASN F 1 247 ? 36.674 37.525 129.502 1.00 64.07 247 ASN F O 1
ATOM 11257 N N . ALA F 1 248 ? 34.911 37.163 130.825 1.00 60.23 248 ALA F N 1
ATOM 11258 C CA . ALA F 1 248 ? 34.107 38.151 130.118 1.00 62.55 248 ALA F CA 1
ATOM 11259 C C . ALA F 1 248 ? 34.561 39.579 130.491 1.00 61.93 248 ALA F C 1
ATOM 11260 O O . ALA F 1 248 ? 35.019 39.817 131.634 1.00 66.03 248 ALA F O 1
ATOM 11262 N N . ASP F 1 249 ? 34.445 40.487 129.496 1.00 56.56 249 ASP F N 1
ATOM 11263 C CA . ASP F 1 249 ? 34.751 41.928 129.621 1.00 49.36 249 ASP F CA 1
ATOM 11264 C C . ASP F 1 249 ? 33.619 42.756 130.233 1.00 45.97 249 ASP F C 1
ATOM 11265 O O . ASP F 1 249 ? 32.498 42.266 130.401 1.00 32.83 249 ASP F O 1
ATOM 11270 N N . GLU F 1 250 ? 33.903 44.038 130.495 1.00 43.37 250 GLU F N 1
ATOM 11271 C CA . GLU F 1 250 ? 33.025 44.977 131.209 1.00 44.04 250 GLU F CA 1
ATOM 11272 C C . GLU F 1 250 ? 31.608 45.202 130.649 1.00 35.74 250 GLU F C 1
ATOM 11273 O O . GLU F 1 250 ? 30.616 45.374 131.382 1.00 34.62 250 GLU F O 1
ATOM 11279 N N . GLN F 1 251 ? 31.555 45.217 129.339 1.00 29.72 251 GLN F N 1
ATOM 11280 C CA . GLN F 1 251 ? 30.361 45.476 128.610 1.00 29.07 251 GLN F CA 1
ATOM 11281 C C . GLN F 1 251 ? 29.346 44.332 128.872 1.00 28.10 251 GLN F C 1
ATOM 11282 O O . GLN F 1 251 ? 28.150 44.576 129.068 1.00 27.84 251 GLN F O 1
ATOM 11288 N N . THR F 1 252 ? 29.855 43.118 128.745 1.00 30.19 252 THR F N 1
ATOM 11289 C CA . THR F 1 252 ? 29.056 41.913 129.016 1.00 30.60 252 THR F CA 1
ATOM 11290 C C . THR F 1 252 ? 28.640 41.977 130.500 1.00 28.37 252 THR F C 1
ATOM 11291 O O . THR F 1 252 ? 27.452 41.751 130.855 1.00 27.61 252 THR F O 1
ATOM 11295 N N . LYS F 1 253 ? 29.582 42.292 131.400 1.00 30.52 253 LYS F N 1
ATOM 11296 C CA . LYS F 1 253 ? 29.258 42.391 132.805 1.00 34.02 253 LYS F CA 1
ATOM 11297 C C . LYS F 1 253 ? 28.173 43.412 133.141 1.00 31.75 253 LYS F C 1
ATOM 11298 O O . LYS F 1 253 ? 27.384 43.194 134.054 1.00 31.72 253 LYS F O 1
ATOM 11304 N N . GLU F 1 254 ? 28.161 44.558 132.450 1.00 32.30 254 GLU F N 1
ATOM 11305 C CA . GLU F 1 254 ? 27.184 45.642 132.668 1.00 34.92 254 GLU F CA 1
ATOM 11306 C C . GLU F 1 254 ? 25.725 45.122 132.367 1.00 29.33 254 GLU F C 1
ATOM 11307 O O . GLU F 1 254 ? 24.738 45.437 133.053 1.00 30.88 254 GLU F O 1
ATOM 11313 N N . PHE F 1 255 ? 25.620 44.335 131.316 1.00 28.30 255 PHE F N 1
ATOM 11314 C CA . PHE F 1 255 ? 24.330 43.780 130.949 1.00 24.66 255 PHE F CA 1
ATOM 11315 C C . PHE F 1 255 ? 23.883 42.696 131.913 1.00 22.99 255 PHE F C 1
ATOM 11316 O O . PHE F 1 255 ? 22.733 42.716 132.232 1.00 21.65 255 PHE F O 1
ATOM 11324 N N . ILE F 1 256 ? 24.787 41.861 132.360 1.00 23.91 256 ILE F N 1
ATOM 11325 C CA . ILE F 1 256 ? 24.513 40.858 133.452 1.00 26.55 256 ILE F CA 1
ATOM 11326 C C . ILE F 1 256 ? 23.979 41.552 134.639 1.00 24.60 256 ILE F C 1
ATOM 11327 O O . ILE F 1 256 ? 22.949 41.168 135.184 1.00 23.74 256 ILE F O 1
ATOM 11332 N N . ALA F 1 257 ? 24.606 42.691 135.008 1.00 24.87 257 ALA F N 1
ATOM 11333 C CA . ALA F 1 257 ? 24.079 43.472 136.130 1.00 26.86 257 ALA F CA 1
ATOM 11334 C C . ALA F 1 257 ? 22.705 44.013 135.969 1.00 24.59 257 ALA F C 1
ATOM 11335 O O . ALA F 1 257 ? 21.827 43.972 136.889 1.00 27.03 257 ALA F O 1
ATOM 11337 N N . PHE F 1 258 ? 22.438 44.501 134.803 1.00 21.79 258 PHE F N 1
ATOM 11338 C CA . PHE F 1 258 ? 21.112 44.887 134.450 1.00 23.55 258 PHE F CA 1
ATOM 11339 C C . PHE F 1 258 ? 20.102 43.786 134.634 1.00 22.59 258 PHE F C 1
ATOM 11340 O O . PHE F 1 258 ? 19.008 44.062 135.074 1.00 25.09 258 PHE F O 1
ATOM 11348 N N . LEU F 1 259 ? 20.440 42.576 134.191 1.00 26.62 259 LEU F N 1
ATOM 11349 C CA . LEU F 1 259 ? 19.503 41.472 134.359 1.00 24.32 259 LEU F CA 1
ATOM 11350 C C . LEU F 1 259 ? 19.163 41.178 135.826 1.00 24.32 259 LEU F C 1
ATOM 11351 O O . LEU F 1 259 ? 18.071 40.658 136.113 1.00 25.84 259 LEU F O 1
ATOM 11356 N N . LYS F 1 260 ? 20.046 41.575 136.716 1.00 28.72 260 LYS F N 1
ATOM 11357 C CA . LYS F 1 260 ? 19.842 41.433 138.173 1.00 31.29 260 LYS F CA 1
ATOM 11358 C C . LYS F 1 260 ? 19.246 42.710 138.824 1.00 37.23 260 LYS F C 1
ATOM 11359 O O . LYS F 1 260 ? 19.043 42.743 140.029 1.00 40.55 260 LYS F O 1
ATOM 11365 N N . SER F 1 261 ? 18.836 43.677 138.011 1.00 33.73 261 SER F N 1
ATOM 11366 C CA . SER F 1 261 ? 18.411 44.970 138.504 1.00 34.87 261 SER F CA 1
ATOM 11367 C C . SER F 1 261 ? 16.911 44.991 138.724 1.00 35.54 261 SER F C 1
ATOM 11368 O O . SER F 1 261 ? 16.187 44.131 138.186 1.00 29.02 261 SER F O 1
ATOM 11371 N N . GLU F 1 262 ? 16.433 45.938 139.555 1.00 34.37 262 GLU F N 1
ATOM 11372 C CA . GLU F 1 262 ? 15.019 46.167 139.790 1.00 36.06 262 GLU F CA 1
ATOM 11373 C C . GLU F 1 262 ? 14.274 46.506 138.536 1.00 35.48 262 GLU F C 1
ATOM 11374 O O . GLU F 1 262 ? 13.062 46.151 138.387 1.00 33.86 262 GLU F O 1
ATOM 11380 N N . SER F 1 263 ? 14.961 47.209 137.624 1.00 30.80 263 SER F N 1
ATOM 11381 C CA . SER F 1 263 ? 14.332 47.617 136.369 1.00 34.65 263 SER F CA 1
ATOM 11382 C C . SER F 1 263 ? 13.934 46.380 135.566 1.00 32.02 263 SER F C 1
ATOM 11383 O O . SER F 1 263 ? 12.843 46.276 135.043 1.00 33.58 263 SER F O 1
ATOM 11386 N N . ALA F 1 264 ? 14.870 45.476 135.516 1.00 30.36 264 ALA F N 1
ATOM 11387 C CA . ALA F 1 264 ? 14.623 44.167 134.850 1.00 30.59 264 ALA F CA 1
ATOM 11388 C C . ALA F 1 264 ? 13.598 43.357 135.622 1.00 27.57 264 ALA F C 1
ATOM 11389 O O . ALA F 1 264 ? 12.651 42.889 135.003 1.00 29.42 264 ALA F O 1
ATOM 11391 N N . LYS F 1 265 ? 13.763 43.230 136.939 1.00 29.85 265 LYS F N 1
ATOM 11392 C CA . LYS F 1 265 ? 12.777 42.469 137.763 1.00 33.14 265 LYS F CA 1
ATOM 11393 C C . LYS F 1 265 ? 11.345 42.928 137.546 1.00 30.21 265 LYS F C 1
ATOM 11394 O O . LYS F 1 265 ? 10.474 42.152 137.391 1.00 26.29 265 LYS F O 1
ATOM 11400 N N . LYS F 1 266 ? 11.110 44.232 137.523 1.00 29.51 266 LYS F N 1
ATOM 11401 C CA . LYS F 1 266 ? 9.785 44.745 137.241 1.00 33.16 266 LYS F CA 1
ATOM 11402 C C . LYS F 1 266 ? 9.184 44.264 135.947 1.00 29.25 266 LYS F C 1
ATOM 11403 O O . LYS F 1 266 ? 7.995 43.992 135.927 1.00 26.83 266 LYS F O 1
ATOM 11409 N N . LEU F 1 267 ? 9.967 44.317 134.839 1.00 27.70 267 LEU F N 1
ATOM 11410 C CA . LEU F 1 267 ? 9.516 43.847 133.529 1.00 25.05 267 LEU F CA 1
ATOM 11411 C C . LEU F 1 267 ? 9.295 42.318 133.573 1.00 21.47 267 LEU F C 1
ATOM 11412 O O . LEU F 1 267 ? 8.321 41.799 133.060 1.00 24.62 267 LEU F O 1
ATOM 11417 N N . ILE F 1 268 ? 10.171 41.642 134.268 1.00 23.89 268 ILE F N 1
ATOM 11418 C CA . ILE F 1 268 ? 10.071 40.208 134.302 1.00 24.86 268 ILE F CA 1
ATOM 11419 C C . ILE F 1 268 ? 8.732 39.799 134.948 1.00 24.69 268 ILE F C 1
ATOM 11420 O O . ILE F 1 268 ? 8.014 38.959 134.452 1.00 22.05 268 ILE F O 1
ATOM 11425 N N . VAL F 1 269 ? 8.431 40.435 136.078 1.00 26.13 269 VAL F N 1
ATOM 11426 C CA . VAL F 1 269 ? 7.206 40.226 136.770 1.00 27.11 269 VAL F CA 1
ATOM 11427 C C . VAL F 1 269 ? 6.014 40.705 135.962 1.00 25.04 269 VAL F C 1
ATOM 11428 O O . VAL F 1 269 ? 4.949 40.049 135.934 1.00 28.68 269 VAL F O 1
ATOM 11432 N N . GLU F 1 270 ? 6.130 41.861 135.315 1.00 25.72 270 GLU F N 1
ATOM 11433 C CA . GLU F 1 270 ? 5.039 42.368 134.483 1.00 31.25 270 GLU F CA 1
ATOM 11434 C C . GLU F 1 270 ? 4.586 41.419 133.391 1.00 27.17 270 GLU F C 1
ATOM 11435 O O . GLU F 1 270 ? 3.388 41.277 133.144 1.00 30.80 270 GLU F O 1
ATOM 11441 N N . TYR F 1 271 ? 5.550 40.748 132.702 1.00 25.98 271 TYR F N 1
ATOM 11442 C CA . TYR F 1 271 ? 5.194 39.817 131.661 1.00 26.62 271 TYR F CA 1
ATOM 11443 C C . TYR F 1 271 ? 4.815 38.403 132.196 1.00 28.32 271 TYR F C 1
ATOM 11444 O O . TYR F 1 271 ? 4.615 37.462 131.417 1.00 28.31 271 TYR F O 1
ATOM 11453 N N . GLY F 1 272 ? 4.694 38.268 133.502 1.00 31.37 272 GLY F N 1
ATOM 11454 C CA . GLY F 1 272 ? 4.058 37.099 134.120 1.00 32.20 272 GLY F CA 1
ATOM 11455 C C . GLY F 1 272 ? 5.007 35.977 134.570 1.00 29.98 272 GLY F C 1
ATOM 11456 O O . GLY F 1 272 ? 4.613 34.843 134.776 1.00 31.85 272 GLY F O 1
ATOM 11457 N N . TYR F 1 273 ? 6.276 36.293 134.665 1.00 25.98 273 TYR F N 1
ATOM 11458 C CA . TYR F 1 273 ? 7.281 35.377 135.137 1.00 25.06 273 TYR F CA 1
ATOM 11459 C C . TYR F 1 273 ? 7.510 35.519 136.615 1.00 27.33 273 TYR F C 1
ATOM 11460 O O . TYR F 1 273 ? 7.171 36.524 137.228 1.00 28.22 273 TYR F O 1
ATOM 11469 N N . ILE F 1 274 ? 8.050 34.479 137.228 1.00 23.43 274 ILE F N 1
ATOM 11470 C CA . ILE F 1 274 ? 8.151 34.387 138.649 1.00 24.07 274 ILE F CA 1
ATOM 11471 C C . ILE F 1 274 ? 9.583 34.638 139.092 1.00 24.20 274 ILE F C 1
ATOM 11472 O O . ILE F 1 274 ? 10.495 34.040 138.607 1.00 23.61 274 ILE F O 1
ATOM 11485 N N . PRO F 1 276 ? 13.030 34.358 141.349 1.00 34.88 276 PRO F N 1
ATOM 11486 C CA . PRO F 1 276 ? 13.725 33.319 142.151 1.00 36.89 276 PRO F CA 1
ATOM 11487 C C . PRO F 1 276 ? 14.007 33.730 143.640 1.00 35.43 276 PRO F C 1
ATOM 11488 O O . PRO F 1 276 ? 13.700 34.916 143.778 1.00 35.58 276 PRO F O 1
ATOM 11492 N N . SER G 1 28 ? 47.720 44.100 100.467 1.00 39.14 28 SER G N 1
ATOM 11493 C CA . SER G 1 28 ? 47.934 42.881 101.255 1.00 39.68 28 SER G CA 1
ATOM 11494 C C . SER G 1 28 ? 49.286 42.211 100.809 1.00 35.07 28 SER G C 1
ATOM 11495 O O . SER G 1 28 ? 49.985 42.620 99.842 1.00 31.36 28 SER G O 1
ATOM 11498 N N . GLU G 1 29 ? 49.671 41.224 101.600 1.00 34.85 29 GLU G N 1
ATOM 11499 C CA . GLU G 1 29 ? 50.922 40.529 101.361 1.00 27.29 29 GLU G CA 1
ATOM 11500 C C . GLU G 1 29 ? 50.657 39.217 100.688 1.00 28.19 29 GLU G C 1
ATOM 11501 O O . GLU G 1 29 ? 49.552 38.678 100.742 1.00 32.17 29 GLU G O 1
ATOM 11507 N N . ILE G 1 30 ? 51.704 38.731 100.037 1.00 24.01 30 ILE G N 1
ATOM 11508 C CA . ILE G 1 30 ? 51.793 37.384 99.508 1.00 24.91 30 ILE G CA 1
ATOM 11509 C C . ILE G 1 30 ? 52.721 36.619 100.455 1.00 23.36 30 ILE G C 1
ATOM 11510 O O . ILE G 1 30 ? 53.873 37.010 100.599 1.00 22.69 30 ILE G O 1
ATOM 11515 N N . THR G 1 31 ? 52.212 35.559 101.104 1.00 20.78 31 THR G N 1
ATOM 11516 C CA . THR G 1 31 ? 53.031 34.791 102.081 1.00 18.43 31 THR G CA 1
ATOM 11517 C C . THR G 1 31 ? 53.476 33.552 101.416 1.00 18.76 31 THR G C 1
ATOM 11518 O O . THR G 1 31 ? 52.653 32.739 100.972 1.00 19.33 31 THR G O 1
ATOM 11522 N N . ILE G 1 32 ? 54.804 33.362 101.310 1.00 16.16 32 ILE G N 1
ATOM 11523 C CA . ILE G 1 32 ? 55.356 32.113 100.822 1.00 16.73 32 ILE G CA 1
ATOM 11524 C C . ILE G 1 32 ? 56.189 31.459 101.932 1.00 15.31 32 ILE G C 1
ATOM 11525 O O . ILE G 1 32 ? 57.082 32.105 102.502 1.00 15.52 32 ILE G O 1
ATOM 11530 N N . SER G 1 33 ? 55.785 30.235 102.272 1.00 16.09 33 SER G N 1
ATOM 11531 C CA . SER G 1 33 ? 56.280 29.552 103.472 1.00 17.05 33 SER G CA 1
ATOM 11532 C C . SER G 1 33 ? 56.738 28.140 103.148 1.00 16.06 33 SER G C 1
ATOM 11533 O O . SER G 1 33 ? 56.130 27.391 102.349 1.00 17.07 33 SER G O 1
ATOM 11536 N N . GLY G 1 34 ? 57.844 27.768 103.774 1.00 17.34 34 GLY G N 1
ATOM 11537 C CA . GLY G 1 34 ? 58.334 26.362 103.668 1.00 15.20 34 GLY G CA 1
ATOM 11538 C C . GLY G 1 34 ? 59.827 26.214 103.906 1.00 13.10 34 GLY G C 1
ATOM 11539 O O . GLY G 1 34 ? 60.388 26.901 104.755 1.00 13.92 34 GLY G O 1
ATOM 11540 N N . SER G 1 35 ? 60.415 25.322 103.110 1.00 16.44 35 SER G N 1
ATOM 11541 C CA . SER G 1 35 ? 61.777 24.916 103.263 1.00 15.73 35 SER G CA 1
ATOM 11542 C C . SER G 1 35 ? 62.715 26.081 103.430 1.00 14.94 35 SER G C 1
ATOM 11543 O O . SER G 1 35 ? 62.722 27.052 102.624 1.00 15.11 35 SER G O 1
ATOM 11546 N N . THR G 1 36 ? 63.588 26.021 104.439 1.00 15.90 36 THR G N 1
ATOM 11547 C CA . THR G 1 36 ? 64.640 27.037 104.640 1.00 16.53 36 THR G CA 1
ATOM 11548 C C . THR G 1 36 ? 65.708 27.079 103.548 1.00 15.02 36 THR G C 1
ATOM 11549 O O . THR G 1 36 ? 66.369 28.144 103.327 1.00 18.36 36 THR G O 1
ATOM 11553 N N . SER G 1 37 ? 65.853 25.968 102.872 1.00 15.94 37 SER G N 1
ATOM 11554 C CA . SER G 1 37 ? 66.814 25.885 101.818 1.00 16.08 37 SER G CA 1
ATOM 11555 C C . SER G 1 37 ? 66.343 26.674 100.638 1.00 16.98 37 SER G C 1
ATOM 11556 O O . SER G 1 37 ? 67.132 27.390 100.026 1.00 19.73 37 SER G O 1
ATOM 11559 N N . VAL G 1 38 ? 65.050 26.602 100.366 1.00 16.48 38 VAL G N 1
ATOM 11560 C CA . VAL G 1 38 ? 64.422 27.420 99.277 1.00 16.19 38 VAL G CA 1
ATOM 11561 C C . VAL G 1 38 ? 64.345 28.831 99.718 1.00 19.47 38 VAL G C 1
ATOM 11562 O O . VAL G 1 38 ? 64.460 29.739 98.961 1.00 18.12 38 VAL G O 1
ATOM 11566 N N . ALA G 1 39 ? 64.111 29.063 101.021 1.00 16.56 39 ALA G N 1
ATOM 11567 C CA . ALA G 1 39 ? 63.954 30.415 101.477 1.00 18.84 39 ALA G CA 1
ATOM 11568 C C . ALA G 1 39 ? 65.128 31.309 101.202 1.00 19.56 39 ALA G C 1
ATOM 11569 O O . ALA G 1 39 ? 65.018 32.526 101.022 1.00 20.38 39 ALA G O 1
ATOM 11571 N N . ARG G 1 40 ? 66.297 30.692 101.256 1.00 22.84 40 ARG G N 1
ATOM 11572 C CA . ARG G 1 40 ? 67.507 31.432 101.018 1.00 24.36 40 ARG G CA 1
ATOM 11573 C C . ARG G 1 40 ? 67.541 32.070 99.625 1.00 26.42 40 ARG G C 1
ATOM 11574 O O . ARG G 1 40 ? 67.846 33.253 99.479 1.00 29.96 40 ARG G O 1
ATOM 11582 N N . ILE G 1 41 ? 67.212 31.332 98.603 1.00 22.72 41 ILE G N 1
ATOM 11583 C CA . ILE G 1 41 ? 67.148 31.887 97.254 1.00 21.70 41 ILE G CA 1
ATOM 11584 C C . ILE G 1 41 ? 65.839 32.693 97.124 1.00 25.52 41 ILE G C 1
ATOM 11585 O O . ILE G 1 41 ? 65.780 33.759 96.491 1.00 23.21 41 ILE G O 1
ATOM 11598 N N . ASP G 1 43 ? 64.516 34.709 99.196 1.00 16.53 43 ASP G N 1
ATOM 11599 C CA . ASP G 1 43 ? 64.692 36.015 99.795 1.00 21.16 43 ASP G CA 1
ATOM 11600 C C . ASP G 1 43 ? 65.225 36.928 98.678 1.00 18.04 43 ASP G C 1
ATOM 11601 O O . ASP G 1 43 ? 64.787 38.043 98.568 1.00 24.76 43 ASP G O 1
ATOM 11606 N N . VAL G 1 44 ? 66.161 36.388 97.908 1.00 22.20 44 VAL G N 1
ATOM 11607 C CA . VAL G 1 44 ? 66.738 37.095 96.771 1.00 25.76 44 VAL G CA 1
ATOM 11608 C C . VAL G 1 44 ? 65.681 37.389 95.768 1.00 20.57 44 VAL G C 1
ATOM 11609 O O . VAL G 1 44 ? 65.572 38.561 95.290 1.00 25.61 44 VAL G O 1
ATOM 11613 N N . LEU G 1 45 ? 64.871 36.379 95.385 1.00 23.34 45 LEU G N 1
ATOM 11614 C CA . LEU G 1 45 ? 63.839 36.569 94.382 1.00 23.89 45 LEU G CA 1
ATOM 11615 C C . LEU G 1 45 ? 62.810 37.560 94.857 1.00 26.57 45 LEU G C 1
ATOM 11616 O O . LEU G 1 45 ? 62.383 38.429 94.096 1.00 27.52 45 LEU G O 1
ATOM 11621 N N . ALA G 1 46 ? 62.372 37.445 96.114 1.00 21.90 46 ALA G N 1
ATOM 11622 C CA . ALA G 1 46 ? 61.382 38.301 96.616 1.00 20.80 46 ALA G CA 1
ATOM 11623 C C . ALA G 1 46 ? 61.845 39.758 96.672 1.00 22.91 46 ALA G C 1
ATOM 11624 O O . ALA G 1 46 ? 61.043 40.660 96.450 1.00 27.19 46 ALA G O 1
ATOM 11626 N N . GLU G 1 47 ? 63.097 39.967 96.965 1.00 25.46 47 GLU G N 1
ATOM 11627 C CA . GLU G 1 47 ? 63.662 41.329 97.080 1.00 29.63 47 GLU G CA 1
ATOM 11628 C C . GLU G 1 47 ? 63.508 42.032 95.738 1.00 31.24 47 GLU G C 1
ATOM 11629 O O . GLU G 1 47 ? 63.108 43.201 95.678 1.00 35.60 47 GLU G O 1
ATOM 11635 N N . LYS G 1 48 ? 63.834 41.300 94.689 1.00 33.11 48 LYS G N 1
ATOM 11636 C CA . LYS G 1 48 ? 63.782 41.844 93.337 1.00 35.89 48 LYS G CA 1
ATOM 11637 C C . LYS G 1 48 ? 62.336 42.124 93.019 1.00 34.17 48 LYS G C 1
ATOM 11638 O O . LYS G 1 48 ? 61.994 43.262 92.569 1.00 31.50 48 LYS G O 1
ATOM 11644 N N . TYR G 1 49 ? 61.443 41.148 93.294 1.00 25.23 49 TYR G N 1
ATOM 11645 C CA . TYR G 1 49 ? 60.013 41.386 93.094 1.00 23.47 49 TYR G CA 1
ATOM 11646 C C . TYR G 1 49 ? 59.386 42.561 93.908 1.00 26.10 49 TYR G C 1
ATOM 11647 O O . TYR G 1 49 ? 58.598 43.380 93.359 1.00 28.55 49 TYR G O 1
ATOM 11656 N N . ASN G 1 50 ? 59.761 42.668 95.174 1.00 24.57 50 ASN G N 1
ATOM 11657 C CA . ASN G 1 50 ? 59.266 43.680 96.091 1.00 27.40 50 ASN G CA 1
ATOM 11658 C C . ASN G 1 50 ? 59.566 45.086 95.648 1.00 29.16 50 ASN G C 1
ATOM 11659 O O . ASN G 1 50 ? 58.763 45.979 95.883 1.00 30.39 50 ASN G O 1
ATOM 11664 N N . GLN G 1 51 ? 60.709 45.233 95.013 1.00 27.17 51 GLN G N 1
ATOM 11665 C CA . GLN G 1 51 ? 61.181 46.551 94.548 1.00 32.82 51 GLN G CA 1
ATOM 11666 C C . GLN G 1 51 ? 60.401 46.999 93.312 1.00 35.00 51 GLN G C 1
ATOM 11667 O O . GLN G 1 51 ? 60.189 48.196 93.107 1.00 35.42 51 GLN G O 1
ATOM 11673 N N . GLN G 1 52 ? 59.989 46.051 92.481 1.00 35.71 52 GLN G N 1
ATOM 11674 C CA . GLN G 1 52 ? 59.178 46.338 91.291 1.00 37.07 52 GLN G CA 1
ATOM 11675 C C . GLN G 1 52 ? 57.685 46.357 91.548 1.00 37.14 52 GLN G C 1
ATOM 11676 O O . GLN G 1 52 ? 56.910 46.736 90.670 1.00 38.04 52 GLN G O 1
ATOM 11682 N N . HIS G 1 53 ? 57.260 45.946 92.747 1.00 26.15 53 HIS G N 1
ATOM 11683 C CA . HIS G 1 53 ? 55.880 45.872 93.125 1.00 26.67 53 HIS G CA 1
ATOM 11684 C C . HIS G 1 53 ? 55.520 46.492 94.461 1.00 32.88 53 HIS G C 1
ATOM 11685 O O . HIS G 1 53 ? 55.127 45.803 95.407 1.00 30.06 53 HIS G O 1
ATOM 11692 N N . PRO G 1 54 ? 55.512 47.835 94.553 1.00 24.44 54 PRO G N 1
ATOM 11693 C CA . PRO G 1 54 ? 55.105 48.489 95.779 1.00 18.92 54 PRO G CA 1
ATOM 11694 C C . PRO G 1 54 ? 53.751 48.252 96.284 1.00 18.10 54 PRO G C 1
ATOM 11695 O O . PRO G 1 54 ? 53.366 48.551 97.507 1.00 27.88 54 PRO G O 1
ATOM 11699 N N . GLU G 1 55 ? 52.857 47.763 95.384 1.00 20.57 55 GLU G N 1
ATOM 11700 C CA . GLU G 1 55 ? 51.500 47.496 95.705 1.00 23.61 55 GLU G CA 1
ATOM 11701 C C . GLU G 1 55 ? 51.310 46.305 96.643 1.00 23.86 55 GLU G C 1
ATOM 11702 O O . GLU G 1 55 ? 50.313 46.274 97.352 1.00 26.30 55 GLU G O 1
ATOM 11708 N N . THR G 1 56 ? 52.356 45.507 96.758 1.00 26.78 56 THR G N 1
ATOM 11709 C CA . THR G 1 56 ? 52.253 44.337 97.626 1.00 26.66 56 THR G CA 1
ATOM 11710 C C . THR G 1 56 ? 53.578 44.052 98.244 1.00 28.36 56 THR G C 1
ATOM 11711 O O . THR G 1 56 ? 54.433 44.888 98.221 1.00 22.72 56 THR G O 1
ATOM 11715 N N . TYR G 1 57 ? 53.723 42.916 98.908 1.00 23.50 57 TYR G N 1
ATOM 11716 C CA . TYR G 1 57 ? 54.960 42.607 99.599 1.00 22.91 57 TYR G CA 1
ATOM 11717 C C . TYR G 1 57 ? 54.982 41.060 99.636 1.00 20.87 57 TYR G C 1
ATOM 11718 O O . TYR G 1 57 ? 54.022 40.481 100.173 1.00 22.47 57 TYR G O 1
ATOM 11727 N N . VAL G 1 58 ? 56.072 40.483 99.203 1.00 23.47 58 VAL G N 1
ATOM 11728 C CA . VAL G 1 58 ? 56.283 39.036 99.352 1.00 20.12 58 VAL G CA 1
ATOM 11729 C C . VAL G 1 58 ? 57.022 38.786 100.714 1.00 19.90 58 VAL G C 1
ATOM 11730 O O . VAL G 1 58 ? 58.126 39.192 100.924 1.00 22.46 58 VAL G O 1
ATOM 11734 N N . ALA G 1 59 ? 56.345 38.128 101.615 1.00 19.69 59 ALA G N 1
ATOM 11735 C CA . ALA G 1 59 ? 56.860 37.695 102.895 1.00 18.25 59 ALA G CA 1
ATOM 11736 C C . ALA G 1 59 ? 57.298 36.240 102.795 1.00 17.02 59 ALA G C 1
ATOM 11737 O O . ALA G 1 59 ? 56.414 35.365 102.646 1.00 19.89 59 ALA G O 1
ATOM 11739 N N . VAL G 1 60 ? 58.590 36.038 102.994 1.00 17.48 60 VAL G N 1
ATOM 11740 C CA . VAL G 1 60 ? 59.192 34.741 102.867 1.00 16.83 60 VAL G CA 1
ATOM 11741 C C . VAL G 1 60 ? 59.380 34.170 104.260 1.00 17.19 60 VAL G C 1
ATOM 11742 O O . VAL G 1 60 ? 60.093 34.774 105.043 1.00 20.88 60 VAL G O 1
ATOM 11746 N N . GLN G 1 61 ? 58.833 32.990 104.519 1.00 16.95 61 GLN G N 1
ATOM 11747 C CA . GLN G 1 61 ? 58.898 32.305 105.824 1.00 17.25 61 GLN G CA 1
ATOM 11748 C C . GLN G 1 61 ? 59.593 30.946 105.722 1.00 18.34 61 GLN G C 1
ATOM 11749 O O . GLN G 1 61 ? 59.065 30.050 105.150 1.00 18.27 61 GLN G O 1
ATOM 11755 N N . GLY G 1 62 ? 60.748 30.825 106.391 1.00 19.27 62 GLY G N 1
ATOM 11756 C CA . GLY G 1 62 ? 61.522 29.602 106.380 1.00 15.96 62 GLY G CA 1
ATOM 11757 C C . GLY G 1 62 ? 61.109 28.779 107.594 1.00 19.62 62 GLY G C 1
ATOM 11758 O O . GLY G 1 62 ? 61.709 28.974 108.678 1.00 20.81 62 GLY G O 1
ATOM 11759 N N . VAL G 1 63 ? 60.194 27.869 107.405 1.00 15.41 63 VAL G N 1
ATOM 11760 C CA . VAL G 1 63 ? 59.592 27.048 108.521 1.00 13.11 63 VAL G CA 1
ATOM 11761 C C . VAL G 1 63 ? 59.775 25.582 108.308 1.00 16.12 63 VAL G C 1
ATOM 11762 O O . VAL G 1 63 ? 59.402 24.826 109.172 1.00 16.97 63 VAL G O 1
ATOM 11766 N N . GLY G 1 64 ? 60.363 25.152 107.148 1.00 17.03 64 GLY G N 1
ATOM 11767 C CA . GLY G 1 64 ? 60.412 23.784 106.750 1.00 15.48 64 GLY G CA 1
ATOM 11768 C C . GLY G 1 64 ? 59.349 23.386 105.787 1.00 16.96 64 GLY G C 1
ATOM 11769 O O . GLY G 1 64 ? 58.266 23.917 105.789 1.00 16.53 64 GLY G O 1
ATOM 11770 N N . SER G 1 65 ? 59.643 22.418 104.956 1.00 16.15 65 SER G N 1
ATOM 11771 C CA . SER G 1 65 ? 58.715 21.946 103.884 1.00 16.03 65 SER G CA 1
ATOM 11772 C C . SER G 1 65 ? 57.428 21.455 104.517 1.00 16.97 65 SER G C 1
ATOM 11773 O O . SER G 1 65 ? 56.366 21.825 104.048 1.00 16.96 65 SER G O 1
ATOM 11776 N N . THR G 1 66 ? 57.510 20.612 105.551 1.00 17.74 66 THR G N 1
ATOM 11777 C CA . THR G 1 66 ? 56.316 20.042 106.157 1.00 20.04 66 THR G CA 1
ATOM 11778 C C . THR G 1 66 ? 55.386 21.148 106.698 1.00 20.75 66 THR G C 1
ATOM 11779 O O . THR G 1 66 ? 54.173 21.084 106.396 1.00 22.47 66 THR G O 1
ATOM 11783 N N . ALA G 1 67 ? 55.927 22.112 107.475 1.00 19.76 67 ALA G N 1
ATOM 11784 C CA . ALA G 1 67 ? 55.210 23.269 107.960 1.00 19.54 67 ALA G CA 1
ATOM 11785 C C . ALA G 1 67 ? 54.616 24.124 106.851 1.00 21.40 67 ALA G C 1
ATOM 11786 O O . ALA G 1 67 ? 53.449 24.512 106.911 1.00 21.14 67 ALA G O 1
ATOM 11788 N N . GLY G 1 68 ? 55.369 24.415 105.819 1.00 17.35 68 GLY G N 1
ATOM 11789 C CA . GLY G 1 68 ? 54.835 25.142 104.702 1.00 18.65 68 GLY G CA 1
ATOM 11790 C C . GLY G 1 68 ? 53.639 24.538 104.003 1.00 20.49 68 GLY G C 1
ATOM 11791 O O . GLY G 1 68 ? 52.681 25.303 103.730 1.00 19.01 68 GLY G O 1
ATOM 11792 N N . ILE G 1 69 ? 53.659 23.254 103.748 1.00 18.44 69 ILE G N 1
ATOM 11793 C CA . ILE G 1 69 ? 52.556 22.593 103.133 1.00 19.08 69 ILE G CA 1
ATOM 11794 C C . ILE G 1 69 ? 51.359 22.707 104.109 1.00 19.27 69 ILE G C 1
ATOM 11795 O O . ILE G 1 69 ? 50.211 22.982 103.632 1.00 22.27 69 ILE G O 1
ATOM 11800 N N . SER G 1 70 ? 51.560 22.449 105.389 1.00 22.51 70 SER G N 1
ATOM 11801 C CA . SER G 1 70 ? 50.454 22.648 106.388 1.00 27.08 70 SER G CA 1
ATOM 11802 C C . SER G 1 70 ? 49.862 24.063 106.421 1.00 26.42 70 SER G C 1
ATOM 11803 O O . SER G 1 70 ? 48.633 24.258 106.386 1.00 26.26 70 SER G O 1
ATOM 11806 N N . LEU G 1 71 ? 50.710 25.071 106.413 1.00 20.28 71 LEU G N 1
ATOM 11807 C CA . LEU G 1 71 ? 50.249 26.450 106.410 1.00 19.29 71 LEU G CA 1
ATOM 11808 C C . LEU G 1 71 ? 49.456 26.795 105.119 1.00 20.19 71 LEU G C 1
ATOM 11809 O O . LEU G 1 71 ? 48.609 27.609 105.220 1.00 20.05 71 LEU G O 1
ATOM 11814 N N . LEU G 1 72 ? 49.870 26.293 103.966 1.00 18.68 72 LEU G N 1
ATOM 11815 C CA . LEU G 1 72 ? 49.189 26.474 102.691 1.00 19.67 72 LEU G CA 1
ATOM 11816 C C . LEU G 1 72 ? 47.794 25.805 102.795 1.00 24.91 72 LEU G C 1
ATOM 11817 O O . LEU G 1 72 ? 46.809 26.414 102.430 1.00 22.03 72 LEU G O 1
ATOM 11822 N N . LYS G 1 73 ? 47.730 24.565 103.311 1.00 21.33 73 LYS G N 1
ATOM 11823 C CA . LYS G 1 73 ? 46.474 23.845 103.373 1.00 22.10 73 LYS G CA 1
ATOM 11824 C C . LYS G 1 73 ? 45.513 24.499 104.374 1.00 21.97 73 LYS G C 1
ATOM 11825 O O . LYS G 1 73 ? 44.291 24.453 104.117 1.00 25.75 73 LYS G O 1
ATOM 11831 N N . LYS G 1 74 ? 46.029 25.155 105.394 1.00 23.97 74 LYS G N 1
ATOM 11832 C CA . LYS G 1 74 ? 45.234 25.722 106.457 1.00 24.07 74 LYS G CA 1
ATOM 11833 C C . LYS G 1 74 ? 44.871 27.187 106.195 1.00 23.25 74 LYS G C 1
ATOM 11834 O O . LYS G 1 74 ? 44.309 27.882 107.061 1.00 27.64 74 LYS G O 1
ATOM 11840 N N . GLY G 1 75 ? 45.321 27.697 105.047 1.00 23.75 75 GLY G N 1
ATOM 11841 C CA . GLY G 1 75 ? 45.020 29.026 104.611 1.00 25.65 75 GLY G CA 1
ATOM 11842 C C . GLY G 1 75 ? 45.871 30.131 105.199 1.00 27.56 75 GLY G C 1
ATOM 11843 O O . GLY G 1 75 ? 45.529 31.304 105.080 1.00 28.55 75 GLY G O 1
ATOM 11844 N N . VAL G 1 76 ? 46.987 29.787 105.863 1.00 20.96 76 VAL G N 1
ATOM 11845 C CA . VAL G 1 76 ? 47.846 30.751 106.451 1.00 20.79 76 VAL G CA 1
ATOM 11846 C C . VAL G 1 76 ? 48.899 31.291 105.478 1.00 23.23 76 VAL G C 1
ATOM 11847 O O . VAL G 1 76 ? 49.250 32.497 105.549 1.00 27.66 76 VAL G O 1
ATOM 11851 N N . ALA G 1 77 ? 49.359 30.448 104.566 1.00 21.71 77 ALA G N 1
ATOM 11852 C CA . ALA G 1 77 ? 50.251 30.825 103.437 1.00 21.82 77 ALA G CA 1
ATOM 11853 C C . ALA G 1 77 ? 49.571 30.796 102.138 1.00 20.75 77 ALA G C 1
ATOM 11854 O O . ALA G 1 77 ? 48.661 29.994 101.990 1.00 23.13 77 ALA G O 1
ATOM 11856 N N . ASP G 1 78 ? 49.935 31.709 101.245 1.00 19.01 78 ASP G N 1
ATOM 11857 C CA . ASP G 1 78 ? 49.452 31.689 99.901 1.00 18.80 78 ASP G CA 1
ATOM 11858 C C . ASP G 1 78 ? 50.172 30.656 99.027 1.00 21.25 78 ASP G C 1
ATOM 11859 O O . ASP G 1 78 ? 49.577 30.157 98.090 1.00 20.43 78 ASP G O 1
ATOM 11864 N N . ILE G 1 79 ? 51.476 30.435 99.286 1.00 18.11 79 ILE G N 1
ATOM 11865 C CA . ILE G 1 79 ? 52.336 29.622 98.435 1.00 18.92 79 ILE G CA 1
ATOM 11866 C C . ILE G 1 79 ? 53.237 28.808 99.385 1.00 16.99 79 ILE G C 1
ATOM 11867 O O . ILE G 1 79 ? 53.592 29.394 100.424 1.00 17.89 79 ILE G O 1
ATOM 11872 N N . ALA G 1 80 ? 53.450 27.535 99.033 1.00 16.31 80 ALA G N 1
ATOM 11873 C CA . ALA G 1 80 ? 54.452 26.705 99.805 1.00 14.68 80 ALA G CA 1
ATOM 11874 C C . ALA G 1 80 ? 55.638 26.461 98.969 1.00 16.31 80 ALA G C 1
ATOM 11875 O O . ALA G 1 80 ? 55.614 26.460 97.755 1.00 18.25 80 ALA G O 1
ATOM 11885 N N . THR G 1 82 ? 59.014 23.723 98.940 1.00 18.36 82 THR G N 1
ATOM 11886 C CA . THR G 1 82 ? 59.667 22.566 99.555 1.00 15.66 82 THR G CA 1
ATOM 11887 C C . THR G 1 82 ? 61.032 22.322 98.879 1.00 18.55 82 THR G C 1
ATOM 11888 O O . THR G 1 82 ? 61.300 22.755 97.790 1.00 19.00 82 THR G O 1
ATOM 11892 N N . SER G 1 83 ? 61.855 21.538 99.596 1.00 16.87 83 SER G N 1
ATOM 11893 C CA . SER G 1 83 ? 63.100 20.998 99.054 1.00 17.82 83 SER G CA 1
ATOM 11894 C C . SER G 1 83 ? 63.116 19.464 98.922 1.00 18.59 83 SER G C 1
ATOM 11895 O O . SER G 1 83 ? 64.190 18.828 99.006 1.00 18.42 83 SER G O 1
ATOM 11898 N N . ARG G 1 84 ? 61.941 18.933 98.738 1.00 19.55 84 ARG G N 1
ATOM 11899 C CA . ARG G 1 84 ? 61.677 17.536 98.631 1.00 18.45 84 ARG G CA 1
ATOM 11900 C C . ARG G 1 84 ? 60.401 17.267 97.873 1.00 18.22 84 ARG G C 1
ATOM 11901 O O . ARG G 1 84 ? 59.507 18.109 97.857 1.00 20.94 84 ARG G O 1
ATOM 11909 N N . TYR G 1 85 ? 60.278 16.080 97.303 1.00 20.92 85 TYR G N 1
ATOM 11910 C CA . TYR G 1 85 ? 58.968 15.657 96.829 1.00 23.81 85 TYR G CA 1
ATOM 11911 C C . TYR G 1 85 ? 57.916 15.496 97.879 1.00 21.51 85 TYR G C 1
ATOM 11912 O O . TYR G 1 85 ? 58.201 15.181 99.036 1.00 24.33 85 TYR G O 1
ATOM 11921 N N . LEU G 1 86 ? 56.669 15.654 97.505 1.00 25.93 86 LEU G N 1
ATOM 11922 C CA . LEU G 1 86 ? 55.627 15.469 98.471 1.00 24.48 86 LEU G CA 1
ATOM 11923 C C . LEU G 1 86 ? 55.442 13.943 98.760 1.00 26.41 86 LEU G C 1
ATOM 11924 O O . LEU G 1 86 ? 55.676 13.156 97.919 1.00 27.88 86 LEU G O 1
ATOM 11929 N N . THR G 1 87 ? 54.960 13.616 99.939 1.00 29.67 87 THR G N 1
ATOM 11930 C CA . THR G 1 87 ? 54.579 12.238 100.251 1.00 34.23 87 THR G CA 1
ATOM 11931 C C . THR G 1 87 ? 53.180 11.980 99.727 1.00 38.53 87 THR G C 1
ATOM 11932 O O . THR G 1 87 ? 52.477 12.897 99.315 1.00 33.06 87 THR G O 1
ATOM 11936 N N . GLU G 1 88 ? 52.792 10.707 99.701 1.00 41.21 88 GLU G N 1
ATOM 11937 C CA . GLU G 1 88 ? 51.534 10.369 99.046 1.00 43.50 88 GLU G CA 1
ATOM 11938 C C . GLU G 1 88 ? 50.429 10.923 99.921 1.00 37.29 88 GLU G C 1
ATOM 11939 O O . GLU G 1 88 ? 49.440 11.417 99.407 1.00 36.06 88 GLU G O 1
ATOM 11945 N N . SER G 1 89 ? 50.646 10.894 101.229 1.00 36.49 89 SER G N 1
ATOM 11946 C CA . SER G 1 89 ? 49.711 11.476 102.194 1.00 39.83 89 SER G CA 1
ATOM 11947 C C . SER G 1 89 ? 49.475 12.978 101.990 1.00 38.11 89 SER G C 1
ATOM 11948 O O . SER G 1 89 ? 48.426 13.486 102.362 1.00 41.41 89 SER G O 1
ATOM 11951 N N . GLU G 1 90 ? 50.489 13.679 101.466 1.00 36.49 90 GLU G N 1
ATOM 11952 C CA . GLU G 1 90 ? 50.514 15.168 101.270 1.00 30.76 90 GLU G CA 1
ATOM 11953 C C . GLU G 1 90 ? 49.921 15.619 99.928 1.00 34.42 90 GLU G C 1
ATOM 11954 O O . GLU G 1 90 ? 49.407 16.750 99.827 1.00 32.72 90 GLU G O 1
ATOM 11960 N N . ALA G 1 91 ? 49.977 14.758 98.918 1.00 40.08 91 ALA G N 1
ATOM 11961 C CA . ALA G 1 91 ? 49.447 15.085 97.589 1.00 42.89 91 ALA G CA 1
ATOM 11962 C C . ALA G 1 91 ? 47.942 15.442 97.616 1.00 43.16 91 ALA G C 1
ATOM 11963 O O . ALA G 1 91 ? 47.197 15.010 98.498 1.00 42.87 91 ALA G O 1
ATOM 11965 N N . GLN G 1 92 ? 47.542 16.330 96.709 1.00 44.83 92 GLN G N 1
ATOM 11966 C CA . GLN G 1 92 ? 46.108 16.756 96.509 1.00 45.79 92 GLN G CA 1
ATOM 11967 C C . GLN G 1 92 ? 45.963 17.158 95.032 1.00 44.18 92 GLN G C 1
ATOM 11968 O O . GLN G 1 92 ? 46.835 17.837 94.477 1.00 42.78 92 GLN G O 1
ATOM 11974 N N . ASN G 1 93 ? 44.893 16.719 94.360 1.00 50.21 93 ASN G N 1
ATOM 11975 C CA . ASN G 1 93 ? 44.809 16.956 92.901 1.00 50.73 93 ASN G CA 1
ATOM 11976 C C . ASN G 1 93 ? 44.576 18.456 92.573 1.00 47.00 93 ASN G C 1
ATOM 11977 O O . ASN G 1 93 ? 44.987 18.956 91.494 1.00 46.56 93 ASN G O 1
ATOM 11982 N N . THR G 1 94 ? 44.014 19.187 93.537 1.00 40.03 94 THR G N 1
ATOM 11983 C CA . THR G 1 94 ? 43.849 20.631 93.374 1.00 40.72 94 THR G CA 1
ATOM 11984 C C . THR G 1 94 ? 45.084 21.464 93.756 1.00 38.15 94 THR G C 1
ATOM 11985 O O . THR G 1 94 ? 45.095 22.609 93.501 1.00 33.64 94 THR G O 1
ATOM 11989 N N . LEU G 1 95 ? 46.105 20.856 94.360 1.00 36.45 95 LEU G N 1
ATOM 11990 C CA . LEU G 1 95 ? 47.430 21.546 94.530 1.00 34.67 95 LEU G CA 1
ATOM 11991 C C . LEU G 1 95 ? 48.146 21.522 93.183 1.00 35.51 95 LEU G C 1
ATOM 11992 O O . LEU G 1 95 ? 48.226 20.454 92.556 1.00 36.13 95 LEU G O 1
ATOM 11997 N N . HIS G 1 96 ? 48.584 22.668 92.699 1.00 29.12 96 HIS G N 1
ATOM 11998 C CA . HIS G 1 96 ? 49.508 22.807 91.589 1.00 30.03 96 HIS G CA 1
ATOM 11999 C C . HIS G 1 96 ? 50.957 22.875 92.160 1.00 26.85 96 HIS G C 1
ATOM 12000 O O . HIS G 1 96 ? 51.237 23.655 93.073 1.00 25.33 96 HIS G O 1
ATOM 12007 N N . THR G 1 97 ? 51.853 22.208 91.450 1.00 30.52 97 THR G N 1
ATOM 12008 C CA . THR G 1 97 ? 53.271 22.145 91.773 1.00 27.77 97 THR G CA 1
ATOM 12009 C C . THR G 1 97 ? 54.084 22.431 90.543 1.00 27.48 97 THR G C 1
ATOM 12010 O O . THR G 1 97 ? 53.740 21.955 89.417 1.00 27.04 97 THR G O 1
ATOM 12014 N N . PHE G 1 98 ? 55.139 23.207 90.705 1.00 20.94 98 PHE G N 1
ATOM 12015 C CA . PHE G 1 98 ? 56.170 23.276 89.683 1.00 24.80 98 PHE G CA 1
ATOM 12016 C C . PHE G 1 98 ? 57.522 23.321 90.314 1.00 24.42 98 PHE G C 1
ATOM 12017 O O . PHE G 1 98 ? 57.609 23.617 91.465 1.00 24.60 98 PHE G O 1
ATOM 12025 N N . THR G 1 99 ? 58.537 22.986 89.537 1.00 23.26 99 THR G N 1
ATOM 12026 C CA . THR G 1 99 ? 59.916 22.943 89.955 1.00 23.14 99 THR G CA 1
ATOM 12027 C C . THR G 1 99 ? 60.602 24.243 89.669 1.00 24.94 99 THR G C 1
ATOM 12028 O O . THR G 1 99 ? 60.853 24.673 88.551 1.00 26.64 99 THR G O 1
ATOM 12032 N N . LEU G 1 100 ? 61.012 24.933 90.700 1.00 21.70 100 LEU G N 1
ATOM 12033 C CA . LEU G 1 100 ? 61.719 26.180 90.559 1.00 21.75 100 LEU G CA 1
ATOM 12034 C C . LEU G 1 100 ? 63.167 25.950 90.147 1.00 21.23 100 LEU G C 1
ATOM 12035 O O . LEU G 1 100 ? 63.724 26.732 89.357 1.00 28.81 100 LEU G O 1
ATOM 12040 N N . ALA G 1 101 ? 63.764 24.862 90.679 1.00 23.92 101 ALA G N 1
ATOM 12041 C CA . ALA G 1 101 ? 65.207 24.614 90.522 1.00 22.15 101 ALA G CA 1
ATOM 12042 C C . ALA G 1 101 ? 65.498 23.274 91.126 1.00 20.12 101 ALA G C 1
ATOM 12043 O O . ALA G 1 101 ? 64.647 22.704 91.733 1.00 20.41 101 ALA G O 1
ATOM 12045 N N . PHE G 1 102 ? 66.682 22.736 90.790 1.00 21.04 102 PHE G N 1
ATOM 12046 C CA . PHE G 1 102 ? 67.254 21.610 91.473 1.00 20.98 102 PHE G CA 1
ATOM 12047 C C . PHE G 1 102 ? 68.533 22.085 92.189 1.00 21.92 102 PHE G C 1
ATOM 12048 O O . PHE G 1 102 ? 69.187 23.068 91.801 1.00 22.02 102 PHE G O 1
ATOM 12056 N N . ASP G 1 103 ? 68.869 21.385 93.271 1.00 23.03 103 ASP G N 1
ATOM 12057 C CA . ASP G 1 103 ? 70.157 21.563 93.918 1.00 23.26 103 ASP G CA 1
ATOM 12058 C C . ASP G 1 103 ? 70.749 20.210 94.208 1.00 24.53 103 ASP G C 1
ATOM 12059 O O . ASP G 1 103 ? 70.054 19.200 94.269 1.00 33.95 103 ASP G O 1
ATOM 12064 N N . GLY G 1 104 ? 72.040 20.046 94.150 1.00 21.94 104 GLY G N 1
ATOM 12065 C CA . GLY G 1 104 ? 72.558 18.710 94.438 1.00 23.53 104 GLY G CA 1
ATOM 12066 C C . GLY G 1 104 ? 73.056 18.647 95.879 1.00 21.81 104 GLY G C 1
ATOM 12067 O O . GLY G 1 104 ? 73.457 19.693 96.406 1.00 20.83 104 GLY G O 1
ATOM 12068 N N . LEU G 1 105 ? 73.102 17.448 96.392 1.00 18.07 105 LEU G N 1
ATOM 12069 C CA . LEU G 1 105 ? 73.778 17.169 97.695 1.00 19.07 105 LEU G CA 1
ATOM 12070 C C . LEU G 1 105 ? 74.992 16.358 97.367 1.00 22.15 105 LEU G C 1
ATOM 12071 O O . LEU G 1 105 ? 74.899 15.313 96.715 1.00 23.94 105 LEU G O 1
ATOM 12076 N N . ALA G 1 106 ? 76.115 16.817 97.915 1.00 19.23 106 ALA G N 1
ATOM 12077 C CA . ALA G 1 106 ? 77.405 16.088 97.853 1.00 19.21 106 ALA G CA 1
ATOM 12078 C C . ALA G 1 106 ? 77.620 15.355 99.139 1.00 20.20 106 ALA G C 1
ATOM 12079 O O . ALA G 1 106 ? 77.313 15.876 100.292 1.00 20.12 106 ALA G O 1
ATOM 12081 N N . ILE G 1 107 ? 78.150 14.145 99.023 1.00 17.33 107 ILE G N 1
ATOM 12082 C CA . ILE G 1 107 ? 78.626 13.365 100.185 1.00 16.31 107 ILE G CA 1
ATOM 12083 C C . ILE G 1 107 ? 80.077 13.745 100.287 1.00 16.96 107 ILE G C 1
ATOM 12084 O O . ILE G 1 107 ? 80.816 13.738 99.271 1.00 17.88 107 ILE G O 1
ATOM 12089 N N . VAL G 1 108 ? 80.473 14.155 101.495 1.00 17.82 108 VAL G N 1
ATOM 12090 C CA . VAL G 1 108 ? 81.835 14.611 101.729 1.00 17.16 108 VAL G CA 1
ATOM 12091 C C . VAL G 1 108 ? 82.551 13.805 102.820 1.00 15.99 108 VAL G C 1
ATOM 12092 O O . VAL G 1 108 ? 81.972 13.341 103.763 1.00 17.68 108 VAL G O 1
ATOM 12096 N N . VAL G 1 109 ? 83.842 13.549 102.530 1.00 18.14 109 VAL G N 1
ATOM 12097 C CA . VAL G 1 109 ? 84.711 12.806 103.401 1.00 16.80 109 VAL G CA 1
ATOM 12098 C C . VAL G 1 109 ? 85.985 13.636 103.634 1.00 17.18 109 VAL G C 1
ATOM 12099 O O . VAL G 1 109 ? 86.256 14.610 102.976 1.00 17.53 109 VAL G O 1
ATOM 12103 N N . ASN G 1 110 ? 86.817 13.206 104.590 1.00 17.30 110 ASN G N 1
ATOM 12104 C CA . ASN G 1 110 ? 88.101 13.821 104.795 1.00 14.26 110 ASN G CA 1
ATOM 12105 C C . ASN G 1 110 ? 89.043 13.527 103.575 1.00 15.70 110 ASN G C 1
ATOM 12106 O O . ASN G 1 110 ? 88.890 12.480 102.968 1.00 19.34 110 ASN G O 1
ATOM 12111 N N . GLN G 1 111 ? 89.845 14.497 103.276 1.00 18.10 111 GLN G N 1
ATOM 12112 C CA . GLN G 1 111 ? 90.777 14.461 102.108 1.00 17.42 111 GLN G CA 1
ATOM 12113 C C . GLN G 1 111 ? 91.579 13.175 102.109 1.00 20.32 111 GLN G C 1
ATOM 12114 O O . GLN G 1 111 ? 91.960 12.666 101.027 1.00 20.30 111 GLN G O 1
ATOM 12120 N N . ALA G 1 112 ? 91.846 12.632 103.266 1.00 19.89 112 ALA G N 1
ATOM 12121 C CA . ALA G 1 112 ? 92.667 11.420 103.313 1.00 24.22 112 ALA G CA 1
ATOM 12122 C C . ALA G 1 112 ? 91.948 10.124 103.083 1.00 25.82 112 ALA G C 1
ATOM 12123 O O . ALA G 1 112 ? 92.585 9.050 102.955 1.00 28.16 112 ALA G O 1
ATOM 12125 N N . ASN G 1 113 ? 90.604 10.141 103.036 1.00 20.13 113 ASN G N 1
ATOM 12126 C CA . ASN G 1 113 ? 89.834 8.947 102.918 1.00 17.37 113 ASN G CA 1
ATOM 12127 C C . ASN G 1 113 ? 89.956 8.411 101.485 1.00 18.72 113 ASN G C 1
ATOM 12128 O O . ASN G 1 113 ? 89.665 9.096 100.514 1.00 23.85 113 ASN G O 1
ATOM 12133 N N . PRO G 1 114 ? 90.401 7.177 101.346 1.00 23.23 114 PRO G N 1
ATOM 12134 C CA . PRO G 1 114 ? 90.545 6.600 100.017 1.00 26.43 114 PRO G CA 1
ATOM 12135 C C . PRO G 1 114 ? 89.270 6.257 99.255 1.00 27.75 114 PRO G C 1
ATOM 12136 O O . PRO G 1 114 ? 89.328 5.854 98.084 1.00 26.17 114 PRO G O 1
ATOM 12140 N N . VAL G 1 115 ? 88.094 6.286 99.886 1.00 21.93 115 VAL G N 1
ATOM 12141 C CA . VAL G 1 115 ? 86.839 5.953 99.222 1.00 21.70 115 VAL G CA 1
ATOM 12142 C C . VAL G 1 115 ? 86.534 6.991 98.217 1.00 24.17 115 VAL G C 1
ATOM 12143 O O . VAL G 1 115 ? 86.823 8.141 98.452 1.00 22.47 115 VAL G O 1
ATOM 12147 N N . THR G 1 116 ? 86.093 6.575 97.018 1.00 24.94 116 THR G N 1
ATOM 12148 C CA . THR G 1 116 ? 85.760 7.517 95.916 1.00 23.77 116 THR G CA 1
ATOM 12149 C C . THR G 1 116 ? 84.283 7.512 95.557 1.00 20.57 116 THR G C 1
ATOM 12150 O O . THR G 1 116 ? 83.887 8.364 94.745 1.00 24.54 116 THR G O 1
ATOM 12154 N N . ASN G 1 117 ? 83.555 6.517 96.048 1.00 26.17 117 ASN G N 1
ATOM 12155 C CA . ASN G 1 117 ? 82.167 6.231 95.737 1.00 23.81 117 ASN G CA 1
ATOM 12156 C C . ASN G 1 117 ? 81.427 5.502 96.833 1.00 24.68 117 ASN G C 1
ATOM 12157 O O . ASN G 1 117 ? 82.011 4.700 97.526 1.00 25.82 117 ASN G O 1
ATOM 12162 N N . LEU G 1 118 ? 80.119 5.763 96.944 1.00 20.99 118 LEU G N 1
ATOM 12163 C CA . LEU G 1 118 ? 79.188 4.990 97.701 1.00 24.84 118 LEU G CA 1
ATOM 12164 C C . LEU G 1 118 ? 78.005 4.757 96.815 1.00 22.97 118 LEU G C 1
ATOM 12165 O O . LEU G 1 118 ? 77.603 5.639 96.034 1.00 22.18 118 LEU G O 1
ATOM 12170 N N . THR G 1 119 ? 77.469 3.571 96.954 1.00 25.62 119 THR G N 1
ATOM 12171 C CA . THR G 1 119 ? 76.185 3.232 96.382 1.00 25.06 119 THR G CA 1
ATOM 12172 C C . THR G 1 119 ? 75.083 3.678 97.327 1.00 24.39 119 THR G C 1
ATOM 12173 O O . THR G 1 119 ? 75.374 4.000 98.512 1.00 27.43 119 THR G O 1
ATOM 12177 N N . ARG G 1 120 ? 73.861 3.644 96.825 1.00 24.66 120 ARG G N 1
ATOM 12178 C CA . ARG G 1 120 ? 72.738 3.991 97.613 1.00 24.92 120 ARG G CA 1
ATOM 12179 C C . ARG G 1 120 ? 72.666 3.079 98.809 1.00 23.07 120 ARG G C 1
ATOM 12180 O O . ARG G 1 120 ? 72.411 3.524 99.946 1.00 25.78 120 ARG G O 1
ATOM 12188 N N . GLU G 1 121 ? 72.848 1.754 98.645 1.00 23.55 121 GLU G N 1
ATOM 12189 C CA . GLU G 1 121 ? 72.754 0.814 99.709 1.00 25.38 121 GLU G CA 1
ATOM 12190 C C . GLU G 1 121 ? 73.789 1.035 100.841 1.00 18.55 121 GLU G C 1
ATOM 12191 O O . GLU G 1 121 ? 73.421 1.007 102.003 1.00 22.97 121 GLU G O 1
ATOM 12197 N N . GLN G 1 122 ? 75.016 1.315 100.465 1.00 22.39 122 GLN G N 1
ATOM 12198 C CA . GLN G 1 122 ? 76.105 1.652 101.332 1.00 21.82 122 GLN G CA 1
ATOM 12199 C C . GLN G 1 122 ? 75.807 2.951 102.158 1.00 21.19 122 GLN G C 1
ATOM 12200 O O . GLN G 1 122 ? 75.962 2.853 103.373 1.00 22.23 122 GLN G O 1
ATOM 12206 N N . LEU G 1 123 ? 75.380 4.016 101.484 1.00 21.47 123 LEU G N 1
ATOM 12207 C CA . LEU G 1 123 ? 75.197 5.333 102.160 1.00 17.42 123 LEU G CA 1
ATOM 12208 C C . LEU G 1 123 ? 74.020 5.098 103.097 1.00 19.56 123 LEU G C 1
ATOM 12209 O O . LEU G 1 123 ? 74.029 5.598 104.236 1.00 22.13 123 LEU G O 1
ATOM 12214 N N . TYR G 1 124 ? 72.973 4.438 102.660 1.00 18.55 124 TYR G N 1
ATOM 12215 C CA . TYR G 1 124 ? 71.832 4.129 103.512 1.00 21.37 124 TYR G CA 1
ATOM 12216 C C . TYR G 1 124 ? 72.249 3.313 104.720 1.00 23.58 124 TYR G C 1
ATOM 12217 O O . TYR G 1 124 ? 71.907 3.622 105.857 1.00 20.97 124 TYR G O 1
ATOM 12226 N N . GLY G 1 125 ? 73.048 2.258 104.561 1.00 19.61 125 GLY G N 1
ATOM 12227 C CA . GLY G 1 125 ? 73.464 1.530 105.719 1.00 21.45 125 GLY G CA 1
ATOM 12228 C C . GLY G 1 125 ? 74.368 2.309 106.698 1.00 20.48 125 GLY G C 1
ATOM 12229 O O . GLY G 1 125 ? 74.254 2.124 107.906 1.00 21.66 125 GLY G O 1
ATOM 12230 N N . ILE G 1 126 ? 75.130 3.234 106.149 1.00 22.34 126 ILE G N 1
ATOM 12231 C CA . ILE G 1 126 ? 76.027 4.029 106.963 1.00 21.14 126 ILE G CA 1
ATOM 12232 C C . ILE G 1 126 ? 75.116 4.910 107.859 1.00 22.07 126 ILE G C 1
ATOM 12233 O O . ILE G 1 126 ? 75.275 4.968 109.082 1.00 19.34 126 ILE G O 1
ATOM 12238 N N . TYR G 1 127 ? 74.218 5.658 107.200 1.00 20.74 127 TYR G N 1
ATOM 12239 C CA . TYR G 1 127 ? 73.338 6.606 107.901 1.00 21.75 127 TYR G CA 1
ATOM 12240 C C . TYR G 1 127 ? 72.362 5.921 108.825 1.00 22.26 127 TYR G C 1
ATOM 12241 O O . TYR G 1 127 ? 72.017 6.461 109.843 1.00 23.44 127 TYR G O 1
ATOM 12250 N N . LYS G 1 128 ? 71.921 4.674 108.512 1.00 22.67 128 LYS G N 1
ATOM 12251 C CA . LYS G 1 128 ? 71.214 3.888 109.482 1.00 23.94 128 LYS G CA 1
ATOM 12252 C C . LYS G 1 128 ? 71.981 3.384 110.668 1.00 26.73 128 LYS G C 1
ATOM 12253 O O . LYS G 1 128 ? 71.325 2.996 111.630 1.00 29.01 128 LYS G O 1
ATOM 12259 N N . GLY G 1 129 ? 73.303 3.383 110.613 1.00 26.14 129 GLY G N 1
ATOM 12260 C CA . GLY G 1 129 ? 74.133 2.802 111.643 1.00 23.78 129 GLY G CA 1
ATOM 12261 C C . GLY G 1 129 ? 74.383 1.288 111.561 1.00 28.27 129 GLY G C 1
ATOM 12262 O O . GLY G 1 129 ? 74.954 0.701 112.451 1.00 25.50 129 GLY G O 1
ATOM 12263 N N . GLN G 1 130 ? 73.989 0.728 110.442 1.00 24.57 130 GLN G N 1
ATOM 12264 C CA . GLN G 1 130 ? 74.196 -0.724 110.097 1.00 25.28 130 GLN G CA 1
ATOM 12265 C C . GLN G 1 130 ? 75.640 -1.015 109.670 1.00 27.56 130 GLN G C 1
ATOM 12266 O O . GLN G 1 130 ? 76.254 -2.001 110.074 1.00 29.39 130 GLN G O 1
ATOM 12272 N N . ILE G 1 131 ? 76.175 -0.118 108.863 1.00 23.42 131 ILE G N 1
ATOM 12273 C CA . ILE G 1 131 ? 77.538 -0.166 108.395 1.00 23.33 131 ILE G CA 1
ATOM 12274 C C . ILE G 1 131 ? 78.331 0.841 109.262 1.00 23.97 131 ILE G C 1
ATOM 12275 O O . ILE G 1 131 ? 78.138 2.058 109.108 1.00 23.95 131 ILE G O 1
ATOM 12280 N N . THR G 1 132 ? 79.292 0.311 109.997 1.00 21.53 132 THR G N 1
ATOM 12281 C CA . THR G 1 132 ? 80.021 1.019 111.009 1.00 19.05 132 THR G CA 1
ATOM 12282 C C . THR G 1 132 ? 81.469 1.240 110.789 1.00 23.65 132 THR G C 1
ATOM 12283 O O . THR G 1 132 ? 82.076 1.999 111.569 1.00 21.07 132 THR G O 1
ATOM 12287 N N . ASN G 1 133 ? 82.098 0.591 109.794 1.00 21.08 133 ASN G N 1
ATOM 12288 C CA . ASN G 1 133 ? 83.515 0.727 109.618 1.00 21.54 133 ASN G CA 1
ATOM 12289 C C . ASN G 1 133 ? 83.795 0.897 108.132 1.00 21.15 133 ASN G C 1
ATOM 12290 O O . ASN G 1 133 ? 83.157 0.234 107.278 1.00 22.16 133 ASN G O 1
ATOM 12295 N N . TRP G 1 134 ? 84.678 1.829 107.854 1.00 21.22 134 TRP G N 1
ATOM 12296 C CA . TRP G 1 134 ? 85.020 2.262 106.506 1.00 19.61 134 TRP G CA 1
ATOM 12297 C C . TRP G 1 134 ? 85.497 1.022 105.675 1.00 25.50 134 TRP G C 1
ATOM 12298 O O . TRP G 1 134 ? 85.317 0.992 104.479 1.00 22.99 134 TRP G O 1
ATOM 12309 N N . LYS G 1 135 ? 86.039 0.052 106.367 1.00 24.02 135 LYS G N 1
ATOM 12310 C CA . LYS G 1 135 ? 86.543 -1.125 105.598 1.00 25.73 135 LYS G CA 1
ATOM 12311 C C . LYS G 1 135 ? 85.402 -1.832 104.877 1.00 26.89 135 LYS G C 1
ATOM 12312 O O . LYS G 1 135 ? 85.657 -2.350 103.745 1.00 26.60 135 LYS G O 1
ATOM 12318 N N . GLN G 1 136 ? 84.192 -1.779 105.436 1.00 23.79 136 GLN G N 1
ATOM 12319 C CA . GLN G 1 136 ? 83.010 -2.418 104.783 1.00 27.81 136 GLN G CA 1
ATOM 12320 C C . GLN G 1 136 ? 82.608 -1.834 103.400 1.00 28.67 136 GLN G C 1
ATOM 12321 O O . GLN G 1 136 ? 81.834 -2.483 102.650 1.00 30.96 136 GLN G O 1
ATOM 12327 N N . VAL G 1 137 ? 83.056 -0.606 103.102 1.00 23.22 137 VAL G N 1
ATOM 12328 C CA . VAL G 1 137 ? 82.838 0.035 101.837 1.00 25.30 137 VAL G CA 1
ATOM 12329 C C . VAL G 1 137 ? 84.155 0.336 101.161 1.00 32.08 137 VAL G C 1
ATOM 12330 O O . VAL G 1 137 ? 84.288 1.280 100.359 1.00 31.07 137 VAL G O 1
ATOM 12334 N N . GLY G 1 138 ? 85.165 -0.487 101.443 1.00 29.55 138 GLY G N 1
ATOM 12335 C CA . GLY G 1 138 ? 86.409 -0.444 100.690 1.00 32.44 138 GLY G CA 1
ATOM 12336 C C . GLY G 1 138 ? 87.420 0.576 101.132 1.00 33.03 138 GLY G C 1
ATOM 12337 O O . GLY G 1 138 ? 88.287 0.950 100.393 1.00 32.82 138 GLY G O 1
ATOM 12338 N N . GLY G 1 139 ? 87.251 1.107 102.341 1.00 26.33 139 GLY G N 1
ATOM 12339 C CA . GLY G 1 139 ? 88.203 2.067 102.874 1.00 23.45 139 GLY G CA 1
ATOM 12340 C C . GLY G 1 139 ? 89.092 1.503 103.951 1.00 27.93 139 GLY G C 1
ATOM 12341 O O . GLY G 1 139 ? 89.215 0.293 104.071 1.00 27.53 139 GLY G O 1
ATOM 12342 N N . ASN G 1 140 ? 89.615 2.382 104.813 1.00 27.31 140 ASN G N 1
ATOM 12343 C CA . ASN G 1 140 ? 90.472 1.985 105.942 1.00 23.80 140 ASN G CA 1
ATOM 12344 C C . ASN G 1 140 ? 89.733 1.258 107.017 1.00 27.63 140 ASN G C 1
ATOM 12345 O O . ASN G 1 140 ? 88.500 1.299 107.095 1.00 22.90 140 ASN G O 1
ATOM 12350 N N . ASP G 1 141 ? 90.501 0.566 107.881 1.00 26.29 141 ASP G N 1
ATOM 12351 C CA . ASP G 1 141 ? 89.933 -0.112 109.032 1.00 28.73 141 ASP G CA 1
ATOM 12352 C C . ASP G 1 141 ? 89.778 0.927 110.107 1.00 25.25 141 ASP G C 1
ATOM 12353 O O . ASP G 1 141 ? 90.715 1.284 110.829 1.00 23.65 141 ASP G O 1
ATOM 12358 N N . GLN G 1 142 ? 88.586 1.521 110.120 1.00 25.25 142 GLN G N 1
ATOM 12359 C CA . GLN G 1 142 ? 88.328 2.687 110.963 1.00 23.10 142 GLN G CA 1
ATOM 12360 C C . GLN G 1 142 ? 86.828 2.909 111.134 1.00 18.32 142 GLN G C 1
ATOM 12361 O O . GLN G 1 142 ? 86.072 2.868 110.166 1.00 19.36 142 GLN G O 1
ATOM 12367 N N . LYS G 1 143 ? 86.424 3.177 112.370 1.00 19.44 143 LYS G N 1
ATOM 12368 C CA . LYS G 1 143 ? 85.007 3.325 112.702 1.00 20.55 143 LYS G CA 1
ATOM 12369 C C . LYS G 1 143 ? 84.515 4.649 112.055 1.00 15.21 143 LYS G C 1
ATOM 12370 O O . LYS G 1 143 ? 85.267 5.636 112.092 1.00 19.86 143 LYS G O 1
ATOM 12376 N N . ILE G 1 144 ? 83.329 4.602 111.470 1.00 18.33 144 ILE G N 1
ATOM 12377 C CA . ILE G 1 144 ? 82.745 5.792 110.805 1.00 16.38 144 ILE G CA 1
ATOM 12378 C C . ILE G 1 144 ? 82.120 6.710 111.892 1.00 15.39 144 ILE G C 1
ATOM 12379 O O . ILE G 1 144 ? 81.402 6.201 112.794 1.00 19.12 144 ILE G O 1
ATOM 12384 N N . ALA G 1 145 ? 82.340 8.010 111.714 1.00 18.06 145 ALA G N 1
ATOM 12385 C CA . ALA G 1 145 ? 81.557 9.045 112.443 1.00 17.05 145 ALA G CA 1
ATOM 12386 C C . ALA G 1 145 ? 80.618 9.601 111.416 1.00 16.40 145 ALA G C 1
ATOM 12387 O O . ALA G 1 145 ? 81.040 10.212 110.431 1.00 16.53 145 ALA G O 1
ATOM 12389 N N . VAL G 1 146 ? 79.332 9.365 111.640 1.00 15.05 146 VAL G N 1
ATOM 12390 C CA . VAL G 1 146 ? 78.252 9.840 110.785 1.00 15.81 146 VAL G CA 1
ATOM 12391 C C . VAL G 1 146 ? 77.829 11.195 111.218 1.00 16.30 146 VAL G C 1
ATOM 12392 O O . VAL G 1 146 ? 77.410 11.375 112.365 1.00 17.59 146 VAL G O 1
ATOM 12396 N N . VAL G 1 147 ? 77.927 12.167 110.327 1.00 13.90 147 VAL G N 1
ATOM 12397 C CA . VAL G 1 147 ? 77.603 13.573 110.631 1.00 15.59 147 VAL G CA 1
ATOM 12398 C C . VAL G 1 147 ? 76.362 14.013 109.869 1.00 16.24 147 VAL G C 1
ATOM 12399 O O . VAL G 1 147 ? 76.150 13.674 108.685 1.00 15.12 147 VAL G O 1
ATOM 12403 N N . THR G 1 148 ? 75.447 14.635 110.611 1.00 15.53 148 THR G N 1
ATOM 12404 C CA . THR G 1 148 ? 74.252 15.163 109.996 1.00 14.33 148 THR G CA 1
ATOM 12405 C C . THR G 1 148 ? 74.034 16.572 110.486 1.00 13.97 148 THR G C 1
ATOM 12406 O O . THR G 1 148 ? 74.849 17.120 111.205 1.00 13.04 148 THR G O 1
ATOM 12410 N N . ARG G 1 149 ? 72.985 17.181 110.013 1.00 15.39 149 ARG G N 1
ATOM 12411 C CA . ARG G 1 149 ? 72.621 18.544 110.352 1.00 14.65 149 ARG G CA 1
ATOM 12412 C C . ARG G 1 149 ? 71.558 18.590 111.488 1.00 14.54 149 ARG G C 1
ATOM 12413 O O . ARG G 1 149 ? 71.085 17.589 111.913 1.00 16.47 149 ARG G O 1
ATOM 12421 N N . GLU G 1 150 ? 71.282 19.826 111.975 1.00 15.06 150 GLU G N 1
ATOM 12422 C CA . GLU G 1 150 ? 70.328 20.097 113.060 1.00 16.58 150 GLU G CA 1
ATOM 12423 C C . GLU G 1 150 ? 68.928 19.670 112.588 1.00 17.46 150 GLU G C 1
ATOM 12424 O O . GLU G 1 150 ? 68.608 19.529 111.417 1.00 15.41 150 GLU G O 1
ATOM 12430 N N . ALA G 1 151 ? 68.026 19.512 113.547 1.00 19.62 151 ALA G N 1
ATOM 12431 C CA . ALA G 1 151 ? 66.681 19.096 113.276 1.00 21.54 151 ALA G CA 1
ATOM 12432 C C . ALA G 1 151 ? 65.926 19.943 112.315 1.00 19.46 151 ALA G C 1
ATOM 12433 O O . ALA G 1 151 ? 65.099 19.422 111.603 1.00 23.81 151 ALA G O 1
ATOM 12435 N N . SER G 1 152 ? 66.167 21.223 112.336 1.00 21.84 152 SER G N 1
ATOM 12436 C CA . SER G 1 152 ? 65.420 22.108 111.475 1.00 20.02 152 SER G CA 1
ATOM 12437 C C . SER G 1 152 ? 66.075 22.308 110.078 1.00 21.17 152 SER G C 1
ATOM 12438 O O . SER G 1 152 ? 65.577 23.116 109.283 1.00 19.75 152 SER G O 1
ATOM 12441 N N . SER G 1 153 ? 67.191 21.638 109.798 1.00 17.07 153 SER G N 1
ATOM 12442 C CA . SER G 1 153 ? 67.900 21.867 108.529 1.00 15.95 153 SER G CA 1
ATOM 12443 C C . SER G 1 153 ? 67.123 21.291 107.306 1.00 13.15 153 SER G C 1
ATOM 12444 O O . SER G 1 153 ? 66.789 20.121 107.245 1.00 16.16 153 SER G O 1
ATOM 12447 N N . GLY G 1 154 ? 66.868 22.176 106.332 1.00 17.61 154 GLY G N 1
ATOM 12448 C CA . GLY G 1 154 ? 66.398 21.767 105.005 1.00 15.00 154 GLY G CA 1
ATOM 12449 C C . GLY G 1 154 ? 67.254 20.755 104.276 1.00 15.98 154 GLY G C 1
ATOM 12450 O O . GLY G 1 154 ? 66.750 19.844 103.641 1.00 16.12 154 GLY G O 1
ATOM 12451 N N . THR G 1 155 ? 68.545 20.933 104.436 1.00 16.10 155 THR G N 1
ATOM 12452 C CA . THR G 1 155 ? 69.511 20.033 103.911 1.00 13.53 155 THR G CA 1
ATOM 12453 C C . THR G 1 155 ? 69.263 18.611 104.411 1.00 14.74 155 THR G C 1
ATOM 12454 O O . THR G 1 155 ? 69.241 17.677 103.677 1.00 15.85 155 THR G O 1
ATOM 12458 N N . ARG G 1 156 ? 69.117 18.509 105.710 1.00 14.54 156 ARG G N 1
ATOM 12459 C CA . ARG G 1 156 ? 68.828 17.211 106.368 1.00 15.62 156 ARG G CA 1
ATOM 12460 C C . ARG G 1 156 ? 67.518 16.631 105.923 1.00 17.44 156 ARG G C 1
ATOM 12461 O O . ARG G 1 156 ? 67.411 15.444 105.542 1.00 16.45 156 ARG G O 1
ATOM 12469 N N . TYR G 1 157 ? 66.449 17.446 105.990 1.00 15.54 157 TYR G N 1
ATOM 12470 C CA . TYR G 1 157 ? 65.154 16.978 105.559 1.00 15.57 157 TYR G CA 1
ATOM 12471 C C . TYR G 1 157 ? 65.227 16.440 104.081 1.00 16.21 157 TYR G C 1
ATOM 12472 O O . TYR G 1 157 ? 64.638 15.394 103.780 1.00 19.18 157 TYR G O 1
ATOM 12481 N N . SER G 1 158 ? 65.934 17.168 103.222 1.00 17.71 158 SER G N 1
ATOM 12482 C CA . SER G 1 158 ? 66.050 16.820 101.806 1.00 20.47 158 SER G CA 1
ATOM 12483 C C . SER G 1 158 ? 66.793 15.556 101.686 1.00 21.45 158 SER G C 1
ATOM 12484 O O . SER G 1 158 ? 66.424 14.709 100.950 1.00 20.87 158 SER G O 1
ATOM 12487 N N . PHE G 1 159 ? 67.936 15.466 102.366 1.00 19.99 159 PHE G N 1
ATOM 12488 C CA . PHE G 1 159 ? 68.734 14.248 102.340 1.00 19.39 159 PHE G CA 1
ATOM 12489 C C . PHE G 1 159 ? 67.987 13.059 102.757 1.00 19.04 159 PHE G C 1
ATOM 12490 O O . PHE G 1 159 ? 68.071 12.025 102.105 1.00 18.95 159 PHE G O 1
ATOM 12498 N N . GLU G 1 160 ? 67.273 13.146 103.860 1.00 19.11 160 GLU G N 1
ATOM 12499 C CA . GLU G 1 160 ? 66.595 11.958 104.455 1.00 19.32 160 GLU G CA 1
ATOM 12500 C C . GLU G 1 160 ? 65.457 11.523 103.509 1.00 17.99 160 GLU G C 1
ATOM 12501 O O . GLU G 1 160 ? 65.117 10.329 103.381 1.00 21.84 160 GLU G O 1
ATOM 12507 N N . SER G 1 161 ? 64.856 12.501 102.829 1.00 19.87 161 SER G N 1
ATOM 12508 C CA . SER G 1 161 ? 63.782 12.170 101.843 1.00 19.59 161 SER G CA 1
ATOM 12509 C C . SER G 1 161 ? 64.345 11.442 100.682 1.00 20.68 161 SER G C 1
ATOM 12510 O O . SER G 1 161 ? 63.828 10.380 100.287 1.00 23.80 161 SER G O 1
ATOM 12513 N N . LEU G 1 162 ? 65.401 11.974 100.120 1.00 21.81 162 LEU G N 1
ATOM 12514 C CA . LEU G 1 162 ? 66.070 11.329 98.950 1.00 22.84 162 LEU G CA 1
ATOM 12515 C C . LEU G 1 162 ? 66.526 9.917 99.321 1.00 23.27 162 LEU G C 1
ATOM 12516 O O . LEU G 1 162 ? 66.518 9.035 98.481 1.00 27.25 162 LEU G O 1
ATOM 12529 N N . GLY G 1 164 ? 65.380 7.779 101.863 1.00 21.02 164 GLY G N 1
ATOM 12530 C CA . GLY G 1 164 ? 64.414 6.967 102.562 1.00 24.49 164 GLY G CA 1
ATOM 12531 C C . GLY G 1 164 ? 64.744 6.770 104.030 1.00 24.33 164 GLY G C 1
ATOM 12532 O O . GLY G 1 164 ? 64.384 5.751 104.617 1.00 26.14 164 GLY G O 1
ATOM 12533 N N . LEU G 1 165 ? 65.421 7.758 104.619 1.00 22.69 165 LEU G N 1
ATOM 12534 C CA . LEU G 1 165 ? 65.871 7.686 105.998 1.00 20.73 165 LEU G CA 1
ATOM 12535 C C . LEU G 1 165 ? 64.879 8.155 107.014 1.00 24.62 165 LEU G C 1
ATOM 12536 O O . LEU G 1 165 ? 65.290 8.687 108.022 1.00 27.82 165 LEU G O 1
ATOM 12541 N N . THR G 1 166 ? 63.601 8.112 106.679 1.00 26.79 166 THR G N 1
ATOM 12542 C CA . THR G 1 166 ? 62.541 8.415 107.640 1.00 25.36 166 THR G CA 1
ATOM 12543 C C . THR G 1 166 ? 61.678 7.221 107.872 1.00 28.22 166 THR G C 1
ATOM 12544 O O . THR G 1 166 ? 61.707 6.281 107.061 1.00 31.09 166 THR G O 1
ATOM 12548 N N . LYS G 1 167 ? 60.955 7.244 108.988 1.00 30.80 167 LYS G N 1
ATOM 12549 C CA . LYS G 1 167 ? 59.965 6.243 109.271 1.00 31.85 167 LYS G CA 1
ATOM 12550 C C . LYS G 1 167 ? 58.625 6.944 109.489 1.00 30.18 167 LYS G C 1
ATOM 12551 O O . LYS G 1 167 ? 58.545 8.075 110.036 1.00 29.13 167 LYS G O 1
ATOM 12557 N N . THR G 1 168 ? 57.583 6.305 108.998 1.00 30.89 168 THR G N 1
ATOM 12558 C CA . THR G 1 168 ? 56.200 6.822 109.108 1.00 34.48 168 THR G CA 1
ATOM 12559 C C . THR G 1 168 ? 55.627 6.477 110.455 1.00 39.22 168 THR G C 1
ATOM 12560 O O . THR G 1 168 ? 55.533 5.280 110.777 1.00 44.94 168 THR G O 1
ATOM 12564 N N . VAL G 1 169 ? 55.301 7.486 111.257 1.00 45.83 169 VAL G N 1
ATOM 12565 C CA . VAL G 1 169 ? 54.486 7.273 112.466 1.00 48.25 169 VAL G CA 1
ATOM 12566 C C . VAL G 1 169 ? 53.329 8.283 112.500 1.00 50.37 169 VAL G C 1
ATOM 12567 O O . VAL G 1 169 ? 53.539 9.517 112.615 1.00 48.26 169 VAL G O 1
ATOM 12571 N N . LYS G 1 170 ? 52.109 7.734 112.376 1.00 51.18 170 LYS G N 1
ATOM 12572 C CA . LYS G 1 170 ? 50.863 8.503 112.227 1.00 50.71 170 LYS G CA 1
ATOM 12573 C C . LYS G 1 170 ? 50.824 9.254 110.858 1.00 49.33 170 LYS G C 1
ATOM 12574 O O . LYS G 1 170 ? 51.058 8.645 109.788 1.00 47.51 170 LYS G O 1
ATOM 12580 N N . ASP G 1 171 ? 50.524 10.549 110.867 1.00 51.28 171 ASP G N 1
ATOM 12581 C CA . ASP G 1 171 ? 50.491 11.343 109.622 1.00 52.00 171 ASP G CA 1
ATOM 12582 C C . ASP G 1 171 ? 51.837 12.064 109.380 1.00 46.58 171 ASP G C 1
ATOM 12583 O O . ASP G 1 171 ? 51.896 13.237 108.959 1.00 43.28 171 ASP G O 1
ATOM 12588 N N . ARG G 1 172 ? 52.937 11.396 109.697 1.00 42.53 172 ARG G N 1
ATOM 12589 C CA . ARG G 1 172 ? 54.229 12.078 109.631 1.00 36.56 172 ARG G CA 1
ATOM 12590 C C . ARG G 1 172 ? 55.440 11.183 109.571 1.00 35.49 172 ARG G C 1
ATOM 12591 O O . ARG G 1 172 ? 55.438 10.018 109.985 1.00 38.70 172 ARG G O 1
ATOM 12599 N N . GLU G 1 173 ? 56.497 11.810 109.110 1.00 30.69 173 GLU G N 1
ATOM 12600 C CA . GLU G 1 173 ? 57.777 11.161 108.911 1.00 29.26 173 GLU G CA 1
ATOM 12601 C C . GLU G 1 173 ? 58.779 11.648 109.976 1.00 30.92 173 GLU G C 1
ATOM 12602 O O . GLU G 1 173 ? 58.901 12.860 110.215 1.00 32.10 173 GLU G O 1
ATOM 12608 N N . VAL G 1 174 ? 59.486 10.707 110.581 1.00 26.31 174 VAL G N 1
ATOM 12609 C CA . VAL G 1 174 ? 60.456 10.908 111.599 1.00 27.30 174 VAL G CA 1
ATOM 12610 C C . VAL G 1 174 ? 61.770 10.444 111.103 1.00 24.32 174 VAL G C 1
ATOM 12611 O O . VAL G 1 174 ? 61.873 9.388 110.460 1.00 25.55 174 VAL G O 1
ATOM 12615 N N . SER G 1 175 ? 62.809 11.178 111.452 1.00 26.87 175 SER G N 1
ATOM 12616 C CA . SER G 1 175 ? 64.153 10.749 111.109 1.00 23.84 175 SER G CA 1
ATOM 12617 C C . SER G 1 175 ? 64.447 9.390 111.654 1.00 25.12 175 SER G C 1
ATOM 12618 O O . SER G 1 175 ? 64.179 9.094 112.828 1.00 27.26 175 SER G O 1
ATOM 12621 N N . ASP G 1 176 ? 65.037 8.583 110.789 1.00 28.07 176 ASP G N 1
ATOM 12622 C CA . ASP G 1 176 ? 65.427 7.203 111.130 1.00 27.37 176 ASP G CA 1
ATOM 12623 C C . ASP G 1 176 ? 66.946 7.002 111.077 1.00 27.56 176 ASP G C 1
ATOM 12624 O O . ASP G 1 176 ? 67.443 5.912 111.003 1.00 29.91 176 ASP G O 1
ATOM 12629 N N . VAL G 1 177 ? 67.689 8.083 111.083 1.00 23.05 177 VAL G N 1
ATOM 12630 C CA . VAL G 1 177 ? 69.168 8.045 111.079 1.00 21.41 177 VAL G CA 1
ATOM 12631 C C . VAL G 1 177 ? 69.611 7.480 112.408 1.00 21.23 177 VAL G C 1
ATOM 12632 O O . VAL G 1 177 ? 68.901 7.694 113.404 1.00 28.44 177 VAL G O 1
ATOM 12636 N N . ALA G 1 178 ? 70.755 6.840 112.411 1.00 21.96 178 ALA G N 1
ATOM 12637 C CA . ALA G 1 178 ? 71.363 6.250 113.632 1.00 25.43 178 ALA G CA 1
ATOM 12638 C C . ALA G 1 178 ? 71.350 7.308 114.738 1.00 27.06 178 ALA G C 1
ATOM 12639 O O . ALA G 1 178 ? 71.788 8.416 114.500 1.00 23.50 178 ALA G O 1
ATOM 12641 N N . PRO G 1 179 ? 70.889 6.978 115.952 1.00 33.07 179 PRO G N 1
ATOM 12642 C CA . PRO G 1 179 ? 70.919 7.958 117.041 1.00 34.09 179 PRO G CA 1
ATOM 12643 C C . PRO G 1 179 ? 72.365 8.253 117.551 1.00 28.89 179 PRO G C 1
ATOM 12644 O O . PRO G 1 179 ? 72.527 9.180 118.351 1.00 33.55 179 PRO G O 1
ATOM 12648 N N . THR G 1 180 ? 73.376 7.561 117.016 1.00 20.10 180 THR G N 1
ATOM 12649 C CA . THR G 1 180 ? 74.754 7.888 117.283 1.00 18.27 180 THR G CA 1
ATOM 12650 C C . THR G 1 180 ? 75.337 8.853 116.274 1.00 18.17 180 THR G C 1
ATOM 12651 O O . THR G 1 180 ? 76.545 9.217 116.353 1.00 19.77 180 THR G O 1
ATOM 12655 N N . ALA G 1 181 ? 74.499 9.296 115.323 1.00 16.60 181 ALA G N 1
ATOM 12656 C CA . ALA G 1 181 ? 74.968 10.335 114.410 1.00 19.85 181 ALA G CA 1
ATOM 12657 C C . ALA G 1 181 ? 75.312 11.604 115.198 1.00 20.87 181 ALA G C 1
ATOM 12658 O O . ALA G 1 181 ? 74.758 11.879 116.310 1.00 20.85 181 ALA G O 1
ATOM 12660 N N . LEU G 1 182 ? 76.226 12.338 114.660 1.00 17.97 182 LEU G N 1
ATOM 12661 C CA . LEU G 1 182 ? 76.666 13.617 115.224 1.00 17.24 182 LEU G CA 1
ATOM 12662 C C . LEU G 1 182 ? 76.037 14.812 114.490 1.00 17.42 182 LEU G C 1
ATOM 12663 O O . LEU G 1 182 ? 76.155 14.941 113.282 1.00 17.08 182 LEU G O 1
ATOM 12668 N N . VAL G 1 183 ? 75.450 15.714 115.230 1.00 15.00 183 VAL G N 1
ATOM 12669 C CA . VAL G 1 183 ? 74.797 16.877 114.648 1.00 14.70 183 VAL G CA 1
ATOM 12670 C C . VAL G 1 183 ? 75.690 18.089 114.674 1.00 15.55 183 VAL G C 1
ATOM 12671 O O . VAL G 1 183 ? 76.249 18.429 115.712 1.00 14.79 183 VAL G O 1
ATOM 12675 N N . VAL G 1 184 ? 75.852 18.705 113.508 1.00 13.70 184 VAL G N 1
ATOM 12676 C CA . VAL G 1 184 ? 76.375 20.073 113.372 1.00 13.37 184 VAL G CA 1
ATOM 12677 C C . VAL G 1 184 ? 75.295 21.022 112.849 1.00 11.20 184 VAL G C 1
ATOM 12678 O O . VAL G 1 184 ? 74.317 20.570 112.326 1.00 14.74 184 VAL G O 1
ATOM 12682 N N . ASN G 1 185 ? 75.519 22.336 112.974 1.00 15.76 185 ASN G N 1
ATOM 12683 C CA . ASN G 1 185 ? 74.427 23.263 112.715 1.00 14.91 185 ASN G CA 1
ATOM 12684 C C . ASN G 1 185 ? 74.617 24.206 111.588 1.00 18.28 185 ASN G C 1
ATOM 12685 O O . ASN G 1 185 ? 73.839 25.178 111.422 1.00 17.53 185 ASN G O 1
ATOM 12690 N N . SER G 1 186 ? 75.590 23.877 110.734 1.00 18.32 186 SER G N 1
ATOM 12691 C CA . SER G 1 186 ? 75.824 24.692 109.572 1.00 16.02 186 SER G CA 1
ATOM 12692 C C . SER G 1 186 ? 76.675 23.956 108.554 1.00 15.84 186 SER G C 1
ATOM 12693 O O . SER G 1 186 ? 77.384 22.988 108.888 1.00 16.20 186 SER G O 1
ATOM 12696 N N . ASN G 1 187 ? 76.653 24.461 107.314 1.00 15.43 187 ASN G N 1
ATOM 12697 C CA . ASN G 1 187 ? 77.628 24.030 106.347 1.00 16.63 187 ASN G CA 1
ATOM 12698 C C . ASN G 1 187 ? 79.054 24.236 106.740 1.00 16.26 187 ASN G C 1
ATOM 12699 O O . ASN G 1 187 ? 79.939 23.347 106.493 1.00 17.34 187 ASN G O 1
ATOM 12704 N N . SER G 1 188 ? 79.357 25.397 107.257 1.00 16.33 188 SER G N 1
ATOM 12705 C CA . SER G 1 188 ? 80.682 25.790 107.679 1.00 15.54 188 SER G CA 1
ATOM 12706 C C . SER G 1 188 ? 81.169 24.706 108.695 1.00 15.72 188 SER G C 1
ATOM 12707 O O . SER G 1 188 ? 82.288 24.161 108.614 1.00 18.16 188 SER G O 1
ATOM 12727 N N . LYS G 1 191 ? 81.782 21.220 107.209 1.00 15.60 191 LYS G N 1
ATOM 12728 C CA . LYS G 1 191 ? 83.093 21.128 106.597 1.00 15.38 191 LYS G CA 1
ATOM 12729 C C . LYS G 1 191 ? 84.205 21.092 107.590 1.00 14.10 191 LYS G C 1
ATOM 12730 O O . LYS G 1 191 ? 85.149 20.323 107.415 1.00 14.81 191 LYS G O 1
ATOM 12736 N N . THR G 1 192 ? 84.165 21.959 108.633 1.00 15.71 192 THR G N 1
ATOM 12737 C CA . THR G 1 192 ? 85.259 21.936 109.655 1.00 14.95 192 THR G CA 1
ATOM 12738 C C . THR G 1 192 ? 85.370 20.629 110.353 1.00 13.10 192 THR G C 1
ATOM 12739 O O . THR G 1 192 ? 86.474 20.089 110.546 1.00 15.26 192 THR G O 1
ATOM 12743 N N . LEU G 1 193 ? 84.248 20.031 110.680 1.00 15.34 193 LEU G N 1
ATOM 12744 C CA . LEU G 1 193 ? 84.218 18.717 111.378 1.00 15.37 193 LEU G CA 1
ATOM 12745 C C . LEU G 1 193 ? 84.805 17.619 110.520 1.00 16.89 193 LEU G C 1
ATOM 12746 O O . LEU G 1 193 ? 85.684 16.873 110.923 1.00 17.83 193 LEU G O 1
ATOM 12751 N N . VAL G 1 194 ? 84.430 17.604 109.240 1.00 15.04 194 VAL G N 1
ATOM 12752 C CA . VAL G 1 194 ? 84.980 16.608 108.333 1.00 13.52 194 VAL G CA 1
ATOM 12753 C C . VAL G 1 194 ? 86.418 16.849 108.023 1.00 15.64 194 VAL G C 1
ATOM 12754 O O . VAL G 1 194 ? 87.191 15.879 108.050 1.00 15.79 194 VAL G O 1
ATOM 12758 N N . ASN G 1 195 ? 86.869 18.076 107.883 1.00 14.69 195 ASN G N 1
ATOM 12759 C CA . ASN G 1 195 ? 88.264 18.423 107.640 1.00 16.05 195 ASN G CA 1
ATOM 12760 C C . ASN G 1 195 ? 89.191 17.896 108.769 1.00 16.41 195 ASN G C 1
ATOM 12761 O O . ASN G 1 195 ? 90.316 17.522 108.516 1.00 17.47 195 ASN G O 1
ATOM 12766 N N . HIS G 1 196 ? 88.639 17.984 110.006 1.00 15.71 196 HIS G N 1
ATOM 12767 C CA . HIS G 1 196 ? 89.365 17.699 111.222 1.00 18.98 196 HIS G CA 1
ATOM 12768 C C . HIS G 1 196 ? 89.287 16.234 111.655 1.00 15.16 196 HIS G C 1
ATOM 12769 O O . HIS G 1 196 ? 89.994 15.904 112.581 1.00 17.17 196 HIS G O 1
ATOM 12776 N N . ASN G 1 197 ? 88.533 15.404 110.971 1.00 15.41 197 ASN G N 1
ATOM 12777 C CA . ASN G 1 197 ? 88.225 14.042 111.393 1.00 14.90 197 ASN G CA 1
ATOM 12778 C C . ASN G 1 197 ? 88.266 13.067 110.271 1.00 14.63 197 ASN G C 1
ATOM 12779 O O . ASN G 1 197 ? 87.371 13.038 109.471 1.00 15.04 197 ASN G O 1
ATOM 12784 N N . THR G 1 198 ? 89.392 12.374 110.185 1.00 16.24 198 THR G N 1
ATOM 12785 C CA . THR G 1 198 ? 89.584 11.328 109.175 1.00 16.62 198 THR G CA 1
ATOM 12786 C C . THR G 1 198 ? 88.494 10.379 109.048 1.00 15.50 198 THR G C 1
ATOM 12787 O O . THR G 1 198 ? 88.251 9.843 107.934 1.00 16.93 198 THR G O 1
ATOM 12791 N N . GLN G 1 199 ? 87.786 10.051 110.148 1.00 15.18 199 GLN G N 1
ATOM 12792 C CA . GLN G 1 199 ? 86.712 9.101 110.155 1.00 15.72 199 GLN G CA 1
ATOM 12793 C C . GLN G 1 199 ? 85.312 9.534 109.655 1.00 11.75 199 GLN G C 1
ATOM 12794 O O . GLN G 1 199 ? 84.393 8.743 109.636 1.00 15.65 199 GLN G O 1
ATOM 12800 N N . ALA G 1 200 ? 85.213 10.823 109.444 1.00 12.95 200 ALA G N 1
ATOM 12801 C CA . ALA G 1 200 ? 83.889 11.403 109.296 1.00 14.34 200 ALA G CA 1
ATOM 12802 C C . ALA G 1 200 ? 83.381 11.309 107.841 1.00 13.84 200 ALA G C 1
ATOM 12803 O O . ALA G 1 200 ? 84.111 11.448 106.863 1.00 17.28 200 ALA G O 1
ATOM 12805 N N . VAL G 1 201 ? 82.077 11.280 107.761 1.00 14.92 201 VAL G N 1
ATOM 12806 C CA . VAL G 1 201 ? 81.309 11.451 106.517 1.00 13.46 201 VAL G CA 1
ATOM 12807 C C . VAL G 1 201 ? 80.180 12.417 106.773 1.00 14.20 201 VAL G C 1
ATOM 12808 O O . VAL G 1 201 ? 79.565 12.419 107.876 1.00 16.77 201 VAL G O 1
ATOM 12812 N N . GLY G 1 202 ? 79.868 13.261 105.833 1.00 15.69 202 GLY G N 1
ATOM 12813 C CA . GLY G 1 202 ? 78.770 14.223 105.919 1.00 16.61 202 GLY G CA 1
ATOM 12814 C C . GLY G 1 202 ? 78.144 14.518 104.602 1.00 18.39 202 GLY G C 1
ATOM 12815 O O . GLY G 1 202 ? 78.488 13.901 103.583 1.00 15.36 202 GLY G O 1
ATOM 12816 N N . PHE G 1 203 ? 77.186 15.442 104.564 1.00 16.79 203 PHE G N 1
ATOM 12817 C CA . PHE G 1 203 ? 76.460 15.820 103.307 1.00 16.64 203 PHE G CA 1
ATOM 12818 C C . PHE G 1 203 ? 76.263 17.304 103.365 1.00 21.11 203 PHE G C 1
ATOM 12819 O O . PHE G 1 203 ? 76.207 17.943 104.456 1.00 17.09 203 PHE G O 1
ATOM 12827 N N . ILE G 1 204 ? 76.302 17.883 102.180 1.00 18.88 204 ILE G N 1
ATOM 12828 C CA . ILE G 1 204 ? 76.283 19.350 102.039 1.00 16.77 204 ILE G CA 1
ATOM 12829 C C . ILE G 1 204 ? 75.797 19.667 100.614 1.00 14.90 204 ILE G C 1
ATOM 12830 O O . ILE G 1 204 ? 76.002 18.972 99.691 1.00 18.82 204 ILE G O 1
ATOM 12835 N N . SER G 1 205 ? 75.105 20.812 100.504 1.00 18.15 205 SER G N 1
ATOM 12836 C CA . SER G 1 205 ? 74.754 21.376 99.169 1.00 16.14 205 SER G CA 1
ATOM 12837 C C . SER G 1 205 ? 76.014 21.600 98.356 1.00 18.62 205 SER G C 1
ATOM 12838 O O . SER G 1 205 ? 77.036 22.073 98.845 1.00 19.85 205 SER G O 1
ATOM 12841 N N . ILE G 1 206 ? 75.974 21.141 97.097 1.00 17.11 206 ILE G N 1
ATOM 12842 C CA . ILE G 1 206 ? 77.145 21.127 96.271 1.00 20.61 206 ILE G CA 1
ATOM 12843 C C . ILE G 1 206 ? 77.794 22.465 96.117 1.00 21.57 206 ILE G C 1
ATOM 12844 O O . ILE G 1 206 ? 79.068 22.526 96.049 1.00 20.66 206 ILE G O 1
ATOM 12849 N N . GLY G 1 207 ? 77.031 23.559 96.050 1.00 21.16 207 GLY G N 1
ATOM 12850 C CA . GLY G 1 207 ? 77.674 24.878 95.975 1.00 19.26 207 GLY G CA 1
ATOM 12851 C C . GLY G 1 207 ? 78.525 25.337 97.130 1.00 20.03 207 GLY G C 1
ATOM 12852 O O . GLY G 1 207 ? 79.411 26.192 97.021 1.00 22.47 207 GLY G O 1
ATOM 12853 N N . SER G 1 208 ? 78.314 24.644 98.266 1.00 20.21 208 SER G N 1
ATOM 12854 C CA . SER G 1 208 ? 79.025 24.959 99.464 1.00 21.11 208 SER G CA 1
ATOM 12855 C C . SER G 1 208 ? 80.243 24.077 99.627 1.00 21.62 208 SER G C 1
ATOM 12856 O O . SER G 1 208 ? 80.974 24.238 100.585 1.00 23.31 208 SER G O 1
ATOM 12859 N N . VAL G 1 209 ? 80.528 23.126 98.726 1.00 17.51 209 VAL G N 1
ATOM 12860 C CA . VAL G 1 209 ? 81.774 22.357 98.786 1.00 20.87 209 VAL G CA 1
ATOM 12861 C C . VAL G 1 209 ? 82.976 23.256 98.524 1.00 20.52 209 VAL G C 1
ATOM 12862 O O . VAL G 1 209 ? 82.952 24.251 97.705 1.00 22.69 209 VAL G O 1
ATOM 12866 N N . ASP G 1 210 ? 84.046 23.090 99.313 1.00 17.89 210 ASP G N 1
ATOM 12867 C CA . ASP G 1 210 ? 85.276 23.797 99.113 1.00 15.77 210 ASP G CA 1
ATOM 12868 C C . ASP G 1 210 ? 86.457 22.822 99.311 1.00 16.50 210 ASP G C 1
ATOM 12869 O O . ASP G 1 210 ? 86.197 21.635 99.557 1.00 20.72 210 ASP G O 1
ATOM 12874 N N . LYS G 1 211 ? 87.668 23.247 99.207 1.00 19.20 211 LYS G N 1
ATOM 12875 C CA . LYS G 1 211 ? 88.771 22.296 99.186 1.00 21.17 211 LYS G CA 1
ATOM 12876 C C . LYS G 1 211 ? 89.092 21.735 100.584 1.00 21.95 211 LYS G C 1
ATOM 12877 O O . LYS G 1 211 ? 90.002 20.905 100.704 1.00 23.85 211 LYS G O 1
ATOM 12883 N N . SER G 1 212 ? 88.394 22.236 101.624 1.00 17.62 212 SER G N 1
ATOM 12884 C CA . SER G 1 212 ? 88.610 21.671 102.950 1.00 19.20 212 SER G CA 1
ATOM 12885 C C . SER G 1 212 ? 88.126 20.235 103.053 1.00 18.84 212 SER G C 1
ATOM 12886 O O . SER G 1 212 ? 88.437 19.561 104.016 1.00 20.80 212 SER G O 1
ATOM 12889 N N . VAL G 1 213 ? 87.245 19.766 102.188 1.00 17.98 213 VAL G N 1
ATOM 12890 C CA . VAL G 1 213 ? 86.709 18.426 102.241 1.00 17.86 213 VAL G CA 1
ATOM 12891 C C . VAL G 1 213 ? 86.755 17.831 100.826 1.00 19.65 213 VAL G C 1
ATOM 12892 O O . VAL G 1 213 ? 87.073 18.515 99.874 1.00 20.77 213 VAL G O 1
ATOM 12896 N N . LYS G 1 214 ? 86.458 16.600 100.739 1.00 16.91 214 LYS G N 1
ATOM 12897 C CA . LYS G 1 214 ? 86.471 15.873 99.451 1.00 18.11 214 LYS G CA 1
ATOM 12898 C C . LYS G 1 214 ? 85.075 15.271 99.149 1.00 20.46 214 LYS G C 1
ATOM 12899 O O . LYS G 1 214 ? 84.571 14.392 99.852 1.00 17.50 214 LYS G O 1
ATOM 12905 N N . ALA G 1 215 ? 84.479 15.682 98.036 1.00 20.88 215 ALA G N 1
ATOM 12906 C CA . ALA G 1 215 ? 83.205 15.170 97.610 1.00 21.35 215 ALA G CA 1
ATOM 12907 C C . ALA G 1 215 ? 83.452 13.925 96.803 1.00 24.40 215 ALA G C 1
ATOM 12908 O O . ALA G 1 215 ? 84.436 13.895 96.039 1.00 26.16 215 ALA G O 1
ATOM 12910 N N . ILE G 1 216 ? 82.668 12.918 97.092 1.00 19.63 216 ILE G N 1
ATOM 12911 C CA . ILE G 1 216 ? 82.784 11.623 96.461 1.00 18.77 216 ILE G CA 1
ATOM 12912 C C . ILE G 1 216 ? 81.614 11.368 95.529 1.00 18.68 216 ILE G C 1
ATOM 12913 O O . ILE G 1 216 ? 80.635 12.098 95.470 1.00 20.91 216 ILE G O 1
ATOM 12918 N N . GLN G 1 217 ? 81.728 10.334 94.715 1.00 23.45 217 GLN G N 1
ATOM 12919 C CA . GLN G 1 217 ? 80.627 9.941 93.877 1.00 22.32 217 GLN G CA 1
ATOM 12920 C C . GLN G 1 217 ? 79.520 9.297 94.607 1.00 21.78 217 GLN G C 1
ATOM 12921 O O . GLN G 1 217 ? 79.720 8.627 95.635 1.00 20.04 217 GLN G O 1
ATOM 12927 N N . PHE G 1 218 ? 78.297 9.423 94.025 1.00 20.01 218 PHE G N 1
ATOM 12928 C CA . PHE G 1 218 ? 77.188 8.693 94.406 1.00 20.63 218 PHE G CA 1
ATOM 12929 C C . PHE G 1 218 ? 76.702 7.862 93.174 1.00 21.14 218 PHE G C 1
ATOM 12930 O O . PHE G 1 218 ? 76.415 8.446 92.108 1.00 25.07 218 PHE G O 1
ATOM 12938 N N . GLU G 1 219 ? 76.615 6.586 93.410 1.00 22.82 219 GLU G N 1
ATOM 12939 C CA . GLU G 1 219 ? 76.286 5.588 92.374 1.00 25.60 219 GLU G CA 1
ATOM 12940 C C . GLU G 1 219 ? 77.098 5.882 91.141 1.00 28.58 219 GLU G C 1
ATOM 12941 O O . GLU G 1 219 ? 76.557 5.998 90.034 1.00 30.63 219 GLU G O 1
ATOM 12947 N N . LYS G 1 220 ? 78.382 6.072 91.339 1.00 27.71 220 LYS G N 1
ATOM 12948 C CA . LYS G 1 220 ? 79.407 6.354 90.288 1.00 29.05 220 LYS G CA 1
ATOM 12949 C C . LYS G 1 220 ? 79.214 7.613 89.472 1.00 31.38 220 LYS G C 1
ATOM 12950 O O . LYS G 1 220 ? 79.669 7.713 88.356 1.00 34.55 220 LYS G O 1
ATOM 12956 N N . ALA G 1 221 ? 78.548 8.620 90.035 1.00 27.72 221 ALA G N 1
ATOM 12957 C CA . ALA G 1 221 ? 78.321 9.851 89.342 1.00 27.64 221 ALA G CA 1
ATOM 12958 C C . ALA G 1 221 ? 78.821 11.027 90.189 1.00 28.52 221 ALA G C 1
ATOM 12959 O O . ALA G 1 221 ? 78.576 11.036 91.368 1.00 25.36 221 ALA G O 1
ATOM 12961 N N . ASP G 1 222 ? 79.593 11.913 89.615 1.00 32.50 222 ASP G N 1
ATOM 12962 C CA . ASP G 1 222 ? 80.134 13.042 90.347 1.00 31.87 222 ASP G CA 1
ATOM 12963 C C . ASP G 1 222 ? 78.977 14.003 90.613 1.00 36.76 222 ASP G C 1
ATOM 12964 O O . ASP G 1 222 ? 78.038 14.148 89.813 1.00 31.63 222 ASP G O 1
ATOM 12969 N N . PRO G 1 223 ? 79.013 14.723 91.734 1.00 36.97 223 PRO G N 1
ATOM 12970 C CA . PRO G 1 223 ? 77.974 15.741 91.951 1.00 39.68 223 PRO G CA 1
ATOM 12971 C C . PRO G 1 223 ? 78.164 17.031 91.112 1.00 41.46 223 PRO G C 1
ATOM 12972 O O . PRO G 1 223 ? 78.654 17.996 91.695 1.00 47.94 223 PRO G O 1
ATOM 12976 N N . THR G 1 224 ? 77.869 17.061 89.814 1.00 44.90 224 THR G N 1
ATOM 12977 C CA . THR G 1 224 ? 78.156 18.280 89.040 1.00 44.82 224 THR G CA 1
ATOM 12978 C C . THR G 1 224 ? 76.877 18.898 88.461 1.00 49.66 224 THR G C 1
ATOM 12979 O O . THR G 1 224 ? 75.929 18.198 88.151 1.00 42.20 224 THR G O 1
ATOM 12983 N N . SER G 1 225 ? 76.888 20.229 88.312 1.00 52.34 225 SER G N 1
ATOM 12984 C CA . SER G 1 225 ? 75.767 20.971 87.705 1.00 51.99 225 SER G CA 1
ATOM 12985 C C . SER G 1 225 ? 75.316 20.180 86.500 1.00 46.97 225 SER G C 1
ATOM 12986 O O . SER G 1 225 ? 74.145 19.854 86.302 1.00 44.09 225 SER G O 1
ATOM 12989 N N . ASP G 1 226 ? 76.280 19.837 85.678 1.00 45.10 226 ASP G N 1
ATOM 12990 C CA . ASP G 1 226 ? 75.958 19.086 84.497 1.00 40.20 226 ASP G CA 1
ATOM 12991 C C . ASP G 1 226 ? 75.246 17.761 84.748 1.00 33.88 226 ASP G C 1
ATOM 12992 O O . ASP G 1 226 ? 74.242 17.509 84.134 1.00 34.48 226 ASP G O 1
ATOM 12997 N N . ASN G 1 227 ? 75.708 16.892 85.647 1.00 33.65 227 ASN G N 1
ATOM 12998 C CA . ASN G 1 227 ? 74.913 15.660 85.980 1.00 36.08 227 ASN G CA 1
ATOM 12999 C C . ASN G 1 227 ? 73.561 15.855 86.711 1.00 35.37 227 ASN G C 1
ATOM 13000 O O . ASN G 1 227 ? 72.700 15.018 86.631 1.00 42.62 227 ASN G O 1
ATOM 13005 N N . ILE G 1 228 ? 73.392 16.922 87.462 1.00 33.67 228 ILE G N 1
ATOM 13006 C CA . ILE G 1 228 ? 72.100 17.202 88.075 1.00 35.60 228 ILE G CA 1
ATOM 13007 C C . ILE G 1 228 ? 71.196 17.679 86.921 1.00 39.59 228 ILE G C 1
ATOM 13008 O O . ILE G 1 228 ? 70.063 17.299 86.870 1.00 46.08 228 ILE G O 1
ATOM 13013 N N . ALA G 1 229 ? 71.734 18.524 86.042 1.00 41.70 229 ALA G N 1
ATOM 13014 C CA . ALA G 1 229 ? 70.974 19.069 84.923 1.00 48.97 229 ALA G CA 1
ATOM 13015 C C . ALA G 1 229 ? 70.532 17.869 84.096 1.00 53.12 229 ALA G C 1
ATOM 13016 O O . ALA G 1 229 ? 69.346 17.681 83.905 1.00 57.23 229 ALA G O 1
ATOM 13018 N N . LYS G 1 230 ? 71.474 16.994 83.731 1.00 55.72 230 LYS G N 1
ATOM 13019 C CA . LYS G 1 230 ? 71.163 15.793 82.944 1.00 58.38 230 LYS G CA 1
ATOM 13020 C C . LYS G 1 230 ? 70.428 14.700 83.768 1.00 59.34 230 LYS G C 1
ATOM 13021 O O . LYS G 1 230 ? 70.145 13.655 83.226 1.00 59.91 230 LYS G O 1
ATOM 13027 N N . HIS G 1 231 ? 70.162 14.947 85.063 1.00 59.15 231 HIS G N 1
ATOM 13028 C CA . HIS G 1 231 ? 69.560 13.969 86.011 1.00 60.07 231 HIS G CA 1
ATOM 13029 C C . HIS G 1 231 ? 70.352 12.626 86.276 1.00 57.35 231 HIS G C 1
ATOM 13030 O O . HIS G 1 231 ? 69.820 11.714 86.914 1.00 55.59 231 HIS G O 1
ATOM 13037 N N . THR G 1 232 ? 71.598 12.481 85.803 1.00 54.08 232 THR G N 1
ATOM 13038 C CA . THR G 1 232 ? 72.349 11.267 86.118 1.00 52.26 232 THR G CA 1
ATOM 13039 C C . THR G 1 232 ? 72.817 11.207 87.621 1.00 46.87 232 THR G C 1
ATOM 13040 O O . THR G 1 232 ? 73.201 10.154 88.109 1.00 47.07 232 THR G O 1
ATOM 13044 N N . TYR G 1 233 ? 72.787 12.329 88.335 1.00 41.98 233 TYR G N 1
ATOM 13045 C CA . TYR G 1 233 ? 73.255 12.364 89.751 1.00 36.33 233 TYR G CA 1
ATOM 13046 C C . TYR G 1 233 ? 72.052 12.284 90.663 1.00 30.39 233 TYR G C 1
ATOM 13047 O O . TYR G 1 233 ? 71.261 13.188 90.706 1.00 37.90 233 TYR G O 1
ATOM 13056 N N . GLN G 1 234 ? 71.900 11.205 91.389 1.00 27.55 234 GLN G N 1
ATOM 13057 C CA . GLN G 1 234 ? 70.711 10.835 92.075 1.00 25.63 234 GLN G CA 1
ATOM 13058 C C . GLN G 1 234 ? 70.418 11.692 93.324 1.00 31.10 234 GLN G C 1
ATOM 13059 O O . GLN G 1 234 ? 69.279 11.788 93.688 1.00 37.18 234 GLN G O 1
ATOM 13065 N N . LEU G 1 235 ? 71.418 12.359 93.897 1.00 24.50 235 LEU G N 1
ATOM 13066 C CA . LEU G 1 235 ? 71.133 13.187 95.147 1.00 21.06 235 LEU G CA 1
ATOM 13067 C C . LEU G 1 235 ? 70.886 14.602 94.768 1.00 23.63 235 LEU G C 1
ATOM 13068 O O . LEU G 1 235 ? 71.597 15.489 95.128 1.00 25.37 235 LEU G O 1
ATOM 13073 N N . SER G 1 236 ? 69.854 14.767 93.930 1.00 23.08 236 SER G N 1
ATOM 13074 C CA . SER G 1 236 ? 69.418 16.020 93.386 1.00 20.81 236 SER G CA 1
ATOM 13075 C C . SER G 1 236 ? 68.111 16.280 94.083 1.00 22.23 236 SER G C 1
ATOM 13076 O O . SER G 1 236 ? 67.215 15.472 94.001 1.00 26.67 236 SER G O 1
ATOM 13079 N N . ARG G 1 237 ? 68.017 17.415 94.765 1.00 21.98 237 ARG G N 1
ATOM 13080 C CA . ARG G 1 237 ? 66.782 17.726 95.424 1.00 22.93 237 ARG G CA 1
ATOM 13081 C C . ARG G 1 237 ? 66.042 18.771 94.616 1.00 18.48 237 ARG G C 1
ATOM 13082 O O . ARG G 1 237 ? 66.627 19.757 94.163 1.00 21.72 237 ARG G O 1
ATOM 13090 N N . PRO G 1 238 ? 64.722 18.625 94.578 1.00 18.28 238 PRO G N 1
ATOM 13091 C CA . PRO G 1 238 ? 63.882 19.626 93.955 1.00 18.14 238 PRO G CA 1
ATOM 13092 C C . PRO G 1 238 ? 63.603 20.755 94.827 1.00 20.97 238 PRO G C 1
ATOM 13093 O O . PRO G 1 238 ? 63.421 20.529 96.041 1.00 20.32 238 PRO G O 1
ATOM 13097 N N . PHE G 1 239 ? 63.498 21.920 94.241 1.00 16.45 239 PHE G N 1
ATOM 13098 C CA . PHE G 1 239 ? 62.902 23.096 94.917 1.00 18.00 239 PHE G CA 1
ATOM 13099 C C . PHE G 1 239 ? 61.531 23.250 94.300 1.00 19.80 239 PHE G C 1
ATOM 13100 O O . PHE G 1 239 ? 61.438 23.677 93.185 1.00 19.56 239 PHE G O 1
ATOM 13108 N N . LEU G 1 240 ? 60.479 22.932 95.010 1.00 18.03 240 LEU G N 1
ATOM 13109 C CA . LEU G 1 240 ? 59.110 22.918 94.488 1.00 18.92 240 LEU G CA 1
ATOM 13110 C C . LEU G 1 240 ? 58.382 24.164 95.040 1.00 22.31 240 LEU G C 1
ATOM 13111 O O . LEU G 1 240 ? 58.559 24.583 96.186 1.00 20.61 240 LEU G O 1
ATOM 13116 N N . ILE G 1 241 ? 57.472 24.691 94.203 1.00 19.73 241 ILE G N 1
ATOM 13117 C CA . ILE G 1 241 ? 56.569 25.767 94.572 1.00 21.49 241 ILE G CA 1
ATOM 13118 C C . ILE G 1 241 ? 55.137 25.255 94.400 1.00 22.42 241 ILE G C 1
ATOM 13119 O O . ILE G 1 241 ? 54.831 24.642 93.346 1.00 20.67 241 ILE G O 1
ATOM 13124 N N . LEU G 1 242 ? 54.321 25.398 95.415 1.00 20.48 242 LEU G N 1
ATOM 13125 C CA . LEU G 1 242 ? 52.983 24.786 95.456 1.00 20.83 242 LEU G CA 1
ATOM 13126 C C . LEU G 1 242 ? 51.965 25.857 95.756 1.00 17.01 242 LEU G C 1
ATOM 13127 O O . LEU G 1 242 ? 52.178 26.732 96.626 1.00 19.65 242 LEU G O 1
ATOM 13132 N N . HIS G 1 243 ? 50.785 25.826 95.118 1.00 22.36 243 HIS G N 1
ATOM 13133 C CA . HIS G 1 243 ? 49.761 26.822 95.431 1.00 21.13 243 HIS G CA 1
ATOM 13134 C C . HIS G 1 243 ? 48.414 26.275 94.860 1.00 25.80 243 HIS G C 1
ATOM 13135 O O . HIS G 1 243 ? 48.431 25.424 93.991 1.00 24.83 243 HIS G O 1
ATOM 13142 N N . TYR G 1 244 ? 47.318 26.776 95.363 1.00 29.16 244 TYR G N 1
ATOM 13143 C CA . TYR G 1 244 ? 45.972 26.363 94.846 1.00 25.58 244 TYR G CA 1
ATOM 13144 C C . TYR G 1 244 ? 45.702 27.269 93.608 1.00 32.04 244 TYR G C 1
ATOM 13145 O O . TYR G 1 244 ? 45.438 28.474 93.699 1.00 31.24 244 TYR G O 1
ATOM 13154 N N . SER G 1 245 ? 45.918 26.724 92.433 1.00 34.78 245 SER G N 1
ATOM 13155 C CA . SER G 1 245 ? 45.795 27.556 91.236 1.00 44.12 245 SER G CA 1
ATOM 13156 C C . SER G 1 245 ? 44.321 27.798 90.854 1.00 43.76 245 SER G C 1
ATOM 13157 O O . SER G 1 245 ? 44.055 28.749 90.151 1.00 45.50 245 SER G O 1
ATOM 13160 N N . ASP G 1 246 ? 43.380 26.993 91.341 1.00 50.89 246 ASP G N 1
ATOM 13161 C CA . ASP G 1 246 ? 41.946 27.213 91.021 1.00 58.01 246 ASP G CA 1
ATOM 13162 C C . ASP G 1 246 ? 41.310 28.394 91.780 1.00 61.67 246 ASP G C 1
ATOM 13163 O O . ASP G 1 246 ? 40.109 28.647 91.653 1.00 68.72 246 ASP G O 1
ATOM 13168 N N . ASN G 1 247 ? 42.106 29.147 92.518 1.00 63.38 247 ASN G N 1
ATOM 13169 C CA . ASN G 1 247 ? 41.720 29.545 93.866 1.00 64.51 247 ASN G CA 1
ATOM 13170 C C . ASN G 1 247 ? 42.234 30.928 94.280 1.00 65.54 247 ASN G C 1
ATOM 13171 O O . ASN G 1 247 ? 41.483 31.753 94.808 1.00 67.75 247 ASN G O 1
ATOM 13176 N N . ALA G 1 248 ? 43.531 31.142 94.092 1.00 63.46 248 ALA G N 1
ATOM 13177 C CA . ALA G 1 248 ? 44.189 32.352 94.569 1.00 61.01 248 ALA G CA 1
ATOM 13178 C C . ALA G 1 248 ? 44.096 33.524 93.575 1.00 57.19 248 ALA G C 1
ATOM 13179 O O . ALA G 1 248 ? 43.857 33.388 92.357 1.00 49.62 248 ALA G O 1
ATOM 13181 N N . ASP G 1 249 ? 44.337 34.691 94.157 1.00 54.80 249 ASP G N 1
ATOM 13182 C CA . ASP G 1 249 ? 44.061 35.961 93.515 1.00 51.16 249 ASP G CA 1
ATOM 13183 C C . ASP G 1 249 ? 45.065 36.290 92.418 1.00 47.08 249 ASP G C 1
ATOM 13184 O O . ASP G 1 249 ? 46.063 35.568 92.153 1.00 35.63 249 ASP G O 1
ATOM 13189 N N . GLU G 1 250 ? 44.789 37.404 91.762 1.00 40.63 250 GLU G N 1
ATOM 13190 C CA . GLU G 1 250 ? 45.712 37.951 90.807 1.00 39.04 250 GLU G CA 1
ATOM 13191 C C . GLU G 1 250 ? 47.126 38.210 91.366 1.00 33.71 250 GLU G C 1
ATOM 13192 O O . GLU G 1 250 ? 48.062 38.005 90.638 1.00 32.26 250 GLU G O 1
ATOM 13198 N N . GLN G 1 251 ? 47.256 38.785 92.582 1.00 32.98 251 GLN G N 1
ATOM 13199 C CA . GLN G 1 251 ? 48.581 39.211 93.104 1.00 34.20 251 GLN G CA 1
ATOM 13200 C C . GLN G 1 251 ? 49.425 37.916 93.226 1.00 24.75 251 GLN G C 1
ATOM 13201 O O . GLN G 1 251 ? 50.577 37.931 92.867 1.00 28.00 251 GLN G O 1
ATOM 13207 N N . THR G 1 252 ? 48.787 36.846 93.684 1.00 33.03 252 THR G N 1
ATOM 13208 C CA . THR G 1 252 ? 49.516 35.572 93.841 1.00 30.91 252 THR G CA 1
ATOM 13209 C C . THR G 1 252 ? 49.951 35.105 92.512 1.00 31.12 252 THR G C 1
ATOM 13210 O O . THR G 1 252 ? 51.123 34.806 92.300 1.00 30.68 252 THR G O 1
ATOM 13214 N N . LYS G 1 253 ? 49.028 35.061 91.566 1.00 31.48 253 LYS G N 1
ATOM 13215 C CA . LYS G 1 253 ? 49.371 34.628 90.217 1.00 30.64 253 LYS G CA 1
ATOM 13216 C C . LYS G 1 253 ? 50.482 35.373 89.581 1.00 26.92 253 LYS G C 1
ATOM 13217 O O . LYS G 1 253 ? 51.328 34.836 88.884 1.00 28.15 253 LYS G O 1
ATOM 13223 N N . GLU G 1 254 ? 50.525 36.660 89.802 1.00 26.36 254 GLU G N 1
ATOM 13224 C CA . GLU G 1 254 ? 51.603 37.461 89.235 1.00 28.48 254 GLU G CA 1
ATOM 13225 C C . GLU G 1 254 ? 52.984 37.101 89.770 1.00 27.36 254 GLU G C 1
ATOM 13226 O O . GLU G 1 254 ? 53.994 37.181 89.085 1.00 29.42 254 GLU G O 1
ATOM 13232 N N . PHE G 1 255 ? 53.027 36.862 91.080 1.00 26.44 255 PHE G N 1
ATOM 13233 C CA . PHE G 1 255 ? 54.297 36.406 91.654 1.00 25.59 255 PHE G CA 1
ATOM 13234 C C . PHE G 1 255 ? 54.743 35.026 91.097 1.00 18.58 255 PHE G C 1
ATOM 13235 O O . PHE G 1 255 ? 55.963 34.806 90.829 1.00 23.84 255 PHE G O 1
ATOM 13243 N N . ILE G 1 256 ? 53.794 34.098 91.014 1.00 25.03 256 ILE G N 1
ATOM 13244 C CA . ILE G 1 256 ? 54.060 32.765 90.424 1.00 26.24 256 ILE G CA 1
ATOM 13245 C C . ILE G 1 256 ? 54.672 32.958 89.039 1.00 29.07 256 ILE G C 1
ATOM 13246 O O . ILE G 1 256 ? 55.676 32.322 88.683 1.00 26.44 256 ILE G O 1
ATOM 13251 N N . ALA G 1 257 ? 54.106 33.883 88.238 1.00 31.41 257 ALA G N 1
ATOM 13252 C CA . ALA G 1 257 ? 54.665 34.117 86.906 1.00 29.96 257 ALA G CA 1
ATOM 13253 C C . ALA G 1 257 ? 56.078 34.631 86.939 1.00 29.99 257 ALA G C 1
ATOM 13254 O O . ALA G 1 257 ? 56.959 34.171 86.198 1.00 32.05 257 ALA G O 1
ATOM 13256 N N . PHE G 1 258 ? 56.342 35.553 87.856 1.00 28.22 258 PHE G N 1
ATOM 13257 C CA . PHE G 1 258 ? 57.683 36.060 88.032 1.00 28.79 258 PHE G CA 1
ATOM 13258 C C . PHE G 1 258 ? 58.640 34.901 88.357 1.00 28.56 258 PHE G C 1
ATOM 13259 O O . PHE G 1 258 ? 59.759 34.920 87.880 1.00 29.99 258 PHE G O 1
ATOM 13267 N N . LEU G 1 259 ? 58.200 33.890 89.153 1.00 30.03 259 LEU G N 1
ATOM 13268 C CA . LEU G 1 259 ? 59.057 32.794 89.528 1.00 23.62 259 LEU G CA 1
ATOM 13269 C C . LEU G 1 259 ? 59.428 31.871 88.384 1.00 30.44 259 LEU G C 1
ATOM 13270 O O . LEU G 1 259 ? 60.456 31.230 88.450 1.00 29.26 259 LEU G O 1
ATOM 13275 N N . LYS G 1 260 ? 58.593 31.874 87.369 1.00 32.81 260 LYS G N 1
ATOM 13276 C CA . LYS G 1 260 ? 58.803 31.105 86.143 1.00 36.75 260 LYS G CA 1
ATOM 13277 C C . LYS G 1 260 ? 59.502 31.918 85.033 1.00 41.37 260 LYS G C 1
ATOM 13278 O O . LYS G 1 260 ? 59.603 31.423 83.904 1.00 41.48 260 LYS G O 1
ATOM 13284 N N . SER G 1 261 ? 60.018 33.110 85.346 1.00 37.85 261 SER G N 1
ATOM 13285 C CA . SER G 1 261 ? 60.534 34.087 84.373 1.00 36.92 261 SER G CA 1
ATOM 13286 C C . SER G 1 261 ? 62.042 34.034 84.191 1.00 37.16 261 SER G C 1
ATOM 13287 O O . SER G 1 261 ? 62.799 33.528 85.033 1.00 31.58 261 SER G O 1
ATOM 13290 N N . GLU G 1 262 ? 62.538 34.573 83.080 1.00 33.56 262 GLU G N 1
ATOM 13291 C CA . GLU G 1 262 ? 63.988 34.578 82.903 1.00 34.48 262 GLU G CA 1
ATOM 13292 C C . GLU G 1 262 ? 64.805 35.403 83.923 1.00 30.02 262 GLU G C 1
ATOM 13293 O O . GLU G 1 262 ? 65.894 34.983 84.211 1.00 39.64 262 GLU G O 1
ATOM 13304 N N . SER G 1 263 ? 64.289 36.518 84.480 1.00 36.67 263 SER G N 1
ATOM 13305 C CA . SER G 1 263 ? 65.007 37.321 85.475 1.00 38.54 263 SER G CA 1
ATOM 13306 C C . SER G 1 263 ? 65.199 36.470 86.716 1.00 36.74 263 SER G C 1
ATOM 13307 O O . SER G 1 263 ? 66.311 36.355 87.231 1.00 39.30 263 SER G O 1
ATOM 13310 N N . ALA G 1 264 ? 64.140 35.770 87.110 1.00 38.61 264 ALA G N 1
ATOM 13311 C CA . ALA G 1 264 ? 64.196 34.828 88.244 1.00 34.40 264 ALA G CA 1
ATOM 13312 C C . ALA G 1 264 ? 65.219 33.704 87.963 1.00 31.06 264 ALA G C 1
ATOM 13313 O O . ALA G 1 264 ? 66.138 33.493 88.747 1.00 31.94 264 ALA G O 1
ATOM 13315 N N . LYS G 1 265 ? 65.096 33.045 86.800 1.00 33.34 265 LYS G N 1
ATOM 13316 C CA . LYS G 1 265 ? 66.075 32.055 86.373 1.00 34.36 265 LYS G CA 1
ATOM 13317 C C . LYS G 1 265 ? 67.509 32.512 86.398 1.00 34.06 265 LYS G C 1
ATOM 13318 O O . LYS G 1 265 ? 68.399 31.816 86.877 1.00 34.74 265 LYS G O 1
ATOM 13324 N N . LYS G 1 266 ? 67.731 33.727 85.953 1.00 36.49 266 LYS G N 1
ATOM 13325 C CA . LYS G 1 266 ? 69.065 34.297 85.965 1.00 35.28 266 LYS G CA 1
ATOM 13326 C C . LYS G 1 266 ? 69.651 34.294 87.343 1.00 33.49 266 LYS G C 1
ATOM 13327 O O . LYS G 1 266 ? 70.782 33.915 87.527 1.00 35.59 266 LYS G O 1
ATOM 13333 N N . LEU G 1 267 ? 68.850 34.718 88.339 1.00 34.45 267 LEU G N 1
ATOM 13334 C CA . LEU G 1 267 ? 69.379 34.822 89.693 1.00 31.19 267 LEU G CA 1
ATOM 13335 C C . LEU G 1 267 ? 69.544 33.467 90.259 1.00 25.85 267 LEU G C 1
ATOM 13336 O O . LEU G 1 267 ? 70.475 33.216 91.000 1.00 29.61 267 LEU G O 1
ATOM 13341 N N . ILE G 1 268 ? 68.629 32.579 89.926 1.00 32.01 268 ILE G N 1
ATOM 13342 C CA . ILE G 1 268 ? 68.653 31.233 90.442 1.00 31.50 268 ILE G CA 1
ATOM 13343 C C . ILE G 1 268 ? 69.999 30.540 90.081 1.00 31.73 268 ILE G C 1
ATOM 13344 O O . ILE G 1 268 ? 70.699 29.999 90.927 1.00 31.13 268 ILE G O 1
ATOM 13349 N N . VAL G 1 269 ? 70.343 30.641 88.798 1.00 36.01 269 VAL G N 1
ATOM 13350 C CA . VAL G 1 269 ? 71.632 30.178 88.279 1.00 36.37 269 VAL G CA 1
ATOM 13351 C C . VAL G 1 269 ? 72.865 30.849 88.921 1.00 29.62 269 VAL G C 1
ATOM 13352 O O . VAL G 1 269 ? 73.797 30.200 89.353 1.00 33.13 269 VAL G O 1
ATOM 13356 N N . GLU G 1 270 ? 72.809 32.139 89.143 1.00 35.88 270 GLU G N 1
ATOM 13357 C CA . GLU G 1 270 ? 73.912 32.894 89.674 1.00 36.11 270 GLU G CA 1
ATOM 13358 C C . GLU G 1 270 ? 74.246 32.419 91.099 1.00 34.95 270 GLU G C 1
ATOM 13359 O O . GLU G 1 270 ? 75.434 32.273 91.469 1.00 34.49 270 GLU G O 1
ATOM 13365 N N . TYR G 1 271 ? 73.194 32.110 91.911 1.00 31.61 271 TYR G N 1
ATOM 13366 C CA . TYR G 1 271 ? 73.432 31.615 93.263 1.00 31.67 271 TYR G CA 1
ATOM 13367 C C . TYR G 1 271 ? 73.722 30.120 93.370 1.00 26.97 271 TYR G C 1
ATOM 13368 O O . TYR G 1 271 ? 73.857 29.593 94.474 1.00 33.96 271 TYR G O 1
ATOM 13377 N N . GLY G 1 272 ? 73.902 29.436 92.211 1.00 32.36 272 GLY G N 1
ATOM 13378 C CA . GLY G 1 272 ? 74.407 28.075 92.210 1.00 30.35 272 GLY G CA 1
ATOM 13379 C C . GLY G 1 272 ? 73.406 26.963 92.037 1.00 29.99 272 GLY G C 1
ATOM 13380 O O . GLY G 1 272 ? 73.755 25.799 92.182 1.00 35.15 272 GLY G O 1
ATOM 13381 N N . TYR G 1 273 ? 72.169 27.320 91.690 1.00 33.16 273 TYR G N 1
ATOM 13382 C CA . TYR G 1 273 ? 71.129 26.321 91.537 1.00 25.46 273 TYR G CA 1
ATOM 13383 C C . TYR G 1 273 ? 70.946 26.025 90.041 1.00 30.36 273 TYR G C 1
ATOM 13384 O O . TYR G 1 273 ? 71.406 26.798 89.157 1.00 34.47 273 TYR G O 1
ATOM 13393 N N . ILE G 1 274 ? 70.304 24.902 89.814 1.00 29.36 274 ILE G N 1
ATOM 13394 C CA . ILE G 1 274 ? 70.203 24.245 88.492 1.00 28.35 274 ILE G CA 1
ATOM 13395 C C . ILE G 1 274 ? 68.805 24.241 87.883 1.00 32.45 274 ILE G C 1
ATOM 13396 O O . ILE G 1 274 ? 67.851 23.805 88.501 1.00 31.26 274 ILE G O 1
ATOM 13409 N N . PRO G 1 276 ? 65.564 22.983 85.630 1.00 47.19 276 PRO G N 1
ATOM 13410 C CA . PRO G 1 276 ? 64.956 21.729 85.128 1.00 53.73 276 PRO G CA 1
ATOM 13411 C C . PRO G 1 276 ? 65.299 21.435 83.661 1.00 56.44 276 PRO G C 1
ATOM 13412 O O . PRO G 1 276 ? 65.344 22.445 82.947 1.00 58.42 276 PRO G O 1
ATOM 13416 N N . SER H 1 28 ? 46.140 11.017 122.965 1.00 34.82 28 SER H N 1
ATOM 13417 C CA . SER H 1 28 ? 45.885 11.695 121.625 1.00 35.47 28 SER H CA 1
ATOM 13418 C C . SER H 1 28 ? 47.051 12.675 121.311 1.00 35.14 28 SER H C 1
ATOM 13419 O O . SER H 1 28 ? 47.966 12.820 122.121 1.00 33.34 28 SER H O 1
ATOM 13422 N N . GLU H 1 29 ? 47.011 13.294 120.139 1.00 31.82 29 GLU H N 1
ATOM 13423 C CA . GLU H 1 29 ? 48.012 14.278 119.739 1.00 31.70 29 GLU H CA 1
ATOM 13424 C C . GLU H 1 29 ? 47.594 15.752 120.137 1.00 29.63 29 GLU H C 1
ATOM 13425 O O . GLU H 1 29 ? 46.502 16.184 119.835 1.00 33.12 29 GLU H O 1
ATOM 13431 N N . ILE H 1 30 ? 48.466 16.461 120.867 1.00 21.90 30 ILE H N 1
ATOM 13432 C CA . ILE H 1 30 ? 48.310 17.830 121.307 1.00 22.95 30 ILE H CA 1
ATOM 13433 C C . ILE H 1 30 ? 49.229 18.619 120.417 1.00 20.03 30 ILE H C 1
ATOM 13434 O O . ILE H 1 30 ? 50.417 18.392 120.395 1.00 21.38 30 ILE H O 1
ATOM 13439 N N . THR H 1 31 ? 48.700 19.621 119.712 1.00 18.97 31 THR H N 1
ATOM 13440 C CA . THR H 1 31 ? 49.497 20.439 118.863 1.00 18.17 31 THR H CA 1
ATOM 13441 C C . THR H 1 31 ? 49.687 21.821 119.467 1.00 18.71 31 THR H C 1
ATOM 13442 O O . THR H 1 31 ? 48.753 22.536 119.765 1.00 19.47 31 THR H O 1
ATOM 13446 N N . ILE H 1 32 ? 50.949 22.187 119.630 1.00 18.61 32 ILE H N 1
ATOM 13447 C CA . ILE H 1 32 ? 51.280 23.516 120.130 1.00 15.50 32 ILE H CA 1
ATOM 13448 C C . ILE H 1 32 ? 52.077 24.234 119.049 1.00 17.53 32 ILE H C 1
ATOM 13449 O O . ILE H 1 32 ? 53.088 23.714 118.616 1.00 17.96 32 ILE H O 1
ATOM 13454 N N . SER H 1 33 ? 51.593 25.434 118.675 1.00 16.73 33 SER H N 1
ATOM 13455 C CA . SER H 1 33 ? 52.046 26.112 117.450 1.00 15.47 33 SER H CA 1
ATOM 13456 C C . SER H 1 33 ? 52.401 27.537 117.729 1.00 13.99 33 SER H C 1
ATOM 13457 O O . SER H 1 33 ? 51.702 28.200 118.490 1.00 15.57 33 SER H O 1
ATOM 13460 N N . GLY H 1 34 ? 53.425 28.111 117.001 1.00 15.63 34 GLY H N 1
ATOM 13461 C CA . GLY H 1 34 ? 53.696 29.532 117.113 1.00 15.22 34 GLY H CA 1
ATOM 13462 C C . GLY H 1 34 ? 55.206 29.863 117.145 1.00 15.82 34 GLY H C 1
ATOM 13463 O O . GLY H 1 34 ? 56.013 29.265 116.418 1.00 17.66 34 GLY H O 1
ATOM 13464 N N . SER H 1 35 ? 55.491 30.787 118.025 1.00 17.57 35 SER H N 1
ATOM 13465 C CA . SER H 1 35 ? 56.813 31.392 118.180 1.00 13.99 35 SER H CA 1
ATOM 13466 C C . SER H 1 35 ? 57.933 30.387 118.059 1.00 14.93 35 SER H C 1
ATOM 13467 O O . SER H 1 35 ? 57.985 29.365 118.789 1.00 14.93 35 SER H O 1
ATOM 13470 N N . THR H 1 36 ? 58.902 30.654 117.178 1.00 18.96 36 THR H N 1
ATOM 13471 C CA . THR H 1 36 ? 60.138 29.884 117.040 1.00 20.09 36 THR H CA 1
ATOM 13472 C C . THR H 1 36 ? 61.054 30.095 118.223 1.00 13.88 36 THR H C 1
ATOM 13473 O O . THR H 1 36 ? 61.807 29.193 118.581 1.00 21.26 36 THR H O 1
ATOM 13477 N N . SER H 1 37 ? 60.936 31.251 118.885 1.00 17.71 37 SER H N 1
ATOM 13478 C CA . SER H 1 37 ? 61.708 31.576 120.075 1.00 20.49 37 SER H CA 1
ATOM 13479 C C . SER H 1 37 ? 61.291 30.664 121.222 1.00 23.46 37 SER H C 1
ATOM 13480 O O . SER H 1 37 ? 62.059 30.073 121.925 1.00 22.23 37 SER H O 1
ATOM 13483 N N . VAL H 1 38 ? 59.995 30.512 121.322 1.00 18.49 38 VAL H N 1
ATOM 13484 C CA . VAL H 1 38 ? 59.446 29.674 122.426 1.00 16.87 38 VAL H CA 1
ATOM 13485 C C . VAL H 1 38 ? 59.633 28.251 122.106 1.00 16.78 38 VAL H C 1
ATOM 13486 O O . VAL H 1 38 ? 59.814 27.348 122.989 1.00 17.16 38 VAL H O 1
ATOM 13490 N N . ALA H 1 39 ? 59.556 27.899 120.825 1.00 17.00 39 ALA H N 1
ATOM 13491 C CA . ALA H 1 39 ? 59.683 26.561 120.418 1.00 13.84 39 ALA H CA 1
ATOM 13492 C C . ALA H 1 39 ? 61.052 25.913 120.825 1.00 16.67 39 ALA H C 1
ATOM 13493 O O . ALA H 1 39 ? 61.107 24.659 120.996 1.00 20.79 39 ALA H O 1
ATOM 13495 N N . ARG H 1 40 ? 62.097 26.730 120.901 1.00 17.19 40 ARG H N 1
ATOM 13496 C CA . ARG H 1 40 ? 63.423 26.244 121.318 1.00 19.75 40 ARG H CA 1
ATOM 13497 C C . ARG H 1 40 ? 63.296 25.536 122.680 1.00 23.21 40 ARG H C 1
ATOM 13498 O O . ARG H 1 40 ? 63.810 24.431 122.829 1.00 24.51 40 ARG H O 1
ATOM 13506 N N . ILE H 1 41 ? 62.613 26.162 123.640 1.00 18.88 41 ILE H N 1
ATOM 13507 C CA . ILE H 1 41 ? 62.464 25.487 124.940 1.00 16.76 41 ILE H CA 1
ATOM 13508 C C . ILE H 1 41 ? 61.299 24.549 124.918 1.00 21.87 41 ILE H C 1
ATOM 13509 O O . ILE H 1 41 ? 61.266 23.562 125.642 1.00 17.64 41 ILE H O 1
ATOM 13522 N N . ASP H 1 43 ? 60.404 22.514 122.722 1.00 18.15 43 ASP H N 1
ATOM 13523 C CA . ASP H 1 43 ? 60.814 21.201 122.268 1.00 21.76 43 ASP H CA 1
ATOM 13524 C C . ASP H 1 43 ? 61.305 20.288 123.441 1.00 18.48 43 ASP H C 1
ATOM 13525 O O . ASP H 1 43 ? 61.050 19.071 123.398 1.00 21.05 43 ASP H O 1
ATOM 13530 N N . VAL H 1 44 ? 62.084 20.898 124.349 1.00 19.66 44 VAL H N 1
ATOM 13531 C CA . VAL H 1 44 ? 62.615 20.187 125.484 1.00 18.32 44 VAL H CA 1
ATOM 13532 C C . VAL H 1 44 ? 61.497 19.768 126.438 1.00 19.37 44 VAL H C 1
ATOM 13533 O O . VAL H 1 44 ? 61.466 18.592 126.904 1.00 19.55 44 VAL H O 1
ATOM 13537 N N . LEU H 1 45 ? 60.554 20.638 126.685 1.00 16.73 45 LEU H N 1
ATOM 13538 C CA . LEU H 1 45 ? 59.471 20.394 127.547 1.00 16.62 45 LEU H CA 1
ATOM 13539 C C . LEU H 1 45 ? 58.593 19.269 127.013 1.00 18.95 45 LEU H C 1
ATOM 13540 O O . LEU H 1 45 ? 58.123 18.432 127.809 1.00 17.72 45 LEU H O 1
ATOM 13545 N N . ALA H 1 46 ? 58.240 19.311 125.720 1.00 15.95 46 ALA H N 1
ATOM 13546 C CA . ALA H 1 46 ? 57.359 18.349 125.141 1.00 17.88 46 ALA H CA 1
ATOM 13547 C C . ALA H 1 46 ? 58.074 16.961 125.142 1.00 21.08 46 ALA H C 1
ATOM 13548 O O . ALA H 1 46 ? 57.400 15.978 125.263 1.00 23.29 46 ALA H O 1
ATOM 13550 N N . GLU H 1 47 ? 59.379 16.942 124.818 1.00 22.10 47 GLU H N 1
ATOM 13551 C CA . GLU H 1 47 ? 60.163 15.735 124.770 1.00 22.66 47 GLU H CA 1
ATOM 13552 C C . GLU H 1 47 ? 60.044 15.090 126.138 1.00 23.67 47 GLU H C 1
ATOM 13553 O O . GLU H 1 47 ? 59.743 13.897 126.191 1.00 25.55 47 GLU H O 1
ATOM 13559 N N . LYS H 1 48 ? 60.197 15.873 127.217 1.00 22.19 48 LYS H N 1
ATOM 13560 C CA . LYS H 1 48 ? 60.181 15.313 128.579 1.00 24.17 48 LYS H CA 1
ATOM 13561 C C . LYS H 1 48 ? 58.790 14.804 128.827 1.00 27.34 48 LYS H C 1
ATOM 13562 O O . LYS H 1 48 ? 58.600 13.728 129.364 1.00 23.78 48 LYS H O 1
ATOM 13568 N N . TYR H 1 49 ? 57.765 15.625 128.557 1.00 19.26 49 TYR H N 1
ATOM 13569 C CA . TYR H 1 49 ? 56.390 15.216 128.786 1.00 19.59 49 TYR H CA 1
ATOM 13570 C C . TYR H 1 49 ? 56.038 13.876 127.990 1.00 21.19 49 TYR H C 1
ATOM 13571 O O . TYR H 1 49 ? 55.293 13.031 128.474 1.00 25.32 49 TYR H O 1
ATOM 13580 N N . ASN H 1 50 ? 56.453 13.818 126.720 1.00 19.91 50 ASN H N 1
ATOM 13581 C CA . ASN H 1 50 ? 56.074 12.721 125.838 1.00 20.25 50 ASN H CA 1
ATOM 13582 C C . ASN H 1 50 ? 56.666 11.425 126.428 1.00 24.97 50 ASN H C 1
ATOM 13583 O O . ASN H 1 50 ? 56.040 10.376 126.388 1.00 25.63 50 ASN H O 1
ATOM 13588 N N . GLN H 1 51 ? 57.884 11.517 126.916 1.00 24.84 51 GLN H N 1
ATOM 13589 C CA . GLN H 1 51 ? 58.538 10.296 127.552 1.00 30.65 51 GLN H CA 1
ATOM 13590 C C . GLN H 1 51 ? 57.752 9.807 128.769 1.00 32.29 51 GLN H C 1
ATOM 13591 O O . GLN H 1 51 ? 57.656 8.584 129.061 1.00 29.79 51 GLN H O 1
ATOM 13597 N N . GLN H 1 52 ? 57.148 10.733 129.490 1.00 26.71 52 GLN H N 1
ATOM 13598 C CA . GLN H 1 52 ? 56.460 10.395 130.716 1.00 27.81 52 GLN H CA 1
ATOM 13599 C C . GLN H 1 52 ? 54.971 9.976 130.533 1.00 26.68 52 GLN H C 1
ATOM 13600 O O . GLN H 1 52 ? 54.345 9.463 131.473 1.00 28.08 52 GLN H O 1
ATOM 13606 N N . HIS H 1 53 ? 54.380 10.267 129.374 1.00 24.22 53 HIS H N 1
ATOM 13607 C CA . HIS H 1 53 ? 52.950 10.094 129.118 1.00 21.52 53 HIS H CA 1
ATOM 13608 C C . HIS H 1 53 ? 52.772 9.284 127.818 1.00 25.88 53 HIS H C 1
ATOM 13609 O O . HIS H 1 53 ? 52.605 9.824 126.732 1.00 25.72 53 HIS H O 1
ATOM 13616 N N . PRO H 1 54 ? 52.717 7.947 127.933 1.00 23.86 54 PRO H N 1
ATOM 13617 C CA . PRO H 1 54 ? 52.465 7.138 126.716 1.00 27.88 54 PRO H CA 1
ATOM 13618 C C . PRO H 1 54 ? 51.097 7.384 126.129 1.00 26.82 54 PRO H C 1
ATOM 13619 O O . PRO H 1 54 ? 50.867 6.903 124.977 1.00 29.43 54 PRO H O 1
ATOM 13623 N N . GLU H 1 55 ? 50.200 8.039 126.858 1.00 21.45 55 GLU H N 1
ATOM 13624 C CA . GLU H 1 55 ? 48.864 8.249 126.396 1.00 21.55 55 GLU H CA 1
ATOM 13625 C C . GLU H 1 55 ? 48.703 9.425 125.403 1.00 25.12 55 GLU H C 1
ATOM 13626 O O . GLU H 1 55 ? 47.621 9.603 124.835 1.00 27.89 55 GLU H O 1
ATOM 13632 N N . THR H 1 56 ? 49.725 10.266 125.325 1.00 23.35 56 THR H N 1
ATOM 13633 C CA . THR H 1 56 ? 49.644 11.440 124.419 1.00 25.20 56 THR H CA 1
ATOM 13634 C C . THR H 1 56 ? 50.938 11.671 123.669 1.00 24.74 56 THR H C 1
ATOM 13635 O O . THR H 1 56 ? 51.943 11.086 123.936 1.00 31.49 56 THR H O 1
ATOM 13639 N N . TYR H 1 57 ? 50.873 12.537 122.676 1.00 23.57 57 TYR H N 1
ATOM 13640 C CA . TYR H 1 57 ? 52.056 12.963 121.902 1.00 25.02 57 TYR H CA 1
ATOM 13641 C C . TYR H 1 57 ? 51.895 14.461 121.669 1.00 23.57 57 TYR H C 1
ATOM 13642 O O . TYR H 1 57 ? 50.941 14.888 121.087 1.00 24.10 57 TYR H O 1
ATOM 13651 N N . VAL H 1 58 ? 52.800 15.243 122.206 1.00 22.08 58 VAL H N 1
ATOM 13652 C CA . VAL H 1 58 ? 52.801 16.713 122.032 1.00 18.59 58 VAL H CA 1
ATOM 13653 C C . VAL H 1 58 ? 53.735 17.044 120.869 1.00 21.03 58 VAL H C 1
ATOM 13654 O O . VAL H 1 58 ? 54.915 16.694 120.833 1.00 21.50 58 VAL H O 1
ATOM 13658 N N . ALA H 1 59 ? 53.122 17.656 119.853 1.00 18.99 59 ALA H N 1
ATOM 13659 C CA . ALA H 1 59 ? 53.781 18.135 118.644 1.00 23.65 59 ALA H CA 1
ATOM 13660 C C . ALA H 1 59 ? 54.012 19.601 118.723 1.00 22.19 59 ALA H C 1
ATOM 13661 O O . ALA H 1 59 ? 53.066 20.400 118.920 1.00 24.16 59 ALA H O 1
ATOM 13663 N N . VAL H 1 60 ? 55.263 20.004 118.480 1.00 21.90 60 VAL H N 1
ATOM 13664 C CA . VAL H 1 60 ? 55.640 21.396 118.547 1.00 18.75 60 VAL H CA 1
ATOM 13665 C C . VAL H 1 60 ? 55.801 21.921 117.123 1.00 22.20 60 VAL H C 1
ATOM 13666 O O . VAL H 1 60 ? 56.567 21.416 116.403 1.00 24.30 60 VAL H O 1
ATOM 13670 N N . GLN H 1 61 ? 55.136 23.001 116.783 1.00 18.52 61 GLN H N 1
ATOM 13671 C CA . GLN H 1 61 ? 55.228 23.532 115.387 1.00 21.94 61 GLN H CA 1
ATOM 13672 C C . GLN H 1 61 ? 55.731 24.981 115.445 1.00 19.82 61 GLN H C 1
ATOM 13673 O O . GLN H 1 61 ? 55.036 25.945 115.902 1.00 18.67 61 GLN H O 1
ATOM 13679 N N . GLY H 1 62 ? 56.953 25.182 114.968 1.00 18.89 62 GLY H N 1
ATOM 13680 C CA . GLY H 1 62 ? 57.546 26.457 115.007 1.00 18.38 62 GLY H CA 1
ATOM 13681 C C . GLY H 1 62 ? 57.293 27.224 113.690 1.00 19.95 62 GLY H C 1
ATOM 13682 O O . GLY H 1 62 ? 57.991 27.025 112.689 1.00 22.41 62 GLY H O 1
ATOM 13683 N N . VAL H 1 63 ? 56.334 28.165 113.765 1.00 17.90 63 VAL H N 1
ATOM 13684 C CA . VAL H 1 63 ? 55.816 28.972 112.613 1.00 18.80 63 VAL H CA 1
ATOM 13685 C C . VAL H 1 63 ? 55.696 30.416 112.825 1.00 19.11 63 VAL H C 1
ATOM 13686 O O . VAL H 1 63 ? 55.209 31.116 111.937 1.00 22.37 63 VAL H O 1
ATOM 13690 N N . GLY H 1 64 ? 56.179 30.951 113.957 1.00 15.66 64 GLY H N 1
ATOM 13691 C CA . GLY H 1 64 ? 56.085 32.299 114.337 1.00 17.96 64 GLY H CA 1
ATOM 13692 C C . GLY H 1 64 ? 54.832 32.662 115.085 1.00 13.95 64 GLY H C 1
ATOM 13693 O O . GLY H 1 64 ? 53.800 31.925 115.031 1.00 15.75 64 GLY H O 1
ATOM 13694 N N . SER H 1 65 ? 54.942 33.695 115.922 1.00 17.10 65 SER H N 1
ATOM 13695 C CA . SER H 1 65 ? 53.900 34.051 116.839 1.00 18.06 65 SER H CA 1
ATOM 13696 C C . SER H 1 65 ? 52.529 34.254 116.177 1.00 20.85 65 SER H C 1
ATOM 13697 O O . SER H 1 65 ? 51.493 33.864 116.649 1.00 19.26 65 SER H O 1
ATOM 13700 N N . THR H 1 66 ? 52.568 35.052 115.119 1.00 20.10 66 THR H N 1
ATOM 13701 C CA . THR H 1 66 ? 51.313 35.442 114.466 1.00 22.08 66 THR H CA 1
ATOM 13702 C C . THR H 1 66 ? 50.600 34.234 113.871 1.00 20.01 66 THR H C 1
ATOM 13703 O O . THR H 1 66 ? 49.360 34.109 113.995 1.00 19.86 66 THR H O 1
ATOM 13707 N N . ALA H 1 67 ? 51.306 33.352 113.185 1.00 16.44 67 ALA H N 1
ATOM 13708 C CA . ALA H 1 67 ? 50.712 32.141 112.637 1.00 19.53 67 ALA H CA 1
ATOM 13709 C C . ALA H 1 67 ? 50.167 31.233 113.697 1.00 18.53 67 ALA H C 1
ATOM 13710 O O . ALA H 1 67 ? 49.168 30.503 113.510 1.00 19.60 67 ALA H O 1
ATOM 13712 N N . GLY H 1 68 ? 50.905 31.160 114.782 1.00 20.46 68 GLY H N 1
ATOM 13713 C CA . GLY H 1 68 ? 50.456 30.397 115.915 1.00 17.95 68 GLY H CA 1
ATOM 13714 C C . GLY H 1 68 ? 49.051 30.734 116.406 1.00 17.78 68 GLY H C 1
ATOM 13715 O O . GLY H 1 68 ? 48.193 29.862 116.656 1.00 18.64 68 GLY H O 1
ATOM 13716 N N . ILE H 1 69 ? 48.847 31.992 116.577 1.00 19.53 69 ILE H N 1
ATOM 13717 C CA . ILE H 1 69 ? 47.597 32.533 117.072 1.00 20.92 69 ILE H CA 1
ATOM 13718 C C . ILE H 1 69 ? 46.508 32.137 116.061 1.00 22.63 69 ILE H C 1
ATOM 13719 O O . ILE H 1 69 ? 45.417 31.744 116.448 1.00 20.84 69 ILE H O 1
ATOM 13724 N N . SER H 1 70 ? 46.811 32.280 114.796 1.00 19.62 70 SER H N 1
ATOM 13725 C CA . SER H 1 70 ? 45.868 31.982 113.734 1.00 18.96 70 SER H CA 1
ATOM 13726 C C . SER H 1 70 ? 45.463 30.498 113.746 1.00 18.99 70 SER H C 1
ATOM 13727 O O . SER H 1 70 ? 44.293 30.129 113.614 1.00 20.93 70 SER H O 1
ATOM 13730 N N . LEU H 1 71 ? 46.462 29.620 113.885 1.00 15.87 71 LEU H N 1
ATOM 13731 C CA . LEU H 1 71 ? 46.249 28.207 113.899 1.00 17.03 71 LEU H CA 1
ATOM 13732 C C . LEU H 1 71 ? 45.336 27.821 115.112 1.00 18.42 71 LEU H C 1
ATOM 13733 O O . LEU H 1 71 ? 44.505 26.926 114.962 1.00 19.84 71 LEU H O 1
ATOM 13738 N N . LEU H 1 72 ? 45.545 28.431 116.277 1.00 18.43 72 LEU H N 1
ATOM 13739 C CA . LEU H 1 72 ? 44.792 28.159 117.479 1.00 18.85 72 LEU H CA 1
ATOM 13740 C C . LEU H 1 72 ? 43.302 28.654 117.236 1.00 20.07 72 LEU H C 1
ATOM 13741 O O . LEU H 1 72 ? 42.346 27.861 117.476 1.00 22.76 72 LEU H O 1
ATOM 13746 N N . LYS H 1 73 ? 43.170 29.831 116.615 1.00 19.94 73 LYS H N 1
ATOM 13747 C CA . LYS H 1 73 ? 41.817 30.394 116.349 1.00 20.70 73 LYS H CA 1
ATOM 13748 C C . LYS H 1 73 ? 41.047 29.551 115.348 1.00 26.92 73 LYS H C 1
ATOM 13749 O O . LYS H 1 73 ? 39.810 29.416 115.444 1.00 26.67 73 LYS H O 1
ATOM 13755 N N . LYS H 1 74 ? 41.759 28.892 114.447 1.00 20.37 74 LYS H N 1
ATOM 13756 C CA . LYS H 1 74 ? 41.175 27.990 113.429 1.00 19.97 74 LYS H CA 1
ATOM 13757 C C . LYS H 1 74 ? 40.933 26.574 113.907 1.00 25.82 74 LYS H C 1
ATOM 13758 O O . LYS H 1 74 ? 40.378 25.707 113.215 1.00 26.19 74 LYS H O 1
ATOM 13764 N N . GLY H 1 75 ? 41.235 26.323 115.182 1.00 24.09 75 GLY H N 1
ATOM 13765 C CA . GLY H 1 75 ? 41.099 25.012 115.776 1.00 24.07 75 GLY H CA 1
ATOM 13766 C C . GLY H 1 75 ? 42.039 23.954 115.291 1.00 23.01 75 GLY H C 1
ATOM 13767 O O . GLY H 1 75 ? 41.753 22.766 115.491 1.00 28.73 75 GLY H O 1
ATOM 13768 N N . VAL H 1 76 ? 43.151 24.344 114.649 1.00 21.26 76 VAL H N 1
ATOM 13769 C CA . VAL H 1 76 ? 44.168 23.438 114.230 1.00 18.83 76 VAL H CA 1
ATOM 13770 C C . VAL H 1 76 ? 45.283 23.221 115.241 1.00 23.46 76 VAL H C 1
ATOM 13771 O O . VAL H 1 76 ? 45.722 22.069 115.425 1.00 33.92 76 VAL H O 1
ATOM 13775 N N . ALA H 1 77 ? 45.539 24.212 116.064 1.00 21.81 77 ALA H N 1
ATOM 13776 C CA . ALA H 1 77 ? 46.401 24.021 117.216 1.00 19.94 77 ALA H CA 1
ATOM 13777 C C . ALA H 1 77 ? 45.575 23.948 118.487 1.00 21.66 77 ALA H C 1
ATOM 13778 O O . ALA H 1 77 ? 44.514 24.585 118.582 1.00 21.46 77 ALA H O 1
ATOM 13780 N N . ASP H 1 78 ? 46.039 23.144 119.433 1.00 18.52 78 ASP H N 1
ATOM 13781 C CA . ASP H 1 78 ? 45.413 23.108 120.745 1.00 19.44 78 ASP H CA 1
ATOM 13782 C C . ASP H 1 78 ? 45.897 24.226 121.636 1.00 18.47 78 ASP H C 1
ATOM 13783 O O . ASP H 1 78 ? 45.186 24.651 122.543 1.00 18.58 78 ASP H O 1
ATOM 13788 N N . ILE H 1 79 ? 47.148 24.662 121.445 1.00 17.02 79 ILE H N 1
ATOM 13789 C CA . ILE H 1 79 ? 47.808 25.707 122.250 1.00 15.44 79 ILE H CA 1
ATOM 13790 C C . ILE H 1 79 ? 48.667 26.549 121.228 1.00 14.25 79 ILE H C 1
ATOM 13791 O O . ILE H 1 79 ? 49.202 25.987 120.270 1.00 16.70 79 ILE H O 1
ATOM 13796 N N . ALA H 1 80 ? 48.743 27.816 121.503 1.00 15.14 80 ALA H N 1
ATOM 13797 C CA . ALA H 1 80 ? 49.717 28.612 120.769 1.00 15.56 80 ALA H CA 1
ATOM 13798 C C . ALA H 1 80 ? 50.762 29.237 121.688 1.00 15.75 80 ALA H C 1
ATOM 13799 O O . ALA H 1 80 ? 50.621 29.360 122.938 1.00 14.69 80 ALA H O 1
ATOM 13809 N N . THR H 1 82 ? 53.554 32.521 121.896 1.00 16.50 82 THR H N 1
ATOM 13810 C CA . THR H 1 82 ? 54.051 33.803 121.320 1.00 18.84 82 THR H CA 1
ATOM 13811 C C . THR H 1 82 ? 55.277 34.291 122.046 1.00 19.15 82 THR H C 1
ATOM 13812 O O . THR H 1 82 ? 55.473 33.972 123.200 1.00 16.91 82 THR H O 1
ATOM 13816 N N . SER H 1 83 ? 56.095 35.148 121.376 1.00 18.44 83 SER H N 1
ATOM 13817 C CA . SER H 1 83 ? 57.219 35.806 121.987 1.00 16.36 83 SER H CA 1
ATOM 13818 C C . SER H 1 83 ? 56.986 37.338 122.185 1.00 17.68 83 SER H C 1
ATOM 13819 O O . SER H 1 83 ? 57.965 38.178 122.264 1.00 20.50 83 SER H O 1
ATOM 13822 N N . ARG H 1 84 ? 55.733 37.687 122.317 1.00 19.06 84 ARG H N 1
ATOM 13823 C CA . ARG H 1 84 ? 55.297 39.077 122.486 1.00 17.89 84 ARG H CA 1
ATOM 13824 C C . ARG H 1 84 ? 53.902 39.076 123.067 1.00 18.87 84 ARG H C 1
ATOM 13825 O O . ARG H 1 84 ? 53.196 38.089 122.992 1.00 18.46 84 ARG H O 1
ATOM 13833 N N . TYR H 1 85 ? 53.484 40.238 123.521 1.00 22.83 85 TYR H N 1
ATOM 13834 C CA . TYR H 1 85 ? 52.111 40.422 124.012 1.00 25.62 85 TYR H CA 1
ATOM 13835 C C . TYR H 1 85 ? 51.142 40.515 122.875 1.00 25.54 85 TYR H C 1
ATOM 13836 O O . TYR H 1 85 ? 51.564 40.727 121.742 1.00 22.47 85 TYR H O 1
ATOM 13845 N N . LEU H 1 86 ? 49.880 40.178 123.164 1.00 24.71 86 LEU H N 1
ATOM 13846 C CA . LEU H 1 86 ? 48.838 40.204 122.141 1.00 24.02 86 LEU H CA 1
ATOM 13847 C C . LEU H 1 86 ? 48.368 41.643 121.909 1.00 26.49 86 LEU H C 1
ATOM 13848 O O . LEU H 1 86 ? 48.434 42.471 122.805 1.00 25.92 86 LEU H O 1
ATOM 13853 N N . THR H 1 87 ? 48.012 41.959 120.680 1.00 29.86 87 THR H N 1
ATOM 13854 C CA . THR H 1 87 ? 47.401 43.242 120.369 1.00 32.07 87 THR H CA 1
ATOM 13855 C C . THR H 1 87 ? 45.960 43.180 120.848 1.00 36.40 87 THR H C 1
ATOM 13856 O O . THR H 1 87 ? 45.411 42.117 121.047 1.00 27.22 87 THR H O 1
ATOM 13860 N N . GLU H 1 88 ? 45.317 44.340 120.968 1.00 40.21 88 GLU H N 1
ATOM 13861 C CA . GLU H 1 88 ? 43.880 44.387 121.343 1.00 42.89 88 GLU H CA 1
ATOM 13862 C C . GLU H 1 88 ? 43.010 43.591 120.369 1.00 40.70 88 GLU H C 1
ATOM 13863 O O . GLU H 1 88 ? 42.111 42.903 120.808 1.00 41.93 88 GLU H O 1
ATOM 13869 N N . SER H 1 89 ? 43.375 43.573 119.091 1.00 34.57 89 SER H N 1
ATOM 13870 C CA . SER H 1 89 ? 42.652 42.857 118.067 1.00 40.94 89 SER H CA 1
ATOM 13871 C C . SER H 1 89 ? 42.827 41.343 118.092 1.00 42.22 89 SER H C 1
ATOM 13872 O O . SER H 1 89 ? 41.927 40.640 117.663 1.00 44.58 89 SER H O 1
ATOM 13875 N N . GLU H 1 90 ? 43.983 40.829 118.579 1.00 33.00 90 GLU H N 1
ATOM 13876 C CA . GLU H 1 90 ? 44.204 39.408 118.734 1.00 32.37 90 GLU H CA 1
ATOM 13877 C C . GLU H 1 90 ? 43.471 38.870 119.983 1.00 29.99 90 GLU H C 1
ATOM 13878 O O . GLU H 1 90 ? 43.249 37.696 120.091 1.00 31.99 90 GLU H O 1
ATOM 13884 N N . ALA H 1 91 ? 43.150 39.732 120.930 1.00 34.01 91 ALA H N 1
ATOM 13885 C CA . ALA H 1 91 ? 42.475 39.312 122.166 1.00 36.63 91 ALA H CA 1
ATOM 13886 C C . ALA H 1 91 ? 41.133 38.740 121.813 1.00 35.64 91 ALA H C 1
ATOM 13887 O O . ALA H 1 91 ? 40.453 39.258 120.883 1.00 37.96 91 ALA H O 1
ATOM 13889 N N . GLN H 1 92 ? 40.756 37.673 122.493 1.00 33.35 92 GLN H N 1
ATOM 13890 C CA . GLN H 1 92 ? 39.431 37.087 122.351 1.00 37.48 92 GLN H CA 1
ATOM 13891 C C . GLN H 1 92 ? 38.982 36.792 123.727 1.00 43.54 92 GLN H C 1
ATOM 13892 O O . GLN H 1 92 ? 39.806 36.553 124.650 1.00 42.86 92 GLN H O 1
ATOM 13898 N N . ASN H 1 93 ? 37.666 36.684 123.870 1.00 46.94 93 ASN H N 1
ATOM 13899 C CA . ASN H 1 93 ? 37.137 36.600 125.217 1.00 48.07 93 ASN H CA 1
ATOM 13900 C C . ASN H 1 93 ? 37.325 35.232 125.920 1.00 39.94 93 ASN H C 1
ATOM 13901 O O . ASN H 1 93 ? 37.660 35.265 127.125 1.00 42.13 93 ASN H O 1
ATOM 13906 N N . THR H 1 94 ? 37.164 34.103 125.181 1.00 33.15 94 THR H N 1
ATOM 13907 C CA . THR H 1 94 ? 37.441 32.746 125.717 1.00 25.18 94 THR H CA 1
ATOM 13908 C C . THR H 1 94 ? 38.956 32.311 125.634 1.00 22.73 94 THR H C 1
ATOM 13909 O O . THR H 1 94 ? 39.291 31.213 126.048 1.00 26.96 94 THR H O 1
ATOM 13913 N N . LEU H 1 95 ? 39.759 33.169 125.096 1.00 24.81 95 LEU H N 1
ATOM 13914 C CA . LEU H 1 95 ? 41.212 32.861 124.962 1.00 24.55 95 LEU H CA 1
ATOM 13915 C C . LEU H 1 95 ? 41.865 33.191 126.279 1.00 22.34 95 LEU H C 1
ATOM 13916 O O . LEU H 1 95 ? 41.671 34.336 126.807 1.00 29.04 95 LEU H O 1
ATOM 13921 N N . HIS H 1 96 ? 42.656 32.282 126.838 1.00 21.16 96 HIS H N 1
ATOM 13922 C CA . HIS H 1 96 ? 43.389 32.526 128.072 1.00 20.47 96 HIS H CA 1
ATOM 13923 C C . HIS H 1 96 ? 44.920 32.571 127.787 1.00 18.54 96 HIS H C 1
ATOM 13924 O O . HIS H 1 96 ? 45.377 31.864 126.887 1.00 18.56 96 HIS H O 1
ATOM 13931 N N . THR H 1 97 ? 45.658 33.406 128.534 1.00 19.69 97 THR H N 1
ATOM 13932 C CA . THR H 1 97 ? 47.107 33.579 128.358 1.00 18.74 97 THR H CA 1
ATOM 13933 C C . THR H 1 97 ? 47.767 33.427 129.699 1.00 20.99 97 THR H C 1
ATOM 13934 O O . THR H 1 97 ? 47.279 33.880 130.763 1.00 20.96 97 THR H O 1
ATOM 13941 N N . PHE H 1 98 ? 48.982 32.920 129.674 1.00 16.63 98 PHE H N 1
ATOM 13942 C CA . PHE H 1 98 ? 49.813 32.963 130.798 1.00 17.25 98 PHE H CA 1
ATOM 13943 C C . PHE H 1 98 ? 51.248 33.098 130.328 1.00 17.10 98 PHE H C 1
ATOM 13944 O O . PHE H 1 98 ? 51.566 32.677 129.240 1.00 17.18 98 PHE H O 1
ATOM 13952 N N . THR H 1 99 ? 52.060 33.676 131.178 1.00 19.00 99 THR H N 1
ATOM 13953 C CA . THR H 1 99 ? 53.462 33.864 130.879 1.00 19.98 99 THR H CA 1
ATOM 13954 C C . THR H 1 99 ? 54.288 32.686 131.341 1.00 19.04 99 THR H C 1
ATOM 13955 O O . THR H 1 99 ? 54.363 32.381 132.546 1.00 20.66 99 THR H O 1
ATOM 13959 N N . LEU H 1 100 ? 54.888 32.000 130.375 1.00 16.49 100 LEU H N 1
ATOM 13960 C CA . LEU H 1 100 ? 55.715 30.851 130.663 1.00 17.32 100 LEU H CA 1
ATOM 13961 C C . LEU H 1 100 ? 57.063 31.269 131.245 1.00 18.47 100 LEU H C 1
ATOM 13962 O O . LEU H 1 100 ? 57.642 30.527 132.102 1.00 17.55 100 LEU H O 1
ATOM 13967 N N . ALA H 1 101 ? 57.590 32.360 130.712 1.00 16.46 101 ALA H N 1
ATOM 13968 C CA . ALA H 1 101 ? 58.929 32.849 131.082 1.00 14.44 101 ALA H CA 1
ATOM 13969 C C . ALA H 1 101 ? 59.094 34.218 130.461 1.00 15.89 101 ALA H C 1
ATOM 13970 O O . ALA H 1 101 ? 58.375 34.576 129.562 1.00 18.46 101 ALA H O 1
ATOM 13972 N N . PHE H 1 102 ? 60.153 34.884 130.903 1.00 17.53 102 PHE H N 1
ATOM 13973 C CA . PHE H 1 102 ? 60.777 35.986 130.194 1.00 17.15 102 PHE H CA 1
ATOM 13974 C C . PHE H 1 102 ? 62.108 35.562 129.619 1.00 16.85 102 PHE H C 1
ATOM 13975 O O . PHE H 1 102 ? 62.841 34.748 130.185 1.00 17.01 102 PHE H O 1
ATOM 13983 N N . ASP H 1 103 ? 62.438 36.108 128.417 1.00 15.51 103 ASP H N 1
ATOM 13984 C CA . ASP H 1 103 ? 63.679 35.938 127.777 1.00 15.98 103 ASP H CA 1
ATOM 13985 C C . ASP H 1 103 ? 64.384 37.276 127.767 1.00 20.21 103 ASP H C 1
ATOM 13986 O O . ASP H 1 103 ? 63.898 38.246 127.178 1.00 22.60 103 ASP H O 1
ATOM 13991 N N . GLY H 1 104 ? 65.532 37.395 128.395 1.00 17.64 104 GLY H N 1
ATOM 13992 C CA . GLY H 1 104 ? 66.229 38.693 128.471 1.00 19.28 104 GLY H CA 1
ATOM 13993 C C . GLY H 1 104 ? 67.216 38.872 127.293 1.00 15.61 104 GLY H C 1
ATOM 13994 O O . GLY H 1 104 ? 67.718 37.878 126.656 1.00 16.66 104 GLY H O 1
ATOM 13995 N N . LEU H 1 105 ? 67.432 40.128 126.912 1.00 15.58 105 LEU H N 1
ATOM 13996 C CA . LEU H 1 105 ? 68.429 40.460 125.895 1.00 16.27 105 LEU H CA 1
ATOM 13997 C C . LEU H 1 105 ? 69.500 41.328 126.574 1.00 17.42 105 LEU H C 1
ATOM 13998 O O . LEU H 1 105 ? 69.162 42.288 127.254 1.00 18.84 105 LEU H O 1
ATOM 14003 N N . ALA H 1 106 ? 70.770 40.999 126.329 1.00 18.10 106 ALA H N 1
ATOM 14004 C CA . ALA H 1 106 ? 71.879 41.701 126.896 1.00 16.92 106 ALA H CA 1
ATOM 14005 C C . ALA H 1 106 ? 72.398 42.610 125.771 1.00 16.44 106 ALA H C 1
ATOM 14006 O O . ALA H 1 106 ? 72.520 42.181 124.646 1.00 17.38 106 ALA H O 1
ATOM 14008 N N . ILE H 1 107 ? 72.884 43.829 126.151 1.00 17.07 107 ILE H N 1
ATOM 14009 C CA . ILE H 1 107 ? 73.668 44.652 125.191 1.00 17.15 107 ILE H CA 1
ATOM 14010 C C . ILE H 1 107 ? 75.135 44.390 125.552 1.00 16.51 107 ILE H C 1
ATOM 14011 O O . ILE H 1 107 ? 75.537 44.520 126.701 1.00 16.52 107 ILE H O 1
ATOM 14016 N N . VAL H 1 108 ? 75.919 44.100 124.565 1.00 14.73 108 VAL H N 1
ATOM 14017 C CA . VAL H 1 108 ? 77.295 43.693 124.778 1.00 15.58 108 VAL H CA 1
ATOM 14018 C C . VAL H 1 108 ? 78.261 44.549 124.016 1.00 14.12 108 VAL H C 1
ATOM 14019 O O . VAL H 1 108 ? 77.987 45.004 122.873 1.00 16.46 108 VAL H O 1
ATOM 14023 N N . VAL H 1 109 ? 79.384 44.809 124.674 1.00 18.59 109 VAL H N 1
ATOM 14024 C CA . VAL H 1 109 ? 80.471 45.579 124.067 1.00 16.71 109 VAL H CA 1
ATOM 14025 C C . VAL H 1 109 ? 81.778 44.856 124.326 1.00 18.55 109 VAL H C 1
ATOM 14026 O O . VAL H 1 109 ? 81.839 43.898 125.074 1.00 16.31 109 VAL H O 1
ATOM 14030 N N . ASN H 1 110 ? 82.832 45.347 123.742 1.00 17.63 110 ASN H N 1
ATOM 14031 C CA . ASN H 1 110 ? 84.167 44.759 123.955 1.00 19.28 110 ASN H CA 1
ATOM 14032 C C . ASN H 1 110 ? 84.633 45.048 125.357 1.00 20.84 110 ASN H C 1
ATOM 14033 O O . ASN H 1 110 ? 84.330 46.086 125.900 1.00 19.01 110 ASN H O 1
ATOM 14038 N N . GLN H 1 111 ? 85.429 44.120 125.920 1.00 17.56 111 GLN H N 1
ATOM 14039 C CA . GLN H 1 111 ? 85.854 44.220 127.292 1.00 18.08 111 GLN H CA 1
ATOM 14040 C C . GLN H 1 111 ? 86.579 45.547 127.546 1.00 19.49 111 GLN H C 1
ATOM 14041 O O . GLN H 1 111 ? 86.545 46.073 128.675 1.00 23.18 111 GLN H O 1
ATOM 14047 N N . ALA H 1 112 ? 87.248 46.066 126.521 1.00 21.11 112 ALA H N 1
ATOM 14048 C CA . ALA H 1 112 ? 88.025 47.304 126.681 1.00 22.87 112 ALA H CA 1
ATOM 14049 C C . ALA H 1 112 ? 87.186 48.599 126.657 1.00 25.35 112 ALA H C 1
ATOM 14050 O O . ALA H 1 112 ? 87.656 49.649 127.073 1.00 25.97 112 ALA H O 1
ATOM 14052 N N . ASN H 1 113 ? 85.897 48.504 126.355 1.00 21.59 113 ASN H N 1
ATOM 14053 C CA . ASN H 1 113 ? 85.071 49.725 126.165 1.00 19.43 113 ASN H CA 1
ATOM 14054 C C . ASN H 1 113 ? 84.751 50.183 127.602 1.00 21.70 113 ASN H C 1
ATOM 14055 O O . ASN H 1 113 ? 84.229 49.444 128.358 1.00 22.95 113 ASN H O 1
ATOM 14060 N N . PRO H 1 114 ? 85.029 51.454 127.946 1.00 21.57 114 PRO H N 1
ATOM 14061 C CA . PRO H 1 114 ? 84.718 52.001 129.270 1.00 24.61 114 PRO H CA 1
ATOM 14062 C C . PRO H 1 114 ? 83.270 52.251 129.603 1.00 24.24 114 PRO H C 1
ATOM 14063 O O . PRO H 1 114 ? 82.950 52.500 130.777 1.00 21.58 114 PRO H O 1
ATOM 14067 N N . VAL H 1 115 ? 82.401 52.201 128.610 1.00 22.89 115 VAL H N 1
ATOM 14068 C CA . VAL H 1 115 ? 81.005 52.414 128.777 1.00 21.70 115 VAL H CA 1
ATOM 14069 C C . VAL H 1 115 ? 80.407 51.344 129.635 1.00 20.56 115 VAL H C 1
ATOM 14070 O O . VAL H 1 115 ? 80.734 50.151 129.414 1.00 24.51 115 VAL H O 1
ATOM 14074 N N . THR H 1 116 ? 79.638 51.729 130.660 1.00 24.42 116 THR H N 1
ATOM 14075 C CA . THR H 1 116 ? 79.091 50.768 131.558 1.00 24.03 116 THR H CA 1
ATOM 14076 C C . THR H 1 116 ? 77.587 50.693 131.415 1.00 21.43 116 THR H C 1
ATOM 14077 O O . THR H 1 116 ? 76.927 49.861 132.028 1.00 22.91 116 THR H O 1
ATOM 14081 N N . ASN H 1 117 ? 76.992 51.600 130.673 1.00 20.62 117 ASN H N 1
ATOM 14082 C CA . ASN H 1 117 ? 75.579 51.818 130.675 1.00 19.89 117 ASN H CA 1
ATOM 14083 C C . ASN H 1 117 ? 75.198 52.598 129.456 1.00 21.02 117 ASN H C 1
ATOM 14084 O O . ASN H 1 117 ? 75.937 53.497 129.058 1.00 22.35 117 ASN H O 1
ATOM 14089 N N . LEU H 1 118 ? 74.006 52.314 128.942 1.00 21.31 118 LEU H N 1
ATOM 14090 C CA . LEU H 1 118 ? 73.330 53.162 127.927 1.00 16.73 118 LEU H CA 1
ATOM 14091 C C . LEU H 1 118 ? 71.892 53.435 128.353 1.00 16.95 118 LEU H C 1
ATOM 14092 O O . LEU H 1 118 ? 71.180 52.537 128.831 1.00 21.94 118 LEU H O 1
ATOM 14097 N N . THR H 1 119 ? 71.430 54.672 128.170 1.00 19.18 119 THR H N 1
ATOM 14098 C CA . THR H 1 119 ? 70.045 54.968 128.238 1.00 20.48 119 THR H CA 1
ATOM 14099 C C . THR H 1 119 ? 69.286 54.480 127.048 1.00 16.81 119 THR H C 1
ATOM 14100 O O . THR H 1 119 ? 69.851 54.130 126.038 1.00 19.62 119 THR H O 1
ATOM 14104 N N . ARG H 1 120 ? 67.966 54.436 127.181 1.00 23.27 120 ARG H N 1
ATOM 14105 C CA . ARG H 1 120 ? 67.115 54.111 126.053 1.00 18.69 120 ARG H CA 1
ATOM 14106 C C . ARG H 1 120 ? 67.413 55.074 124.875 1.00 19.59 120 ARG H C 1
ATOM 14107 O O . ARG H 1 120 ? 67.550 54.696 123.736 1.00 18.39 120 ARG H O 1
ATOM 14115 N N . GLU H 1 121 ? 67.465 56.365 125.198 1.00 21.11 121 GLU H N 1
ATOM 14116 C CA . GLU H 1 121 ? 67.664 57.342 124.152 1.00 16.33 121 GLU H CA 1
ATOM 14117 C C . GLU H 1 121 ? 69.034 57.078 123.440 1.00 18.08 121 GLU H C 1
ATOM 14118 O O . GLU H 1 121 ? 69.159 57.254 122.286 1.00 19.25 121 GLU H O 1
ATOM 14124 N N . GLN H 1 122 ? 70.063 56.738 124.193 1.00 19.24 122 GLN H N 1
ATOM 14125 C CA . GLN H 1 122 ? 71.394 56.482 123.651 1.00 18.02 122 GLN H CA 1
ATOM 14126 C C . GLN H 1 122 ? 71.389 55.285 122.741 1.00 19.18 122 GLN H C 1
ATOM 14127 O O . GLN H 1 122 ? 71.910 55.289 121.625 1.00 19.00 122 GLN H O 1
ATOM 14133 N N . LEU H 1 123 ? 70.801 54.192 123.269 1.00 17.50 123 LEU H N 1
ATOM 14134 C CA . LEU H 1 123 ? 70.808 52.912 122.518 1.00 18.15 123 LEU H CA 1
ATOM 14135 C C . LEU H 1 123 ? 70.001 53.068 121.245 1.00 19.17 123 LEU H C 1
ATOM 14136 O O . LEU H 1 123 ? 70.406 52.602 120.146 1.00 17.31 123 LEU H O 1
ATOM 14141 N N . TYR H 1 124 ? 68.883 53.802 121.297 1.00 16.82 124 TYR H N 1
ATOM 14142 C CA . TYR H 1 124 ? 68.098 54.109 120.132 1.00 17.17 124 TYR H CA 1
ATOM 14143 C C . TYR H 1 124 ? 68.946 54.875 119.136 1.00 18.20 124 TYR H C 1
ATOM 14144 O O . TYR H 1 124 ? 69.005 54.501 117.970 1.00 16.63 124 TYR H O 1
ATOM 14153 N N . GLY H 1 125 ? 69.581 55.942 119.616 1.00 18.27 125 GLY H N 1
ATOM 14154 C CA . GLY H 1 125 ? 70.418 56.723 118.732 1.00 17.99 125 GLY H CA 1
ATOM 14155 C C . GLY H 1 125 ? 71.585 55.994 118.038 1.00 16.97 125 GLY H C 1
ATOM 14156 O O . GLY H 1 125 ? 71.823 56.186 116.849 1.00 18.07 125 GLY H O 1
ATOM 14157 N N . ILE H 1 126 ? 72.207 55.110 118.793 1.00 17.09 126 ILE H N 1
ATOM 14158 C CA . ILE H 1 126 ? 73.204 54.224 118.257 1.00 15.98 126 ILE H CA 1
ATOM 14159 C C . ILE H 1 126 ? 72.690 53.344 117.174 1.00 19.15 126 ILE H C 1
ATOM 14160 O O . ILE H 1 126 ? 73.202 53.305 116.069 1.00 18.37 126 ILE H O 1
ATOM 14165 N N . TYR H 1 127 ? 71.621 52.601 117.480 1.00 20.69 127 TYR H N 1
ATOM 14166 C CA . TYR H 1 127 ? 71.093 51.665 116.475 1.00 17.70 127 TYR H CA 1
ATOM 14167 C C . TYR H 1 127 ? 70.458 52.385 115.279 1.00 21.42 127 TYR H C 1
ATOM 14168 O O . TYR H 1 127 ? 70.415 51.784 114.175 1.00 20.31 127 TYR H O 1
ATOM 14177 N N . LYS H 1 128 ? 70.016 53.668 115.441 1.00 20.18 128 LYS H N 1
ATOM 14178 C CA . LYS H 1 128 ? 69.504 54.366 114.317 1.00 21.70 128 LYS H CA 1
ATOM 14179 C C . LYS H 1 128 ? 70.604 54.902 113.454 1.00 23.53 128 LYS H C 1
ATOM 14180 O O . LYS H 1 128 ? 70.312 55.313 112.316 1.00 27.53 128 LYS H O 1
ATOM 14186 N N . GLY H 1 129 ? 71.808 54.999 113.973 1.00 21.45 129 GLY H N 1
ATOM 14187 C CA . GLY H 1 129 ? 72.893 55.614 113.233 1.00 23.86 129 GLY H CA 1
ATOM 14188 C C . GLY H 1 129 ? 72.951 57.121 113.473 1.00 22.31 129 GLY H C 1
ATOM 14189 O O . GLY H 1 129 ? 73.769 57.826 112.895 1.00 25.21 129 GLY H O 1
ATOM 14190 N N . GLN H 1 130 ? 72.189 57.604 114.447 1.00 24.51 130 GLN H N 1
ATOM 14191 C CA . GLN H 1 130 ? 72.347 59.012 114.832 1.00 22.05 130 GLN H CA 1
ATOM 14192 C C . GLN H 1 130 ? 73.577 59.304 115.641 1.00 23.10 130 GLN H C 1
ATOM 14193 O O . GLN H 1 130 ? 74.236 60.348 115.400 1.00 24.96 130 GLN H O 1
ATOM 14199 N N . ILE H 1 131 ? 73.915 58.471 116.646 1.00 20.02 131 ILE H N 1
ATOM 14200 C CA . ILE H 1 131 ? 75.086 58.619 117.419 1.00 20.79 131 ILE H CA 1
ATOM 14201 C C . ILE H 1 131 ? 76.098 57.687 116.775 1.00 24.70 131 ILE H C 1
ATOM 14202 O O . ILE H 1 131 ? 75.836 56.493 116.611 1.00 23.80 131 ILE H O 1
ATOM 14207 N N . THR H 1 132 ? 77.215 58.225 116.344 1.00 21.83 132 THR H N 1
ATOM 14208 C CA . THR H 1 132 ? 78.174 57.499 115.492 1.00 18.56 132 THR H CA 1
ATOM 14209 C C . THR H 1 132 ? 79.517 57.285 116.156 1.00 20.19 132 THR H C 1
ATOM 14210 O O . THR H 1 132 ? 80.323 56.491 115.566 1.00 19.55 132 THR H O 1
ATOM 14214 N N . ASN H 1 133 ? 79.777 57.891 117.344 1.00 19.26 133 ASN H N 1
ATOM 14215 C CA . ASN H 1 133 ? 81.057 57.802 118.051 1.00 19.92 133 ASN H CA 1
ATOM 14216 C C . ASN H 1 133 ? 80.914 57.579 119.473 1.00 20.89 133 ASN H C 1
ATOM 14217 O O . ASN H 1 133 ? 80.072 58.208 120.128 1.00 21.74 133 ASN H O 1
ATOM 14222 N N . TRP H 1 134 ? 81.653 56.643 120.006 1.00 18.80 134 TRP H N 1
ATOM 14223 C CA . TRP H 1 134 ? 81.561 56.354 121.405 1.00 19.11 134 TRP H CA 1
ATOM 14224 C C . TRP H 1 134 ? 81.680 57.549 122.338 1.00 18.96 134 TRP H C 1
ATOM 14225 O O . TRP H 1 134 ? 81.283 57.461 123.465 1.00 19.07 134 TRP H O 1
ATOM 14236 N N . LYS H 1 135 ? 82.404 58.563 121.918 1.00 21.20 135 LYS H N 1
ATOM 14237 C CA . LYS H 1 135 ? 82.601 59.713 122.811 1.00 23.72 135 LYS H CA 1
ATOM 14238 C C . LYS H 1 135 ? 81.326 60.440 122.996 1.00 24.01 135 LYS H C 1
ATOM 14239 O O . LYS H 1 135 ? 81.239 61.174 123.948 1.00 26.25 135 LYS H O 1
ATOM 14245 N N . GLN H 1 136 ? 80.343 60.212 122.123 1.00 23.99 136 GLN H N 1
ATOM 14246 C CA . GLN H 1 136 ? 79.011 60.835 122.295 1.00 25.63 136 GLN H CA 1
ATOM 14247 C C . GLN H 1 136 ? 78.203 60.279 123.471 1.00 25.17 136 GLN H C 1
ATOM 14248 O O . GLN H 1 136 ? 77.219 60.911 123.881 1.00 26.74 136 GLN H O 1
ATOM 14254 N N . VAL H 1 137 ? 78.623 59.117 124.001 1.00 22.41 137 VAL H N 1
ATOM 14255 C CA . VAL H 1 137 ? 77.970 58.456 125.121 1.00 24.28 137 VAL H CA 1
ATOM 14256 C C . VAL H 1 137 ? 78.975 58.200 126.226 1.00 28.88 137 VAL H C 1
ATOM 14257 O O . VAL H 1 137 ? 78.791 57.323 127.018 1.00 26.28 137 VAL H O 1
ATOM 14261 N N . GLY H 1 138 ? 80.035 59.013 126.332 1.00 28.38 138 GLY H N 1
ATOM 14262 C CA . GLY H 1 138 ? 80.899 58.903 127.478 1.00 31.01 138 GLY H CA 1
ATOM 14263 C C . GLY H 1 138 ? 82.128 58.075 127.267 1.00 26.98 138 GLY H C 1
ATOM 14264 O O . GLY H 1 138 ? 82.877 57.905 128.176 1.00 31.11 138 GLY H O 1
ATOM 14265 N N . GLY H 1 139 ? 82.334 57.519 126.071 1.00 28.20 139 GLY H N 1
ATOM 14266 C CA . GLY H 1 139 ? 83.370 56.539 125.871 1.00 27.38 139 GLY H CA 1
ATOM 14267 C C . GLY H 1 139 ? 84.543 57.119 125.053 1.00 28.57 139 GLY H C 1
ATOM 14268 O O . GLY H 1 139 ? 84.688 58.400 124.947 1.00 29.31 139 GLY H O 1
ATOM 14269 N N . ASN H 1 140 ? 85.306 56.231 124.401 1.00 27.41 140 ASN H N 1
ATOM 14270 C CA . ASN H 1 140 ? 86.488 56.620 123.641 1.00 24.32 140 ASN H CA 1
ATOM 14271 C C . ASN H 1 140 ? 86.101 57.314 122.380 1.00 27.87 140 ASN H C 1
ATOM 14272 O O . ASN H 1 140 ? 84.990 57.202 121.901 1.00 26.49 140 ASN H O 1
ATOM 14277 N N . ASP H 1 141 ? 87.059 58.063 121.851 1.00 26.35 141 ASP H N 1
ATOM 14278 C CA . ASP H 1 141 ? 86.946 58.639 120.515 1.00 29.65 141 ASP H CA 1
ATOM 14279 C C . ASP H 1 141 ? 87.160 57.623 119.439 1.00 28.54 141 ASP H C 1
ATOM 14280 O O . ASP H 1 141 ? 88.282 57.339 119.028 1.00 27.50 141 ASP H O 1
ATOM 14285 N N . GLN H 1 142 ? 86.057 57.042 118.970 1.00 24.68 142 GLN H N 1
ATOM 14286 C CA . GLN H 1 142 ? 86.113 55.892 118.100 1.00 22.92 142 GLN H CA 1
ATOM 14287 C C . GLN H 1 142 ? 84.743 55.688 117.453 1.00 19.96 142 GLN H C 1
ATOM 14288 O O . GLN H 1 142 ? 83.684 55.649 118.153 1.00 23.56 142 GLN H O 1
ATOM 14294 N N . LYS H 1 143 ? 84.699 55.544 116.148 1.00 20.59 143 LYS H N 1
ATOM 14295 C CA . LYS H 1 143 ? 83.421 55.260 115.465 1.00 21.15 143 LYS H CA 1
ATOM 14296 C C . LYS H 1 143 ? 82.823 53.922 115.916 1.00 20.61 143 LYS H C 1
ATOM 14297 O O . LYS H 1 143 ? 83.518 52.930 116.087 1.00 21.13 143 LYS H O 1
ATOM 14303 N N . ILE H 1 144 ? 81.519 53.938 116.057 1.00 19.79 144 ILE H N 1
ATOM 14304 C CA . ILE H 1 144 ? 80.763 52.747 116.540 1.00 17.26 144 ILE H CA 1
ATOM 14305 C C . ILE H 1 144 ? 80.510 51.849 115.361 1.00 16.78 144 ILE H C 1
ATOM 14306 O O . ILE H 1 144 ? 80.116 52.247 114.308 1.00 19.38 144 ILE H O 1
ATOM 14311 N N . ALA H 1 145 ? 80.726 50.519 115.542 1.00 18.08 145 ALA H N 1
ATOM 14312 C CA . ALA H 1 145 ? 80.226 49.525 114.590 1.00 18.10 145 ALA H CA 1
ATOM 14313 C C . ALA H 1 145 ? 78.990 48.862 115.281 1.00 16.57 145 ALA H C 1
ATOM 14314 O O . ALA H 1 145 ? 79.112 48.271 116.370 1.00 19.08 145 ALA H O 1
ATOM 14316 N N . VAL H 1 146 ? 77.833 49.077 114.671 1.00 16.75 146 VAL H N 1
ATOM 14317 C CA . VAL H 1 146 ? 76.573 48.546 115.128 1.00 16.80 146 VAL H CA 1
ATOM 14318 C C . VAL H 1 146 ? 76.324 47.185 114.537 1.00 16.22 146 VAL H C 1
ATOM 14319 O O . VAL H 1 146 ? 76.340 46.974 113.302 1.00 16.47 146 VAL H O 1
ATOM 14323 N N . VAL H 1 147 ? 76.109 46.221 115.443 1.00 14.27 147 VAL H N 1
ATOM 14324 C CA . VAL H 1 147 ? 75.978 44.819 114.992 1.00 15.16 147 VAL H CA 1
ATOM 14325 C C . VAL H 1 147 ? 74.554 44.290 115.289 1.00 14.44 147 VAL H C 1
ATOM 14326 O O . VAL H 1 147 ? 74.019 44.530 116.355 1.00 17.79 147 VAL H O 1
ATOM 14330 N N . THR H 1 148 ? 73.966 43.653 114.313 1.00 13.01 148 THR H N 1
ATOM 14331 C CA . THR H 1 148 ? 72.640 43.104 114.499 1.00 14.08 148 THR H CA 1
ATOM 14332 C C . THR H 1 148 ? 72.575 41.677 113.976 1.00 15.87 148 THR H C 1
ATOM 14333 O O . THR H 1 148 ? 73.580 41.130 113.542 1.00 18.10 148 THR H O 1
ATOM 14337 N N . ARG H 1 149 ? 71.396 41.061 114.002 1.00 15.53 149 ARG H N 1
ATOM 14338 C CA . ARG H 1 149 ? 71.237 39.720 113.522 1.00 14.93 149 ARG H CA 1
ATOM 14339 C C . ARG H 1 149 ? 70.608 39.707 112.109 1.00 16.63 149 ARG H C 1
ATOM 14340 O O . ARG H 1 149 ? 70.173 40.751 111.618 1.00 16.38 149 ARG H O 1
ATOM 14348 N N . GLU H 1 150 ? 70.449 38.519 111.532 1.00 16.81 150 GLU H N 1
ATOM 14349 C CA . 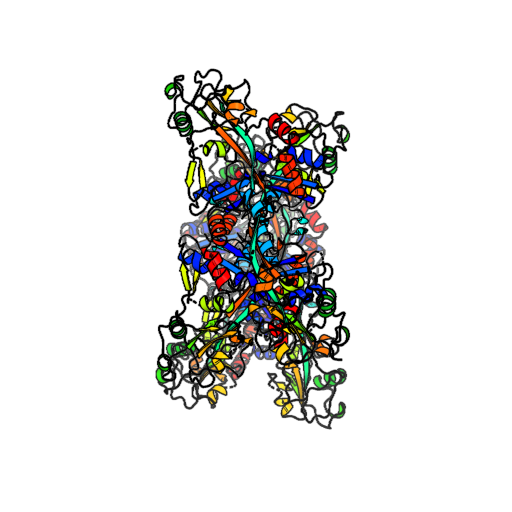GLU H 1 150 ? 69.877 38.325 110.202 1.00 15.77 150 GLU H CA 1
ATOM 14350 C C . GLU H 1 150 ? 68.400 38.770 110.213 1.00 16.88 150 GLU H C 1
ATOM 14351 O O . GLU H 1 150 ? 67.725 38.834 111.282 1.00 17.45 150 GLU H O 1
ATOM 14357 N N . ALA H 1 151 ? 67.861 39.020 109.052 1.00 20.42 151 ALA H N 1
ATOM 14358 C CA . ALA H 1 151 ? 66.513 39.605 108.968 1.00 18.87 151 ALA H CA 1
ATOM 14359 C C . ALA H 1 151 ? 65.461 38.720 109.530 1.00 21.63 151 ALA H C 1
ATOM 14360 O O . ALA H 1 151 ? 64.483 39.217 110.055 1.00 21.85 151 ALA H O 1
ATOM 14362 N N . SER H 1 152 ? 65.660 37.424 109.504 1.00 19.51 152 SER H N 1
ATOM 14363 C CA . SER H 1 152 ? 64.619 36.508 110.006 1.00 26.21 152 SER H CA 1
ATOM 14364 C C . SER H 1 152 ? 64.724 36.202 111.495 1.00 22.71 152 SER H C 1
ATOM 14365 O O . SER H 1 152 ? 63.927 35.499 112.018 1.00 23.82 152 SER H O 1
ATOM 14368 N N . SER H 1 153 ? 65.721 36.769 112.176 1.00 20.72 153 SER H N 1
ATOM 14369 C CA . SER H 1 153 ? 65.949 36.534 113.588 1.00 21.52 153 SER H CA 1
ATOM 14370 C C . SER H 1 153 ? 64.842 37.065 114.478 1.00 19.18 153 SER H C 1
ATOM 14371 O O . SER H 1 153 ? 64.462 38.274 114.462 1.00 17.68 153 SER H O 1
ATOM 14374 N N . GLY H 1 154 ? 64.263 36.198 115.331 1.00 20.74 154 GLY H N 1
ATOM 14375 C CA . GLY H 1 154 ? 63.280 36.630 116.319 1.00 23.53 154 GLY H CA 1
ATOM 14376 C C . GLY H 1 154 ? 63.795 37.534 117.390 1.00 16.01 154 GLY H C 1
ATOM 14377 O O . GLY H 1 154 ? 63.142 38.439 117.836 1.00 18.81 154 GLY H O 1
ATOM 14378 N N . THR H 1 155 ? 65.035 37.288 117.775 1.00 18.12 155 THR H N 1
ATOM 14379 C CA . THR H 1 155 ? 65.719 38.134 118.683 1.00 17.63 155 THR H CA 1
ATOM 14380 C C . THR H 1 155 ? 65.835 39.580 118.157 1.00 15.64 155 THR H C 1
ATOM 14381 O O . THR H 1 155 ? 65.493 40.537 118.849 1.00 17.41 155 THR H O 1
ATOM 14385 N N . ARG H 1 156 ? 66.274 39.703 116.925 1.00 17.27 156 ARG H N 1
ATOM 14386 C CA . ARG H 1 156 ? 66.278 41.080 116.315 1.00 15.93 156 ARG H CA 1
ATOM 14387 C C . ARG H 1 156 ? 64.891 41.760 116.275 1.00 16.77 156 ARG H C 1
ATOM 14388 O O . ARG H 1 156 ? 64.728 42.912 116.639 1.00 18.52 156 ARG H O 1
ATOM 14396 N N . TYR H 1 157 ? 63.866 40.984 115.904 1.00 15.98 157 TYR H N 1
ATOM 14397 C CA . TYR H 1 157 ? 62.517 41.486 115.790 1.00 14.94 157 TYR H CA 1
ATOM 14398 C C . TYR H 1 157 ? 62.091 42.048 117.172 1.00 17.54 157 TYR H C 1
ATOM 14399 O O . TYR H 1 157 ? 61.538 43.128 117.241 1.00 17.04 157 TYR H O 1
ATOM 14408 N N . SER H 1 158 ? 62.316 41.269 118.227 1.00 16.72 158 SER H N 1
ATOM 14409 C CA . SER H 1 158 ? 61.988 41.716 119.554 1.00 15.64 158 SER H CA 1
ATOM 14410 C C . SER H 1 158 ? 62.781 42.933 120.019 1.00 13.91 158 SER H C 1
ATOM 14411 O O . SER H 1 158 ? 62.217 43.896 120.512 1.00 19.06 158 SER H O 1
ATOM 14414 N N . PHE H 1 159 ? 64.065 42.897 119.766 1.00 16.62 159 PHE H N 1
ATOM 14415 C CA . PHE H 1 159 ? 64.901 44.027 120.136 1.00 17.00 159 PHE H CA 1
ATOM 14416 C C . PHE H 1 159 ? 64.394 45.306 119.430 1.00 16.59 159 PHE H C 1
ATOM 14417 O O . PHE H 1 159 ? 64.302 46.340 120.041 1.00 17.34 159 PHE H O 1
ATOM 14425 N N . GLU H 1 160 ? 64.169 45.188 118.142 1.00 17.75 160 GLU H N 1
ATOM 14426 C CA . GLU H 1 160 ? 63.681 46.344 117.417 1.00 17.52 160 GLU H CA 1
ATOM 14427 C C . GLU H 1 160 ? 62.318 46.830 117.882 1.00 15.84 160 GLU H C 1
ATOM 14428 O O . GLU H 1 160 ? 62.049 48.046 117.901 1.00 18.76 160 GLU H O 1
ATOM 14434 N N . SER H 1 161 ? 61.442 45.911 118.217 1.00 18.20 161 SER H N 1
ATOM 14435 C CA . SER H 1 161 ? 60.120 46.352 118.697 1.00 19.72 161 SER H CA 1
ATOM 14436 C C . SER H 1 161 ? 60.229 47.044 120.053 1.00 22.07 161 SER H C 1
ATOM 14437 O O . SER H 1 161 ? 59.601 48.060 120.276 1.00 21.64 161 SER H O 1
ATOM 14440 N N . LEU H 1 162 ? 61.029 46.480 120.939 1.00 19.24 162 LEU H N 1
ATOM 14441 C CA . LEU H 1 162 ? 61.299 47.013 122.249 1.00 20.41 162 LEU H CA 1
ATOM 14442 C C . LEU H 1 162 ? 61.879 48.430 122.123 1.00 21.43 162 LEU H C 1
ATOM 14443 O O . LEU H 1 162 ? 61.530 49.314 122.901 1.00 22.36 162 LEU H O 1
ATOM 14456 N N . GLY H 1 164 ? 61.735 50.565 119.478 1.00 21.67 164 GLY H N 1
ATOM 14457 C CA . GLY H 1 164 ? 61.087 51.501 118.539 1.00 27.52 164 GLY H CA 1
ATOM 14458 C C . GLY H 1 164 ? 61.931 51.751 117.319 1.00 26.61 164 GLY H C 1
ATOM 14459 O O . GLY H 1 164 ? 62.004 52.874 116.719 1.00 26.46 164 GLY H O 1
ATOM 14460 N N . LEU H 1 165 ? 62.599 50.691 116.898 1.00 20.47 165 LEU H N 1
ATOM 14461 C CA . LEU H 1 165 ? 63.499 50.766 115.743 1.00 15.01 165 LEU H CA 1
ATOM 14462 C C . LEU H 1 165 ? 62.909 50.298 114.387 1.00 22.51 165 LEU H C 1
ATOM 14463 O O . LEU H 1 165 ? 63.641 49.901 113.493 1.00 23.77 165 LEU H O 1
ATOM 14468 N N . THR H 1 166 ? 61.599 50.434 114.193 1.00 22.14 166 THR H N 1
ATOM 14469 C CA . THR H 1 166 ? 60.957 50.099 112.902 1.00 20.35 166 THR H CA 1
ATOM 14470 C C . THR H 1 166 ? 60.168 51.282 112.451 1.00 25.34 166 THR H C 1
ATOM 14471 O O . THR H 1 166 ? 60.130 52.329 113.109 1.00 27.34 166 THR H O 1
ATOM 14475 N N . LYS H 1 167 ? 59.714 51.134 111.209 1.00 21.04 167 LYS H N 1
ATOM 14476 C CA . LYS H 1 167 ? 58.804 52.094 110.602 1.00 30.84 167 LYS H CA 1
ATOM 14477 C C . LYS H 1 167 ? 57.653 51.332 109.917 1.00 30.97 167 LYS H C 1
ATOM 14478 O O . LYS H 1 167 ? 57.875 50.228 109.375 1.00 30.80 167 LYS H O 1
ATOM 14484 N N . THR H 1 168 ? 56.419 51.837 110.099 1.00 35.59 168 THR H N 1
ATOM 14485 C CA . THR H 1 168 ? 55.174 51.137 109.748 1.00 33.87 168 THR H CA 1
ATOM 14486 C C . THR H 1 168 ? 54.973 51.398 108.258 1.00 36.50 168 THR H C 1
ATOM 14487 O O . THR H 1 168 ? 54.949 52.557 107.835 1.00 33.70 168 THR H O 1
ATOM 14491 N N . VAL H 1 169 ? 54.898 50.332 107.466 1.00 31.26 169 VAL H N 1
ATOM 14492 C CA . VAL H 1 169 ? 54.709 50.426 106.000 1.00 32.04 169 VAL H CA 1
ATOM 14493 C C . VAL H 1 169 ? 53.677 49.359 105.609 1.00 27.60 169 VAL H C 1
ATOM 14494 O O . VAL H 1 169 ? 53.891 48.125 105.728 1.00 27.07 169 VAL H O 1
ATOM 14498 N N . LYS H 1 170 ? 52.519 49.852 105.124 1.00 31.69 170 LYS H N 1
ATOM 14499 C CA . LYS H 1 170 ? 51.456 48.951 104.744 1.00 35.59 170 LYS H CA 1
ATOM 14500 C C . LYS H 1 170 ? 51.141 47.942 105.827 1.00 40.61 170 LYS H C 1
ATOM 14501 O O . LYS H 1 170 ? 51.150 46.745 105.517 1.00 35.98 170 LYS H O 1
ATOM 14507 N N . ASP H 1 171 ? 50.963 48.337 107.081 1.00 42.60 171 ASP H N 1
ATOM 14508 C CA . ASP H 1 171 ? 50.576 47.301 108.064 1.00 48.96 171 ASP H CA 1
ATOM 14509 C C . ASP H 1 171 ? 51.732 46.240 108.334 1.00 45.63 171 ASP H C 1
ATOM 14510 O O . ASP H 1 171 ? 51.478 45.041 108.641 1.00 47.97 171 ASP H O 1
ATOM 14515 N N . ARG H 1 172 ? 52.984 46.680 108.171 1.00 36.27 172 ARG H N 1
ATOM 14516 C CA . ARG H 1 172 ? 54.161 45.852 108.466 1.00 33.22 172 ARG H CA 1
ATOM 14517 C C . ARG H 1 172 ? 55.221 46.808 109.033 1.00 33.90 172 ARG H C 1
ATOM 14518 O O . ARG H 1 172 ? 55.461 47.914 108.493 1.00 32.25 172 ARG H O 1
ATOM 14533 N N . GLU H 1 173 ? 55.872 46.344 110.106 1.00 31.90 173 GLU H N 1
ATOM 14534 C CA . GLU H 1 173 ? 56.924 47.083 110.686 1.00 30.99 173 GLU H CA 1
ATOM 14535 C C . GLU H 1 173 ? 58.124 46.629 109.940 1.00 28.14 173 GLU H C 1
ATOM 14536 O O . GLU H 1 173 ? 58.442 45.447 109.930 1.00 31.40 173 GLU H O 1
ATOM 14542 N N . VAL H 1 174 ? 58.844 47.587 109.370 1.00 23.98 174 VAL H N 1
ATOM 14543 C CA . VAL H 1 174 ? 60.061 47.335 108.629 1.00 21.81 174 VAL H CA 1
ATOM 14544 C C . VAL H 1 174 ? 61.236 47.811 109.437 1.00 25.92 174 VAL H C 1
ATOM 14545 O O . VAL H 1 174 ? 61.175 48.871 110.043 1.00 23.65 174 VAL H O 1
ATOM 14549 N N . SER H 1 175 ? 62.340 47.070 109.470 1.00 24.55 175 SER H N 1
ATOM 14550 C CA . SER H 1 175 ? 63.496 47.542 110.189 1.00 24.25 175 SER H CA 1
ATOM 14551 C C . SER H 1 175 ? 63.969 48.896 109.720 1.00 23.55 175 SER H C 1
ATOM 14552 O O . SER H 1 175 ? 64.139 49.146 108.511 1.00 25.14 175 SER H O 1
ATOM 14555 N N . ASP H 1 176 ? 64.234 49.734 110.665 1.00 22.18 176 ASP H N 1
ATOM 14556 C CA . ASP H 1 176 ? 64.823 51.068 110.446 1.00 26.82 176 ASP H CA 1
ATOM 14557 C C . ASP H 1 176 ? 66.069 51.391 111.218 1.00 26.10 176 ASP H C 1
ATOM 14558 O O . ASP H 1 176 ? 66.352 52.568 111.549 1.00 23.12 176 ASP H O 1
ATOM 14563 N N . VAL H 1 177 ? 66.886 50.388 111.456 1.00 22.83 177 VAL H N 1
ATOM 14564 C CA . VAL H 1 177 ? 68.227 50.517 111.966 1.00 19.71 177 VAL H CA 1
ATOM 14565 C C . VAL H 1 177 ? 69.154 51.106 110.960 1.00 23.09 177 VAL H C 1
ATOM 14566 O O . VAL H 1 177 ? 68.840 51.105 109.723 1.00 28.93 177 VAL H O 1
ATOM 14570 N N . ALA H 1 178 ? 70.280 51.613 111.472 1.00 21.27 178 ALA H N 1
ATOM 14571 C CA . ALA H 1 178 ? 71.256 52.308 110.573 1.00 22.54 178 ALA H CA 1
ATOM 14572 C C . ALA H 1 178 ? 71.526 51.376 109.377 1.00 23.62 178 ALA H C 1
ATOM 14573 O O . ALA H 1 178 ? 71.825 50.194 109.561 1.00 21.16 178 ALA H O 1
ATOM 14575 N N . PRO H 1 179 ? 71.476 51.908 108.176 1.00 27.79 179 PRO H N 1
ATOM 14576 C CA . PRO H 1 179 ? 71.739 51.101 106.981 1.00 31.27 179 PRO H CA 1
ATOM 14577 C C . PRO H 1 179 ? 73.178 50.546 106.939 1.00 25.87 179 PRO H C 1
ATOM 14578 O O . PRO H 1 179 ? 73.470 49.670 106.171 1.00 31.52 179 PRO H O 1
ATOM 14582 N N . THR H 1 180 ? 74.062 51.109 107.728 1.00 25.18 180 THR H N 1
ATOM 14583 C CA . THR H 1 180 ? 75.465 50.627 107.840 1.00 24.40 180 THR H CA 1
ATOM 14584 C C . THR H 1 180 ? 75.614 49.484 108.933 1.00 20.18 180 THR H C 1
ATOM 14585 O O . THR H 1 180 ? 76.738 49.041 109.287 1.00 20.67 180 THR H O 1
ATOM 14589 N N . ALA H 1 181 ? 74.532 49.093 109.551 1.00 20.36 181 ALA H N 1
ATOM 14590 C CA . ALA H 1 181 ? 74.689 48.015 110.502 1.00 19.61 181 ALA H CA 1
ATOM 14591 C C . ALA H 1 181 ? 75.247 46.721 109.858 1.00 18.11 181 ALA H C 1
ATOM 14592 O O . ALA H 1 181 ? 74.986 46.455 108.692 1.00 20.91 181 ALA H O 1
ATOM 14594 N N . LEU H 1 182 ? 75.980 45.978 110.661 1.00 18.17 182 LEU H N 1
ATOM 14595 C CA . LEU H 1 182 ? 76.606 44.731 110.246 1.00 14.27 182 LEU H CA 1
ATOM 14596 C C . LEU H 1 182 ? 75.732 43.534 110.780 1.00 16.92 182 LEU H C 1
ATOM 14597 O O . LEU H 1 182 ? 75.258 43.605 111.923 1.00 20.55 182 LEU H O 1
ATOM 14602 N N . VAL H 1 183 ? 75.472 42.542 109.960 1.00 14.18 183 VAL H N 1
ATOM 14603 C CA . VAL H 1 183 ? 74.690 41.350 110.332 1.00 13.06 183 VAL H CA 1
ATOM 14604 C C . VAL H 1 183 ? 75.597 40.173 110.602 1.00 19.44 183 VAL H C 1
ATOM 14605 O O . VAL H 1 183 ? 76.503 39.872 109.843 1.00 17.93 183 VAL H O 1
ATOM 14609 N N . VAL H 1 184 ? 75.322 39.548 111.715 1.00 16.16 184 VAL H N 1
ATOM 14610 C CA . VAL H 1 184 ? 75.879 38.221 112.022 1.00 13.27 184 VAL H CA 1
ATOM 14611 C C . VAL H 1 184 ? 74.713 37.301 112.230 1.00 19.23 184 VAL H C 1
ATOM 14612 O O . VAL H 1 184 ? 73.563 37.719 112.420 1.00 14.86 184 VAL H O 1
ATOM 14616 N N . ASN H 1 185 ? 74.980 35.984 112.183 1.00 17.80 185 ASN H N 1
ATOM 14617 C CA . ASN H 1 185 ? 73.871 35.011 112.182 1.00 18.05 185 ASN H CA 1
ATOM 14618 C C . ASN H 1 185 ? 73.723 34.051 113.397 1.00 18.96 185 ASN H C 1
ATOM 14619 O O . ASN H 1 185 ? 72.994 33.059 113.277 1.00 19.38 185 ASN H O 1
ATOM 14624 N N . SER H 1 186 ? 74.357 34.339 114.497 1.00 20.83 186 SER H N 1
ATOM 14625 C CA . SER H 1 186 ? 74.198 33.608 115.760 1.00 19.47 186 SER H CA 1
ATOM 14626 C C . SER H 1 186 ? 74.661 34.358 116.878 1.00 20.64 186 SER H C 1
ATOM 14627 O O . SER H 1 186 ? 75.456 35.333 116.728 1.00 17.68 186 SER H O 1
ATOM 14630 N N . ASN H 1 187 ? 74.221 33.918 118.078 1.00 18.96 187 ASN H N 1
ATOM 14631 C CA . ASN H 1 187 ? 74.836 34.458 119.307 1.00 19.62 187 ASN H CA 1
ATOM 14632 C C . ASN H 1 187 ? 76.304 34.262 119.377 1.00 19.27 187 ASN H C 1
ATOM 14633 O O . ASN H 1 187 ? 77.074 35.141 119.716 1.00 19.22 187 ASN H O 1
ATOM 14638 N N . SER H 1 188 ? 76.760 33.077 118.981 1.00 18.44 188 SER H N 1
ATOM 14639 C CA . SER H 1 188 ? 78.179 32.834 119.046 1.00 16.04 188 SER H CA 1
ATOM 14640 C C . SER H 1 188 ? 78.995 33.765 118.171 1.00 16.25 188 SER H C 1
ATOM 14641 O O . SER H 1 188 ? 80.016 34.283 118.599 1.00 16.71 188 SER H O 1
ATOM 14660 N N . LYS H 1 191 ? 79.161 37.227 119.627 1.00 15.18 191 LYS H N 1
ATOM 14661 C CA . LYS H 1 191 ? 80.144 37.394 120.602 1.00 15.61 191 LYS H CA 1
ATOM 14662 C C . LYS H 1 191 ? 81.553 37.414 120.055 1.00 15.83 191 LYS H C 1
ATOM 14663 O O . LYS H 1 191 ? 82.369 38.211 120.523 1.00 16.63 191 LYS H O 1
ATOM 14669 N N . THR H 1 192 ? 81.821 36.554 119.084 1.00 15.45 192 THR H N 1
ATOM 14670 C CA . THR H 1 192 ? 83.131 36.523 118.512 1.00 17.85 192 THR H CA 1
ATOM 14671 C C . THR H 1 192 ? 83.476 37.849 117.823 1.00 16.41 192 THR H C 1
ATOM 14672 O O . THR H 1 192 ? 84.564 38.439 117.984 1.00 16.00 192 THR H O 1
ATOM 14676 N N . LEU H 1 193 ? 82.481 38.413 117.161 1.00 16.20 193 LEU H N 1
ATOM 14677 C CA . LEU H 1 193 ? 82.683 39.707 116.473 1.00 18.25 193 LEU H CA 1
ATOM 14678 C C . LEU H 1 193 ? 82.932 40.814 117.422 1.00 16.63 193 LEU H C 1
ATOM 14679 O O . LEU H 1 193 ? 83.872 41.601 117.293 1.00 18.71 193 LEU H O 1
ATOM 14684 N N . VAL H 1 194 ? 82.151 40.893 118.519 1.00 14.98 194 VAL H N 1
ATOM 14685 C CA . VAL H 1 194 ? 82.358 41.866 119.530 1.00 16.04 194 VAL H CA 1
ATOM 14686 C C . VAL H 1 194 ? 83.689 41.717 120.235 1.00 13.75 194 VAL H C 1
ATOM 14687 O O . VAL H 1 194 ? 84.359 42.684 120.567 1.00 16.72 194 VAL H O 1
ATOM 14691 N N . ASN H 1 195 ? 84.042 40.479 120.562 1.00 15.47 195 ASN H N 1
ATOM 14692 C CA . ASN H 1 195 ? 85.325 40.227 121.247 1.00 16.30 195 ASN H CA 1
ATOM 14693 C C . ASN H 1 195 ? 86.525 40.619 120.467 1.00 15.11 195 ASN H C 1
ATOM 14694 O O . ASN H 1 195 ? 87.531 40.964 121.089 1.00 17.17 195 ASN H O 1
ATOM 14699 N N . HIS H 1 196 ? 86.448 40.613 119.118 1.00 15.63 196 HIS H N 1
ATOM 14700 C CA . HIS H 1 196 ? 87.563 40.950 118.250 1.00 17.68 196 HIS H CA 1
ATOM 14701 C C . HIS H 1 196 ? 87.590 42.456 117.819 1.00 20.43 196 HIS H C 1
ATOM 14702 O O . HIS H 1 196 ? 88.478 42.871 117.053 1.00 19.73 196 HIS H O 1
ATOM 14709 N N . ASN H 1 197 ? 86.546 43.228 118.183 1.00 17.22 197 ASN H N 1
ATOM 14710 C CA . ASN H 1 197 ? 86.464 44.609 117.673 1.00 16.78 197 ASN H CA 1
ATOM 14711 C C . ASN H 1 197 ? 86.096 45.575 118.795 1.00 16.59 197 ASN H C 1
ATOM 14712 O O . ASN H 1 197 ? 84.953 45.581 119.270 1.00 17.65 197 ASN H O 1
ATOM 14717 N N . THR H 1 198 ? 87.048 46.390 119.237 1.00 16.24 198 THR H N 1
ATOM 14718 C CA . THR H 1 198 ? 86.832 47.343 120.311 1.00 17.67 198 THR H CA 1
ATOM 14719 C C . THR H 1 198 ? 85.658 48.254 120.079 1.00 15.39 198 THR H C 1
ATOM 14720 O O . THR H 1 198 ? 85.117 48.710 121.087 1.00 19.46 198 THR H O 1
ATOM 14724 N N . GLN H 1 199 ? 85.390 48.582 118.818 1.00 18.29 199 GLN H N 1
ATOM 14725 C CA . GLN H 1 199 ? 84.352 49.527 118.387 1.00 19.89 199 GLN H CA 1
ATOM 14726 C C . GLN H 1 199 ? 82.929 48.992 118.440 1.00 19.99 199 GLN H C 1
ATOM 14727 O O . GLN H 1 199 ? 81.987 49.735 118.239 1.00 18.11 199 GLN H O 1
ATOM 14733 N N . ALA H 1 200 ? 82.770 47.693 118.578 1.00 16.52 200 ALA H N 1
ATOM 14734 C CA . ALA H 1 200 ? 81.483 47.050 118.313 1.00 17.81 200 ALA H CA 1
ATOM 14735 C C . ALA H 1 200 ? 80.528 47.071 119.494 1.00 17.20 200 ALA H C 1
ATOM 14736 O O . ALA H 1 200 ? 80.907 47.032 120.595 1.00 16.65 200 ALA H O 1
ATOM 14738 N N . VAL H 1 201 ? 79.230 47.162 119.135 1.00 16.81 201 VAL H N 1
ATOM 14739 C CA . VAL H 1 201 ? 78.087 46.896 120.032 1.00 13.68 201 VAL H CA 1
ATOM 14740 C C . VAL H 1 201 ? 77.138 45.962 119.363 1.00 15.56 201 VAL H C 1
ATOM 14741 O O . VAL H 1 201 ? 76.900 45.977 118.173 1.00 16.89 201 VAL H O 1
ATOM 14745 N N . GLY H 1 202 ? 76.591 45.043 120.206 1.00 16.86 202 GLY H N 1
ATOM 14746 C CA . GLY H 1 202 ? 75.539 44.163 119.763 1.00 15.90 202 GLY H CA 1
ATOM 14747 C C . GLY H 1 202 ? 74.615 43.708 120.846 1.00 15.60 202 GLY H C 1
ATOM 14748 O O . GLY H 1 202 ? 74.630 44.255 121.966 1.00 16.44 202 GLY H O 1
ATOM 14749 N N . PHE H 1 203 ? 73.750 42.744 120.537 1.00 15.36 203 PHE H N 1
ATOM 14750 C CA . PHE H 1 203 ? 72.764 42.247 121.496 1.00 14.83 203 PHE H CA 1
ATOM 14751 C C . PHE H 1 203 ? 72.768 40.733 121.319 1.00 16.49 203 PHE H C 1
ATOM 14752 O O . PHE H 1 203 ? 72.997 40.231 120.246 1.00 15.88 203 PHE H O 1
ATOM 14760 N N . ILE H 1 204 ? 72.545 40.093 122.465 1.00 18.36 204 ILE H N 1
ATOM 14761 C CA . ILE H 1 204 ? 72.522 38.649 122.584 1.00 18.84 204 ILE H CA 1
ATOM 14762 C C . ILE H 1 204 ? 71.517 38.245 123.594 1.00 15.51 204 ILE H C 1
ATOM 14763 O O . ILE H 1 204 ? 71.178 38.932 124.523 1.00 18.08 204 ILE H O 1
ATOM 14768 N N . SER H 1 205 ? 71.123 36.976 123.473 1.00 19.40 205 SER H N 1
ATOM 14769 C CA . SER H 1 205 ? 70.304 36.460 124.549 1.00 21.29 205 SER H CA 1
ATOM 14770 C C . SER H 1 205 ? 71.103 36.409 125.815 1.00 15.85 205 SER H C 1
ATOM 14771 O O . SER H 1 205 ? 72.248 36.033 125.857 1.00 17.69 205 SER H O 1
ATOM 14774 N N . ILE H 1 206 ? 70.431 36.681 126.923 1.00 17.65 206 ILE H N 1
ATOM 14775 C CA . ILE H 1 206 ? 71.055 36.799 128.188 1.00 18.43 206 ILE H CA 1
ATOM 14776 C C . ILE H 1 206 ? 71.716 35.497 128.615 1.00 16.41 206 ILE H C 1
ATOM 14777 O O . ILE H 1 206 ? 72.854 35.575 129.167 1.00 20.26 206 ILE H O 1
ATOM 14782 N N . GLY H 1 207 ? 71.122 34.403 128.261 1.00 22.58 207 GLY H N 1
ATOM 14783 C CA . GLY H 1 207 ? 71.708 33.084 128.622 1.00 22.64 207 GLY H CA 1
ATOM 14784 C C . GLY H 1 207 ? 73.068 32.847 127.944 1.00 24.09 207 GLY H C 1
ATOM 14785 O O . GLY H 1 207 ? 73.974 32.127 128.448 1.00 25.91 207 GLY H O 1
ATOM 14786 N N . SER H 1 208 ? 73.215 33.476 126.783 1.00 20.26 208 SER H N 1
ATOM 14787 C CA . SER H 1 208 ? 74.474 33.351 126.033 1.00 19.28 208 SER H CA 1
ATOM 14788 C C . SER H 1 208 ? 75.581 34.235 126.464 1.00 16.63 208 SER H C 1
ATOM 14789 O O . SER H 1 208 ? 76.680 34.086 125.983 1.00 19.74 208 SER H O 1
ATOM 14793 N N . VAL H 1 209 ? 75.422 35.172 127.424 1.00 18.18 209 VAL H N 1
ATOM 14794 C CA . VAL H 1 209 ? 76.530 36.006 127.855 1.00 19.00 209 VAL H CA 1
ATOM 14795 C C . VAL H 1 209 ? 77.640 35.101 128.458 1.00 17.79 209 VAL H C 1
ATOM 14796 O O . VAL H 1 209 ? 77.306 34.156 129.189 1.00 20.16 209 VAL H O 1
ATOM 14800 N N . ASP H 1 210 ? 78.875 35.350 128.035 1.00 17.92 210 ASP H N 1
ATOM 14801 C CA . ASP H 1 210 ? 80.020 34.847 128.709 1.00 16.30 210 ASP H CA 1
ATOM 14802 C C . ASP H 1 210 ? 81.128 35.815 128.770 1.00 17.44 210 ASP H C 1
ATOM 14803 O O . ASP H 1 210 ? 80.931 37.020 128.431 1.00 18.51 210 ASP H O 1
ATOM 14808 N N . LYS H 1 211 ? 82.290 35.431 129.273 1.00 18.58 211 LYS H N 1
ATOM 14809 C CA . LYS H 1 211 ? 83.330 36.388 129.587 1.00 20.02 211 LYS H CA 1
ATOM 14810 C C . LYS H 1 211 ? 84.062 36.952 128.382 1.00 16.33 211 LYS H C 1
ATOM 14811 O O . LYS H 1 211 ? 84.926 37.792 128.538 1.00 19.82 211 LYS H O 1
ATOM 14817 N N . SER H 1 212 ? 83.717 36.497 127.160 1.00 16.11 212 SER H N 1
ATOM 14818 C CA . SER H 1 212 ? 84.318 36.903 125.936 1.00 17.36 212 SER H CA 1
ATOM 14819 C C . SER H 1 212 ? 83.855 38.352 125.614 1.00 16.90 212 SER H C 1
ATOM 14820 O O . SER H 1 212 ? 84.473 39.019 124.852 1.00 19.49 212 SER H O 1
ATOM 14823 N N . VAL H 1 213 ? 82.748 38.734 126.202 1.00 18.86 213 VAL H N 1
ATOM 14824 C CA . VAL H 1 213 ? 82.107 40.042 125.932 1.00 17.18 213 VAL H CA 1
ATOM 14825 C C . VAL H 1 213 ? 81.736 40.640 127.264 1.00 18.25 213 VAL H C 1
ATOM 14826 O O . VAL H 1 213 ? 81.684 39.919 128.276 1.00 19.42 213 VAL H O 1
ATOM 14830 N N . LYS H 1 214 ? 81.419 41.944 127.249 1.00 18.41 214 LYS H N 1
ATOM 14831 C CA . LYS H 1 214 ? 81.022 42.608 128.453 1.00 18.98 214 LYS H CA 1
ATOM 14832 C C . LYS H 1 214 ? 79.557 43.064 128.292 1.00 18.88 214 LYS H C 1
ATOM 14833 O O . LYS H 1 214 ? 79.236 43.873 127.370 1.00 16.92 214 LYS H O 1
ATOM 14839 N N . ALA H 1 215 ? 78.658 42.566 129.138 1.00 18.72 215 ALA H N 1
ATOM 14840 C CA . ALA H 1 215 ? 77.313 43.014 129.082 1.00 17.60 215 ALA H CA 1
ATOM 14841 C C . ALA H 1 215 ? 77.188 44.308 129.922 1.00 19.92 215 ALA H C 1
ATOM 14842 O O . ALA H 1 215 ? 77.747 44.375 131.061 1.00 26.34 215 ALA H O 1
ATOM 14844 N N . ILE H 1 216 ? 76.471 45.294 129.426 1.00 19.29 216 ILE H N 1
ATOM 14845 C CA . ILE H 1 216 ? 76.345 46.560 130.132 1.00 18.56 216 ILE H CA 1
ATOM 14846 C C . ILE H 1 216 ? 74.955 46.810 130.665 1.00 16.32 216 ILE H C 1
ATOM 14847 O O . ILE H 1 216 ? 73.974 46.085 130.369 1.00 18.68 216 ILE H O 1
ATOM 14852 N N . GLN H 1 217 ? 74.834 47.823 131.508 1.00 21.14 217 GLN H N 1
ATOM 14853 C CA . GLN H 1 217 ? 73.528 48.249 131.987 1.00 19.81 217 GLN H CA 1
ATOM 14854 C C . GLN H 1 217 ? 72.681 48.902 130.885 1.00 18.62 217 GLN H C 1
ATOM 14855 O O . GLN H 1 217 ? 73.165 49.468 129.938 1.00 21.60 217 GLN H O 1
ATOM 14861 N N . PHE H 1 218 ? 71.369 48.804 131.044 1.00 18.86 218 PHE H N 1
ATOM 14862 C CA . PHE H 1 218 ? 70.378 49.524 130.269 1.00 18.06 218 PHE H CA 1
ATOM 14863 C C . PHE H 1 218 ? 69.558 50.344 131.279 1.00 21.76 218 PHE H C 1
ATOM 14864 O O . PHE H 1 218 ? 68.997 49.823 132.186 1.00 21.39 218 PHE H O 1
ATOM 14872 N N . GLU H 1 219 ? 69.601 51.642 131.132 1.00 21.94 219 GLU H N 1
ATOM 14873 C CA . GLU H 1 219 ? 68.885 52.581 132.081 1.00 21.05 219 GLU H CA 1
ATOM 14874 C C . GLU H 1 219 ? 69.348 52.310 133.460 1.00 22.21 219 GLU H C 1
ATOM 14875 O O . GLU H 1 219 ? 68.580 52.291 134.475 1.00 25.60 219 GLU H O 1
ATOM 14881 N N . LYS H 1 220 ? 70.650 52.058 133.564 1.00 21.82 220 LYS H N 1
ATOM 14882 C CA . LYS H 1 220 ? 71.329 51.851 134.833 1.00 29.49 220 LYS H CA 1
ATOM 14883 C C . LYS H 1 220 ? 70.930 50.591 135.571 1.00 27.49 220 LYS H C 1
ATOM 14884 O O . LYS H 1 220 ? 71.275 50.442 136.771 1.00 33.19 220 LYS H O 1
ATOM 14890 N N . ALA H 1 221 ? 70.234 49.649 134.895 1.00 19.64 221 ALA H N 1
ATOM 14891 C CA . ALA H 1 221 ? 69.883 48.391 135.524 1.00 20.76 221 ALA H CA 1
ATOM 14892 C C . ALA H 1 221 ? 70.819 47.305 134.941 1.00 21.89 221 ALA H C 1
ATOM 14893 O O . ALA H 1 221 ? 71.010 47.233 133.695 1.00 19.28 221 ALA H O 1
ATOM 14895 N N . ASP H 1 222 ? 71.351 46.445 135.786 1.00 20.05 222 ASP H N 1
ATOM 14896 C CA . ASP H 1 222 ? 72.160 45.320 135.408 1.00 21.97 222 ASP H CA 1
ATOM 14897 C C . ASP H 1 222 ? 71.239 44.292 134.786 1.00 25.17 222 ASP H C 1
ATOM 14898 O O . ASP H 1 222 ? 70.114 44.109 135.227 1.00 23.63 222 ASP H O 1
ATOM 14903 N N . PRO H 1 223 ? 71.779 43.573 133.806 1.00 24.77 223 PRO H N 1
ATOM 14904 C CA . PRO H 1 223 ? 71.014 42.522 133.175 1.00 27.91 223 PRO H CA 1
ATOM 14905 C C . PRO H 1 223 ? 70.966 41.211 133.975 1.00 28.04 223 PRO H C 1
ATOM 14906 O O . PRO H 1 223 ? 71.577 40.243 133.561 1.00 33.54 223 PRO H O 1
ATOM 14910 N N . THR H 1 224 ? 70.358 41.221 135.131 1.00 22.47 224 THR H N 1
ATOM 14911 C CA . THR H 1 224 ? 70.230 40.049 135.943 1.00 27.75 224 THR H CA 1
ATOM 14912 C C . THR H 1 224 ? 68.868 39.455 135.864 1.00 22.64 224 THR H C 1
ATOM 14913 O O . THR H 1 224 ? 67.884 40.021 135.442 1.00 26.00 224 THR H O 1
ATOM 14917 N N . SER H 1 225 ? 68.818 38.229 136.380 1.00 28.85 225 SER H N 1
ATOM 14918 C CA . SER H 1 225 ? 67.548 37.539 136.426 1.00 30.61 225 SER H CA 1
ATOM 14919 C C . SER H 1 225 ? 66.558 38.261 137.229 1.00 20.51 225 SER H C 1
ATOM 14920 O O . SER H 1 225 ? 65.419 38.470 136.852 1.00 25.23 225 SER H O 1
ATOM 14923 N N . ASP H 1 226 ? 66.959 38.715 138.425 1.00 26.34 226 ASP H N 1
ATOM 14924 C CA . ASP H 1 226 ? 66.076 39.432 139.322 1.00 29.72 226 ASP H CA 1
ATOM 14925 C C . ASP H 1 226 ? 65.557 40.714 138.730 1.00 25.99 226 ASP H C 1
ATOM 14926 O O . ASP H 1 226 ? 64.381 41.001 138.789 1.00 25.40 226 ASP H O 1
ATOM 14931 N N . ASN H 1 227 ? 66.461 41.466 138.068 1.00 23.26 227 ASN H N 1
ATOM 14932 C CA . ASN H 1 227 ? 66.027 42.689 137.361 1.00 23.01 227 ASN H CA 1
ATOM 14933 C C . ASN H 1 227 ? 65.091 42.455 136.211 1.00 24.01 227 ASN H C 1
ATOM 14934 O O . ASN H 1 227 ? 64.148 43.207 136.023 1.00 23.68 227 ASN H O 1
ATOM 14939 N N . ILE H 1 228 ? 65.240 41.315 135.487 1.00 20.77 228 ILE H N 1
ATOM 14940 C CA . ILE H 1 228 ? 64.324 41.018 134.427 1.00 21.50 228 ILE H CA 1
ATOM 14941 C C . ILE H 1 228 ? 62.981 40.598 135.017 1.00 21.27 228 ILE H C 1
ATOM 14942 O O . ILE H 1 228 ? 61.979 41.020 134.581 1.00 24.91 228 ILE H O 1
ATOM 14947 N N . ALA H 1 229 ? 63.036 39.758 136.065 1.00 23.45 229 ALA H N 1
ATOM 14948 C CA . ALA H 1 229 ? 61.770 39.239 136.698 1.00 29.81 229 ALA H CA 1
ATOM 14949 C C . ALA H 1 229 ? 60.868 40.420 137.116 1.00 37.04 229 ALA H C 1
ATOM 14950 O O . ALA H 1 229 ? 59.651 40.398 136.894 1.00 39.90 229 ALA H O 1
ATOM 14952 N N . LYS H 1 230 ? 61.490 41.470 137.652 1.00 34.91 230 LYS H N 1
ATOM 14953 C CA . LYS H 1 230 ? 60.799 42.626 138.229 1.00 35.95 230 LYS H CA 1
ATOM 14954 C C . LYS H 1 230 ? 60.582 43.774 137.259 1.00 37.06 230 LYS H C 1
ATOM 14955 O O . LYS H 1 230 ? 59.985 44.776 137.634 1.00 34.92 230 LYS H O 1
ATOM 14961 N N . HIS H 1 231 ? 61.099 43.659 136.029 1.00 32.93 231 HIS H N 1
ATOM 14962 C CA . HIS H 1 231 ? 60.977 44.677 135.000 1.00 35.23 231 HIS H CA 1
ATOM 14963 C C . HIS H 1 231 ? 61.813 45.937 135.304 1.00 30.52 231 HIS H C 1
ATOM 14964 O O . HIS H 1 231 ? 61.575 46.961 134.626 1.00 34.36 231 HIS H O 1
ATOM 14971 N N . THR H 1 232 ? 62.827 45.886 136.181 1.00 25.53 232 THR H N 1
ATOM 14972 C CA . THR H 1 232 ? 63.738 47.017 136.267 1.00 30.80 232 THR H CA 1
ATOM 14973 C C . THR H 1 232 ? 64.709 47.042 135.106 1.00 30.84 232 THR H C 1
ATOM 14974 O O . THR H 1 232 ? 65.082 48.099 134.618 1.00 28.79 232 THR H O 1
ATOM 14978 N N . TYR H 1 233 ? 65.055 45.853 134.609 1.00 27.27 233 TYR H N 1
ATOM 14979 C CA . TYR H 1 233 ? 65.838 45.764 133.401 1.00 21.09 233 TYR H CA 1
ATOM 14980 C C . TYR H 1 233 ? 64.856 45.501 132.263 1.00 23.34 233 TYR H C 1
ATOM 14981 O O . TYR H 1 233 ? 64.120 44.463 132.225 1.00 21.90 233 TYR H O 1
ATOM 14990 N N . GLN H 1 234 ? 64.726 46.454 131.369 1.00 20.23 234 GLN H N 1
ATOM 14991 C CA . GLN H 1 234 ? 63.591 46.516 130.508 1.00 24.22 234 GLN H CA 1
ATOM 14992 C C . GLN H 1 234 ? 63.743 45.736 129.174 1.00 18.64 234 GLN H C 1
ATOM 14993 O O . GLN H 1 234 ? 62.749 45.629 128.432 1.00 20.24 234 GLN H O 1
ATOM 14999 N N . LEU H 1 235 ? 64.961 45.227 128.865 1.00 19.19 235 LEU H N 1
ATOM 15000 C CA . LEU H 1 235 ? 65.163 44.549 127.605 1.00 18.17 235 LEU H CA 1
ATOM 15001 C C . LEU H 1 235 ? 64.855 42.995 127.743 1.00 18.37 235 LEU H C 1
ATOM 15002 O O . LEU H 1 235 ? 65.726 42.151 127.992 1.00 18.34 235 LEU H O 1
ATOM 15007 N N . SER H 1 236 ? 63.598 42.714 127.599 1.00 19.66 236 SER H N 1
ATOM 15008 C CA . SER H 1 236 ? 63.097 41.329 127.714 1.00 21.92 236 SER H CA 1
ATOM 15009 C C . SER H 1 236 ? 61.826 41.188 126.991 1.00 20.00 236 SER H C 1
ATOM 15010 O O . SER H 1 236 ? 61.196 42.174 126.639 1.00 21.54 236 SER H O 1
ATOM 15013 N N . ARG H 1 237 ? 61.520 39.974 126.616 1.00 19.87 237 ARG H N 1
ATOM 15014 C CA . ARG H 1 237 ? 60.208 39.727 126.007 1.00 20.92 237 ARG H CA 1
ATOM 15015 C C . ARG H 1 237 ? 59.549 38.561 126.733 1.00 19.18 237 ARG H C 1
ATOM 15016 O O . ARG H 1 237 ? 60.263 37.683 127.291 1.00 17.83 237 ARG H O 1
ATOM 15024 N N . PRO H 1 238 ? 58.230 38.569 126.687 1.00 21.31 238 PRO H N 1
ATOM 15025 C CA . PRO H 1 238 ? 57.495 37.458 127.250 1.00 17.70 238 PRO H CA 1
ATOM 15026 C C . PRO H 1 238 ? 57.426 36.261 126.344 1.00 19.67 238 PRO H C 1
ATOM 15027 O O . PRO H 1 238 ? 57.441 36.308 125.098 1.00 17.61 238 PRO H O 1
ATOM 15031 N N . PHE H 1 239 ? 57.396 35.076 126.961 1.00 17.01 239 PHE H N 1
ATOM 15032 C CA . PHE H 1 239 ? 57.059 33.827 126.290 1.00 15.89 239 PHE H CA 1
ATOM 15033 C C . PHE H 1 239 ? 55.653 33.473 126.770 1.00 15.24 239 PHE H C 1
ATOM 15034 O O . PHE H 1 239 ? 55.497 33.079 127.914 1.00 16.32 239 PHE H O 1
ATOM 15042 N N . LEU H 1 240 ? 54.635 33.720 125.969 1.00 14.47 240 LEU H N 1
ATOM 15043 C CA . LEU H 1 240 ? 53.235 33.462 126.322 1.00 16.04 240 LEU H CA 1
ATOM 15044 C C . LEU H 1 240 ? 52.694 32.216 125.747 1.00 16.50 240 LEU H C 1
ATOM 15045 O O . LEU H 1 240 ? 53.008 31.785 124.622 1.00 14.45 240 LEU H O 1
ATOM 15050 N N . ILE H 1 241 ? 51.855 31.577 126.577 1.00 16.84 241 ILE H N 1
ATOM 15051 C CA . ILE H 1 241 ? 51.090 30.384 126.157 1.00 15.83 241 ILE H CA 1
ATOM 15052 C C . ILE H 1 241 ? 49.592 30.748 126.143 1.00 14.95 241 ILE H C 1
ATOM 15053 O O . ILE H 1 241 ? 49.039 31.303 127.104 1.00 17.84 241 ILE H O 1
ATOM 15058 N N . LEU H 1 242 ? 48.949 30.399 125.057 1.00 17.69 242 LEU H N 1
ATOM 15059 C CA . LEU H 1 242 ? 47.517 30.768 124.762 1.00 18.43 242 LEU H CA 1
ATOM 15060 C C . LEU H 1 242 ? 46.727 29.445 124.586 1.00 16.73 242 LEU H C 1
ATOM 15061 O O . LEU H 1 242 ? 47.144 28.522 123.922 1.00 16.61 242 LEU H O 1
ATOM 15066 N N . HIS H 1 243 ? 45.564 29.341 125.241 1.00 16.73 243 HIS H N 1
ATOM 15067 C CA . HIS H 1 243 ? 44.776 28.119 125.155 1.00 19.55 243 HIS H CA 1
ATOM 15068 C C . HIS H 1 243 ? 43.335 28.555 125.480 1.00 18.76 243 HIS H C 1
ATOM 15069 O O . HIS H 1 243 ? 43.094 29.648 125.991 1.00 21.92 243 HIS H O 1
ATOM 15076 N N . TYR H 1 244 ? 42.403 27.658 125.174 1.00 21.44 244 TYR H N 1
ATOM 15077 C CA . TYR H 1 244 ? 40.985 27.891 125.528 1.00 26.31 244 TYR H CA 1
ATOM 15078 C C . TYR H 1 244 ? 40.558 27.160 126.755 1.00 30.74 244 TYR H C 1
ATOM 15079 O O . TYR H 1 244 ? 39.737 26.318 126.683 1.00 40.44 244 TYR H O 1
ATOM 15088 N N . SER H 1 245 ? 41.113 27.546 127.890 1.00 30.63 245 SER H N 1
ATOM 15089 C CA . SER H 1 245 ? 41.006 26.879 129.164 1.00 33.54 245 SER H CA 1
ATOM 15090 C C . SER H 1 245 ? 39.669 26.319 129.492 1.00 39.60 245 SER H C 1
ATOM 15091 O O . SER H 1 245 ? 39.561 25.227 129.982 1.00 37.53 245 SER H O 1
ATOM 15094 N N . ASP H 1 246 ? 38.613 27.075 129.276 1.00 46.82 246 ASP H N 1
ATOM 15095 C CA . ASP H 1 246 ? 37.364 26.455 129.723 1.00 50.21 246 ASP H CA 1
ATOM 15096 C C . ASP H 1 246 ? 37.309 25.091 128.880 1.00 46.90 246 ASP H C 1
ATOM 15097 O O . ASP H 1 246 ? 37.357 23.899 129.384 1.00 47.38 246 ASP H O 1
ATOM 15102 N N . ASN H 1 247 ? 37.492 25.327 127.597 1.00 39.24 247 ASN H N 1
ATOM 15103 C CA . ASN H 1 247 ? 37.052 24.528 126.515 1.00 33.70 247 ASN H CA 1
ATOM 15104 C C . ASN H 1 247 ? 38.069 23.701 125.779 1.00 30.69 247 ASN H C 1
ATOM 15105 O O . ASN H 1 247 ? 37.884 23.355 124.630 1.00 35.41 247 ASN H O 1
ATOM 15110 N N . ALA H 1 248 ? 39.161 23.361 126.443 1.00 33.76 248 ALA H N 1
ATOM 15111 C CA . ALA H 1 248 ? 40.177 22.547 125.784 1.00 31.66 248 ALA H CA 1
ATOM 15112 C C . ALA H 1 248 ? 39.828 21.117 126.195 1.00 27.96 248 ALA H C 1
ATOM 15113 O O . ALA H 1 248 ? 39.175 20.887 127.222 1.00 29.28 248 ALA H O 1
ATOM 15115 N N . ASP H 1 249 ? 40.382 20.155 125.491 1.00 32.63 249 ASP H N 1
ATOM 15116 C CA . ASP H 1 249 ? 40.176 18.784 125.962 1.00 34.53 249 ASP H CA 1
ATOM 15117 C C . ASP H 1 249 ? 41.043 18.400 127.154 1.00 34.47 249 ASP H C 1
ATOM 15118 O O . ASP H 1 249 ? 41.880 19.193 127.670 1.00 29.09 249 ASP H O 1
ATOM 15123 N N . GLU H 1 250 ? 40.820 17.213 127.698 1.00 29.92 250 GLU H N 1
ATOM 15124 C CA . GLU H 1 250 ? 41.484 16.891 128.952 1.00 29.14 250 GLU H CA 1
ATOM 15125 C C . GLU H 1 250 ? 43.019 16.777 128.821 1.00 27.40 250 GLU H C 1
ATOM 15126 O O . GLU H 1 250 ? 43.774 17.164 129.799 1.00 28.22 250 GLU H O 1
ATOM 15132 N N . GLN H 1 251 ? 43.457 16.184 127.700 1.00 26.35 251 GLN H N 1
ATOM 15133 C CA . GLN H 1 251 ? 44.858 15.992 127.475 1.00 19.58 251 GLN H CA 1
ATOM 15134 C C . GLN H 1 251 ? 45.586 17.372 127.280 1.00 21.95 251 GLN H C 1
ATOM 15135 O O . GLN H 1 251 ? 46.685 17.555 127.845 1.00 22.95 251 GLN H O 1
ATOM 15141 N N . THR H 1 252 ? 44.894 18.317 126.644 1.00 24.23 252 THR H N 1
ATOM 15142 C CA . THR H 1 252 ? 45.416 19.684 126.551 1.00 22.81 252 THR H CA 1
ATOM 15143 C C . THR H 1 252 ? 45.562 20.292 127.896 1.00 21.42 252 THR H C 1
ATOM 15144 O O . THR H 1 252 ? 46.636 20.880 128.249 1.00 21.64 252 THR H O 1
ATOM 15148 N N . LYS H 1 253 ? 44.521 20.185 128.706 1.00 22.07 253 LYS H N 1
ATOM 15149 C CA . LYS H 1 253 ? 44.566 20.728 130.036 1.00 22.14 253 LYS H CA 1
ATOM 15150 C C . LYS H 1 253 ? 45.670 20.070 130.900 1.00 18.38 253 LYS H C 1
ATOM 15151 O O . LYS H 1 253 ? 46.308 20.795 131.686 1.00 19.44 253 LYS H O 1
ATOM 15157 N N . GLU H 1 254 ? 45.990 18.790 130.718 1.00 19.85 254 GLU H N 1
ATOM 15158 C CA . GLU H 1 254 ? 47.022 18.172 131.514 1.00 21.44 254 GLU H CA 1
ATOM 15159 C C . GLU H 1 254 ? 48.412 18.728 131.132 1.00 19.42 254 GLU H C 1
ATOM 15160 O O . GLU H 1 254 ? 49.265 18.970 132.009 1.00 21.25 254 GLU H O 1
ATOM 15170 N N . PHE H 1 255 ? 48.630 18.943 129.823 1.00 17.43 255 PHE H N 1
ATOM 15171 C CA . PHE H 1 255 ? 49.910 19.521 129.400 1.00 18.04 255 PHE H CA 1
ATOM 15172 C C . PHE H 1 255 ? 50.058 20.979 129.865 1.00 17.52 255 PHE H C 1
ATOM 15173 O O . PHE H 1 255 ? 51.130 21.351 130.271 1.00 17.11 255 PHE H O 1
ATOM 15181 N N . ILE H 1 256 ? 49.006 21.763 129.841 1.00 16.83 256 ILE H N 1
ATOM 15182 C CA . ILE H 1 256 ? 49.048 23.079 130.452 1.00 17.52 256 ILE H CA 1
ATOM 15183 C C . ILE H 1 256 ? 49.451 23.046 131.876 1.00 18.79 256 ILE H C 1
ATOM 15184 O O . ILE H 1 256 ? 50.268 23.873 132.342 1.00 16.52 256 ILE H O 1
ATOM 15189 N N . ALA H 1 257 ? 48.860 22.127 132.652 1.00 17.35 257 ALA H N 1
ATOM 15190 C CA . ALA H 1 257 ? 49.229 21.975 134.062 1.00 18.90 257 ALA H CA 1
ATOM 15191 C C . ALA H 1 257 ? 50.658 21.602 134.167 1.00 16.28 257 ALA H C 1
ATOM 15192 O O . ALA H 1 257 ? 51.354 22.148 135.046 1.00 19.06 257 ALA H O 1
ATOM 15194 N N . PHE H 1 258 ? 51.197 20.790 133.268 1.00 16.52 258 PHE H N 1
ATOM 15195 C CA . PHE H 1 258 ? 52.585 20.483 133.350 1.00 17.33 258 PHE H CA 1
ATOM 15196 C C . PHE H 1 258 ? 53.437 21.747 133.119 1.00 16.83 258 PHE H C 1
ATOM 15197 O O . PHE H 1 258 ? 54.475 21.951 133.747 1.00 16.94 258 PHE H O 1
ATOM 15205 N N . LEU H 1 259 ? 53.034 22.565 132.160 1.00 16.23 259 LEU H N 1
ATOM 15206 C CA . LEU H 1 259 ? 53.790 23.815 131.872 1.00 15.08 259 LEU H CA 1
ATOM 15207 C C . LEU H 1 259 ? 53.848 24.782 133.063 1.00 18.40 259 LEU H C 1
ATOM 15208 O O . LEU H 1 259 ? 54.790 25.522 133.166 1.00 18.57 259 LEU H O 1
ATOM 15213 N N . LYS H 1 260 ? 52.905 24.643 133.970 1.00 16.21 260 LYS H N 1
ATOM 15214 C CA . LYS H 1 260 ? 52.835 25.469 135.201 1.00 18.34 260 LYS H CA 1
ATOM 15215 C C . LYS H 1 260 ? 53.465 24.797 136.413 1.00 19.92 260 LYS H C 1
ATOM 15216 O O . LYS H 1 260 ? 53.538 25.418 137.494 1.00 20.71 260 LYS H O 1
ATOM 15222 N N . SER H 1 261 ? 53.916 23.557 136.242 1.00 17.72 261 SER H N 1
ATOM 15223 C CA . SER H 1 261 ? 54.533 22.764 137.312 1.00 16.80 261 SER H CA 1
ATOM 15224 C C . SER H 1 261 ? 55.964 23.121 137.617 1.00 19.04 261 SER H C 1
ATOM 15225 O O . SER H 1 261 ? 56.680 23.608 136.748 1.00 15.82 261 SER H O 1
ATOM 15228 N N . GLU H 1 262 ? 56.430 22.815 138.822 1.00 17.35 262 GLU H N 1
ATOM 15229 C CA . GLU H 1 262 ? 57.823 23.046 139.169 1.00 18.86 262 GLU H CA 1
ATOM 15230 C C . GLU H 1 262 ? 58.772 22.278 138.239 1.00 16.82 262 GLU H C 1
ATOM 15231 O O . GLU H 1 262 ? 59.842 22.748 138.018 1.00 16.55 262 GLU H O 1
ATOM 15237 N N . SER H 1 263 ? 58.434 21.039 137.839 1.00 17.71 263 SER H N 1
ATOM 15238 C CA . SER H 1 263 ? 59.316 20.272 137.008 1.00 16.72 263 SER H CA 1
ATOM 15239 C C . SER H 1 263 ? 59.630 21.063 135.657 1.00 16.24 263 SER H C 1
ATOM 15240 O O . SER H 1 263 ? 60.815 21.129 135.164 1.00 18.58 263 SER H O 1
ATOM 15243 N N . ALA H 1 264 ? 58.576 21.615 135.058 1.00 15.21 264 ALA H N 1
ATOM 15244 C CA . ALA H 1 264 ? 58.755 22.370 133.820 1.00 14.17 264 ALA H CA 1
ATOM 15245 C C . ALA H 1 264 ? 59.507 23.688 134.087 1.00 15.07 264 ALA H C 1
ATOM 15246 O O . ALA H 1 264 ? 60.491 24.014 133.394 1.00 16.00 264 ALA H O 1
ATOM 15248 N N . LYS H 1 265 ? 59.125 24.381 135.140 1.00 15.38 265 LYS H N 1
ATOM 15249 C CA . LYS H 1 265 ? 59.804 25.566 135.528 1.00 14.32 265 LYS H CA 1
ATOM 15250 C C . LYS H 1 265 ? 61.307 25.459 135.763 1.00 16.82 265 LYS H C 1
ATOM 15251 O O . LYS H 1 265 ? 62.109 26.309 135.361 1.00 16.74 265 LYS H O 1
ATOM 15257 N N . LYS H 1 266 ? 61.672 24.364 136.404 1.00 14.03 266 LYS H N 1
ATOM 15258 C CA . LYS H 1 266 ? 63.051 24.058 136.719 1.00 13.86 266 LYS H CA 1
ATOM 15259 C C . LYS H 1 266 ? 63.810 23.944 135.406 1.00 13.46 266 LYS H C 1
ATOM 15260 O O . LYS H 1 266 ? 64.924 24.466 135.366 1.00 16.98 266 LYS H O 1
ATOM 15270 N N . LEU H 1 267 ? 63.243 23.272 134.440 1.00 17.12 267 LEU H N 1
ATOM 15271 C CA . LEU H 1 267 ? 63.924 23.084 133.158 1.00 17.11 267 LEU H CA 1
ATOM 15272 C C . LEU H 1 267 ? 64.102 24.453 132.491 1.00 16.37 267 LEU H C 1
ATOM 15273 O O . LEU H 1 267 ? 65.173 24.755 131.910 1.00 17.66 267 LEU H O 1
ATOM 15278 N N . ILE H 1 268 ? 63.030 25.188 132.464 1.00 16.19 268 ILE H N 1
ATOM 15279 C CA . ILE H 1 268 ? 63.006 26.509 131.844 1.00 13.95 268 ILE H CA 1
ATOM 15280 C C . ILE H 1 268 ? 64.114 27.407 132.396 1.00 17.81 268 ILE H C 1
ATOM 15281 O O . ILE H 1 268 ? 64.810 28.073 131.667 1.00 16.34 268 ILE H O 1
ATOM 15286 N N . VAL H 1 269 ? 64.305 27.378 133.686 1.00 16.98 269 VAL H N 1
ATOM 15287 C CA . VAL H 1 269 ? 65.312 28.257 134.371 1.00 15.07 269 VAL H CA 1
ATOM 15288 C C . VAL H 1 269 ? 66.690 27.699 134.030 1.00 17.30 269 VAL H C 1
ATOM 15289 O O . VAL H 1 269 ? 67.651 28.454 133.757 1.00 18.64 269 VAL H O 1
ATOM 15293 N N . GLU H 1 270 ? 66.835 26.395 133.958 1.00 18.76 270 GLU H N 1
ATOM 15294 C CA . GLU H 1 270 ? 68.085 25.792 133.720 1.00 17.80 270 GLU H CA 1
ATOM 15295 C C . GLU H 1 270 ? 68.655 26.180 132.343 1.00 16.75 270 GLU H C 1
ATOM 15296 O O . GLU H 1 270 ? 69.907 26.341 132.182 1.00 18.57 270 GLU H O 1
ATOM 15302 N N . TYR H 1 271 ? 67.717 26.320 131.403 1.00 17.30 271 TYR H N 1
ATOM 15303 C CA . TYR H 1 271 ? 68.032 26.736 130.050 1.00 15.84 271 TYR H CA 1
ATOM 15304 C C . TYR H 1 271 ? 68.195 28.252 129.869 1.00 16.39 271 TYR H C 1
ATOM 15305 O O . TYR H 1 271 ? 68.514 28.735 128.772 1.00 18.83 271 TYR H O 1
ATOM 15314 N N . GLY H 1 272 ? 68.052 28.964 130.945 1.00 16.06 272 GLY H N 1
ATOM 15315 C CA . GLY H 1 272 ? 68.441 30.355 130.966 1.00 20.05 272 GLY H CA 1
ATOM 15316 C C . GLY H 1 272 ? 67.360 31.341 130.721 1.00 20.97 272 GLY H C 1
ATOM 15317 O O . GLY H 1 272 ? 67.600 32.544 130.678 1.00 20.69 272 GLY H O 1
ATOM 15318 N N . TYR H 1 273 ? 66.116 30.875 130.884 1.00 15.08 273 TYR H N 1
ATOM 15319 C CA . TYR H 1 273 ? 64.971 31.774 130.891 1.00 15.15 273 TYR H CA 1
ATOM 15320 C C . TYR H 1 273 ? 64.567 32.162 132.297 1.00 19.35 273 TYR H C 1
ATOM 15321 O O . TYR H 1 273 ? 65.017 31.558 133.260 1.00 19.77 273 TYR H O 1
ATOM 15330 N N . ILE H 1 274 ? 63.805 33.229 132.383 1.00 16.37 274 ILE H N 1
ATOM 15331 C CA . ILE H 1 274 ? 63.485 33.875 133.649 1.00 15.65 274 ILE H CA 1
ATOM 15332 C C . ILE H 1 274 ? 62.050 33.690 134.087 1.00 17.26 274 ILE H C 1
ATOM 15333 O O . ILE H 1 274 ? 61.093 33.940 133.361 1.00 18.87 274 ILE H O 1
ATOM 15346 N N . PRO H 1 276 ? 58.692 34.929 135.714 1.00 25.42 276 PRO H N 1
ATOM 15347 C CA . PRO H 1 276 ? 58.083 36.262 136.006 1.00 33.26 276 PRO H CA 1
ATOM 15348 C C . PRO H 1 276 ? 57.948 36.596 137.504 1.00 34.09 276 PRO H C 1
ATOM 15349 O O . PRO H 1 276 ? 57.634 35.629 138.225 1.00 29.70 276 PRO H O 1
#

InterPro domains:
  IPR011862 Phosphate binding protein [TIGR02136] (17-272)
  IPR024370 PBP domain [PF12849] (26-260)
  IPR050811 Phosphate-binding ABC transporter substrate-binding [PTHR30570] (7-275)

Nearest PDB structures (foldseek):
  1twy-assembly11_F  TM=9.906E-01  e=5.228E-49  Vibrio cholerae O1 biovar El Tor str. N16961
  1twy-assembly10_B  TM=9.806E-01  e=3.672E-48  Vibrio cholerae O1 biovar El Tor str. N16961
  1twy-assembly1_A  TM=9.545E-01  e=3.448E-48  Vibrio cholerae O1 biovar El Tor str. N16961
  4gd5-assembly1_A  TM=8.116E-01  e=1.042E-27  Clostridium perfringens ATCC 13124
  4n13-assembly1_A  TM=7.866E-01  e=2.437E-23  Borreliella burgdorferi B31